Protein 2LVV (pdb70)

Solvent-accessible surface area: 14854 Å² total; per-residue (Å²): 240,71,128,120,60,112,184,117,128,125,119,87,209,105,58,123,93,114,181,67,57,201,118,58,116,72,52,63,78,24,117,101,19,14,93,192,23,122,85,40,17,27,136,99,41,90,79,101,10,91,72,61,25,87,111,38,22,147,72,17,27,116,80,56,83,22,111,13,18,36,175,91,4,26,86,11,9,91,41,82,49,133,3,62,154,19,32,100,120,0,26,88,21,2,67,114,0,15,74,49,3,16,65,27,1,12,139,122,101,60,86,41,144,94,102,74,5,52,76,73,3,10,57,19,4,20,19,7,9,8,11,7,2,47,0,36,35,39,2,22,94,46,27,149,128,87,38,99,102,3,90,88,105,31,2,87,93,0,46,65,59,3,134,147,30,42,3,78,9,97,89,18,82,88,20,20,94,134,18,23,113,116,70,87,43,47,7,62,6,78,58,2,2,22,39,0,0,22,70,38,8,94,74,51,30,89,112,81,60,136,155,141,73,102,113,174,40,131,150,196

Structure (mmCIF, N/CA/C/O backbone):
data_2LVV
#
_entry.id   2LVV
#
loop_
_atom_site.group_PDB
_atom_site.id
_atom_site.type_symbol
_atom_site.label_atom_id
_atom_site.label_alt_id
_atom_site.label_comp_id
_atom_site.label_asym_id
_atom_site.label_entity_id
_atom_site.label_seq_id
_atom_site.pdbx_PDB_ins_code
_atom_site.Cartn_x
_atom_site.Cartn_y
_atom_site.Cartn_z
_atom_site.occupancy
_atom_site.B_iso_or_equiv
_atom_site.auth_seq_id
_atom_site.auth_comp_id
_atom_site.auth_asym_id
_atom_site.auth_atom_id
_atom_site.pdbx_PDB_model_num
ATOM 1 N N . MET A 1 1 ? 0.151 94.806 48.258 1.00 0.00 1 MET A N 1
ATOM 2 C CA . MET A 1 1 ? 1.607 94.922 48.518 1.00 0.00 1 MET A CA 1
ATOM 3 C C . MET A 1 1 ? 2.351 95.176 47.215 1.00 0.00 1 MET A C 1
ATOM 4 O O . MET A 1 1 ? 2.953 94.280 46.656 1.00 0.00 1 MET A O 1
ATOM 17 N N . GLY A 1 2 ? 2.299 96.394 46.753 1.00 0.00 2 GLY A N 1
ATOM 18 C CA . GLY A 1 2 ? 3.003 96.723 45.483 1.00 0.00 2 GLY A CA 1
ATOM 19 C C . GLY A 1 2 ? 2.054 96.586 44.292 1.00 0.00 2 GLY A C 1
ATOM 20 O O . GLY A 1 2 ? 1.236 95.688 44.246 1.00 0.00 2 GLY A O 1
ATOM 24 N N . CYS A 1 3 ? 2.185 97.480 43.353 1.00 0.00 3 CYS A N 1
ATOM 25 C CA . CYS A 1 3 ? 1.305 97.421 42.164 1.00 0.00 3 CYS A CA 1
ATOM 26 C C . CYS A 1 3 ? 1.949 98.131 40.982 1.00 0.00 3 CYS A C 1
ATOM 27 O O . CYS A 1 3 ? 1.938 99.344 40.901 1.00 0.00 3 CYS A O 1
ATOM 35 N N . SER A 1 4 ? 2.502 97.362 40.086 1.00 0.00 4 SER A N 1
ATOM 36 C CA . SER A 1 4 ? 3.152 97.972 38.903 1.00 0.00 4 SER A CA 1
ATOM 37 C C . SER A 1 4 ? 3.613 96.897 37.929 1.00 0.00 4 SER A C 1
ATOM 38 O O . SER A 1 4 ? 4.485 97.125 37.114 1.00 0.00 4 SER A O 1
ATOM 46 N N . GLY A 1 5 ? 3.014 95.739 38.033 1.00 0.00 5 GLY A N 1
ATOM 47 C CA . GLY A 1 5 ? 3.398 94.624 37.120 1.00 0.00 5 GLY A CA 1
ATOM 48 C C . GLY A 1 5 ? 2.395 94.503 35.971 1.00 0.00 5 GLY A C 1
ATOM 49 O O . GLY A 1 5 ? 2.606 93.758 35.035 1.00 0.00 5 GLY A O 1
ATOM 53 N N . SER A 1 6 ? 1.319 95.239 36.069 1.00 0.00 6 SER A N 1
ATOM 54 C CA . SER A 1 6 ? 0.295 95.181 34.995 1.00 0.00 6 SER A CA 1
ATOM 55 C C . SER A 1 6 ? -0.229 93.760 34.826 1.00 0.00 6 SER A C 1
ATOM 56 O O . SER A 1 6 ? -0.680 93.147 35.774 1.00 0.00 6 SER A O 1
ATOM 64 N N . LYS A 1 7 ? -0.160 93.261 33.619 1.00 0.00 7 LYS A N 1
ATOM 65 C CA . LYS A 1 7 ? -0.649 91.881 33.369 1.00 0.00 7 LYS A CA 1
ATOM 66 C C . LYS A 1 7 ? 0.215 91.181 32.328 1.00 0.00 7 LYS A C 1
ATOM 67 O O . LYS A 1 7 ? 0.925 91.818 31.576 1.00 0.00 7 LYS A O 1
ATOM 86 N N . ASP A 1 8 ? 0.136 89.880 32.303 1.00 0.00 8 ASP A N 1
ATOM 87 C CA . ASP A 1 8 ? 0.944 89.120 31.320 1.00 0.00 8 ASP A CA 1
ATOM 88 C C . ASP A 1 8 ? 0.319 87.756 31.047 1.00 0.00 8 ASP A C 1
ATOM 89 O O . ASP A 1 8 ? -0.826 87.519 31.374 1.00 0.00 8 ASP A O 1
ATOM 98 N N . THR A 1 9 ? 1.086 86.881 30.454 1.00 0.00 9 THR A N 1
ATOM 99 C CA . THR A 1 9 ? 0.551 85.530 30.154 1.00 0.00 9 THR A CA 1
ATOM 100 C C . THR A 1 9 ? 0.428 84.702 31.427 1.00 0.00 9 THR A C 1
ATOM 101 O O . THR A 1 9 ? 0.991 85.044 32.449 1.00 0.00 9 THR A O 1
ATOM 112 N N . THR A 1 10 ? -0.310 83.625 31.342 1.00 0.00 10 THR A N 1
ATOM 113 C CA . THR A 1 10 ? -0.486 82.757 32.535 1.00 0.00 10 THR A CA 1
ATOM 114 C C . THR A 1 10 ? -0.505 81.286 32.134 1.00 0.00 10 THR A C 1
ATOM 115 O O . THR A 1 10 ? -0.530 80.960 30.964 1.00 0.00 10 THR A O 1
ATOM 126 N N . ASN A 1 11 ? -0.495 80.423 33.115 1.00 0.00 11 ASN A N 1
ATOM 127 C CA . ASN A 1 11 ? -0.512 78.970 32.807 1.00 0.00 11 ASN A CA 1
ATOM 128 C C . ASN A 1 11 ? -1.074 78.174 33.980 1.00 0.00 11 ASN A C 1
ATOM 129 O O . ASN A 1 11 ? -1.486 78.737 34.974 1.00 0.00 11 ASN A O 1
ATOM 140 N N . SER A 1 12 ? -1.080 76.874 33.841 1.00 0.00 12 SER A N 1
ATOM 141 C CA . SER A 1 12 ? -1.610 76.027 34.938 1.00 0.00 12 SER A CA 1
ATOM 142 C C . SER A 1 12 ? -0.493 75.610 35.889 1.00 0.00 12 SER A C 1
ATOM 143 O O . SER A 1 12 ? 0.553 76.227 35.930 1.00 0.00 12 SER A O 1
ATOM 151 N N . LYS A 1 13 ? -0.733 74.568 36.637 1.00 0.00 13 LYS A N 1
ATOM 152 C CA . LYS A 1 13 ? 0.306 74.101 37.589 1.00 0.00 13 LYS A CA 1
ATOM 153 C C . LYS A 1 13 ? 1.396 73.321 36.865 1.00 0.00 13 LYS A C 1
ATOM 154 O O . LYS A 1 13 ? 2.197 72.649 37.485 1.00 0.00 13 LYS A O 1
ATOM 173 N N . ASP A 1 14 ? 1.410 73.422 35.565 1.00 0.00 14 ASP A N 1
ATOM 174 C CA . ASP A 1 14 ? 2.442 72.692 34.790 1.00 0.00 14 ASP A CA 1
ATOM 175 C C . ASP A 1 14 ? 2.723 73.393 33.466 1.00 0.00 14 ASP A C 1
ATOM 176 O O . ASP A 1 14 ? 1.871 74.069 32.925 1.00 0.00 14 ASP A O 1
ATOM 185 N N . GLY A 1 15 ? 3.916 73.218 32.970 1.00 0.00 15 GLY A N 1
ATOM 186 C CA . GLY A 1 15 ? 4.276 73.868 31.678 1.00 0.00 15 GLY A CA 1
ATOM 187 C C . GLY A 1 15 ? 5.537 73.228 31.095 1.00 0.00 15 GLY A C 1
ATOM 188 O O . GLY A 1 15 ? 6.587 73.836 31.059 1.00 0.00 15 GLY A O 1
ATOM 192 N N . ALA A 1 16 ? 5.404 72.008 30.648 1.00 0.00 16 ALA A N 1
ATOM 193 C CA . ALA A 1 16 ? 6.577 71.313 30.067 1.00 0.00 16 ALA A CA 1
ATOM 194 C C . ALA A 1 16 ? 6.870 71.824 28.662 1.00 0.00 16 ALA A C 1
ATOM 195 O O . ALA A 1 16 ? 7.131 71.049 27.762 1.00 0.00 16 ALA A O 1
ATOM 202 N N . ALA A 1 17 ? 6.819 73.127 28.505 1.00 0.00 17 ALA A N 1
ATOM 203 C CA . ALA A 1 17 ? 7.090 73.728 27.167 1.00 0.00 17 ALA A CA 1
ATOM 204 C C . ALA A 1 17 ? 8.232 74.732 27.248 1.00 0.00 17 ALA A C 1
ATOM 205 O O . ALA A 1 17 ? 8.751 75.003 28.313 1.00 0.00 17 ALA A O 1
ATOM 212 N N . SER A 1 18 ? 8.605 75.266 26.116 1.00 0.00 18 SER A N 1
ATOM 213 C CA . SER A 1 18 ? 9.713 76.254 26.105 1.00 0.00 18 SER A CA 1
ATOM 214 C C . SER A 1 18 ? 9.486 77.310 25.031 1.00 0.00 18 SER A C 1
ATOM 215 O O . SER A 1 18 ? 8.641 77.154 24.171 1.00 0.00 18 SER A O 1
ATOM 223 N N . LYS A 1 19 ? 10.249 78.368 25.101 1.00 0.00 19 LYS A N 1
ATOM 224 C CA . LYS A 1 19 ? 10.099 79.448 24.095 1.00 0.00 19 LYS A CA 1
ATOM 225 C C . LYS A 1 19 ? 11.450 80.071 23.769 1.00 0.00 19 LYS A C 1
ATOM 226 O O . LYS A 1 19 ? 11.983 80.843 24.540 1.00 0.00 19 LYS A O 1
ATOM 245 N N . GLY A 1 20 ? 11.981 79.726 22.628 1.00 0.00 20 GLY A N 1
ATOM 246 C CA . GLY A 1 20 ? 13.303 80.292 22.234 1.00 0.00 20 GLY A CA 1
ATOM 247 C C . GLY A 1 20 ? 13.120 81.553 21.384 1.00 0.00 20 GLY A C 1
ATOM 248 O O . GLY A 1 20 ? 14.080 82.119 20.900 1.00 0.00 20 GLY A O 1
ATOM 252 N N . GLY A 1 21 ? 11.891 81.965 21.221 1.00 0.00 21 GLY A N 1
ATOM 253 C CA . GLY A 1 21 ? 11.629 83.187 20.406 1.00 0.00 21 GLY A CA 1
ATOM 254 C C . GLY A 1 21 ? 11.247 82.804 18.974 1.00 0.00 21 GLY A C 1
ATOM 255 O O . GLY A 1 21 ? 11.843 83.271 18.024 1.00 0.00 21 GLY A O 1
ATOM 259 N N . LYS A 1 22 ? 10.260 81.959 18.851 1.00 0.00 22 LYS A N 1
ATOM 260 C CA . LYS A 1 22 ? 9.828 81.537 17.495 1.00 0.00 22 LYS A CA 1
ATOM 261 C C . LYS A 1 22 ? 10.980 80.896 16.728 1.00 0.00 22 LYS A C 1
ATOM 262 O O . LYS A 1 22 ? 11.182 81.175 15.563 1.00 0.00 22 LYS A O 1
ATOM 281 N N . ASP A 1 23 ? 11.711 80.046 17.394 1.00 0.00 23 ASP A N 1
ATOM 282 C CA . ASP A 1 23 ? 12.852 79.380 16.718 1.00 0.00 23 ASP A CA 1
ATOM 283 C C . ASP A 1 23 ? 12.428 78.038 16.125 1.00 0.00 23 ASP A C 1
ATOM 284 O O . ASP A 1 23 ? 12.256 77.913 14.928 1.00 0.00 23 ASP A O 1
ATOM 293 N N . GLY A 1 24 ? 12.269 77.059 16.973 1.00 0.00 24 GLY A N 1
ATOM 294 C CA . GLY A 1 24 ? 11.854 75.716 16.474 1.00 0.00 24 GLY A CA 1
ATOM 295 C C . GLY A 1 24 ? 13.085 74.853 16.185 1.00 0.00 24 GLY A C 1
ATOM 296 O O . GLY A 1 24 ? 14.113 75.352 15.773 1.00 0.00 24 GLY A O 1
ATOM 300 N N . LYS A 1 25 ? 12.956 73.574 16.407 1.00 0.00 25 LYS A N 1
ATOM 301 C CA . LYS A 1 25 ? 14.107 72.674 16.151 1.00 0.00 25 LYS A CA 1
ATOM 302 C C . LYS A 1 25 ? 13.719 71.216 16.375 1.00 0.00 25 LYS A C 1
ATOM 303 O O . LYS A 1 25 ? 12.925 70.908 17.242 1.00 0.00 25 LYS A O 1
ATOM 322 N N . THR A 1 26 ? 14.292 70.344 15.589 1.00 0.00 26 THR A N 1
ATOM 323 C CA . THR A 1 26 ? 13.971 68.904 15.740 1.00 0.00 26 THR A CA 1
ATOM 324 C C . THR A 1 26 ? 15.101 68.040 15.189 1.00 0.00 26 THR A C 1
ATOM 325 O O . THR A 1 26 ? 16.177 68.528 14.910 1.00 0.00 26 THR A O 1
ATOM 336 N N . THR A 1 27 ? 14.835 66.769 15.047 1.00 0.00 27 THR A N 1
ATOM 337 C CA . THR A 1 27 ? 15.880 65.857 14.516 1.00 0.00 27 THR A CA 1
ATOM 338 C C . THR A 1 27 ? 16.617 66.493 13.343 1.00 0.00 27 THR A C 1
ATOM 339 O O . THR A 1 27 ? 17.830 66.459 13.273 1.00 0.00 27 THR A O 1
ATOM 350 N N . ALA A 1 28 ? 15.869 67.064 12.443 1.00 0.00 28 ALA A N 1
ATOM 351 C CA . ALA A 1 28 ? 16.503 67.709 11.265 1.00 0.00 28 ALA A CA 1
ATOM 352 C C . ALA A 1 28 ? 17.648 68.622 11.685 1.00 0.00 28 ALA A C 1
ATOM 353 O O . ALA A 1 28 ? 18.792 68.379 11.357 1.00 0.00 28 ALA A O 1
ATOM 360 N N . ASP A 1 29 ? 17.319 69.657 12.402 1.00 0.00 29 ASP A N 1
ATOM 361 C CA . ASP A 1 29 ? 18.373 70.600 12.854 1.00 0.00 29 ASP A CA 1
ATOM 362 C C . ASP A 1 29 ? 19.362 69.909 13.781 1.00 0.00 29 ASP A C 1
ATOM 363 O O . ASP A 1 29 ? 20.542 70.188 13.756 1.00 0.00 29 ASP A O 1
ATOM 372 N N . ARG A 1 30 ? 18.861 69.021 14.583 1.00 0.00 30 ARG A N 1
ATOM 373 C CA . ARG A 1 30 ? 19.754 68.301 15.519 1.00 0.00 30 ARG A CA 1
ATOM 374 C C . ARG A 1 30 ? 20.653 67.325 14.761 1.00 0.00 30 ARG A C 1
ATOM 375 O O . ARG A 1 30 ? 21.732 66.996 15.208 1.00 0.00 30 ARG A O 1
ATOM 396 N N . LYS A 1 31 ? 20.199 66.898 13.615 1.00 0.00 31 LYS A N 1
ATOM 397 C CA . LYS A 1 31 ? 21.013 65.944 12.817 1.00 0.00 31 LYS A CA 1
ATOM 398 C C . LYS A 1 31 ? 22.176 66.646 12.112 1.00 0.00 31 LYS A C 1
ATOM 399 O O . LYS A 1 31 ? 23.304 66.199 12.178 1.00 0.00 31 LYS A O 1
ATOM 418 N N . VAL A 1 32 ? 21.882 67.731 11.449 1.00 0.00 32 VAL A N 1
ATOM 419 C CA . VAL A 1 32 ? 22.962 68.466 10.736 1.00 0.00 32 VAL A CA 1
ATOM 420 C C . VAL A 1 32 ? 24.029 68.981 11.705 1.00 0.00 32 VAL A C 1
ATOM 421 O O . VAL A 1 32 ? 25.214 68.846 11.454 1.00 0.00 32 VAL A O 1
ATOM 434 N N . ALA A 1 33 ? 23.600 69.556 12.798 1.00 0.00 33 ALA A N 1
ATOM 435 C CA . ALA A 1 33 ? 24.587 70.077 13.774 1.00 0.00 33 ALA A CA 1
ATOM 436 C C . ALA A 1 33 ? 25.416 68.949 14.366 1.00 0.00 33 ALA A C 1
ATOM 437 O O . ALA A 1 33 ? 26.627 69.014 14.384 1.00 0.00 33 ALA A O 1
ATOM 444 N N . TRP A 1 34 ? 24.753 67.927 14.837 1.00 0.00 34 TRP A N 1
ATOM 445 C CA . TRP A 1 34 ? 25.504 66.796 15.429 1.00 0.00 34 TRP A CA 1
ATOM 446 C C . TRP A 1 34 ? 26.374 66.117 14.387 1.00 0.00 34 TRP A C 1
ATOM 447 O O . TRP A 1 34 ? 27.292 65.395 14.719 1.00 0.00 34 TRP A O 1
ATOM 468 N N . GLU A 1 35 ? 26.070 66.353 13.141 1.00 0.00 35 GLU A N 1
ATOM 469 C CA . GLU A 1 35 ? 26.880 65.726 12.076 1.00 0.00 35 GLU A CA 1
ATOM 470 C C . GLU A 1 35 ? 28.212 66.450 11.967 1.00 0.00 35 GLU A C 1
ATOM 471 O O . GLU A 1 35 ? 29.247 65.839 11.765 1.00 0.00 35 GLU A O 1
ATOM 483 N N . ARG A 1 36 ? 28.163 67.751 12.126 1.00 0.00 36 ARG A N 1
ATOM 484 C CA . ARG A 1 36 ? 29.406 68.545 12.039 1.00 0.00 36 ARG A CA 1
ATOM 485 C C . ARG A 1 36 ? 30.177 68.396 13.329 1.00 0.00 36 ARG A C 1
ATOM 486 O O . ARG A 1 36 ? 31.391 68.367 13.339 1.00 0.00 36 ARG A O 1
ATOM 507 N N . ILE A 1 37 ? 29.446 68.304 14.404 1.00 0.00 37 ILE A N 1
ATOM 508 C CA . ILE A 1 37 ? 30.097 68.150 15.713 1.00 0.00 37 ILE A CA 1
ATOM 509 C C . ILE A 1 37 ? 30.725 66.773 15.795 1.00 0.00 37 ILE A C 1
ATOM 510 O O . ILE A 1 37 ? 31.922 66.640 15.959 1.00 0.00 37 ILE A O 1
ATOM 526 N N . ARG A 1 38 ? 29.891 65.764 15.688 1.00 0.00 38 ARG A N 1
ATOM 527 C CA . ARG A 1 38 ? 30.406 64.378 15.750 1.00 0.00 38 ARG A CA 1
ATOM 528 C C . ARG A 1 38 ? 31.683 64.270 14.938 1.00 0.00 38 ARG A C 1
ATOM 529 O O . ARG A 1 38 ? 32.643 63.657 15.359 1.00 0.00 38 ARG A O 1
ATOM 550 N N . CYS A 1 39 ? 31.670 64.874 13.779 1.00 0.00 39 CYS A N 1
ATOM 551 C CA . CYS A 1 39 ? 32.874 64.822 12.923 1.00 0.00 39 CYS A CA 1
ATOM 552 C C . CYS A 1 39 ? 34.034 65.539 13.601 1.00 0.00 39 CYS A C 1
ATOM 553 O O . CYS A 1 39 ? 35.175 65.144 13.469 1.00 0.00 39 CYS A O 1
ATOM 561 N N . ALA A 1 40 ? 33.719 66.587 14.323 1.00 0.00 40 ALA A N 1
ATOM 562 C CA . ALA A 1 40 ? 34.795 67.341 15.017 1.00 0.00 40 ALA A CA 1
ATOM 563 C C . ALA A 1 40 ? 35.255 66.587 16.258 1.00 0.00 40 ALA A C 1
ATOM 564 O O . ALA A 1 40 ? 36.437 66.421 16.486 1.00 0.00 40 ALA A O 1
ATOM 571 N N . ILE A 1 41 ? 34.310 66.140 17.040 1.00 0.00 41 ILE A N 1
ATOM 572 C CA . ILE A 1 41 ? 34.673 65.396 18.267 1.00 0.00 41 ILE A CA 1
ATOM 573 C C . ILE A 1 41 ? 35.134 63.965 17.904 1.00 0.00 41 ILE A C 1
ATOM 574 O O . ILE A 1 41 ? 34.388 63.214 17.308 1.00 0.00 41 ILE A O 1
ATOM 590 N N . PRO A 1 42 ? 36.366 63.607 18.274 1.00 0.00 42 PRO A N 1
ATOM 591 C CA . PRO A 1 42 ? 36.887 62.272 17.973 1.00 0.00 42 PRO A CA 1
ATOM 592 C C . PRO A 1 42 ? 36.049 61.185 18.637 1.00 0.00 42 PRO A C 1
ATOM 593 O O . PRO A 1 42 ? 35.034 61.465 19.241 1.00 0.00 42 PRO A O 1
ATOM 604 N N . ARG A 1 43 ? 36.490 59.959 18.512 1.00 0.00 43 ARG A N 1
ATOM 605 C CA . ARG A 1 43 ? 35.729 58.849 19.129 1.00 0.00 43 ARG A CA 1
ATOM 606 C C . ARG A 1 43 ? 36.514 57.544 19.088 1.00 0.00 43 ARG A C 1
ATOM 607 O O . ARG A 1 43 ? 36.037 56.521 19.542 1.00 0.00 43 ARG A O 1
ATOM 628 N N . ASP A 1 44 ? 37.702 57.591 18.544 1.00 0.00 44 ASP A N 1
ATOM 629 C CA . ASP A 1 44 ? 38.513 56.348 18.476 1.00 0.00 44 ASP A CA 1
ATOM 630 C C . ASP A 1 44 ? 40.001 56.651 18.571 1.00 0.00 44 ASP A C 1
ATOM 631 O O . ASP A 1 44 ? 40.822 55.887 18.100 1.00 0.00 44 ASP A O 1
ATOM 640 N N . LYS A 1 45 ? 40.322 57.759 19.187 1.00 0.00 45 LYS A N 1
ATOM 641 C CA . LYS A 1 45 ? 41.754 58.143 19.330 1.00 0.00 45 LYS A CA 1
ATOM 642 C C . LYS A 1 45 ? 42.552 57.795 18.074 1.00 0.00 45 LYS A C 1
ATOM 643 O O . LYS A 1 45 ? 43.558 57.116 18.143 1.00 0.00 45 LYS A O 1
ATOM 662 N N . ASP A 1 46 ? 42.088 58.263 16.945 1.00 0.00 46 ASP A N 1
ATOM 663 C CA . ASP A 1 46 ? 42.812 57.965 15.681 1.00 0.00 46 ASP A CA 1
ATOM 664 C C . ASP A 1 46 ? 43.815 59.062 15.356 1.00 0.00 46 ASP A C 1
ATOM 665 O O . ASP A 1 46 ? 43.961 60.013 16.096 1.00 0.00 46 ASP A O 1
ATOM 674 N N . ALA A 1 47 ? 44.492 58.909 14.249 1.00 0.00 47 ALA A N 1
ATOM 675 C CA . ALA A 1 47 ? 45.488 59.936 13.862 1.00 0.00 47 ALA A CA 1
ATOM 676 C C . ALA A 1 47 ? 44.869 61.320 13.920 1.00 0.00 47 ALA A C 1
ATOM 677 O O . ALA A 1 47 ? 45.409 62.220 14.532 1.00 0.00 47 ALA A O 1
ATOM 684 N N . GLU A 1 48 ? 43.741 61.471 13.281 1.00 0.00 48 GLU A N 1
ATOM 685 C CA . GLU A 1 48 ? 43.075 62.790 13.293 1.00 0.00 48 GLU A CA 1
ATOM 686 C C . GLU A 1 48 ? 42.687 63.174 14.711 1.00 0.00 48 GLU A C 1
ATOM 687 O O . GLU A 1 48 ? 42.671 64.338 15.061 1.00 0.00 48 GLU A O 1
ATOM 699 N N . SER A 1 49 ? 42.379 62.185 15.509 1.00 0.00 49 SER A N 1
ATOM 700 C CA . SER A 1 49 ? 41.991 62.475 16.907 1.00 0.00 49 SER A CA 1
ATOM 701 C C . SER A 1 49 ? 43.197 62.943 17.710 1.00 0.00 49 SER A C 1
ATOM 702 O O . SER A 1 49 ? 43.175 63.998 18.310 1.00 0.00 49 SER A O 1
ATOM 710 N N . LYS A 1 50 ? 44.233 62.149 17.705 1.00 0.00 50 LYS A N 1
ATOM 711 C CA . LYS A 1 50 ? 45.449 62.532 18.463 1.00 0.00 50 LYS A CA 1
ATOM 712 C C . LYS A 1 50 ? 45.807 63.996 18.217 1.00 0.00 50 LYS A C 1
ATOM 713 O O . LYS A 1 50 ? 45.967 64.762 19.145 1.00 0.00 50 LYS A O 1
ATOM 732 N N . SER A 1 51 ? 45.927 64.356 16.969 1.00 0.00 51 SER A N 1
ATOM 733 C CA . SER A 1 51 ? 46.273 65.764 16.651 1.00 0.00 51 SER A CA 1
ATOM 734 C C . SER A 1 51 ? 45.278 66.720 17.294 1.00 0.00 51 SER A C 1
ATOM 735 O O . SER A 1 51 ? 45.638 67.534 18.120 1.00 0.00 51 SER A O 1
ATOM 743 N N . ARG A 1 52 ? 44.040 66.604 16.900 1.00 0.00 52 ARG A N 1
ATOM 744 C CA . ARG A 1 52 ? 43.008 67.496 17.477 1.00 0.00 52 ARG A CA 1
ATOM 745 C C . ARG A 1 52 ? 43.117 67.520 18.995 1.00 0.00 52 ARG A C 1
ATOM 746 O O . ARG A 1 52 ? 43.092 68.567 19.609 1.00 0.00 52 ARG A O 1
ATOM 767 N N . ARG A 1 53 ? 43.234 66.358 19.571 1.00 0.00 53 ARG A N 1
ATOM 768 C CA . ARG A 1 53 ? 43.347 66.279 21.047 1.00 0.00 53 ARG A CA 1
ATOM 769 C C . ARG A 1 53 ? 44.323 67.329 21.563 1.00 0.00 53 ARG A C 1
ATOM 770 O O . ARG A 1 53 ? 44.022 68.065 22.483 1.00 0.00 53 ARG A O 1
ATOM 791 N N . ILE A 1 54 ? 45.478 67.379 20.956 1.00 0.00 54 ILE A N 1
ATOM 792 C CA . ILE A 1 54 ? 46.488 68.370 21.392 1.00 0.00 54 ILE A CA 1
ATOM 793 C C . ILE A 1 54 ? 46.055 69.782 21.019 1.00 0.00 54 ILE A C 1
ATOM 794 O O . ILE A 1 54 ? 46.289 70.721 21.753 1.00 0.00 54 ILE A O 1
ATOM 810 N N . GLU A 1 55 ? 45.428 69.907 19.881 1.00 0.00 55 GLU A N 1
ATOM 811 C CA . GLU A 1 55 ? 44.972 71.248 19.444 1.00 0.00 55 GLU A CA 1
ATOM 812 C C . GLU A 1 55 ? 44.001 71.843 20.457 1.00 0.00 55 GLU A C 1
ATOM 813 O O . GLU A 1 55 ? 44.310 72.810 21.127 1.00 0.00 55 GLU A O 1
ATOM 825 N N . LEU A 1 56 ? 42.841 71.252 20.553 1.00 0.00 56 LEU A N 1
ATOM 826 C CA . LEU A 1 56 ? 41.837 71.770 21.516 1.00 0.00 56 LEU A CA 1
ATOM 827 C C . LEU A 1 56 ? 42.457 71.957 22.895 1.00 0.00 56 LEU A C 1
ATOM 828 O O . LEU A 1 56 ? 42.136 72.892 23.599 1.00 0.00 56 LEU A O 1
ATOM 844 N N . PHE A 1 57 ? 43.325 71.059 23.268 1.00 0.00 57 PHE A N 1
ATOM 845 C CA . PHE A 1 57 ? 43.959 71.192 24.598 1.00 0.00 57 PHE A CA 1
ATOM 846 C C . PHE A 1 57 ? 44.690 72.520 24.697 1.00 0.00 57 PHE A C 1
ATOM 847 O O . PHE A 1 57 ? 44.401 73.328 25.557 1.00 0.00 57 PHE A O 1
ATOM 864 N N . LYS A 1 58 ? 45.628 72.725 23.815 1.00 0.00 58 LYS A N 1
ATOM 865 C CA . LYS A 1 58 ? 46.380 73.996 23.850 1.00 0.00 58 LYS A CA 1
ATOM 866 C C . LYS A 1 58 ? 45.412 75.167 23.915 1.00 0.00 58 LYS A C 1
ATOM 867 O O . LYS A 1 58 ? 45.751 76.234 24.388 1.00 0.00 58 LYS A O 1
ATOM 886 N N . GLN A 1 59 ? 44.216 74.941 23.434 1.00 0.00 59 GLN A N 1
ATOM 887 C CA . GLN A 1 59 ? 43.202 76.022 23.455 1.00 0.00 59 GLN A CA 1
ATOM 888 C C . GLN A 1 59 ? 42.898 76.438 24.890 1.00 0.00 59 GLN A C 1
ATOM 889 O O . GLN A 1 59 ? 43.351 77.469 25.347 1.00 0.00 59 GLN A O 1
ATOM 903 N N . PHE A 1 60 ? 42.135 75.629 25.578 1.00 0.00 60 PHE A N 1
ATOM 904 C CA . PHE A 1 60 ? 41.798 75.971 26.983 1.00 0.00 60 PHE A CA 1
ATOM 905 C C . PHE A 1 60 ? 43.067 76.183 27.800 1.00 0.00 60 PHE A C 1
ATOM 906 O O . PHE A 1 60 ? 43.081 76.949 28.743 1.00 0.00 60 PHE A O 1
ATOM 923 N N . ASP A 1 61 ? 44.114 75.500 27.424 1.00 0.00 61 ASP A N 1
ATOM 924 C CA . ASP A 1 61 ? 45.388 75.650 28.168 1.00 0.00 61 ASP A CA 1
ATOM 925 C C . ASP A 1 61 ? 46.163 76.864 27.673 1.00 0.00 61 ASP A C 1
ATOM 926 O O . ASP A 1 61 ? 47.378 76.861 27.652 1.00 0.00 61 ASP A O 1
ATOM 935 N N . THR A 1 62 ? 45.447 77.880 27.279 1.00 0.00 62 THR A N 1
ATOM 936 C CA . THR A 1 62 ? 46.128 79.100 26.784 1.00 0.00 62 THR A CA 1
ATOM 937 C C . THR A 1 62 ? 46.763 79.862 27.936 1.00 0.00 62 THR A C 1
ATOM 938 O O . THR A 1 62 ? 47.533 80.780 27.729 1.00 0.00 62 THR A O 1
ATOM 949 N N . ASN A 1 63 ? 46.429 79.467 29.135 1.00 0.00 63 ASN A N 1
ATOM 950 C CA . ASN A 1 63 ? 47.003 80.156 30.316 1.00 0.00 63 ASN A CA 1
ATOM 951 C C . ASN A 1 63 ? 48.346 79.545 30.699 1.00 0.00 63 ASN A C 1
ATOM 952 O O . ASN A 1 63 ? 49.119 80.141 31.421 1.00 0.00 63 ASN A O 1
ATOM 963 N N . GLY A 1 64 ? 48.600 78.362 30.208 1.00 0.00 64 GLY A N 1
ATOM 964 C CA . GLY A 1 64 ? 49.892 77.696 30.536 1.00 0.00 64 GLY A CA 1
ATOM 965 C C . GLY A 1 64 ? 49.845 77.100 31.945 1.00 0.00 64 GLY A C 1
ATOM 966 O O . GLY A 1 64 ? 50.252 77.728 32.902 1.00 0.00 64 GLY A O 1
ATOM 970 N N . THR A 1 65 ? 49.346 75.899 32.042 1.00 0.00 65 THR A N 1
ATOM 971 C CA . THR A 1 65 ? 49.265 75.247 33.373 1.00 0.00 65 THR A CA 1
ATOM 972 C C . THR A 1 65 ? 49.315 73.732 33.234 1.00 0.00 65 THR A C 1
ATOM 973 O O . THR A 1 65 ? 50.067 73.067 33.918 1.00 0.00 65 THR A O 1
ATOM 984 N N . GLY A 1 66 ? 48.513 73.211 32.345 1.00 0.00 66 GLY A N 1
ATOM 985 C CA . GLY A 1 66 ? 48.500 71.737 32.147 1.00 0.00 66 GLY A CA 1
ATOM 986 C C . GLY A 1 66 ? 47.519 71.091 33.122 1.00 0.00 66 GLY A C 1
ATOM 987 O O . GLY A 1 66 ? 47.229 69.914 33.026 1.00 0.00 66 GLY A O 1
ATOM 991 N N . LYS A 1 67 ? 47.030 71.889 34.042 1.00 0.00 67 LYS A N 1
ATOM 992 C CA . LYS A 1 67 ? 46.064 71.370 35.048 1.00 0.00 67 LYS A CA 1
ATOM 993 C C . LYS A 1 67 ? 44.773 72.191 35.012 1.00 0.00 67 LYS A C 1
ATOM 994 O O . LYS A 1 67 ? 44.606 73.132 35.763 1.00 0.00 67 LYS A O 1
ATOM 1013 N N . LEU A 1 68 ? 43.885 71.817 34.136 1.00 0.00 68 LEU A N 1
ATOM 1014 C CA . LEU A 1 68 ? 42.602 72.559 34.032 1.00 0.00 68 LEU A CA 1
ATOM 1015 C C . LEU A 1 68 ? 41.551 71.997 34.980 1.00 0.00 68 LEU A C 1
ATOM 1016 O O . LEU A 1 68 ? 41.663 70.880 35.448 1.00 0.00 68 LEU A O 1
ATOM 1032 N N . GLY A 1 69 ? 40.548 72.799 35.242 1.00 0.00 69 GLY A N 1
ATOM 1033 C CA . GLY A 1 69 ? 39.454 72.362 36.156 1.00 0.00 69 GLY A CA 1
ATOM 1034 C C . GLY A 1 69 ? 38.134 72.305 35.381 1.00 0.00 69 GLY A C 1
ATOM 1035 O O . GLY A 1 69 ? 38.130 72.116 34.181 1.00 0.00 69 GLY A O 1
ATOM 1039 N N . PHE A 1 70 ? 37.041 72.473 36.075 1.00 0.00 70 PHE A N 1
ATOM 1040 C CA . PHE A 1 70 ? 35.732 72.430 35.375 1.00 0.00 70 PHE A CA 1
ATOM 1041 C C . PHE A 1 70 ? 35.311 73.821 34.921 1.00 0.00 70 PHE A C 1
ATOM 1042 O O . PHE A 1 70 ? 35.160 74.072 33.743 1.00 0.00 70 PHE A O 1
ATOM 1059 N N . ARG A 1 71 ? 35.120 74.699 35.871 1.00 0.00 71 ARG A N 1
ATOM 1060 C CA . ARG A 1 71 ? 34.707 76.082 35.519 1.00 0.00 71 ARG A CA 1
ATOM 1061 C C . ARG A 1 71 ? 35.483 76.586 34.304 1.00 0.00 71 ARG A C 1
ATOM 1062 O O . ARG A 1 71 ? 34.900 77.058 33.344 1.00 0.00 71 ARG A O 1
ATOM 1083 N N . GLU A 1 72 ? 36.783 76.473 34.364 1.00 0.00 72 GLU A N 1
ATOM 1084 C CA . GLU A 1 72 ? 37.607 76.940 33.221 1.00 0.00 72 GLU A CA 1
ATOM 1085 C C . GLU A 1 72 ? 37.242 76.176 31.954 1.00 0.00 72 GLU A C 1
ATOM 1086 O O . GLU A 1 72 ? 37.163 76.745 30.882 1.00 0.00 72 GLU A O 1
ATOM 1098 N N . VAL A 1 73 ? 37.023 74.898 32.100 1.00 0.00 73 VAL A N 1
ATOM 1099 C CA . VAL A 1 73 ? 36.661 74.081 30.919 1.00 0.00 73 VAL A CA 1
ATOM 1100 C C . VAL A 1 73 ? 35.280 74.466 30.403 1.00 0.00 73 VAL A C 1
ATOM 1101 O O . VAL A 1 73 ? 35.099 74.710 29.228 1.00 0.00 73 VAL A O 1
ATOM 1114 N N . LEU A 1 74 ? 34.329 74.513 31.296 1.00 0.00 74 LEU A N 1
ATOM 1115 C CA . LEU A 1 74 ? 32.954 74.881 30.879 1.00 0.00 74 LEU A CA 1
ATOM 1116 C C . LEU A 1 74 ? 32.987 76.089 29.948 1.00 0.00 74 LEU A C 1
ATOM 1117 O O . LEU A 1 74 ? 32.731 75.974 28.766 1.00 0.00 74 LEU A O 1
ATOM 1133 N N . ASP A 1 75 ? 33.304 77.226 30.501 1.00 0.00 75 ASP A N 1
ATOM 1134 C CA . ASP A 1 75 ? 33.365 78.454 29.674 1.00 0.00 75 ASP A CA 1
ATOM 1135 C C . ASP A 1 75 ? 34.140 78.199 28.388 1.00 0.00 75 ASP A C 1
ATOM 1136 O O . ASP A 1 75 ? 33.777 78.681 27.332 1.00 0.00 75 ASP A O 1
ATOM 1145 N N . GLY A 1 76 ? 35.197 77.441 28.501 1.00 0.00 76 GLY A N 1
ATOM 1146 C CA . GLY A 1 76 ? 36.017 77.139 27.293 1.00 0.00 76 GLY A CA 1
ATOM 1147 C C . GLY A 1 76 ? 35.114 76.766 26.116 1.00 0.00 76 GLY A C 1
ATOM 1148 O O . GLY A 1 76 ? 35.034 77.486 25.142 1.00 0.00 76 GLY A O 1
ATOM 1152 N N . CYS A 1 77 ? 34.449 75.646 26.231 1.00 0.00 77 CYS A N 1
ATOM 1153 C CA . CYS A 1 77 ? 33.553 75.222 25.127 1.00 0.00 77 CYS A CA 1
ATOM 1154 C C . CYS A 1 77 ? 32.342 76.133 25.048 1.00 0.00 77 CYS A C 1
ATOM 1155 O O . CYS A 1 77 ? 32.018 76.657 24.002 1.00 0.00 77 CYS A O 1
ATOM 1163 N N . TYR A 1 78 ? 31.695 76.302 26.159 1.00 0.00 78 TYR A N 1
ATOM 1164 C CA . TYR A 1 78 ? 30.504 77.173 26.180 1.00 0.00 78 TYR A CA 1
ATOM 1165 C C . TYR A 1 78 ? 30.753 78.463 25.409 1.00 0.00 78 TYR A C 1
ATOM 1166 O O . TYR A 1 78 ? 29.835 79.052 24.872 1.00 0.00 78 TYR A O 1
ATOM 1184 N N . GLY A 1 79 ? 31.994 78.876 25.366 1.00 0.00 79 GLY A N 1
ATOM 1185 C CA . GLY A 1 79 ? 32.331 80.135 24.633 1.00 0.00 79 GLY A CA 1
ATOM 1186 C C . GLY A 1 79 ? 32.993 79.828 23.287 1.00 0.00 79 GLY A C 1
ATOM 1187 O O . GLY A 1 79 ? 32.756 80.509 22.311 1.00 0.00 79 GLY A O 1
ATOM 1191 N N . ILE A 1 80 ? 33.809 78.807 23.262 1.00 0.00 80 ILE A N 1
ATOM 1192 C CA . ILE A 1 80 ? 34.490 78.448 21.991 1.00 0.00 80 ILE A CA 1
ATOM 1193 C C . ILE A 1 80 ? 33.715 77.384 21.214 1.00 0.00 80 ILE A C 1
ATOM 1194 O O . ILE A 1 80 ? 33.051 77.682 20.241 1.00 0.00 80 ILE A O 1
ATOM 1210 N N . LEU A 1 81 ? 33.810 76.162 21.660 1.00 0.00 81 LEU A N 1
ATOM 1211 C CA . LEU A 1 81 ? 33.087 75.073 20.958 1.00 0.00 81 LEU A CA 1
ATOM 1212 C C . LEU A 1 81 ? 31.628 75.449 20.748 1.00 0.00 81 LEU A C 1
ATOM 1213 O O . LEU A 1 81 ? 31.011 75.045 19.782 1.00 0.00 81 LEU A O 1
ATOM 1229 N N . LYS A 1 82 ? 31.103 76.222 21.655 1.00 0.00 82 LYS A N 1
ATOM 1230 C CA . LYS A 1 82 ? 29.689 76.636 21.529 1.00 0.00 82 LYS A CA 1
ATOM 1231 C C . LYS A 1 82 ? 28.804 75.435 21.217 1.00 0.00 82 LYS A C 1
ATOM 1232 O O . LYS A 1 82 ? 28.327 75.280 20.109 1.00 0.00 82 LYS A O 1
ATOM 1251 N N . LEU A 1 83 ? 28.604 74.603 22.201 1.00 0.00 83 LEU A N 1
ATOM 1252 C CA . LEU A 1 83 ? 27.754 73.406 21.983 1.00 0.00 83 LEU A CA 1
ATOM 1253 C C . LEU A 1 83 ? 26.284 73.728 22.234 1.00 0.00 83 LEU A C 1
ATOM 1254 O O . LEU A 1 83 ? 25.432 72.871 22.117 1.00 0.00 83 LEU A O 1
ATOM 1270 N N . ASP A 1 84 ? 26.012 74.957 22.576 1.00 0.00 84 ASP A N 1
ATOM 1271 C CA . ASP A 1 84 ? 24.602 75.345 22.837 1.00 0.00 84 ASP A CA 1
ATOM 1272 C C . ASP A 1 84 ? 23.754 75.267 21.565 1.00 0.00 84 ASP A C 1
ATOM 1273 O O . ASP A 1 84 ? 22.656 74.749 21.586 1.00 0.00 84 ASP A O 1
ATOM 1282 N N . GLU A 1 85 ? 24.284 75.787 20.484 1.00 0.00 85 GLU A N 1
ATOM 1283 C CA . GLU A 1 85 ? 23.526 75.756 19.195 1.00 0.00 85 GLU A CA 1
ATOM 1284 C C . GLU A 1 85 ? 22.766 74.447 19.018 1.00 0.00 85 GLU A C 1
ATOM 1285 O O . GLU A 1 85 ? 21.575 74.445 18.772 1.00 0.00 85 GLU A O 1
ATOM 1297 N N . PHE A 1 86 ? 23.465 73.356 19.149 1.00 0.00 86 PHE A N 1
ATOM 1298 C CA . PHE A 1 86 ? 22.799 72.039 18.991 1.00 0.00 86 PHE A CA 1
ATOM 1299 C C . PHE A 1 86 ? 22.006 71.666 20.237 1.00 0.00 86 PHE A C 1
ATOM 1300 O O . PHE A 1 86 ? 20.792 71.603 20.209 1.00 0.00 86 PHE A O 1
ATOM 1317 N N . THR A 1 87 ? 22.703 71.426 21.310 1.00 0.00 87 THR A N 1
ATOM 1318 C CA . THR A 1 87 ? 22.004 71.054 22.567 1.00 0.00 87 THR A CA 1
ATOM 1319 C C . THR A 1 87 ? 21.579 72.290 23.353 1.00 0.00 87 THR A C 1
ATOM 1320 O O . THR A 1 87 ? 22.375 73.167 23.613 1.00 0.00 87 THR A O 1
ATOM 1331 N N . THR A 1 88 ? 20.325 72.332 23.716 1.00 0.00 88 THR A N 1
ATOM 1332 C CA . THR A 1 88 ? 19.830 73.497 24.485 1.00 0.00 88 THR A CA 1
ATOM 1333 C C . THR A 1 88 ? 20.249 73.379 25.944 1.00 0.00 88 THR A C 1
ATOM 1334 O O . THR A 1 88 ? 19.764 72.527 26.663 1.00 0.00 88 THR A O 1
ATOM 1345 N N . HIS A 1 89 ? 21.145 74.232 26.361 1.00 0.00 89 HIS A N 1
ATOM 1346 C CA . HIS A 1 89 ? 21.597 74.169 27.771 1.00 0.00 89 HIS A CA 1
ATOM 1347 C C . HIS A 1 89 ? 22.444 72.929 27.987 1.00 0.00 89 HIS A C 1
ATOM 1348 O O . HIS A 1 89 ? 21.940 71.867 28.301 1.00 0.00 89 HIS A O 1
ATOM 1362 N N . LEU A 1 90 ? 23.734 73.095 27.793 1.00 0.00 90 LEU A N 1
ATOM 1363 C CA . LEU A 1 90 ? 24.661 71.964 27.972 1.00 0.00 90 LEU A CA 1
ATOM 1364 C C . LEU A 1 90 ? 25.766 72.243 29.013 1.00 0.00 90 LEU A C 1
ATOM 1365 O O . LEU A 1 90 ? 26.741 71.534 29.064 1.00 0.00 90 LEU A O 1
ATOM 1381 N N . PRO A 1 91 ? 25.614 73.271 29.844 1.00 0.00 91 PRO A N 1
ATOM 1382 C CA . PRO A 1 91 ? 26.635 73.547 30.830 1.00 0.00 91 PRO A CA 1
ATOM 1383 C C . PRO A 1 91 ? 26.735 72.354 31.767 1.00 0.00 91 PRO A C 1
ATOM 1384 O O . PRO A 1 91 ? 27.766 72.092 32.367 1.00 0.00 91 PRO A O 1
ATOM 1395 N N . ASP A 1 92 ? 25.649 71.629 31.844 1.00 0.00 92 ASP A N 1
ATOM 1396 C CA . ASP A 1 92 ? 25.622 70.437 32.727 1.00 0.00 92 ASP A CA 1
ATOM 1397 C C . ASP A 1 92 ? 26.240 69.241 32.026 1.00 0.00 92 ASP A C 1
ATOM 1398 O O . ASP A 1 92 ? 26.773 68.352 32.659 1.00 0.00 92 ASP A O 1
ATOM 1407 N N . ILE A 1 93 ? 26.151 69.231 30.729 1.00 0.00 93 ILE A N 1
ATOM 1408 C CA . ILE A 1 93 ? 26.732 68.098 29.981 1.00 0.00 93 ILE A CA 1
ATOM 1409 C C . ILE A 1 93 ? 28.211 67.985 30.282 1.00 0.00 93 ILE A C 1
ATOM 1410 O O . ILE A 1 93 ? 28.690 66.941 30.678 1.00 0.00 93 ILE A O 1
ATOM 1426 N N . VAL A 1 94 ? 28.913 69.065 30.089 1.00 0.00 94 VAL A N 1
ATOM 1427 C CA . VAL A 1 94 ? 30.357 69.039 30.358 1.00 0.00 94 VAL A CA 1
ATOM 1428 C C . VAL A 1 94 ? 30.608 68.895 31.859 1.00 0.00 94 VAL A C 1
ATOM 1429 O O . VAL A 1 94 ? 31.599 68.326 32.270 1.00 0.00 94 VAL A O 1
ATOM 1442 N N . GLN A 1 95 ? 29.698 69.416 32.658 1.00 0.00 95 GLN A N 1
ATOM 1443 C CA . GLN A 1 95 ? 29.883 69.307 34.131 1.00 0.00 95 GLN A CA 1
ATOM 1444 C C . GLN A 1 95 ? 29.997 67.843 34.532 1.00 0.00 95 GLN A C 1
ATOM 1445 O O . GLN A 1 95 ? 30.941 67.443 35.183 1.00 0.00 95 GLN A O 1
ATOM 1459 N N . ARG A 1 96 ? 29.028 67.074 34.131 1.00 0.00 96 ARG A N 1
ATOM 1460 C CA . ARG A 1 96 ? 29.044 65.632 34.470 1.00 0.00 96 ARG A CA 1
ATOM 1461 C C . ARG A 1 96 ? 30.236 64.937 33.821 1.00 0.00 96 ARG A C 1
ATOM 1462 O O . ARG A 1 96 ? 30.821 64.038 34.392 1.00 0.00 96 ARG A O 1
ATOM 1483 N N . ALA A 1 97 ? 30.581 65.376 32.646 1.00 0.00 97 ALA A N 1
ATOM 1484 C CA . ALA A 1 97 ? 31.727 64.754 31.942 1.00 0.00 97 ALA A CA 1
ATOM 1485 C C . ALA A 1 97 ? 33.044 65.068 32.646 1.00 0.00 97 ALA A C 1
ATOM 1486 O O . ALA A 1 97 ? 33.883 64.203 32.807 1.00 0.00 97 ALA A O 1
ATOM 1493 N N . PHE A 1 98 ? 33.206 66.299 33.055 1.00 0.00 98 PHE A N 1
ATOM 1494 C CA . PHE A 1 98 ? 34.466 66.672 33.748 1.00 0.00 98 PHE A CA 1
ATOM 1495 C C . PHE A 1 98 ? 34.576 65.969 35.094 1.00 0.00 98 PHE A C 1
ATOM 1496 O O . PHE A 1 98 ? 35.615 65.445 35.441 1.00 0.00 98 PHE A O 1
ATOM 1513 N N . ASP A 1 99 ? 33.499 65.970 35.829 1.00 0.00 99 ASP A N 1
ATOM 1514 C CA . ASP A 1 99 ? 33.522 65.307 37.156 1.00 0.00 99 ASP A CA 1
ATOM 1515 C C . ASP A 1 99 ? 33.851 63.822 37.027 1.00 0.00 99 ASP A C 1
ATOM 1516 O O . ASP A 1 99 ? 34.916 63.384 37.408 1.00 0.00 99 ASP A O 1
ATOM 1525 N N . LYS A 1 100 ? 32.927 63.074 36.488 1.00 0.00 100 LYS A N 1
ATOM 1526 C CA . LYS A 1 100 ? 33.166 61.617 36.327 1.00 0.00 100 LYS A CA 1
ATOM 1527 C C . LYS A 1 100 ? 34.558 61.339 35.756 1.00 0.00 100 LYS A C 1
ATOM 1528 O O . LYS A 1 100 ? 35.322 60.585 36.323 1.00 0.00 100 LYS A O 1
ATOM 1547 N N . ALA A 1 101 ? 34.860 61.953 34.643 1.00 0.00 101 ALA A N 1
ATOM 1548 C CA . ALA A 1 101 ? 36.196 61.735 34.022 1.00 0.00 101 ALA A CA 1
ATOM 1549 C C . ALA A 1 101 ? 37.302 61.736 35.072 1.00 0.00 101 ALA A C 1
ATOM 1550 O O . ALA A 1 101 ? 37.998 60.755 35.245 1.00 0.00 101 ALA A O 1
ATOM 1557 N N . LYS A 1 102 ? 37.445 62.837 35.754 1.00 0.00 102 LYS A N 1
ATOM 1558 C CA . LYS A 1 102 ? 38.499 62.919 36.794 1.00 0.00 102 LYS A CA 1
ATOM 1559 C C . LYS A 1 102 ? 38.444 61.714 37.724 1.00 0.00 102 LYS A C 1
ATOM 1560 O O . LYS A 1 102 ? 39.389 60.957 37.823 1.00 0.00 102 LYS A O 1
ATOM 1579 N N . ASP A 1 103 ? 37.335 61.555 38.389 1.00 0.00 103 ASP A N 1
ATOM 1580 C CA . ASP A 1 103 ? 37.197 60.406 39.317 1.00 0.00 103 ASP A CA 1
ATOM 1581 C C . ASP A 1 103 ? 37.478 59.085 38.608 1.00 0.00 103 ASP A C 1
ATOM 1582 O O . ASP A 1 103 ? 38.464 58.429 38.878 1.00 0.00 103 ASP A O 1
ATOM 1591 N N . LEU A 1 104 ? 36.606 58.722 37.712 1.00 0.00 104 LEU A N 1
ATOM 1592 C CA . LEU A 1 104 ? 36.801 57.447 36.974 1.00 0.00 104 LEU A CA 1
ATOM 1593 C C . LEU A 1 104 ? 38.255 57.273 36.534 1.00 0.00 104 LEU A C 1
ATOM 1594 O O . LEU A 1 104 ? 38.717 56.166 36.345 1.00 0.00 104 LEU A O 1
ATOM 1610 N N . GLY A 1 105 ? 38.949 58.366 36.380 1.00 0.00 105 GLY A N 1
ATOM 1611 C CA . GLY A 1 105 ? 40.374 58.268 35.952 1.00 0.00 105 GLY A CA 1
ATOM 1612 C C . GLY A 1 105 ? 41.191 57.438 36.953 1.00 0.00 105 GLY A C 1
ATOM 1613 O O . GLY A 1 105 ? 41.639 56.352 36.641 1.00 0.00 105 GLY A O 1
ATOM 1617 N N . ASN A 1 106 ? 41.359 57.964 38.138 1.00 0.00 106 ASN A N 1
ATOM 1618 C CA . ASN A 1 106 ? 42.140 57.224 39.165 1.00 0.00 106 ASN A CA 1
ATOM 1619 C C . ASN A 1 106 ? 41.600 55.814 39.362 1.00 0.00 106 ASN A C 1
ATOM 1620 O O . ASN A 1 106 ? 42.236 54.857 38.973 1.00 0.00 106 ASN A O 1
ATOM 1631 N N . LYS A 1 107 ? 40.430 55.736 39.980 1.00 0.00 107 LYS A N 1
ATOM 1632 C CA . LYS A 1 107 ? 39.766 54.406 40.249 1.00 0.00 107 LYS A CA 1
ATOM 1633 C C . LYS A 1 107 ? 40.447 53.244 39.530 1.00 0.00 107 LYS A C 1
ATOM 1634 O O . LYS A 1 107 ? 41.138 52.452 40.141 1.00 0.00 107 LYS A O 1
ATOM 1653 N N . VAL A 1 108 ? 40.240 53.167 38.247 1.00 0.00 108 VAL A N 1
ATOM 1654 C CA . VAL A 1 108 ? 40.866 52.066 37.472 1.00 0.00 108 VAL A CA 1
ATOM 1655 C C . VAL A 1 108 ? 42.324 51.878 37.869 1.00 0.00 108 VAL A C 1
ATOM 1656 O O . VAL A 1 108 ? 42.678 50.900 38.498 1.00 0.00 108 VAL A O 1
ATOM 1669 N N . LYS A 1 109 ? 43.146 52.817 37.492 1.00 0.00 109 LYS A N 1
ATOM 1670 C CA . LYS A 1 109 ? 44.586 52.709 37.839 1.00 0.00 109 LYS A CA 1
ATOM 1671 C C . LYS A 1 109 ? 44.860 53.293 39.220 1.00 0.00 109 LYS A C 1
ATOM 1672 O O . LYS A 1 109 ? 44.517 52.703 40.226 1.00 0.00 109 LYS A O 1
ATOM 1691 N N . GLY A 1 110 ? 45.476 54.445 39.244 1.00 0.00 110 GLY A N 1
ATOM 1692 C CA . GLY A 1 110 ? 45.783 55.085 40.555 1.00 0.00 110 GLY A CA 1
ATOM 1693 C C . GLY A 1 110 ? 46.830 56.187 40.374 1.00 0.00 110 GLY A C 1
ATOM 1694 O O . GLY A 1 110 ? 47.990 55.908 40.138 1.00 0.00 110 GLY A O 1
ATOM 1698 N N . VAL A 1 111 ? 46.390 57.418 40.484 1.00 0.00 111 VAL A N 1
ATOM 1699 C CA . VAL A 1 111 ? 47.331 58.563 40.326 1.00 0.00 111 VAL A CA 1
ATOM 1700 C C . VAL A 1 111 ? 47.149 59.572 41.454 1.00 0.00 111 VAL A C 1
ATOM 1701 O O . VAL A 1 111 ? 47.731 60.638 41.439 1.00 0.00 111 VAL A O 1
ATOM 1714 N N . GLY A 1 112 ? 46.342 59.213 42.418 1.00 0.00 112 GLY A N 1
ATOM 1715 C CA . GLY A 1 112 ? 46.107 60.140 43.563 1.00 0.00 112 GLY A CA 1
ATOM 1716 C C . GLY A 1 112 ? 44.860 60.990 43.310 1.00 0.00 112 GLY A C 1
ATOM 1717 O O . GLY A 1 112 ? 44.572 61.351 42.187 1.00 0.00 112 GLY A O 1
ATOM 1721 N N . GLU A 1 113 ? 44.145 61.290 44.360 1.00 0.00 113 GLU A N 1
ATOM 1722 C CA . GLU A 1 113 ? 42.920 62.113 44.194 1.00 0.00 113 GLU A CA 1
ATOM 1723 C C . GLU A 1 113 ? 43.263 63.593 44.127 1.00 0.00 113 GLU A C 1
ATOM 1724 O O . GLU A 1 113 ? 44.103 64.074 44.862 1.00 0.00 113 GLU A O 1
ATOM 1736 N N . GLU A 1 114 ? 42.602 64.290 43.245 1.00 0.00 114 GLU A N 1
ATOM 1737 C CA . GLU A 1 114 ? 42.871 65.740 43.110 1.00 0.00 114 GLU A CA 1
ATOM 1738 C C . GLU A 1 114 ? 41.596 66.487 42.748 1.00 0.00 114 GLU A C 1
ATOM 1739 O O . GLU A 1 114 ? 40.634 66.474 43.488 1.00 0.00 114 GLU A O 1
ATOM 1751 N N . ASP A 1 115 ? 41.612 67.122 41.611 1.00 0.00 115 ASP A N 1
ATOM 1752 C CA . ASP A 1 115 ? 40.412 67.876 41.181 1.00 0.00 115 ASP A CA 1
ATOM 1753 C C . ASP A 1 115 ? 40.621 68.464 39.794 1.00 0.00 115 ASP A C 1
ATOM 1754 O O . ASP A 1 115 ? 39.700 68.974 39.186 1.00 0.00 115 ASP A O 1
ATOM 1763 N N . LEU A 1 116 ? 41.834 68.376 39.319 1.00 0.00 116 LEU A N 1
ATOM 1764 C CA . LEU A 1 116 ? 42.143 68.919 37.973 1.00 0.00 116 LEU A CA 1
ATOM 1765 C C . LEU A 1 116 ? 42.145 67.805 36.927 1.00 0.00 116 LEU A C 1
ATOM 1766 O O . LEU A 1 116 ? 42.120 66.637 37.267 1.00 0.00 116 LEU A O 1
ATOM 1782 N N . VAL A 1 117 ? 42.180 68.193 35.672 1.00 0.00 117 VAL A N 1
ATOM 1783 C CA . VAL A 1 117 ? 42.183 67.176 34.575 1.00 0.00 117 VAL A CA 1
ATOM 1784 C C . VAL A 1 117 ? 43.521 67.157 33.838 1.00 0.00 117 VAL A C 1
ATOM 1785 O O . VAL A 1 117 ? 44.132 68.186 33.629 1.00 0.00 117 VAL A O 1
ATOM 1798 N N . GLU A 1 118 ? 43.944 65.970 33.455 1.00 0.00 118 GLU A N 1
ATOM 1799 C CA . GLU A 1 118 ? 45.239 65.836 32.724 1.00 0.00 118 GLU A CA 1
ATOM 1800 C C . GLU A 1 118 ? 44.990 65.388 31.290 1.00 0.00 118 GLU A C 1
ATOM 1801 O O . GLU A 1 118 ? 43.876 65.070 30.924 1.00 0.00 118 GLU A O 1
ATOM 1813 N N . PHE A 1 119 ? 46.027 65.365 30.498 1.00 0.00 119 PHE A N 1
ATOM 1814 C CA . PHE A 1 119 ? 45.844 64.938 29.092 1.00 0.00 119 PHE A CA 1
ATOM 1815 C C . PHE A 1 119 ? 45.065 63.628 29.032 1.00 0.00 119 PHE A C 1
ATOM 1816 O O . PHE A 1 119 ? 44.255 63.421 28.148 1.00 0.00 119 PHE A O 1
ATOM 1833 N N . LEU A 1 120 ? 45.322 62.767 29.980 1.00 0.00 120 LEU A N 1
ATOM 1834 C CA . LEU A 1 120 ? 44.609 61.466 29.999 1.00 0.00 120 LEU A CA 1
ATOM 1835 C C . LEU A 1 120 ? 43.141 61.654 30.367 1.00 0.00 120 LEU A C 1
ATOM 1836 O O . LEU A 1 120 ? 42.258 61.376 29.573 1.00 0.00 120 LEU A O 1
ATOM 1852 N N . GLU A 1 121 ? 42.897 62.120 31.565 1.00 0.00 121 GLU A N 1
ATOM 1853 C CA . GLU A 1 121 ? 41.492 62.324 31.980 1.00 0.00 121 GLU A CA 1
ATOM 1854 C C . GLU A 1 121 ? 40.765 63.182 30.957 1.00 0.00 121 GLU A C 1
ATOM 1855 O O . GLU A 1 121 ? 39.564 63.078 30.795 1.00 0.00 121 GLU A O 1
ATOM 1867 N N . PHE A 1 122 ? 41.507 64.019 30.278 1.00 0.00 122 PHE A N 1
ATOM 1868 C CA . PHE A 1 122 ? 40.873 64.888 29.261 1.00 0.00 122 PHE A CA 1
ATOM 1869 C C . PHE A 1 122 ? 40.306 64.035 28.141 1.00 0.00 122 PHE A C 1
ATOM 1870 O O . PHE A 1 122 ? 39.205 64.260 27.679 1.00 0.00 122 PHE A O 1
ATOM 1887 N N . ARG A 1 123 ? 41.076 63.067 27.721 1.00 0.00 123 ARG A N 1
ATOM 1888 C CA . ARG A 1 123 ? 40.603 62.184 26.631 1.00 0.00 123 ARG A CA 1
ATOM 1889 C C . ARG A 1 123 ? 39.295 61.517 27.030 1.00 0.00 123 ARG A C 1
ATOM 1890 O O . ARG A 1 123 ? 38.376 61.414 26.237 1.00 0.00 123 ARG A O 1
ATOM 1911 N N . LEU A 1 124 ? 39.233 61.079 28.259 1.00 0.00 124 LEU A N 1
ATOM 1912 C CA . LEU A 1 124 ? 37.995 60.415 28.737 1.00 0.00 124 LEU A CA 1
ATOM 1913 C C . LEU A 1 124 ? 36.828 61.397 28.754 1.00 0.00 124 LEU A C 1
ATOM 1914 O O . LEU A 1 124 ? 35.704 61.034 28.471 1.00 0.00 124 LEU A O 1
ATOM 1930 N N . MET A 1 125 ? 37.116 62.626 29.088 1.00 0.00 125 MET A N 1
ATOM 1931 C CA . MET A 1 125 ? 36.034 63.644 29.129 1.00 0.00 125 MET A CA 1
ATOM 1932 C C . MET A 1 125 ? 35.385 63.789 27.760 1.00 0.00 125 MET A C 1
ATOM 1933 O O . MET A 1 125 ? 34.179 63.662 27.617 1.00 0.00 125 MET A O 1
ATOM 1947 N N . LEU A 1 126 ? 36.196 64.052 26.775 1.00 0.00 126 LEU A N 1
ATOM 1948 C CA . LEU A 1 126 ? 35.653 64.210 25.411 1.00 0.00 126 LEU A CA 1
ATOM 1949 C C . LEU A 1 126 ? 34.772 63.022 25.051 1.00 0.00 126 LEU A C 1
ATOM 1950 O O . LEU A 1 126 ? 33.718 63.180 24.467 1.00 0.00 126 LEU A O 1
ATOM 1966 N N . CYS A 1 127 ? 35.223 61.848 25.408 1.00 0.00 127 CYS A N 1
ATOM 1967 C CA . CYS A 1 127 ? 34.426 60.636 25.096 1.00 0.00 127 CYS A CA 1
ATOM 1968 C C . CYS A 1 127 ? 33.021 60.757 25.673 1.00 0.00 127 CYS A C 1
ATOM 1969 O O . CYS A 1 127 ? 32.049 60.448 25.011 1.00 0.00 127 CYS A O 1
ATOM 1977 N N . TYR A 1 128 ? 32.937 61.205 26.899 1.00 0.00 128 TYR A N 1
ATOM 1978 C CA . TYR A 1 128 ? 31.604 61.352 27.528 1.00 0.00 128 TYR A CA 1
ATOM 1979 C C . TYR A 1 128 ? 30.693 62.188 26.643 1.00 0.00 128 TYR A C 1
ATOM 1980 O O . TYR A 1 128 ? 29.574 61.808 26.369 1.00 0.00 128 TYR A O 1
ATOM 1998 N N . ILE A 1 129 ? 31.189 63.314 26.208 1.00 0.00 129 ILE A N 1
ATOM 1999 C CA . ILE A 1 129 ? 30.356 64.181 25.339 1.00 0.00 129 ILE A CA 1
ATOM 2000 C C . ILE A 1 129 ? 29.984 63.449 24.050 1.00 0.00 129 ILE A C 1
ATOM 2001 O O . ILE A 1 129 ? 28.827 63.226 23.778 1.00 0.00 129 ILE A O 1
ATOM 2017 N N . TYR A 1 130 ? 30.975 63.085 23.286 1.00 0.00 130 TYR A N 1
ATOM 2018 C CA . TYR A 1 130 ? 30.699 62.369 22.013 1.00 0.00 130 TYR A CA 1
ATOM 2019 C C . TYR A 1 130 ? 29.599 61.321 22.187 1.00 0.00 130 TYR A C 1
ATOM 2020 O O . TYR A 1 130 ? 28.632 61.307 21.451 1.00 0.00 130 TYR A O 1
ATOM 2038 N N . ASP A 1 131 ? 29.764 60.464 23.157 1.00 0.00 131 ASP A N 1
ATOM 2039 C CA . ASP A 1 131 ? 28.736 59.416 23.386 1.00 0.00 131 ASP A CA 1
ATOM 2040 C C . ASP A 1 131 ? 27.385 60.037 23.733 1.00 0.00 131 ASP A C 1
ATOM 2041 O O . ASP A 1 131 ? 26.405 59.823 23.049 1.00 0.00 131 ASP A O 1
ATOM 2050 N N . ILE A 1 132 ? 27.362 60.793 24.793 1.00 0.00 132 ILE A N 1
ATOM 2051 C CA . ILE A 1 132 ? 26.092 61.439 25.211 1.00 0.00 132 ILE A CA 1
ATOM 2052 C C . ILE A 1 132 ? 25.333 62.003 24.013 1.00 0.00 132 ILE A C 1
ATOM 2053 O O . ILE A 1 132 ? 24.112 62.030 24.005 1.00 0.00 132 ILE A O 1
ATOM 2069 N N . PHE A 1 133 ? 26.059 62.430 23.017 1.00 0.00 133 PHE A N 1
ATOM 2070 C CA . PHE A 1 133 ? 25.391 62.990 21.828 1.00 0.00 133 PHE A CA 1
ATOM 2071 C C . PHE A 1 133 ? 24.809 61.877 20.964 1.00 0.00 133 PHE A C 1
ATOM 2072 O O . PHE A 1 133 ? 23.673 61.954 20.540 1.00 0.00 133 PHE A O 1
ATOM 2089 N N . GLU A 1 134 ? 25.591 60.854 20.712 1.00 0.00 134 GLU A N 1
ATOM 2090 C CA . GLU A 1 134 ? 25.071 59.750 19.880 1.00 0.00 134 GLU A CA 1
ATOM 2091 C C . GLU A 1 134 ? 23.745 59.249 20.444 1.00 0.00 134 GLU A C 1
ATOM 2092 O O . GLU A 1 134 ? 22.797 59.035 19.715 1.00 0.00 134 GLU A O 1
ATOM 2104 N N . LEU A 1 135 ? 23.703 59.071 21.741 1.00 0.00 135 LEU A N 1
ATOM 2105 C CA . LEU A 1 135 ? 22.449 58.585 22.375 1.00 0.00 135 LEU A CA 1
ATOM 2106 C C . LEU A 1 135 ? 21.281 59.526 22.097 1.00 0.00 135 LEU A C 1
ATOM 2107 O O . LEU A 1 135 ? 20.319 59.152 21.457 1.00 0.00 135 LEU A O 1
ATOM 2123 N N . THR A 1 136 ? 21.385 60.735 22.590 1.00 0.00 136 THR A N 1
ATOM 2124 C CA . THR A 1 136 ? 20.286 61.712 22.365 1.00 0.00 136 THR A CA 1
ATOM 2125 C C . THR A 1 136 ? 19.771 61.651 20.935 1.00 0.00 136 THR A C 1
ATOM 2126 O O . THR A 1 136 ? 18.584 61.527 20.705 1.00 0.00 136 THR A O 1
ATOM 2137 N N . VAL A 1 137 ? 20.667 61.737 19.996 1.00 0.00 137 VAL A N 1
ATOM 2138 C CA . VAL A 1 137 ? 20.240 61.685 18.578 1.00 0.00 137 VAL A CA 1
ATOM 2139 C C . VAL A 1 137 ? 19.744 60.290 18.209 1.00 0.00 137 VAL A C 1
ATOM 2140 O O . VAL A 1 137 ? 19.006 60.124 17.258 1.00 0.00 137 VAL A O 1
ATOM 2153 N N . MET A 1 138 ? 20.160 59.311 18.966 1.00 0.00 138 MET A N 1
ATOM 2154 C CA . MET A 1 138 ? 19.724 57.924 18.668 1.00 0.00 138 MET A CA 1
ATOM 2155 C C . MET A 1 138 ? 18.439 57.573 19.414 1.00 0.00 138 MET A C 1
ATOM 2156 O O . MET A 1 138 ? 17.752 56.638 19.057 1.00 0.00 138 MET A O 1
ATOM 2170 N N . PHE A 1 139 ? 18.147 58.316 20.444 1.00 0.00 139 PHE A N 1
ATOM 2171 C CA . PHE A 1 139 ? 16.911 58.031 21.219 1.00 0.00 139 PHE A CA 1
ATOM 2172 C C . PHE A 1 139 ? 15.720 58.832 20.689 1.00 0.00 139 PHE A C 1
ATOM 2173 O O . PHE A 1 139 ? 14.681 58.280 20.391 1.00 0.00 139 PHE A O 1
ATOM 2190 N N . ASP A 1 140 ? 15.897 60.121 20.587 1.00 0.00 140 ASP A N 1
ATOM 2191 C CA . ASP A 1 140 ? 14.790 60.984 20.081 1.00 0.00 140 ASP A CA 1
ATOM 2192 C C . ASP A 1 140 ? 14.039 60.329 18.923 1.00 0.00 140 ASP A C 1
ATOM 2193 O O . ASP A 1 140 ? 12.854 60.537 18.758 1.00 0.00 140 ASP A O 1
ATOM 2202 N N . THR A 1 141 ? 14.736 59.555 18.140 1.00 0.00 141 THR A N 1
ATOM 2203 C CA . THR A 1 141 ? 14.060 58.891 16.996 1.00 0.00 141 THR A CA 1
ATOM 2204 C C . THR A 1 141 ? 13.343 57.617 17.434 1.00 0.00 141 THR A C 1
ATOM 2205 O O . THR A 1 141 ? 12.175 57.437 17.156 1.00 0.00 141 THR A O 1
ATOM 2216 N N . MET A 1 142 ? 14.054 56.754 18.110 1.00 0.00 142 MET A N 1
ATOM 2217 C CA . MET A 1 142 ? 13.416 55.493 18.566 1.00 0.00 142 MET A CA 1
ATOM 2218 C C . MET A 1 142 ? 12.447 55.751 19.721 1.00 0.00 142 MET A C 1
ATOM 2219 O O . MET A 1 142 ? 11.864 54.830 20.260 1.00 0.00 142 MET A O 1
ATOM 2233 N N . ASP A 1 143 ? 12.298 57.012 20.074 1.00 0.00 143 ASP A N 1
ATOM 2234 C CA . ASP A 1 143 ? 11.373 57.374 21.192 1.00 0.00 143 ASP A CA 1
ATOM 2235 C C . ASP A 1 143 ? 10.234 58.252 20.678 1.00 0.00 143 ASP A C 1
ATOM 2236 O O . ASP A 1 143 ? 9.715 58.029 19.601 1.00 0.00 143 ASP A O 1
ATOM 2245 N N . LYS A 1 144 ? 9.866 59.240 21.456 1.00 0.00 144 LYS A N 1
ATOM 2246 C CA . LYS A 1 144 ? 8.764 60.141 21.026 1.00 0.00 144 LYS A CA 1
ATOM 2247 C C . LYS A 1 144 ? 9.322 61.389 20.346 1.00 0.00 144 LYS A C 1
ATOM 2248 O O . LYS A 1 144 ? 10.488 61.443 20.008 1.00 0.00 144 LYS A O 1
ATOM 2267 N N . ASP A 1 145 ? 8.478 62.370 20.159 1.00 0.00 145 ASP A N 1
ATOM 2268 C CA . ASP A 1 145 ? 8.944 63.620 19.503 1.00 0.00 145 ASP A CA 1
ATOM 2269 C C . ASP A 1 145 ? 9.377 64.645 20.543 1.00 0.00 145 ASP A C 1
ATOM 2270 O O . ASP A 1 145 ? 10.516 64.662 20.968 1.00 0.00 145 ASP A O 1
ATOM 2279 N N . GLY A 1 146 ? 8.458 65.487 20.935 1.00 0.00 146 GLY A N 1
ATOM 2280 C CA . GLY A 1 146 ? 8.798 66.522 21.952 1.00 0.00 146 GLY A CA 1
ATOM 2281 C C . GLY A 1 146 ? 8.855 65.893 23.344 1.00 0.00 146 GLY A C 1
ATOM 2282 O O . GLY A 1 146 ? 8.190 66.340 24.259 1.00 0.00 146 GLY A O 1
ATOM 2286 N N . SER A 1 147 ? 9.652 64.864 23.473 1.00 0.00 147 SER A N 1
ATOM 2287 C CA . SER A 1 147 ? 9.770 64.188 24.788 1.00 0.00 147 SER A CA 1
ATOM 2288 C C . SER A 1 147 ? 11.198 63.720 25.029 1.00 0.00 147 SER A C 1
ATOM 2289 O O . SER A 1 147 ? 11.960 63.548 24.100 1.00 0.00 147 SER A O 1
ATOM 2297 N N . LEU A 1 148 ? 11.529 63.517 26.279 1.00 0.00 148 LEU A N 1
ATOM 2298 C CA . LEU A 1 148 ? 12.904 63.058 26.613 1.00 0.00 148 LEU A CA 1
ATOM 2299 C C . LEU A 1 148 ? 12.871 62.029 27.736 1.00 0.00 148 LEU A C 1
ATOM 2300 O O . LEU A 1 148 ? 13.836 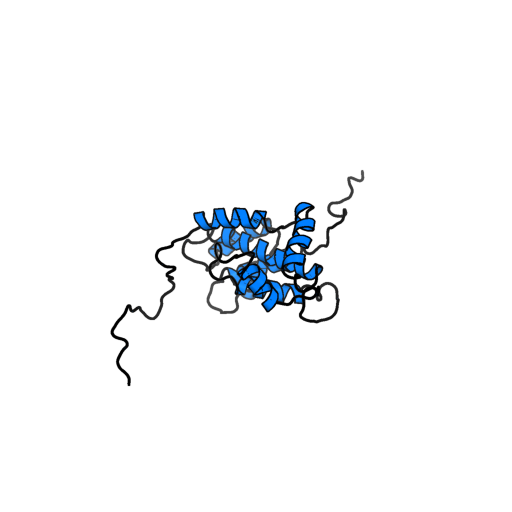61.867 28.459 1.00 0.00 148 LEU A O 1
ATOM 2316 N N . LEU A 1 149 ? 11.758 61.355 27.858 1.00 0.00 149 LEU A N 1
ATOM 2317 C CA . LEU A 1 149 ? 11.622 60.325 28.922 1.00 0.00 149 LEU A CA 1
ATOM 2318 C C . LEU A 1 149 ? 11.693 58.929 28.323 1.00 0.00 149 LEU A C 1
ATOM 2319 O O . LEU A 1 149 ? 11.365 58.734 27.169 1.00 0.00 149 LEU A O 1
ATOM 2335 N N . LEU A 1 150 ? 12.123 57.982 29.123 1.00 0.00 150 LEU A N 1
ATOM 2336 C CA . LEU A 1 150 ? 12.227 56.580 28.627 1.00 0.00 150 LEU A CA 1
ATOM 2337 C C . LEU A 1 150 ? 11.226 55.681 29.339 1.00 0.00 150 LEU A C 1
ATOM 2338 O O . LEU A 1 150 ? 10.762 55.998 30.409 1.00 0.00 150 LEU A O 1
ATOM 2354 N N . GLU A 1 151 ? 10.911 54.569 28.729 1.00 0.00 151 GLU A N 1
ATOM 2355 C CA . GLU A 1 151 ? 9.940 53.647 29.369 1.00 0.00 151 GLU A CA 1
ATOM 2356 C C . GLU A 1 151 ? 10.238 52.197 29.016 1.00 0.00 151 GLU A C 1
ATOM 2357 O O . GLU A 1 151 ? 10.944 51.918 28.068 1.00 0.00 151 GLU A O 1
ATOM 2369 N N . LEU A 1 152 ? 9.696 51.299 29.799 1.00 0.00 152 LEU A N 1
ATOM 2370 C CA . LEU A 1 152 ? 9.927 49.858 29.534 1.00 0.00 152 LEU A CA 1
ATOM 2371 C C . LEU A 1 152 ? 9.833 49.559 28.040 1.00 0.00 152 LEU A C 1
ATOM 2372 O O . LEU A 1 152 ? 10.338 48.558 27.571 1.00 0.00 152 LEU A O 1
ATOM 2388 N N . GLN A 1 153 ? 9.188 50.439 27.317 1.00 0.00 153 GLN A N 1
ATOM 2389 C CA . GLN A 1 153 ? 9.051 50.222 25.855 1.00 0.00 153 GLN A CA 1
ATOM 2390 C C . GLN A 1 153 ? 10.378 50.434 25.145 1.00 0.00 153 GLN A C 1
ATOM 2391 O O . GLN A 1 153 ? 10.973 49.500 24.638 1.00 0.00 153 GLN A O 1
ATOM 2405 N N . GLU A 1 154 ? 10.823 51.657 25.118 1.00 0.00 154 GLU A N 1
ATOM 2406 C CA . GLU A 1 154 ? 12.111 51.936 24.440 1.00 0.00 154 GLU A CA 1
ATOM 2407 C C . GLU A 1 154 ? 13.237 51.198 25.136 1.00 0.00 154 GLU A C 1
ATOM 2408 O O . GLU A 1 154 ? 14.326 51.080 24.614 1.00 0.00 154 GLU A O 1
ATOM 2420 N N . PHE A 1 155 ? 12.950 50.714 26.310 1.00 0.00 155 PHE A N 1
ATOM 2421 C CA . PHE A 1 155 ? 13.983 49.979 27.064 1.00 0.00 155 PHE A CA 1
ATOM 2422 C C . PHE A 1 155 ? 14.232 48.619 26.430 1.00 0.00 155 PHE A C 1
ATOM 2423 O O . PHE A 1 155 ? 15.362 48.229 26.223 1.00 0.00 155 PHE A O 1
ATOM 2440 N N . LYS A 1 156 ? 13.168 47.921 26.130 1.00 0.00 156 LYS A N 1
ATOM 2441 C CA . LYS A 1 156 ? 13.326 46.584 25.508 1.00 0.00 156 LYS A CA 1
ATOM 2442 C C . LYS A 1 156 ? 13.816 46.721 24.073 1.00 0.00 156 LYS A C 1
ATOM 2443 O O . LYS A 1 156 ? 14.420 45.817 23.532 1.00 0.00 156 LYS A O 1
ATOM 2462 N N . GLU A 1 157 ? 13.535 47.848 23.476 1.00 0.00 157 GLU A N 1
ATOM 2463 C CA . GLU A 1 157 ? 13.981 48.059 22.077 1.00 0.00 157 GLU A CA 1
ATOM 2464 C C . GLU A 1 157 ? 15.402 48.597 22.074 1.00 0.00 157 GLU A C 1
ATOM 2465 O O . GLU A 1 157 ? 16.218 48.237 21.237 1.00 0.00 157 GLU A O 1
ATOM 2477 N N . ALA A 1 158 ? 15.679 49.444 23.026 1.00 0.00 158 ALA A N 1
ATOM 2478 C CA . ALA A 1 158 ? 17.032 50.022 23.113 1.00 0.00 158 ALA A CA 1
ATOM 2479 C C . ALA A 1 158 ? 17.991 49.029 23.760 1.00 0.00 158 ALA A C 1
ATOM 2480 O O . ALA A 1 158 ? 19.172 49.040 23.487 1.00 0.00 158 ALA A O 1
ATOM 2487 N N . LEU A 1 159 ? 17.464 48.182 24.619 1.00 0.00 159 LEU A N 1
ATOM 2488 C CA . LEU A 1 159 ? 18.346 47.191 25.279 1.00 0.00 159 LEU A CA 1
ATOM 2489 C C . LEU A 1 159 ? 19.204 46.477 24.214 1.00 0.00 159 LEU A C 1
ATOM 2490 O O . LEU A 1 159 ? 20.414 46.459 24.311 1.00 0.00 159 LEU A O 1
ATOM 2506 N N . PRO A 1 160 ? 18.558 45.888 23.208 1.00 0.00 160 PRO A N 1
ATOM 2507 C CA . PRO A 1 160 ? 19.282 45.195 22.147 1.00 0.00 160 PRO A CA 1
ATOM 2508 C C . PRO A 1 160 ? 20.081 46.202 21.318 1.00 0.00 160 PRO A C 1
ATOM 2509 O O . PRO A 1 160 ? 21.286 46.070 21.146 1.00 0.00 160 PRO A O 1
ATOM 2520 N N . LYS A 1 161 ? 19.385 47.201 20.814 1.00 0.00 161 LYS A N 1
ATOM 2521 C CA . LYS A 1 161 ? 20.077 48.224 19.998 1.00 0.00 161 LYS A CA 1
ATOM 2522 C C . LYS A 1 161 ? 21.283 48.753 20.747 1.00 0.00 161 LYS A C 1
ATOM 2523 O O . LYS A 1 161 ? 22.316 49.012 20.166 1.00 0.00 161 LYS A O 1
ATOM 2542 N N . LEU A 1 162 ? 21.129 48.907 22.031 1.00 0.00 162 LEU A N 1
ATOM 2543 C CA . LEU A 1 162 ? 22.253 49.415 22.838 1.00 0.00 162 LEU A CA 1
ATOM 2544 C C . LEU A 1 162 ? 23.416 48.442 22.750 1.00 0.00 162 LEU A C 1
ATOM 2545 O O . LEU A 1 162 ? 24.550 48.837 22.562 1.00 0.00 162 LEU A O 1
ATOM 2561 N N . LYS A 1 163 ? 23.110 47.179 22.890 1.00 0.00 163 LYS A N 1
ATOM 2562 C CA . LYS A 1 163 ? 24.178 46.163 22.815 1.00 0.00 163 LYS A CA 1
ATOM 2563 C C . LYS A 1 163 ? 25.080 46.453 21.628 1.00 0.00 163 LYS A C 1
ATOM 2564 O O . LYS A 1 163 ? 26.286 46.332 21.714 1.00 0.00 163 LYS A O 1
ATOM 2583 N N . GLU A 1 164 ? 24.474 46.834 20.532 1.00 0.00 164 GLU A N 1
ATOM 2584 C CA . GLU A 1 164 ? 25.282 47.141 19.323 1.00 0.00 164 GLU A CA 1
ATOM 2585 C C . GLU A 1 164 ? 26.127 48.391 19.544 1.00 0.00 164 GLU A C 1
ATOM 2586 O O . GLU A 1 164 ? 27.262 48.459 19.116 1.00 0.00 164 GLU A O 1
ATOM 2598 N N . TRP A 1 165 ? 25.549 49.363 20.206 1.00 0.00 165 TRP A N 1
ATOM 2599 C CA . TRP A 1 165 ? 26.297 50.625 20.472 1.00 0.00 165 TRP A CA 1
ATOM 2600 C C . TRP A 1 165 ? 27.733 50.313 20.876 1.00 0.00 165 TRP A C 1
ATOM 2601 O O . TRP A 1 165 ? 28.666 50.925 20.393 1.00 0.00 165 TRP A O 1
ATOM 2622 N N . GLY A 1 166 ? 27.883 49.359 21.758 1.00 0.00 166 GLY A N 1
ATOM 2623 C CA . GLY A 1 166 ? 29.255 48.988 22.209 1.00 0.00 166 GLY A CA 1
ATOM 2624 C C . GLY A 1 166 ? 29.226 48.439 23.637 1.00 0.00 166 GLY A C 1
ATOM 2625 O O . GLY A 1 166 ? 30.125 47.731 24.050 1.00 0.00 166 GLY A O 1
ATOM 2629 N N . VAL A 1 167 ? 28.197 48.777 24.364 1.00 0.00 167 VAL A N 1
ATOM 2630 C CA . VAL A 1 167 ? 28.098 48.284 25.759 1.00 0.00 167 VAL A CA 1
ATOM 2631 C C . VAL A 1 167 ? 27.300 46.987 25.825 1.00 0.00 167 VAL A C 1
ATOM 2632 O O . VAL A 1 167 ? 26.889 46.452 24.816 1.00 0.00 167 VAL A O 1
ATOM 2645 N N . ASP A 1 168 ? 27.098 46.508 27.021 1.00 0.00 168 ASP A N 1
ATOM 2646 C CA . ASP A 1 168 ? 26.332 45.252 27.190 1.00 0.00 168 ASP A CA 1
ATOM 2647 C C . ASP A 1 168 ? 25.652 45.240 28.552 1.00 0.00 168 ASP A C 1
ATOM 2648 O O . ASP A 1 168 ? 26.136 44.639 29.489 1.00 0.00 168 ASP A O 1
ATOM 2657 N N . ILE A 1 169 ? 24.545 45.909 28.630 1.00 0.00 169 ILE A N 1
ATOM 2658 C CA . ILE A 1 169 ? 23.803 45.966 29.912 1.00 0.00 169 ILE A CA 1
ATOM 2659 C C . ILE A 1 169 ? 23.433 44.574 30.430 1.00 0.00 169 ILE A C 1
ATOM 2660 O O . ILE A 1 169 ? 22.987 44.439 31.553 1.00 0.00 169 ILE A O 1
ATOM 2676 N N . THR A 1 170 ? 23.626 43.563 29.618 1.00 0.00 170 THR A N 1
ATOM 2677 C CA . THR A 1 170 ? 23.278 42.186 30.080 1.00 0.00 170 THR A CA 1
ATOM 2678 C C . THR A 1 170 ? 21.933 42.204 30.799 1.00 0.00 170 THR A C 1
ATOM 2679 O O . THR A 1 170 ? 20.894 42.247 30.170 1.00 0.00 170 THR A O 1
ATOM 2690 N N . ASP A 1 171 ? 21.972 42.171 32.108 1.00 0.00 171 ASP A N 1
ATOM 2691 C CA . ASP A 1 171 ? 20.698 42.192 32.865 1.00 0.00 171 ASP A CA 1
ATOM 2692 C C . ASP A 1 171 ? 20.000 43.523 32.629 1.00 0.00 171 ASP A C 1
ATOM 2693 O O . ASP A 1 171 ? 20.562 44.570 32.874 1.00 0.00 171 ASP A O 1
ATOM 2702 N N . ALA A 1 172 ? 18.785 43.462 32.159 1.00 0.00 172 ALA A N 1
ATOM 2703 C CA . ALA A 1 172 ? 18.044 44.722 31.899 1.00 0.00 172 ALA A CA 1
ATOM 2704 C C . ALA A 1 172 ? 17.185 45.166 33.085 1.00 0.00 172 ALA A C 1
ATOM 2705 O O . ALA A 1 172 ? 17.602 45.989 33.872 1.00 0.00 172 ALA A O 1
ATOM 2712 N N . THR A 1 173 ? 15.998 44.614 33.167 1.00 0.00 173 THR A N 1
ATOM 2713 C CA . THR A 1 173 ? 15.064 44.973 34.285 1.00 0.00 173 THR A CA 1
ATOM 2714 C C . THR A 1 173 ? 15.800 45.371 35.562 1.00 0.00 173 THR A C 1
ATOM 2715 O O . THR A 1 173 ? 15.494 46.384 36.172 1.00 0.00 173 THR A O 1
ATOM 2726 N N . THR A 1 174 ? 16.758 44.585 35.941 1.00 0.00 174 THR A N 1
ATOM 2727 C CA . THR A 1 174 ? 17.513 44.912 37.175 1.00 0.00 174 THR A CA 1
ATOM 2728 C C . THR A 1 174 ? 18.157 46.285 37.068 1.00 0.00 174 THR A C 1
ATOM 2729 O O . THR A 1 174 ? 18.125 47.063 38.002 1.00 0.00 174 THR A O 1
ATOM 2740 N N . VAL A 1 175 ? 18.730 46.564 35.932 1.00 0.00 175 VAL A N 1
ATOM 2741 C CA . VAL A 1 175 ? 19.378 47.882 35.752 1.00 0.00 175 VAL A CA 1
ATOM 2742 C C . VAL A 1 175 ? 18.341 48.999 35.728 1.00 0.00 175 VAL A C 1
ATOM 2743 O O . VAL A 1 175 ? 18.516 50.017 36.367 1.00 0.00 175 VAL A O 1
ATOM 2756 N N . PHE A 1 176 ? 17.275 48.794 34.991 1.00 0.00 176 PHE A N 1
ATOM 2757 C CA . PHE A 1 176 ? 16.231 49.848 34.931 1.00 0.00 176 PHE A CA 1
ATOM 2758 C C . PHE A 1 176 ? 15.932 50.362 36.328 1.00 0.00 176 PHE A C 1
ATOM 2759 O O . PHE A 1 176 ? 15.669 51.533 36.522 1.00 0.00 176 PHE A O 1
ATOM 2776 N N . ASN A 1 177 ? 15.977 49.470 37.284 1.00 0.00 177 ASN A N 1
ATOM 2777 C CA . ASN A 1 177 ? 15.699 49.888 38.679 1.00 0.00 177 ASN A CA 1
ATOM 2778 C C . ASN A 1 177 ? 16.909 50.591 39.282 1.00 0.00 177 ASN A C 1
ATOM 2779 O O . ASN A 1 177 ? 16.772 51.542 40.024 1.00 0.00 177 ASN A O 1
ATOM 2790 N N . GLU A 1 178 ? 18.077 50.111 38.948 1.00 0.00 178 GLU A N 1
ATOM 2791 C CA . GLU A 1 178 ? 19.304 50.738 39.493 1.00 0.00 178 GLU A CA 1
ATOM 2792 C C . GLU A 1 178 ? 19.424 52.185 39.041 1.00 0.00 178 GLU A C 1
ATOM 2793 O O . GLU A 1 178 ? 19.389 53.095 39.848 1.00 0.00 178 GLU A O 1
ATOM 2805 N N . ILE A 1 179 ? 19.564 52.375 37.762 1.00 0.00 179 ILE A N 1
ATOM 2806 C CA . ILE A 1 179 ? 19.687 53.759 37.245 1.00 0.00 179 ILE A CA 1
ATOM 2807 C C . ILE A 1 179 ? 18.578 54.631 37.806 1.00 0.00 179 ILE A C 1
ATOM 2808 O O . ILE A 1 179 ? 18.790 55.783 38.128 1.00 0.00 179 ILE A O 1
ATOM 2824 N N . ASP A 1 180 ? 17.410 54.062 37.915 1.00 0.00 180 ASP A N 1
ATOM 2825 C CA . ASP A 1 180 ? 16.271 54.835 38.452 1.00 0.00 180 ASP A CA 1
ATOM 2826 C C . ASP A 1 180 ? 16.557 55.276 39.884 1.00 0.00 180 ASP A C 1
ATOM 2827 O O . ASP A 1 180 ? 17.225 54.583 40.624 1.00 0.00 180 ASP A O 1
ATOM 2836 N N . THR A 1 181 ? 16.052 56.424 40.249 1.00 0.00 181 THR A N 1
ATOM 2837 C CA . THR A 1 181 ? 16.291 56.914 41.629 1.00 0.00 181 THR A CA 1
ATOM 2838 C C . THR A 1 181 ? 15.109 57.733 42.132 1.00 0.00 181 THR A C 1
ATOM 2839 O O . THR A 1 181 ? 15.036 58.068 43.298 1.00 0.00 181 THR A O 1
ATOM 2850 N N . ASN A 1 182 ? 14.205 58.043 41.245 1.00 0.00 182 ASN A N 1
ATOM 2851 C CA . ASN A 1 182 ? 13.025 58.839 41.659 1.00 0.00 182 ASN A CA 1
ATOM 2852 C C . ASN A 1 182 ? 11.874 57.927 42.066 1.00 0.00 182 ASN A C 1
ATOM 2853 O O . ASN A 1 182 ? 10.966 58.341 42.760 1.00 0.00 182 ASN A O 1
ATOM 2864 N N . GLY A 1 183 ? 11.931 56.701 41.625 1.00 0.00 183 GLY A N 1
ATOM 2865 C CA . GLY A 1 183 ? 10.845 55.744 41.979 1.00 0.00 183 GLY A CA 1
ATOM 2866 C C . GLY A 1 183 ? 9.517 56.179 41.351 1.00 0.00 183 GLY A C 1
ATOM 2867 O O . GLY A 1 183 ? 8.493 56.178 42.004 1.00 0.00 183 GLY A O 1
ATOM 2871 N N . SER A 1 184 ? 9.569 56.541 40.092 1.00 0.00 184 SER A N 1
ATOM 2872 C CA . SER A 1 184 ? 8.328 56.980 39.396 1.00 0.00 184 SER A CA 1
ATOM 2873 C C . SER A 1 184 ? 7.811 55.890 38.464 1.00 0.00 184 SER A C 1
ATOM 2874 O O . SER A 1 184 ? 6.665 55.495 38.543 1.00 0.00 184 SER A O 1
ATOM 2882 N N . GLY A 1 185 ? 8.669 55.422 37.597 1.00 0.00 185 GLY A N 1
ATOM 2883 C CA . GLY A 1 185 ? 8.243 54.353 36.648 1.00 0.00 185 GLY A CA 1
ATOM 2884 C C . GLY A 1 185 ? 8.938 54.531 35.295 1.00 0.00 185 GLY A C 1
ATOM 2885 O O . GLY A 1 185 ? 8.675 53.802 34.359 1.00 0.00 185 GLY A O 1
ATOM 2889 N N . VAL A 1 186 ? 9.813 55.496 35.223 1.00 0.00 186 VAL A N 1
ATOM 2890 C CA . VAL A 1 186 ? 10.531 55.738 33.949 1.00 0.00 186 VAL A CA 1
ATOM 2891 C C . VAL A 1 186 ? 11.892 56.369 34.205 1.00 0.00 186 VAL A C 1
ATOM 2892 O O . VAL A 1 186 ? 12.262 56.614 35.337 1.00 0.00 186 VAL A O 1
ATOM 2905 N N . VAL A 1 187 ? 12.614 56.617 33.142 1.00 0.00 187 VAL A N 1
ATOM 2906 C CA . VAL A 1 187 ? 13.959 57.233 33.287 1.00 0.00 187 VAL A CA 1
ATOM 2907 C C . VAL A 1 187 ? 14.168 58.304 32.225 1.00 0.00 187 VAL A C 1
ATOM 2908 O O . VAL A 1 187 ? 13.706 58.173 31.109 1.00 0.00 187 VAL A O 1
ATOM 2921 N N . THR A 1 188 ? 14.863 59.347 32.588 1.00 0.00 188 THR A N 1
ATOM 2922 C CA . THR A 1 188 ? 15.110 60.435 31.609 1.00 0.00 188 THR A CA 1
ATOM 2923 C C . THR A 1 188 ? 16.358 60.157 30.778 1.00 0.00 188 THR A C 1
ATOM 2924 O O . THR A 1 188 ? 17.241 59.440 31.200 1.00 0.00 188 THR A O 1
ATOM 2935 N N . PHE A 1 189 ? 16.404 60.727 29.608 1.00 0.00 189 PHE A N 1
ATOM 2936 C CA . PHE A 1 189 ? 17.588 60.508 28.735 1.00 0.00 189 PHE A CA 1
ATOM 2937 C C . PHE A 1 189 ? 18.890 60.616 29.526 1.00 0.00 189 PHE A C 1
ATOM 2938 O O . PHE A 1 189 ? 19.582 59.639 29.737 1.00 0.00 189 PHE A O 1
ATOM 2955 N N . ASP A 1 190 ? 19.191 61.813 29.945 1.00 0.00 190 ASP A N 1
ATOM 2956 C CA . ASP A 1 190 ? 20.436 62.043 30.725 1.00 0.00 190 ASP A CA 1
ATOM 2957 C C . ASP A 1 190 ? 20.719 60.919 31.715 1.00 0.00 190 ASP A C 1
ATOM 2958 O O . ASP A 1 190 ? 21.858 60.590 31.959 1.00 0.00 190 ASP A O 1
ATOM 2967 N N . GLU A 1 191 ? 19.688 60.348 32.270 1.00 0.00 191 GLU A N 1
ATOM 2968 C CA . GLU A 1 191 ? 19.919 59.247 33.246 1.00 0.00 191 GLU A CA 1
ATOM 2969 C C . GLU A 1 191 ? 20.242 57.938 32.531 1.00 0.00 191 GLU A C 1
ATOM 2970 O O . GLU A 1 191 ? 21.316 57.391 32.686 1.00 0.00 191 GLU A O 1
ATOM 2982 N N . PHE A 1 192 ? 19.312 57.453 31.766 1.00 0.00 192 PHE A N 1
ATOM 2983 C CA . PHE A 1 192 ? 19.562 56.184 31.043 1.00 0.00 192 PHE A CA 1
ATOM 2984 C C . PHE A 1 192 ? 20.886 56.256 30.290 1.00 0.00 192 PHE A C 1
ATOM 2985 O O . PHE A 1 192 ? 21.701 55.345 30.345 1.00 0.00 192 PHE A O 1
ATOM 3002 N N . SER A 1 193 ? 21.081 57.345 29.606 1.00 0.00 193 SER A N 1
ATOM 3003 C CA . SER A 1 193 ? 22.331 57.517 28.839 1.00 0.00 193 SER A CA 1
ATOM 3004 C C . SER A 1 193 ? 23.553 57.504 29.757 1.00 0.00 193 SER A C 1
ATOM 3005 O O . SER A 1 193 ? 24.551 56.882 29.451 1.00 0.00 193 SER A O 1
ATOM 3013 N N . CYS A 1 194 ? 23.456 58.188 30.872 1.00 0.00 194 CYS A N 1
ATOM 3014 C CA . CYS A 1 194 ? 24.616 58.209 31.803 1.00 0.00 194 CYS A CA 1
ATOM 3015 C C . CYS A 1 194 ? 25.142 56.801 32.024 1.00 0.00 194 CYS A C 1
ATOM 3016 O O . CYS A 1 194 ? 26.326 56.554 31.904 1.00 0.00 194 CYS A O 1
ATOM 3024 N N . TRP A 1 195 ? 24.255 55.897 32.342 1.00 0.00 195 TRP A N 1
ATOM 3025 C CA . TRP A 1 195 ? 24.701 54.502 32.571 1.00 0.00 195 TRP A CA 1
ATOM 3026 C C . TRP A 1 195 ? 25.393 53.956 31.331 1.00 0.00 195 TRP A C 1
ATOM 3027 O O . TRP A 1 195 ? 26.379 53.251 31.426 1.00 0.00 195 TRP A O 1
ATOM 3048 N N . ALA A 1 196 ? 24.864 54.292 30.183 1.00 0.00 196 ALA A N 1
ATOM 3049 C CA . ALA A 1 196 ? 25.482 53.797 28.924 1.00 0.00 196 ALA A CA 1
ATOM 3050 C C . ALA A 1 196 ? 26.856 54.428 28.705 1.00 0.00 196 ALA A C 1
ATOM 3051 O O . ALA A 1 196 ? 27.867 53.762 28.817 1.00 0.00 196 ALA A O 1
ATOM 3058 N N . VAL A 1 197 ? 26.861 55.704 28.384 1.00 0.00 197 VAL A N 1
ATOM 3059 C CA . VAL A 1 197 ? 28.153 56.410 28.152 1.00 0.00 197 VAL A CA 1
ATOM 3060 C C . VAL A 1 197 ? 29.229 55.925 29.120 1.00 0.00 197 VAL A C 1
ATOM 3061 O O . VAL A 1 197 ? 30.264 55.438 28.710 1.00 0.00 197 VAL A O 1
ATOM 3074 N N . THR A 1 198 ? 28.963 56.066 30.388 1.00 0.00 198 THR A N 1
ATOM 3075 C CA . THR A 1 198 ? 29.956 55.620 31.394 1.00 0.00 198 THR A CA 1
ATOM 3076 C C . THR A 1 198 ? 30.491 54.236 31.048 1.00 0.00 198 THR A C 1
ATOM 3077 O O . THR A 1 198 ? 31.669 54.066 30.810 1.00 0.00 198 THR A O 1
ATOM 3088 N N . LYS A 1 199 ? 29.615 53.269 31.028 1.00 0.00 199 LYS A N 1
ATOM 3089 C CA . LYS A 1 199 ? 30.060 51.894 30.699 1.00 0.00 199 LYS A CA 1
ATOM 3090 C C . LYS A 1 199 ? 30.921 51.896 29.443 1.00 0.00 199 LYS A C 1
ATOM 3091 O O . LYS A 1 199 ? 32.085 51.546 29.485 1.00 0.00 199 LYS A O 1
ATOM 3110 N N . LYS A 1 200 ? 30.335 52.289 28.345 1.00 0.00 200 LYS A N 1
ATOM 3111 C CA . LYS A 1 200 ? 31.105 52.322 27.074 1.00 0.00 200 LYS A CA 1
ATOM 3112 C C . LYS A 1 200 ? 32.469 52.969 27.290 1.00 0.00 200 LYS A C 1
ATOM 3113 O O . LYS A 1 200 ? 33.395 52.743 26.536 1.00 0.00 200 LYS A O 1
ATOM 3132 N N . LEU A 1 201 ? 32.566 53.761 28.322 1.00 0.00 201 LEU A N 1
ATOM 3133 C CA . LEU A 1 201 ? 33.855 54.437 28.613 1.00 0.00 201 LEU A CA 1
ATOM 3134 C C . LEU A 1 201 ? 34.787 53.534 29.417 1.00 0.00 201 LEU A C 1
ATOM 3135 O O . LEU A 1 201 ? 35.969 53.466 29.150 1.00 0.00 201 LEU A O 1
ATOM 3151 N N . GLN A 1 202 ? 34.237 52.856 30.386 1.00 0.00 202 GLN A N 1
ATOM 3152 C CA . GLN A 1 202 ? 35.080 51.957 31.214 1.00 0.00 202 GLN A CA 1
ATOM 3153 C C . GLN A 1 202 ? 35.537 50.737 30.415 1.00 0.00 202 GLN A C 1
ATOM 3154 O O . GLN A 1 202 ? 36.522 50.109 30.750 1.00 0.00 202 GLN A O 1
ATOM 3168 N N . VAL A 1 203 ? 34.813 50.421 29.377 1.00 0.00 203 VAL A N 1
ATOM 3169 C CA . VAL A 1 203 ? 35.199 49.248 28.557 1.00 0.00 203 VAL A CA 1
ATOM 3170 C C . VAL A 1 203 ? 36.139 49.661 27.433 1.00 0.00 203 VAL A C 1
ATOM 3171 O O . VAL A 1 203 ? 37.095 48.973 27.133 1.00 0.00 203 VAL A O 1
ATOM 3184 N N . CYS A 1 204 ? 35.850 50.781 26.829 1.00 0.00 204 CYS A N 1
ATOM 3185 C CA . CYS A 1 204 ? 36.716 51.254 25.724 1.00 0.00 204 CYS A CA 1
ATOM 3186 C C . CYS A 1 204 ? 37.826 52.155 26.252 1.00 0.00 204 CYS A C 1
ATOM 3187 O O . CYS A 1 204 ? 38.583 52.722 25.490 1.00 0.00 204 CYS A O 1
ATOM 3195 N N . GLY A 1 205 ? 37.901 52.272 27.549 1.00 0.00 205 GLY A N 1
ATOM 3196 C CA . GLY A 1 205 ? 38.960 53.136 28.145 1.00 0.00 205 GLY A CA 1
ATOM 3197 C C . GLY A 1 205 ? 40.343 52.523 27.909 1.00 0.00 205 GLY A C 1
ATOM 3198 O O . GLY A 1 205 ? 41.341 53.042 28.369 1.00 0.00 205 GLY A O 1
ATOM 3202 N N . ASP A 1 206 ? 40.375 51.431 27.190 1.00 0.00 206 ASP A N 1
ATOM 3203 C CA . ASP A 1 206 ? 41.678 50.774 26.915 1.00 0.00 206 ASP A CA 1
ATOM 3204 C C . ASP A 1 206 ? 42.618 51.723 26.136 1.00 0.00 206 ASP A C 1
ATOM 3205 O O . ASP A 1 206 ? 42.321 52.101 25.021 1.00 0.00 206 ASP A O 1
ATOM 3214 N N . PRO A 1 207 ? 43.749 52.094 26.742 1.00 0.00 207 PRO A N 1
ATOM 3215 C CA . PRO A 1 207 ? 44.701 52.989 26.084 1.00 0.00 207 PRO A CA 1
ATOM 3216 C C . PRO A 1 207 ? 45.286 52.350 24.830 1.00 0.00 207 PRO A C 1
ATOM 3217 O O . PRO A 1 207 ? 46.199 51.551 24.899 1.00 0.00 207 PRO A O 1
ATOM 3228 N N . ASP A 1 208 ? 44.743 52.712 23.703 1.00 0.00 208 ASP A N 1
ATOM 3229 C CA . ASP A 1 208 ? 45.250 52.142 22.438 1.00 0.00 208 ASP A CA 1
ATOM 3230 C C . ASP A 1 208 ? 46.627 52.700 22.118 1.00 0.00 208 ASP A C 1
ATOM 3231 O O . ASP A 1 208 ? 47.629 52.212 22.601 1.00 0.00 208 ASP A O 1
ATOM 3240 N N . GLY A 1 209 ? 46.644 53.725 21.315 1.00 0.00 209 GLY A N 1
ATOM 3241 C CA . GLY A 1 209 ? 47.945 54.349 20.937 1.00 0.00 209 GLY A CA 1
ATOM 3242 C C . GLY A 1 209 ? 48.991 53.279 20.594 1.00 0.00 209 GLY A C 1
ATOM 3243 O O . GLY A 1 209 ? 50.169 53.567 20.524 1.00 0.00 209 GLY A O 1
ATOM 3247 N N . GLU A 1 210 ? 48.541 52.070 20.380 1.00 0.00 210 GLU A N 1
ATOM 3248 C CA . GLU A 1 210 ? 49.502 50.985 20.043 1.00 0.00 210 GLU A CA 1
ATOM 3249 C C . GLU A 1 210 ? 48.845 49.922 19.170 1.00 0.00 210 GLU A C 1
ATOM 3250 O O . GLU A 1 210 ? 47.760 50.120 18.657 1.00 0.00 210 GLU A O 1
ATOM 3262 N N . GLU A 1 211 ? 49.525 48.807 19.022 1.00 0.00 211 GLU A N 1
ATOM 3263 C CA . GLU A 1 211 ? 48.977 47.698 18.189 1.00 0.00 211 GLU A CA 1
ATOM 3264 C C . GLU A 1 211 ? 48.877 46.414 19.005 1.00 0.00 211 GLU A C 1
ATOM 3265 O O . GLU A 1 211 ? 49.818 45.650 19.078 1.00 0.00 211 GLU A O 1
ATOM 3277 N N . ASN A 1 212 ? 47.737 46.200 19.603 1.00 0.00 212 ASN A N 1
ATOM 3278 C CA . ASN A 1 212 ? 47.561 44.972 20.415 1.00 0.00 212 ASN A CA 1
ATOM 3279 C C . ASN A 1 212 ? 46.079 44.695 20.653 1.00 0.00 212 ASN A C 1
ATOM 3280 O O . ASN A 1 212 ? 45.670 44.343 21.742 1.00 0.00 212 ASN A O 1
ATOM 3291 N N . GLY A 1 213 ? 45.299 44.861 19.622 1.00 0.00 213 GLY A N 1
ATOM 3292 C CA . GLY A 1 213 ? 43.838 44.615 19.761 1.00 0.00 213 GLY A CA 1
ATOM 3293 C C . GLY A 1 213 ? 43.510 43.163 19.412 1.00 0.00 213 GLY A C 1
ATOM 3294 O O . GLY A 1 213 ? 43.776 42.263 20.182 1.00 0.00 213 GLY A O 1
ATOM 3298 N N . ALA A 1 214 ? 42.936 42.967 18.257 1.00 0.00 214 ALA A N 1
ATOM 3299 C CA . ALA A 1 214 ? 42.587 41.586 17.846 1.00 0.00 214 ALA A CA 1
ATOM 3300 C C . ALA A 1 214 ? 43.783 40.657 18.005 1.00 0.00 214 ALA A C 1
ATOM 3301 O O . ALA A 1 214 ? 44.893 41.102 18.222 1.00 0.00 214 ALA A O 1
ATOM 3308 N N . ASN A 1 215 ? 43.537 39.381 17.898 1.00 0.00 215 ASN A N 1
ATOM 3309 C CA . ASN A 1 215 ? 44.649 38.412 18.040 1.00 0.00 215 ASN A CA 1
ATOM 3310 C C . ASN A 1 215 ? 45.734 38.687 17.008 1.00 0.00 215 ASN A C 1
ATOM 3311 O O . ASN A 1 215 ? 45.586 39.548 16.164 1.00 0.00 215 ASN A O 1
ATOM 3322 N N . GLU A 1 216 ? 46.805 37.951 17.089 1.00 0.00 216 GLU A N 1
ATOM 3323 C CA . GLU A 1 216 ? 47.904 38.162 16.117 1.00 0.00 216 GLU A CA 1
ATOM 3324 C C . GLU A 1 216 ? 47.565 37.526 14.776 1.00 0.00 216 GLU A C 1
ATOM 3325 O O . GLU A 1 216 ? 47.730 38.135 13.737 1.00 0.00 216 GLU A O 1
ATOM 3337 N N . GLY A 1 217 ? 47.094 36.310 14.820 1.00 0.00 217 GLY A N 1
ATOM 3338 C CA . GLY A 1 217 ? 46.739 35.618 13.550 1.00 0.00 217 GLY A CA 1
ATOM 3339 C C . GLY A 1 217 ? 46.262 34.193 13.835 1.00 0.00 217 GLY A C 1
ATOM 3340 O O . GLY A 1 217 ? 45.917 33.863 14.952 1.00 0.00 217 GLY A O 1
ATOM 3344 N N . ASN A 1 218 ? 46.253 33.378 12.817 1.00 0.00 218 ASN A N 1
ATOM 3345 C CA . ASN A 1 218 ? 45.805 31.977 13.008 1.00 0.00 218 ASN A CA 1
ATOM 3346 C C . ASN A 1 218 ? 46.964 31.094 13.452 1.00 0.00 218 ASN A C 1
ATOM 3347 O O . ASN A 1 218 ? 48.109 31.378 13.164 1.00 0.00 218 ASN A O 1
ATOM 3358 N N . LEU A 1 219 ? 46.645 30.036 14.147 1.00 0.00 219 LEU A N 1
ATOM 3359 C CA . LEU A 1 219 ? 47.718 29.122 14.618 1.00 0.00 219 LEU A CA 1
ATOM 3360 C C . LEU A 1 219 ? 47.934 27.985 13.627 1.00 0.00 219 LEU A C 1
ATOM 3361 O O . LEU A 1 219 ? 48.874 27.998 12.859 1.00 0.00 219 LEU A O 1
ATOM 3377 N N . GLU A 1 220 ? 47.055 27.019 13.661 1.00 0.00 220 GLU A N 1
ATOM 3378 C CA . GLU A 1 220 ? 47.196 25.874 12.727 1.00 0.00 220 GLU A CA 1
ATOM 3379 C C . GLU A 1 220 ? 46.522 26.174 11.393 1.00 0.00 220 GLU A C 1
ATOM 3380 O O . GLU A 1 220 ? 46.491 25.260 10.585 1.00 0.00 220 GLU A O 1
ATOM 3392 N N . MET A 1 1 ? 22.622 71.887 2.352 1.00 0.00 1 MET A N 2
ATOM 3393 C CA . MET A 1 1 ? 22.358 71.605 3.782 1.00 0.00 1 MET A CA 2
ATOM 3394 C C . MET A 1 1 ? 21.239 70.581 3.915 1.00 0.00 1 MET A C 2
ATOM 3395 O O . MET A 1 1 ? 20.815 69.990 2.943 1.00 0.00 1 MET A O 2
ATOM 3408 N N . GLY A 1 2 ? 20.779 70.391 5.122 1.00 0.00 2 GLY A N 2
ATOM 3409 C CA . GLY A 1 2 ? 19.682 69.407 5.341 1.00 0.00 2 GLY A CA 2
ATOM 3410 C C . GLY A 1 2 ? 18.598 69.565 4.275 1.00 0.00 2 GLY A C 2
ATOM 3411 O O . GLY A 1 2 ? 17.773 70.454 4.351 1.00 0.00 2 GLY A O 2
ATOM 3415 N N . CYS A 1 3 ? 18.619 68.696 3.302 1.00 0.00 3 CYS A N 2
ATOM 3416 C CA . CYS A 1 3 ? 17.601 68.781 2.227 1.00 0.00 3 CYS A CA 2
ATOM 3417 C C . CYS A 1 3 ? 16.391 67.916 2.557 1.00 0.00 3 CYS A C 2
ATOM 3418 O O . CYS A 1 3 ? 16.517 66.885 3.189 1.00 0.00 3 CYS A O 2
ATOM 3426 N N . SER A 1 4 ? 15.240 68.350 2.125 1.00 0.00 4 SER A N 2
ATOM 3427 C CA . SER A 1 4 ? 14.014 67.564 2.405 1.00 0.00 4 SER A CA 2
ATOM 3428 C C . SER A 1 4 ? 14.051 66.228 1.671 1.00 0.00 4 SER A C 2
ATOM 3429 O O . SER A 1 4 ? 13.370 66.044 0.680 1.00 0.00 4 SER A O 2
ATOM 3437 N N . GLY A 1 5 ? 14.850 65.319 2.172 1.00 0.00 5 GLY A N 2
ATOM 3438 C CA . GLY A 1 5 ? 14.951 63.980 1.519 1.00 0.00 5 GLY A CA 2
ATOM 3439 C C . GLY A 1 5 ? 14.116 62.947 2.281 1.00 0.00 5 GLY A C 2
ATOM 3440 O O . GLY A 1 5 ? 14.366 62.676 3.439 1.00 0.00 5 GLY A O 2
ATOM 3444 N N . SER A 1 6 ? 13.140 62.392 1.615 1.00 0.00 6 SER A N 2
ATOM 3445 C CA . SER A 1 6 ? 12.283 61.381 2.284 1.00 0.00 6 SER A CA 2
ATOM 3446 C C . SER A 1 6 ? 11.484 60.586 1.259 1.00 0.00 6 SER A C 2
ATOM 3447 O O . SER A 1 6 ? 11.428 60.944 0.100 1.00 0.00 6 SER A O 2
ATOM 3455 N N . LYS A 1 7 ? 10.880 59.517 1.704 1.00 0.00 7 LYS A N 2
ATOM 3456 C CA . LYS A 1 7 ? 10.082 58.688 0.767 1.00 0.00 7 LYS A CA 2
ATOM 3457 C C . LYS A 1 7 ? 8.703 59.301 0.543 1.00 0.00 7 LYS A C 2
ATOM 3458 O O . LYS A 1 7 ? 7.725 58.597 0.385 1.00 0.00 7 LYS A O 2
ATOM 3477 N N . ASP A 1 8 ? 8.652 60.604 0.533 1.00 0.00 8 ASP A N 2
ATOM 3478 C CA . ASP A 1 8 ? 7.349 61.280 0.321 1.00 0.00 8 ASP A CA 2
ATOM 3479 C C . ASP A 1 8 ? 7.554 62.704 -0.182 1.00 0.00 8 ASP A C 2
ATOM 3480 O O . ASP A 1 8 ? 7.775 63.613 0.593 1.00 0.00 8 ASP A O 2
ATOM 3489 N N . THR A 1 9 ? 7.478 62.875 -1.475 1.00 0.00 9 THR A N 2
ATOM 3490 C CA . THR A 1 9 ? 7.667 64.233 -2.038 1.00 0.00 9 THR A CA 2
ATOM 3491 C C . THR A 1 9 ? 6.529 65.148 -1.619 1.00 0.00 9 THR A C 2
ATOM 3492 O O . THR A 1 9 ? 6.664 66.355 -1.627 1.00 0.00 9 THR A O 2
ATOM 3503 N N . THR A 1 10 ? 5.424 64.557 -1.258 1.00 0.00 10 THR A N 2
ATOM 3504 C CA . THR A 1 10 ? 4.268 65.380 -0.837 1.00 0.00 10 THR A CA 2
ATOM 3505 C C . THR A 1 10 ? 3.859 66.347 -1.940 1.00 0.00 10 THR A C 2
ATOM 3506 O O . THR A 1 10 ? 4.406 67.425 -2.057 1.00 0.00 10 THR A O 2
ATOM 3517 N N . ASN A 1 11 ? 2.904 65.944 -2.732 1.00 0.00 11 ASN A N 2
ATOM 3518 C CA . ASN A 1 11 ? 2.448 66.830 -3.831 1.00 0.00 11 ASN A CA 2
ATOM 3519 C C . ASN A 1 11 ? 3.638 67.438 -4.566 1.00 0.00 11 ASN A C 2
ATOM 3520 O O . ASN A 1 11 ? 4.704 66.856 -4.616 1.00 0.00 11 ASN A O 2
ATOM 3531 N N . SER A 1 12 ? 3.434 68.600 -5.125 1.00 0.00 12 SER A N 2
ATOM 3532 C CA . SER A 1 12 ? 4.542 69.260 -5.861 1.00 0.00 12 SER A CA 2
ATOM 3533 C C . SER A 1 12 ? 5.340 70.168 -4.933 1.00 0.00 12 SER A C 2
ATOM 3534 O O . SER A 1 12 ? 5.759 69.756 -3.870 1.00 0.00 12 SER A O 2
ATOM 3542 N N . LYS A 1 13 ? 5.536 71.389 -5.351 1.00 0.00 13 LYS A N 2
ATOM 3543 C CA . LYS A 1 13 ? 6.306 72.334 -4.503 1.00 0.00 13 LYS A CA 2
ATOM 3544 C C . LYS A 1 13 ? 5.981 73.779 -4.870 1.00 0.00 13 LYS A C 2
ATOM 3545 O O . LYS A 1 13 ? 5.004 74.047 -5.541 1.00 0.00 13 LYS A O 2
ATOM 3564 N N . ASP A 1 14 ? 6.809 74.686 -4.423 1.00 0.00 14 ASP A N 2
ATOM 3565 C CA . ASP A 1 14 ? 6.564 76.116 -4.739 1.00 0.00 14 ASP A CA 2
ATOM 3566 C C . ASP A 1 14 ? 7.790 76.961 -4.416 1.00 0.00 14 ASP A C 2
ATOM 3567 O O . ASP A 1 14 ? 7.842 78.130 -4.742 1.00 0.00 14 ASP A O 2
ATOM 3576 N N . GLY A 1 15 ? 8.756 76.355 -3.783 1.00 0.00 15 GLY A N 2
ATOM 3577 C CA . GLY A 1 15 ? 9.989 77.115 -3.431 1.00 0.00 15 GLY A CA 2
ATOM 3578 C C . GLY A 1 15 ? 10.569 76.606 -2.112 1.00 0.00 15 GLY A C 2
ATOM 3579 O O . GLY A 1 15 ? 11.748 76.325 -2.017 1.00 0.00 15 GLY A O 2
ATOM 3583 N N . ALA A 1 16 ? 9.729 76.496 -1.119 1.00 0.00 16 ALA A N 2
ATOM 3584 C CA . ALA A 1 16 ? 10.214 76.010 0.194 1.00 0.00 16 ALA A CA 2
ATOM 3585 C C . ALA A 1 16 ? 9.164 76.231 1.276 1.00 0.00 16 ALA A C 2
ATOM 3586 O O . ALA A 1 16 ? 8.658 77.323 1.440 1.00 0.00 16 ALA A O 2
ATOM 3593 N N . ALA A 1 17 ? 8.854 75.187 1.997 1.00 0.00 17 ALA A N 2
ATOM 3594 C CA . ALA A 1 17 ? 7.840 75.318 3.072 1.00 0.00 17 ALA A CA 2
ATOM 3595 C C . ALA A 1 17 ? 8.068 76.591 3.880 1.00 0.00 17 ALA A C 2
ATOM 3596 O O . ALA A 1 17 ? 7.218 77.459 3.929 1.00 0.00 17 ALA A O 2
ATOM 3603 N N . SER A 1 18 ? 9.212 76.679 4.502 1.00 0.00 18 SER A N 2
ATOM 3604 C CA . SER A 1 18 ? 9.513 77.886 5.311 1.00 0.00 18 SER A CA 2
ATOM 3605 C C . SER A 1 18 ? 11.008 78.006 5.573 1.00 0.00 18 SER A C 2
ATOM 3606 O O . SER A 1 18 ? 11.425 78.605 6.544 1.00 0.00 18 SER A O 2
ATOM 3614 N N . LYS A 1 19 ? 11.793 77.433 4.701 1.00 0.00 19 LYS A N 2
ATOM 3615 C CA . LYS A 1 19 ? 13.259 77.506 4.890 1.00 0.00 19 LYS A CA 2
ATOM 3616 C C . LYS A 1 19 ? 13.630 77.194 6.334 1.00 0.00 19 LYS A C 2
ATOM 3617 O O . LYS A 1 19 ? 14.721 77.489 6.777 1.00 0.00 19 LYS A O 2
ATOM 3636 N N . GLY A 1 20 ? 12.707 76.602 7.044 1.00 0.00 20 GLY A N 2
ATOM 3637 C CA . GLY A 1 20 ? 12.984 76.262 8.468 1.00 0.00 20 GLY A CA 2
ATOM 3638 C C . GLY A 1 20 ? 11.705 75.783 9.158 1.00 0.00 20 GLY A C 2
ATOM 3639 O O . GLY A 1 20 ? 10.844 75.192 8.536 1.00 0.00 20 GLY A O 2
ATOM 3643 N N . GLY A 1 21 ? 11.607 76.047 10.432 1.00 0.00 21 GLY A N 2
ATOM 3644 C CA . GLY A 1 21 ? 10.391 75.613 11.175 1.00 0.00 21 GLY A CA 2
ATOM 3645 C C . GLY A 1 21 ? 10.398 76.187 12.593 1.00 0.00 21 GLY A C 2
ATOM 3646 O O . GLY A 1 21 ? 11.131 75.730 13.447 1.00 0.00 21 GLY A O 2
ATOM 3650 N N . LYS A 1 22 ? 9.578 77.178 12.814 1.00 0.00 22 LYS A N 2
ATOM 3651 C CA . LYS A 1 22 ? 9.525 77.790 14.162 1.00 0.00 22 LYS A CA 2
ATOM 3652 C C . LYS A 1 22 ? 8.720 76.915 15.119 1.00 0.00 22 LYS A C 2
ATOM 3653 O O . LYS A 1 22 ? 7.551 77.158 15.347 1.00 0.00 22 LYS A O 2
ATOM 3672 N N . ASP A 1 23 ? 9.367 75.907 15.657 1.00 0.00 23 ASP A N 2
ATOM 3673 C CA . ASP A 1 23 ? 8.664 74.998 16.602 1.00 0.00 23 ASP A CA 2
ATOM 3674 C C . ASP A 1 23 ? 9.525 74.712 17.828 1.00 0.00 23 ASP A C 2
ATOM 3675 O O . ASP A 1 23 ? 10.116 75.611 18.393 1.00 0.00 23 ASP A O 2
ATOM 3684 N N . GLY A 1 24 ? 9.580 73.458 18.210 1.00 0.00 24 GLY A N 2
ATOM 3685 C CA . GLY A 1 24 ? 10.400 73.080 19.404 1.00 0.00 24 GLY A CA 2
ATOM 3686 C C . GLY A 1 24 ? 11.666 72.334 18.979 1.00 0.00 24 GLY A C 2
ATOM 3687 O O . GLY A 1 24 ? 11.937 71.249 19.455 1.00 0.00 24 GLY A O 2
ATOM 3691 N N . LYS A 1 25 ? 12.415 72.928 18.094 1.00 0.00 25 LYS A N 2
ATOM 3692 C CA . LYS A 1 25 ? 13.661 72.266 17.631 1.00 0.00 25 LYS A CA 2
ATOM 3693 C C . LYS A 1 25 ? 13.393 70.828 17.199 1.00 0.00 25 LYS A C 2
ATOM 3694 O O . LYS A 1 25 ? 13.503 69.912 17.990 1.00 0.00 25 LYS A O 2
ATOM 3713 N N . THR A 1 26 ? 13.048 70.652 15.951 1.00 0.00 26 THR A N 2
ATOM 3714 C CA . THR A 1 26 ? 12.772 69.276 15.462 1.00 0.00 26 THR A CA 2
ATOM 3715 C C . THR A 1 26 ? 14.018 68.409 15.573 1.00 0.00 26 THR A C 2
ATOM 3716 O O . THR A 1 26 ? 15.098 68.821 15.196 1.00 0.00 26 THR A O 2
ATOM 3727 N N . THR A 1 27 ? 13.852 67.222 16.089 1.00 0.00 27 THR A N 2
ATOM 3728 C CA . THR A 1 27 ? 15.023 66.327 16.224 1.00 0.00 27 THR A CA 2
ATOM 3729 C C . THR A 1 27 ? 15.759 66.204 14.891 1.00 0.00 27 THR A C 2
ATOM 3730 O O . THR A 1 27 ? 16.833 65.641 14.821 1.00 0.00 27 THR A O 2
ATOM 3741 N N . ALA A 1 28 ? 15.164 66.740 13.854 1.00 0.00 28 ALA A N 2
ATOM 3742 C CA . ALA A 1 28 ? 15.815 66.667 12.521 1.00 0.00 28 ALA A CA 2
ATOM 3743 C C . ALA A 1 28 ? 17.012 67.605 12.476 1.00 0.00 28 ALA A C 2
ATOM 3744 O O . ALA A 1 28 ? 18.140 67.181 12.264 1.00 0.00 28 ALA A O 2
ATOM 3751 N N . ASP A 1 29 ? 16.748 68.871 12.672 1.00 0.00 29 ASP A N 2
ATOM 3752 C CA . ASP A 1 29 ? 17.859 69.848 12.648 1.00 0.00 29 ASP A CA 2
ATOM 3753 C C . ASP A 1 29 ? 18.886 69.452 13.686 1.00 0.00 29 ASP A C 2
ATOM 3754 O O . ASP A 1 29 ? 20.021 69.880 13.648 1.00 0.00 29 ASP A O 2
ATOM 3763 N N . ARG A 1 30 ? 18.454 68.631 14.601 1.00 0.00 30 ARG A N 2
ATOM 3764 C CA . ARG A 1 30 ? 19.360 68.169 15.667 1.00 0.00 30 ARG A CA 2
ATOM 3765 C C . ARG A 1 30 ? 20.337 67.149 15.109 1.00 0.00 30 ARG A C 2
ATOM 3766 O O . ARG A 1 30 ? 21.505 67.151 15.442 1.00 0.00 30 ARG A O 2
ATOM 3787 N N . LYS A 1 31 ? 19.832 66.291 14.266 1.00 0.00 31 LYS A N 2
ATOM 3788 C CA . LYS A 1 31 ? 20.700 65.256 13.664 1.00 0.00 31 LYS A CA 2
ATOM 3789 C C . LYS A 1 31 ? 21.824 65.904 12.872 1.00 0.00 31 LYS A C 2
ATOM 3790 O O . LYS A 1 31 ? 22.983 65.597 13.067 1.00 0.00 31 LYS A O 2
ATOM 3809 N N . VAL A 1 32 ? 21.463 66.799 11.994 1.00 0.00 32 VAL A N 2
ATOM 3810 C CA . VAL A 1 32 ? 22.505 67.476 11.181 1.00 0.00 32 VAL A CA 2
ATOM 3811 C C . VAL A 1 32 ? 23.475 68.245 12.070 1.00 0.00 32 VAL A C 2
ATOM 3812 O O . VAL A 1 32 ? 24.673 68.229 11.848 1.00 0.00 32 VAL A O 2
ATOM 3825 N N . ALA A 1 33 ? 22.945 68.900 13.065 1.00 0.00 33 ALA A N 2
ATOM 3826 C CA . ALA A 1 33 ? 23.820 69.670 13.972 1.00 0.00 33 ALA A CA 2
ATOM 3827 C C . ALA A 1 33 ? 24.720 68.740 14.783 1.00 0.00 33 ALA A C 2
ATOM 3828 O O . ALA A 1 33 ? 25.899 68.993 14.932 1.00 0.00 33 ALA A O 2
ATOM 3835 N N . TRP A 1 34 ? 24.152 67.675 15.290 1.00 0.00 34 TRP A N 2
ATOM 3836 C CA . TRP A 1 34 ? 24.972 66.730 16.090 1.00 0.00 34 TRP A CA 2
ATOM 3837 C C . TRP A 1 34 ? 25.858 65.903 15.177 1.00 0.00 34 TRP A C 2
ATOM 3838 O O . TRP A 1 34 ? 26.754 65.221 15.626 1.00 0.00 34 TRP A O 2
ATOM 3859 N N . GLU A 1 35 ? 25.588 65.985 13.901 1.00 0.00 35 GLU A N 2
ATOM 3860 C CA . GLU A 1 35 ? 26.401 65.216 12.934 1.00 0.00 35 GLU A CA 2
ATOM 3861 C C . GLU A 1 35 ? 27.689 65.966 12.637 1.00 0.00 35 GLU A C 2
ATOM 3862 O O . GLU A 1 35 ? 28.729 65.371 12.424 1.00 0.00 35 GLU A O 2
ATOM 3874 N N . ARG A 1 36 ? 27.601 67.274 12.643 1.00 0.00 36 ARG A N 2
ATOM 3875 C CA . ARG A 1 36 ? 28.805 68.080 12.366 1.00 0.00 36 ARG A CA 2
ATOM 3876 C C . ARG A 1 36 ? 29.676 68.093 13.597 1.00 0.00 36 ARG A C 2
ATOM 3877 O O . ARG A 1 36 ? 30.889 68.076 13.514 1.00 0.00 36 ARG A O 2
ATOM 3898 N N . ILE A 1 37 ? 29.034 68.122 14.732 1.00 0.00 37 ILE A N 2
ATOM 3899 C CA . ILE A 1 37 ? 29.792 68.133 15.986 1.00 0.00 37 ILE A CA 2
ATOM 3900 C C . ILE A 1 37 ? 30.391 66.755 16.212 1.00 0.00 37 ILE A C 2
ATOM 3901 O O . ILE A 1 37 ? 31.578 66.614 16.429 1.00 0.00 37 ILE A O 2
ATOM 3917 N N . ARG A 1 38 ? 29.548 65.756 16.153 1.00 0.00 38 ARG A N 2
ATOM 3918 C CA . ARG A 1 38 ? 30.035 64.376 16.355 1.00 0.00 38 ARG A CA 2
ATOM 3919 C C . ARG A 1 38 ? 31.303 64.153 15.550 1.00 0.00 38 ARG A C 2
ATOM 3920 O O . ARG A 1 38 ? 32.256 63.576 16.032 1.00 0.00 38 ARG A O 2
ATOM 3941 N N . CYS A 1 39 ? 31.287 64.614 14.327 1.00 0.00 39 CYS A N 2
ATOM 3942 C CA . CYS A 1 39 ? 32.481 64.442 13.467 1.00 0.00 39 CYS A CA 2
ATOM 3943 C C . CYS A 1 39 ? 33.657 65.227 14.029 1.00 0.00 39 CYS A C 2
ATOM 3944 O O . CYS A 1 39 ? 34.786 64.779 13.985 1.00 0.00 39 CYS A O 2
ATOM 3952 N N . ALA A 1 40 ? 33.373 66.392 14.545 1.00 0.00 40 ALA A N 2
ATOM 3953 C CA . ALA A 1 40 ? 34.463 67.216 15.114 1.00 0.00 40 ALA A CA 2
ATOM 3954 C C . ALA A 1 40 ? 35.011 66.567 16.375 1.00 0.00 40 ALA A C 2
ATOM 3955 O O . ALA A 1 40 ? 36.188 66.279 16.468 1.00 0.00 40 ALA A O 2
ATOM 3962 N N . ILE A 1 41 ? 34.146 66.346 17.330 1.00 0.00 41 ILE A N 2
ATOM 3963 C CA . ILE A 1 41 ? 34.606 65.717 18.587 1.00 0.00 41 ILE A CA 2
ATOM 3964 C C . ILE A 1 41 ? 35.009 64.250 18.328 1.00 0.00 41 ILE A C 2
ATOM 3965 O O . ILE A 1 41 ? 34.245 63.495 17.760 1.00 0.00 41 ILE A O 2
ATOM 3981 N N . PRO A 1 42 ? 36.211 63.867 18.745 1.00 0.00 42 PRO A N 2
ATOM 3982 C CA . PRO A 1 42 ? 36.679 62.500 18.545 1.00 0.00 42 PRO A CA 2
ATOM 3983 C C . PRO A 1 42 ? 35.785 61.483 19.246 1.00 0.00 42 PRO A C 2
ATOM 3984 O O . PRO A 1 42 ? 34.730 61.815 19.751 1.00 0.00 42 PRO A O 2
ATOM 3995 N N . ARG A 1 43 ? 36.233 60.261 19.259 1.00 0.00 43 ARG A N 2
ATOM 3996 C CA . ARG A 1 43 ? 35.449 59.188 19.913 1.00 0.00 43 ARG A CA 2
ATOM 3997 C C . ARG A 1 43 ? 36.275 57.911 19.975 1.00 0.00 43 ARG A C 2
ATOM 3998 O O . ARG A 1 43 ? 36.568 57.404 21.040 1.00 0.00 43 ARG A O 2
ATOM 4019 N N . ASP A 1 44 ? 36.646 57.419 18.827 1.00 0.00 44 ASP A N 2
ATOM 4020 C CA . ASP A 1 44 ? 37.455 56.177 18.792 1.00 0.00 44 ASP A CA 2
ATOM 4021 C C . ASP A 1 44 ? 38.889 56.463 19.228 1.00 0.00 44 ASP A C 2
ATOM 4022 O O . ASP A 1 44 ? 39.205 57.570 19.620 1.00 0.00 44 ASP A O 2
ATOM 4031 N N . LYS A 1 45 ? 39.729 55.459 19.148 1.00 0.00 45 LYS A N 2
ATOM 4032 C CA . LYS A 1 45 ? 41.151 55.646 19.552 1.00 0.00 45 LYS A CA 2
ATOM 4033 C C . LYS A 1 45 ? 42.071 55.609 18.337 1.00 0.00 45 LYS A C 2
ATOM 4034 O O . LYS A 1 45 ? 43.124 55.001 18.369 1.00 0.00 45 LYS A O 2
ATOM 4053 N N . ASP A 1 46 ? 41.658 56.262 17.284 1.00 0.00 46 ASP A N 2
ATOM 4054 C CA . ASP A 1 46 ? 42.497 56.276 16.058 1.00 0.00 46 ASP A CA 2
ATOM 4055 C C . ASP A 1 46 ? 43.559 57.365 16.139 1.00 0.00 46 ASP A C 2
ATOM 4056 O O . ASP A 1 46 ? 43.460 58.273 16.940 1.00 0.00 46 ASP A O 2
ATOM 4065 N N . ALA A 1 47 ? 44.559 57.256 15.308 1.00 0.00 47 ALA A N 2
ATOM 4066 C CA . ALA A 1 47 ? 45.635 58.277 15.325 1.00 0.00 47 ALA A CA 2
ATOM 4067 C C . ALA A 1 47 ? 45.068 59.666 15.049 1.00 0.00 47 ALA A C 2
ATOM 4068 O O . ALA A 1 47 ? 45.551 60.651 15.570 1.00 0.00 47 ALA A O 2
ATOM 4075 N N . GLU A 1 48 ? 44.052 59.719 14.232 1.00 0.00 48 GLU A N 2
ATOM 4076 C CA . GLU A 1 48 ? 43.444 61.032 13.913 1.00 0.00 48 GLU A CA 2
ATOM 4077 C C . GLU A 1 48 ? 42.686 61.580 15.115 1.00 0.00 48 GLU A C 2
ATOM 4078 O O . GLU A 1 48 ? 42.571 62.778 15.287 1.00 0.00 48 GLU A O 2
ATOM 4090 N N . SER A 1 49 ? 42.185 60.691 15.929 1.00 0.00 49 SER A N 2
ATOM 4091 C CA . SER A 1 49 ? 41.432 61.141 17.124 1.00 0.00 49 SER A CA 2
ATOM 4092 C C . SER A 1 49 ? 42.380 61.695 18.180 1.00 0.00 49 SER A C 2
ATOM 4093 O O . SER A 1 49 ? 42.227 62.814 18.628 1.00 0.00 49 SER A O 2
ATOM 4101 N N . LYS A 1 50 ? 43.341 60.902 18.558 1.00 0.00 50 LYS A N 2
ATOM 4102 C CA . LYS A 1 50 ? 44.306 61.365 19.583 1.00 0.00 50 LYS A CA 2
ATOM 4103 C C . LYS A 1 50 ? 44.902 62.711 19.195 1.00 0.00 50 LYS A C 2
ATOM 4104 O O . LYS A 1 50 ? 44.993 63.611 20.007 1.00 0.00 50 LYS A O 2
ATOM 4123 N N . SER A 1 51 ? 45.298 62.828 17.957 1.00 0.00 51 SER A N 2
ATOM 4124 C CA . SER A 1 51 ? 45.890 64.108 17.501 1.00 0.00 51 SER A CA 2
ATOM 4125 C C . SER A 1 51 ? 44.915 65.261 17.710 1.00 0.00 51 SER A C 2
ATOM 4126 O O . SER A 1 51 ? 45.275 66.292 18.243 1.00 0.00 51 SER A O 2
ATOM 4134 N N . ARG A 1 52 ? 43.697 65.066 17.286 1.00 0.00 52 ARG A N 2
ATOM 4135 C CA . ARG A 1 52 ? 42.686 66.141 17.452 1.00 0.00 52 ARG A CA 2
ATOM 4136 C C . ARG A 1 52 ? 42.691 66.680 18.880 1.00 0.00 52 ARG A C 2
ATOM 4137 O O . ARG A 1 52 ? 42.649 67.875 19.093 1.00 0.00 52 ARG A O 2
ATOM 4158 N N . ARG A 1 53 ? 42.744 65.788 19.832 1.00 0.00 53 ARG A N 2
ATOM 4159 C CA . ARG A 1 53 ? 42.751 66.231 21.251 1.00 0.00 53 ARG A CA 2
ATOM 4160 C C . ARG A 1 53 ? 43.969 67.099 21.553 1.00 0.00 53 ARG A C 2
ATOM 4161 O O . ARG A 1 53 ? 43.838 68.227 21.984 1.00 0.00 53 ARG A O 2
ATOM 4182 N N . ILE A 1 54 ? 45.132 66.557 21.323 1.00 0.00 54 ILE A N 2
ATOM 4183 C CA . ILE A 1 54 ? 46.367 67.339 21.592 1.00 0.00 54 ILE A CA 2
ATOM 4184 C C . ILE A 1 54 ? 46.232 68.772 21.086 1.00 0.00 54 ILE A C 2
ATOM 4185 O O . ILE A 1 54 ? 46.654 69.704 21.740 1.00 0.00 54 ILE A O 2
ATOM 4201 N N . GLU A 1 55 ? 45.643 68.922 19.932 1.00 0.00 55 GLU A N 2
ATOM 4202 C CA . GLU A 1 55 ? 45.475 70.288 19.370 1.00 0.00 55 GLU A CA 2
ATOM 4203 C C . GLU A 1 55 ? 44.442 71.091 20.158 1.00 0.00 55 GLU A C 2
ATOM 4204 O O . GLU A 1 55 ? 44.749 72.135 20.700 1.00 0.00 55 GLU A O 2
ATOM 4216 N N . LEU A 1 56 ? 43.237 70.593 20.207 1.00 0.00 56 LEU A N 2
ATOM 4217 C CA . LEU A 1 56 ? 42.176 71.319 20.954 1.00 0.00 56 LEU A CA 2
ATOM 4218 C C . LEU A 1 56 ? 42.629 71.659 22.367 1.00 0.00 56 LEU A C 2
ATOM 4219 O O . LEU A 1 56 ? 42.224 72.660 22.924 1.00 0.00 56 LEU A O 2
ATOM 4235 N N . PHE A 1 57 ? 43.453 70.823 22.932 1.00 0.00 57 PHE A N 2
ATOM 4236 C CA . PHE A 1 57 ? 43.926 71.107 24.306 1.00 0.00 57 PHE A CA 2
ATOM 4237 C C . PHE A 1 57 ? 44.858 72.308 24.315 1.00 0.00 57 PHE A C 2
ATOM 4238 O O . PHE A 1 57 ? 44.595 73.294 24.974 1.00 0.00 57 PHE A O 2
ATOM 4255 N N . LYS A 1 58 ? 45.937 72.207 23.583 1.00 0.00 58 LYS A N 2
ATOM 4256 C CA . LYS A 1 58 ? 46.893 73.340 23.543 1.00 0.00 58 LYS A CA 2
ATOM 4257 C C . LYS A 1 58 ? 46.144 74.654 23.379 1.00 0.00 58 LYS A C 2
ATOM 4258 O O . LYS A 1 58 ? 46.575 75.685 23.854 1.00 0.00 58 LYS A O 2
ATOM 4277 N N . GLN A 1 59 ? 45.028 74.591 22.704 1.00 0.00 59 GLN A N 2
ATOM 4278 C CA . GLN A 1 59 ? 44.232 75.820 22.495 1.00 0.00 59 GLN A CA 2
ATOM 4279 C C . GLN A 1 59 ? 43.610 76.281 23.808 1.00 0.00 59 GLN A C 2
ATOM 4280 O O . GLN A 1 59 ? 43.859 77.379 24.265 1.00 0.00 59 GLN A O 2
ATOM 4294 N N . PHE A 1 60 ? 42.812 75.428 24.397 1.00 0.00 60 PHE A N 2
ATOM 4295 C CA . PHE A 1 60 ? 42.168 75.800 25.680 1.00 0.00 60 PHE A CA 2
ATOM 4296 C C . PHE A 1 60 ? 43.177 76.451 26.617 1.00 0.00 60 PHE A C 2
ATOM 4297 O O . PHE A 1 60 ? 42.890 77.448 27.252 1.00 0.00 60 PHE A O 2
ATOM 4314 N N . ASP A 1 61 ? 44.344 75.870 26.688 1.00 0.00 61 ASP A N 2
ATOM 4315 C CA . ASP A 1 61 ? 45.390 76.432 27.573 1.00 0.00 61 ASP A CA 2
ATOM 4316 C C . ASP A 1 61 ? 45.767 77.843 27.146 1.00 0.00 61 ASP A C 2
ATOM 4317 O O . ASP A 1 61 ? 46.808 78.058 26.558 1.00 0.00 61 ASP A O 2
ATOM 4326 N N . THR A 1 62 ? 44.915 78.781 27.447 1.00 0.00 62 THR A N 2
ATOM 4327 C CA . THR A 1 62 ? 45.215 80.178 27.064 1.00 0.00 62 THR A CA 2
ATOM 4328 C C . THR A 1 62 ? 46.328 80.737 27.933 1.00 0.00 62 THR A C 2
ATOM 4329 O O . THR A 1 62 ? 46.554 81.931 27.968 1.00 0.00 62 THR A O 2
ATOM 4340 N N . ASN A 1 63 ? 47.007 79.853 28.623 1.00 0.00 63 ASN A N 2
ATOM 4341 C CA . ASN A 1 63 ? 48.119 80.294 29.508 1.00 0.00 63 ASN A CA 2
ATOM 4342 C C . ASN A 1 63 ? 49.333 79.389 29.341 1.00 0.00 63 ASN A C 2
ATOM 4343 O O . ASN A 1 63 ? 50.316 79.772 28.738 1.00 0.00 63 ASN A O 2
ATOM 4354 N N . GLY A 1 64 ? 49.239 78.201 29.878 1.00 0.00 64 GLY A N 2
ATOM 4355 C CA . GLY A 1 64 ? 50.382 77.244 29.764 1.00 0.00 64 GLY A CA 2
ATOM 4356 C C . GLY A 1 64 ? 50.573 76.476 31.077 1.00 0.00 64 GLY A C 2
ATOM 4357 O O . GLY A 1 64 ? 51.653 76.002 31.369 1.00 0.00 64 GLY A O 2
ATOM 4361 N N . THR A 1 65 ? 49.519 76.366 31.838 1.00 0.00 65 THR A N 2
ATOM 4362 C CA . THR A 1 65 ? 49.625 75.636 33.127 1.00 0.00 65 THR A CA 2
ATOM 4363 C C . THR A 1 65 ? 49.373 74.144 32.936 1.00 0.00 65 THR A C 2
ATOM 4364 O O . THR A 1 65 ? 49.765 73.337 33.754 1.00 0.00 65 THR A O 2
ATOM 4375 N N . GLY A 1 66 ? 48.722 73.804 31.857 1.00 0.00 66 GLY A N 2
ATOM 4376 C CA . GLY A 1 66 ? 48.437 72.361 31.599 1.00 0.00 66 GLY A CA 2
ATOM 4377 C C . GLY A 1 66 ? 47.265 71.888 32.463 1.00 0.00 66 GLY A C 2
ATOM 4378 O O . GLY A 1 66 ? 46.721 70.823 32.245 1.00 0.00 66 GLY A O 2
ATOM 4382 N N . LYS A 1 67 ? 46.910 72.696 33.432 1.00 0.00 67 LYS A N 2
ATOM 4383 C CA . LYS A 1 67 ? 45.780 72.331 34.332 1.00 0.00 67 LYS A CA 2
ATOM 4384 C C . LYS A 1 67 ? 44.829 73.505 34.479 1.00 0.00 67 LYS A C 2
ATOM 4385 O O . LYS A 1 67 ? 44.883 74.232 35.450 1.00 0.00 67 LYS A O 2
ATOM 4404 N N . LEU A 1 68 ? 43.974 73.669 33.514 1.00 0.00 68 LEU A N 2
ATOM 4405 C CA . LEU A 1 68 ? 43.011 74.790 33.578 1.00 0.00 68 LEU A CA 2
ATOM 4406 C C . LEU A 1 68 ? 41.938 74.529 34.630 1.00 0.00 68 LEU A C 2
ATOM 4407 O O . LEU A 1 68 ? 42.174 74.685 35.813 1.00 0.00 68 LEU A O 2
ATOM 4423 N N . GLY A 1 69 ? 40.778 74.142 34.181 1.00 0.00 69 GLY A N 2
ATOM 4424 C CA . GLY A 1 69 ? 39.673 73.865 35.136 1.00 0.00 69 GLY A CA 2
ATOM 4425 C C . GLY A 1 69 ? 38.356 73.766 34.380 1.00 0.00 69 GLY A C 2
ATOM 4426 O O . GLY A 1 69 ? 38.339 73.759 33.167 1.00 0.00 69 GLY A O 2
ATOM 4430 N N . PHE A 1 70 ? 37.277 73.692 35.101 1.00 0.00 70 PHE A N 2
ATOM 4431 C CA . PHE A 1 70 ? 35.973 73.594 34.419 1.00 0.00 70 PHE A CA 2
ATOM 4432 C C . PHE A 1 70 ? 35.591 74.923 33.778 1.00 0.00 70 PHE A C 2
ATOM 4433 O O . PHE A 1 70 ? 35.443 75.011 32.575 1.00 0.00 70 PHE A O 2
ATOM 4450 N N . ARG A 1 71 ? 35.438 75.938 34.591 1.00 0.00 71 ARG A N 2
ATOM 4451 C CA . ARG A 1 71 ? 35.065 77.266 34.033 1.00 0.00 71 ARG A CA 2
ATOM 4452 C C . ARG A 1 71 ? 35.878 77.578 32.781 1.00 0.00 71 ARG A C 2
ATOM 4453 O O . ARG A 1 71 ? 35.333 77.720 31.704 1.00 0.00 71 ARG A O 2
ATOM 4474 N N . GLU A 1 72 ? 37.168 77.676 32.941 1.00 0.00 72 GLU A N 2
ATOM 4475 C CA . GLU A 1 72 ? 38.024 77.976 31.767 1.00 0.00 72 GLU A CA 2
ATOM 4476 C C . GLU A 1 72 ? 37.728 77.018 30.617 1.00 0.00 72 GLU A C 2
ATOM 4477 O O . GLU A 1 72 ? 37.585 77.433 29.485 1.00 0.00 72 GLU A O 2
ATOM 4489 N N . VAL A 1 73 ? 37.644 75.749 30.927 1.00 0.00 73 VAL A N 2
ATOM 4490 C CA . VAL A 1 73 ? 37.359 74.759 29.859 1.00 0.00 73 VAL A CA 2
ATOM 4491 C C . VAL A 1 73 ? 36.011 75.044 29.216 1.00 0.00 73 VAL A C 2
ATOM 4492 O O . VAL A 1 73 ? 35.891 75.073 28.007 1.00 0.00 73 VAL A O 2
ATOM 4505 N N . LEU A 1 74 ? 35.015 75.244 30.038 1.00 0.00 74 LEU A N 2
ATOM 4506 C CA . LEU A 1 74 ? 33.671 75.528 29.488 1.00 0.00 74 LEU A CA 2
ATOM 4507 C C . LEU A 1 74 ? 33.775 76.561 28.371 1.00 0.00 74 LEU A C 2
ATOM 4508 O O . LEU A 1 74 ? 33.591 76.247 27.210 1.00 0.00 74 LEU A O 2
ATOM 4524 N N . ASP A 1 75 ? 34.069 77.780 28.747 1.00 0.00 75 ASP A N 2
ATOM 4525 C CA . ASP A 1 75 ? 34.196 78.856 27.735 1.00 0.00 75 ASP A CA 2
ATOM 4526 C C . ASP A 1 75 ? 34.940 78.355 26.501 1.00 0.00 75 ASP A C 2
ATOM 4527 O O . ASP A 1 75 ? 34.574 78.663 25.384 1.00 0.00 75 ASP A O 2
ATOM 4536 N N . GLY A 1 76 ? 35.980 77.592 26.727 1.00 0.00 76 GLY A N 2
ATOM 4537 C CA . GLY A 1 76 ? 36.765 77.058 25.576 1.00 0.00 76 GLY A CA 2
ATOM 4538 C C . GLY A 1 76 ? 35.827 76.434 24.543 1.00 0.00 76 GLY A C 2
ATOM 4539 O O . GLY A 1 76 ? 35.702 76.922 23.437 1.00 0.00 76 GLY A O 2
ATOM 4543 N N . CYS A 1 77 ? 35.185 75.364 24.929 1.00 0.00 77 CYS A N 2
ATOM 4544 C CA . CYS A 1 77 ? 34.253 74.695 23.990 1.00 0.00 77 CYS A CA 2
ATOM 4545 C C . CYS A 1 77 ? 33.125 75.639 23.598 1.00 0.00 77 CYS A C 2
ATOM 4546 O O . CYS A 1 77 ? 32.880 75.872 22.430 1.00 0.00 77 CYS A O 2
ATOM 4554 N N . TYR A 1 78 ? 32.456 76.155 24.589 1.00 0.00 78 TYR A N 2
ATOM 4555 C CA . TYR A 1 78 ? 31.338 77.089 24.324 1.00 0.00 78 TYR A CA 2
ATOM 4556 C C . TYR A 1 78 ? 31.678 78.049 23.186 1.00 0.00 78 TYR A C 2
ATOM 4557 O O . TYR A 1 78 ? 30.797 78.593 22.551 1.00 0.00 78 TYR A O 2
ATOM 4575 N N . GLY A 1 79 ? 32.957 78.233 22.952 1.00 0.00 79 GLY A N 2
ATOM 4576 C CA . GLY A 1 79 ? 33.389 79.158 21.856 1.00 0.00 79 GLY A CA 2
ATOM 4577 C C . GLY A 1 79 ? 33.980 78.375 20.676 1.00 0.00 79 GLY A C 2
ATOM 4578 O O . GLY A 1 79 ? 33.605 78.586 19.540 1.00 0.00 79 GLY A O 2
ATOM 4582 N N . ILE A 1 80 ? 34.897 77.489 20.968 1.00 0.00 80 ILE A N 2
ATOM 4583 C CA . ILE A 1 80 ? 35.513 76.694 19.876 1.00 0.00 80 ILE A CA 2
ATOM 4584 C C . ILE A 1 80 ? 34.568 75.604 19.389 1.00 0.00 80 ILE A C 2
ATOM 4585 O O . ILE A 1 80 ? 34.237 75.544 18.221 1.00 0.00 80 ILE A O 2
ATOM 4601 N N . LEU A 1 81 ? 34.152 74.762 20.286 1.00 0.00 81 LEU A N 2
ATOM 4602 C CA . LEU A 1 81 ? 33.228 73.675 19.885 1.00 0.00 81 LEU A CA 2
ATOM 4603 C C . LEU A 1 81 ? 31.826 74.228 19.677 1.00 0.00 81 LEU A C 2
ATOM 4604 O O . LEU A 1 81 ? 31.021 73.631 18.994 1.00 0.00 81 LEU A O 2
ATOM 4620 N N . LYS A 1 82 ? 31.576 75.373 20.283 1.00 0.00 82 LYS A N 2
ATOM 4621 C CA . LYS A 1 82 ? 30.237 76.025 20.159 1.00 0.00 82 LYS A CA 2
ATOM 4622 C C . LYS A 1 82 ? 29.121 74.993 20.017 1.00 0.00 82 LYS A C 2
ATOM 4623 O O . LYS A 1 82 ? 28.481 74.907 18.989 1.00 0.00 82 LYS A O 2
ATOM 4642 N N . LEU A 1 83 ? 28.910 74.225 21.059 1.00 0.00 83 LEU A N 2
ATOM 4643 C CA . LEU A 1 83 ? 27.838 73.195 20.997 1.00 0.00 83 LEU A CA 2
ATOM 4644 C C . LEU A 1 83 ? 26.464 73.832 21.181 1.00 0.00 83 LEU A C 2
ATOM 4645 O O . LEU A 1 83 ? 25.455 73.154 21.164 1.00 0.00 83 LEU A O 2
ATOM 4661 N N . ASP A 1 84 ? 26.449 75.127 21.353 1.00 0.00 84 ASP A N 2
ATOM 4662 C CA . ASP A 1 84 ? 25.150 75.827 21.540 1.00 0.00 84 ASP A CA 2
ATOM 4663 C C . ASP A 1 84 ? 24.261 75.678 20.314 1.00 0.00 84 ASP A C 2
ATOM 4664 O O . ASP A 1 84 ? 23.055 75.595 20.424 1.00 0.00 84 ASP A O 2
ATOM 4673 N N . GLU A 1 85 ? 24.872 75.646 19.165 1.00 0.00 85 GLU A N 2
ATOM 4674 C CA . GLU A 1 85 ? 24.078 75.503 17.921 1.00 0.00 85 GLU A CA 2
ATOM 4675 C C . GLU A 1 85 ? 23.148 74.294 17.996 1.00 0.00 85 GLU A C 2
ATOM 4676 O O . GLU A 1 85 ? 22.081 74.297 17.413 1.00 0.00 85 GLU A O 2
ATOM 4688 N N . PHE A 1 86 ? 23.577 73.284 18.711 1.00 0.00 86 PHE A N 2
ATOM 4689 C CA . PHE A 1 86 ? 22.743 72.056 18.847 1.00 0.00 86 PHE A CA 2
ATOM 4690 C C . PHE A 1 86 ? 22.257 71.877 20.277 1.00 0.00 86 PHE A C 2
ATOM 4691 O O . PHE A 1 86 ? 21.098 72.083 20.574 1.00 0.00 86 PHE A O 2
ATOM 4708 N N . THR A 1 87 ? 23.150 71.495 21.135 1.00 0.00 87 THR A N 2
ATOM 4709 C CA . THR A 1 87 ? 22.761 71.293 22.550 1.00 0.00 87 THR A CA 2
ATOM 4710 C C . THR A 1 87 ? 22.518 72.609 23.267 1.00 0.00 87 THR A C 2
ATOM 4711 O O . THR A 1 87 ? 23.191 73.593 23.020 1.00 0.00 87 THR A O 2
ATOM 4722 N N . THR A 1 88 ? 21.552 72.594 24.147 1.00 0.00 88 THR A N 2
ATOM 4723 C CA . THR A 1 88 ? 21.230 73.819 24.909 1.00 0.00 88 THR A CA 2
ATOM 4724 C C . THR A 1 88 ? 21.840 73.728 26.297 1.00 0.00 88 THR A C 2
ATOM 4725 O O . THR A 1 88 ? 21.628 72.764 27.003 1.00 0.00 88 THR A O 2
ATOM 4736 N N . HIS A 1 89 ? 22.598 74.725 26.653 1.00 0.00 89 HIS A N 2
ATOM 4737 C CA . HIS A 1 89 ? 23.244 74.732 27.996 1.00 0.00 89 HIS A CA 2
ATOM 4738 C C . HIS A 1 89 ? 24.453 73.796 28.014 1.00 0.00 89 HIS A C 2
ATOM 4739 O O . HIS A 1 89 ? 24.323 72.602 28.205 1.00 0.00 89 HIS A O 2
ATOM 4753 N N . LEU A 1 90 ? 25.607 74.361 27.806 1.00 0.00 90 LEU A N 2
ATOM 4754 C CA . LEU A 1 90 ? 26.837 73.541 27.803 1.00 0.00 90 LEU A CA 2
ATOM 4755 C C . LEU A 1 90 ? 27.461 73.382 29.203 1.00 0.00 90 LEU A C 2
ATOM 4756 O O . LEU A 1 90 ? 28.125 72.405 29.469 1.00 0.00 90 LEU A O 2
ATOM 4772 N N . PRO A 1 91 ? 27.241 74.347 30.080 1.00 0.00 91 PRO A N 2
ATOM 4773 C CA . PRO A 1 91 ? 27.800 74.277 31.426 1.00 0.00 91 PRO A CA 2
ATOM 4774 C C . PRO A 1 91 ? 27.259 73.094 32.231 1.00 0.00 91 PRO A C 2
ATOM 4775 O O . PRO A 1 91 ? 27.918 72.604 33.126 1.00 0.00 91 PRO A O 2
ATOM 4786 N N . ASP A 1 92 ? 26.082 72.652 31.897 1.00 0.00 92 ASP A N 2
ATOM 4787 C CA . ASP A 1 92 ? 25.498 71.506 32.642 1.00 0.00 92 ASP A CA 2
ATOM 4788 C C . ASP A 1 92 ? 26.077 70.166 32.187 1.00 0.00 92 ASP A C 2
ATOM 4789 O O . ASP A 1 92 ? 26.406 69.330 33.004 1.00 0.00 92 ASP A O 2
ATOM 4798 N N . ILE A 1 93 ? 26.187 69.970 30.903 1.00 0.00 93 ILE A N 2
ATOM 4799 C CA . ILE A 1 93 ? 26.744 68.679 30.432 1.00 0.00 93 ILE A CA 2
ATOM 4800 C C . ILE A 1 93 ? 28.229 68.590 30.733 1.00 0.00 93 ILE A C 2
ATOM 4801 O O . ILE A 1 93 ? 28.693 67.602 31.267 1.00 0.00 93 ILE A O 2
ATOM 4817 N N . VAL A 1 94 ? 28.960 69.615 30.390 1.00 0.00 94 VAL A N 2
ATOM 4818 C CA . VAL A 1 94 ? 30.408 69.569 30.668 1.00 0.00 94 VAL A CA 2
ATOM 4819 C C . VAL A 1 94 ? 30.613 69.381 32.166 1.00 0.00 94 VAL A C 2
ATOM 4820 O O . VAL A 1 94 ? 31.476 68.641 32.593 1.00 0.00 94 VAL A O 2
ATOM 4833 N N . GLN A 1 95 ? 29.799 70.057 32.938 1.00 0.00 95 GLN A N 2
ATOM 4834 C CA . GLN A 1 95 ? 29.913 69.941 34.413 1.00 0.00 95 GLN A CA 2
ATOM 4835 C C . GLN A 1 95 ? 29.916 68.470 34.820 1.00 0.00 95 GLN A C 2
ATOM 4836 O O . GLN A 1 95 ? 30.810 68.010 35.502 1.00 0.00 95 GLN A O 2
ATOM 4850 N N . ARG A 1 96 ? 28.910 67.758 34.384 1.00 0.00 96 ARG A N 2
ATOM 4851 C CA . ARG A 1 96 ? 28.824 66.315 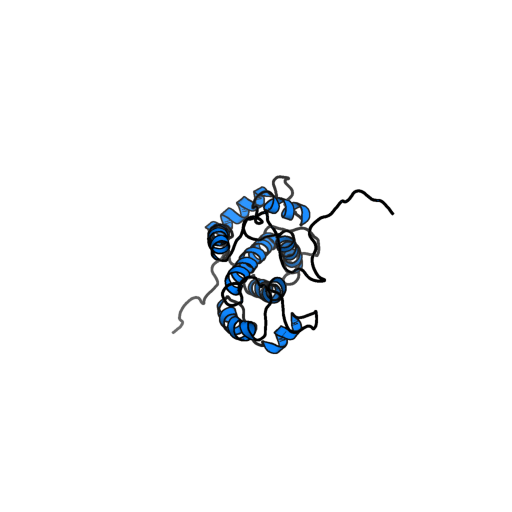34.728 1.00 0.00 96 ARG A CA 2
ATOM 4852 C C . ARG A 1 96 ? 29.999 65.537 34.143 1.00 0.00 96 ARG A C 2
ATOM 4853 O O . ARG A 1 96 ? 30.386 64.507 34.662 1.00 0.00 96 ARG A O 2
ATOM 4874 N N . ALA A 1 97 ? 30.555 66.049 33.080 1.00 0.00 97 ALA A N 2
ATOM 4875 C CA . ALA A 1 97 ? 31.702 65.346 32.454 1.00 0.00 97 ALA A CA 2
ATOM 4876 C C . ALA A 1 97 ? 32.998 65.686 33.172 1.00 0.00 97 ALA A C 2
ATOM 4877 O O . ALA A 1 97 ? 33.789 64.815 33.478 1.00 0.00 97 ALA A O 2
ATOM 4884 N N . PHE A 1 98 ? 33.190 66.946 33.428 1.00 0.00 98 PHE A N 2
ATOM 4885 C CA . PHE A 1 98 ? 34.426 67.366 34.126 1.00 0.00 98 PHE A CA 2
ATOM 4886 C C . PHE A 1 98 ? 34.586 66.622 35.454 1.00 0.00 98 PHE A C 2
ATOM 4887 O O . PHE A 1 98 ? 35.603 65.998 35.707 1.00 0.00 98 PHE A O 2
ATOM 4904 N N . ASP A 1 99 ? 33.573 66.695 36.274 1.00 0.00 99 ASP A N 2
ATOM 4905 C CA . ASP A 1 99 ? 33.639 66.004 37.585 1.00 0.00 99 ASP A CA 2
ATOM 4906 C C . ASP A 1 99 ? 33.807 64.493 37.415 1.00 0.00 99 ASP A C 2
ATOM 4907 O O . ASP A 1 99 ? 34.748 63.913 37.918 1.00 0.00 99 ASP A O 2
ATOM 4916 N N . LYS A 1 100 ? 32.891 63.883 36.709 1.00 0.00 100 LYS A N 2
ATOM 4917 C CA . LYS A 1 100 ? 32.990 62.413 36.504 1.00 0.00 100 LYS A CA 2
ATOM 4918 C C . LYS A 1 100 ? 34.417 61.992 36.178 1.00 0.00 100 LYS A C 2
ATOM 4919 O O . LYS A 1 100 ? 35.075 61.353 36.975 1.00 0.00 100 LYS A O 2
ATOM 4938 N N . ALA A 1 101 ? 34.867 62.355 35.007 1.00 0.00 101 ALA A N 2
ATOM 4939 C CA . ALA A 1 101 ? 36.248 61.989 34.599 1.00 0.00 101 ALA A CA 2
ATOM 4940 C C . ALA A 1 101 ? 37.231 62.143 35.757 1.00 0.00 101 ALA A C 2
ATOM 4941 O O . ALA A 1 101 ? 38.118 61.331 35.932 1.00 0.00 101 ALA A O 2
ATOM 4948 N N . LYS A 1 102 ? 37.057 63.181 36.528 1.00 0.00 102 LYS A N 2
ATOM 4949 C CA . LYS A 1 102 ? 37.976 63.396 37.675 1.00 0.00 102 LYS A CA 2
ATOM 4950 C C . LYS A 1 102 ? 37.940 62.219 38.653 1.00 0.00 102 LYS A C 2
ATOM 4951 O O . LYS A 1 102 ? 38.960 61.819 39.179 1.00 0.00 102 LYS A O 2
ATOM 4970 N N . ASP A 1 103 ? 36.769 61.686 38.877 1.00 0.00 103 ASP A N 2
ATOM 4971 C CA . ASP A 1 103 ? 36.658 60.539 39.818 1.00 0.00 103 ASP A CA 2
ATOM 4972 C C . ASP A 1 103 ? 37.170 59.251 39.184 1.00 0.00 103 ASP A C 2
ATOM 4973 O O . ASP A 1 103 ? 37.594 58.344 39.870 1.00 0.00 103 ASP A O 2
ATOM 4982 N N . LEU A 1 104 ? 37.120 59.194 37.886 1.00 0.00 104 LEU A N 2
ATOM 4983 C CA . LEU A 1 104 ? 37.599 57.975 37.190 1.00 0.00 104 LEU A CA 2
ATOM 4984 C C . LEU A 1 104 ? 39.082 58.083 36.840 1.00 0.00 104 LEU A C 2
ATOM 4985 O O . LEU A 1 104 ? 39.808 57.110 36.890 1.00 0.00 104 LEU A O 2
ATOM 5001 N N . GLY A 1 105 ? 39.502 59.268 36.496 1.00 0.00 105 GLY A N 2
ATOM 5002 C CA . GLY A 1 105 ? 40.936 59.466 36.135 1.00 0.00 105 GLY A CA 2
ATOM 5003 C C . GLY A 1 105 ? 41.863 58.916 37.223 1.00 0.00 105 GLY A C 2
ATOM 5004 O O . GLY A 1 105 ? 42.814 58.218 36.933 1.00 0.00 105 GLY A O 2
ATOM 5008 N N . ASN A 1 106 ? 41.571 59.239 38.449 1.00 0.00 106 ASN A N 2
ATOM 5009 C CA . ASN A 1 106 ? 42.431 58.739 39.549 1.00 0.00 106 ASN A CA 2
ATOM 5010 C C . ASN A 1 106 ? 42.115 57.283 39.886 1.00 0.00 106 ASN A C 2
ATOM 5011 O O . ASN A 1 106 ? 41.838 56.954 41.023 1.00 0.00 106 ASN A O 2
ATOM 5022 N N . LYS A 1 107 ? 42.159 56.437 38.892 1.00 0.00 107 LYS A N 2
ATOM 5023 C CA . LYS A 1 107 ? 41.864 55.001 39.142 1.00 0.00 107 LYS A CA 2
ATOM 5024 C C . LYS A 1 107 ? 42.382 54.135 38.005 1.00 0.00 107 LYS A C 2
ATOM 5025 O O . LYS A 1 107 ? 43.291 53.349 38.185 1.00 0.00 107 LYS A O 2
ATOM 5044 N N . VAL A 1 108 ? 41.792 54.290 36.854 1.00 0.00 108 VAL A N 2
ATOM 5045 C CA . VAL A 1 108 ? 42.238 53.482 35.691 1.00 0.00 108 VAL A CA 2
ATOM 5046 C C . VAL A 1 108 ? 43.759 53.419 35.622 1.00 0.00 108 VAL A C 2
ATOM 5047 O O . VAL A 1 108 ? 44.336 52.349 35.590 1.00 0.00 108 VAL A O 2
ATOM 5060 N N . LYS A 1 109 ? 44.380 54.569 35.602 1.00 0.00 109 LYS A N 2
ATOM 5061 C CA . LYS A 1 109 ? 45.868 54.606 35.536 1.00 0.00 109 LYS A CA 2
ATOM 5062 C C . LYS A 1 109 ? 46.462 54.869 36.915 1.00 0.00 109 LYS A C 2
ATOM 5063 O O . LYS A 1 109 ? 46.651 53.959 37.697 1.00 0.00 109 LYS A O 2
ATOM 5082 N N . GLY A 1 110 ? 46.747 56.115 37.188 1.00 0.00 110 GLY A N 2
ATOM 5083 C CA . GLY A 1 110 ? 47.331 56.461 38.516 1.00 0.00 110 GLY A CA 2
ATOM 5084 C C . GLY A 1 110 ? 47.859 57.896 38.506 1.00 0.00 110 GLY A C 2
ATOM 5085 O O . GLY A 1 110 ? 48.877 58.191 39.101 1.00 0.00 110 GLY A O 2
ATOM 5089 N N . VAL A 1 111 ? 47.156 58.760 37.827 1.00 0.00 111 VAL A N 2
ATOM 5090 C CA . VAL A 1 111 ? 47.600 60.175 37.767 1.00 0.00 111 VAL A CA 2
ATOM 5091 C C . VAL A 1 111 ? 46.986 60.984 38.902 1.00 0.00 111 VAL A C 2
ATOM 5092 O O . VAL A 1 111 ? 45.835 60.802 39.246 1.00 0.00 111 VAL A O 2
ATOM 5105 N N . GLY A 1 112 ? 47.766 61.864 39.465 1.00 0.00 112 GLY A N 2
ATOM 5106 C CA . GLY A 1 112 ? 47.241 62.698 40.582 1.00 0.00 112 GLY A CA 2
ATOM 5107 C C . GLY A 1 112 ? 46.288 63.768 40.046 1.00 0.00 112 GLY A C 2
ATOM 5108 O O . GLY A 1 112 ? 46.363 64.148 38.894 1.00 0.00 112 GLY A O 2
ATOM 5112 N N . GLU A 1 113 ? 45.409 64.231 40.893 1.00 0.00 113 GLU A N 2
ATOM 5113 C CA . GLU A 1 113 ? 44.447 65.270 40.448 1.00 0.00 113 GLU A CA 2
ATOM 5114 C C . GLU A 1 113 ? 43.696 65.855 41.637 1.00 0.00 113 GLU A C 2
ATOM 5115 O O . GLU A 1 113 ? 43.090 65.136 42.406 1.00 0.00 113 GLU A O 2
ATOM 5127 N N . GLU A 1 114 ? 43.749 67.156 41.761 1.00 0.00 114 GLU A N 2
ATOM 5128 C CA . GLU A 1 114 ? 43.046 67.814 42.890 1.00 0.00 114 GLU A CA 2
ATOM 5129 C C . GLU A 1 114 ? 41.690 68.352 42.449 1.00 0.00 114 GLU A C 2
ATOM 5130 O O . GLU A 1 114 ? 40.660 67.812 42.799 1.00 0.00 114 GLU A O 2
ATOM 5142 N N . ASP A 1 115 ? 41.716 69.407 41.686 1.00 0.00 115 ASP A N 2
ATOM 5143 C CA . ASP A 1 115 ? 40.439 69.996 41.211 1.00 0.00 115 ASP A CA 2
ATOM 5144 C C . ASP A 1 115 ? 40.631 70.674 39.860 1.00 0.00 115 ASP A C 2
ATOM 5145 O O . ASP A 1 115 ? 40.116 71.750 39.624 1.00 0.00 115 ASP A O 2
ATOM 5154 N N . LEU A 1 116 ? 41.376 70.027 38.998 1.00 0.00 116 LEU A N 2
ATOM 5155 C CA . LEU A 1 116 ? 41.624 70.604 37.651 1.00 0.00 116 LEU A CA 2
ATOM 5156 C C . LEU A 1 116 ? 41.436 69.548 36.575 1.00 0.00 116 LEU A C 2
ATOM 5157 O O . LEU A 1 116 ? 40.648 68.637 36.729 1.00 0.00 116 LEU A O 2
ATOM 5173 N N . VAL A 1 117 ? 42.167 69.693 35.503 1.00 0.00 117 VAL A N 2
ATOM 5174 C CA . VAL A 1 117 ? 42.054 68.712 34.395 1.00 0.00 117 VAL A CA 2
ATOM 5175 C C . VAL A 1 117 ? 43.427 68.371 33.841 1.00 0.00 117 VAL A C 2
ATOM 5176 O O . VAL A 1 117 ? 44.331 69.184 33.876 1.00 0.00 117 VAL A O 2
ATOM 5189 N N . GLU A 1 118 ? 43.557 67.172 33.341 1.00 0.00 118 GLU A N 2
ATOM 5190 C CA . GLU A 1 118 ? 44.860 66.742 32.774 1.00 0.00 118 GLU A CA 2
ATOM 5191 C C . GLU A 1 118 ? 44.649 65.990 31.468 1.00 0.00 118 GLU A C 2
ATOM 5192 O O . GLU A 1 118 ? 43.531 65.816 31.025 1.00 0.00 118 GLU A O 2
ATOM 5204 N N . PHE A 1 119 ? 45.723 65.557 30.874 1.00 0.00 119 PHE A N 2
ATOM 5205 C CA . PHE A 1 119 ? 45.596 64.815 29.600 1.00 0.00 119 PHE A CA 2
ATOM 5206 C C . PHE A 1 119 ? 44.691 63.601 29.777 1.00 0.00 119 PHE A C 2
ATOM 5207 O O . PHE A 1 119 ? 43.979 63.214 28.871 1.00 0.00 119 PHE A O 2
ATOM 5224 N N . LEU A 1 120 ? 44.734 63.023 30.945 1.00 0.00 120 LEU A N 2
ATOM 5225 C CA . LEU A 1 120 ? 43.886 61.834 31.203 1.00 0.00 120 LEU A CA 2
ATOM 5226 C C . LEU A 1 120 ? 42.429 62.239 31.394 1.00 0.00 120 LEU A C 2
ATOM 5227 O O . LEU A 1 120 ? 41.558 61.790 30.675 1.00 0.00 120 LEU A O 2
ATOM 5243 N N . GLU A 1 121 ? 42.191 63.082 32.360 1.00 0.00 121 GLU A N 2
ATOM 5244 C CA . GLU A 1 121 ? 40.799 63.525 32.610 1.00 0.00 121 GLU A CA 2
ATOM 5245 C C . GLU A 1 121 ? 40.197 64.148 31.359 1.00 0.00 121 GLU A C 2
ATOM 5246 O O . GLU A 1 121 ? 39.013 64.035 31.116 1.00 0.00 121 GLU A O 2
ATOM 5258 N N . PHE A 1 122 ? 41.025 64.799 30.589 1.00 0.00 122 PHE A N 2
ATOM 5259 C CA . PHE A 1 122 ? 40.515 65.433 29.351 1.00 0.00 122 PHE A CA 2
ATOM 5260 C C . PHE A 1 122 ? 39.983 64.383 28.382 1.00 0.00 122 PHE A C 2
ATOM 5261 O O . PHE A 1 122 ? 38.840 64.426 27.986 1.00 0.00 122 PHE A O 2
ATOM 5278 N N . ARG A 1 123 ? 40.820 63.456 28.021 1.00 0.00 123 ARG A N 2
ATOM 5279 C CA . ARG A 1 123 ? 40.376 62.397 27.080 1.00 0.00 123 ARG A CA 2
ATOM 5280 C C . ARG A 1 123 ? 39.046 61.796 27.531 1.00 0.00 123 ARG A C 2
ATOM 5281 O O . ARG A 1 123 ? 38.159 61.567 26.732 1.00 0.00 123 ARG A O 2
ATOM 5302 N N . LEU A 1 124 ? 38.933 61.564 28.808 1.00 0.00 124 LEU A N 2
ATOM 5303 C CA . LEU A 1 124 ? 37.677 60.979 29.335 1.00 0.00 124 LEU A CA 2
ATOM 5304 C C . LEU A 1 124 ? 36.513 61.955 29.240 1.00 0.00 124 LEU A C 2
ATOM 5305 O O . LEU A 1 124 ? 35.574 61.726 28.505 1.00 0.00 124 LEU A O 2
ATOM 5321 N N . MET A 1 125 ? 36.589 63.024 29.985 1.00 0.00 125 MET A N 2
ATOM 5322 C CA . MET A 1 125 ? 35.484 64.016 29.940 1.00 0.00 125 MET A CA 2
ATOM 5323 C C . MET A 1 125 ? 35.037 64.270 28.500 1.00 0.00 125 MET A C 2
ATOM 5324 O O . MET A 1 125 ? 33.861 64.408 28.233 1.00 0.00 125 MET A O 2
ATOM 5338 N N . LEU A 1 126 ? 35.979 64.312 27.593 1.00 0.00 126 LEU A N 2
ATOM 5339 C CA . LEU A 1 126 ? 35.604 64.553 26.176 1.00 0.00 126 LEU A CA 2
ATOM 5340 C C . LEU A 1 126 ? 34.677 63.451 25.693 1.00 0.00 126 LEU A C 2
ATOM 5341 O O . LEU A 1 126 ? 33.648 63.712 25.100 1.00 0.00 126 LEU A O 2
ATOM 5357 N N . CYS A 1 127 ? 35.060 62.234 25.955 1.00 0.00 127 CYS A N 2
ATOM 5358 C CA . CYS A 1 127 ? 34.215 61.100 25.521 1.00 0.00 127 CYS A CA 2
ATOM 5359 C C . CYS A 1 127 ? 32.843 61.172 26.184 1.00 0.00 127 CYS A C 2
ATOM 5360 O O . CYS A 1 127 ? 31.836 60.939 25.549 1.00 0.00 127 CYS A O 2
ATOM 5368 N N . TYR A 1 128 ? 32.827 61.497 27.454 1.00 0.00 128 TYR A N 2
ATOM 5369 C CA . TYR A 1 128 ? 31.525 61.587 28.162 1.00 0.00 128 TYR A CA 2
ATOM 5370 C C . TYR A 1 128 ? 30.556 62.439 27.354 1.00 0.00 128 TYR A C 2
ATOM 5371 O O . TYR A 1 128 ? 29.390 62.123 27.245 1.00 0.00 128 TYR A O 2
ATOM 5389 N N . ILE A 1 129 ? 31.063 63.511 26.799 1.00 0.00 129 ILE A N 2
ATOM 5390 C CA . ILE A 1 129 ? 30.184 64.395 25.992 1.00 0.00 129 ILE A CA 2
ATOM 5391 C C . ILE A 1 129 ? 29.770 63.693 24.698 1.00 0.00 129 ILE A C 2
ATOM 5392 O O . ILE A 1 129 ? 28.625 63.322 24.527 1.00 0.00 129 ILE A O 2
ATOM 5408 N N . TYR A 1 130 ? 30.718 63.527 23.812 1.00 0.00 130 TYR A N 2
ATOM 5409 C CA . TYR A 1 130 ? 30.419 62.856 22.522 1.00 0.00 130 TYR A CA 2
ATOM 5410 C C . TYR A 1 130 ? 29.495 61.657 22.723 1.00 0.00 130 TYR A C 2
ATOM 5411 O O . TYR A 1 130 ? 28.631 61.391 21.909 1.00 0.00 130 TYR A O 2
ATOM 5429 N N . ASP A 1 131 ? 29.691 60.956 23.806 1.00 0.00 131 ASP A N 2
ATOM 5430 C CA . ASP A 1 131 ? 28.834 59.774 24.070 1.00 0.00 131 ASP A CA 2
ATOM 5431 C C . ASP A 1 131 ? 27.413 60.182 24.443 1.00 0.00 131 ASP A C 2
ATOM 5432 O O . ASP A 1 131 ? 26.460 59.674 23.890 1.00 0.00 131 ASP A O 2
ATOM 5441 N N . ILE A 1 132 ? 27.291 61.100 25.364 1.00 0.00 132 ILE A N 2
ATOM 5442 C CA . ILE A 1 132 ? 25.931 61.532 25.770 1.00 0.00 132 ILE A CA 2
ATOM 5443 C C . ILE A 1 132 ? 25.207 62.221 24.624 1.00 0.00 132 ILE A C 2
ATOM 5444 O O . ILE A 1 132 ? 23.994 62.171 24.542 1.00 0.00 132 ILE A O 2
ATOM 5460 N N . PHE A 1 133 ? 25.948 62.852 23.754 1.00 0.00 133 PHE A N 2
ATOM 5461 C CA . PHE A 1 133 ? 25.285 63.532 22.624 1.00 0.00 133 PHE A CA 2
ATOM 5462 C C . PHE A 1 133 ? 24.660 62.485 21.719 1.00 0.00 133 PHE A C 2
ATOM 5463 O O . PHE A 1 133 ? 23.549 62.637 21.251 1.00 0.00 133 PHE A O 2
ATOM 5480 N N . GLU A 1 134 ? 25.398 61.428 21.491 1.00 0.00 134 GLU A N 2
ATOM 5481 C CA . GLU A 1 134 ? 24.886 60.342 20.623 1.00 0.00 134 GLU A CA 2
ATOM 5482 C C . GLU A 1 134 ? 23.647 59.685 21.247 1.00 0.00 134 GLU A C 2
ATOM 5483 O O . GLU A 1 134 ? 22.624 59.559 20.606 1.00 0.00 134 GLU A O 2
ATOM 5495 N N . LEU A 1 135 ? 23.764 59.274 22.486 1.00 0.00 135 LEU A N 2
ATOM 5496 C CA . LEU A 1 135 ? 22.599 58.626 23.155 1.00 0.00 135 LEU A CA 2
ATOM 5497 C C . LEU A 1 135 ? 21.362 59.531 23.137 1.00 0.00 135 LEU A C 2
ATOM 5498 O O . LEU A 1 135 ? 20.281 59.108 22.776 1.00 0.00 135 LEU A O 2
ATOM 5514 N N . THR A 1 136 ? 21.544 60.759 23.537 1.00 0.00 136 THR A N 2
ATOM 5515 C CA . THR A 1 136 ? 20.394 61.706 23.554 1.00 0.00 136 THR A CA 2
ATOM 5516 C C . THR A 1 136 ? 19.648 61.727 22.224 1.00 0.00 136 THR A C 2
ATOM 5517 O O . THR A 1 136 ? 18.438 61.626 22.193 1.00 0.00 136 THR A O 2
ATOM 5528 N N . VAL A 1 137 ? 20.373 61.860 21.146 1.00 0.00 137 VAL A N 2
ATOM 5529 C CA . VAL A 1 137 ? 19.698 61.890 19.823 1.00 0.00 137 VAL A CA 2
ATOM 5530 C C . VAL A 1 137 ? 19.194 60.508 19.409 1.00 0.00 137 VAL A C 2
ATOM 5531 O O . VAL A 1 137 ? 18.345 60.394 18.548 1.00 0.00 137 VAL A O 2
ATOM 5544 N N . MET A 1 138 ? 19.718 59.481 20.024 1.00 0.00 138 MET A N 2
ATOM 5545 C CA . MET A 1 138 ? 19.261 58.114 19.657 1.00 0.00 138 MET A CA 2
ATOM 5546 C C . MET A 1 138 ? 17.876 57.838 20.236 1.00 0.00 138 MET A C 2
ATOM 5547 O O . MET A 1 138 ? 17.127 57.043 19.705 1.00 0.00 138 MET A O 2
ATOM 5561 N N . PHE A 1 139 ? 17.561 58.500 21.320 1.00 0.00 139 PHE A N 2
ATOM 5562 C CA . PHE A 1 139 ? 16.231 58.282 21.942 1.00 0.00 139 PHE A CA 2
ATOM 5563 C C . PHE A 1 139 ? 15.197 59.239 21.353 1.00 0.00 139 PHE A C 2
ATOM 5564 O O . PHE A 1 139 ? 14.120 58.830 20.968 1.00 0.00 139 PHE A O 2
ATOM 5581 N N . ASP A 1 140 ? 15.549 60.496 21.296 1.00 0.00 140 ASP A N 2
ATOM 5582 C CA . ASP A 1 140 ? 14.606 61.505 20.736 1.00 0.00 140 ASP A CA 2
ATOM 5583 C C . ASP A 1 140 ? 13.891 60.968 19.499 1.00 0.00 140 ASP A C 2
ATOM 5584 O O . ASP A 1 140 ? 12.825 61.437 19.144 1.00 0.00 140 ASP A O 2
ATOM 5593 N N . THR A 1 141 ? 14.485 59.992 18.868 1.00 0.00 141 THR A N 2
ATOM 5594 C CA . THR A 1 141 ? 13.852 59.415 17.654 1.00 0.00 141 THR A CA 2
ATOM 5595 C C . THR A 1 141 ? 12.986 58.202 17.993 1.00 0.00 141 THR A C 2
ATOM 5596 O O . THR A 1 141 ? 11.839 58.130 17.598 1.00 0.00 141 THR A O 2
ATOM 5607 N N . MET A 1 142 ? 13.544 57.271 18.719 1.00 0.00 142 MET A N 2
ATOM 5608 C CA . MET A 1 142 ? 12.757 56.061 19.084 1.00 0.00 142 MET A CA 2
ATOM 5609 C C . MET A 1 142 ? 11.762 56.361 20.196 1.00 0.00 142 MET A C 2
ATOM 5610 O O . MET A 1 142 ? 11.198 55.457 20.782 1.00 0.00 142 MET A O 2
ATOM 5624 N N . ASP A 1 143 ? 11.566 57.631 20.465 1.00 0.00 143 ASP A N 2
ATOM 5625 C CA . ASP A 1 143 ? 10.610 58.028 21.537 1.00 0.00 143 ASP A CA 2
ATOM 5626 C C . ASP A 1 143 ? 9.506 58.907 20.964 1.00 0.00 143 ASP A C 2
ATOM 5627 O O . ASP A 1 143 ? 8.945 58.605 19.929 1.00 0.00 143 ASP A O 2
ATOM 5636 N N . LYS A 1 144 ? 9.213 59.979 21.644 1.00 0.00 144 LYS A N 2
ATOM 5637 C CA . LYS A 1 144 ? 8.147 60.883 21.145 1.00 0.00 144 LYS A CA 2
ATOM 5638 C C . LYS A 1 144 ? 8.341 62.295 21.679 1.00 0.00 144 LYS A C 2
ATOM 5639 O O . LYS A 1 144 ? 8.388 62.509 22.874 1.00 0.00 144 LYS A O 2
ATOM 5658 N N . ASP A 1 145 ? 8.450 63.235 20.782 1.00 0.00 145 ASP A N 2
ATOM 5659 C CA . ASP A 1 145 ? 8.640 64.637 21.219 1.00 0.00 145 ASP A CA 2
ATOM 5660 C C . ASP A 1 145 ? 9.827 64.748 22.163 1.00 0.00 145 ASP A C 2
ATOM 5661 O O . ASP A 1 145 ? 10.080 65.794 22.728 1.00 0.00 145 ASP A O 2
ATOM 5670 N N . GLY A 1 146 ? 10.535 63.665 22.321 1.00 0.00 146 GLY A N 2
ATOM 5671 C CA . GLY A 1 146 ? 11.714 63.689 23.228 1.00 0.00 146 GLY A CA 2
ATOM 5672 C C . GLY A 1 146 ? 11.289 64.097 24.640 1.00 0.00 146 GLY A C 2
ATOM 5673 O O . GLY A 1 146 ? 11.881 64.972 25.239 1.00 0.00 146 GLY A O 2
ATOM 5677 N N . SER A 1 147 ? 10.270 63.455 25.141 1.00 0.00 147 SER A N 2
ATOM 5678 C CA . SER A 1 147 ? 9.798 63.795 26.504 1.00 0.00 147 SER A CA 2
ATOM 5679 C C . SER A 1 147 ? 10.916 63.608 27.520 1.00 0.00 147 SER A C 2
ATOM 5680 O O . SER A 1 147 ? 10.754 63.904 28.687 1.00 0.00 147 SER A O 2
ATOM 5688 N N . LEU A 1 148 ? 12.034 63.117 27.058 1.00 0.00 148 LEU A N 2
ATOM 5689 C CA . LEU A 1 148 ? 13.171 62.904 27.982 1.00 0.00 148 LEU A CA 2
ATOM 5690 C C . LEU A 1 148 ? 12.845 61.799 28.985 1.00 0.00 148 LEU A C 2
ATOM 5691 O O . LEU A 1 148 ? 13.115 61.922 30.162 1.00 0.00 148 LEU A O 2
ATOM 5707 N N . LEU A 1 149 ? 12.265 60.734 28.494 1.00 0.00 149 LEU A N 2
ATOM 5708 C CA . LEU A 1 149 ? 11.909 59.606 29.397 1.00 0.00 149 LEU A CA 2
ATOM 5709 C C . LEU A 1 149 ? 12.176 58.266 28.719 1.00 0.00 149 LEU A C 2
ATOM 5710 O O . LEU A 1 149 ? 12.432 58.207 27.533 1.00 0.00 149 LEU A O 2
ATOM 5726 N N . LEU A 1 150 ? 12.108 57.209 29.485 1.00 0.00 150 LEU A N 2
ATOM 5727 C CA . LEU A 1 150 ? 12.357 55.868 28.900 1.00 0.00 150 LEU A CA 2
ATOM 5728 C C . LEU A 1 150 ? 11.550 54.796 29.629 1.00 0.00 150 LEU A C 2
ATOM 5729 O O . LEU A 1 150 ? 11.863 54.430 30.747 1.00 0.00 150 LEU A O 2
ATOM 5745 N N . GLU A 1 151 ? 10.521 54.313 28.978 1.00 0.00 151 GLU A N 2
ATOM 5746 C CA . GLU A 1 151 ? 9.674 53.263 29.608 1.00 0.00 151 GLU A CA 2
ATOM 5747 C C . GLU A 1 151 ? 10.028 51.883 29.062 1.00 0.00 151 GLU A C 2
ATOM 5748 O O . GLU A 1 151 ? 10.724 51.766 28.074 1.00 0.00 151 GLU A O 2
ATOM 5760 N N . LEU A 1 152 ? 9.544 50.858 29.725 1.00 0.00 152 LEU A N 2
ATOM 5761 C CA . LEU A 1 152 ? 9.843 49.477 29.258 1.00 0.00 152 LEU A CA 2
ATOM 5762 C C . LEU A 1 152 ? 9.749 49.385 27.739 1.00 0.00 152 LEU A C 2
ATOM 5763 O O . LEU A 1 152 ? 10.395 48.560 27.121 1.00 0.00 152 LEU A O 2
ATOM 5779 N N . GLN A 1 153 ? 8.941 50.235 27.162 1.00 0.00 153 GLN A N 2
ATOM 5780 C CA . GLN A 1 153 ? 8.794 50.209 25.687 1.00 0.00 153 GLN A CA 2
ATOM 5781 C C . GLN A 1 153 ? 10.094 50.638 25.027 1.00 0.00 153 GLN A C 2
ATOM 5782 O O . GLN A 1 153 ? 10.757 49.853 24.372 1.00 0.00 153 GLN A O 2
ATOM 5796 N N . GLU A 1 154 ? 10.438 51.881 25.210 1.00 0.00 154 GLU A N 2
ATOM 5797 C CA . GLU A 1 154 ? 11.691 52.383 24.605 1.00 0.00 154 GLU A CA 2
ATOM 5798 C C . GLU A 1 154 ? 12.862 51.523 25.052 1.00 0.00 154 GLU A C 2
ATOM 5799 O O . GLU A 1 154 ? 13.803 51.312 24.312 1.00 0.00 154 GLU A O 2
ATOM 5811 N N . PHE A 1 155 ? 12.780 51.042 26.264 1.00 0.00 155 PHE A N 2
ATOM 5812 C CA . PHE A 1 155 ? 13.872 50.191 26.788 1.00 0.00 155 PHE A CA 2
ATOM 5813 C C . PHE A 1 155 ? 14.127 49.032 25.840 1.00 0.00 155 PHE A C 2
ATOM 5814 O O . PHE A 1 155 ? 15.259 48.692 25.560 1.00 0.00 155 PHE A O 2
ATOM 5831 N N . LYS A 1 156 ? 13.064 48.442 25.360 1.00 0.00 156 LYS A N 2
ATOM 5832 C CA . LYS A 1 156 ? 13.225 47.304 24.427 1.00 0.00 156 LYS A CA 2
ATOM 5833 C C . LYS A 1 156 ? 13.841 47.787 23.121 1.00 0.00 156 LYS A C 2
ATOM 5834 O O . LYS A 1 156 ? 14.662 47.116 22.531 1.00 0.00 156 LYS A O 2
ATOM 5853 N N . GLU A 1 157 ? 13.426 48.951 22.691 1.00 0.00 157 GLU A N 2
ATOM 5854 C CA . GLU A 1 157 ? 13.975 49.500 21.428 1.00 0.00 157 GLU A CA 2
ATOM 5855 C C . GLU A 1 157 ? 15.394 50.011 21.646 1.00 0.00 157 GLU A C 2
ATOM 5856 O O . GLU A 1 157 ? 16.181 50.105 20.720 1.00 0.00 157 GLU A O 2
ATOM 5868 N N . ALA A 1 158 ? 15.702 50.320 22.875 1.00 0.00 158 ALA A N 2
ATOM 5869 C CA . ALA A 1 158 ? 17.057 50.825 23.180 1.00 0.00 158 ALA A CA 2
ATOM 5870 C C . ALA A 1 158 ? 18.085 49.703 23.114 1.00 0.00 158 ALA A C 2
ATOM 5871 O O . ALA A 1 158 ? 19.169 49.891 22.613 1.00 0.00 158 ALA A O 2
ATOM 5878 N N . LEU A 1 159 ? 17.731 48.552 23.626 1.00 0.00 159 LEU A N 2
ATOM 5879 C CA . LEU A 1 159 ? 18.695 47.423 23.588 1.00 0.00 159 LEU A CA 2
ATOM 5880 C C . LEU A 1 159 ? 19.361 47.319 22.210 1.00 0.00 159 LEU A C 2
ATOM 5881 O O . LEU A 1 159 ? 20.571 47.361 22.105 1.00 0.00 159 LEU A O 2
ATOM 5897 N N . PRO A 1 160 ? 18.555 47.182 21.164 1.00 0.00 160 PRO A N 2
ATOM 5898 C CA . PRO A 1 160 ? 19.091 47.078 19.814 1.00 0.00 160 PRO A CA 2
ATOM 5899 C C . PRO A 1 160 ? 19.905 48.318 19.468 1.00 0.00 160 PRO A C 2
ATOM 5900 O O . PRO A 1 160 ? 21.041 48.220 19.037 1.00 0.00 160 PRO A O 2
ATOM 5911 N N . LYS A 1 161 ? 19.311 49.469 19.666 1.00 0.00 161 LYS A N 2
ATOM 5912 C CA . LYS A 1 161 ? 20.041 50.719 19.352 1.00 0.00 161 LYS A CA 2
ATOM 5913 C C . LYS A 1 161 ? 21.253 50.861 20.260 1.00 0.00 161 LYS A C 2
ATOM 5914 O O . LYS A 1 161 ? 22.200 51.550 19.935 1.00 0.00 161 LYS A O 2
ATOM 5933 N N . LEU A 1 162 ? 21.202 50.205 21.387 1.00 0.00 162 LEU A N 2
ATOM 5934 C CA . LEU A 1 162 ? 22.341 50.288 22.327 1.00 0.00 162 LEU A CA 2
ATOM 5935 C C . LEU A 1 162 ? 23.456 49.343 21.886 1.00 0.00 162 LEU A C 2
ATOM 5936 O O . LEU A 1 162 ? 24.590 49.744 21.735 1.00 0.00 162 LEU A O 2
ATOM 5952 N N . LYS A 1 163 ? 23.110 48.102 21.684 1.00 0.00 163 LYS A N 2
ATOM 5953 C CA . LYS A 1 163 ? 24.137 47.125 21.253 1.00 0.00 163 LYS A CA 2
ATOM 5954 C C . LYS A 1 163 ? 24.984 47.706 20.126 1.00 0.00 163 LYS A C 2
ATOM 5955 O O . LYS A 1 163 ? 26.188 47.547 20.104 1.00 0.00 163 LYS A O 2
ATOM 5974 N N . GLU A 1 164 ? 24.337 48.369 19.208 1.00 0.00 164 GLU A N 2
ATOM 5975 C CA . GLU A 1 164 ? 25.088 48.966 18.079 1.00 0.00 164 GLU A CA 2
ATOM 5976 C C . GLU A 1 164 ? 26.172 49.898 18.600 1.00 0.00 164 GLU A C 2
ATOM 5977 O O . GLU A 1 164 ? 27.301 49.864 18.149 1.00 0.00 164 GLU A O 2
ATOM 5989 N N . TRP A 1 165 ? 25.803 50.716 19.546 1.00 0.00 165 TRP A N 2
ATOM 5990 C CA . TRP A 1 165 ? 26.781 51.667 20.126 1.00 0.00 165 TRP A CA 2
ATOM 5991 C C . TRP A 1 165 ? 28.125 50.990 20.357 1.00 0.00 165 TRP A C 2
ATOM 5992 O O . TRP A 1 165 ? 29.103 51.321 19.718 1.00 0.00 165 TRP A O 2
ATOM 6013 N N . GLY A 1 166 ? 28.156 50.055 21.264 1.00 0.00 166 GLY A N 2
ATOM 6014 C CA . GLY A 1 166 ? 29.442 49.355 21.535 1.00 0.00 166 GLY A CA 2
ATOM 6015 C C . GLY A 1 166 ? 29.321 48.469 22.771 1.00 0.00 166 GLY A C 2
ATOM 6016 O O . GLY A 1 166 ? 29.978 47.453 22.875 1.00 0.00 166 GLY A O 2
ATOM 6020 N N . VAL A 1 167 ? 28.480 48.866 23.683 1.00 0.00 167 VAL A N 2
ATOM 6021 C CA . VAL A 1 167 ? 28.310 48.056 24.913 1.00 0.00 167 VAL A CA 2
ATOM 6022 C C . VAL A 1 167 ? 27.568 46.753 24.607 1.00 0.00 167 VAL A C 2
ATOM 6023 O O . VAL A 1 167 ? 27.619 46.253 23.500 1.00 0.00 167 VAL A O 2
ATOM 6036 N N . ASP A 1 168 ? 26.896 46.228 25.598 1.00 0.00 168 ASP A N 2
ATOM 6037 C CA . ASP A 1 168 ? 26.146 44.957 25.384 1.00 0.00 168 ASP A CA 2
ATOM 6038 C C . ASP A 1 168 ? 25.455 44.532 26.670 1.00 0.00 168 ASP A C 2
ATOM 6039 O O . ASP A 1 168 ? 25.777 43.513 27.249 1.00 0.00 168 ASP A O 2
ATOM 6048 N N . ILE A 1 169 ? 24.512 45.323 27.090 1.00 0.00 169 ILE A N 2
ATOM 6049 C CA . ILE A 1 169 ? 23.780 44.995 28.332 1.00 0.00 169 ILE A CA 2
ATOM 6050 C C . ILE A 1 169 ? 23.284 43.547 28.318 1.00 0.00 169 ILE A C 2
ATOM 6051 O O . ILE A 1 169 ? 22.654 43.108 27.377 1.00 0.00 169 ILE A O 2
ATOM 6067 N N . THR A 1 170 ? 23.602 42.823 29.360 1.00 0.00 170 THR A N 2
ATOM 6068 C CA . THR A 1 170 ? 23.157 41.408 29.425 1.00 0.00 170 THR A CA 2
ATOM 6069 C C . THR A 1 170 ? 21.650 41.360 29.598 1.00 0.00 170 THR A C 2
ATOM 6070 O O . THR A 1 170 ? 20.919 41.895 28.789 1.00 0.00 170 THR A O 2
ATOM 6081 N N . ASP A 1 171 ? 21.200 40.717 30.643 1.00 0.00 171 ASP A N 2
ATOM 6082 C CA . ASP A 1 171 ? 19.737 40.648 30.855 1.00 0.00 171 ASP A CA 2
ATOM 6083 C C . ASP A 1 171 ? 19.154 42.043 30.700 1.00 0.00 171 ASP A C 2
ATOM 6084 O O . ASP A 1 171 ? 19.836 43.022 30.931 1.00 0.00 171 ASP A O 2
ATOM 6093 N N . ALA A 1 172 ? 17.912 42.116 30.323 1.00 0.00 172 ALA A N 2
ATOM 6094 C CA . ALA A 1 172 ? 17.285 43.453 30.149 1.00 0.00 172 ALA A CA 2
ATOM 6095 C C . ALA A 1 172 ? 16.488 43.881 31.377 1.00 0.00 172 ALA A C 2
ATOM 6096 O O . ALA A 1 172 ? 16.955 44.667 32.178 1.00 0.00 172 ALA A O 2
ATOM 6103 N N . THR A 1 173 ? 15.296 43.361 31.490 1.00 0.00 173 THR A N 2
ATOM 6104 C CA . THR A 1 173 ? 14.433 43.716 32.656 1.00 0.00 173 THR A CA 2
ATOM 6105 C C . THR A 1 173 ? 15.253 43.837 33.937 1.00 0.00 173 THR A C 2
ATOM 6106 O O . THR A 1 173 ? 14.999 44.692 34.766 1.00 0.00 173 THR A O 2
ATOM 6117 N N . THR A 1 174 ? 16.220 42.986 34.073 1.00 0.00 174 THR A N 2
ATOM 6118 C CA . THR A 1 174 ? 17.064 43.032 35.286 1.00 0.00 174 THR A CA 2
ATOM 6119 C C . THR A 1 174 ? 17.781 44.370 35.395 1.00 0.00 174 THR A C 2
ATOM 6120 O O . THR A 1 174 ? 17.531 45.141 36.303 1.00 0.00 174 THR A O 2
ATOM 6131 N N . VAL A 1 175 ? 18.660 44.627 34.468 1.00 0.00 175 VAL A N 2
ATOM 6132 C CA . VAL A 1 175 ? 19.396 45.907 34.509 1.00 0.00 175 VAL A CA 2
ATOM 6133 C C . VAL A 1 175 ? 18.431 47.077 34.558 1.00 0.00 175 VAL A C 2
ATOM 6134 O O . VAL A 1 175 ? 18.645 48.026 35.286 1.00 0.00 175 VAL A O 2
ATOM 6147 N N . PHE A 1 176 ? 17.383 46.998 33.778 1.00 0.00 176 PHE A N 2
ATOM 6148 C CA . PHE A 1 176 ? 16.404 48.106 33.782 1.00 0.00 176 PHE A CA 2
ATOM 6149 C C . PHE A 1 176 ? 16.096 48.515 35.208 1.00 0.00 176 PHE A C 2
ATOM 6150 O O . PHE A 1 176 ? 16.061 49.685 35.529 1.00 0.00 176 PHE A O 2
ATOM 6167 N N . ASN A 1 177 ? 15.877 47.536 36.044 1.00 0.00 177 ASN A N 2
ATOM 6168 C CA . ASN A 1 177 ? 15.570 47.847 37.455 1.00 0.00 177 ASN A CA 2
ATOM 6169 C C . ASN A 1 177 ? 16.796 48.440 38.130 1.00 0.00 177 ASN A C 2
ATOM 6170 O O . ASN A 1 177 ? 16.685 49.245 39.034 1.00 0.00 177 ASN A O 2
ATOM 6181 N N . GLU A 1 178 ? 17.952 48.029 37.676 1.00 0.00 178 GLU A N 2
ATOM 6182 C CA . GLU A 1 178 ? 19.201 48.557 38.276 1.00 0.00 178 GLU A CA 2
ATOM 6183 C C . GLU A 1 178 ? 19.307 50.058 38.055 1.00 0.00 178 GLU A C 2
ATOM 6184 O O . GLU A 1 178 ? 19.323 50.829 38.993 1.00 0.00 178 GLU A O 2
ATOM 6196 N N . ILE A 1 179 ? 19.374 50.446 36.813 1.00 0.00 179 ILE A N 2
ATOM 6197 C CA . ILE A 1 179 ? 19.479 51.892 36.504 1.00 0.00 179 ILE A CA 2
ATOM 6198 C C . ILE A 1 179 ? 18.292 52.657 37.078 1.00 0.00 179 ILE A C 2
ATOM 6199 O O . ILE A 1 179 ? 18.377 53.843 37.327 1.00 0.00 179 ILE A O 2
ATOM 6215 N N . ASP A 1 180 ? 17.202 51.964 37.279 1.00 0.00 180 ASP A N 2
ATOM 6216 C CA . ASP A 1 180 ? 16.005 52.641 37.835 1.00 0.00 180 ASP A CA 2
ATOM 6217 C C . ASP A 1 180 ? 16.288 53.182 39.229 1.00 0.00 180 ASP A C 2
ATOM 6218 O O . ASP A 1 180 ? 17.052 52.606 39.979 1.00 0.00 180 ASP A O 2
ATOM 6227 N N . THR A 1 181 ? 15.665 54.285 39.554 1.00 0.00 181 THR A N 2
ATOM 6228 C CA . THR A 1 181 ? 15.883 54.880 40.894 1.00 0.00 181 THR A CA 2
ATOM 6229 C C . THR A 1 181 ? 14.603 55.525 41.410 1.00 0.00 181 THR A C 2
ATOM 6230 O O . THR A 1 181 ? 14.491 55.838 42.581 1.00 0.00 181 THR A O 2
ATOM 6241 N N . ASN A 1 182 ? 13.660 55.713 40.524 1.00 0.00 182 ASN A N 2
ATOM 6242 C CA . ASN A 1 182 ? 12.376 56.336 40.938 1.00 0.00 182 ASN A CA 2
ATOM 6243 C C . ASN A 1 182 ? 11.331 55.266 41.228 1.00 0.00 182 ASN A C 2
ATOM 6244 O O . ASN A 1 182 ? 10.296 55.543 41.800 1.00 0.00 182 ASN A O 2
ATOM 6255 N N . GLY A 1 183 ? 11.622 54.057 40.823 1.00 0.00 183 GLY A N 2
ATOM 6256 C CA . GLY A 1 183 ? 10.656 52.949 41.066 1.00 0.00 183 GLY A CA 2
ATOM 6257 C C . GLY A 1 183 ? 9.317 53.243 40.386 1.00 0.00 183 GLY A C 2
ATOM 6258 O O . GLY A 1 183 ? 8.284 52.773 40.819 1.00 0.00 183 GLY A O 2
ATOM 6262 N N . SER A 1 184 ? 9.368 54.017 39.332 1.00 0.00 184 SER A N 2
ATOM 6263 C CA . SER A 1 184 ? 8.115 54.358 38.607 1.00 0.00 184 SER A CA 2
ATOM 6264 C C . SER A 1 184 ? 7.957 53.494 37.362 1.00 0.00 184 SER A C 2
ATOM 6265 O O . SER A 1 184 ? 7.001 53.632 36.624 1.00 0.00 184 SER A O 2
ATOM 6273 N N . GLY A 1 185 ? 8.899 52.616 37.151 1.00 0.00 185 GLY A N 2
ATOM 6274 C CA . GLY A 1 185 ? 8.820 51.731 35.954 1.00 0.00 185 GLY A CA 2
ATOM 6275 C C . GLY A 1 185 ? 9.373 52.450 34.723 1.00 0.00 185 GLY A C 2
ATOM 6276 O O . GLY A 1 185 ? 9.193 52.005 33.607 1.00 0.00 185 GLY A O 2
ATOM 6280 N N . VAL A 1 186 ? 10.029 53.556 34.956 1.00 0.00 186 VAL A N 2
ATOM 6281 C CA . VAL A 1 186 ? 10.602 54.325 33.825 1.00 0.00 186 VAL A CA 2
ATOM 6282 C C . VAL A 1 186 ? 11.854 55.070 34.268 1.00 0.00 186 VAL A C 2
ATOM 6283 O O . VAL A 1 186 ? 11.984 55.428 35.423 1.00 0.00 186 VAL A O 2
ATOM 6296 N N . VAL A 1 187 ? 12.756 55.286 33.339 1.00 0.00 187 VAL A N 2
ATOM 6297 C CA . VAL A 1 187 ? 14.015 56.009 33.678 1.00 0.00 187 VAL A CA 2
ATOM 6298 C C . VAL A 1 187 ? 14.235 57.170 32.718 1.00 0.00 187 VAL A C 2
ATOM 6299 O O . VAL A 1 187 ? 13.867 57.100 31.562 1.00 0.00 187 VAL A O 2
ATOM 6312 N N . THR A 1 188 ? 14.831 58.220 33.213 1.00 0.00 188 THR A N 2
ATOM 6313 C CA . THR A 1 188 ? 15.081 59.394 32.344 1.00 0.00 188 THR A CA 2
ATOM 6314 C C . THR A 1 188 ? 16.389 59.251 31.570 1.00 0.00 188 THR A C 2
ATOM 6315 O O . THR A 1 188 ? 17.225 58.435 31.899 1.00 0.00 188 THR A O 2
ATOM 6326 N N . PHE A 1 189 ? 16.537 60.052 30.551 1.00 0.00 189 PHE A N 2
ATOM 6327 C CA . PHE A 1 189 ? 17.780 59.987 29.735 1.00 0.00 189 PHE A CA 2
ATOM 6328 C C . PHE A 1 189 ? 19.021 59.948 30.623 1.00 0.00 189 PHE A C 2
ATOM 6329 O O . PHE A 1 189 ? 19.746 58.975 30.642 1.00 0.00 189 PHE A O 2
ATOM 6346 N N . ASP A 1 190 ? 19.238 61.021 31.340 1.00 0.00 190 ASP A N 2
ATOM 6347 C CA . ASP A 1 190 ? 20.423 61.089 32.240 1.00 0.00 190 ASP A CA 2
ATOM 6348 C C . ASP A 1 190 ? 20.680 59.758 32.941 1.00 0.00 190 ASP A C 2
ATOM 6349 O O . ASP A 1 190 ? 21.809 59.419 33.232 1.00 0.00 190 ASP A O 2
ATOM 6358 N N . GLU A 1 191 ? 19.633 59.026 33.204 1.00 0.00 191 GLU A N 2
ATOM 6359 C CA . GLU A 1 191 ? 19.816 57.719 33.886 1.00 0.00 191 GLU A CA 2
ATOM 6360 C C . GLU A 1 191 ? 20.355 56.675 32.914 1.00 0.00 191 GLU A C 2
ATOM 6361 O O . GLU A 1 191 ? 21.421 56.125 33.114 1.00 0.00 191 GLU A O 2
ATOM 6373 N N . PHE A 1 192 ? 19.606 56.424 31.878 1.00 0.00 192 PHE A N 2
ATOM 6374 C CA . PHE A 1 192 ? 20.047 55.424 30.875 1.00 0.00 192 PHE A CA 2
ATOM 6375 C C . PHE A 1 192 ? 21.361 55.854 30.223 1.00 0.00 192 PHE A C 2
ATOM 6376 O O . PHE A 1 192 ? 22.274 55.061 30.073 1.00 0.00 192 PHE A O 2
ATOM 6393 N N . SER A 1 193 ? 21.432 57.105 29.846 1.00 0.00 193 SER A N 2
ATOM 6394 C CA . SER A 1 193 ? 22.674 57.609 29.202 1.00 0.00 193 SER A CA 2
ATOM 6395 C C . SER A 1 193 ? 23.872 57.403 30.109 1.00 0.00 193 SER A C 2
ATOM 6396 O O . SER A 1 193 ? 24.840 56.771 29.732 1.00 0.00 193 SER A O 2
ATOM 6404 N N . CYS A 1 194 ? 23.789 57.945 31.290 1.00 0.00 194 CYS A N 2
ATOM 6405 C CA . CYS A 1 194 ? 24.909 57.796 32.243 1.00 0.00 194 CYS A CA 2
ATOM 6406 C C . CYS A 1 194 ? 25.449 56.370 32.234 1.00 0.00 194 CYS A C 2
ATOM 6407 O O . CYS A 1 194 ? 26.590 56.142 31.895 1.00 0.00 194 CYS A O 2
ATOM 6415 N N . TRP A 1 195 ? 24.612 55.433 32.596 1.00 0.00 195 TRP A N 2
ATOM 6416 C CA . TRP A 1 195 ? 25.063 54.013 32.616 1.00 0.00 195 TRP A CA 2
ATOM 6417 C C . TRP A 1 195 ? 25.900 53.676 31.384 1.00 0.00 195 TRP A C 2
ATOM 6418 O O . TRP A 1 195 ? 27.082 53.425 31.486 1.00 0.00 195 TRP A O 2
ATOM 6439 N N . ALA A 1 196 ? 25.274 53.691 30.240 1.00 0.00 196 ALA A N 2
ATOM 6440 C CA . ALA A 1 196 ? 26.021 53.372 28.994 1.00 0.00 196 ALA A CA 2
ATOM 6441 C C . ALA A 1 196 ? 27.374 54.082 28.946 1.00 0.00 196 ALA A C 2
ATOM 6442 O O . ALA A 1 196 ? 28.403 53.447 29.055 1.00 0.00 196 ALA A O 2
ATOM 6449 N N . VAL A 1 197 ? 27.341 55.387 28.765 1.00 0.00 197 VAL A N 2
ATOM 6450 C CA . VAL A 1 197 ? 28.615 56.173 28.704 1.00 0.00 197 VAL A CA 2
ATOM 6451 C C . VAL A 1 197 ? 29.702 55.570 29.595 1.00 0.00 197 VAL A C 2
ATOM 6452 O O . VAL A 1 197 ? 30.696 55.071 29.105 1.00 0.00 197 VAL A O 2
ATOM 6465 N N . THR A 1 198 ? 29.492 55.633 30.884 1.00 0.00 198 THR A N 2
ATOM 6466 C CA . THR A 1 198 ? 30.500 55.070 31.831 1.00 0.00 198 THR A CA 2
ATOM 6467 C C . THR A 1 198 ? 31.109 53.770 31.302 1.00 0.00 198 THR A C 2
ATOM 6468 O O . THR A 1 198 ? 32.282 53.714 30.997 1.00 0.00 198 THR A O 2
ATOM 6479 N N . LYS A 1 199 ? 30.298 52.748 31.201 1.00 0.00 199 LYS A N 2
ATOM 6480 C CA . LYS A 1 199 ? 30.827 51.452 30.693 1.00 0.00 199 LYS A CA 2
ATOM 6481 C C . LYS A 1 199 ? 31.671 51.664 29.440 1.00 0.00 199 LYS A C 2
ATOM 6482 O O . LYS A 1 199 ? 32.803 51.229 29.372 1.00 0.00 199 LYS A O 2
ATOM 6501 N N . LYS A 1 200 ? 31.101 52.329 28.472 1.00 0.00 200 LYS A N 2
ATOM 6502 C CA . LYS A 1 200 ? 31.852 52.580 27.215 1.00 0.00 200 LYS A CA 2
ATOM 6503 C C . LYS A 1 200 ? 33.064 53.471 27.465 1.00 0.00 200 LYS A C 2
ATOM 6504 O O . LYS A 1 200 ? 34.015 53.454 26.710 1.00 0.00 200 LYS A O 2
ATOM 6523 N N . LEU A 1 201 ? 33.012 54.229 28.524 1.00 0.00 201 LEU A N 2
ATOM 6524 C CA . LEU A 1 201 ? 34.155 55.125 28.835 1.00 0.00 201 LEU A CA 2
ATOM 6525 C C . LEU A 1 201 ? 35.268 54.379 29.558 1.00 0.00 201 LEU A C 2
ATOM 6526 O O . LEU A 1 201 ? 36.424 54.488 29.200 1.00 0.00 201 LEU A O 2
ATOM 6542 N N . GLN A 1 202 ? 34.903 53.639 30.565 1.00 0.00 202 GLN A N 2
ATOM 6543 C CA . GLN A 1 202 ? 35.930 52.883 31.322 1.00 0.00 202 GLN A CA 2
ATOM 6544 C C . GLN A 1 202 ? 36.529 51.767 30.476 1.00 0.00 202 GLN A C 2
ATOM 6545 O O . GLN A 1 202 ? 37.624 51.308 30.737 1.00 0.00 202 GLN A O 2
ATOM 6559 N N . VAL A 1 203 ? 35.806 51.348 29.475 1.00 0.00 203 VAL A N 2
ATOM 6560 C CA . VAL A 1 203 ? 36.324 50.263 28.607 1.00 0.00 203 VAL A CA 2
ATOM 6561 C C . VAL A 1 203 ? 37.132 50.837 27.454 1.00 0.00 203 VAL A C 2
ATOM 6562 O O . VAL A 1 203 ? 38.075 50.228 26.988 1.00 0.00 203 VAL A O 2
ATOM 6575 N N . CYS A 1 204 ? 36.746 52.004 27.013 1.00 0.00 204 CYS A N 2
ATOM 6576 C CA . CYS A 1 204 ? 37.474 52.639 25.890 1.00 0.00 204 CYS A CA 2
ATOM 6577 C C . CYS A 1 204 ? 38.529 53.607 26.405 1.00 0.00 204 CYS A C 2
ATOM 6578 O O . CYS A 1 204 ? 39.108 54.360 25.647 1.00 0.00 204 CYS A O 2
ATOM 6586 N N . GLY A 1 205 ? 38.764 53.571 27.687 1.00 0.00 205 GLY A N 2
ATOM 6587 C CA . GLY A 1 205 ? 39.783 54.488 28.270 1.00 0.00 205 GLY A CA 2
ATOM 6588 C C . GLY A 1 205 ? 41.183 53.883 28.151 1.00 0.00 205 GLY A C 2
ATOM 6589 O O . GLY A 1 205 ? 42.142 54.430 28.658 1.00 0.00 205 GLY A O 2
ATOM 6593 N N . ASP A 1 206 ? 41.273 52.765 27.482 1.00 0.00 206 ASP A N 2
ATOM 6594 C CA . ASP A 1 206 ? 42.601 52.121 27.325 1.00 0.00 206 ASP A CA 2
ATOM 6595 C C . ASP A 1 206 ? 43.518 52.975 26.420 1.00 0.00 206 ASP A C 2
ATOM 6596 O O . ASP A 1 206 ? 43.125 53.365 25.338 1.00 0.00 206 ASP A O 2
ATOM 6605 N N . PRO A 1 207 ? 44.737 53.258 26.886 1.00 0.00 207 PRO A N 2
ATOM 6606 C CA . PRO A 1 207 ? 45.678 54.059 26.103 1.00 0.00 207 PRO A CA 2
ATOM 6607 C C . PRO A 1 207 ? 45.996 53.393 24.767 1.00 0.00 207 PRO A C 2
ATOM 6608 O O . PRO A 1 207 ? 45.711 52.229 24.568 1.00 0.00 207 PRO A O 2
ATOM 6619 N N . ASP A 1 208 ? 46.584 54.145 23.874 1.00 0.00 208 ASP A N 2
ATOM 6620 C CA . ASP A 1 208 ? 46.925 53.570 22.550 1.00 0.00 208 ASP A CA 2
ATOM 6621 C C . ASP A 1 208 ? 47.774 54.541 21.739 1.00 0.00 208 ASP A C 2
ATOM 6622 O O . ASP A 1 208 ? 48.987 54.489 21.775 1.00 0.00 208 ASP A O 2
ATOM 6631 N N . GLY A 1 209 ? 47.120 55.409 21.020 1.00 0.00 209 GLY A N 2
ATOM 6632 C CA . GLY A 1 209 ? 47.877 56.393 20.198 1.00 0.00 209 GLY A CA 2
ATOM 6633 C C . GLY A 1 209 ? 48.919 55.679 19.338 1.00 0.00 209 GLY A C 2
ATOM 6634 O O . GLY A 1 209 ? 48.801 54.500 19.071 1.00 0.00 209 GLY A O 2
ATOM 6638 N N . GLU A 1 210 ? 49.916 56.410 18.922 1.00 0.00 210 GLU A N 2
ATOM 6639 C CA . GLU A 1 210 ? 50.974 55.796 18.080 1.00 0.00 210 GLU A CA 2
ATOM 6640 C C . GLU A 1 210 ? 50.369 55.081 16.872 1.00 0.00 210 GLU A C 2
ATOM 6641 O O . GLU A 1 210 ? 50.260 55.650 15.804 1.00 0.00 210 GLU A O 2
ATOM 6653 N N . GLU A 1 211 ? 49.985 53.847 17.064 1.00 0.00 211 GLU A N 2
ATOM 6654 C CA . GLU A 1 211 ? 49.387 53.087 15.939 1.00 0.00 211 GLU A CA 2
ATOM 6655 C C . GLU A 1 211 ? 48.358 52.089 16.453 1.00 0.00 211 GLU A C 2
ATOM 6656 O O . GLU A 1 211 ? 48.116 52.001 17.640 1.00 0.00 211 GLU A O 2
ATOM 6668 N N . ASN A 1 212 ? 47.769 51.353 15.551 1.00 0.00 212 ASN A N 2
ATOM 6669 C CA . ASN A 1 212 ? 46.754 50.359 15.975 1.00 0.00 212 ASN A CA 2
ATOM 6670 C C . ASN A 1 212 ? 47.419 49.040 16.349 1.00 0.00 212 ASN A C 2
ATOM 6671 O O . ASN A 1 212 ? 46.851 48.236 17.061 1.00 0.00 212 ASN A O 2
ATOM 6682 N N . GLY A 1 213 ? 48.614 48.841 15.861 1.00 0.00 213 GLY A N 2
ATOM 6683 C CA . GLY A 1 213 ? 49.336 47.575 16.178 1.00 0.00 213 GLY A CA 2
ATOM 6684 C C . GLY A 1 213 ? 50.263 47.779 17.380 1.00 0.00 213 GLY A C 2
ATOM 6685 O O . GLY A 1 213 ? 50.760 48.864 17.604 1.00 0.00 213 GLY A O 2
ATOM 6689 N N . ALA A 1 214 ? 50.475 46.726 18.128 1.00 0.00 214 ALA A N 2
ATOM 6690 C CA . ALA A 1 214 ? 51.364 46.837 19.315 1.00 0.00 214 ALA A CA 2
ATOM 6691 C C . ALA A 1 214 ? 52.776 46.363 18.988 1.00 0.00 214 ALA A C 2
ATOM 6692 O O . ALA A 1 214 ? 53.581 46.151 19.874 1.00 0.00 214 ALA A O 2
ATOM 6699 N N . ASN A 1 215 ? 53.053 46.208 17.724 1.00 0.00 215 ASN A N 2
ATOM 6700 C CA . ASN A 1 215 ? 54.409 45.750 17.327 1.00 0.00 215 ASN A CA 2
ATOM 6701 C C . ASN A 1 215 ? 54.628 44.292 17.713 1.00 0.00 215 ASN A C 2
ATOM 6702 O O . ASN A 1 215 ? 54.911 43.462 16.872 1.00 0.00 215 ASN A O 2
ATOM 6713 N N . GLU A 1 216 ? 54.498 44.008 18.984 1.00 0.00 216 GLU A N 2
ATOM 6714 C CA . GLU A 1 216 ? 54.694 42.610 19.449 1.00 0.00 216 GLU A CA 2
ATOM 6715 C C . GLU A 1 216 ? 53.703 42.262 20.554 1.00 0.00 216 GLU A C 2
ATOM 6716 O O . GLU A 1 216 ? 53.151 41.180 20.577 1.00 0.00 216 GLU A O 2
ATOM 6728 N N . GLY A 1 217 ? 53.497 43.186 21.451 1.00 0.00 217 GLY A N 2
ATOM 6729 C CA . GLY A 1 217 ? 52.543 42.922 22.564 1.00 0.00 217 GLY A CA 2
ATOM 6730 C C . GLY A 1 217 ? 53.236 42.146 23.684 1.00 0.00 217 GLY A C 2
ATOM 6731 O O . GLY A 1 217 ? 54.220 41.469 23.456 1.00 0.00 217 GLY A O 2
ATOM 6735 N N . ASN A 1 218 ? 52.710 42.257 24.869 1.00 0.00 218 ASN A N 2
ATOM 6736 C CA . ASN A 1 218 ? 53.327 41.535 26.006 1.00 0.00 218 ASN A CA 2
ATOM 6737 C C . ASN A 1 218 ? 52.273 41.146 27.033 1.00 0.00 218 ASN A C 2
ATOM 6738 O O . ASN A 1 218 ? 52.551 40.423 27.971 1.00 0.00 218 ASN A O 2
ATOM 6749 N N . LEU A 1 219 ? 51.080 41.634 26.841 1.00 0.00 219 LEU A N 2
ATOM 6750 C CA . LEU A 1 219 ? 49.998 41.304 27.796 1.00 0.00 219 LEU A CA 2
ATOM 6751 C C . LEU A 1 219 ? 49.876 39.796 27.975 1.00 0.00 219 LEU A C 2
ATOM 6752 O O . LEU A 1 219 ? 50.011 39.044 27.029 1.00 0.00 219 LEU A O 2
ATOM 6768 N N . GLU A 1 220 ? 49.620 39.382 29.186 1.00 0.00 220 GLU A N 2
ATOM 6769 C CA . GLU A 1 220 ? 49.485 37.928 29.446 1.00 0.00 220 GLU A CA 2
ATOM 6770 C C . GLU A 1 220 ? 48.025 37.500 29.374 1.00 0.00 220 GLU A C 2
ATOM 6771 O O . GLU A 1 220 ? 47.745 36.670 28.524 1.00 0.00 220 GLU A O 2
ATOM 6783 N N . MET A 1 1 ? 18.564 108.916 8.892 1.00 0.00 1 MET A N 3
ATOM 6784 C CA . MET A 1 1 ? 18.602 108.869 10.373 1.00 0.00 1 MET A CA 3
ATOM 6785 C C . MET A 1 1 ? 19.433 110.025 10.911 1.00 0.00 1 MET A C 3
ATOM 6786 O O . MET A 1 1 ? 20.279 110.561 10.221 1.00 0.00 1 MET A O 3
ATOM 6799 N N . GLY A 1 2 ? 19.178 110.393 12.138 1.00 0.00 2 GLY A N 3
ATOM 6800 C CA . GLY A 1 2 ? 19.949 111.517 12.742 1.00 0.00 2 GLY A CA 3
ATOM 6801 C C . GLY A 1 2 ? 19.188 112.837 12.584 1.00 0.00 2 GLY A C 3
ATOM 6802 O O . GLY A 1 2 ? 19.727 113.898 12.825 1.00 0.00 2 GLY A O 3
ATOM 6806 N N . CYS A 1 3 ? 17.951 112.742 12.183 1.00 0.00 3 CYS A N 3
ATOM 6807 C CA . CYS A 1 3 ? 17.147 113.976 12.006 1.00 0.00 3 CYS A CA 3
ATOM 6808 C C . CYS A 1 3 ? 17.948 115.051 11.282 1.00 0.00 3 CYS A C 3
ATOM 6809 O O . CYS A 1 3 ? 18.144 116.135 11.796 1.00 0.00 3 CYS A O 3
ATOM 6817 N N . SER A 1 4 ? 18.398 114.732 10.099 1.00 0.00 4 SER A N 3
ATOM 6818 C CA . SER A 1 4 ? 19.188 115.723 9.326 1.00 0.00 4 SER A CA 3
ATOM 6819 C C . SER A 1 4 ? 18.929 115.573 7.833 1.00 0.00 4 SER A C 3
ATOM 6820 O O . SER A 1 4 ? 19.037 116.523 7.084 1.00 0.00 4 SER A O 3
ATOM 6828 N N . GLY A 1 5 ? 18.589 114.375 7.429 1.00 0.00 5 GLY A N 3
ATOM 6829 C CA . GLY A 1 5 ? 18.315 114.135 5.982 1.00 0.00 5 GLY A CA 3
ATOM 6830 C C . GLY A 1 5 ? 16.807 114.132 5.715 1.00 0.00 5 GLY A C 3
ATOM 6831 O O . GLY A 1 5 ? 16.230 115.151 5.390 1.00 0.00 5 GLY A O 3
ATOM 6835 N N . SER A 1 6 ? 16.202 112.981 5.860 1.00 0.00 6 SER A N 3
ATOM 6836 C CA . SER A 1 6 ? 14.738 112.884 5.622 1.00 0.00 6 SER A CA 3
ATOM 6837 C C . SER A 1 6 ? 13.964 112.976 6.932 1.00 0.00 6 SER A C 3
ATOM 6838 O O . SER A 1 6 ? 14.398 113.613 7.871 1.00 0.00 6 SER A O 3
ATOM 6846 N N . LYS A 1 7 ? 12.827 112.335 6.968 1.00 0.00 7 LYS A N 3
ATOM 6847 C CA . LYS A 1 7 ? 12.007 112.368 8.203 1.00 0.00 7 LYS A CA 3
ATOM 6848 C C . LYS A 1 7 ? 11.240 111.064 8.375 1.00 0.00 7 LYS A C 3
ATOM 6849 O O . LYS A 1 7 ? 10.333 110.770 7.621 1.00 0.00 7 LYS A O 3
ATOM 6868 N N . ASP A 1 8 ? 11.616 110.302 9.364 1.00 0.00 8 ASP A N 3
ATOM 6869 C CA . ASP A 1 8 ? 10.918 109.017 9.594 1.00 0.00 8 ASP A CA 3
ATOM 6870 C C . ASP A 1 8 ? 10.932 108.642 11.070 1.00 0.00 8 ASP A C 3
ATOM 6871 O O . ASP A 1 8 ? 11.778 107.892 11.516 1.00 0.00 8 ASP A O 3
ATOM 6880 N N . THR A 1 9 ? 9.993 109.172 11.805 1.00 0.00 9 THR A N 3
ATOM 6881 C CA . THR A 1 9 ? 9.938 108.856 13.252 1.00 0.00 9 THR A CA 3
ATOM 6882 C C . THR A 1 9 ? 9.399 107.450 13.464 1.00 0.00 9 THR A C 3
ATOM 6883 O O . THR A 1 9 ? 10.066 106.603 14.027 1.00 0.00 9 THR A O 3
ATOM 6894 N N . THR A 1 10 ? 8.195 107.228 13.008 1.00 0.00 10 THR A N 3
ATOM 6895 C CA . THR A 1 10 ? 7.583 105.888 13.168 1.00 0.00 10 THR A CA 3
ATOM 6896 C C . THR A 1 10 ? 7.742 105.075 11.889 1.00 0.00 10 THR A C 3
ATOM 6897 O O . THR A 1 10 ? 7.933 105.628 10.823 1.00 0.00 10 THR A O 3
ATOM 6908 N N . ASN A 1 11 ? 7.663 103.779 12.014 1.00 0.00 11 ASN A N 3
ATOM 6909 C CA . ASN A 1 11 ? 7.809 102.921 10.812 1.00 0.00 11 ASN A CA 3
ATOM 6910 C C . ASN A 1 11 ? 6.921 101.688 10.908 1.00 0.00 11 ASN A C 3
ATOM 6911 O O . ASN A 1 11 ? 6.565 101.257 11.987 1.00 0.00 11 ASN A O 3
ATOM 6922 N N . SER A 1 12 ? 6.577 101.143 9.773 1.00 0.00 12 SER A N 3
ATOM 6923 C CA . SER A 1 12 ? 5.713 99.938 9.774 1.00 0.00 12 SER A CA 3
ATOM 6924 C C . SER A 1 12 ? 5.733 99.260 8.410 1.00 0.00 12 SER A C 3
ATOM 6925 O O . SER A 1 12 ? 5.346 98.116 8.275 1.00 0.00 12 SER A O 3
ATOM 6933 N N . LYS A 1 13 ? 6.184 99.980 7.419 1.00 0.00 13 LYS A N 3
ATOM 6934 C CA . LYS A 1 13 ? 6.238 99.394 6.059 1.00 0.00 13 LYS A CA 3
ATOM 6935 C C . LYS A 1 13 ? 7.427 98.452 5.921 1.00 0.00 13 LYS A C 3
ATOM 6936 O O . LYS A 1 13 ? 7.265 97.256 5.788 1.00 0.00 13 LYS A O 3
ATOM 6955 N N . ASP A 1 14 ? 8.604 99.011 5.956 1.00 0.00 14 ASP A N 3
ATOM 6956 C CA . ASP A 1 14 ? 9.818 98.167 5.829 1.00 0.00 14 ASP A CA 3
ATOM 6957 C C . ASP A 1 14 ? 9.724 96.940 6.732 1.00 0.00 14 ASP A C 3
ATOM 6958 O O . ASP A 1 14 ? 8.965 96.924 7.680 1.00 0.00 14 ASP A O 3
ATOM 6967 N N . GLY A 1 15 ? 10.499 95.933 6.420 1.00 0.00 15 GLY A N 3
ATOM 6968 C CA . GLY A 1 15 ? 10.463 94.696 7.254 1.00 0.00 15 GLY A CA 3
ATOM 6969 C C . GLY A 1 15 ? 11.855 94.062 7.333 1.00 0.00 15 GLY A C 3
ATOM 6970 O O . GLY A 1 15 ? 12.525 93.899 6.333 1.00 0.00 15 GLY A O 3
ATOM 6974 N N . ALA A 1 16 ? 12.259 93.715 8.526 1.00 0.00 16 ALA A N 3
ATOM 6975 C CA . ALA A 1 16 ? 13.596 93.093 8.691 1.00 0.00 16 ALA A CA 3
ATOM 6976 C C . ALA A 1 16 ? 13.552 91.609 8.345 1.00 0.00 16 ALA A C 3
ATOM 6977 O O . ALA A 1 16 ? 13.946 91.209 7.268 1.00 0.00 16 ALA A O 3
ATOM 6984 N N . ALA A 1 17 ? 13.071 90.820 9.266 1.00 0.00 17 ALA A N 3
ATOM 6985 C CA . ALA A 1 17 ? 12.994 89.361 9.007 1.00 0.00 17 ALA A CA 3
ATOM 6986 C C . ALA A 1 17 ? 12.037 88.689 9.982 1.00 0.00 17 ALA A C 3
ATOM 6987 O O . ALA A 1 17 ? 11.748 89.221 11.036 1.00 0.00 17 ALA A O 3
ATOM 6994 N N . SER A 1 18 ? 11.563 87.530 9.615 1.00 0.00 18 SER A N 3
ATOM 6995 C CA . SER A 1 18 ? 10.626 86.812 10.509 1.00 0.00 18 SER A CA 3
ATOM 6996 C C . SER A 1 18 ? 10.421 85.378 10.038 1.00 0.00 18 SER A C 3
ATOM 6997 O O . SER A 1 18 ? 10.950 84.975 9.022 1.00 0.00 18 SER A O 3
ATOM 7005 N N . LYS A 1 19 ? 9.655 84.634 10.786 1.00 0.00 19 LYS A N 3
ATOM 7006 C CA . LYS A 1 19 ? 9.405 83.224 10.398 1.00 0.00 19 LYS A CA 3
ATOM 7007 C C . LYS A 1 19 ? 8.024 82.773 10.854 1.00 0.00 19 LYS A C 3
ATOM 7008 O O . LYS A 1 19 ? 7.438 81.881 10.273 1.00 0.00 19 LYS A O 3
ATOM 7027 N N . GLY A 1 20 ? 7.531 83.404 11.893 1.00 0.00 20 GLY A N 3
ATOM 7028 C CA . GLY A 1 20 ? 6.180 83.032 12.417 1.00 0.00 20 GLY A CA 3
ATOM 7029 C C . GLY A 1 20 ? 6.309 82.332 13.771 1.00 0.00 20 GLY A C 3
ATOM 7030 O O . GLY A 1 20 ? 7.397 82.005 14.202 1.00 0.00 20 GLY A O 3
ATOM 7034 N N . GLY A 1 21 ? 5.193 82.116 14.414 1.00 0.00 21 GLY A N 3
ATOM 7035 C CA . GLY A 1 21 ? 5.231 81.437 15.740 1.00 0.00 21 GLY A CA 3
ATOM 7036 C C . GLY A 1 21 ? 4.990 79.936 15.581 1.00 0.00 21 GLY A C 3
ATOM 7037 O O . GLY A 1 21 ? 3.879 79.505 15.343 1.00 0.00 21 GLY A O 3
ATOM 7041 N N . LYS A 1 22 ? 6.037 79.171 15.713 1.00 0.00 22 LYS A N 3
ATOM 7042 C CA . LYS A 1 22 ? 5.887 77.704 15.573 1.00 0.00 22 LYS A CA 3
ATOM 7043 C C . LYS A 1 22 ? 7.106 76.979 16.131 1.00 0.00 22 LYS A C 3
ATOM 7044 O O . LYS A 1 22 ? 8.221 77.446 16.005 1.00 0.00 22 LYS A O 3
ATOM 7063 N N . ASP A 1 23 ? 6.871 75.849 16.738 1.00 0.00 23 ASP A N 3
ATOM 7064 C CA . ASP A 1 23 ? 8.001 75.079 17.311 1.00 0.00 23 ASP A CA 3
ATOM 7065 C C . ASP A 1 23 ? 8.553 74.088 16.294 1.00 0.00 23 ASP A C 3
ATOM 7066 O O . ASP A 1 23 ? 7.807 73.431 15.596 1.00 0.00 23 ASP A O 3
ATOM 7075 N N . GLY A 1 24 ? 9.855 73.994 16.230 1.00 0.00 24 GLY A N 3
ATOM 7076 C CA . GLY A 1 24 ? 10.474 73.045 15.260 1.00 0.00 24 GLY A CA 3
ATOM 7077 C C . GLY A 1 24 ? 11.819 72.536 15.788 1.00 0.00 24 GLY A C 3
ATOM 7078 O O . GLY A 1 24 ? 12.779 73.276 15.864 1.00 0.00 24 GLY A O 3
ATOM 7082 N N . LYS A 1 25 ? 11.857 71.279 16.141 1.00 0.00 25 LYS A N 3
ATOM 7083 C CA . LYS A 1 25 ? 13.122 70.703 16.664 1.00 0.00 25 LYS A CA 3
ATOM 7084 C C . LYS A 1 25 ? 13.221 69.220 16.323 1.00 0.00 25 LYS A C 3
ATOM 7085 O O . LYS A 1 25 ? 13.442 68.393 17.186 1.00 0.00 25 LYS A O 3
ATOM 7104 N N . THR A 1 26 ? 13.058 68.908 15.065 1.00 0.00 26 THR A N 3
ATOM 7105 C CA . THR A 1 26 ? 13.139 67.487 14.650 1.00 0.00 26 THR A CA 3
ATOM 7106 C C . THR A 1 26 ? 14.591 67.036 14.533 1.00 0.00 26 THR A C 3
ATOM 7107 O O . THR A 1 26 ? 15.472 67.831 14.276 1.00 0.00 26 THR A O 3
ATOM 7118 N N . THR A 1 27 ? 14.812 65.760 14.728 1.00 0.00 27 THR A N 3
ATOM 7119 C CA . THR A 1 27 ? 16.197 65.233 14.634 1.00 0.00 27 THR A CA 3
ATOM 7120 C C . THR A 1 27 ? 16.941 65.844 13.454 1.00 0.00 27 THR A C 3
ATOM 7121 O O . THR A 1 27 ? 18.100 66.175 13.559 1.00 0.00 27 THR A O 3
ATOM 7132 N N . ALA A 1 28 ? 16.255 65.988 12.355 1.00 0.00 28 ALA A N 3
ATOM 7133 C CA . ALA A 1 28 ? 16.903 66.575 11.149 1.00 0.00 28 ALA A CA 3
ATOM 7134 C C . ALA A 1 28 ? 17.817 67.740 11.513 1.00 0.00 28 ALA A C 3
ATOM 7135 O O . ALA A 1 28 ? 18.976 67.763 11.144 1.00 0.00 28 ALA A O 3
ATOM 7142 N N . ASP A 1 29 ? 17.284 68.684 12.231 1.00 0.00 29 ASP A N 3
ATOM 7143 C CA . ASP A 1 29 ? 18.107 69.854 12.627 1.00 0.00 29 ASP A CA 3
ATOM 7144 C C . ASP A 1 29 ? 19.332 69.427 13.436 1.00 0.00 29 ASP A C 3
ATOM 7145 O O . ASP A 1 29 ? 20.449 69.518 12.969 1.00 0.00 29 ASP A O 3
ATOM 7154 N N . ARG A 1 30 ? 19.098 68.970 14.636 1.00 0.00 30 ARG A N 3
ATOM 7155 C CA . ARG A 1 30 ? 20.237 68.536 15.486 1.00 0.00 30 ARG A CA 3
ATOM 7156 C C . ARG A 1 30 ? 21.103 67.493 14.783 1.00 0.00 30 ARG A C 3
ATOM 7157 O O . ARG A 1 30 ? 22.303 67.486 14.939 1.00 0.00 30 ARG A O 3
ATOM 7178 N N . LYS A 1 31 ? 20.485 66.629 14.027 1.00 0.00 31 LYS A N 3
ATOM 7179 C CA . LYS A 1 31 ? 21.283 65.592 13.321 1.00 0.00 31 LYS A CA 3
ATOM 7180 C C . LYS A 1 31 ? 22.428 66.235 12.551 1.00 0.00 31 LYS A C 3
ATOM 7181 O O . LYS A 1 31 ? 23.550 65.771 12.598 1.00 0.00 31 LYS A O 3
ATOM 7200 N N . VAL A 1 32 ? 22.124 67.295 11.853 1.00 0.00 32 VAL A N 3
ATOM 7201 C CA . VAL A 1 32 ? 23.181 67.982 11.075 1.00 0.00 32 VAL A CA 3
ATOM 7202 C C . VAL A 1 32 ? 24.174 68.670 12.006 1.00 0.00 32 VAL A C 3
ATOM 7203 O O . VAL A 1 32 ? 25.367 68.643 11.776 1.00 0.00 32 VAL A O 3
ATOM 7216 N N . ALA A 1 33 ? 23.661 69.279 13.043 1.00 0.00 33 ALA A N 3
ATOM 7217 C CA . ALA A 1 33 ? 24.562 69.971 13.998 1.00 0.00 33 ALA A CA 3
ATOM 7218 C C . ALA A 1 33 ? 25.392 68.964 14.782 1.00 0.00 33 ALA A C 3
ATOM 7219 O O . ALA A 1 33 ? 26.565 69.173 15.017 1.00 0.00 33 ALA A O 3
ATOM 7226 N N . TRP A 1 34 ? 24.767 67.885 15.175 1.00 0.00 34 TRP A N 3
ATOM 7227 C CA . TRP A 1 34 ? 25.509 66.860 15.941 1.00 0.00 34 TRP A CA 3
ATOM 7228 C C . TRP A 1 34 ? 26.484 66.130 15.034 1.00 0.00 34 TRP A C 3
ATOM 7229 O O . TRP A 1 34 ? 27.411 65.496 15.494 1.00 0.00 34 TRP A O 3
ATOM 7250 N N . GLU A 1 35 ? 26.252 66.231 13.751 1.00 0.00 35 GLU A N 3
ATOM 7251 C CA . GLU A 1 35 ? 27.157 65.554 12.798 1.00 0.00 35 GLU A CA 3
ATOM 7252 C C . GLU A 1 35 ? 28.422 66.380 12.655 1.00 0.00 35 GLU A C 3
ATOM 7253 O O . GLU A 1 35 ? 29.513 65.852 12.533 1.00 0.00 35 GLU A O 3
ATOM 7265 N N . ARG A 1 36 ? 28.247 67.679 12.685 1.00 0.00 36 ARG A N 3
ATOM 7266 C CA . ARG A 1 36 ? 29.408 68.577 12.557 1.00 0.00 36 ARG A CA 3
ATOM 7267 C C . ARG A 1 36 ? 30.171 68.575 13.864 1.00 0.00 36 ARG A C 3
ATOM 7268 O O . ARG A 1 36 ? 31.385 68.608 13.884 1.00 0.00 36 ARG A O 3
ATOM 7289 N N . ILE A 1 37 ? 29.432 68.533 14.941 1.00 0.00 37 ILE A N 3
ATOM 7290 C CA . ILE A 1 37 ? 30.077 68.525 16.263 1.00 0.00 37 ILE A CA 3
ATOM 7291 C C . ILE A 1 37 ? 30.818 67.211 16.441 1.00 0.00 37 ILE A C 3
ATOM 7292 O O . ILE A 1 37 ? 31.995 67.190 16.733 1.00 0.00 37 ILE A O 3
ATOM 7308 N N . ARG A 1 38 ? 30.098 66.131 16.269 1.00 0.00 38 ARG A N 3
ATOM 7309 C CA . ARG A 1 38 ? 30.730 64.804 16.416 1.00 0.00 38 ARG A CA 3
ATOM 7310 C C . ARG A 1 38 ? 32.084 64.800 15.728 1.00 0.00 38 ARG A C 3
ATOM 7311 O O . ARG A 1 38 ? 33.075 64.386 16.298 1.00 0.00 38 ARG A O 3
ATOM 7332 N N . CYS A 1 39 ? 32.101 65.266 14.509 1.00 0.00 39 CYS A N 3
ATOM 7333 C CA . CYS A 1 39 ? 33.378 65.302 13.765 1.00 0.00 39 CYS A CA 3
ATOM 7334 C C . CYS A 1 39 ? 34.377 66.196 14.486 1.00 0.00 39 CYS A C 3
ATOM 7335 O O . CYS A 1 39 ? 35.566 65.950 14.465 1.00 0.00 39 CYS A O 3
ATOM 7343 N N . ALA A 1 40 ? 33.867 67.222 15.116 1.00 0.00 40 ALA A N 3
ATOM 7344 C CA . ALA A 1 40 ? 34.763 68.149 15.846 1.00 0.00 40 ALA A CA 3
ATOM 7345 C C . ALA A 1 40 ? 35.404 67.449 17.036 1.00 0.00 40 ALA A C 3
ATOM 7346 O O . ALA A 1 40 ? 36.600 67.251 17.067 1.00 0.00 40 ALA A O 3
ATOM 7353 N N . ILE A 1 41 ? 34.593 67.084 17.999 1.00 0.00 41 ILE A N 3
ATOM 7354 C CA . ILE A 1 41 ? 35.147 66.396 19.191 1.00 0.00 41 ILE A CA 3
ATOM 7355 C C . ILE A 1 41 ? 35.780 65.047 18.783 1.00 0.00 41 ILE A C 3
ATOM 7356 O O . ILE A 1 41 ? 35.092 64.164 18.307 1.00 0.00 41 ILE A O 3
ATOM 7372 N N . PRO A 1 42 ? 37.094 64.906 18.979 1.00 0.00 42 PRO A N 3
ATOM 7373 C CA . PRO A 1 42 ? 37.786 63.665 18.622 1.00 0.00 42 PRO A CA 3
ATOM 7374 C C . PRO A 1 42 ? 37.291 62.471 19.437 1.00 0.00 42 PRO A C 3
ATOM 7375 O O . PRO A 1 42 ? 37.088 62.568 20.631 1.00 0.00 42 PRO A O 3
ATOM 7386 N N . ARG A 1 43 ? 37.106 61.365 18.765 1.00 0.00 43 ARG A N 3
ATOM 7387 C CA . ARG A 1 43 ? 36.630 60.147 19.464 1.00 0.00 43 ARG A CA 3
ATOM 7388 C C . ARG A 1 43 ? 37.181 58.896 18.782 1.00 0.00 43 ARG A C 3
ATOM 7389 O O . ARG A 1 43 ? 37.283 57.848 19.387 1.00 0.00 43 ARG A O 3
ATOM 7410 N N . ASP A 1 44 ? 37.531 59.032 17.531 1.00 0.00 44 ASP A N 3
ATOM 7411 C CA . ASP A 1 44 ? 38.078 57.862 16.798 1.00 0.00 44 ASP A CA 3
ATOM 7412 C C . ASP A 1 44 ? 39.311 57.310 17.498 1.00 0.00 44 ASP A C 3
ATOM 7413 O O . ASP A 1 44 ? 39.702 57.797 18.541 1.00 0.00 44 ASP A O 3
ATOM 7422 N N . LYS A 1 45 ? 39.903 56.299 16.904 1.00 0.00 45 LYS A N 3
ATOM 7423 C CA . LYS A 1 45 ? 41.121 55.685 17.508 1.00 0.00 45 LYS A CA 3
ATOM 7424 C C . LYS A 1 45 ? 42.332 55.874 16.605 1.00 0.00 45 LYS A C 3
ATOM 7425 O O . LYS A 1 45 ? 43.311 55.165 16.722 1.00 0.00 45 LYS A O 3
ATOM 7444 N N . ASP A 1 46 ? 42.247 56.827 15.720 1.00 0.00 46 ASP A N 3
ATOM 7445 C CA . ASP A 1 46 ? 43.388 57.071 14.805 1.00 0.00 46 ASP A CA 3
ATOM 7446 C C . ASP A 1 46 ? 44.366 58.071 15.408 1.00 0.00 46 ASP A C 3
ATOM 7447 O O . ASP A 1 46 ? 44.165 58.558 16.503 1.00 0.00 46 ASP A O 3
ATOM 7456 N N . ALA A 1 47 ? 45.412 58.358 14.683 1.00 0.00 47 ALA A N 3
ATOM 7457 C CA . ALA A 1 47 ? 46.413 59.323 15.196 1.00 0.00 47 ALA A CA 3
ATOM 7458 C C . ALA A 1 47 ? 45.944 60.756 14.979 1.00 0.00 47 ALA A C 3
ATOM 7459 O O . ALA A 1 47 ? 46.308 61.653 15.716 1.00 0.00 47 ALA A O 3
ATOM 7466 N N . GLU A 1 48 ? 45.140 60.947 13.968 1.00 0.00 48 GLU A N 3
ATOM 7467 C CA . GLU A 1 48 ? 44.636 62.313 13.687 1.00 0.00 48 GLU A CA 3
ATOM 7468 C C . GLU A 1 48 ? 43.926 62.890 14.906 1.00 0.00 48 GLU A C 3
ATOM 7469 O O . GLU A 1 48 ? 43.882 64.090 15.092 1.00 0.00 48 GLU A O 3
ATOM 7481 N N . SER A 1 49 ? 43.382 62.024 15.717 1.00 0.00 49 SER A N 3
ATOM 7482 C CA . SER A 1 49 ? 42.673 62.507 16.925 1.00 0.00 49 SER A CA 3
ATOM 7483 C C . SER A 1 49 ? 43.667 62.966 17.984 1.00 0.00 49 SER A C 3
ATOM 7484 O O . SER A 1 49 ? 43.592 64.078 18.467 1.00 0.00 49 SER A O 3
ATOM 7492 N N . LYS A 1 50 ? 44.583 62.099 18.328 1.00 0.00 50 LYS A N 3
ATOM 7493 C CA . LYS A 1 50 ? 45.586 62.473 19.353 1.00 0.00 50 LYS A CA 3
ATOM 7494 C C . LYS A 1 50 ? 46.123 63.871 19.085 1.00 0.00 50 LYS A C 3
ATOM 7495 O O . LYS A 1 50 ? 46.327 64.647 19.997 1.00 0.00 50 LYS A O 3
ATOM 7514 N N . SER A 1 51 ? 46.343 64.168 17.832 1.00 0.00 51 SER A N 3
ATOM 7515 C CA . SER A 1 51 ? 46.866 65.512 17.487 1.00 0.00 51 SER A CA 3
ATOM 7516 C C . SER A 1 51 ? 45.832 66.583 17.807 1.00 0.00 51 SER A C 3
ATOM 7517 O O . SER A 1 51 ? 46.106 67.522 18.531 1.00 0.00 51 SER A O 3
ATOM 7525 N N . ARG A 1 52 ? 44.656 66.423 17.263 1.00 0.00 52 ARG A N 3
ATOM 7526 C CA . ARG A 1 52 ? 43.591 67.419 17.524 1.00 0.00 52 ARG A CA 3
ATOM 7527 C C . ARG A 1 52 ? 43.383 67.604 19.022 1.00 0.00 52 ARG A C 3
ATOM 7528 O O . ARG A 1 52 ? 43.105 68.691 19.483 1.00 0.00 52 ARG A O 3
ATOM 7549 N N . ARG A 1 53 ? 43.520 66.533 19.755 1.00 0.00 53 ARG A N 3
ATOM 7550 C CA . ARG A 1 53 ? 43.335 66.629 21.222 1.00 0.00 53 ARG A CA 3
ATOM 7551 C C . ARG A 1 53 ? 44.310 67.635 21.813 1.00 0.00 53 ARG A C 3
ATOM 7552 O O . ARG A 1 53 ? 43.913 68.592 22.448 1.00 0.00 53 ARG A O 3
ATOM 7573 N N . ILE A 1 54 ? 45.575 67.402 21.590 1.00 0.00 54 ILE A N 3
ATOM 7574 C CA . ILE A 1 54 ? 46.591 68.332 22.129 1.00 0.00 54 ILE A CA 3
ATOM 7575 C C . ILE A 1 54 ? 46.204 69.773 21.835 1.00 0.00 54 ILE A C 3
ATOM 7576 O O . ILE A 1 54 ? 46.353 70.643 22.671 1.00 0.00 54 ILE A O 3
ATOM 7592 N N . GLU A 1 55 ? 45.714 70.002 20.647 1.00 0.00 55 GLU A N 3
ATOM 7593 C CA . GLU A 1 55 ? 45.311 71.380 20.279 1.00 0.00 55 GLU A CA 3
ATOM 7594 C C . GLU A 1 55 ? 44.139 71.840 21.136 1.00 0.00 55 GLU A C 3
ATOM 7595 O O . GLU A 1 55 ? 44.252 72.788 21.891 1.00 0.00 55 GLU A O 3
ATOM 7607 N N . LEU A 1 56 ? 43.031 71.160 21.008 1.00 0.00 56 LEU A N 3
ATOM 7608 C CA . LEU A 1 56 ? 41.844 71.545 21.808 1.00 0.00 56 LEU A CA 3
ATOM 7609 C C . LEU A 1 56 ? 42.235 71.791 23.260 1.00 0.00 56 LEU A C 3
ATOM 7610 O O . LEU A 1 56 ? 41.622 72.586 23.945 1.00 0.00 56 LEU A O 3
ATOM 7626 N N . PHE A 1 57 ? 43.250 71.101 23.706 1.00 0.00 57 PHE A N 3
ATOM 7627 C CA . PHE A 1 57 ? 43.694 71.282 25.109 1.00 0.00 57 PHE A CA 3
ATOM 7628 C C . PHE A 1 57 ? 44.503 72.565 25.249 1.00 0.00 57 PHE A C 3
ATOM 7629 O O . PHE A 1 57 ? 44.211 73.399 26.085 1.00 0.00 57 PHE A O 3
ATOM 7646 N N . LYS A 1 58 ? 45.506 72.703 24.425 1.00 0.00 58 LYS A N 3
ATOM 7647 C CA . LYS A 1 58 ? 46.342 73.924 24.496 1.00 0.00 58 LYS A CA 3
ATOM 7648 C C . LYS A 1 58 ? 45.468 75.170 24.606 1.00 0.00 58 LYS A C 3
ATOM 7649 O O . LYS A 1 58 ? 45.889 76.181 25.133 1.00 0.00 58 LYS A O 3
ATOM 7668 N N . GLN A 1 59 ? 44.265 75.076 24.105 1.00 0.00 59 GLN A N 3
ATOM 7669 C CA . GLN A 1 59 ? 43.354 76.247 24.174 1.00 0.00 59 GLN A CA 3
ATOM 7670 C C . GLN A 1 59 ? 42.927 76.518 25.610 1.00 0.00 59 GLN A C 3
ATOM 7671 O O . GLN A 1 59 ? 43.207 77.566 26.156 1.00 0.00 59 GLN A O 3
ATOM 7685 N N . PHE A 1 60 ? 42.257 75.565 26.197 1.00 0.00 60 PHE A N 3
ATOM 7686 C CA . PHE A 1 60 ? 41.805 75.752 27.598 1.00 0.00 60 PHE A CA 3
ATOM 7687 C C . PHE A 1 60 ? 42.992 75.938 28.542 1.00 0.00 60 PHE A C 3
ATOM 7688 O O . PHE A 1 60 ? 42.879 76.586 29.563 1.00 0.00 60 PHE A O 3
ATOM 7705 N N . ASP A 1 61 ? 44.109 75.366 28.185 1.00 0.00 61 ASP A N 3
ATOM 7706 C CA . ASP A 1 61 ? 45.305 75.500 29.051 1.00 0.00 61 ASP A CA 3
ATOM 7707 C C . ASP A 1 61 ? 46.075 76.769 28.733 1.00 0.00 61 ASP A C 3
ATOM 7708 O O . ASP A 1 61 ? 46.246 77.124 27.583 1.00 0.00 61 ASP A O 3
ATOM 7717 N N . THR A 1 62 ? 46.534 77.426 29.765 1.00 0.00 62 THR A N 3
ATOM 7718 C CA . THR A 1 62 ? 47.300 78.677 29.558 1.00 0.00 62 THR A CA 3
ATOM 7719 C C . THR A 1 62 ? 48.795 78.412 29.656 1.00 0.00 62 THR A C 3
ATOM 7720 O O . THR A 1 62 ? 49.579 79.324 29.828 1.00 0.00 62 THR A O 3
ATOM 7731 N N . ASN A 1 63 ? 49.166 77.165 29.545 1.00 0.00 63 ASN A N 3
ATOM 7732 C CA . ASN A 1 63 ? 50.610 76.828 29.631 1.00 0.00 63 ASN A CA 3
ATOM 7733 C C . ASN A 1 63 ? 50.906 75.506 28.926 1.00 0.00 63 ASN A C 3
ATOM 7734 O O . ASN A 1 63 ? 51.158 75.479 27.737 1.00 0.00 63 ASN A O 3
ATOM 7745 N N . GLY A 1 64 ? 50.876 74.433 29.672 1.00 0.00 64 GLY A N 3
ATOM 7746 C CA . GLY A 1 64 ? 51.156 73.106 29.050 1.00 0.00 64 GLY A CA 3
ATOM 7747 C C . GLY A 1 64 ? 51.526 72.071 30.119 1.00 0.00 64 GLY A C 3
ATOM 7748 O O . GLY A 1 64 ? 51.718 70.910 29.821 1.00 0.00 64 GLY A O 3
ATOM 7752 N N . THR A 1 65 ? 51.617 72.515 31.343 1.00 0.00 65 THR A N 3
ATOM 7753 C CA . THR A 1 65 ? 51.970 71.573 32.434 1.00 0.00 65 THR A CA 3
ATOM 7754 C C . THR A 1 65 ? 50.999 70.400 32.476 1.00 0.00 65 THR A C 3
ATOM 7755 O O . THR A 1 65 ? 51.393 69.257 32.354 1.00 0.00 65 THR A O 3
ATOM 7766 N N . GLY A 1 66 ? 49.744 70.708 32.647 1.00 0.00 66 GLY A N 3
ATOM 7767 C CA . GLY A 1 66 ? 48.721 69.628 32.700 1.00 0.00 66 GLY A CA 3
ATOM 7768 C C . GLY A 1 66 ? 47.625 69.997 33.700 1.00 0.00 66 GLY A C 3
ATOM 7769 O O . GLY A 1 66 ? 46.677 69.260 33.888 1.00 0.00 66 GLY A O 3
ATOM 7773 N N . LYS A 1 67 ? 47.782 71.133 34.320 1.00 0.00 67 LYS A N 3
ATOM 7774 C CA . LYS A 1 67 ? 46.769 71.572 35.306 1.00 0.00 67 LYS A CA 3
ATOM 7775 C C . LYS A 1 67 ? 45.689 72.410 34.629 1.00 0.00 67 LYS A C 3
ATOM 7776 O O . LYS A 1 67 ? 45.733 73.624 34.655 1.00 0.00 67 LYS A O 3
ATOM 7795 N N . LEU A 1 68 ? 44.739 71.741 34.034 1.00 0.00 68 LEU A N 3
ATOM 7796 C CA . LEU A 1 68 ? 43.646 72.473 33.348 1.00 0.00 68 LEU A CA 3
ATOM 7797 C C . LEU A 1 68 ? 42.653 73.049 34.359 1.00 0.00 68 LEU A C 3
ATOM 7798 O O . LEU A 1 68 ? 43.045 73.594 35.371 1.00 0.00 68 LEU A O 3
ATOM 7814 N N . GLY A 1 69 ? 41.387 72.919 34.065 1.00 0.00 69 GLY A N 3
ATOM 7815 C CA . GLY A 1 69 ? 40.359 73.455 35.002 1.00 0.00 69 GLY A CA 3
ATOM 7816 C C . GLY A 1 69 ? 38.967 73.380 34.369 1.00 0.00 69 GLY A C 3
ATOM 7817 O O . GLY A 1 69 ? 38.804 73.620 33.188 1.00 0.00 69 GLY A O 3
ATOM 7821 N N . PHE A 1 70 ? 37.988 73.048 35.170 1.00 0.00 70 PHE A N 3
ATOM 7822 C CA . PHE A 1 70 ? 36.608 72.954 34.635 1.00 0.00 70 PHE A CA 3
ATOM 7823 C C . PHE A 1 70 ? 36.121 74.305 34.125 1.00 0.00 70 PHE A C 3
ATOM 7824 O O . PHE A 1 70 ? 35.891 74.480 32.945 1.00 0.00 70 PHE A O 3
ATOM 7841 N N . ARG A 1 71 ? 35.969 75.243 35.026 1.00 0.00 71 ARG A N 3
ATOM 7842 C CA . ARG A 1 71 ? 35.497 76.585 34.604 1.00 0.00 71 ARG A CA 3
ATOM 7843 C C . ARG A 1 71 ? 36.224 77.043 33.346 1.00 0.00 71 ARG A C 3
ATOM 7844 O O . ARG A 1 71 ? 35.629 77.631 32.458 1.00 0.00 71 ARG A O 3
ATOM 7865 N N . GLU A 1 72 ? 37.498 76.762 33.286 1.00 0.00 72 GLU A N 3
ATOM 7866 C CA . GLU A 1 72 ? 38.275 77.173 32.095 1.00 0.00 72 GLU A CA 3
ATOM 7867 C C . GLU A 1 72 ? 37.693 76.540 30.844 1.00 0.00 72 GLU A C 3
ATOM 7868 O O . GLU A 1 72 ? 37.547 77.187 29.826 1.00 0.00 72 GLU A O 3
ATOM 7880 N N . VAL A 1 73 ? 37.371 75.279 30.941 1.00 0.00 73 VAL A N 3
ATOM 7881 C CA . VAL A 1 73 ? 36.798 74.585 29.771 1.00 0.00 73 VAL A CA 3
ATOM 7882 C C . VAL A 1 73 ? 35.388 75.090 29.501 1.00 0.00 73 VAL A C 3
ATOM 7883 O O . VAL A 1 73 ? 34.968 75.198 28.366 1.00 0.00 73 VAL A O 3
ATOM 7896 N N . LEU A 1 74 ? 34.679 75.391 30.558 1.00 0.00 74 LEU A N 3
ATOM 7897 C CA . LEU A 1 74 ? 33.296 75.892 30.390 1.00 0.00 74 LEU A CA 3
ATOM 7898 C C . LEU A 1 74 ? 33.254 77.007 29.356 1.00 0.00 74 LEU A C 3
ATOM 7899 O O . LEU A 1 74 ? 32.672 76.859 28.298 1.00 0.00 74 LEU A O 3
ATOM 7915 N N . ASP A 1 75 ? 33.879 78.108 29.680 1.00 0.00 75 ASP A N 3
ATOM 7916 C CA . ASP A 1 75 ? 33.889 79.244 28.728 1.00 0.00 75 ASP A CA 3
ATOM 7917 C C . ASP A 1 75 ? 34.519 78.832 27.402 1.00 0.00 75 ASP A C 3
ATOM 7918 O O . ASP A 1 75 ? 34.084 79.251 26.348 1.00 0.00 75 ASP A O 3
ATOM 7927 N N . GLY A 1 76 ? 35.536 78.018 27.481 1.00 0.00 76 GLY A N 3
ATOM 7928 C CA . GLY A 1 76 ? 36.212 77.563 26.233 1.00 0.00 76 GLY A CA 3
ATOM 7929 C C . GLY A 1 76 ? 35.199 76.951 25.262 1.00 0.00 76 GLY A C 3
ATOM 7930 O O . GLY A 1 76 ? 34.962 77.480 24.195 1.00 0.00 76 GLY A O 3
ATOM 7934 N N . CYS A 1 77 ? 34.623 75.847 25.653 1.00 0.00 77 CYS A N 3
ATOM 7935 C CA . CYS A 1 77 ? 33.631 75.195 24.767 1.00 0.00 77 CYS A CA 3
ATOM 7936 C C . CYS A 1 77 ? 32.665 76.222 24.198 1.00 0.00 77 CYS A C 3
ATOM 7937 O O . CYS A 1 77 ? 32.542 76.368 22.999 1.00 0.00 77 CYS A O 3
ATOM 7945 N N . TYR A 1 78 ? 31.996 76.917 25.073 1.00 0.00 78 TYR A N 3
ATOM 7946 C CA . TYR A 1 78 ? 31.031 77.941 24.608 1.00 0.00 78 TYR A CA 3
ATOM 7947 C C . TYR A 1 78 ? 31.679 78.868 23.586 1.00 0.00 78 TYR A C 3
ATOM 7948 O O . TYR A 1 78 ? 31.036 79.324 22.661 1.00 0.00 78 TYR A O 3
ATOM 7966 N N . GLY A 1 79 ? 32.947 79.127 23.770 1.00 0.00 79 GLY A N 3
ATOM 7967 C CA . GLY A 1 79 ? 33.660 80.025 22.816 1.00 0.00 79 GLY A CA 3
ATOM 7968 C C . GLY A 1 79 ? 34.384 79.204 21.744 1.00 0.00 79 GLY A C 3
ATOM 7969 O O . GLY A 1 79 ? 35.141 79.738 20.958 1.00 0.00 79 GLY A O 3
ATOM 7973 N N . ILE A 1 80 ? 34.138 77.921 21.740 1.00 0.00 80 ILE A N 3
ATOM 7974 C CA . ILE A 1 80 ? 34.798 77.050 20.733 1.00 0.00 80 ILE A CA 3
ATOM 7975 C C . ILE A 1 80 ? 33.853 75.944 20.287 1.00 0.00 80 ILE A C 3
ATOM 7976 O O . ILE A 1 80 ? 33.339 75.970 19.187 1.00 0.00 80 ILE A O 3
ATOM 7992 N N . LEU A 1 81 ? 33.642 74.989 21.148 1.00 0.00 81 LEU A N 3
ATOM 7993 C CA . LEU A 1 81 ? 32.733 73.876 20.785 1.00 0.00 81 LEU A CA 3
ATOM 7994 C C . LEU A 1 81 ? 31.331 74.400 20.514 1.00 0.00 81 LEU A C 3
ATOM 7995 O O . LEU A 1 81 ? 30.636 73.907 19.648 1.00 0.00 81 LEU A O 3
ATOM 8011 N N . LYS A 1 82 ? 30.940 75.399 21.260 1.00 0.00 82 LYS A N 3
ATOM 8012 C CA . LYS A 1 82 ? 29.588 75.970 21.062 1.00 0.00 82 LYS A CA 3
ATOM 8013 C C . LYS A 1 82 ? 28.538 74.872 21.037 1.00 0.00 82 LYS A C 3
ATOM 8014 O O . LYS A 1 82 ? 27.976 74.569 20.005 1.00 0.00 82 LYS A O 3
ATOM 8033 N N . LEU A 1 83 ? 28.290 74.290 22.178 1.00 0.00 83 LEU A N 3
ATOM 8034 C CA . LEU A 1 83 ? 27.278 73.211 22.234 1.00 0.00 83 LEU A CA 3
ATOM 8035 C C . LEU A 1 83 ? 25.875 73.796 22.399 1.00 0.00 83 LEU A C 3
ATOM 8036 O O . LEU A 1 83 ? 24.889 73.119 22.185 1.00 0.00 83 LEU A O 3
ATOM 8052 N N . ASP A 1 84 ? 25.811 75.049 22.778 1.00 0.00 84 ASP A N 3
ATOM 8053 C CA . ASP A 1 84 ? 24.481 75.696 22.960 1.00 0.00 84 ASP A CA 3
ATOM 8054 C C . ASP A 1 84 ? 23.666 75.653 21.667 1.00 0.00 84 ASP A C 3
ATOM 8055 O O . ASP A 1 84 ? 22.451 75.626 21.696 1.00 0.00 84 ASP A O 3
ATOM 8064 N N . GLU A 1 85 ? 24.353 75.651 20.560 1.00 0.00 85 GLU A N 3
ATOM 8065 C CA . GLU A 1 85 ? 23.645 75.613 19.254 1.00 0.00 85 GLU A CA 3
ATOM 8066 C C . GLU A 1 85 ? 22.822 74.339 19.088 1.00 0.00 85 GLU A C 3
ATOM 8067 O O . GLU A 1 85 ? 21.648 74.393 18.783 1.00 0.00 85 GLU A O 3
ATOM 8079 N N . PHE A 1 86 ? 23.451 73.217 19.290 1.00 0.00 86 PHE A N 3
ATOM 8080 C CA . PHE A 1 86 ? 22.715 71.937 19.143 1.00 0.00 86 PHE A CA 3
ATOM 8081 C C . PHE A 1 86 ? 22.054 71.514 20.450 1.00 0.00 86 PHE A C 3
ATOM 8082 O O . PHE A 1 86 ? 20.845 71.527 20.571 1.00 0.00 86 PHE A O 3
ATOM 8099 N N . THR A 1 87 ? 22.857 71.146 21.401 1.00 0.00 87 THR A N 3
ATOM 8100 C CA . THR A 1 87 ? 22.298 70.716 22.705 1.00 0.00 87 THR A CA 3
ATOM 8101 C C . THR A 1 87 ? 21.728 71.883 23.501 1.00 0.00 87 THR A C 3
ATOM 8102 O O . THR A 1 87 ? 22.112 73.021 23.311 1.00 0.00 87 THR A O 3
ATOM 8113 N N . THR A 1 88 ? 20.814 71.564 24.385 1.00 0.00 88 THR A N 3
ATOM 8114 C CA . THR A 1 88 ? 20.185 72.613 25.225 1.00 0.00 88 THR A CA 3
ATOM 8115 C C . THR A 1 88 ? 20.755 72.532 26.635 1.00 0.00 88 THR A C 3
ATOM 8116 O O . THR A 1 88 ? 20.621 71.521 27.297 1.00 0.00 88 THR A O 3
ATOM 8127 N N . HIS A 1 89 ? 21.387 73.593 27.065 1.00 0.00 89 HIS A N 3
ATOM 8128 C CA . HIS A 1 89 ? 21.979 73.600 28.431 1.00 0.00 89 HIS A CA 3
ATOM 8129 C C . HIS A 1 89 ? 23.293 72.825 28.416 1.00 0.00 89 HIS A C 3
ATOM 8130 O O . HIS A 1 89 ? 23.310 71.612 28.460 1.00 0.00 89 HIS A O 3
ATOM 8144 N N . LEU A 1 90 ? 24.372 73.553 28.349 1.00 0.00 90 LEU A N 3
ATOM 8145 C CA . LEU A 1 90 ? 25.701 72.908 28.323 1.00 0.00 90 LEU A CA 3
ATOM 8146 C C . LEU A 1 90 ? 26.396 72.839 29.705 1.00 0.00 90 LEU A C 3
ATOM 8147 O O . LEU A 1 90 ? 27.273 72.023 29.904 1.00 0.00 90 LEU A O 3
ATOM 8163 N N . PRO A 1 91 ? 25.998 73.689 30.643 1.00 0.00 91 PRO A N 3
ATOM 8164 C CA . PRO A 1 91 ? 26.613 73.685 31.969 1.00 0.00 91 PRO A CA 3
ATOM 8165 C C . PRO A 1 91 ? 26.472 72.335 32.671 1.00 0.00 91 PRO A C 3
ATOM 8166 O O . PRO A 1 91 ? 27.320 71.953 33.450 1.00 0.00 91 PRO A O 3
ATOM 8177 N N . ASP A 1 92 ? 25.421 71.628 32.376 1.00 0.00 92 ASP A N 3
ATOM 8178 C CA . ASP A 1 92 ? 25.235 70.308 33.031 1.00 0.00 92 ASP A CA 3
ATOM 8179 C C . ASP A 1 92 ? 26.014 69.220 32.302 1.00 0.00 92 ASP A C 3
ATOM 8180 O O . ASP A 1 92 ? 26.448 68.255 32.899 1.00 0.00 92 ASP A O 3
ATOM 8189 N N . ILE A 1 93 ? 26.180 69.395 31.025 1.00 0.00 93 ILE A N 3
ATOM 8190 C CA . ILE A 1 93 ? 26.926 68.383 30.241 1.00 0.00 93 ILE A CA 3
ATOM 8191 C C . ILE A 1 93 ? 28.420 68.422 30.566 1.00 0.00 93 ILE A C 3
ATOM 8192 O O . ILE A 1 93 ? 29.024 67.404 30.841 1.00 0.00 93 ILE A O 3
ATOM 8208 N N . VAL A 1 94 ? 28.985 69.593 30.527 1.00 0.00 94 VAL A N 3
ATOM 8209 C CA . VAL A 1 94 ? 30.438 69.715 30.830 1.00 0.00 94 VAL A CA 3
ATOM 8210 C C . VAL A 1 94 ? 30.744 69.466 32.309 1.00 0.00 94 VAL A C 3
ATOM 8211 O O . VAL A 1 94 ? 31.645 68.717 32.633 1.00 0.00 94 VAL A O 3
ATOM 8224 N N . GLN A 1 95 ? 29.997 70.091 33.183 1.00 0.00 95 GLN A N 3
ATOM 8225 C CA . GLN A 1 95 ? 30.262 69.881 34.634 1.00 0.00 95 GLN A CA 3
ATOM 8226 C C . GLN A 1 95 ? 30.205 68.402 35.006 1.00 0.00 95 GLN A C 3
ATOM 8227 O O . GLN A 1 95 ? 31.010 67.929 35.783 1.00 0.00 95 GLN A O 3
ATOM 8241 N N . ARG A 1 96 ? 29.263 67.693 34.448 1.00 0.00 96 ARG A N 3
ATOM 8242 C CA . ARG A 1 96 ? 29.159 66.248 34.774 1.00 0.00 96 ARG A CA 3
ATOM 8243 C C . ARG A 1 96 ? 30.347 65.471 34.225 1.00 0.00 96 ARG A C 3
ATOM 8244 O O . ARG A 1 96 ? 30.944 64.674 34.919 1.00 0.00 96 ARG A O 3
ATOM 8265 N N . ALA A 1 97 ? 30.673 65.718 32.990 1.00 0.00 97 ALA A N 3
ATOM 8266 C CA . ALA A 1 97 ? 31.821 64.999 32.381 1.00 0.00 97 ALA A CA 3
ATOM 8267 C C . ALA A 1 97 ? 33.126 65.308 33.114 1.00 0.00 97 ALA A C 3
ATOM 8268 O O . ALA A 1 97 ? 33.890 64.415 33.423 1.00 0.00 97 ALA A O 3
ATOM 8275 N N . PHE A 1 98 ? 33.357 66.563 33.379 1.00 0.00 98 PHE A N 3
ATOM 8276 C CA . PHE A 1 98 ? 34.608 66.938 34.089 1.00 0.00 98 PHE A CA 3
ATOM 8277 C C . PHE A 1 98 ? 34.760 66.163 35.399 1.00 0.00 98 PHE A C 3
ATOM 8278 O O . PHE A 1 98 ? 35.721 65.444 35.588 1.00 0.00 98 PHE A O 3
ATOM 8295 N N . ASP A 1 99 ? 33.808 66.321 36.277 1.00 0.00 99 ASP A N 3
ATOM 8296 C CA . ASP A 1 99 ? 33.882 65.601 37.578 1.00 0.00 99 ASP A CA 3
ATOM 8297 C C . ASP A 1 99 ? 33.775 64.086 37.398 1.00 0.00 99 ASP A C 3
ATOM 8298 O O . ASP A 1 99 ? 34.621 63.345 37.855 1.00 0.00 99 ASP A O 3
ATOM 8307 N N . LYS A 1 100 ? 32.738 63.653 36.740 1.00 0.00 100 LYS A N 3
ATOM 8308 C CA . LYS A 1 100 ? 32.565 62.192 36.526 1.00 0.00 100 LYS A CA 3
ATOM 8309 C C . LYS A 1 100 ? 33.793 61.569 35.861 1.00 0.00 100 LYS A C 3
ATOM 8310 O O . LYS A 1 100 ? 34.484 60.772 36.462 1.00 0.00 100 LYS A O 3
ATOM 8329 N N . ALA A 1 101 ? 34.040 61.939 34.633 1.00 0.00 101 ALA A N 3
ATOM 8330 C CA . ALA A 1 101 ? 35.220 61.373 33.921 1.00 0.00 101 ALA A CA 3
ATOM 8331 C C . ALA A 1 101 ? 36.441 61.314 34.835 1.00 0.00 101 ALA A C 3
ATOM 8332 O O . ALA A 1 101 ? 37.125 60.312 34.895 1.00 0.00 101 ALA A O 3
ATOM 8339 N N . LYS A 1 102 ? 36.694 62.389 35.531 1.00 0.00 102 LYS A N 3
ATOM 8340 C CA . LYS A 1 102 ? 37.868 62.409 36.442 1.00 0.00 102 LYS A CA 3
ATOM 8341 C C . LYS A 1 102 ? 37.818 61.242 37.429 1.00 0.00 102 LYS A C 3
ATOM 8342 O O . LYS A 1 102 ? 38.809 60.571 37.646 1.00 0.00 102 LYS A O 3
ATOM 8361 N N . ASP A 1 103 ? 36.669 61.021 38.013 1.00 0.00 103 ASP A N 3
ATOM 8362 C CA . ASP A 1 103 ? 36.550 59.901 38.985 1.00 0.00 103 ASP A CA 3
ATOM 8363 C C . ASP A 1 103 ? 36.899 58.568 38.327 1.00 0.00 103 ASP A C 3
ATOM 8364 O O . ASP A 1 103 ? 37.539 57.725 38.925 1.00 0.00 103 ASP A O 3
ATOM 8373 N N . LEU A 1 104 ? 36.469 58.402 37.101 1.00 0.00 104 LEU A N 3
ATOM 8374 C CA . LEU A 1 104 ? 36.766 57.132 36.388 1.00 0.00 104 LEU A CA 3
ATOM 8375 C C . LEU A 1 104 ? 38.210 57.112 35.885 1.00 0.00 104 LEU A C 3
ATOM 8376 O O . LEU A 1 104 ? 38.712 56.086 35.476 1.00 0.00 104 LEU A O 3
ATOM 8392 N N . GLY A 1 105 ? 38.852 58.248 35.929 1.00 0.00 105 GLY A N 3
ATOM 8393 C CA . GLY A 1 105 ? 40.263 58.310 35.457 1.00 0.00 105 GLY A CA 3
ATOM 8394 C C . GLY A 1 105 ? 41.241 57.989 36.594 1.00 0.00 105 GLY A C 3
ATOM 8395 O O . GLY A 1 105 ? 42.431 58.196 36.456 1.00 0.00 105 GLY A O 3
ATOM 8399 N N . ASN A 1 106 ? 40.718 57.494 37.700 1.00 0.00 106 ASN A N 3
ATOM 8400 C CA . ASN A 1 106 ? 41.615 57.160 38.851 1.00 0.00 106 ASN A CA 3
ATOM 8401 C C . ASN A 1 106 ? 41.307 55.781 39.442 1.00 0.00 106 ASN A C 3
ATOM 8402 O O . ASN A 1 106 ? 42.194 55.105 39.920 1.00 0.00 106 ASN A O 3
ATOM 8413 N N . LYS A 1 107 ? 40.064 55.388 39.402 1.00 0.00 107 LYS A N 3
ATOM 8414 C CA . LYS A 1 107 ? 39.711 54.057 39.966 1.00 0.00 107 LYS A CA 3
ATOM 8415 C C . LYS A 1 107 ? 39.833 52.947 38.928 1.00 0.00 107 LYS A C 3
ATOM 8416 O O . LYS A 1 107 ? 40.174 51.827 39.259 1.00 0.00 107 LYS A O 3
ATOM 8435 N N . VAL A 1 108 ? 39.553 53.266 37.696 1.00 0.00 108 VAL A N 3
ATOM 8436 C CA . VAL A 1 108 ? 39.655 52.227 36.637 1.00 0.00 108 VAL A CA 3
ATOM 8437 C C . VAL A 1 108 ? 40.932 51.411 36.806 1.00 0.00 108 VAL A C 3
ATOM 8438 O O . VAL A 1 108 ? 40.984 50.254 36.438 1.00 0.00 108 VAL A O 3
ATOM 8451 N N . LYS A 1 109 ? 41.940 52.036 37.364 1.00 0.00 109 LYS A N 3
ATOM 8452 C CA . LYS A 1 109 ? 43.232 51.326 37.573 1.00 0.00 109 LYS A CA 3
ATOM 8453 C C . LYS A 1 109 ? 43.791 51.632 38.955 1.00 0.00 109 LYS A C 3
ATOM 8454 O O . LYS A 1 109 ? 44.072 50.735 39.727 1.00 0.00 109 LYS A O 3
ATOM 8473 N N . GLY A 1 110 ? 43.942 52.901 39.237 1.00 0.00 110 GLY A N 3
ATOM 8474 C CA . GLY A 1 110 ? 44.485 53.311 40.568 1.00 0.00 110 GLY A CA 3
ATOM 8475 C C . GLY A 1 110 ? 45.591 54.353 40.395 1.00 0.00 110 GLY A C 3
ATOM 8476 O O . GLY A 1 110 ? 46.233 54.744 41.350 1.00 0.00 110 GLY A O 3
ATOM 8480 N N . VAL A 1 111 ? 45.792 54.780 39.179 1.00 0.00 111 VAL A N 3
ATOM 8481 C CA . VAL A 1 111 ? 46.847 55.791 38.931 1.00 0.00 111 VAL A CA 3
ATOM 8482 C C . VAL A 1 111 ? 46.553 57.072 39.699 1.00 0.00 111 VAL A C 3
ATOM 8483 O O . VAL A 1 111 ? 45.418 57.488 39.806 1.00 0.00 111 VAL A O 3
ATOM 8496 N N . GLY A 1 112 ? 47.585 57.675 40.222 1.00 0.00 112 GLY A N 3
ATOM 8497 C CA . GLY A 1 112 ? 47.383 58.935 40.990 1.00 0.00 112 GLY A CA 3
ATOM 8498 C C . GLY A 1 112 ? 46.978 60.074 40.054 1.00 0.00 112 GLY A C 3
ATOM 8499 O O . GLY A 1 112 ? 47.095 59.964 38.849 1.00 0.00 112 GLY A O 3
ATOM 8503 N N . GLU A 1 113 ? 46.511 61.144 40.631 1.00 0.00 113 GLU A N 3
ATOM 8504 C CA . GLU A 1 113 ? 46.093 62.295 39.799 1.00 0.00 113 GLU A CA 3
ATOM 8505 C C . GLU A 1 113 ? 45.854 63.525 40.663 1.00 0.00 113 GLU A C 3
ATOM 8506 O O . GLU A 1 113 ? 46.291 63.582 41.796 1.00 0.00 113 GLU A O 3
ATOM 8518 N N . GLU A 1 114 ? 45.164 64.488 40.106 1.00 0.00 114 GLU A N 3
ATOM 8519 C CA . GLU A 1 114 ? 44.876 65.733 40.868 1.00 0.00 114 GLU A CA 3
ATOM 8520 C C . GLU A 1 114 ? 43.416 66.134 40.702 1.00 0.00 114 GLU A C 3
ATOM 8521 O O . GLU A 1 114 ? 42.615 65.372 40.202 1.00 0.00 114 GLU A O 3
ATOM 8533 N N . ASP A 1 115 ? 43.097 67.324 41.125 1.00 0.00 115 ASP A N 3
ATOM 8534 C CA . ASP A 1 115 ? 41.693 67.787 40.998 1.00 0.00 115 ASP A CA 3
ATOM 8535 C C . ASP A 1 115 ? 41.452 68.420 39.634 1.00 0.00 115 ASP A C 3
ATOM 8536 O O . ASP A 1 115 ? 40.329 68.706 39.274 1.00 0.00 115 ASP A O 3
ATOM 8545 N N . LEU A 1 116 ? 42.516 68.627 38.903 1.00 0.00 116 LEU A N 3
ATOM 8546 C CA . LEU A 1 116 ? 42.376 69.241 37.555 1.00 0.00 116 LEU A CA 3
ATOM 8547 C C . LEU A 1 116 ? 42.459 68.182 36.463 1.00 0.00 116 LEU A C 3
ATOM 8548 O O . LEU A 1 116 ? 43.373 67.380 36.438 1.00 0.00 116 LEU A O 3
ATOM 8564 N N . VAL A 1 117 ? 41.499 68.198 35.582 1.00 0.00 117 VAL A N 3
ATOM 8565 C CA . VAL A 1 117 ? 41.498 67.203 34.481 1.00 0.00 117 VAL A CA 3
ATOM 8566 C C . VAL A 1 117 ? 42.859 67.133 33.800 1.00 0.00 117 VAL A C 3
ATOM 8567 O O . VAL A 1 117 ? 43.393 68.137 33.370 1.00 0.00 117 VAL A O 3
ATOM 8580 N N . GLU A 1 118 ? 43.396 65.943 33.718 1.00 0.00 118 GLU A N 3
ATOM 8581 C CA . GLU A 1 118 ? 44.721 65.779 33.069 1.00 0.00 118 GLU A CA 3
ATOM 8582 C C . GLU A 1 118 ? 44.541 65.366 31.612 1.00 0.00 118 GLU A C 3
ATOM 8583 O O . GLU A 1 118 ? 43.434 65.327 31.113 1.00 0.00 118 GLU A O 3
ATOM 8595 N N . PHE A 1 119 ? 45.625 65.065 30.952 1.00 0.00 119 PHE A N 3
ATOM 8596 C CA . PHE A 1 119 ? 45.510 64.655 29.529 1.00 0.00 119 PHE A CA 3
ATOM 8597 C C . PHE A 1 119 ? 44.685 63.377 29.399 1.00 0.00 119 PHE A C 3
ATOM 8598 O O . PHE A 1 119 ? 43.841 63.264 28.531 1.00 0.00 119 PHE A O 3
ATOM 8615 N N . LEU A 1 120 ? 44.940 62.436 30.267 1.00 0.00 120 LEU A N 3
ATOM 8616 C CA . LEU A 1 120 ? 44.179 61.166 30.204 1.00 0.00 120 LEU A CA 3
ATOM 8617 C C . LEU A 1 120 ? 42.694 61.417 30.437 1.00 0.00 120 LEU A C 3
ATOM 8618 O O . LEU A 1 120 ? 41.857 60.992 29.658 1.00 0.00 120 LEU A O 3
ATOM 8634 N N . GLU A 1 121 ? 42.387 62.104 31.505 1.00 0.00 121 GLU A N 3
ATOM 8635 C CA . GLU A 1 121 ? 40.965 62.384 31.793 1.00 0.00 121 GLU A CA 3
ATOM 8636 C C . GLU A 1 121 ? 40.371 63.256 30.699 1.00 0.00 121 GLU A C 3
ATOM 8637 O O . GLU A 1 121 ? 39.211 63.128 30.364 1.00 0.00 121 GLU A O 3
ATOM 8649 N N . PHE A 1 122 ? 41.179 64.130 30.156 1.00 0.00 122 PHE A N 3
ATOM 8650 C CA . PHE A 1 122 ? 40.666 65.009 29.083 1.00 0.00 122 PHE A CA 3
ATOM 8651 C C . PHE A 1 122 ? 40.083 64.158 27.972 1.00 0.00 122 PHE A C 3
ATOM 8652 O O . PHE A 1 122 ? 39.065 64.487 27.397 1.00 0.00 122 PHE A O 3
ATOM 8669 N N . ARG A 1 123 ? 40.744 63.065 27.691 1.00 0.00 123 ARG A N 3
ATOM 8670 C CA . ARG A 1 123 ? 40.249 62.168 26.624 1.00 0.00 123 ARG A CA 3
ATOM 8671 C C . ARG A 1 123 ? 38.910 61.572 27.032 1.00 0.00 123 ARG A C 3
ATOM 8672 O O . ARG A 1 123 ? 37.957 61.596 26.280 1.00 0.00 123 ARG A O 3
ATOM 8693 N N . LEU A 1 124 ? 38.864 61.053 28.231 1.00 0.00 124 LEU A N 3
ATOM 8694 C CA . LEU A 1 124 ? 37.599 60.450 28.715 1.00 0.00 124 LEU A CA 3
ATOM 8695 C C . LEU A 1 124 ? 36.499 61.503 28.809 1.00 0.00 124 LEU A C 3
ATOM 8696 O O . LEU A 1 124 ? 35.336 61.205 28.624 1.00 0.00 124 LEU A O 3
ATOM 8712 N N . MET A 1 125 ? 36.886 62.717 29.096 1.00 0.00 125 MET A N 3
ATOM 8713 C CA . MET A 1 125 ? 35.875 63.798 29.204 1.00 0.00 125 MET A CA 3
ATOM 8714 C C . MET A 1 125 ? 35.172 64.012 27.871 1.00 0.00 125 MET A C 3
ATOM 8715 O O . MET A 1 125 ? 33.989 63.749 27.735 1.00 0.00 125 MET A O 3
ATOM 8729 N N . LEU A 1 126 ? 35.910 64.489 26.910 1.00 0.00 126 LEU A N 3
ATOM 8730 C CA . LEU A 1 126 ? 35.304 64.726 25.583 1.00 0.00 126 LEU A CA 3
ATOM 8731 C C . LEU A 1 126 ? 34.450 63.535 25.171 1.00 0.00 126 LEU A C 3
ATOM 8732 O O . LEU A 1 126 ? 33.397 63.696 24.586 1.00 0.00 126 LEU A O 3
ATOM 8748 N N . CYS A 1 127 ? 34.919 62.356 25.485 1.00 0.00 127 CYS A N 3
ATOM 8749 C CA . CYS A 1 127 ? 34.146 61.149 25.120 1.00 0.00 127 CYS A CA 3
ATOM 8750 C C . CYS A 1 127 ? 32.809 61.142 25.849 1.00 0.00 127 CYS A C 3
ATOM 8751 O O . CYS A 1 127 ? 31.780 60.870 25.263 1.00 0.00 127 CYS A O 3
ATOM 8759 N N . TYR A 1 128 ? 32.849 61.444 27.121 1.00 0.00 128 TYR A N 3
ATOM 8760 C CA . TYR A 1 128 ? 31.587 61.462 27.900 1.00 0.00 128 TYR A CA 3
ATOM 8761 C C . TYR A 1 128 ? 30.522 62.230 27.135 1.00 0.00 128 TYR A C 3
ATOM 8762 O O . TYR A 1 128 ? 29.385 61.820 27.062 1.00 0.00 128 TYR A O 3
ATOM 8780 N N . ILE A 1 129 ? 30.921 63.337 26.569 1.00 0.00 129 ILE A N 3
ATOM 8781 C CA . ILE A 1 129 ? 29.954 64.159 25.796 1.00 0.00 129 ILE A CA 3
ATOM 8782 C C . ILE A 1 129 ? 29.655 63.508 24.444 1.00 0.00 129 ILE A C 3
ATOM 8783 O O . ILE A 1 129 ? 28.530 63.166 24.150 1.00 0.00 129 ILE A O 3
ATOM 8799 N N . TYR A 1 130 ? 30.675 63.358 23.649 1.00 0.00 130 TYR A N 3
ATOM 8800 C CA . TYR A 1 130 ? 30.496 62.736 22.312 1.00 0.00 130 TYR A CA 3
ATOM 8801 C C . TYR A 1 130 ? 29.525 61.557 22.375 1.00 0.00 130 TYR A C 3
ATOM 8802 O O . TYR A 1 130 ? 28.599 61.458 21.588 1.00 0.00 130 TYR A O 3
ATOM 8820 N N . ASP A 1 131 ? 29.749 60.695 23.322 1.00 0.00 131 ASP A N 3
ATOM 8821 C CA . ASP A 1 131 ? 28.867 59.513 23.468 1.00 0.00 131 ASP A CA 3
ATOM 8822 C C . ASP A 1 131 ? 27.444 59.895 23.887 1.00 0.00 131 ASP A C 3
ATOM 8823 O O . ASP A 1 131 ? 26.494 59.594 23.191 1.00 0.00 131 ASP A O 3
ATOM 8832 N N . ILE A 1 132 ? 27.314 60.549 25.011 1.00 0.00 132 ILE A N 3
ATOM 8833 C CA . ILE A 1 132 ? 25.950 60.941 25.465 1.00 0.00 132 ILE A CA 3
ATOM 8834 C C . ILE A 1 132 ? 25.166 61.651 24.351 1.00 0.00 132 ILE A C 3
ATOM 8835 O O . ILE A 1 132 ? 23.950 61.690 24.381 1.00 0.00 132 ILE A O 3
ATOM 8851 N N . PHE A 1 133 ? 25.866 62.189 23.386 1.00 0.00 133 PHE A N 3
ATOM 8852 C CA . PHE A 1 133 ? 25.156 62.888 22.282 1.00 0.00 133 PHE A CA 3
ATOM 8853 C C . PHE A 1 133 ? 24.573 61.864 21.312 1.00 0.00 133 PHE A C 3
ATOM 8854 O O . PHE A 1 133 ? 23.414 61.939 20.949 1.00 0.00 133 PHE A O 3
ATOM 8871 N N . GLU A 1 134 ? 25.387 60.913 20.916 1.00 0.00 134 GLU A N 3
ATOM 8872 C CA . GLU A 1 134 ? 24.893 59.879 19.974 1.00 0.00 134 GLU A CA 3
ATOM 8873 C C . GLU A 1 134 ? 23.677 59.145 20.548 1.00 0.00 134 GLU A C 3
ATOM 8874 O O . GLU A 1 134 ? 22.754 58.811 19.833 1.00 0.00 134 GLU A O 3
ATOM 8886 N N . LEU A 1 135 ? 23.702 58.898 21.827 1.00 0.00 135 LEU A N 3
ATOM 8887 C CA . LEU A 1 135 ? 22.559 58.190 22.454 1.00 0.00 135 LEU A CA 3
ATOM 8888 C C . LEU A 1 135 ? 21.279 59.032 22.433 1.00 0.00 135 LEU A C 3
ATOM 8889 O O . LEU A 1 135 ? 20.280 58.634 21.873 1.00 0.00 135 LEU A O 3
ATOM 8905 N N . THR A 1 136 ? 21.331 60.178 23.052 1.00 0.00 136 THR A N 3
ATOM 8906 C CA . THR A 1 136 ? 20.125 61.048 23.076 1.00 0.00 136 THR A CA 3
ATOM 8907 C C . THR A 1 136 ? 19.431 61.094 21.715 1.00 0.00 136 THR A C 3
ATOM 8908 O O . THR A 1 136 ? 18.219 61.051 21.640 1.00 0.00 136 THR A O 3
ATOM 8919 N N . VAL A 1 137 ? 20.201 61.178 20.659 1.00 0.00 137 VAL A N 3
ATOM 8920 C CA . VAL A 1 137 ? 19.564 61.226 19.315 1.00 0.00 137 VAL A CA 3
ATOM 8921 C C . VAL A 1 137 ? 19.111 59.841 18.863 1.00 0.00 137 VAL A C 3
ATOM 8922 O O . VAL A 1 137 ? 18.235 59.718 18.029 1.00 0.00 137 VAL A O 3
ATOM 8935 N N . MET A 1 138 ? 19.710 58.820 19.416 1.00 0.00 138 MET A N 3
ATOM 8936 C CA . MET A 1 138 ? 19.310 57.445 19.016 1.00 0.00 138 MET A CA 3
ATOM 8937 C C . MET A 1 138 ? 17.941 57.085 19.597 1.00 0.00 138 MET A C 3
ATOM 8938 O O . MET A 1 138 ? 17.210 56.295 19.030 1.00 0.00 138 MET A O 3
ATOM 8952 N N . PHE A 1 139 ? 17.623 57.674 20.719 1.00 0.00 139 PHE A N 3
ATOM 8953 C CA . PHE A 1 139 ? 16.311 57.384 21.361 1.00 0.00 139 PHE A CA 3
ATOM 8954 C C . PHE A 1 139 ? 15.218 58.348 20.888 1.00 0.00 139 PHE A C 3
ATOM 8955 O O . PHE A 1 139 ? 14.087 57.951 20.693 1.00 0.00 139 PHE A O 3
ATOM 8972 N N . ASP A 1 140 ? 15.571 59.591 20.720 1.00 0.00 140 ASP A N 3
ATOM 8973 C CA . ASP A 1 140 ? 14.556 60.585 20.263 1.00 0.00 140 ASP A CA 3
ATOM 8974 C C . ASP A 1 140 ? 13.697 60.029 19.132 1.00 0.00 140 ASP A C 3
ATOM 8975 O O . ASP A 1 140 ? 12.638 60.552 18.842 1.00 0.00 140 ASP A O 3
ATOM 8984 N N . THR A 1 141 ? 14.161 58.984 18.510 1.00 0.00 141 THR A N 3
ATOM 8985 C CA . THR A 1 141 ? 13.375 58.396 17.400 1.00 0.00 141 THR A CA 3
ATOM 8986 C C . THR A 1 141 ? 12.228 57.548 17.933 1.00 0.00 141 THR A C 3
ATOM 8987 O O . THR A 1 141 ? 11.208 57.405 17.289 1.00 0.00 141 THR A O 3
ATOM 8998 N N . MET A 1 142 ? 12.412 57.001 19.103 1.00 0.00 142 MET A N 3
ATOM 8999 C CA . MET A 1 142 ? 11.339 56.162 19.687 1.00 0.00 142 MET A CA 3
ATOM 9000 C C . MET A 1 142 ? 10.035 56.941 19.774 1.00 0.00 142 MET A C 3
ATOM 9001 O O . MET A 1 142 ? 9.122 56.722 19.001 1.00 0.00 142 MET A O 3
ATOM 9015 N N . ASP A 1 143 ? 9.974 57.838 20.717 1.00 0.00 143 ASP A N 3
ATOM 9016 C CA . ASP A 1 143 ? 8.742 58.647 20.880 1.00 0.00 143 ASP A CA 3
ATOM 9017 C C . ASP A 1 143 ? 8.743 59.842 19.932 1.00 0.00 143 ASP A C 3
ATOM 9018 O O . ASP A 1 143 ? 9.760 60.477 19.732 1.00 0.00 143 ASP A O 3
ATOM 9027 N N . LYS A 1 144 ? 7.601 60.127 19.366 1.00 0.00 144 LYS A N 3
ATOM 9028 C CA . LYS A 1 144 ? 7.517 61.276 18.430 1.00 0.00 144 LYS A CA 3
ATOM 9029 C C . LYS A 1 144 ? 7.301 62.574 19.198 1.00 0.00 144 LYS A C 3
ATOM 9030 O O . LYS A 1 144 ? 7.473 63.653 18.664 1.00 0.00 144 LYS A O 3
ATOM 9049 N N . ASP A 1 145 ? 6.925 62.445 20.441 1.00 0.00 145 ASP A N 3
ATOM 9050 C CA . ASP A 1 145 ? 6.692 63.655 21.265 1.00 0.00 145 ASP A CA 3
ATOM 9051 C C . ASP A 1 145 ? 8.013 64.253 21.729 1.00 0.00 145 ASP A C 3
ATOM 9052 O O . ASP A 1 145 ? 8.982 63.546 21.923 1.00 0.00 145 ASP A O 3
ATOM 9061 N N . GLY A 1 146 ? 8.031 65.546 21.900 1.00 0.00 146 GLY A N 3
ATOM 9062 C CA . GLY A 1 146 ? 9.287 66.205 22.353 1.00 0.00 146 GLY A CA 3
ATOM 9063 C C . GLY A 1 146 ? 9.582 65.856 23.814 1.00 0.00 146 GLY A C 3
ATOM 9064 O O . GLY A 1 146 ? 9.879 66.723 24.613 1.00 0.00 146 GLY A O 3
ATOM 9068 N N . SER A 1 147 ? 9.493 64.589 24.132 1.00 0.00 147 SER A N 3
ATOM 9069 C CA . SER A 1 147 ? 9.762 64.160 25.530 1.00 0.00 147 SER A CA 3
ATOM 9070 C C . SER A 1 147 ? 11.183 63.616 25.672 1.00 0.00 147 SER A C 3
ATOM 9071 O O . SER A 1 147 ? 11.863 63.391 24.691 1.00 0.00 147 SER A O 3
ATOM 9079 N N . LEU A 1 148 ? 11.598 63.415 26.903 1.00 0.00 148 LEU A N 3
ATOM 9080 C CA . LEU A 1 148 ? 12.973 62.885 27.152 1.00 0.00 148 LEU A CA 3
ATOM 9081 C C . LEU A 1 148 ? 12.926 61.726 28.140 1.00 0.00 148 LEU A C 3
ATOM 9082 O O . LEU A 1 148 ? 13.941 61.156 28.481 1.00 0.00 148 LEU A O 3
ATOM 9098 N N . LEU A 1 149 ? 11.746 61.403 28.583 1.00 0.00 149 LEU A N 3
ATOM 9099 C CA . LEU A 1 149 ? 11.607 60.287 29.547 1.00 0.00 149 LEU A CA 3
ATOM 9100 C C . LEU A 1 149 ? 11.335 58.970 28.829 1.00 0.00 149 LEU A C 3
ATOM 9101 O O . LEU A 1 149 ? 10.736 58.950 27.771 1.00 0.00 149 LEU A O 3
ATOM 9117 N N . LEU A 1 150 ? 11.787 57.889 29.426 1.00 0.00 150 LEU A N 3
ATOM 9118 C CA . LEU A 1 150 ? 11.575 56.547 28.810 1.00 0.00 150 LEU A CA 3
ATOM 9119 C C . LEU A 1 150 ? 10.881 55.598 29.783 1.00 0.00 150 LEU A C 3
ATOM 9120 O O . LEU A 1 150 ? 11.185 55.584 30.961 1.00 0.00 150 LEU A O 3
ATOM 9136 N N . GLU A 1 151 ? 9.962 54.817 29.263 1.00 0.00 151 GLU A N 3
ATOM 9137 C CA . GLU A 1 151 ? 9.227 53.855 30.128 1.00 0.00 151 GLU A CA 3
ATOM 9138 C C . GLU A 1 151 ? 9.704 52.429 29.873 1.00 0.00 151 GLU A C 3
ATOM 9139 O O . GLU A 1 151 ? 10.409 52.170 28.918 1.00 0.00 151 GLU A O 3
ATOM 9151 N N . LEU A 1 152 ? 9.311 51.528 30.733 1.00 0.00 152 LEU A N 3
ATOM 9152 C CA . LEU A 1 152 ? 9.733 50.114 30.556 1.00 0.00 152 LEU A CA 3
ATOM 9153 C C . LEU A 1 152 ? 9.595 49.690 29.096 1.00 0.00 152 LEU A C 3
ATOM 9154 O O . LEU A 1 152 ? 10.383 48.915 28.594 1.00 0.00 152 LEU A O 3
ATOM 9170 N N . GLN A 1 153 ? 8.592 50.210 28.439 1.00 0.00 153 GLN A N 3
ATOM 9171 C CA . GLN A 1 153 ? 8.388 49.847 27.013 1.00 0.00 153 GLN A CA 3
ATOM 9172 C C . GLN A 1 153 ? 9.661 50.066 26.206 1.00 0.00 153 GLN A C 3
ATOM 9173 O O . GLN A 1 153 ? 10.229 49.133 25.667 1.00 0.00 153 GLN A O 3
ATOM 9187 N N . GLU A 1 154 ? 10.086 51.295 26.137 1.00 0.00 154 GLU A N 3
ATOM 9188 C CA . GLU A 1 154 ? 11.320 51.594 25.370 1.00 0.00 154 GLU A CA 3
ATOM 9189 C C . GLU A 1 154 ? 12.483 50.735 25.859 1.00 0.00 154 GLU A C 3
ATOM 9190 O O . GLU A 1 154 ? 13.143 50.082 25.081 1.00 0.00 154 GLU A O 3
ATOM 9202 N N . PHE A 1 155 ? 12.711 50.755 27.144 1.00 0.00 155 PHE A N 3
ATOM 9203 C CA . PHE A 1 155 ? 13.825 49.945 27.706 1.00 0.00 155 PHE A CA 3
ATOM 9204 C C . PHE A 1 155 ? 13.851 48.548 27.090 1.00 0.00 155 PHE A C 3
ATOM 9205 O O . PHE A 1 155 ? 14.891 48.064 26.686 1.00 0.00 155 PHE A O 3
ATOM 9222 N N . LYS A 1 156 ? 12.703 47.928 27.028 1.00 0.00 156 LYS A N 3
ATOM 9223 C CA . LYS A 1 156 ? 12.642 46.564 26.445 1.00 0.00 156 LYS A CA 3
ATOM 9224 C C . LYS A 1 156 ? 13.163 46.549 25.008 1.00 0.00 156 LYS A C 3
ATOM 9225 O O . LYS A 1 156 ? 14.029 45.766 24.671 1.00 0.00 156 LYS A O 3
ATOM 9244 N N . GLU A 1 157 ? 12.628 47.412 24.184 1.00 0.00 157 GLU A N 3
ATOM 9245 C CA . GLU A 1 157 ? 13.095 47.446 22.770 1.00 0.00 157 GLU A CA 3
ATOM 9246 C C . GLU A 1 157 ? 14.427 48.180 22.658 1.00 0.00 157 GLU A C 3
ATOM 9247 O O . GLU A 1 157 ? 15.155 48.023 21.686 1.00 0.00 157 GLU A O 3
ATOM 9259 N N . ALA A 1 158 ? 14.739 48.953 23.662 1.00 0.00 158 ALA A N 3
ATOM 9260 C CA . ALA A 1 158 ? 16.016 49.702 23.632 1.00 0.00 158 ALA A CA 3
ATOM 9261 C C . ALA A 1 158 ? 17.183 48.799 24.020 1.00 0.00 158 ALA A C 3
ATOM 9262 O O . ALA A 1 158 ? 18.276 48.949 23.514 1.00 0.00 158 ALA A O 3
ATOM 9269 N N . LEU A 1 159 ? 16.934 47.872 24.915 1.00 0.00 159 LEU A N 3
ATOM 9270 C CA . LEU A 1 159 ? 18.031 46.966 25.330 1.00 0.00 159 LEU A CA 3
ATOM 9271 C C . LEU A 1 159 ? 18.764 46.412 24.090 1.00 0.00 159 LEU A C 3
ATOM 9272 O O . LEU A 1 159 ? 19.970 46.519 23.992 1.00 0.00 159 LEU A O 3
ATOM 9288 N N . PRO A 1 160 ? 18.018 45.822 23.154 1.00 0.00 160 PRO A N 3
ATOM 9289 C CA . PRO A 1 160 ? 18.622 45.272 21.942 1.00 0.00 160 PRO A CA 3
ATOM 9290 C C . PRO A 1 160 ? 19.158 46.398 21.057 1.00 0.00 160 PRO A C 3
ATOM 9291 O O . PRO A 1 160 ? 20.338 46.441 20.733 1.00 0.00 160 PRO A O 3
ATOM 9302 N N . LYS A 1 161 ? 18.276 47.299 20.681 1.00 0.00 161 LYS A N 3
ATOM 9303 C CA . LYS A 1 161 ? 18.712 48.424 19.822 1.00 0.00 161 LYS A CA 3
ATOM 9304 C C . LYS A 1 161 ? 19.962 49.071 20.398 1.00 0.00 161 LYS A C 3
ATOM 9305 O O . LYS A 1 161 ? 20.803 49.567 19.673 1.00 0.00 161 LYS A O 3
ATOM 9324 N N . LEU A 1 162 ? 20.063 49.053 21.699 1.00 0.00 162 LEU A N 3
ATOM 9325 C CA . LEU A 1 162 ? 21.245 49.659 22.348 1.00 0.00 162 LEU A CA 3
ATOM 9326 C C . LEU A 1 162 ? 22.483 48.793 22.139 1.00 0.00 162 LEU A C 3
ATOM 9327 O O . LEU A 1 162 ? 23.533 49.288 21.783 1.00 0.00 162 LEU A O 3
ATOM 9343 N N . LYS A 1 163 ? 22.341 47.513 22.369 1.00 0.00 163 LYS A N 3
ATOM 9344 C CA . LYS A 1 163 ? 23.506 46.612 22.184 1.00 0.00 163 LYS A CA 3
ATOM 9345 C C . LYS A 1 163 ? 24.233 46.944 20.890 1.00 0.00 163 LYS A C 3
ATOM 9346 O O . LYS A 1 163 ? 25.448 46.941 20.840 1.00 0.00 163 LYS A O 3
ATOM 9365 N N . GLU A 1 164 ? 23.478 47.223 19.859 1.00 0.00 164 GLU A N 3
ATOM 9366 C CA . GLU A 1 164 ? 24.123 47.559 18.561 1.00 0.00 164 GLU A CA 3
ATOM 9367 C C . GLU A 1 164 ? 25.101 48.724 18.730 1.00 0.00 164 GLU A C 3
ATOM 9368 O O . GLU A 1 164 ? 26.159 48.744 18.133 1.00 0.00 164 GLU A O 3
ATOM 9380 N N . TRP A 1 165 ? 24.718 49.674 19.545 1.00 0.00 165 TRP A N 3
ATOM 9381 C CA . TRP A 1 165 ? 25.601 50.855 19.778 1.00 0.00 165 TRP A CA 3
ATOM 9382 C C . TRP A 1 165 ? 27.062 50.431 19.911 1.00 0.00 165 TRP A C 3
ATOM 9383 O O . TRP A 1 165 ? 27.913 50.898 19.182 1.00 0.00 165 TRP A O 3
ATOM 9404 N N . GLY A 1 166 ? 27.329 49.554 20.845 1.00 0.00 166 GLY A N 3
ATOM 9405 C CA . GLY A 1 166 ? 28.736 49.094 21.032 1.00 0.00 166 GLY A CA 3
ATOM 9406 C C . GLY A 1 166 ? 28.920 48.460 22.415 1.00 0.00 166 GLY A C 3
ATOM 9407 O O . GLY A 1 166 ? 29.861 47.726 22.642 1.00 0.00 166 GLY A O 3
ATOM 9411 N N . VAL A 1 167 ? 28.015 48.758 23.311 1.00 0.00 167 VAL A N 3
ATOM 9412 C CA . VAL A 1 167 ? 28.118 48.186 24.681 1.00 0.00 167 VAL A CA 3
ATOM 9413 C C . VAL A 1 167 ? 27.236 46.950 24.824 1.00 0.00 167 VAL A C 3
ATOM 9414 O O . VAL A 1 167 ? 26.881 46.321 23.845 1.00 0.00 167 VAL A O 3
ATOM 9427 N N . ASP A 1 168 ? 26.899 46.620 26.045 1.00 0.00 168 ASP A N 3
ATOM 9428 C CA . ASP A 1 168 ? 26.041 45.429 26.269 1.00 0.00 168 ASP A CA 3
ATOM 9429 C C . ASP A 1 168 ? 25.553 45.370 27.714 1.00 0.00 168 ASP A C 3
ATOM 9430 O O . ASP A 1 168 ? 26.313 45.091 28.620 1.00 0.00 168 ASP A O 3
ATOM 9439 N N . ILE A 1 169 ? 24.291 45.635 27.898 1.00 0.00 169 ILE A N 3
ATOM 9440 C CA . ILE A 1 169 ? 23.723 45.603 29.268 1.00 0.00 169 ILE A CA 3
ATOM 9441 C C . ILE A 1 169 ? 23.554 44.166 29.768 1.00 0.00 169 ILE A C 3
ATOM 9442 O O . ILE A 1 169 ? 22.827 43.388 29.184 1.00 0.00 169 ILE A O 3
ATOM 9458 N N . THR A 1 170 ? 24.229 43.839 30.841 1.00 0.00 170 THR A N 3
ATOM 9459 C CA . THR A 1 170 ? 24.106 42.459 31.380 1.00 0.00 170 THR A CA 3
ATOM 9460 C C . THR A 1 170 ? 22.645 42.167 31.689 1.00 0.00 170 THR A C 3
ATOM 9461 O O . THR A 1 170 ? 21.909 41.704 30.841 1.00 0.00 170 THR A O 3
ATOM 9472 N N . ASP A 1 171 ? 22.246 42.444 32.901 1.00 0.00 171 ASP A N 3
ATOM 9473 C CA . ASP A 1 171 ? 20.836 42.191 33.273 1.00 0.00 171 ASP A CA 3
ATOM 9474 C C . ASP A 1 171 ? 19.975 43.290 32.705 1.00 0.00 171 ASP A C 3
ATOM 9475 O O . ASP A 1 171 ? 20.359 44.439 32.701 1.00 0.00 171 ASP A O 3
ATOM 9484 N N . ALA A 1 172 ? 18.833 42.932 32.225 1.00 0.00 172 ALA A N 3
ATOM 9485 C CA . ALA A 1 172 ? 17.950 43.960 31.653 1.00 0.00 172 ALA A CA 3
ATOM 9486 C C . ALA A 1 172 ? 17.057 44.594 32.707 1.00 0.00 172 ALA A C 3
ATOM 9487 O O . ALA A 1 172 ? 17.431 45.547 33.360 1.00 0.00 172 ALA A O 3
ATOM 9494 N N . THR A 1 173 ? 15.903 44.029 32.862 1.00 0.00 173 THR A N 3
ATOM 9495 C CA . THR A 1 173 ? 14.938 44.563 33.864 1.00 0.00 173 THR A CA 3
ATOM 9496 C C . THR A 1 173 ? 15.639 45.022 35.138 1.00 0.00 173 THR A C 3
ATOM 9497 O O . THR A 1 173 ? 15.416 46.121 35.620 1.00 0.00 173 THR A O 3
ATOM 9508 N N . THR A 1 174 ? 16.477 44.180 35.648 1.00 0.00 174 THR A N 3
ATOM 9509 C CA . THR A 1 174 ? 17.208 44.535 36.889 1.00 0.00 174 THR A CA 3
ATOM 9510 C C . THR A 1 174 ? 18.002 45.825 36.713 1.00 0.00 174 THR A C 3
ATOM 9511 O O . THR A 1 174 ? 18.066 46.642 37.610 1.00 0.00 174 THR A O 3
ATOM 9522 N N . VAL A 1 175 ? 18.592 45.991 35.558 1.00 0.00 175 VAL A N 3
ATOM 9523 C CA . VAL A 1 175 ? 19.381 47.226 35.322 1.00 0.00 175 VAL A CA 3
ATOM 9524 C C . VAL A 1 175 ? 18.469 48.436 35.215 1.00 0.00 175 VAL A C 3
ATOM 9525 O O . VAL A 1 175 ? 18.702 49.439 35.856 1.00 0.00 175 VAL A O 3
ATOM 9538 N N . PHE A 1 176 ? 17.442 48.325 34.397 1.00 0.00 176 PHE A N 3
ATOM 9539 C CA . PHE A 1 176 ? 16.506 49.472 34.242 1.00 0.00 176 PHE A CA 3
ATOM 9540 C C . PHE A 1 176 ? 16.235 50.099 35.595 1.00 0.00 176 PHE A C 3
ATOM 9541 O O . PHE A 1 176 ? 16.277 51.304 35.749 1.00 0.00 176 PHE A O 3
ATOM 9558 N N . ASN A 1 177 ? 15.966 49.264 36.556 1.00 0.00 177 ASN A N 3
ATOM 9559 C CA . ASN A 1 177 ? 15.691 49.784 37.915 1.00 0.00 177 ASN A CA 3
ATOM 9560 C C . ASN A 1 177 ? 16.976 50.305 38.543 1.00 0.00 177 ASN A C 3
ATOM 9561 O O . ASN A 1 177 ? 16.973 51.289 39.254 1.00 0.00 177 ASN A O 3
ATOM 9572 N N . GLU A 1 178 ? 18.058 49.628 38.261 1.00 0.00 178 GLU A N 3
ATOM 9573 C CA . GLU A 1 178 ? 19.361 50.057 38.824 1.00 0.00 178 GLU A CA 3
ATOM 9574 C C . GLU A 1 178 ? 19.695 51.475 38.387 1.00 0.00 178 GLU A C 3
ATOM 9575 O O . GLU A 1 178 ? 19.935 52.341 39.205 1.00 0.00 178 GLU A O 3
ATOM 9587 N N . ILE A 1 179 ? 19.703 51.687 37.102 1.00 0.00 179 ILE A N 3
ATOM 9588 C CA . ILE A 1 179 ? 20.019 53.039 36.586 1.00 0.00 179 ILE A CA 3
ATOM 9589 C C . ILE A 1 179 ? 19.239 54.102 37.352 1.00 0.00 179 ILE A C 3
ATOM 9590 O O . ILE A 1 179 ? 19.694 55.217 37.509 1.00 0.00 179 ILE A O 3
ATOM 9606 N N . ASP A 1 180 ? 18.072 53.735 37.816 1.00 0.00 180 ASP A N 3
ATOM 9607 C CA . ASP A 1 180 ? 17.248 54.712 38.575 1.00 0.00 180 ASP A CA 3
ATOM 9608 C C . ASP A 1 180 ? 17.500 54.581 40.073 1.00 0.00 180 ASP A C 3
ATOM 9609 O O . ASP A 1 180 ? 16.889 53.768 40.739 1.00 0.00 180 ASP A O 3
ATOM 9618 N N . THR A 1 181 ? 18.397 55.383 40.577 1.00 0.00 181 THR A N 3
ATOM 9619 C CA . THR A 1 181 ? 18.698 55.315 42.029 1.00 0.00 181 THR A CA 3
ATOM 9620 C C . THR A 1 181 ? 17.575 55.940 42.847 1.00 0.00 181 THR A C 3
ATOM 9621 O O . THR A 1 181 ? 17.354 55.572 43.984 1.00 0.00 181 THR A O 3
ATOM 9632 N N . ASN A 1 182 ? 16.886 56.876 42.255 1.00 0.00 182 ASN A N 3
ATOM 9633 C CA . ASN A 1 182 ? 15.777 57.535 42.986 1.00 0.00 182 ASN A CA 3
ATOM 9634 C C . ASN A 1 182 ? 14.570 56.612 43.081 1.00 0.00 182 ASN A C 3
ATOM 9635 O O . ASN A 1 182 ? 13.924 56.532 44.108 1.00 0.00 182 ASN A O 3
ATOM 9646 N N . GLY A 1 183 ? 14.286 55.932 42.009 1.00 0.00 183 GLY A N 3
ATOM 9647 C CA . GLY A 1 183 ? 13.121 55.006 42.017 1.00 0.00 183 GLY A CA 3
ATOM 9648 C C . GLY A 1 183 ? 11.828 55.777 41.748 1.00 0.00 183 GLY A C 3
ATOM 9649 O O . GLY A 1 183 ? 11.454 56.651 42.505 1.00 0.00 183 GLY A O 3
ATOM 9653 N N . SER A 1 184 ? 11.171 55.437 40.674 1.00 0.00 184 SER A N 3
ATOM 9654 C CA . SER A 1 184 ? 9.908 56.134 40.339 1.00 0.00 184 SER A CA 3
ATOM 9655 C C . SER A 1 184 ? 9.053 55.277 39.416 1.00 0.00 184 SER A C 3
ATOM 9656 O O . SER A 1 184 ? 7.879 55.078 39.660 1.00 0.00 184 SER A O 3
ATOM 9664 N N . GLY A 1 185 ? 9.661 54.780 38.369 1.00 0.00 185 GLY A N 3
ATOM 9665 C CA . GLY A 1 185 ? 8.896 53.930 37.412 1.00 0.00 185 GLY A CA 3
ATOM 9666 C C . GLY A 1 185 ? 9.358 54.185 35.974 1.00 0.00 185 GLY A C 3
ATOM 9667 O O . GLY A 1 185 ? 8.799 53.649 35.039 1.00 0.00 185 GLY A O 3
ATOM 9671 N N . VAL A 1 186 ? 10.371 54.998 35.826 1.00 0.00 186 VAL A N 3
ATOM 9672 C CA . VAL A 1 186 ? 10.872 55.293 34.458 1.00 0.00 186 VAL A CA 3
ATOM 9673 C C . VAL A 1 186 ? 12.339 55.713 34.485 1.00 0.00 186 VAL A C 3
ATOM 9674 O O . VAL A 1 186 ? 12.936 55.832 35.537 1.00 0.00 186 VAL A O 3
ATOM 9687 N N . VAL A 1 187 ? 12.887 55.929 33.314 1.00 0.00 187 VAL A N 3
ATOM 9688 C CA . VAL A 1 187 ? 14.314 56.344 33.224 1.00 0.00 187 VAL A CA 3
ATOM 9689 C C . VAL A 1 187 ? 14.472 57.456 32.184 1.00 0.00 187 VAL A C 3
ATOM 9690 O O . VAL A 1 187 ? 14.027 57.325 31.062 1.00 0.00 187 VAL A O 3
ATOM 9703 N N . THR A 1 188 ? 15.108 58.531 32.579 1.00 0.00 188 THR A N 3
ATOM 9704 C CA . THR A 1 188 ? 15.300 59.662 31.627 1.00 0.00 188 THR A CA 3
ATOM 9705 C C . THR A 1 188 ? 16.547 59.490 30.768 1.00 0.00 188 THR A C 3
ATOM 9706 O O . THR A 1 188 ? 17.417 58.698 31.070 1.00 0.00 188 THR A O 3
ATOM 9717 N N . PHE A 1 189 ? 16.601 60.242 29.693 1.00 0.00 189 PHE A N 3
ATOM 9718 C CA . PHE A 1 189 ? 17.785 60.150 28.784 1.00 0.00 189 PHE A CA 3
ATOM 9719 C C . PHE A 1 189 ? 19.088 60.148 29.575 1.00 0.00 189 PHE A C 3
ATOM 9720 O O . PHE A 1 189 ? 19.702 59.117 29.765 1.00 0.00 189 PHE A O 3
ATOM 9737 N N . ASP A 1 190 ? 19.487 61.321 30.014 1.00 0.00 190 ASP A N 3
ATOM 9738 C CA . ASP A 1 190 ? 20.750 61.440 30.797 1.00 0.00 190 ASP A CA 3
ATOM 9739 C C . ASP A 1 190 ? 20.953 60.251 31.723 1.00 0.00 190 ASP A C 3
ATOM 9740 O O . ASP A 1 190 ? 22.059 59.787 31.898 1.00 0.00 190 ASP A O 3
ATOM 9749 N N . GLU A 1 191 ? 19.887 59.775 32.300 1.00 0.00 191 GLU A N 3
ATOM 9750 C CA . GLU A 1 191 ? 20.023 58.615 33.216 1.00 0.00 191 GLU A CA 3
ATOM 9751 C C . GLU A 1 191 ? 20.394 57.362 32.431 1.00 0.00 191 GLU A C 3
ATOM 9752 O O . GLU A 1 191 ? 21.421 56.750 32.673 1.00 0.00 191 GLU A O 3
ATOM 9764 N N . PHE A 1 192 ? 19.557 57.003 31.501 1.00 0.00 192 PHE A N 3
ATOM 9765 C CA . PHE A 1 192 ? 19.847 55.799 30.694 1.00 0.00 192 PHE A CA 3
ATOM 9766 C C . PHE A 1 192 ? 21.144 56.009 29.914 1.00 0.00 192 PHE A C 3
ATOM 9767 O O . PHE A 1 192 ? 22.042 55.190 29.948 1.00 0.00 192 PHE A O 3
ATOM 9784 N N . SER A 1 193 ? 21.228 57.125 29.244 1.00 0.00 193 SER A N 3
ATOM 9785 C CA . SER A 1 193 ? 22.451 57.414 28.459 1.00 0.00 193 SER A CA 3
ATOM 9786 C C . SER A 1 193 ? 23.690 57.335 29.343 1.00 0.00 193 SER A C 3
ATOM 9787 O O . SER A 1 193 ? 24.673 56.715 28.986 1.00 0.00 193 SER A O 3
ATOM 9795 N N . CYS A 1 194 ? 23.621 57.967 30.484 1.00 0.00 194 CYS A N 3
ATOM 9796 C CA . CYS A 1 194 ? 24.784 57.940 31.404 1.00 0.00 194 CYS A CA 3
ATOM 9797 C C . CYS A 1 194 ? 25.321 56.520 31.553 1.00 0.00 194 CYS A C 3
ATOM 9798 O O . CYS A 1 194 ? 26.498 56.281 31.377 1.00 0.00 194 CYS A O 3
ATOM 9806 N N . TRP A 1 195 ? 24.448 55.599 31.876 1.00 0.00 195 TRP A N 3
ATOM 9807 C CA . TRP A 1 195 ? 24.909 54.192 32.036 1.00 0.00 195 TRP A CA 3
ATOM 9808 C C . TRP A 1 195 ? 25.660 53.734 30.792 1.00 0.00 195 TRP A C 3
ATOM 9809 O O . TRP A 1 195 ? 26.726 53.152 30.880 1.00 0.00 195 TRP A O 3
ATOM 9830 N N . ALA A 1 196 ? 25.088 54.011 29.651 1.00 0.00 196 ALA A N 3
ATOM 9831 C CA . ALA A 1 196 ? 25.741 53.604 28.387 1.00 0.00 196 ALA A CA 3
ATOM 9832 C C . ALA A 1 196 ? 27.076 54.328 28.220 1.00 0.00 196 ALA A C 3
ATOM 9833 O O . ALA A 1 196 ? 28.124 53.718 28.313 1.00 0.00 196 ALA A O 3
ATOM 9840 N N . VAL A 1 197 ? 27.007 55.615 27.959 1.00 0.00 197 VAL A N 3
ATOM 9841 C CA . VAL A 1 197 ? 28.255 56.415 27.781 1.00 0.00 197 VAL A CA 3
ATOM 9842 C C . VAL A 1 197 ? 29.373 55.919 28.693 1.00 0.00 197 VAL A C 3
ATOM 9843 O O . VAL A 1 197 ? 30.413 55.495 28.229 1.00 0.00 197 VAL A O 3
ATOM 9856 N N . THR A 1 198 ? 29.139 55.984 29.973 1.00 0.00 198 THR A N 3
ATOM 9857 C CA . THR A 1 198 ? 30.175 55.521 30.929 1.00 0.00 198 THR A CA 3
ATOM 9858 C C . THR A 1 198 ? 30.787 54.202 30.469 1.00 0.00 198 THR A C 3
ATOM 9859 O O . THR A 1 198 ? 31.992 54.070 30.386 1.00 0.00 198 THR A O 3
ATOM 9870 N N . LYS A 1 199 ? 29.945 53.247 30.175 1.00 0.00 199 LYS A N 3
ATOM 9871 C CA . LYS A 1 199 ? 30.465 51.933 29.720 1.00 0.00 199 LYS A CA 3
ATOM 9872 C C . LYS A 1 199 ? 31.280 52.079 28.438 1.00 0.00 199 LYS A C 3
ATOM 9873 O O . LYS A 1 199 ? 32.479 51.878 28.440 1.00 0.00 199 LYS A O 3
ATOM 9892 N N . LYS A 1 200 ? 30.616 52.424 27.360 1.00 0.00 200 LYS A N 3
ATOM 9893 C CA . LYS A 1 200 ? 31.350 52.586 26.074 1.00 0.00 200 LYS A CA 3
ATOM 9894 C C . LYS A 1 200 ? 32.648 53.350 26.299 1.00 0.00 200 LYS A C 3
ATOM 9895 O O . LYS A 1 200 ? 33.620 53.150 25.600 1.00 0.00 200 LYS A O 3
ATOM 9914 N N . LEU A 1 201 ? 32.634 54.211 27.280 1.00 0.00 201 LEU A N 3
ATOM 9915 C CA . LEU A 1 201 ? 33.849 55.004 27.580 1.00 0.00 201 LEU A CA 3
ATOM 9916 C C . LEU A 1 201 ? 34.825 54.192 28.426 1.00 0.00 201 LEU A C 3
ATOM 9917 O O . LEU A 1 201 ? 36.024 54.260 28.236 1.00 0.00 201 LEU A O 3
ATOM 9933 N N . GLN A 1 202 ? 34.292 53.434 29.344 1.00 0.00 202 GLN A N 3
ATOM 9934 C CA . GLN A 1 202 ? 35.170 52.611 30.213 1.00 0.00 202 GLN A CA 3
ATOM 9935 C C . GLN A 1 202 ? 35.987 51.618 29.387 1.00 0.00 202 GLN A C 3
ATOM 9936 O O . GLN A 1 202 ? 37.121 51.328 29.711 1.00 0.00 202 GLN A O 3
ATOM 9950 N N . VAL A 1 203 ? 35.397 51.116 28.334 1.00 0.00 203 VAL A N 3
ATOM 9951 C CA . VAL A 1 203 ? 36.129 50.142 27.484 1.00 0.00 203 VAL A CA 3
ATOM 9952 C C . VAL A 1 203 ? 36.995 50.863 26.464 1.00 0.00 203 VAL A C 3
ATOM 9953 O O . VAL A 1 203 ? 38.063 50.403 26.115 1.00 0.00 203 VAL A O 3
ATOM 9966 N N . CYS A 1 204 ? 36.516 51.982 26.001 1.00 0.00 204 CYS A N 3
ATOM 9967 C CA . CYS A 1 204 ? 37.296 52.746 25.005 1.00 0.00 204 CYS A CA 3
ATOM 9968 C C . CYS A 1 204 ? 38.325 53.638 25.690 1.00 0.00 204 CYS A C 3
ATOM 9969 O O . CYS A 1 204 ? 38.934 54.483 25.064 1.00 0.00 204 CYS A O 3
ATOM 9977 N N . GLY A 1 205 ? 38.503 53.433 26.969 1.00 0.00 205 GLY A N 3
ATOM 9978 C CA . GLY A 1 205 ? 39.491 54.264 27.714 1.00 0.00 205 GLY A CA 3
ATOM 9979 C C . GLY A 1 205 ? 40.862 53.581 27.755 1.00 0.00 205 GLY A C 3
ATOM 9980 O O . GLY A 1 205 ? 41.473 53.485 28.802 1.00 0.00 205 GLY A O 3
ATOM 9984 N N . ASP A 1 206 ? 41.315 53.116 26.615 1.00 0.00 206 ASP A N 3
ATOM 9985 C CA . ASP A 1 206 ? 42.636 52.442 26.575 1.00 0.00 206 ASP A CA 3
ATOM 9986 C C . ASP A 1 206 ? 43.443 52.781 25.297 1.00 0.00 206 ASP A C 3
ATOM 9987 O O . ASP A 1 206 ? 44.228 51.975 24.839 1.00 0.00 206 ASP A O 3
ATOM 9996 N N . PRO A 1 207 ? 43.242 53.976 24.744 1.00 0.00 207 PRO A N 3
ATOM 9997 C CA . PRO A 1 207 ? 43.965 54.379 23.536 1.00 0.00 207 PRO A CA 3
ATOM 9998 C C . PRO A 1 207 ? 45.469 54.501 23.820 1.00 0.00 207 PRO A C 3
ATOM 9999 O O . PRO A 1 207 ? 46.190 53.526 23.757 1.00 0.00 207 PRO A O 3
ATOM 10010 N N . ASP A 1 208 ? 45.901 55.703 24.145 1.00 0.00 208 ASP A N 3
ATOM 10011 C CA . ASP A 1 208 ? 47.348 55.929 24.441 1.00 0.00 208 ASP A CA 3
ATOM 10012 C C . ASP A 1 208 ? 48.247 55.056 23.569 1.00 0.00 208 ASP A C 3
ATOM 10013 O O . ASP A 1 208 ? 49.335 54.694 23.968 1.00 0.00 208 ASP A O 3
ATOM 10022 N N . GLY A 1 209 ? 47.780 54.736 22.393 1.00 0.00 209 GLY A N 3
ATOM 10023 C CA . GLY A 1 209 ? 48.605 53.886 21.490 1.00 0.00 209 GLY A CA 3
ATOM 10024 C C . GLY A 1 209 ? 48.874 52.528 22.142 1.00 0.00 209 GLY A C 3
ATOM 10025 O O . GLY A 1 209 ? 48.633 52.347 23.320 1.00 0.00 209 GLY A O 3
ATOM 10029 N N . GLU A 1 210 ? 49.371 51.602 21.363 1.00 0.00 210 GLU A N 3
ATOM 10030 C CA . GLU A 1 210 ? 49.662 50.254 21.919 1.00 0.00 210 GLU A CA 3
ATOM 10031 C C . GLU A 1 210 ? 51.135 50.115 22.282 1.00 0.00 210 GLU A C 3
ATOM 10032 O O . GLU A 1 210 ? 52.000 50.573 21.563 1.00 0.00 210 GLU A O 3
ATOM 10044 N N . GLU A 1 211 ? 51.393 49.482 23.393 1.00 0.00 211 GLU A N 3
ATOM 10045 C CA . GLU A 1 211 ? 52.802 49.303 23.820 1.00 0.00 211 GLU A CA 3
ATOM 10046 C C . GLU A 1 211 ? 53.431 50.630 24.213 1.00 0.00 211 GLU A C 3
ATOM 10047 O O . GLU A 1 211 ? 52.772 51.653 24.232 1.00 0.00 211 GLU A O 3
ATOM 10059 N N . ASN A 1 212 ? 54.704 50.585 24.521 1.00 0.00 212 ASN A N 3
ATOM 10060 C CA . ASN A 1 212 ? 55.419 51.826 24.919 1.00 0.00 212 ASN A CA 3
ATOM 10061 C C . ASN A 1 212 ? 56.334 52.308 23.798 1.00 0.00 212 ASN A C 3
ATOM 10062 O O . ASN A 1 212 ? 57.442 52.740 24.043 1.00 0.00 212 ASN A O 3
ATOM 10073 N N . GLY A 1 213 ? 55.853 52.223 22.586 1.00 0.00 213 GLY A N 3
ATOM 10074 C CA . GLY A 1 213 ? 56.687 52.674 21.436 1.00 0.00 213 GLY A CA 3
ATOM 10075 C C . GLY A 1 213 ? 57.461 51.495 20.837 1.00 0.00 213 GLY A C 3
ATOM 10076 O O . GLY A 1 213 ? 57.919 51.557 19.714 1.00 0.00 213 GLY A O 3
ATOM 10080 N N . ALA A 1 214 ? 57.590 50.443 21.601 1.00 0.00 214 ALA A N 3
ATOM 10081 C CA . ALA A 1 214 ? 58.329 49.260 21.090 1.00 0.00 214 ALA A CA 3
ATOM 10082 C C . ALA A 1 214 ? 57.590 48.624 19.919 1.00 0.00 214 ALA A C 3
ATOM 10083 O O . ALA A 1 214 ? 56.791 49.264 19.264 1.00 0.00 214 ALA A O 3
ATOM 10090 N N . ASN A 1 215 ? 57.871 47.374 19.674 1.00 0.00 215 ASN A N 3
ATOM 10091 C CA . ASN A 1 215 ? 57.195 46.684 18.550 1.00 0.00 215 ASN A CA 3
ATOM 10092 C C . ASN A 1 215 ? 57.067 45.193 18.828 1.00 0.00 215 ASN A C 3
ATOM 10093 O O . ASN A 1 215 ? 57.725 44.662 19.702 1.00 0.00 215 ASN A O 3
ATOM 10104 N N . GLU A 1 216 ? 56.220 44.542 18.080 1.00 0.00 216 GLU A N 3
ATOM 10105 C CA . GLU A 1 216 ? 56.036 43.086 18.288 1.00 0.00 216 GLU A CA 3
ATOM 10106 C C . GLU A 1 216 ? 55.566 42.412 17.004 1.00 0.00 216 GLU A C 3
ATOM 10107 O O . GLU A 1 216 ? 56.106 41.404 16.597 1.00 0.00 216 GLU A O 3
ATOM 10119 N N . GLY A 1 217 ? 54.567 42.984 16.390 1.00 0.00 217 GLY A N 3
ATOM 10120 C CA . GLY A 1 217 ? 54.049 42.388 15.127 1.00 0.00 217 GLY A CA 3
ATOM 10121 C C . GLY A 1 217 ? 55.088 42.510 14.012 1.00 0.00 217 GLY A C 3
ATOM 10122 O O . GLY A 1 217 ? 55.525 41.522 13.455 1.00 0.00 217 GLY A O 3
ATOM 10126 N N . ASN A 1 218 ? 55.463 43.723 13.708 1.00 0.00 218 ASN A N 3
ATOM 10127 C CA . ASN A 1 218 ? 56.468 43.930 12.636 1.00 0.00 218 ASN A CA 3
ATOM 10128 C C . ASN A 1 218 ? 57.885 43.792 13.186 1.00 0.00 218 ASN A C 3
ATOM 10129 O O . ASN A 1 218 ? 58.136 44.081 14.339 1.00 0.00 218 ASN A O 3
ATOM 10140 N N . LEU A 1 219 ? 58.785 43.353 12.349 1.00 0.00 219 LEU A N 3
ATOM 10141 C CA . LEU A 1 219 ? 60.189 43.189 12.806 1.00 0.00 219 LEU A CA 3
ATOM 10142 C C . LEU A 1 219 ? 60.778 44.521 13.260 1.00 0.00 219 LEU A C 3
ATOM 10143 O O . LEU A 1 219 ? 60.981 44.743 14.436 1.00 0.00 219 LEU A O 3
ATOM 10159 N N . GLU A 1 220 ? 61.040 45.387 12.318 1.00 0.00 220 GLU A N 3
ATOM 10160 C CA . GLU A 1 220 ? 61.614 46.706 12.684 1.00 0.00 220 GLU A CA 3
ATOM 10161 C C . GLU A 1 220 ? 60.741 47.411 13.713 1.00 0.00 220 GLU A C 3
ATOM 10162 O O . GLU A 1 220 ? 61.273 47.691 14.774 1.00 0.00 220 GLU A O 3
ATOM 10174 N N . MET A 1 1 ? 2.809 87.514 2.249 1.00 0.00 1 MET A N 4
ATOM 10175 C CA . MET A 1 1 ? 4.078 87.323 2.991 1.00 0.00 1 MET A CA 4
ATOM 10176 C C . MET A 1 1 ? 4.080 88.177 4.251 1.00 0.00 1 MET A C 4
ATOM 10177 O O . MET A 1 1 ? 3.066 88.324 4.905 1.00 0.00 1 MET A O 4
ATOM 10190 N N . GLY A 1 2 ? 5.219 88.724 4.572 1.00 0.00 2 GLY A N 4
ATOM 10191 C CA . GLY A 1 2 ? 5.303 89.575 5.792 1.00 0.00 2 GLY A CA 4
ATOM 10192 C C . GLY A 1 2 ? 6.747 89.656 6.286 1.00 0.00 2 GLY A C 4
ATOM 10193 O O . GLY A 1 2 ? 7.674 89.375 5.552 1.00 0.00 2 GLY A O 4
ATOM 10197 N N . CYS A 1 3 ? 6.911 90.040 7.523 1.00 0.00 3 CYS A N 4
ATOM 10198 C CA . CYS A 1 3 ? 8.282 90.143 8.076 1.00 0.00 3 CYS A CA 4
ATOM 10199 C C . CYS A 1 3 ? 8.743 88.803 8.634 1.00 0.00 3 CYS A C 4
ATOM 10200 O O . CYS A 1 3 ? 8.756 87.810 7.932 1.00 0.00 3 CYS A O 4
ATOM 10208 N N . SER A 1 4 ? 9.114 88.804 9.890 1.00 0.00 4 SER A N 4
ATOM 10209 C CA . SER A 1 4 ? 9.581 87.544 10.526 1.00 0.00 4 SER A CA 4
ATOM 10210 C C . SER A 1 4 ? 8.499 86.962 11.426 1.00 0.00 4 SER A C 4
ATOM 10211 O O . SER A 1 4 ? 8.583 85.827 11.848 1.00 0.00 4 SER A O 4
ATOM 10219 N N . GLY A 1 5 ? 7.501 87.754 11.705 1.00 0.00 5 GLY A N 4
ATOM 10220 C CA . GLY A 1 5 ? 6.399 87.264 12.579 1.00 0.00 5 GLY A CA 4
ATOM 10221 C C . GLY A 1 5 ? 5.799 88.421 13.379 1.00 0.00 5 GLY A C 4
ATOM 10222 O O . GLY A 1 5 ? 6.515 89.234 13.932 1.00 0.00 5 GLY A O 4
ATOM 10226 N N . SER A 1 6 ? 4.494 88.472 13.421 1.00 0.00 6 SER A N 4
ATOM 10227 C CA . SER A 1 6 ? 3.825 89.561 14.175 1.00 0.00 6 SER A CA 4
ATOM 10228 C C . SER A 1 6 ? 2.574 89.046 14.874 1.00 0.00 6 SER A C 4
ATOM 10229 O O . SER A 1 6 ? 1.849 89.798 15.492 1.00 0.00 6 SER A O 4
ATOM 10237 N N . LYS A 1 7 ? 2.344 87.766 14.763 1.00 0.00 7 LYS A N 4
ATOM 10238 C CA . LYS A 1 7 ? 1.148 87.182 15.414 1.00 0.00 7 LYS A CA 4
ATOM 10239 C C . LYS A 1 7 ? 1.271 87.243 16.931 1.00 0.00 7 LYS A C 4
ATOM 10240 O O . LYS A 1 7 ? 2.356 87.351 17.466 1.00 0.00 7 LYS A O 4
ATOM 10259 N N . ASP A 1 8 ? 0.153 87.172 17.597 1.00 0.00 8 ASP A N 4
ATOM 10260 C CA . ASP A 1 8 ? 0.183 87.223 19.078 1.00 0.00 8 ASP A CA 4
ATOM 10261 C C . ASP A 1 8 ? -1.083 86.611 19.660 1.00 0.00 8 ASP A C 4
ATOM 10262 O O . ASP A 1 8 ? -1.641 87.117 20.614 1.00 0.00 8 ASP A O 4
ATOM 10271 N N . THR A 1 9 ? -1.514 85.530 19.071 1.00 0.00 9 THR A N 4
ATOM 10272 C CA . THR A 1 9 ? -2.741 84.865 19.570 1.00 0.00 9 THR A CA 4
ATOM 10273 C C . THR A 1 9 ? -2.659 83.356 19.360 1.00 0.00 9 THR A C 4
ATOM 10274 O O . THR A 1 9 ? -2.284 82.894 18.301 1.00 0.00 9 THR A O 4
ATOM 10285 N N . THR A 1 10 ? -3.011 82.613 20.375 1.00 0.00 10 THR A N 4
ATOM 10286 C CA . THR A 1 10 ? -2.959 81.134 20.249 1.00 0.00 10 THR A CA 4
ATOM 10287 C C . THR A 1 10 ? -4.135 80.609 19.432 1.00 0.00 10 THR A C 4
ATOM 10288 O O . THR A 1 10 ? -4.158 79.458 19.043 1.00 0.00 10 THR A O 4
ATOM 10299 N N . ASN A 1 11 ? -5.090 81.462 19.186 1.00 0.00 11 ASN A N 4
ATOM 10300 C CA . ASN A 1 11 ? -6.270 81.028 18.397 1.00 0.00 11 ASN A CA 4
ATOM 10301 C C . ASN A 1 11 ? -5.853 80.502 17.026 1.00 0.00 11 ASN A C 4
ATOM 10302 O O . ASN A 1 11 ? -5.503 81.265 16.148 1.00 0.00 11 ASN A O 4
ATOM 10313 N N . SER A 1 12 ? -5.901 79.203 16.872 1.00 0.00 12 SER A N 4
ATOM 10314 C CA . SER A 1 12 ? -5.512 78.602 15.568 1.00 0.00 12 SER A CA 4
ATOM 10315 C C . SER A 1 12 ? -6.745 78.317 14.718 1.00 0.00 12 SER A C 4
ATOM 10316 O O . SER A 1 12 ? -7.847 78.681 15.077 1.00 0.00 12 SER A O 4
ATOM 10324 N N . LYS A 1 13 ? -6.540 77.668 13.603 1.00 0.00 13 LYS A N 4
ATOM 10325 C CA . LYS A 1 13 ? -7.692 77.353 12.724 1.00 0.00 13 LYS A CA 4
ATOM 10326 C C . LYS A 1 13 ? -7.293 76.367 11.632 1.00 0.00 13 LYS A C 4
ATOM 10327 O O . LYS A 1 13 ? -6.165 75.920 11.578 1.00 0.00 13 LYS A O 4
ATOM 10346 N N . ASP A 1 14 ? -8.228 76.046 10.780 1.00 0.00 14 ASP A N 4
ATOM 10347 C CA . ASP A 1 14 ? -7.923 75.092 9.687 1.00 0.00 14 ASP A CA 4
ATOM 10348 C C . ASP A 1 14 ? -6.739 75.572 8.858 1.00 0.00 14 ASP A C 4
ATOM 10349 O O . ASP A 1 14 ? -5.648 75.046 8.966 1.00 0.00 14 ASP A O 4
ATOM 10358 N N . GLY A 1 15 ? -6.973 76.564 8.042 1.00 0.00 15 GLY A N 4
ATOM 10359 C CA . GLY A 1 15 ? -5.865 77.091 7.196 1.00 0.00 15 GLY A CA 4
ATOM 10360 C C . GLY A 1 15 ? -5.359 76.004 6.246 1.00 0.00 15 GLY A C 4
ATOM 10361 O O . GLY A 1 15 ? -5.675 74.842 6.406 1.00 0.00 15 GLY A O 4
ATOM 10365 N N . ALA A 1 16 ? -4.583 76.406 5.277 1.00 0.00 16 ALA A N 4
ATOM 10366 C CA . ALA A 1 16 ? -4.049 75.416 4.310 1.00 0.00 16 ALA A CA 4
ATOM 10367 C C . ALA A 1 16 ? -2.659 74.942 4.727 1.00 0.00 16 ALA A C 4
ATOM 10368 O O . ALA A 1 16 ? -1.808 74.709 3.892 1.00 0.00 16 ALA A O 4
ATOM 10375 N N . ALA A 1 17 ? -2.461 74.813 6.021 1.00 0.00 17 ALA A N 4
ATOM 10376 C CA . ALA A 1 17 ? -1.135 74.355 6.532 1.00 0.00 17 ALA A CA 4
ATOM 10377 C C . ALA A 1 17 ? -1.302 73.154 7.457 1.00 0.00 17 ALA A C 4
ATOM 10378 O O . ALA A 1 17 ? -2.276 72.433 7.370 1.00 0.00 17 ALA A O 4
ATOM 10385 N N . SER A 1 18 ? -0.349 72.959 8.327 1.00 0.00 18 SER A N 4
ATOM 10386 C CA . SER A 1 18 ? -0.443 71.809 9.261 1.00 0.00 18 SER A CA 4
ATOM 10387 C C . SER A 1 18 ? 0.276 72.110 10.571 1.00 0.00 18 SER A C 4
ATOM 10388 O O . SER A 1 18 ? 0.338 71.276 11.453 1.00 0.00 18 SER A O 4
ATOM 10396 N N . LYS A 1 19 ? 0.805 73.299 10.677 1.00 0.00 19 LYS A N 4
ATOM 10397 C CA . LYS A 1 19 ? 1.523 73.671 11.921 1.00 0.00 19 LYS A CA 4
ATOM 10398 C C . LYS A 1 19 ? 1.355 75.156 12.221 1.00 0.00 19 LYS A C 4
ATOM 10399 O O . LYS A 1 19 ? 0.576 75.836 11.582 1.00 0.00 19 LYS A O 4
ATOM 10418 N N . GLY A 1 20 ? 2.090 75.634 13.189 1.00 0.00 20 GLY A N 4
ATOM 10419 C CA . GLY A 1 20 ? 1.984 77.078 13.545 1.00 0.00 20 GLY A CA 4
ATOM 10420 C C . GLY A 1 20 ? 3.305 77.579 14.133 1.00 0.00 20 GLY A C 4
ATOM 10421 O O . GLY A 1 20 ? 3.350 78.046 15.254 1.00 0.00 20 GLY A O 4
ATOM 10425 N N . GLY A 1 21 ? 4.354 77.469 13.365 1.00 0.00 21 GLY A N 4
ATOM 10426 C CA . GLY A 1 21 ? 5.680 77.934 13.866 1.00 0.00 21 GLY A CA 4
ATOM 10427 C C . GLY A 1 21 ? 6.802 77.416 12.965 1.00 0.00 21 GLY A C 4
ATOM 10428 O O . GLY A 1 21 ? 6.545 76.841 11.925 1.00 0.00 21 GLY A O 4
ATOM 10432 N N . LYS A 1 22 ? 8.026 77.634 13.389 1.00 0.00 22 LYS A N 4
ATOM 10433 C CA . LYS A 1 22 ? 9.190 77.166 12.582 1.00 0.00 22 LYS A CA 4
ATOM 10434 C C . LYS A 1 22 ? 10.130 76.324 13.433 1.00 0.00 22 LYS A C 4
ATOM 10435 O O . LYS A 1 22 ? 10.747 75.397 12.942 1.00 0.00 22 LYS A O 4
ATOM 10454 N N . ASP A 1 23 ? 10.221 76.668 14.697 1.00 0.00 23 ASP A N 4
ATOM 10455 C CA . ASP A 1 23 ? 11.115 75.907 15.617 1.00 0.00 23 ASP A CA 4
ATOM 10456 C C . ASP A 1 23 ? 10.320 75.335 16.785 1.00 0.00 23 ASP A C 4
ATOM 10457 O O . ASP A 1 23 ? 9.544 76.031 17.409 1.00 0.00 23 ASP A O 4
ATOM 10466 N N . GLY A 1 24 ? 10.528 74.077 17.062 1.00 0.00 24 GLY A N 4
ATOM 10467 C CA . GLY A 1 24 ? 9.787 73.448 18.190 1.00 0.00 24 GLY A CA 4
ATOM 10468 C C . GLY A 1 24 ? 10.307 72.033 18.453 1.00 0.00 24 GLY A C 4
ATOM 10469 O O . GLY A 1 24 ? 9.563 71.079 18.390 1.00 0.00 24 GLY A O 4
ATOM 10473 N N . LYS A 1 25 ? 11.583 71.935 18.740 1.00 0.00 25 LYS A N 4
ATOM 10474 C CA . LYS A 1 25 ? 12.185 70.598 19.012 1.00 0.00 25 LYS A CA 4
ATOM 10475 C C . LYS A 1 25 ? 11.883 69.604 17.889 1.00 0.00 25 LYS A C 4
ATOM 10476 O O . LYS A 1 25 ? 10.836 68.987 17.866 1.00 0.00 25 LYS A O 4
ATOM 10495 N N . THR A 1 26 ? 12.822 69.464 16.981 1.00 0.00 26 THR A N 4
ATOM 10496 C CA . THR A 1 26 ? 12.624 68.519 15.846 1.00 0.00 26 THR A CA 4
ATOM 10497 C C . THR A 1 26 ? 13.888 67.703 15.601 1.00 0.00 26 THR A C 4
ATOM 10498 O O . THR A 1 26 ? 14.960 68.251 15.444 1.00 0.00 26 THR A O 4
ATOM 10509 N N . THR A 1 27 ? 13.738 66.404 15.574 1.00 0.00 27 THR A N 4
ATOM 10510 C CA . THR A 1 27 ? 14.923 65.536 15.340 1.00 0.00 27 THR A CA 4
ATOM 10511 C C . THR A 1 27 ? 15.804 66.104 14.234 1.00 0.00 27 THR A C 4
ATOM 10512 O O . THR A 1 27 ? 17.012 65.975 14.271 1.00 0.00 27 THR A O 4
ATOM 10523 N N . ALA A 1 28 ? 15.184 66.723 13.268 1.00 0.00 28 ALA A N 4
ATOM 10524 C CA . ALA A 1 28 ? 15.969 67.306 12.151 1.00 0.00 28 ALA A CA 4
ATOM 10525 C C . ALA A 1 28 ? 17.035 68.258 12.675 1.00 0.00 28 ALA A C 4
ATOM 10526 O O . ALA A 1 28 ? 18.215 67.988 12.576 1.00 0.00 28 ALA A O 4
ATOM 10533 N N . ASP A 1 29 ? 16.597 69.354 13.224 1.00 0.00 29 ASP A N 4
ATOM 10534 C CA . ASP A 1 29 ? 17.571 70.337 13.760 1.00 0.00 29 ASP A CA 4
ATOM 10535 C C . ASP A 1 29 ? 18.632 69.640 14.604 1.00 0.00 29 ASP A C 4
ATOM 10536 O O . ASP A 1 29 ? 19.807 69.930 14.495 1.00 0.00 29 ASP A O 4
ATOM 10545 N N . ARG A 1 30 ? 18.194 68.731 15.430 1.00 0.00 30 ARG A N 4
ATOM 10546 C CA . ARG A 1 30 ? 19.153 67.999 16.291 1.00 0.00 30 ARG A CA 4
ATOM 10547 C C . ARG A 1 30 ? 20.103 67.157 15.452 1.00 0.00 30 ARG A C 4
ATOM 10548 O O . ARG A 1 30 ? 21.195 66.849 15.873 1.00 0.00 30 ARG A O 4
ATOM 10569 N N . LYS A 1 31 ? 19.671 66.803 14.278 1.00 0.00 31 LYS A N 4
ATOM 10570 C CA . LYS A 1 31 ? 20.536 65.978 13.395 1.00 0.00 31 LYS A CA 4
ATOM 10571 C C . LYS A 1 31 ? 21.667 66.802 12.787 1.00 0.00 31 LYS A C 4
ATOM 10572 O O . LYS A 1 31 ? 22.779 66.331 12.653 1.00 0.00 31 LYS A O 4
ATOM 10591 N N . VAL A 1 32 ? 21.366 68.018 12.434 1.00 0.00 32 VAL A N 4
ATOM 10592 C CA . VAL A 1 32 ? 22.410 68.882 11.832 1.00 0.00 32 VAL A CA 4
ATOM 10593 C C . VAL A 1 32 ? 23.427 69.353 12.869 1.00 0.00 32 VAL A C 4
ATOM 10594 O O . VAL A 1 32 ? 24.613 69.386 12.603 1.00 0.00 32 VAL A O 4
ATOM 10607 N N . ALA A 1 33 ? 22.953 69.703 14.030 1.00 0.00 33 ALA A N 4
ATOM 10608 C CA . ALA A 1 33 ? 23.889 70.173 15.082 1.00 0.00 33 ALA A CA 4
ATOM 10609 C C . ALA A 1 33 ? 24.756 69.040 15.621 1.00 0.00 33 ALA A C 4
ATOM 10610 O O . ALA A 1 33 ? 25.963 69.150 15.648 1.00 0.00 33 ALA A O 4
ATOM 10617 N N . TRP A 1 34 ? 24.132 67.966 16.035 1.00 0.00 34 TRP A N 4
ATOM 10618 C CA . TRP A 1 34 ? 24.931 66.834 16.574 1.00 0.00 34 TRP A CA 4
ATOM 10619 C C . TRP A 1 34 ? 25.796 66.189 15.498 1.00 0.00 34 TRP A C 4
ATOM 10620 O O . TRP A 1 34 ? 26.820 65.615 15.794 1.00 0.00 34 TRP A O 4
ATOM 10641 N N . GLU A 1 35 ? 25.381 66.296 14.269 1.00 0.00 35 GLU A N 4
ATOM 10642 C CA . GLU A 1 35 ? 26.190 65.686 13.185 1.00 0.00 35 GLU A CA 4
ATOM 10643 C C . GLU A 1 35 ? 27.488 66.455 12.997 1.00 0.00 35 GLU A C 4
ATOM 10644 O O . GLU A 1 35 ? 28.545 65.873 12.837 1.00 0.00 35 GLU A O 4
ATOM 10656 N N . ARG A 1 36 ? 27.390 67.752 13.030 1.00 0.00 36 ARG A N 4
ATOM 10657 C CA . ARG A 1 36 ? 28.602 68.574 12.857 1.00 0.00 36 ARG A CA 4
ATOM 10658 C C . ARG A 1 36 ? 29.387 68.613 14.152 1.00 0.00 36 ARG A C 4
ATOM 10659 O O . ARG A 1 36 ? 30.604 68.611 14.150 1.00 0.00 36 ARG A O 4
ATOM 10680 N N . ILE A 1 37 ? 28.676 68.647 15.242 1.00 0.00 37 ILE A N 4
ATOM 10681 C CA . ILE A 1 37 ? 29.358 68.685 16.547 1.00 0.00 37 ILE A CA 4
ATOM 10682 C C . ILE A 1 37 ? 30.097 67.373 16.791 1.00 0.00 37 ILE A C 4
ATOM 10683 O O . ILE A 1 37 ? 31.301 67.363 16.962 1.00 0.00 37 ILE A O 4
ATOM 10699 N N . ARG A 1 38 ? 29.367 66.283 16.802 1.00 0.00 38 ARG A N 4
ATOM 10700 C CA . ARG A 1 38 ? 30.031 64.978 17.033 1.00 0.00 38 ARG A CA 4
ATOM 10701 C C . ARG A 1 38 ? 31.211 64.819 16.093 1.00 0.00 38 ARG A C 4
ATOM 10702 O O . ARG A 1 38 ? 32.264 64.358 16.486 1.00 0.00 38 ARG A O 4
ATOM 10723 N N . CYS A 1 39 ? 31.019 65.206 14.860 1.00 0.00 39 CYS A N 4
ATOM 10724 C CA . CYS A 1 39 ? 32.126 65.083 13.885 1.00 0.00 39 CYS A CA 4
ATOM 10725 C C . CYS A 1 39 ? 33.366 65.800 14.401 1.00 0.00 39 CYS A C 4
ATOM 10726 O O . CYS A 1 39 ? 34.475 65.337 14.224 1.00 0.00 39 CYS A O 4
ATOM 10734 N N . ALA A 1 40 ? 33.151 66.922 15.034 1.00 0.00 40 ALA A N 4
ATOM 10735 C CA . ALA A 1 40 ? 34.300 67.688 15.572 1.00 0.00 40 ALA A CA 4
ATOM 10736 C C . ALA A 1 40 ? 34.903 66.985 16.782 1.00 0.00 40 ALA A C 4
ATOM 10737 O O . ALA A 1 40 ? 36.097 66.796 16.860 1.00 0.00 40 ALA A O 4
ATOM 10744 N N . ILE A 1 41 ? 34.057 66.606 17.704 1.00 0.00 41 ILE A N 4
ATOM 10745 C CA . ILE A 1 41 ? 34.552 65.911 18.923 1.00 0.00 41 ILE A CA 4
ATOM 10746 C C . ILE A 1 41 ? 35.166 64.538 18.569 1.00 0.00 41 ILE A C 4
ATOM 10747 O O . ILE A 1 41 ? 34.475 63.665 18.084 1.00 0.00 41 ILE A O 4
ATOM 10763 N N . PRO A 1 42 ? 36.466 64.365 18.820 1.00 0.00 42 PRO A N 4
ATOM 10764 C CA . PRO A 1 42 ? 37.132 63.096 18.516 1.00 0.00 42 PRO A CA 4
ATOM 10765 C C . PRO A 1 42 ? 36.643 61.973 19.433 1.00 0.00 42 PRO A C 4
ATOM 10766 O O . PRO A 1 42 ? 36.243 62.215 20.555 1.00 0.00 42 PRO A O 4
ATOM 10777 N N . ARG A 1 43 ? 36.687 60.764 18.935 1.00 0.00 43 ARG A N 4
ATOM 10778 C CA . ARG A 1 43 ? 36.233 59.616 19.762 1.00 0.00 43 ARG A CA 4
ATOM 10779 C C . ARG A 1 43 ? 37.412 58.981 20.488 1.00 0.00 43 ARG A C 4
ATOM 10780 O O . ARG A 1 43 ? 37.266 57.976 21.155 1.00 0.00 43 ARG A O 4
ATOM 10801 N N . ASP A 1 44 ? 38.566 59.581 20.338 1.00 0.00 44 ASP A N 4
ATOM 10802 C CA . ASP A 1 44 ? 39.779 59.037 21.008 1.00 0.00 44 ASP A CA 4
ATOM 10803 C C . ASP A 1 44 ? 40.260 57.758 20.332 1.00 0.00 44 ASP A C 4
ATOM 10804 O O . ASP A 1 44 ? 39.656 57.281 19.392 1.00 0.00 44 ASP A O 4
ATOM 10813 N N . LYS A 1 45 ? 41.346 57.227 20.829 1.00 0.00 45 LYS A N 4
ATOM 10814 C CA . LYS A 1 45 ? 41.891 55.979 20.238 1.00 0.00 45 LYS A CA 4
ATOM 10815 C C . LYS A 1 45 ? 42.042 56.111 18.727 1.00 0.00 45 LYS A C 4
ATOM 10816 O O . LYS A 1 45 ? 41.233 55.610 17.974 1.00 0.00 45 LYS A O 4
ATOM 10835 N N . ASP A 1 46 ? 43.085 56.785 18.314 1.00 0.00 46 ASP A N 4
ATOM 10836 C CA . ASP A 1 46 ? 43.313 56.966 16.860 1.00 0.00 46 ASP A CA 4
ATOM 10837 C C . ASP A 1 46 ? 44.418 57.989 16.624 1.00 0.00 46 ASP A C 4
ATOM 10838 O O . ASP A 1 46 ? 44.301 59.130 17.025 1.00 0.00 46 ASP A O 4
ATOM 10847 N N . ALA A 1 47 ? 45.478 57.563 15.981 1.00 0.00 47 ALA A N 4
ATOM 10848 C CA . ALA A 1 47 ? 46.594 58.507 15.715 1.00 0.00 47 ALA A CA 4
ATOM 10849 C C . ALA A 1 47 ? 46.055 59.854 15.254 1.00 0.00 47 ALA A C 4
ATOM 10850 O O . ALA A 1 47 ? 46.604 60.892 15.576 1.00 0.00 47 ALA A O 4
ATOM 10857 N N . GLU A 1 48 ? 44.982 59.814 14.512 1.00 0.00 48 GLU A N 4
ATOM 10858 C CA . GLU A 1 48 ? 44.394 61.081 14.023 1.00 0.00 48 GLU A CA 4
ATOM 10859 C C . GLU A 1 48 ? 43.738 61.821 15.172 1.00 0.00 48 GLU A C 4
ATOM 10860 O O . GLU A 1 48 ? 43.843 63.026 15.282 1.00 0.00 48 GLU A O 4
ATOM 10872 N N . SER A 1 49 ? 43.069 61.082 16.013 1.00 0.00 49 SER A N 4
ATOM 10873 C CA . SER A 1 49 ? 42.399 61.720 17.165 1.00 0.00 49 SER A CA 4
ATOM 10874 C C . SER A 1 49 ? 43.439 62.266 18.128 1.00 0.00 49 SER A C 4
ATOM 10875 O O . SER A 1 49 ? 43.226 63.270 18.778 1.00 0.00 49 SER A O 4
ATOM 10883 N N . LYS A 1 50 ? 44.554 61.588 18.200 1.00 0.00 50 LYS A N 4
ATOM 10884 C CA . LYS A 1 50 ? 45.626 62.044 19.109 1.00 0.00 50 LYS A CA 4
ATOM 10885 C C . LYS A 1 50 ? 46.095 63.434 18.707 1.00 0.00 50 LYS A C 4
ATOM 10886 O O . LYS A 1 50 ? 46.248 64.307 19.538 1.00 0.00 50 LYS A O 4
ATOM 10905 N N . SER A 1 51 ? 46.317 63.614 17.431 1.00 0.00 51 SER A N 4
ATOM 10906 C CA . SER A 1 51 ? 46.775 64.939 16.953 1.00 0.00 51 SER A CA 4
ATOM 10907 C C . SER A 1 51 ? 45.706 65.997 17.206 1.00 0.00 51 SER A C 4
ATOM 10908 O O . SER A 1 51 ? 46.011 67.128 17.527 1.00 0.00 51 SER A O 4
ATOM 10916 N N . ARG A 1 52 ? 44.467 65.607 17.058 1.00 0.00 52 ARG A N 4
ATOM 10917 C CA . ARG A 1 52 ? 43.365 66.573 17.285 1.00 0.00 52 ARG A CA 4
ATOM 10918 C C . ARG A 1 52 ? 43.292 66.968 18.757 1.00 0.00 52 ARG A C 4
ATOM 10919 O O . ARG A 1 52 ? 43.172 68.132 19.084 1.00 0.00 52 ARG A O 4
ATOM 10940 N N . ARG A 1 53 ? 43.368 65.990 19.619 1.00 0.00 53 ARG A N 4
ATOM 10941 C CA . ARG A 1 53 ? 43.307 66.289 21.074 1.00 0.00 53 ARG A CA 4
ATOM 10942 C C . ARG A 1 53 ? 44.380 67.298 21.465 1.00 0.00 53 ARG A C 4
ATOM 10943 O O . ARG A 1 53 ? 44.105 68.271 22.137 1.00 0.00 53 ARG A O 4
ATOM 10964 N N . ILE A 1 54 ? 45.587 67.045 21.036 1.00 0.00 54 ILE A N 4
ATOM 10965 C CA . ILE A 1 54 ? 46.688 67.977 21.376 1.00 0.00 54 ILE A CA 4
ATOM 10966 C C . ILE A 1 54 ? 46.350 69.397 20.939 1.00 0.00 54 ILE A C 4
ATOM 10967 O O . ILE A 1 54 ? 46.519 70.338 21.692 1.00 0.00 54 ILE A O 4
ATOM 10983 N N . GLU A 1 55 ? 45.879 69.531 19.730 1.00 0.00 55 GLU A N 4
ATOM 10984 C CA . GLU A 1 55 ? 45.526 70.883 19.231 1.00 0.00 55 GLU A CA 4
ATOM 10985 C C . GLU A 1 55 ? 44.412 71.496 20.069 1.00 0.00 55 GLU A C 4
ATOM 10986 O O . GLU A 1 55 ? 44.591 72.530 20.687 1.00 0.00 55 GLU A O 4
ATOM 10998 N N . LEU A 1 56 ? 43.278 70.851 20.075 1.00 0.00 56 LEU A N 4
ATOM 10999 C CA . LEU A 1 56 ? 42.145 71.386 20.867 1.00 0.00 56 LEU A CA 4
ATOM 11000 C C . LEU A 1 56 ? 42.574 71.659 22.301 1.00 0.00 56 LEU A C 4
ATOM 11001 O O . LEU A 1 56 ? 42.081 72.568 22.938 1.00 0.00 56 LEU A O 4
ATOM 11017 N N . PHE A 1 57 ? 43.491 70.865 22.785 1.00 0.00 57 PHE A N 4
ATOM 11018 C CA . PHE A 1 57 ? 43.966 71.063 24.175 1.00 0.00 57 PHE A CA 4
ATOM 11019 C C . PHE A 1 57 ? 44.745 72.367 24.302 1.00 0.00 57 PHE A C 4
ATOM 11020 O O . PHE A 1 57 ? 44.529 73.136 25.218 1.00 0.00 57 PHE A O 4
ATOM 11037 N N . LYS A 1 58 ? 45.642 72.588 23.382 1.00 0.00 58 LYS A N 4
ATOM 11038 C CA . LYS A 1 58 ? 46.446 73.833 23.430 1.00 0.00 58 LYS A CA 4
ATOM 11039 C C . LYS A 1 58 ? 45.546 75.060 23.527 1.00 0.00 58 LYS A C 4
ATOM 11040 O O . LYS A 1 58 ? 45.825 75.978 24.272 1.00 0.00 58 LYS A O 4
ATOM 11059 N N . GLN A 1 59 ? 44.480 75.055 22.771 1.00 0.00 59 GLN A N 4
ATOM 11060 C CA . GLN A 1 59 ? 43.556 76.217 22.812 1.00 0.00 59 GLN A CA 4
ATOM 11061 C C . GLN A 1 59 ? 43.225 76.589 24.248 1.00 0.00 59 GLN A C 4
ATOM 11062 O O . GLN A 1 59 ? 43.761 77.540 24.784 1.00 0.00 59 GLN A O 4
ATOM 11076 N N . PHE A 1 60 ? 42.340 75.832 24.846 1.00 0.00 60 PHE A N 4
ATOM 11077 C CA . PHE A 1 60 ? 41.955 76.120 26.249 1.00 0.00 60 PHE A CA 4
ATOM 11078 C C . PHE A 1 60 ? 43.177 76.501 27.087 1.00 0.00 60 PHE A C 4
ATOM 11079 O O . PHE A 1 60 ? 43.249 77.587 27.627 1.00 0.00 60 PHE A O 4
ATOM 11096 N N . ASP A 1 61 ? 44.119 75.595 27.173 1.00 0.00 61 ASP A N 4
ATOM 11097 C CA . ASP A 1 61 ? 45.340 75.881 27.968 1.00 0.00 61 ASP A CA 4
ATOM 11098 C C . ASP A 1 61 ? 46.403 76.564 27.114 1.00 0.00 61 ASP A C 4
ATOM 11099 O O . ASP A 1 61 ? 47.458 76.012 26.874 1.00 0.00 61 ASP A O 4
ATOM 11108 N N . THR A 1 62 ? 46.108 77.752 26.670 1.00 0.00 62 THR A N 4
ATOM 11109 C CA . THR A 1 62 ? 47.092 78.475 25.836 1.00 0.00 62 THR A CA 4
ATOM 11110 C C . THR A 1 62 ? 48.228 79.011 26.696 1.00 0.00 62 THR A C 4
ATOM 11111 O O . THR A 1 62 ? 49.061 79.763 26.230 1.00 0.00 62 THR A O 4
ATOM 11122 N N . ASN A 1 63 ? 48.242 78.612 27.940 1.00 0.00 63 ASN A N 4
ATOM 11123 C CA . ASN A 1 63 ? 49.316 79.089 28.843 1.00 0.00 63 ASN A CA 4
ATOM 11124 C C . ASN A 1 63 ? 50.642 78.419 28.505 1.00 0.00 63 ASN A C 4
ATOM 11125 O O . ASN A 1 63 ? 51.656 79.078 28.381 1.00 0.00 63 ASN A O 4
ATOM 11136 N N . GLY A 1 64 ? 50.607 77.120 28.359 1.00 0.00 64 GLY A N 4
ATOM 11137 C CA . GLY A 1 64 ? 51.863 76.375 28.026 1.00 0.00 64 GLY A CA 4
ATOM 11138 C C . GLY A 1 64 ? 51.961 75.093 28.855 1.00 0.00 64 GLY A C 4
ATOM 11139 O O . GLY A 1 64 ? 52.640 74.158 28.477 1.00 0.00 64 GLY A O 4
ATOM 11143 N N . THR A 1 65 ? 51.284 75.076 29.970 1.00 0.00 65 THR A N 4
ATOM 11144 C CA . THR A 1 65 ? 51.329 73.869 30.828 1.00 0.00 65 THR A CA 4
ATOM 11145 C C . THR A 1 65 ? 50.230 72.887 30.440 1.00 0.00 65 THR A C 4
ATOM 11146 O O . THR A 1 65 ? 50.423 72.045 29.585 1.00 0.00 65 THR A O 4
ATOM 11157 N N . GLY A 1 66 ? 49.097 73.011 31.076 1.00 0.00 66 GLY A N 4
ATOM 11158 C CA . GLY A 1 66 ? 47.973 72.089 30.754 1.00 0.00 66 GLY A CA 4
ATOM 11159 C C . GLY A 1 66 ? 46.971 72.049 31.908 1.00 0.00 66 GLY A C 4
ATOM 11160 O O . GLY A 1 66 ? 46.109 71.196 31.954 1.00 0.00 66 GLY A O 4
ATOM 11164 N N . LYS A 1 67 ? 47.108 72.970 32.822 1.00 0.00 67 LYS A N 4
ATOM 11165 C CA . LYS A 1 67 ? 46.174 72.997 33.972 1.00 0.00 67 LYS A CA 4
ATOM 11166 C C . LYS A 1 67 ? 44.946 73.839 33.643 1.00 0.00 67 LYS A C 4
ATOM 11167 O O . LYS A 1 67 ? 44.826 74.970 34.071 1.00 0.00 67 LYS A O 4
ATOM 11186 N N . LEU A 1 68 ? 44.053 73.268 32.883 1.00 0.00 68 LEU A N 4
ATOM 11187 C CA . LEU A 1 68 ? 42.825 74.011 32.510 1.00 0.00 68 LEU A CA 4
ATOM 11188 C C . LEU A 1 68 ? 41.918 74.224 33.717 1.00 0.00 68 LEU A C 4
ATOM 11189 O O . LEU A 1 68 ? 42.316 74.809 34.705 1.00 0.00 68 LEU A O 4
ATOM 11205 N N . GLY A 1 69 ? 40.712 73.743 33.609 1.00 0.00 69 GLY A N 4
ATOM 11206 C CA . GLY A 1 69 ? 39.753 73.903 34.736 1.00 0.00 69 GLY A CA 4
ATOM 11207 C C . GLY A 1 69 ? 38.330 73.988 34.190 1.00 0.00 69 GLY A C 4
ATOM 11208 O O . GLY A 1 69 ? 38.089 74.624 33.183 1.00 0.00 69 GLY A O 4
ATOM 11212 N N . PHE A 1 70 ? 37.414 73.347 34.864 1.00 0.00 70 PHE A N 4
ATOM 11213 C CA . PHE A 1 70 ? 36.009 73.383 34.393 1.00 0.00 70 PHE A CA 4
ATOM 11214 C C . PHE A 1 70 ? 35.616 74.788 33.943 1.00 0.00 70 PHE A C 4
ATOM 11215 O O . PHE A 1 70 ? 35.200 74.986 32.820 1.00 0.00 70 PHE A O 4
ATOM 11232 N N . ARG A 1 71 ? 35.755 75.739 34.826 1.00 0.00 71 ARG A N 4
ATOM 11233 C CA . ARG A 1 71 ? 35.391 77.130 34.457 1.00 0.00 71 ARG A CA 4
ATOM 11234 C C . ARG A 1 71 ? 35.939 77.479 33.076 1.00 0.00 71 ARG A C 4
ATOM 11235 O O . ARG A 1 71 ? 35.208 77.915 32.202 1.00 0.00 71 ARG A O 4
ATOM 11256 N N . GLU A 1 72 ? 37.215 77.277 32.904 1.00 0.00 72 GLU A N 4
ATOM 11257 C CA . GLU A 1 72 ? 37.835 77.588 31.592 1.00 0.00 72 GLU A CA 4
ATOM 11258 C C . GLU A 1 72 ? 37.254 76.705 30.499 1.00 0.00 72 GLU A C 4
ATOM 11259 O O . GLU A 1 72 ? 36.958 77.167 29.414 1.00 0.00 72 GLU A O 4
ATOM 11271 N N . VAL A 1 73 ? 37.102 75.448 30.803 1.00 0.00 73 VAL A N 4
ATOM 11272 C CA . VAL A 1 73 ? 36.543 74.515 29.796 1.00 0.00 73 VAL A CA 4
ATOM 11273 C C . VAL A 1 73 ? 35.113 74.902 29.440 1.00 0.00 73 VAL A C 4
ATOM 11274 O O . VAL A 1 73 ? 34.725 74.867 28.288 1.00 0.00 73 VAL A O 4
ATOM 11287 N N . LEU A 1 74 ? 34.353 75.265 30.434 1.00 0.00 74 LEU A N 4
ATOM 11288 C CA . LEU A 1 74 ? 32.948 75.657 30.172 1.00 0.00 74 LEU A CA 4
ATOM 11289 C C . LEU A 1 74 ? 32.887 76.737 29.096 1.00 0.00 74 LEU A C 4
ATOM 11290 O O . LEU A 1 74 ? 32.348 76.524 28.028 1.00 0.00 74 LEU A O 4
ATOM 11306 N N . ASP A 1 75 ? 33.450 77.876 29.397 1.00 0.00 75 ASP A N 4
ATOM 11307 C CA . ASP A 1 75 ? 33.438 78.984 28.409 1.00 0.00 75 ASP A CA 4
ATOM 11308 C C . ASP A 1 75 ? 34.153 78.577 27.123 1.00 0.00 75 ASP A C 4
ATOM 11309 O O . ASP A 1 75 ? 33.731 78.925 26.038 1.00 0.00 75 ASP A O 4
ATOM 11318 N N . GLY A 1 76 ? 35.226 77.848 27.268 1.00 0.00 76 GLY A N 4
ATOM 11319 C CA . GLY A 1 76 ? 35.984 77.407 26.063 1.00 0.00 76 GLY A CA 4
ATOM 11320 C C . GLY A 1 76 ? 35.042 76.761 25.039 1.00 0.00 76 GLY A C 4
ATOM 11321 O O . GLY A 1 76 ? 35.057 77.107 23.873 1.00 0.00 76 GLY A O 4
ATOM 11325 N N . CYS A 1 77 ? 34.246 75.834 25.497 1.00 0.00 77 CYS A N 4
ATOM 11326 C CA . CYS A 1 77 ? 33.300 75.157 24.572 1.00 0.00 77 CYS A CA 4
ATOM 11327 C C . CYS A 1 77 ? 32.290 76.152 24.004 1.00 0.00 77 CYS A C 4
ATOM 11328 O O . CYS A 1 77 ? 32.011 76.158 22.823 1.00 0.00 77 CYS A O 4
ATOM 11336 N N . TYR A 1 78 ? 31.765 76.972 24.866 1.00 0.00 78 TYR A N 4
ATOM 11337 C CA . TYR A 1 78 ? 30.771 77.982 24.423 1.00 0.00 78 TYR A CA 4
ATOM 11338 C C . TYR A 1 78 ? 31.311 78.848 23.283 1.00 0.00 78 TYR A C 4
ATOM 11339 O O . TYR A 1 78 ? 30.702 78.959 22.238 1.00 0.00 78 TYR A O 4
ATOM 11357 N N . GLY A 1 79 ? 32.448 79.445 23.512 1.00 0.00 79 GLY A N 4
ATOM 11358 C CA . GLY A 1 79 ? 33.056 80.317 22.461 1.00 0.00 79 GLY A CA 4
ATOM 11359 C C . GLY A 1 79 ? 33.718 79.492 21.352 1.00 0.00 79 GLY A C 4
ATOM 11360 O O . GLY A 1 79 ? 34.441 80.032 20.537 1.00 0.00 79 GLY A O 4
ATOM 11364 N N . ILE A 1 80 ? 33.469 78.208 21.340 1.00 0.00 80 ILE A N 4
ATOM 11365 C CA . ILE A 1 80 ? 34.090 77.361 20.283 1.00 0.00 80 ILE A CA 4
ATOM 11366 C C . ILE A 1 80 ? 33.155 76.246 19.828 1.00 0.00 80 ILE A C 4
ATOM 11367 O O . ILE A 1 80 ? 32.578 76.315 18.760 1.00 0.00 80 ILE A O 4
ATOM 11383 N N . LEU A 1 81 ? 33.020 75.242 20.640 1.00 0.00 81 LEU A N 4
ATOM 11384 C CA . LEU A 1 81 ? 32.127 74.115 20.261 1.00 0.00 81 LEU A CA 4
ATOM 11385 C C . LEU A 1 81 ? 30.657 74.529 20.257 1.00 0.00 81 LEU A C 4
ATOM 11386 O O . LEU A 1 81 ? 29.863 73.981 19.518 1.00 0.00 81 LEU A O 4
ATOM 11402 N N . LYS A 1 82 ? 30.313 75.483 21.080 1.00 0.00 82 LYS A N 4
ATOM 11403 C CA . LYS A 1 82 ? 28.898 75.926 21.117 1.00 0.00 82 LYS A CA 4
ATOM 11404 C C . LYS A 1 82 ? 27.969 74.731 21.228 1.00 0.00 82 LYS A C 4
ATOM 11405 O O . LYS A 1 82 ? 27.268 74.401 20.290 1.00 0.00 82 LYS A O 4
ATOM 11424 N N . LEU A 1 83 ? 27.972 74.101 22.366 1.00 0.00 83 LEU A N 4
ATOM 11425 C CA . LEU A 1 83 ? 27.085 72.922 22.535 1.00 0.00 83 LEU A CA 4
ATOM 11426 C C . LEU A 1 83 ? 25.700 73.344 23.015 1.00 0.00 83 LEU A C 4
ATOM 11427 O O . LEU A 1 83 ? 24.752 72.592 22.917 1.00 0.00 83 LEU A O 4
ATOM 11443 N N . ASP A 1 84 ? 25.605 74.541 23.526 1.00 0.00 84 ASP A N 4
ATOM 11444 C CA . ASP A 1 84 ? 24.285 75.019 24.015 1.00 0.00 84 ASP A CA 4
ATOM 11445 C C . ASP A 1 84 ? 23.355 75.348 22.851 1.00 0.00 84 ASP A C 4
ATOM 11446 O O . ASP A 1 84 ? 22.226 75.751 23.052 1.00 0.00 84 ASP A O 4
ATOM 11455 N N . GLU A 1 85 ? 23.843 75.170 21.655 1.00 0.00 85 GLU A N 4
ATOM 11456 C CA . GLU A 1 85 ? 23.000 75.467 20.467 1.00 0.00 85 GLU A CA 4
ATOM 11457 C C . GLU A 1 85 ? 22.122 74.279 20.115 1.00 0.00 85 GLU A C 4
ATOM 11458 O O . GLU A 1 85 ? 21.099 74.427 19.474 1.00 0.00 85 GLU A O 4
ATOM 11470 N N . PHE A 1 86 ? 22.539 73.125 20.547 1.00 0.00 86 PHE A N 4
ATOM 11471 C CA . PHE A 1 86 ? 21.763 71.899 20.258 1.00 0.00 86 PHE A CA 4
ATOM 11472 C C . PHE A 1 86 ? 20.936 71.448 21.464 1.00 0.00 86 PHE A C 4
ATOM 11473 O O . PHE A 1 86 ? 19.722 71.420 21.408 1.00 0.00 86 PHE A O 4
ATOM 11490 N N . THR A 1 87 ? 21.600 71.116 22.533 1.00 0.00 87 THR A N 4
ATOM 11491 C CA . THR A 1 87 ? 20.854 70.665 23.744 1.00 0.00 87 THR A CA 4
ATOM 11492 C C . THR A 1 87 ? 20.454 71.826 24.640 1.00 0.00 87 THR A C 4
ATOM 11493 O O . THR A 1 87 ? 21.106 72.851 24.671 1.00 0.00 87 THR A O 4
ATOM 11504 N N . THR A 1 88 ? 19.378 71.635 25.361 1.00 0.00 88 THR A N 4
ATOM 11505 C CA . THR A 1 88 ? 18.908 72.704 26.269 1.00 0.00 88 THR A CA 4
ATOM 11506 C C . THR A 1 88 ? 19.662 72.618 27.585 1.00 0.00 88 THR A C 4
ATOM 11507 O O . THR A 1 88 ? 19.658 71.590 28.233 1.00 0.00 88 THR A O 4
ATOM 11518 N N . HIS A 1 89 ? 20.304 73.691 27.954 1.00 0.00 89 HIS A N 4
ATOM 11519 C CA . HIS A 1 89 ? 21.068 73.684 29.224 1.00 0.00 89 HIS A CA 4
ATOM 11520 C C . HIS A 1 89 ? 22.357 72.900 29.003 1.00 0.00 89 HIS A C 4
ATOM 11521 O O . HIS A 1 89 ? 22.415 71.704 29.200 1.00 0.00 89 HIS A O 4
ATOM 11535 N N . LEU A 1 90 ? 23.366 73.599 28.577 1.00 0.00 90 LEU A N 4
ATOM 11536 C CA . LEU A 1 90 ? 24.661 72.942 28.323 1.00 0.00 90 LEU A CA 4
ATOM 11537 C C . LEU A 1 90 ? 25.500 72.683 29.592 1.00 0.00 90 LEU A C 4
ATOM 11538 O O . LEU A 1 90 ? 26.128 71.667 29.692 1.00 0.00 90 LEU A O 4
ATOM 11554 N N . PRO A 1 91 ? 25.463 73.580 30.558 1.00 0.00 91 PRO A N 4
ATOM 11555 C CA . PRO A 1 91 ? 26.248 73.391 31.782 1.00 0.00 91 PRO A CA 4
ATOM 11556 C C . PRO A 1 91 ? 25.955 72.053 32.480 1.00 0.00 91 PRO A C 4
ATOM 11557 O O . PRO A 1 91 ? 26.727 71.610 33.310 1.00 0.00 91 PRO A O 4
ATOM 11568 N N . ASP A 1 92 ? 24.876 71.421 32.114 1.00 0.00 92 ASP A N 4
ATOM 11569 C CA . ASP A 1 92 ? 24.540 70.117 32.762 1.00 0.00 92 ASP A CA 4
ATOM 11570 C C . ASP A 1 92 ? 25.436 68.960 32.286 1.00 0.00 92 ASP A C 4
ATOM 11571 O O . ASP A 1 92 ? 25.942 68.200 33.091 1.00 0.00 92 ASP A O 4
ATOM 11580 N N . ILE A 1 93 ? 25.627 68.847 30.998 1.00 0.00 93 ILE A N 4
ATOM 11581 C CA . ILE A 1 93 ? 26.486 67.737 30.492 1.00 0.00 93 ILE A CA 4
ATOM 11582 C C . ILE A 1 93 ? 27.979 68.014 30.678 1.00 0.00 93 ILE A C 4
ATOM 11583 O O . ILE A 1 93 ? 28.725 67.130 31.053 1.00 0.00 93 ILE A O 4
ATOM 11599 N N . VAL A 1 94 ? 28.400 69.222 30.417 1.00 0.00 94 VAL A N 4
ATOM 11600 C CA . VAL A 1 94 ? 29.845 69.526 30.586 1.00 0.00 94 VAL A CA 4
ATOM 11601 C C . VAL A 1 94 ? 30.283 69.326 32.033 1.00 0.00 94 VAL A C 4
ATOM 11602 O O . VAL A 1 94 ? 31.324 68.757 32.289 1.00 0.00 94 VAL A O 4
ATOM 11615 N N . GLN A 1 95 ? 29.485 69.794 32.961 1.00 0.00 95 GLN A N 4
ATOM 11616 C CA . GLN A 1 95 ? 29.870 69.619 34.387 1.00 0.00 95 GLN A CA 4
ATOM 11617 C C . GLN A 1 95 ? 29.879 68.144 34.768 1.00 0.00 95 GLN A C 4
ATOM 11618 O O . GLN A 1 95 ? 30.776 67.682 35.446 1.00 0.00 95 GLN A O 4
ATOM 11632 N N . ARG A 1 96 ? 28.881 67.428 34.325 1.00 0.00 96 ARG A N 4
ATOM 11633 C CA . ARG A 1 96 ? 28.820 65.983 34.656 1.00 0.00 96 ARG A CA 4
ATOM 11634 C C . ARG A 1 96 ? 30.018 65.232 34.072 1.00 0.00 96 ARG A C 4
ATOM 11635 O O . ARG A 1 96 ? 30.535 64.316 34.680 1.00 0.00 96 ARG A O 4
ATOM 11656 N N . ALA A 1 97 ? 30.438 65.638 32.907 1.00 0.00 97 ALA A N 4
ATOM 11657 C CA . ALA A 1 97 ? 31.597 64.961 32.268 1.00 0.00 97 ALA A CA 4
ATOM 11658 C C . ALA A 1 97 ? 32.912 65.373 32.925 1.00 0.00 97 ALA A C 4
ATOM 11659 O O . ALA A 1 97 ? 33.725 64.537 33.271 1.00 0.00 97 ALA A O 4
ATOM 11666 N N . PHE A 1 98 ? 33.100 66.650 33.080 1.00 0.00 98 PHE A N 4
ATOM 11667 C CA . PHE A 1 98 ? 34.354 67.132 33.709 1.00 0.00 98 PHE A CA 4
ATOM 11668 C C . PHE A 1 98 ? 34.663 66.369 34.995 1.00 0.00 98 PHE A C 4
ATOM 11669 O O . PHE A 1 98 ? 35.680 65.713 35.101 1.00 0.00 98 PHE A O 4
ATOM 11686 N N . ASP A 1 99 ? 33.774 66.463 35.948 1.00 0.00 99 ASP A N 4
ATOM 11687 C CA . ASP A 1 99 ? 34.000 65.751 37.234 1.00 0.00 99 ASP A CA 4
ATOM 11688 C C . ASP A 1 99 ? 34.121 64.241 37.031 1.00 0.00 99 ASP A C 4
ATOM 11689 O O . ASP A 1 99 ? 34.971 63.604 37.620 1.00 0.00 99 ASP A O 4
ATOM 11698 N N . LYS A 1 100 ? 33.273 63.693 36.205 1.00 0.00 100 LYS A N 4
ATOM 11699 C CA . LYS A 1 100 ? 33.342 62.228 35.967 1.00 0.00 100 LYS A CA 4
ATOM 11700 C C . LYS A 1 100 ? 34.782 61.792 35.691 1.00 0.00 100 LYS A C 4
ATOM 11701 O O . LYS A 1 100 ? 35.335 60.975 36.403 1.00 0.00 100 LYS A O 4
ATOM 11720 N N . ALA A 1 101 ? 35.366 62.350 34.665 1.00 0.00 101 ALA A N 4
ATOM 11721 C CA . ALA A 1 101 ? 36.765 61.979 34.332 1.00 0.00 101 ALA A CA 4
ATOM 11722 C C . ALA A 1 101 ? 37.694 62.234 35.511 1.00 0.00 101 ALA A C 4
ATOM 11723 O O . ALA A 1 101 ? 38.639 61.505 35.728 1.00 0.00 101 ALA A O 4
ATOM 11730 N N . LYS A 1 102 ? 37.405 63.267 36.254 1.00 0.00 102 LYS A N 4
ATOM 11731 C CA . LYS A 1 102 ? 38.260 63.587 37.423 1.00 0.00 102 LYS A CA 4
ATOM 11732 C C . LYS A 1 102 ? 38.361 62.396 38.378 1.00 0.00 102 LYS A C 4
ATOM 11733 O O . LYS A 1 102 ? 39.399 62.155 38.962 1.00 0.00 102 LYS A O 4
ATOM 11752 N N . ASP A 1 103 ? 37.283 61.670 38.516 1.00 0.00 103 ASP A N 4
ATOM 11753 C CA . ASP A 1 103 ? 37.303 60.495 39.430 1.00 0.00 103 ASP A CA 4
ATOM 11754 C C . ASP A 1 103 ? 37.775 59.234 38.704 1.00 0.00 103 ASP A C 4
ATOM 11755 O O . ASP A 1 103 ? 38.199 58.282 39.328 1.00 0.00 103 ASP A O 4
ATOM 11764 N N . LEU A 1 104 ? 37.693 59.246 37.400 1.00 0.00 104 LEU A N 4
ATOM 11765 C CA . LEU A 1 104 ? 38.134 58.048 36.632 1.00 0.00 104 LEU A CA 4
ATOM 11766 C C . LEU A 1 104 ? 39.637 58.087 36.376 1.00 0.00 104 LEU A C 4
ATOM 11767 O O . LEU A 1 104 ? 40.272 57.061 36.233 1.00 0.00 104 LEU A O 4
ATOM 11783 N N . GLY A 1 105 ? 40.184 59.270 36.319 1.00 0.00 105 GLY A N 4
ATOM 11784 C CA . GLY A 1 105 ? 41.649 59.383 36.071 1.00 0.00 105 GLY A CA 4
ATOM 11785 C C . GLY A 1 105 ? 42.429 58.589 37.122 1.00 0.00 105 GLY A C 4
ATOM 11786 O O . GLY A 1 105 ? 43.562 58.208 36.900 1.00 0.00 105 GLY A O 4
ATOM 11790 N N . ASN A 1 106 ? 41.803 58.357 38.245 1.00 0.00 106 ASN A N 4
ATOM 11791 C CA . ASN A 1 106 ? 42.484 57.593 39.322 1.00 0.00 106 ASN A CA 4
ATOM 11792 C C . ASN A 1 106 ? 42.085 56.121 39.277 1.00 0.00 106 ASN A C 4
ATOM 11793 O O . ASN A 1 106 ? 42.723 55.285 39.888 1.00 0.00 106 ASN A O 4
ATOM 11804 N N . LYS A 1 107 ? 41.037 55.832 38.547 1.00 0.00 107 LYS A N 4
ATOM 11805 C CA . LYS A 1 107 ? 40.574 54.420 38.444 1.00 0.00 107 LYS A CA 4
ATOM 11806 C C . LYS A 1 107 ? 41.065 53.778 37.152 1.00 0.00 107 LYS A C 4
ATOM 11807 O O . LYS A 1 107 ? 40.290 53.231 36.395 1.00 0.00 107 LYS A O 4
ATOM 11826 N N . VAL A 1 108 ? 42.348 53.855 36.925 1.00 0.00 108 VAL A N 4
ATOM 11827 C CA . VAL A 1 108 ? 42.908 53.255 35.687 1.00 0.00 108 VAL A CA 4
ATOM 11828 C C . VAL A 1 108 ? 44.427 53.205 35.756 1.00 0.00 108 VAL A C 4
ATOM 11829 O O . VAL A 1 108 ? 45.045 52.291 35.247 1.00 0.00 108 VAL A O 4
ATOM 11842 N N . LYS A 1 109 ? 44.997 54.194 36.388 1.00 0.00 109 LYS A N 4
ATOM 11843 C CA . LYS A 1 109 ? 46.475 54.240 36.514 1.00 0.00 109 LYS A CA 4
ATOM 11844 C C . LYS A 1 109 ? 46.871 54.706 37.907 1.00 0.00 109 LYS A C 4
ATOM 11845 O O . LYS A 1 109 ? 47.966 54.449 38.366 1.00 0.00 109 LYS A O 4
ATOM 11864 N N . GLY A 1 110 ? 45.964 55.381 38.558 1.00 0.00 110 GLY A N 4
ATOM 11865 C CA . GLY A 1 110 ? 46.263 55.878 39.928 1.00 0.00 110 GLY A CA 4
ATOM 11866 C C . GLY A 1 110 ? 47.247 57.046 39.873 1.00 0.00 110 GLY A C 4
ATOM 11867 O O . GLY A 1 110 ? 48.330 56.976 40.421 1.00 0.00 110 GLY A O 4
ATOM 11871 N N . VAL A 1 111 ? 46.850 58.099 39.211 1.00 0.00 111 VAL A N 4
ATOM 11872 C CA . VAL A 1 111 ? 47.744 59.275 39.110 1.00 0.00 111 VAL A CA 4
ATOM 11873 C C . VAL A 1 111 ? 47.447 60.269 40.221 1.00 0.00 111 VAL A C 4
ATOM 11874 O O . VAL A 1 111 ? 48.335 60.679 40.944 1.00 0.00 111 VAL A O 4
ATOM 11887 N N . GLY A 1 112 ? 46.199 60.639 40.340 1.00 0.00 112 GLY A N 4
ATOM 11888 C CA . GLY A 1 112 ? 45.818 61.612 41.405 1.00 0.00 112 GLY A CA 4
ATOM 11889 C C . GLY A 1 112 ? 44.762 62.589 40.889 1.00 0.00 112 GLY A C 4
ATOM 11890 O O . GLY A 1 112 ? 44.439 62.599 39.716 1.00 0.00 112 GLY A O 4
ATOM 11894 N N . GLU A 1 113 ? 44.244 63.391 41.778 1.00 0.00 113 GLU A N 4
ATOM 11895 C CA . GLU A 1 113 ? 43.212 64.373 41.369 1.00 0.00 113 GLU A CA 4
ATOM 11896 C C . GLU A 1 113 ? 43.351 65.660 42.171 1.00 0.00 113 GLU A C 4
ATOM 11897 O O . GLU A 1 113 ? 42.958 65.725 43.319 1.00 0.00 113 GLU A O 4
ATOM 11909 N N . GLU A 1 114 ? 43.910 66.663 41.552 1.00 0.00 114 GLU A N 4
ATOM 11910 C CA . GLU A 1 114 ? 44.085 67.953 42.262 1.00 0.00 114 GLU A CA 4
ATOM 11911 C C . GLU A 1 114 ? 42.798 68.772 42.234 1.00 0.00 114 GLU A C 4
ATOM 11912 O O . GLU A 1 114 ? 41.942 68.614 43.079 1.00 0.00 114 GLU A O 4
ATOM 11924 N N . ASP A 1 115 ? 42.688 69.637 41.261 1.00 0.00 115 ASP A N 4
ATOM 11925 C CA . ASP A 1 115 ? 41.464 70.471 41.168 1.00 0.00 115 ASP A CA 4
ATOM 11926 C C . ASP A 1 115 ? 41.235 70.946 39.737 1.00 0.00 115 ASP A C 4
ATOM 11927 O O . ASP A 1 115 ? 40.326 71.709 39.475 1.00 0.00 115 ASP A O 4
ATOM 11936 N N . LEU A 1 116 ? 42.070 70.483 38.837 1.00 0.00 116 LEU A N 4
ATOM 11937 C CA . LEU A 1 116 ? 41.923 70.893 37.413 1.00 0.00 116 LEU A CA 4
ATOM 11938 C C . LEU A 1 116 ? 42.115 69.694 36.489 1.00 0.00 116 LEU A C 4
ATOM 11939 O O . LEU A 1 116 ? 42.768 68.732 36.844 1.00 0.00 116 LEU A O 4
ATOM 11955 N N . VAL A 1 117 ? 41.539 69.772 35.321 1.00 0.00 117 VAL A N 4
ATOM 11956 C CA . VAL A 1 117 ? 41.676 68.648 34.359 1.00 0.00 117 VAL A CA 4
ATOM 11957 C C . VAL A 1 117 ? 43.055 68.660 33.700 1.00 0.00 117 VAL A C 4
ATOM 11958 O O . VAL A 1 117 ? 43.718 69.679 33.663 1.00 0.00 117 VAL A O 4
ATOM 11971 N N . GLU A 1 118 ? 43.458 67.517 33.196 1.00 0.00 118 GLU A N 4
ATOM 11972 C CA . GLU A 1 118 ? 44.786 67.424 32.531 1.00 0.00 118 GLU A CA 4
ATOM 11973 C C . GLU A 1 118 ? 44.679 66.635 31.232 1.00 0.00 118 GLU A C 4
ATOM 11974 O O . GLU A 1 118 ? 43.630 66.125 30.902 1.00 0.00 118 GLU A O 4
ATOM 11986 N N . PHE A 1 119 ? 45.766 66.551 30.520 1.00 0.00 119 PHE A N 4
ATOM 11987 C CA . PHE A 1 119 ? 45.745 65.798 29.239 1.00 0.00 119 PHE A CA 4
ATOM 11988 C C . PHE A 1 119 ? 44.987 64.481 29.393 1.00 0.00 119 PHE A C 4
ATOM 11989 O O . PHE A 1 119 ? 44.158 64.138 28.572 1.00 0.00 119 PHE A O 4
ATOM 12006 N N . LEU A 1 120 ? 45.284 63.768 30.446 1.00 0.00 120 LEU A N 4
ATOM 12007 C CA . LEU A 1 120 ? 44.594 62.473 30.671 1.00 0.00 120 LEU A CA 4
ATOM 12008 C C . LEU A 1 120 ? 43.096 62.684 30.876 1.00 0.00 120 LEU A C 4
ATOM 12009 O O . LEU A 1 120 ? 42.287 62.172 30.128 1.00 0.00 120 LEU A O 4
ATOM 12025 N N . GLU A 1 121 ? 42.756 63.434 31.889 1.00 0.00 121 GLU A N 4
ATOM 12026 C CA . GLU A 1 121 ? 41.319 63.688 32.158 1.00 0.00 121 GLU A CA 4
ATOM 12027 C C . GLU A 1 121 ? 40.649 64.343 30.956 1.00 0.00 121 GLU A C 4
ATOM 12028 O O . GLU A 1 121 ? 39.505 64.068 30.654 1.00 0.00 121 GLU A O 4
ATOM 12040 N N . PHE A 1 122 ? 41.374 65.200 30.291 1.00 0.00 122 PHE A N 4
ATOM 12041 C CA . PHE A 1 122 ? 40.795 65.882 29.106 1.00 0.00 122 PHE A CA 4
ATOM 12042 C C . PHE A 1 122 ? 40.330 64.858 28.082 1.00 0.00 122 PHE A C 4
ATOM 12043 O O . PHE A 1 122 ? 39.327 65.046 27.422 1.00 0.00 122 PHE A O 4
ATOM 12060 N N . ARG A 1 123 ? 41.069 63.790 27.966 1.00 0.00 123 ARG A N 4
ATOM 12061 C CA . ARG A 1 123 ? 40.686 62.742 26.992 1.00 0.00 123 ARG A CA 4
ATOM 12062 C C . ARG A 1 123 ? 39.416 62.025 27.441 1.00 0.00 123 ARG A C 4
ATOM 12063 O O . ARG A 1 123 ? 38.429 61.986 26.726 1.00 0.00 123 ARG A O 4
ATOM 12084 N N . LEU A 1 124 ? 39.462 61.471 28.622 1.00 0.00 124 LEU A N 4
ATOM 12085 C CA . LEU A 1 124 ? 38.272 60.751 29.139 1.00 0.00 124 LEU A CA 4
ATOM 12086 C C . LEU A 1 124 ? 37.047 61.663 29.169 1.00 0.00 124 LEU A C 4
ATOM 12087 O O . LEU A 1 124 ? 35.929 61.206 29.043 1.00 0.00 124 LEU A O 4
ATOM 12103 N N . MET A 1 125 ? 37.280 62.937 29.333 1.00 0.00 125 MET A N 4
ATOM 12104 C CA . MET A 1 125 ? 36.139 63.891 29.373 1.00 0.00 125 MET A CA 4
ATOM 12105 C C . MET A 1 125 ? 35.449 63.973 28.016 1.00 0.00 125 MET A C 4
ATOM 12106 O O . MET A 1 125 ? 34.292 63.610 27.878 1.00 0.00 125 MET A O 4
ATOM 12120 N N . LEU A 1 126 ? 36.168 64.453 27.039 1.00 0.00 126 LEU A N 4
ATOM 12121 C CA . LEU A 1 126 ? 35.578 64.570 25.684 1.00 0.00 126 LEU A CA 4
ATOM 12122 C C . LEU A 1 126 ? 34.777 63.323 25.333 1.00 0.00 126 LEU A C 4
ATOM 12123 O O . LEU A 1 126 ? 33.736 63.407 24.713 1.00 0.00 126 LEU A O 4
ATOM 12139 N N . CYS A 1 127 ? 35.275 62.187 25.738 1.00 0.00 127 CYS A N 4
ATOM 12140 C CA . CYS A 1 127 ? 34.552 60.927 25.433 1.00 0.00 127 CYS A CA 4
ATOM 12141 C C . CYS A 1 127 ? 33.167 60.922 26.076 1.00 0.00 127 CYS A C 4
ATOM 12142 O O . CYS A 1 127 ? 32.169 60.742 25.406 1.00 0.00 127 CYS A O 4
ATOM 12150 N N . TYR A 1 128 ? 33.131 61.120 27.365 1.00 0.00 128 TYR A N 4
ATOM 12151 C CA . TYR A 1 128 ? 31.824 61.130 28.070 1.00 0.00 128 TYR A CA 4
ATOM 12152 C C . TYR A 1 128 ? 30.792 61.943 27.298 1.00 0.00 128 TYR A C 4
ATOM 12153 O O . TYR A 1 128 ? 29.650 61.545 27.178 1.00 0.00 128 TYR A O 4
ATOM 12171 N N . ILE A 1 129 ? 31.209 63.068 26.790 1.00 0.00 129 ILE A N 4
ATOM 12172 C CA . ILE A 1 129 ? 30.259 63.918 26.024 1.00 0.00 129 ILE A CA 4
ATOM 12173 C C . ILE A 1 129 ? 29.879 63.275 24.683 1.00 0.00 129 ILE A C 4
ATOM 12174 O O . ILE A 1 129 ? 28.716 63.085 24.395 1.00 0.00 129 ILE A O 4
ATOM 12190 N N . TYR A 1 130 ? 30.864 62.960 23.887 1.00 0.00 130 TYR A N 4
ATOM 12191 C CA . TYR A 1 130 ? 30.567 62.334 22.571 1.00 0.00 130 TYR A CA 4
ATOM 12192 C C . TYR A 1 130 ? 29.522 61.229 22.700 1.00 0.00 130 TYR A C 4
ATOM 12193 O O . TYR A 1 130 ? 28.488 61.275 22.061 1.00 0.00 130 TYR A O 4
ATOM 12211 N N . ASP A 1 131 ? 29.806 60.252 23.519 1.00 0.00 131 ASP A N 4
ATOM 12212 C CA . ASP A 1 131 ? 28.832 59.145 23.692 1.00 0.00 131 ASP A CA 4
ATOM 12213 C C . ASP A 1 131 ? 27.481 59.672 24.164 1.00 0.00 131 ASP A C 4
ATOM 12214 O O . ASP A 1 131 ? 26.461 59.398 23.563 1.00 0.00 131 ASP A O 4
ATOM 12223 N N . ILE A 1 132 ? 27.500 60.421 25.228 1.00 0.00 132 ILE A N 4
ATOM 12224 C CA . ILE A 1 132 ? 26.228 60.975 25.753 1.00 0.00 132 ILE A CA 4
ATOM 12225 C C . ILE A 1 132 ? 25.357 61.516 24.617 1.00 0.00 132 ILE A C 4
ATOM 12226 O O . ILE A 1 132 ? 24.148 61.322 24.606 1.00 0.00 132 ILE A O 4
ATOM 12242 N N . PHE A 1 133 ? 25.980 62.169 23.668 1.00 0.00 133 PHE A N 4
ATOM 12243 C CA . PHE A 1 133 ? 25.198 62.719 22.541 1.00 0.00 133 PHE A CA 4
ATOM 12244 C C . PHE A 1 133 ? 24.757 61.605 21.580 1.00 0.00 133 PHE A C 4
ATOM 12245 O O . PHE A 1 133 ? 23.682 61.658 21.022 1.00 0.00 133 PHE A O 4
ATOM 12262 N N . GLU A 1 134 ? 25.603 60.625 21.379 1.00 0.00 134 GLU A N 4
ATOM 12263 C CA . GLU A 1 134 ? 25.217 59.526 20.459 1.00 0.00 134 GLU A CA 4
ATOM 12264 C C . GLU A 1 134 ? 23.887 58.906 20.896 1.00 0.00 134 GLU A C 4
ATOM 12265 O O . GLU A 1 134 ? 23.009 58.669 20.086 1.00 0.00 134 GLU A O 4
ATOM 12277 N N . LEU A 1 135 ? 23.761 58.651 22.174 1.00 0.00 135 LEU A N 4
ATOM 12278 C CA . LEU A 1 135 ? 22.498 58.048 22.671 1.00 0.00 135 LEU A CA 4
ATOM 12279 C C . LEU A 1 135 ? 21.308 58.991 22.493 1.00 0.00 135 LEU A C 4
ATOM 12280 O O . LEU A 1 135 ? 20.260 58.583 22.032 1.00 0.00 135 LEU A O 4
ATOM 12296 N N . THR A 1 136 ? 21.482 60.238 22.862 1.00 0.00 136 THR A N 4
ATOM 12297 C CA . THR A 1 136 ? 20.355 61.201 22.712 1.00 0.00 136 THR A CA 4
ATOM 12298 C C . THR A 1 136 ? 19.777 61.175 21.295 1.00 0.00 136 THR A C 4
ATOM 12299 O O . THR A 1 136 ? 18.574 61.148 21.121 1.00 0.00 136 THR A O 4
ATOM 12310 N N . VAL A 1 137 ? 20.632 61.186 20.302 1.00 0.00 137 VAL A N 4
ATOM 12311 C CA . VAL A 1 137 ? 20.111 61.161 18.908 1.00 0.00 137 VAL A CA 4
ATOM 12312 C C . VAL A 1 137 ? 19.567 59.779 18.550 1.00 0.00 137 VAL A C 4
ATOM 12313 O O . VAL A 1 137 ? 18.809 59.633 17.613 1.00 0.00 137 VAL A O 4
ATOM 12326 N N . MET A 1 138 ? 19.972 58.781 19.297 1.00 0.00 138 MET A N 4
ATOM 12327 C CA . MET A 1 138 ? 19.477 57.408 19.004 1.00 0.00 138 MET A CA 4
ATOM 12328 C C . MET A 1 138 ? 18.086 57.198 19.605 1.00 0.00 138 MET A C 4
ATOM 12329 O O . MET A 1 138 ? 17.298 56.427 19.095 1.00 0.00 138 MET A O 4
ATOM 12343 N N . PHE A 1 139 ? 17.814 57.889 20.681 1.00 0.00 139 PHE A N 4
ATOM 12344 C CA . PHE A 1 139 ? 16.481 57.742 21.330 1.00 0.00 139 PHE A CA 4
ATOM 12345 C C . PHE A 1 139 ? 15.471 58.753 20.782 1.00 0.00 139 PHE A C 4
ATOM 12346 O O . PHE A 1 139 ? 14.348 58.402 20.480 1.00 0.00 139 PHE A O 4
ATOM 12363 N N . ASP A 1 140 ? 15.891 59.993 20.681 1.00 0.00 140 ASP A N 4
ATOM 12364 C CA . ASP A 1 140 ? 14.978 61.055 20.156 1.00 0.00 140 ASP A CA 4
ATOM 12365 C C . ASP A 1 140 ? 14.042 60.526 19.071 1.00 0.00 140 ASP A C 4
ATOM 12366 O O . ASP A 1 140 ? 12.938 61.009 18.918 1.00 0.00 140 ASP A O 4
ATOM 12375 N N . THR A 1 141 ? 14.490 59.543 18.339 1.00 0.00 141 THR A N 4
ATOM 12376 C CA . THR A 1 141 ? 13.625 58.987 17.269 1.00 0.00 141 THR A CA 4
ATOM 12377 C C . THR A 1 141 ? 12.512 58.124 17.857 1.00 0.00 141 THR A C 4
ATOM 12378 O O . THR A 1 141 ? 11.354 58.310 17.545 1.00 0.00 141 THR A O 4
ATOM 12389 N N . MET A 1 142 ? 12.878 57.193 18.696 1.00 0.00 142 MET A N 4
ATOM 12390 C CA . MET A 1 142 ? 11.841 56.320 19.302 1.00 0.00 142 MET A CA 4
ATOM 12391 C C . MET A 1 142 ? 11.257 56.971 20.547 1.00 0.00 142 MET A C 4
ATOM 12392 O O . MET A 1 142 ? 10.985 56.304 21.527 1.00 0.00 142 MET A O 4
ATOM 12406 N N . ASP A 1 143 ? 11.075 58.272 20.478 1.00 0.00 143 ASP A N 4
ATOM 12407 C CA . ASP A 1 143 ? 10.507 59.011 21.641 1.00 0.00 143 ASP A CA 4
ATOM 12408 C C . ASP A 1 143 ? 9.166 59.642 21.286 1.00 0.00 143 ASP A C 4
ATOM 12409 O O . ASP A 1 143 ? 8.756 59.637 20.142 1.00 0.00 143 ASP A O 4
ATOM 12418 N N . LYS A 1 144 ? 8.508 60.180 22.281 1.00 0.00 144 LYS A N 4
ATOM 12419 C CA . LYS A 1 144 ? 7.190 60.819 22.035 1.00 0.00 144 LYS A CA 4
ATOM 12420 C C . LYS A 1 144 ? 7.340 62.329 21.894 1.00 0.00 144 LYS A C 4
ATOM 12421 O O . LYS A 1 144 ? 7.447 63.039 22.875 1.00 0.00 144 LYS A O 4
ATOM 12440 N N . ASP A 1 145 ? 7.343 62.795 20.675 1.00 0.00 145 ASP A N 4
ATOM 12441 C CA . ASP A 1 145 ? 7.485 64.254 20.450 1.00 0.00 145 ASP A CA 4
ATOM 12442 C C . ASP A 1 145 ? 8.674 64.812 21.229 1.00 0.00 145 ASP A C 4
ATOM 12443 O O . ASP A 1 145 ? 9.472 64.068 21.763 1.00 0.00 145 ASP A O 4
ATOM 12452 N N . GLY A 1 146 ? 8.772 66.114 21.277 1.00 0.00 146 GLY A N 4
ATOM 12453 C CA . GLY A 1 146 ? 9.906 66.736 22.021 1.00 0.00 146 GLY A CA 4
ATOM 12454 C C . GLY A 1 146 ? 9.862 66.340 23.497 1.00 0.00 146 GLY A C 4
ATOM 12455 O O . GLY A 1 146 ? 9.089 66.879 24.264 1.00 0.00 146 GLY A O 4
ATOM 12459 N N . SER A 1 147 ? 10.695 65.404 23.867 1.00 0.00 147 SER A N 4
ATOM 12460 C CA . SER A 1 147 ? 10.713 64.965 25.285 1.00 0.00 147 SER A CA 4
ATOM 12461 C C . SER A 1 147 ? 11.995 64.203 25.600 1.00 0.00 147 SER A C 4
ATOM 12462 O O . SER A 1 147 ? 12.393 63.322 24.864 1.00 0.00 147 SER A O 4
ATOM 12470 N N . LEU A 1 148 ? 12.615 64.556 26.698 1.00 0.00 148 LEU A N 4
ATOM 12471 C CA . LEU A 1 148 ? 13.875 63.866 27.085 1.00 0.00 148 LEU A CA 4
ATOM 12472 C C . LEU A 1 148 ? 13.610 62.795 28.136 1.00 0.00 148 LEU A C 4
ATOM 12473 O O . LEU A 1 148 ? 14.024 62.921 29.272 1.00 0.00 148 LEU A O 4
ATOM 12489 N N . LEU A 1 149 ? 12.925 61.756 27.741 1.00 0.00 149 LEU A N 4
ATOM 12490 C CA . LEU A 1 149 ? 12.627 60.670 28.708 1.00 0.00 149 LEU A CA 4
ATOM 12491 C C . LEU A 1 149 ? 12.493 59.333 27.991 1.00 0.00 149 LEU A C 4
ATOM 12492 O O . LEU A 1 149 ? 12.050 59.276 26.860 1.00 0.00 149 LEU A O 4
ATOM 12508 N N . LEU A 1 150 ? 12.878 58.279 28.671 1.00 0.00 150 LEU A N 4
ATOM 12509 C CA . LEU A 1 150 ? 12.790 56.922 28.062 1.00 0.00 150 LEU A CA 4
ATOM 12510 C C . LEU A 1 150 ? 11.720 56.079 28.747 1.00 0.00 150 LEU A C 4
ATOM 12511 O O . LEU A 1 150 ? 11.739 55.904 29.948 1.00 0.00 150 LEU A O 4
ATOM 12527 N N . GLU A 1 151 ? 10.805 55.572 27.961 1.00 0.00 151 GLU A N 4
ATOM 12528 C CA . GLU A 1 151 ? 9.721 54.733 28.535 1.00 0.00 151 GLU A CA 4
ATOM 12529 C C . GLU A 1 151 ? 10.038 53.254 28.352 1.00 0.00 151 GLU A C 4
ATOM 12530 O O . GLU A 1 151 ? 10.727 52.881 27.422 1.00 0.00 151 GLU A O 4
ATOM 12542 N N . LEU A 1 152 ? 9.537 52.436 29.248 1.00 0.00 152 LEU A N 4
ATOM 12543 C CA . LEU A 1 152 ? 9.804 50.977 29.131 1.00 0.00 152 LEU A CA 4
ATOM 12544 C C . LEU A 1 152 ? 9.690 50.527 27.680 1.00 0.00 152 LEU A C 4
ATOM 12545 O O . LEU A 1 152 ? 10.265 49.530 27.287 1.00 0.00 152 LEU A O 4
ATOM 12561 N N . GLN A 1 153 ? 8.946 51.274 26.906 1.00 0.00 153 GLN A N 4
ATOM 12562 C CA . GLN A 1 153 ? 8.784 50.907 25.481 1.00 0.00 153 GLN A CA 4
ATOM 12563 C C . GLN A 1 153 ? 10.101 51.081 24.744 1.00 0.00 153 GLN A C 4
ATOM 12564 O O . GLN A 1 153 ? 10.662 50.130 24.235 1.00 0.00 153 GLN A O 4
ATOM 12578 N N . GLU A 1 154 ? 10.576 52.294 24.700 1.00 0.00 154 GLU A N 4
ATOM 12579 C CA . GLU A 1 154 ? 11.854 52.539 24.002 1.00 0.00 154 GLU A CA 4
ATOM 12580 C C . GLU A 1 154 ? 12.942 51.670 24.606 1.00 0.00 154 GLU A C 4
ATOM 12581 O O . GLU A 1 154 ? 13.807 51.174 23.912 1.00 0.00 154 GLU A O 4
ATOM 12593 N N . PHE A 1 155 ? 12.872 51.493 25.898 1.00 0.00 155 PHE A N 4
ATOM 12594 C CA . PHE A 1 155 ? 13.886 50.661 26.583 1.00 0.00 155 PHE A CA 4
ATOM 12595 C C . PHE A 1 155 ? 13.994 49.301 25.912 1.00 0.00 155 PHE A C 4
ATOM 12596 O O . PHE A 1 155 ? 15.078 48.805 25.684 1.00 0.00 155 PHE A O 4
ATOM 12613 N N . LYS A 1 156 ? 12.866 48.718 25.604 1.00 0.00 156 LYS A N 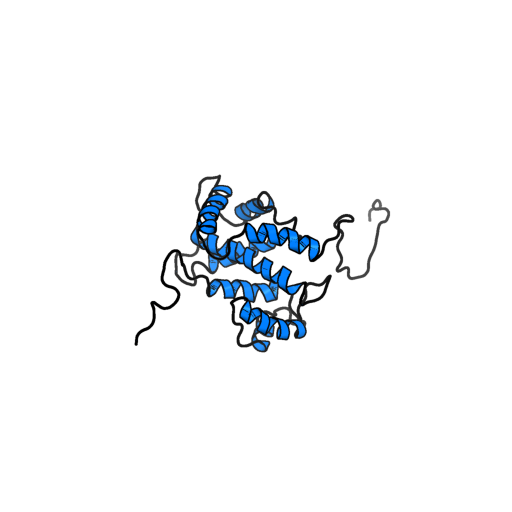4
ATOM 12614 C CA . LYS A 1 156 ? 12.898 47.393 24.947 1.00 0.00 156 LYS A CA 4
ATOM 12615 C C . LYS A 1 156 ? 13.546 47.511 23.572 1.00 0.00 156 LYS A C 4
ATOM 12616 O O . LYS A 1 156 ? 14.341 46.678 23.182 1.00 0.00 156 LYS A O 4
ATOM 12635 N N . GLU A 1 157 ? 13.193 48.554 22.857 1.00 0.00 157 GLU A N 4
ATOM 12636 C CA . GLU A 1 157 ? 13.780 48.748 21.502 1.00 0.00 157 GLU A CA 4
ATOM 12637 C C . GLU A 1 157 ? 15.212 49.244 21.617 1.00 0.00 157 GLU A C 4
ATOM 12638 O O . GLU A 1 157 ? 16.025 49.054 20.722 1.00 0.00 157 GLU A O 4
ATOM 12650 N N . ALA A 1 158 ? 15.500 49.881 22.718 1.00 0.00 158 ALA A N 4
ATOM 12651 C CA . ALA A 1 158 ? 16.866 50.398 22.917 1.00 0.00 158 ALA A CA 4
ATOM 12652 C C . ALA A 1 158 ? 17.842 49.252 23.119 1.00 0.00 158 ALA A C 4
ATOM 12653 O O . ALA A 1 158 ? 19.000 49.353 22.768 1.00 0.00 158 ALA A O 4
ATOM 12660 N N . LEU A 1 159 ? 17.358 48.173 23.682 1.00 0.00 159 LEU A N 4
ATOM 12661 C CA . LEU A 1 159 ? 18.253 47.015 23.909 1.00 0.00 159 LEU A CA 4
ATOM 12662 C C . LEU A 1 159 ? 18.998 46.660 22.620 1.00 0.00 159 LEU A C 4
ATOM 12663 O O . LEU A 1 159 ? 20.211 46.712 22.574 1.00 0.00 159 LEU A O 4
ATOM 12679 N N . PRO A 1 160 ? 18.258 46.297 21.579 1.00 0.00 160 PRO A N 4
ATOM 12680 C CA . PRO A 1 160 ? 18.875 45.947 20.310 1.00 0.00 160 PRO A CA 4
ATOM 12681 C C . PRO A 1 160 ? 19.748 47.092 19.822 1.00 0.00 160 PRO A C 4
ATOM 12682 O O . PRO A 1 160 ? 20.913 46.909 19.512 1.00 0.00 160 PRO A O 4
ATOM 12693 N N . LYS A 1 161 ? 19.170 48.267 19.773 1.00 0.00 161 LYS A N 4
ATOM 12694 C CA . LYS A 1 161 ? 19.950 49.436 19.312 1.00 0.00 161 LYS A CA 4
ATOM 12695 C C . LYS A 1 161 ? 21.174 49.638 20.196 1.00 0.00 161 LYS A C 4
ATOM 12696 O O . LYS A 1 161 ? 22.199 50.111 19.745 1.00 0.00 161 LYS A O 4
ATOM 12715 N N . LEU A 1 162 ? 21.045 49.273 21.446 1.00 0.00 162 LEU A N 4
ATOM 12716 C CA . LEU A 1 162 ? 22.189 49.436 22.374 1.00 0.00 162 LEU A CA 4
ATOM 12717 C C . LEU A 1 162 ? 23.223 48.345 22.145 1.00 0.00 162 LEU A C 4
ATOM 12718 O O . LEU A 1 162 ? 24.391 48.625 21.956 1.00 0.00 162 LEU A O 4
ATOM 12734 N N . LYS A 1 163 ? 22.775 47.115 22.170 1.00 0.00 163 LYS A N 4
ATOM 12735 C CA . LYS A 1 163 ? 23.718 45.991 21.955 1.00 0.00 163 LYS A CA 4
ATOM 12736 C C . LYS A 1 163 ? 24.671 46.310 20.815 1.00 0.00 163 LYS A C 4
ATOM 12737 O O . LYS A 1 163 ? 25.821 45.918 20.833 1.00 0.00 163 LYS A O 4
ATOM 12756 N N . GLU A 1 164 ? 24.174 47.019 19.836 1.00 0.00 164 GLU A N 4
ATOM 12757 C CA . GLU A 1 164 ? 25.040 47.375 18.687 1.00 0.00 164 GLU A CA 4
ATOM 12758 C C . GLU A 1 164 ? 25.939 48.549 19.059 1.00 0.00 164 GLU A C 4
ATOM 12759 O O . GLU A 1 164 ? 27.060 48.650 18.603 1.00 0.00 164 GLU A O 4
ATOM 12771 N N . TRP A 1 165 ? 25.420 49.417 19.888 1.00 0.00 165 TRP A N 4
ATOM 12772 C CA . TRP A 1 165 ? 26.212 50.601 20.317 1.00 0.00 165 TRP A CA 4
ATOM 12773 C C . TRP A 1 165 ?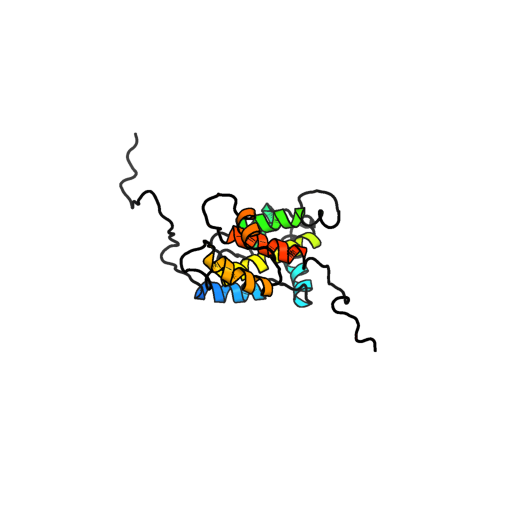 27.570 50.169 20.859 1.00 0.00 165 TRP A C 4
ATOM 12774 O O . TRP A 1 165 ? 28.588 50.736 20.518 1.00 0.00 165 TRP A O 4
ATOM 12795 N N . GLY A 1 166 ? 27.555 49.169 21.701 1.00 0.00 166 GLY A N 4
ATOM 12796 C CA . GLY A 1 166 ? 28.835 48.680 22.282 1.00 0.00 166 GLY A CA 4
ATOM 12797 C C . GLY A 1 166 ? 28.571 47.916 23.584 1.00 0.00 166 GLY A C 4
ATOM 12798 O O . GLY A 1 166 ? 29.365 47.097 23.999 1.00 0.00 166 GLY A O 4
ATOM 12802 N N . VAL A 1 167 ? 27.453 48.204 24.201 1.00 0.00 167 VAL A N 4
ATOM 12803 C CA . VAL A 1 167 ? 27.121 47.509 25.472 1.00 0.00 167 VAL A CA 4
ATOM 12804 C C . VAL A 1 167 ? 26.424 46.183 25.202 1.00 0.00 167 VAL A C 4
ATOM 12805 O O . VAL A 1 167 ? 26.444 45.683 24.094 1.00 0.00 167 VAL A O 4
ATOM 12818 N N . ASP A 1 168 ? 25.817 45.635 26.226 1.00 0.00 168 ASP A N 4
ATOM 12819 C CA . ASP A 1 168 ? 25.110 44.338 26.052 1.00 0.00 168 ASP A CA 4
ATOM 12820 C C . ASP A 1 168 ? 23.842 44.298 26.889 1.00 0.00 168 ASP A C 4
ATOM 12821 O O . ASP A 1 168 ? 22.799 43.890 26.421 1.00 0.00 168 ASP A O 4
ATOM 12830 N N . ILE A 1 169 ? 23.956 44.718 28.115 1.00 0.00 169 ILE A N 4
ATOM 12831 C CA . ILE A 1 169 ? 22.766 44.714 29.001 1.00 0.00 169 ILE A CA 4
ATOM 12832 C C . ILE A 1 169 ? 22.079 43.352 28.978 1.00 0.00 169 ILE A C 4
ATOM 12833 O O . ILE A 1 169 ? 21.174 43.124 28.200 1.00 0.00 169 ILE A O 4
ATOM 12849 N N . THR A 1 170 ? 22.525 42.466 29.833 1.00 0.00 170 THR A N 4
ATOM 12850 C CA . THR A 1 170 ? 21.906 41.118 29.872 1.00 0.00 170 THR A CA 4
ATOM 12851 C C . THR A 1 170 ? 20.456 41.220 30.329 1.00 0.00 170 THR A C 4
ATOM 12852 O O . THR A 1 170 ? 19.542 41.161 29.528 1.00 0.00 170 THR A O 4
ATOM 12863 N N . ASP A 1 171 ? 20.271 41.371 31.613 1.00 0.00 171 ASP A N 4
ATOM 12864 C CA . ASP A 1 171 ? 18.890 41.480 32.141 1.00 0.00 171 ASP A CA 4
ATOM 12865 C C . ASP A 1 171 ? 18.340 42.876 31.873 1.00 0.00 171 ASP A C 4
ATOM 12866 O O . ASP A 1 171 ? 18.849 43.857 32.379 1.00 0.00 171 ASP A O 4
ATOM 12875 N N . ALA A 1 172 ? 17.308 42.937 31.083 1.00 0.00 172 ALA A N 4
ATOM 12876 C CA . ALA A 1 172 ? 16.704 44.252 30.761 1.00 0.00 172 ALA A CA 4
ATOM 12877 C C . ALA A 1 172 ? 15.954 44.848 31.952 1.00 0.00 172 ALA A C 4
ATOM 12878 O O . ALA A 1 172 ? 16.508 45.617 32.712 1.00 0.00 172 ALA A O 4
ATOM 12885 N N . THR A 1 173 ? 14.700 44.485 32.070 1.00 0.00 173 THR A N 4
ATOM 12886 C CA . THR A 1 173 ? 13.860 45.002 33.193 1.00 0.00 173 THR A CA 4
ATOM 12887 C C . THR A 1 173 ? 14.677 45.253 34.459 1.00 0.00 173 THR A C 4
ATOM 12888 O O . THR A 1 173 ? 14.553 46.291 35.082 1.00 0.00 173 THR A O 4
ATOM 12899 N N . THR A 1 174 ? 15.498 44.307 34.820 1.00 0.00 174 THR A N 4
ATOM 12900 C CA . THR A 1 174 ? 16.317 44.497 36.042 1.00 0.00 174 THR A CA 4
ATOM 12901 C C . THR A 1 174 ? 17.096 45.802 35.961 1.00 0.00 174 THR A C 4
ATOM 12902 O O . THR A 1 174 ? 16.966 46.659 36.813 1.00 0.00 174 THR A O 4
ATOM 12913 N N . VAL A 1 175 ? 17.892 45.933 34.935 1.00 0.00 175 VAL A N 4
ATOM 12914 C CA . VAL A 1 175 ? 18.684 47.174 34.787 1.00 0.00 175 VAL A CA 4
ATOM 12915 C C . VAL A 1 175 ? 17.784 48.399 34.876 1.00 0.00 175 VAL A C 4
ATOM 12916 O O . VAL A 1 175 ? 18.069 49.326 35.609 1.00 0.00 175 VAL A O 4
ATOM 12929 N N . PHE A 1 176 ? 16.711 48.387 34.129 1.00 0.00 176 PHE A N 4
ATOM 12930 C CA . PHE A 1 176 ? 15.792 49.548 34.170 1.00 0.00 176 PHE A CA 4
ATOM 12931 C C . PHE A 1 176 ? 15.508 49.934 35.613 1.00 0.00 176 PHE A C 4
ATOM 12932 O O . PHE A 1 176 ? 15.295 51.089 35.922 1.00 0.00 176 PHE A O 4
ATOM 12949 N N . ASN A 1 177 ? 15.511 48.950 36.474 1.00 0.00 177 ASN A N 4
ATOM 12950 C CA . ASN A 1 177 ? 15.246 49.233 37.902 1.00 0.00 177 ASN A CA 4
ATOM 12951 C C . ASN A 1 177 ? 16.537 49.610 38.621 1.00 0.00 177 ASN A C 4
ATOM 12952 O O . ASN A 1 177 ? 16.510 50.155 39.706 1.00 0.00 177 ASN A O 4
ATOM 12963 N N . GLU A 1 178 ? 17.650 49.308 38.001 1.00 0.00 178 GLU A N 4
ATOM 12964 C CA . GLU A 1 178 ? 18.952 49.643 38.632 1.00 0.00 178 GLU A CA 4
ATOM 12965 C C . GLU A 1 178 ? 19.322 51.093 38.355 1.00 0.00 178 GLU A C 4
ATOM 12966 O O . GLU A 1 178 ? 19.884 51.767 39.196 1.00 0.00 178 GLU A O 4
ATOM 12978 N N . ILE A 1 179 ? 19.000 51.547 37.177 1.00 0.00 179 ILE A N 4
ATOM 12979 C CA . ILE A 1 179 ? 19.322 52.949 36.819 1.00 0.00 179 ILE A CA 4
ATOM 12980 C C . ILE A 1 179 ? 18.210 53.889 37.266 1.00 0.00 179 ILE A C 4
ATOM 12981 O O . ILE A 1 179 ? 18.321 55.092 37.138 1.00 0.00 179 ILE A O 4
ATOM 12997 N N . ASP A 1 180 ? 17.151 53.323 37.785 1.00 0.00 180 ASP A N 4
ATOM 12998 C CA . ASP A 1 180 ? 16.022 54.170 38.244 1.00 0.00 180 ASP A CA 4
ATOM 12999 C C . ASP A 1 180 ? 16.401 54.955 39.497 1.00 0.00 180 ASP A C 4
ATOM 13000 O O . ASP A 1 180 ? 16.992 54.419 40.412 1.00 0.00 180 ASP A O 4
ATOM 13009 N N . THR A 1 181 ? 16.053 56.214 39.507 1.00 0.00 181 THR A N 4
ATOM 13010 C CA . THR A 1 181 ? 16.377 57.059 40.684 1.00 0.00 181 THR A CA 4
ATOM 13011 C C . THR A 1 181 ? 15.224 57.992 40.996 1.00 0.00 181 THR A C 4
ATOM 13012 O O . THR A 1 181 ? 15.123 58.518 42.088 1.00 0.00 181 THR A O 4
ATOM 13023 N N . ASN A 1 182 ? 14.374 58.178 40.021 1.00 0.00 182 ASN A N 4
ATOM 13024 C CA . ASN A 1 182 ? 13.204 59.070 40.208 1.00 0.00 182 ASN A CA 4
ATOM 13025 C C . ASN A 1 182 ? 11.925 58.317 39.887 1.00 0.00 182 ASN A C 4
ATOM 13026 O O . ASN A 1 182 ? 11.054 58.840 39.224 1.00 0.00 182 ASN A O 4
ATOM 13037 N N . GLY A 1 183 ? 11.864 57.084 40.370 1.00 0.00 183 GLY A N 4
ATOM 13038 C CA . GLY A 1 183 ? 10.657 56.194 40.141 1.00 0.00 183 GLY A CA 4
ATOM 13039 C C . GLY A 1 183 ? 9.472 56.955 39.543 1.00 0.00 183 GLY A C 4
ATOM 13040 O O . GLY A 1 183 ? 8.912 57.834 40.168 1.00 0.00 183 GLY A O 4
ATOM 13044 N N . SER A 1 184 ? 9.116 56.594 38.342 1.00 0.00 184 SER A N 4
ATOM 13045 C CA . SER A 1 184 ? 7.978 57.271 37.679 1.00 0.00 184 SER A CA 4
ATOM 13046 C C . SER A 1 184 ? 7.488 56.450 36.495 1.00 0.00 184 SER A C 4
ATOM 13047 O O . SER A 1 184 ? 6.528 56.808 35.843 1.00 0.00 184 SER A O 4
ATOM 13055 N N . GLY A 1 185 ? 8.162 55.360 36.240 1.00 0.00 185 GLY A N 4
ATOM 13056 C CA . GLY A 1 185 ? 7.755 54.493 35.100 1.00 0.00 185 GLY A CA 4
ATOM 13057 C C . GLY A 1 185 ? 8.609 54.802 33.869 1.00 0.00 185 GLY A C 4
ATOM 13058 O O . GLY A 1 185 ? 8.467 54.173 32.840 1.00 0.00 185 GLY A O 4
ATOM 13062 N N . VAL A 1 186 ? 9.485 55.764 34.004 1.00 0.00 186 VAL A N 4
ATOM 13063 C CA . VAL A 1 186 ? 10.353 56.129 32.859 1.00 0.00 186 VAL A CA 4
ATOM 13064 C C . VAL A 1 186 ? 11.701 56.647 33.342 1.00 0.00 186 VAL A C 4
ATOM 13065 O O . VAL A 1 186 ? 11.797 57.219 34.410 1.00 0.00 186 VAL A O 4
ATOM 13078 N N . VAL A 1 187 ? 12.721 56.434 32.542 1.00 0.00 187 VAL A N 4
ATOM 13079 C CA . VAL A 1 187 ? 14.082 56.906 32.928 1.00 0.00 187 VAL A CA 4
ATOM 13080 C C . VAL A 1 187 ? 14.510 58.075 32.054 1.00 0.00 187 VAL A C 4
ATOM 13081 O O . VAL A 1 187 ? 14.173 58.134 30.888 1.00 0.00 187 VAL A O 4
ATOM 13094 N N . THR A 1 188 ? 15.249 58.985 32.627 1.00 0.00 188 THR A N 4
ATOM 13095 C CA . THR A 1 188 ? 15.703 60.155 31.835 1.00 0.00 188 THR A CA 4
ATOM 13096 C C . THR A 1 188 ? 16.986 59.836 31.079 1.00 0.00 188 THR A C 4
ATOM 13097 O O . THR A 1 188 ? 17.709 58.926 31.428 1.00 0.00 188 THR A O 4
ATOM 13108 N N . PHE A 1 189 ? 17.241 60.601 30.054 1.00 0.00 189 PHE A N 4
ATOM 13109 C CA . PHE A 1 189 ? 18.467 60.375 29.249 1.00 0.00 189 PHE A CA 4
ATOM 13110 C C . PHE A 1 189 ? 19.713 60.329 30.131 1.00 0.00 189 PHE A C 4
ATOM 13111 O O . PHE A 1 189 ? 20.351 59.303 30.260 1.00 0.00 189 PHE A O 4
ATOM 13128 N N . ASP A 1 190 ? 20.034 61.449 30.718 1.00 0.00 190 ASP A N 4
ATOM 13129 C CA . ASP A 1 190 ? 21.233 61.512 31.597 1.00 0.00 190 ASP A CA 4
ATOM 13130 C C . ASP A 1 190 ? 21.381 60.253 32.456 1.00 0.00 190 ASP A C 4
ATOM 13131 O O . ASP A 1 190 ? 22.481 59.848 32.773 1.00 0.00 190 ASP A O 4
ATOM 13140 N N . GLU A 1 191 ? 20.278 59.655 32.815 1.00 0.00 191 GLU A N 4
ATOM 13141 C CA . GLU A 1 191 ? 20.362 58.426 33.652 1.00 0.00 191 GLU A CA 4
ATOM 13142 C C . GLU A 1 191 ? 20.684 57.204 32.797 1.00 0.00 191 GLU A C 4
ATOM 13143 O O . GLU A 1 191 ? 21.721 56.583 32.954 1.00 0.00 191 GLU A O 4
ATOM 13155 N N . PHE A 1 192 ? 19.794 56.884 31.910 1.00 0.00 192 PHE A N 4
ATOM 13156 C CA . PHE A 1 192 ? 20.019 55.712 31.033 1.00 0.00 192 PHE A CA 4
ATOM 13157 C C . PHE A 1 192 ? 21.381 55.803 30.339 1.00 0.00 192 PHE A C 4
ATOM 13158 O O . PHE A 1 192 ? 22.155 54.854 30.334 1.00 0.00 192 PHE A O 4
ATOM 13175 N N . SER A 1 193 ? 21.651 56.944 29.775 1.00 0.00 193 SER A N 4
ATOM 13176 C CA . SER A 1 193 ? 22.943 57.126 29.078 1.00 0.00 193 SER A CA 4
ATOM 13177 C C . SER A 1 193 ? 24.117 56.969 30.035 1.00 0.00 193 SER A C 4
ATOM 13178 O O . SER A 1 193 ? 25.057 56.253 29.747 1.00 0.00 193 SER A O 4
ATOM 13186 N N . CYS A 1 194 ? 24.048 57.645 31.157 1.00 0.00 194 CYS A N 4
ATOM 13187 C CA . CYS A 1 194 ? 25.158 57.539 32.140 1.00 0.00 194 CYS A CA 4
ATOM 13188 C C . CYS A 1 194 ? 25.632 56.096 32.264 1.00 0.00 194 CYS A C 4
ATOM 13189 O O . CYS A 1 194 ? 26.812 55.820 32.170 1.00 0.00 194 CYS A O 4
ATOM 13197 N N . TRP A 1 195 ? 24.702 55.197 32.465 1.00 0.00 195 TRP A N 4
ATOM 13198 C CA . TRP A 1 195 ? 25.097 53.773 32.593 1.00 0.00 195 TRP A CA 4
ATOM 13199 C C . TRP A 1 195 ? 25.848 53.312 31.355 1.00 0.00 195 TRP A C 4
ATOM 13200 O O . TRP A 1 195 ? 26.910 52.727 31.449 1.00 0.00 195 TRP A O 4
ATOM 13221 N N . ALA A 1 196 ? 25.283 53.587 30.212 1.00 0.00 196 ALA A N 4
ATOM 13222 C CA . ALA A 1 196 ? 25.950 53.172 28.953 1.00 0.00 196 ALA A CA 4
ATOM 13223 C C . ALA A 1 196 ? 27.303 53.869 28.777 1.00 0.00 196 ALA A C 4
ATOM 13224 O O . ALA A 1 196 ? 28.336 53.238 28.862 1.00 0.00 196 ALA A O 4
ATOM 13231 N N . VAL A 1 197 ? 27.260 55.159 28.519 1.00 0.00 197 VAL A N 4
ATOM 13232 C CA . VAL A 1 197 ? 28.527 55.938 28.329 1.00 0.00 197 VAL A CA 4
ATOM 13233 C C . VAL A 1 197 ? 29.688 55.377 29.155 1.00 0.00 197 VAL A C 4
ATOM 13234 O O . VAL A 1 197 ? 30.662 54.894 28.612 1.00 0.00 197 VAL A O 4
ATOM 13247 N N . THR A 1 198 ? 29.566 55.455 30.452 1.00 0.00 198 THR A N 4
ATOM 13248 C CA . THR A 1 198 ? 30.653 54.933 31.325 1.00 0.00 198 THR A CA 4
ATOM 13249 C C . THR A 1 198 ? 31.073 53.517 30.921 1.00 0.00 198 THR A C 4
ATOM 13250 O O . THR A 1 198 ? 32.219 53.281 30.593 1.00 0.00 198 THR A O 4
ATOM 13261 N N . LYS A 1 199 ? 30.141 52.600 30.952 1.00 0.00 199 LYS A N 4
ATOM 13262 C CA . LYS A 1 199 ? 30.483 51.200 30.573 1.00 0.00 199 LYS A CA 4
ATOM 13263 C C . LYS A 1 199 ? 31.374 51.157 29.333 1.00 0.00 199 LYS A C 4
ATOM 13264 O O . LYS A 1 199 ? 32.424 50.550 29.344 1.00 0.00 199 LYS A O 4
ATOM 13283 N N . LYS A 1 200 ? 30.942 51.802 28.286 1.00 0.00 200 LYS A N 4
ATOM 13284 C CA . LYS A 1 200 ? 31.757 51.802 27.042 1.00 0.00 200 LYS A CA 4
ATOM 13285 C C . LYS A 1 200 ? 33.138 52.408 27.278 1.00 0.00 200 LYS A C 4
ATOM 13286 O O . LYS A 1 200 ? 34.125 51.928 26.761 1.00 0.00 200 LYS A O 4
ATOM 13305 N N . LEU A 1 201 ? 33.180 53.446 28.059 1.00 0.00 201 LEU A N 4
ATOM 13306 C CA . LEU A 1 201 ? 34.483 54.100 28.343 1.00 0.00 201 LEU A CA 4
ATOM 13307 C C . LEU A 1 201 ? 35.350 53.257 29.276 1.00 0.00 201 LEU A C 4
ATOM 13308 O O . LEU A 1 201 ? 36.447 52.869 28.925 1.00 0.00 201 LEU A O 4
ATOM 13324 N N . GLN A 1 202 ? 34.842 52.992 30.444 1.00 0.00 202 GLN A N 4
ATOM 13325 C CA . GLN A 1 202 ? 35.620 52.180 31.415 1.00 0.00 202 GLN A CA 4
ATOM 13326 C C . GLN A 1 202 ? 36.124 50.874 30.794 1.00 0.00 202 GLN A C 4
ATOM 13327 O O . GLN A 1 202 ? 37.167 50.377 31.167 1.00 0.00 202 GLN A O 4
ATOM 13341 N N . VAL A 1 203 ? 35.380 50.340 29.862 1.00 0.00 203 VAL A N 4
ATOM 13342 C CA . VAL A 1 203 ? 35.821 49.072 29.226 1.00 0.00 203 VAL A CA 4
ATOM 13343 C C . VAL A 1 203 ? 36.689 49.351 28.000 1.00 0.00 203 VAL A C 4
ATOM 13344 O O . VAL A 1 203 ? 37.485 48.524 27.600 1.00 0.00 203 VAL A O 4
ATOM 13357 N N . CYS A 1 204 ? 36.523 50.512 27.428 1.00 0.00 204 CYS A N 4
ATOM 13358 C CA . CYS A 1 204 ? 37.332 50.851 26.233 1.00 0.00 204 CYS A CA 4
ATOM 13359 C C . CYS A 1 204 ? 38.653 51.495 26.641 1.00 0.00 204 CYS A C 4
ATOM 13360 O O . CYS A 1 204 ? 39.441 51.881 25.802 1.00 0.00 204 CYS A O 4
ATOM 13368 N N . GLY A 1 205 ? 38.871 51.602 27.925 1.00 0.00 205 GLY A N 4
ATOM 13369 C CA . GLY A 1 205 ? 40.142 52.221 28.402 1.00 0.00 205 GLY A CA 4
ATOM 13370 C C . GLY A 1 205 ? 41.344 51.429 27.877 1.00 0.00 205 GLY A C 4
ATOM 13371 O O . GLY A 1 205 ? 41.712 50.414 28.433 1.00 0.00 205 GLY A O 4
ATOM 13375 N N . ASP A 1 206 ? 41.932 51.913 26.815 1.00 0.00 206 ASP A N 4
ATOM 13376 C CA . ASP A 1 206 ? 43.103 51.204 26.245 1.00 0.00 206 ASP A CA 4
ATOM 13377 C C . ASP A 1 206 ? 43.851 52.094 25.240 1.00 0.00 206 ASP A C 4
ATOM 13378 O O . ASP A 1 206 ? 43.498 52.146 24.078 1.00 0.00 206 ASP A O 4
ATOM 13387 N N . PRO A 1 207 ? 44.880 52.787 25.710 1.00 0.00 207 PRO A N 4
ATOM 13388 C CA . PRO A 1 207 ? 45.662 53.665 24.842 1.00 0.00 207 PRO A CA 4
ATOM 13389 C C . PRO A 1 207 ? 46.340 52.874 23.727 1.00 0.00 207 PRO A C 4
ATOM 13390 O O . PRO A 1 207 ? 47.179 52.032 23.978 1.00 0.00 207 PRO A O 4
ATOM 13401 N N . ASP A 1 208 ? 45.961 53.160 22.512 1.00 0.00 208 ASP A N 4
ATOM 13402 C CA . ASP A 1 208 ? 46.568 52.440 21.365 1.00 0.00 208 ASP A CA 4
ATOM 13403 C C . ASP A 1 208 ? 48.047 52.782 21.216 1.00 0.00 208 ASP A C 4
ATOM 13404 O O . ASP A 1 208 ? 48.881 51.906 21.115 1.00 0.00 208 ASP A O 4
ATOM 13413 N N . GLY A 1 209 ? 48.346 54.053 21.206 1.00 0.00 209 GLY A N 4
ATOM 13414 C CA . GLY A 1 209 ? 49.771 54.466 21.064 1.00 0.00 209 GLY A CA 4
ATOM 13415 C C . GLY A 1 209 ? 50.491 54.380 22.411 1.00 0.00 209 GLY A C 4
ATOM 13416 O O . GLY A 1 209 ? 49.872 54.181 23.436 1.00 0.00 209 GLY A O 4
ATOM 13420 N N . GLU A 1 210 ? 51.787 54.529 22.377 1.00 0.00 210 GLU A N 4
ATOM 13421 C CA . GLU A 1 210 ? 52.563 54.459 23.639 1.00 0.00 210 GLU A CA 4
ATOM 13422 C C . GLU A 1 210 ? 52.157 55.583 24.586 1.00 0.00 210 GLU A C 4
ATOM 13423 O O . GLU A 1 210 ? 51.084 56.144 24.466 1.00 0.00 210 GLU A O 4
ATOM 13435 N N . GLU A 1 211 ? 53.021 55.893 25.512 1.00 0.00 211 GLU A N 4
ATOM 13436 C CA . GLU A 1 211 ? 52.700 56.977 26.472 1.00 0.00 211 GLU A CA 4
ATOM 13437 C C . GLU A 1 211 ? 52.876 58.345 25.823 1.00 0.00 211 GLU A C 4
ATOM 13438 O O . GLU A 1 211 ? 53.217 58.445 24.661 1.00 0.00 211 GLU A O 4
ATOM 13450 N N . ASN A 1 212 ? 52.640 59.376 26.587 1.00 0.00 212 ASN A N 4
ATOM 13451 C CA . ASN A 1 212 ? 52.787 60.744 26.032 1.00 0.00 212 ASN A CA 4
ATOM 13452 C C . ASN A 1 212 ? 54.190 60.954 25.474 1.00 0.00 212 ASN A C 4
ATOM 13453 O O . ASN A 1 212 ? 54.358 61.251 24.306 1.00 0.00 212 ASN A O 4
ATOM 13464 N N . GLY A 1 213 ? 55.173 60.795 26.319 1.00 0.00 213 GLY A N 4
ATOM 13465 C CA . GLY A 1 213 ? 56.580 60.981 25.857 1.00 0.00 213 GLY A CA 4
ATOM 13466 C C . GLY A 1 213 ? 57.072 62.389 26.199 1.00 0.00 213 GLY A C 4
ATOM 13467 O O . GLY A 1 213 ? 56.882 62.863 27.301 1.00 0.00 213 GLY A O 4
ATOM 13471 N N . ALA A 1 214 ? 57.693 63.027 25.245 1.00 0.00 214 ALA A N 4
ATOM 13472 C CA . ALA A 1 214 ? 58.201 64.397 25.499 1.00 0.00 214 ALA A CA 4
ATOM 13473 C C . ALA A 1 214 ? 58.651 65.057 24.199 1.00 0.00 214 ALA A C 4
ATOM 13474 O O . ALA A 1 214 ? 58.319 64.603 23.123 1.00 0.00 214 ALA A O 4
ATOM 13481 N N . ASN A 1 215 ? 59.402 66.120 24.323 1.00 0.00 215 ASN A N 4
ATOM 13482 C CA . ASN A 1 215 ? 59.880 66.819 23.103 1.00 0.00 215 ASN A CA 4
ATOM 13483 C C . ASN A 1 215 ? 60.951 67.850 23.444 1.00 0.00 215 ASN A C 4
ATOM 13484 O O . ASN A 1 215 ? 61.648 67.723 24.431 1.00 0.00 215 ASN A O 4
ATOM 13495 N N . GLU A 1 216 ? 61.060 68.856 22.617 1.00 0.00 216 GLU A N 4
ATOM 13496 C CA . GLU A 1 216 ? 62.077 69.906 22.873 1.00 0.00 216 GLU A CA 4
ATOM 13497 C C . GLU A 1 216 ? 61.697 70.750 24.088 1.00 0.00 216 GLU A C 4
ATOM 13498 O O . GLU A 1 216 ? 61.440 71.933 23.974 1.00 0.00 216 GLU A O 4
ATOM 13510 N N . GLY A 1 217 ? 61.669 70.122 25.234 1.00 0.00 217 GLY A N 4
ATOM 13511 C CA . GLY A 1 217 ? 61.305 70.870 26.473 1.00 0.00 217 GLY A CA 4
ATOM 13512 C C . GLY A 1 217 ? 62.561 71.422 27.153 1.00 0.00 217 GLY A C 4
ATOM 13513 O O . GLY A 1 217 ? 63.534 71.745 26.499 1.00 0.00 217 GLY A O 4
ATOM 13517 N N . ASN A 1 218 ? 62.515 71.519 28.455 1.00 0.00 218 ASN A N 4
ATOM 13518 C CA . ASN A 1 218 ? 63.693 72.044 29.186 1.00 0.00 218 ASN A CA 4
ATOM 13519 C C . ASN A 1 218 ? 64.758 70.967 29.339 1.00 0.00 218 ASN A C 4
ATOM 13520 O O . ASN A 1 218 ? 65.714 70.927 28.590 1.00 0.00 218 ASN A O 4
ATOM 13531 N N . LEU A 1 219 ? 64.574 70.110 30.305 1.00 0.00 219 LEU A N 4
ATOM 13532 C CA . LEU A 1 219 ? 65.568 69.030 30.518 1.00 0.00 219 LEU A CA 4
ATOM 13533 C C . LEU A 1 219 ? 65.634 68.110 29.305 1.00 0.00 219 LEU A C 4
ATOM 13534 O O . LEU A 1 219 ? 64.662 67.940 28.598 1.00 0.00 219 LEU A O 4
ATOM 13550 N N . GLU A 1 220 ? 66.784 67.534 29.084 1.00 0.00 220 GLU A N 4
ATOM 13551 C CA . GLU A 1 220 ? 66.930 66.623 27.922 1.00 0.00 220 GLU A CA 4
ATOM 13552 C C . GLU A 1 220 ? 66.325 67.246 26.669 1.00 0.00 220 GLU A C 4
ATOM 13553 O O . GLU A 1 220 ? 65.750 66.484 25.911 1.00 0.00 220 GLU A O 4
ATOM 13565 N N . MET A 1 1 ? -13.508 106.288 47.489 1.00 0.00 1 MET A N 5
ATOM 13566 C CA . MET A 1 1 ? -13.918 104.874 47.308 1.00 0.00 1 MET A CA 5
ATOM 13567 C C . MET A 1 1 ? -14.567 104.690 45.944 1.00 0.00 1 MET A C 5
ATOM 13568 O O . MET A 1 1 ? -15.673 105.140 45.714 1.00 0.00 1 MET A O 5
ATOM 13581 N N . GLY A 1 2 ? -13.869 104.030 45.061 1.00 0.00 2 GLY A N 5
ATOM 13582 C CA . GLY A 1 2 ? -14.435 103.807 43.702 1.00 0.00 2 GLY A CA 5
ATOM 13583 C C . GLY A 1 2 ? -15.278 102.531 43.680 1.00 0.00 2 GLY A C 5
ATOM 13584 O O . GLY A 1 2 ? -16.309 102.455 44.320 1.00 0.00 2 GLY A O 5
ATOM 13588 N N . CYS A 1 3 ? -14.822 101.554 42.945 1.00 0.00 3 CYS A N 5
ATOM 13589 C CA . CYS A 1 3 ? -15.582 100.283 42.871 1.00 0.00 3 CYS A CA 5
ATOM 13590 C C . CYS A 1 3 ? -14.662 99.123 42.512 1.00 0.00 3 CYS A C 5
ATOM 13591 O O . CYS A 1 3 ? -13.892 98.662 43.332 1.00 0.00 3 CYS A O 5
ATOM 13599 N N . SER A 1 4 ? -14.757 98.671 41.292 1.00 0.00 4 SER A N 5
ATOM 13600 C CA . SER A 1 4 ? -13.895 97.541 40.865 1.00 0.00 4 SER A CA 5
ATOM 13601 C C . SER A 1 4 ? -13.746 97.514 39.349 1.00 0.00 4 SER A C 5
ATOM 13602 O O . SER A 1 4 ? -13.461 96.485 38.769 1.00 0.00 4 SER A O 5
ATOM 13610 N N . GLY A 1 5 ? -13.940 98.648 38.732 1.00 0.00 5 GLY A N 5
ATOM 13611 C CA . GLY A 1 5 ? -13.812 98.702 37.250 1.00 0.00 5 GLY A CA 5
ATOM 13612 C C . GLY A 1 5 ? -14.847 97.787 36.593 1.00 0.00 5 GLY A C 5
ATOM 13613 O O . GLY A 1 5 ? -15.865 97.476 37.177 1.00 0.00 5 GLY A O 5
ATOM 13617 N N . SER A 1 6 ? -14.564 97.372 35.389 1.00 0.00 6 SER A N 5
ATOM 13618 C CA . SER A 1 6 ? -15.518 96.482 34.684 1.00 0.00 6 SER A CA 5
ATOM 13619 C C . SER A 1 6 ? -14.876 95.876 33.443 1.00 0.00 6 SER A C 5
ATOM 13620 O O . SER A 1 6 ? -14.329 96.581 32.618 1.00 0.00 6 SER A O 5
ATOM 13628 N N . LYS A 1 7 ? -14.954 94.578 33.332 1.00 0.00 7 LYS A N 5
ATOM 13629 C CA . LYS A 1 7 ? -14.354 93.911 32.149 1.00 0.00 7 LYS A CA 5
ATOM 13630 C C . LYS A 1 7 ? -12.883 94.284 32.007 1.00 0.00 7 LYS A C 5
ATOM 13631 O O . LYS A 1 7 ? -12.307 94.890 32.890 1.00 0.00 7 LYS A O 5
ATOM 13650 N N . ASP A 1 8 ? -12.299 93.913 30.898 1.00 0.00 8 ASP A N 5
ATOM 13651 C CA . ASP A 1 8 ? -10.866 94.237 30.681 1.00 0.00 8 ASP A CA 5
ATOM 13652 C C . ASP A 1 8 ? -10.603 94.572 29.219 1.00 0.00 8 ASP A C 5
ATOM 13653 O O . ASP A 1 8 ? -11.347 95.309 28.605 1.00 0.00 8 ASP A O 5
ATOM 13662 N N . THR A 1 9 ? -9.545 94.024 28.688 1.00 0.00 9 THR A N 5
ATOM 13663 C CA . THR A 1 9 ? -9.219 94.302 27.268 1.00 0.00 9 THR A CA 5
ATOM 13664 C C . THR A 1 9 ? -8.163 93.334 26.754 1.00 0.00 9 THR A C 5
ATOM 13665 O O . THR A 1 9 ? -7.412 92.767 27.525 1.00 0.00 9 THR A O 5
ATOM 13676 N N . THR A 1 10 ? -8.128 93.164 25.456 1.00 0.00 10 THR A N 5
ATOM 13677 C CA . THR A 1 10 ? -7.130 92.238 24.857 1.00 0.00 10 THR A CA 5
ATOM 13678 C C . THR A 1 10 ? -6.007 93.016 24.181 1.00 0.00 10 THR A C 5
ATOM 13679 O O . THR A 1 10 ? -6.222 94.091 23.658 1.00 0.00 10 THR A O 5
ATOM 13690 N N . ASN A 1 11 ? -4.830 92.458 24.204 1.00 0.00 11 ASN A N 5
ATOM 13691 C CA . ASN A 1 11 ? -3.683 93.148 23.569 1.00 0.00 11 ASN A CA 5
ATOM 13692 C C . ASN A 1 11 ? -2.597 92.150 23.196 1.00 0.00 11 ASN A C 5
ATOM 13693 O O . ASN A 1 11 ? -2.503 91.086 23.778 1.00 0.00 11 ASN A O 5
ATOM 13704 N N . SER A 1 12 ? -1.795 92.505 22.232 1.00 0.00 12 SER A N 5
ATOM 13705 C CA . SER A 1 12 ? -0.712 91.582 21.814 1.00 0.00 12 SER A CA 5
ATOM 13706 C C . SER A 1 12 ? 0.255 92.275 20.863 1.00 0.00 12 SER A C 5
ATOM 13707 O O . SER A 1 12 ? 0.294 91.972 19.687 1.00 0.00 12 SER A O 5
ATOM 13715 N N . LYS A 1 13 ? 1.026 93.191 21.387 1.00 0.00 13 LYS A N 5
ATOM 13716 C CA . LYS A 1 13 ? 1.992 93.905 20.520 1.00 0.00 13 LYS A CA 5
ATOM 13717 C C . LYS A 1 13 ? 3.087 94.570 21.347 1.00 0.00 13 LYS A C 5
ATOM 13718 O O . LYS A 1 13 ? 4.213 94.683 20.904 1.00 0.00 13 LYS A O 5
ATOM 13737 N N . ASP A 1 14 ? 2.733 94.999 22.535 1.00 0.00 14 ASP A N 5
ATOM 13738 C CA . ASP A 1 14 ? 3.736 95.663 23.419 1.00 0.00 14 ASP A CA 5
ATOM 13739 C C . ASP A 1 14 ? 4.670 96.570 22.617 1.00 0.00 14 ASP A C 5
ATOM 13740 O O . ASP A 1 14 ? 4.287 97.107 21.595 1.00 0.00 14 ASP A O 5
ATOM 13749 N N . GLY A 1 15 ? 5.881 96.725 23.104 1.00 0.00 15 GLY A N 5
ATOM 13750 C CA . GLY A 1 15 ? 6.871 97.594 22.390 1.00 0.00 15 GLY A CA 5
ATOM 13751 C C . GLY A 1 15 ? 8.101 96.779 21.987 1.00 0.00 15 GLY A C 5
ATOM 13752 O O . GLY A 1 15 ? 9.209 97.092 22.373 1.00 0.00 15 GLY A O 5
ATOM 13756 N N . ALA A 1 16 ? 7.880 95.750 21.214 1.00 0.00 16 ALA A N 5
ATOM 13757 C CA . ALA A 1 16 ? 9.021 94.909 20.779 1.00 0.00 16 ALA A CA 5
ATOM 13758 C C . ALA A 1 16 ? 8.657 94.099 19.541 1.00 0.00 16 ALA A C 5
ATOM 13759 O O . ALA A 1 16 ? 7.595 93.514 19.468 1.00 0.00 16 ALA A O 5
ATOM 13766 N N . ALA A 1 17 ? 9.549 94.077 18.588 1.00 0.00 17 ALA A N 5
ATOM 13767 C CA . ALA A 1 17 ? 9.272 93.311 17.350 1.00 0.00 17 ALA A CA 5
ATOM 13768 C C . ALA A 1 17 ? 9.243 91.815 17.638 1.00 0.00 17 ALA A C 5
ATOM 13769 O O . ALA A 1 17 ? 9.055 91.402 18.764 1.00 0.00 17 ALA A O 5
ATOM 13776 N N . SER A 1 18 ? 9.430 91.029 16.614 1.00 0.00 18 SER A N 5
ATOM 13777 C CA . SER A 1 18 ? 9.418 89.560 16.814 1.00 0.00 18 SER A CA 5
ATOM 13778 C C . SER A 1 18 ? 10.353 88.874 15.827 1.00 0.00 18 SER A C 5
ATOM 13779 O O . SER A 1 18 ? 10.212 89.022 14.630 1.00 0.00 18 SER A O 5
ATOM 13787 N N . LYS A 1 19 ? 11.295 88.134 16.347 1.00 0.00 19 LYS A N 5
ATOM 13788 C CA . LYS A 1 19 ? 12.245 87.434 15.449 1.00 0.00 19 LYS A CA 5
ATOM 13789 C C . LYS A 1 19 ? 11.520 86.390 14.608 1.00 0.00 19 LYS A C 5
ATOM 13790 O O . LYS A 1 19 ? 11.913 86.103 13.496 1.00 0.00 19 LYS A O 5
ATOM 13809 N N . GLY A 1 20 ? 10.474 85.840 15.159 1.00 0.00 20 GLY A N 5
ATOM 13810 C CA . GLY A 1 20 ? 9.706 84.809 14.406 1.00 0.00 20 GLY A CA 5
ATOM 13811 C C . GLY A 1 20 ? 10.442 83.469 14.420 1.00 0.00 20 GLY A C 5
ATOM 13812 O O . GLY A 1 20 ? 9.986 82.514 15.017 1.00 0.00 20 GLY A O 5
ATOM 13816 N N . GLY A 1 21 ? 11.567 83.424 13.764 1.00 0.00 21 GLY A N 5
ATOM 13817 C CA . GLY A 1 21 ? 12.343 82.154 13.729 1.00 0.00 21 GLY A CA 5
ATOM 13818 C C . GLY A 1 21 ? 11.971 81.346 12.485 1.00 0.00 21 GLY A C 5
ATOM 13819 O O . GLY A 1 21 ? 10.892 81.501 11.947 1.00 0.00 21 GLY A O 5
ATOM 13823 N N . LYS A 1 22 ? 12.880 80.498 12.056 1.00 0.00 22 LYS A N 5
ATOM 13824 C CA . LYS A 1 22 ? 12.610 79.667 10.847 1.00 0.00 22 LYS A CA 5
ATOM 13825 C C . LYS A 1 22 ? 12.727 78.182 11.171 1.00 0.00 22 LYS A C 5
ATOM 13826 O O . LYS A 1 22 ? 13.538 77.781 11.981 1.00 0.00 22 LYS A O 5
ATOM 13845 N N . ASP A 1 23 ? 11.910 77.392 10.528 1.00 0.00 23 ASP A N 5
ATOM 13846 C CA . ASP A 1 23 ? 11.955 75.931 10.780 1.00 0.00 23 ASP A CA 5
ATOM 13847 C C . ASP A 1 23 ? 11.630 75.618 12.235 1.00 0.00 23 ASP A C 5
ATOM 13848 O O . ASP A 1 23 ? 10.537 75.190 12.546 1.00 0.00 23 ASP A O 5
ATOM 13857 N N . GLY A 1 24 ? 12.592 75.839 13.101 1.00 0.00 24 GLY A N 5
ATOM 13858 C CA . GLY A 1 24 ? 12.363 75.560 14.556 1.00 0.00 24 GLY A CA 5
ATOM 13859 C C . GLY A 1 24 ? 13.188 74.349 15.008 1.00 0.00 24 GLY A C 5
ATOM 13860 O O . GLY A 1 24 ? 14.151 73.976 14.366 1.00 0.00 24 GLY A O 5
ATOM 13864 N N . LYS A 1 25 ? 12.789 73.761 16.109 1.00 0.00 25 LYS A N 5
ATOM 13865 C CA . LYS A 1 25 ? 13.531 72.577 16.622 1.00 0.00 25 LYS A CA 5
ATOM 13866 C C . LYS A 1 25 ? 12.855 71.283 16.184 1.00 0.00 25 LYS A C 5
ATOM 13867 O O . LYS A 1 25 ? 11.647 71.219 16.068 1.00 0.00 25 LYS A O 5
ATOM 13886 N N . THR A 1 26 ? 13.647 70.270 15.954 1.00 0.00 26 THR A N 5
ATOM 13887 C CA . THR A 1 26 ? 13.066 68.972 15.522 1.00 0.00 26 THR A CA 5
ATOM 13888 C C . THR A 1 26 ? 14.158 67.919 15.345 1.00 0.00 26 THR A C 5
ATOM 13889 O O . THR A 1 26 ? 15.256 68.225 14.926 1.00 0.00 26 THR A O 5
ATOM 13900 N N . THR A 1 27 ? 13.827 66.691 15.673 1.00 0.00 27 THR A N 5
ATOM 13901 C CA . THR A 1 27 ? 14.819 65.586 15.538 1.00 0.00 27 THR A CA 5
ATOM 13902 C C . THR A 1 27 ? 15.680 65.749 14.290 1.00 0.00 27 THR A C 5
ATOM 13903 O O . THR A 1 27 ? 16.838 65.388 14.285 1.00 0.00 27 THR A O 5
ATOM 13914 N N . ALA A 1 28 ? 15.101 66.287 13.257 1.00 0.00 28 ALA A N 5
ATOM 13915 C CA . ALA A 1 28 ? 15.879 66.476 12.006 1.00 0.00 28 ALA A CA 5
ATOM 13916 C C . ALA A 1 28 ? 16.933 67.566 12.171 1.00 0.00 28 ALA A C 5
ATOM 13917 O O . ALA A 1 28 ? 18.093 67.366 11.865 1.00 0.00 28 ALA A O 5
ATOM 13924 N N . ASP A 1 29 ? 16.512 68.697 12.656 1.00 0.00 29 ASP A N 5
ATOM 13925 C CA . ASP A 1 29 ? 17.473 69.810 12.848 1.00 0.00 29 ASP A CA 5
ATOM 13926 C C . ASP A 1 29 ? 18.685 69.358 13.652 1.00 0.00 29 ASP A C 5
ATOM 13927 O O . ASP A 1 29 ? 19.785 69.301 13.140 1.00 0.00 29 ASP A O 5
ATOM 13936 N N . ARG A 1 30 ? 18.464 69.041 14.902 1.00 0.00 30 ARG A N 5
ATOM 13937 C CA . ARG A 1 30 ? 19.600 68.592 15.744 1.00 0.00 30 ARG A CA 5
ATOM 13938 C C . ARG A 1 30 ? 20.464 67.579 15.005 1.00 0.00 30 ARG A C 5
ATOM 13939 O O . ARG A 1 30 ? 21.670 67.681 15.008 1.00 0.00 30 ARG A O 5
ATOM 13960 N N . LYS A 1 31 ? 19.841 66.616 14.381 1.00 0.00 31 LYS A N 5
ATOM 13961 C CA . LYS A 1 31 ? 20.642 65.606 13.647 1.00 0.00 31 LYS A CA 5
ATOM 13962 C C . LYS A 1 31 ? 21.707 66.287 12.798 1.00 0.00 31 LYS A C 5
ATOM 13963 O O . LYS A 1 31 ? 22.842 65.855 12.758 1.00 0.00 31 LYS A O 5
ATOM 13982 N N . VAL A 1 32 ? 21.324 67.344 12.132 1.00 0.00 32 VAL A N 5
ATOM 13983 C CA . VAL A 1 32 ? 22.305 68.064 11.281 1.00 0.00 32 VAL A CA 5
ATOM 13984 C C . VAL A 1 32 ? 23.356 68.770 12.134 1.00 0.00 32 VAL A C 5
ATOM 13985 O O . VAL A 1 32 ? 24.538 68.674 11.869 1.00 0.00 32 VAL A O 5
ATOM 13998 N N . ALA A 1 33 ? 22.906 69.470 13.144 1.00 0.00 33 ALA A N 5
ATOM 13999 C CA . ALA A 1 33 ? 23.869 70.187 14.019 1.00 0.00 33 ALA A CA 5
ATOM 14000 C C . ALA A 1 33 ? 24.715 69.206 14.825 1.00 0.00 33 ALA A C 5
ATOM 14001 O O . ALA A 1 33 ? 25.899 69.410 15.002 1.00 0.00 33 ALA A O 5
ATOM 14008 N N . TRP A 1 34 ? 24.095 68.157 15.300 1.00 0.00 34 TRP A N 5
ATOM 14009 C CA . TRP A 1 34 ? 24.862 67.167 16.093 1.00 0.00 34 TRP A CA 5
ATOM 14010 C C . TRP A 1 34 ? 25.752 66.337 15.191 1.00 0.00 34 TRP A C 5
ATOM 14011 O O . TRP A 1 34 ? 26.668 65.690 15.650 1.00 0.00 34 TRP A O 5
ATOM 14032 N N . GLU A 1 35 ? 25.469 66.367 13.917 1.00 0.00 35 GLU A N 5
ATOM 14033 C CA . GLU A 1 35 ? 26.297 65.584 12.978 1.00 0.00 35 GLU A CA 5
ATOM 14034 C C . GLU A 1 35 ? 27.592 66.333 12.707 1.00 0.00 35 GLU A C 5
ATOM 14035 O O . GLU A 1 35 ? 28.658 65.745 12.628 1.00 0.00 35 GLU A O 5
ATOM 14047 N N . ARG A 1 36 ? 27.479 67.631 12.587 1.00 0.00 36 ARG A N 5
ATOM 14048 C CA . ARG A 1 36 ? 28.679 68.448 12.327 1.00 0.00 36 ARG A CA 5
ATOM 14049 C C . ARG A 1 36 ? 29.476 68.555 13.604 1.00 0.00 36 ARG A C 5
ATOM 14050 O O . ARG A 1 36 ? 30.688 68.462 13.605 1.00 0.00 36 ARG A O 5
ATOM 14071 N N . ILE A 1 37 ? 28.768 68.745 14.680 1.00 0.00 37 ILE A N 5
ATOM 14072 C CA . ILE A 1 37 ? 29.441 68.859 15.978 1.00 0.00 37 ILE A CA 5
ATOM 14073 C C . ILE A 1 37 ? 30.106 67.532 16.310 1.00 0.00 37 ILE A C 5
ATOM 14074 O O . ILE A 1 37 ? 31.295 67.471 16.558 1.00 0.00 37 ILE A O 5
ATOM 14090 N N . ARG A 1 38 ? 29.314 66.487 16.305 1.00 0.00 38 ARG A N 5
ATOM 14091 C CA . ARG A 1 38 ? 29.861 65.145 16.611 1.00 0.00 38 ARG A CA 5
ATOM 14092 C C . ARG A 1 38 ? 31.200 64.949 15.919 1.00 0.00 38 ARG A C 5
ATOM 14093 O O . ARG A 1 38 ? 32.161 64.523 16.527 1.00 0.00 38 ARG A O 5
ATOM 14114 N N . CYS A 1 39 ? 31.238 65.259 14.651 1.00 0.00 39 CYS A N 5
ATOM 14115 C CA . CYS A 1 39 ? 32.508 65.098 13.903 1.00 0.00 39 CYS A CA 5
ATOM 14116 C C . CYS A 1 39 ? 33.594 65.947 14.540 1.00 0.00 39 CYS A C 5
ATOM 14117 O O . CYS A 1 39 ? 34.743 65.555 14.601 1.00 0.00 39 CYS A O 5
ATOM 14125 N N . ALA A 1 40 ? 33.206 67.104 15.005 1.00 0.00 40 ALA A N 5
ATOM 14126 C CA . ALA A 1 40 ? 34.190 68.003 15.643 1.00 0.00 40 ALA A CA 5
ATOM 14127 C C . ALA A 1 40 ? 34.885 67.300 16.801 1.00 0.00 40 ALA A C 5
ATOM 14128 O O . ALA A 1 40 ? 36.093 67.316 16.900 1.00 0.00 40 ALA A O 5
ATOM 14135 N N . ILE A 1 41 ? 34.104 66.692 17.659 1.00 0.00 41 ILE A N 5
ATOM 14136 C CA . ILE A 1 41 ? 34.703 65.982 18.817 1.00 0.00 41 ILE A CA 5
ATOM 14137 C C . ILE A 1 41 ? 35.387 64.672 18.363 1.00 0.00 41 ILE A C 5
ATOM 14138 O O . ILE A 1 41 ? 34.737 63.793 17.830 1.00 0.00 41 ILE A O 5
ATOM 14154 N N . PRO A 1 42 ? 36.700 64.560 18.578 1.00 0.00 42 PRO A N 5
ATOM 14155 C CA . PRO A 1 42 ? 37.435 63.357 18.183 1.00 0.00 42 PRO A CA 5
ATOM 14156 C C . PRO A 1 42 ? 36.995 62.134 18.988 1.00 0.00 42 PRO A C 5
ATOM 14157 O O . PRO A 1 42 ? 37.081 62.120 20.201 1.00 0.00 42 PRO A O 5
ATOM 14168 N N . ARG A 1 43 ? 36.532 61.130 18.295 1.00 0.00 43 ARG A N 5
ATOM 14169 C CA . ARG A 1 43 ? 36.085 59.902 18.997 1.00 0.00 43 ARG A CA 5
ATOM 14170 C C . ARG A 1 43 ? 36.268 58.680 18.107 1.00 0.00 43 ARG A C 5
ATOM 14171 O O . ARG A 1 43 ? 35.726 57.625 18.378 1.00 0.00 43 ARG A O 5
ATOM 14192 N N . ASP A 1 44 ? 37.033 58.844 17.060 1.00 0.00 44 ASP A N 5
ATOM 14193 C CA . ASP A 1 44 ? 37.269 57.707 16.136 1.00 0.00 44 ASP A CA 5
ATOM 14194 C C . ASP A 1 44 ? 38.587 57.014 16.449 1.00 0.00 44 ASP A C 5
ATOM 14195 O O . ASP A 1 44 ? 39.251 57.345 17.413 1.00 0.00 44 ASP A O 5
ATOM 14204 N N . LYS A 1 45 ? 38.941 56.062 15.624 1.00 0.00 45 LYS A N 5
ATOM 14205 C CA . LYS A 1 45 ? 40.214 55.326 15.847 1.00 0.00 45 LYS A CA 5
ATOM 14206 C C . LYS A 1 45 ? 41.310 55.838 14.920 1.00 0.00 45 LYS A C 5
ATOM 14207 O O . LYS A 1 45 ? 42.345 55.218 14.779 1.00 0.00 45 LYS A O 5
ATOM 14226 N N . ASP A 1 46 ? 41.065 56.962 14.304 1.00 0.00 46 ASP A N 5
ATOM 14227 C CA . ASP A 1 46 ? 42.085 57.523 13.385 1.00 0.00 46 ASP A CA 5
ATOM 14228 C C . ASP A 1 46 ? 43.165 58.271 14.160 1.00 0.00 46 ASP A C 5
ATOM 14229 O O . ASP A 1 46 ? 42.907 58.820 15.213 1.00 0.00 46 ASP A O 5
ATOM 14238 N N . ALA A 1 47 ? 44.357 58.279 13.625 1.00 0.00 47 ALA A N 5
ATOM 14239 C CA . ALA A 1 47 ? 45.460 58.986 14.319 1.00 0.00 47 ALA A CA 5
ATOM 14240 C C . ALA A 1 47 ? 45.088 60.443 14.565 1.00 0.00 47 ALA A C 5
ATOM 14241 O O . ALA A 1 47 ? 45.558 61.060 15.504 1.00 0.00 47 ALA A O 5
ATOM 14248 N N . GLU A 1 48 ? 44.247 60.969 13.714 1.00 0.00 48 GLU A N 5
ATOM 14249 C CA . GLU A 1 48 ? 43.834 62.380 13.882 1.00 0.00 48 GLU A CA 5
ATOM 14250 C C . GLU A 1 48 ? 43.482 62.657 15.336 1.00 0.00 48 GLU A C 5
ATOM 14251 O O . GLU A 1 48 ? 43.726 63.734 15.843 1.00 0.00 48 GLU A O 5
ATOM 14263 N N . SER A 1 49 ? 42.915 61.675 15.982 1.00 0.00 49 SER A N 5
ATOM 14264 C CA . SER A 1 49 ? 42.540 61.860 17.403 1.00 0.00 49 SER A CA 5
ATOM 14265 C C . SER A 1 49 ? 43.749 62.280 18.225 1.00 0.00 49 SER A C 5
ATOM 14266 O O . SER A 1 49 ? 43.733 63.305 18.878 1.00 0.00 49 SER A O 5
ATOM 14274 N N . LYS A 1 50 ? 44.782 61.480 18.181 1.00 0.00 50 LYS A N 5
ATOM 14275 C CA . LYS A 1 50 ? 45.999 61.821 18.957 1.00 0.00 50 LYS A CA 5
ATOM 14276 C C . LYS A 1 50 ? 46.430 63.252 18.664 1.00 0.00 50 LYS A C 5
ATOM 14277 O O . LYS A 1 50 ? 46.603 64.049 19.566 1.00 0.00 50 LYS A O 5
ATOM 14296 N N . SER A 1 51 ? 46.595 63.553 17.406 1.00 0.00 51 SER A N 5
ATOM 14297 C CA . SER A 1 51 ? 47.014 64.927 17.037 1.00 0.00 51 SER A CA 5
ATOM 14298 C C . SER A 1 51 ? 45.977 65.945 17.493 1.00 0.00 51 SER A C 5
ATOM 14299 O O . SER A 1 51 ? 46.299 66.906 18.162 1.00 0.00 51 SER A O 5
ATOM 14307 N N . ARG A 1 52 ? 44.745 65.717 17.121 1.00 0.00 52 ARG A N 5
ATOM 14308 C CA . ARG A 1 52 ? 43.679 66.663 17.527 1.00 0.00 52 ARG A CA 5
ATOM 14309 C C . ARG A 1 52 ? 43.712 66.888 19.031 1.00 0.00 52 ARG A C 5
ATOM 14310 O O . ARG A 1 52 ? 43.737 68.013 19.492 1.00 0.00 52 ARG A O 5
ATOM 14331 N N . ARG A 1 53 ? 43.712 65.813 19.771 1.00 0.00 53 ARG A N 5
ATOM 14332 C CA . ARG A 1 53 ? 43.745 65.947 21.247 1.00 0.00 53 ARG A CA 5
ATOM 14333 C C . ARG A 1 53 ? 44.799 66.960 21.665 1.00 0.00 53 ARG A C 5
ATOM 14334 O O . ARG A 1 53 ? 44.556 67.808 22.500 1.00 0.00 53 ARG A O 5
ATOM 14355 N N . ILE A 1 54 ? 45.955 66.852 21.071 1.00 0.00 54 ILE A N 5
ATOM 14356 C CA . ILE A 1 54 ? 47.045 67.796 21.414 1.00 0.00 54 ILE A CA 5
ATOM 14357 C C . ILE A 1 54 ? 46.717 69.203 20.927 1.00 0.00 54 ILE A C 5
ATOM 14358 O O . ILE A 1 54 ? 47.049 70.178 21.571 1.00 0.00 54 ILE A O 5
ATOM 14374 N N . GLU A 1 55 ? 46.071 69.283 19.795 1.00 0.00 55 GLU A N 5
ATOM 14375 C CA . GLU A 1 55 ? 45.716 70.618 19.254 1.00 0.00 55 GLU A CA 5
ATOM 14376 C C . GLU A 1 55 ? 44.553 71.219 20.034 1.00 0.00 55 GLU A C 5
ATOM 14377 O O . GLU A 1 55 ? 44.700 72.229 20.693 1.00 0.00 55 GLU A O 5
ATOM 14389 N N . LEU A 1 56 ? 43.413 70.584 19.947 1.00 0.00 56 LEU A N 5
ATOM 14390 C CA . LEU A 1 56 ? 42.230 71.104 20.677 1.00 0.00 56 LEU A CA 5
ATOM 14391 C C . LEU A 1 56 ? 42.587 71.436 22.119 1.00 0.00 56 LEU A C 5
ATOM 14392 O O . LEU A 1 56 ? 42.072 72.379 22.684 1.00 0.00 56 LEU A O 5
ATOM 14408 N N . PHE A 1 57 ? 43.461 70.653 22.691 1.00 0.00 57 PHE A N 5
ATOM 14409 C CA . PHE A 1 57 ? 43.856 70.916 24.095 1.00 0.00 57 PHE A CA 5
ATOM 14410 C C . PHE A 1 57 ? 44.720 72.167 24.187 1.00 0.00 57 PHE A C 5
ATOM 14411 O O . PHE A 1 57 ? 44.489 73.025 25.015 1.00 0.00 57 PHE A O 5
ATOM 14428 N N . LYS A 1 58 ? 45.705 72.250 23.335 1.00 0.00 58 LYS A N 5
ATOM 14429 C CA . LYS A 1 58 ? 46.588 73.438 23.362 1.00 0.00 58 LYS A CA 5
ATOM 14430 C C . LYS A 1 58 ? 45.795 74.690 23.023 1.00 0.00 58 LYS A C 5
ATOM 14431 O O . LYS A 1 58 ? 46.212 75.792 23.315 1.00 0.00 58 LYS A O 5
ATOM 14450 N N . GLN A 1 59 ? 44.661 74.493 22.409 1.00 0.00 59 GLN A N 5
ATOM 14451 C CA . GLN A 1 59 ? 43.818 75.653 22.038 1.00 0.00 59 GLN A CA 5
ATOM 14452 C C . GLN A 1 59 ? 43.183 76.266 23.273 1.00 0.00 59 GLN A C 5
ATOM 14453 O O . GLN A 1 59 ? 43.442 77.405 23.606 1.00 0.00 59 GLN A O 5
ATOM 14467 N N . PHE A 1 60 ? 42.356 75.498 23.931 1.00 0.00 60 PHE A N 5
ATOM 14468 C CA . PHE A 1 60 ? 41.693 76.016 25.150 1.00 0.00 60 PHE A CA 5
ATOM 14469 C C . PHE A 1 60 ? 42.685 76.767 26.016 1.00 0.00 60 PHE A C 5
ATOM 14470 O O . PHE A 1 60 ? 42.465 77.909 26.367 1.00 0.00 60 PHE A O 5
ATOM 14487 N N . ASP A 1 61 ? 43.766 76.111 26.343 1.00 0.00 61 ASP A N 5
ATOM 14488 C CA . ASP A 1 61 ? 44.789 76.764 27.183 1.00 0.00 61 ASP A CA 5
ATOM 14489 C C . ASP A 1 61 ? 45.916 77.297 26.326 1.00 0.00 61 ASP A C 5
ATOM 14490 O O . ASP A 1 61 ? 45.761 77.489 25.137 1.00 0.00 61 ASP A O 5
ATOM 14499 N N . THR A 1 62 ? 47.031 77.524 26.942 1.00 0.00 62 THR A N 5
ATOM 14500 C CA . THR A 1 62 ? 48.187 78.043 26.190 1.00 0.00 62 THR A CA 5
ATOM 14501 C C . THR A 1 62 ? 49.479 77.592 26.850 1.00 0.00 62 THR A C 5
ATOM 14502 O O . THR A 1 62 ? 50.326 78.397 27.184 1.00 0.00 62 THR A O 5
ATOM 14513 N N . ASN A 1 63 ? 49.596 76.300 27.028 1.00 0.00 63 ASN A N 5
ATOM 14514 C CA . ASN A 1 63 ? 50.818 75.743 27.664 1.00 0.00 63 ASN A CA 5
ATOM 14515 C C . ASN A 1 63 ? 50.782 75.958 29.176 1.00 0.00 63 ASN A C 5
ATOM 14516 O O . ASN A 1 63 ? 51.779 76.294 29.783 1.00 0.00 63 ASN A O 5
ATOM 14527 N N . GLY A 1 64 ? 49.626 75.756 29.756 1.00 0.00 64 GLY A N 5
ATOM 14528 C CA . GLY A 1 64 ? 49.499 75.943 31.232 1.00 0.00 64 GLY A CA 5
ATOM 14529 C C . GLY A 1 64 ? 49.989 74.699 31.978 1.00 0.00 64 GLY A C 5
ATOM 14530 O O . GLY A 1 64 ? 49.371 74.260 32.923 1.00 0.00 64 GLY A O 5
ATOM 14534 N N . THR A 1 65 ? 51.088 74.161 31.526 1.00 0.00 65 THR A N 5
ATOM 14535 C CA . THR A 1 65 ? 51.649 72.946 32.183 1.00 0.00 65 THR A CA 5
ATOM 14536 C C . THR A 1 65 ? 50.562 71.920 32.494 1.00 0.00 65 THR A C 5
ATOM 14537 O O . THR A 1 65 ? 50.773 71.012 33.273 1.00 0.00 65 THR A O 5
ATOM 14548 N N . GLY A 1 66 ? 49.417 72.080 31.886 1.00 0.00 66 GLY A N 5
ATOM 14549 C CA . GLY A 1 66 ? 48.314 71.111 32.144 1.00 0.00 66 GLY A CA 5
ATOM 14550 C C . GLY A 1 66 ? 47.731 71.309 33.546 1.00 0.00 66 GLY A C 5
ATOM 14551 O O . GLY A 1 66 ? 47.719 70.396 34.349 1.00 0.00 66 GLY A O 5
ATOM 14555 N N . LYS A 1 67 ? 47.266 72.504 33.809 1.00 0.00 67 LYS A N 5
ATOM 14556 C CA . LYS A 1 67 ? 46.679 72.791 35.148 1.00 0.00 67 LYS A CA 5
ATOM 14557 C C . LYS A 1 67 ? 45.425 73.641 35.002 1.00 0.00 67 LYS A C 5
ATOM 14558 O O . LYS A 1 67 ? 45.255 74.626 35.691 1.00 0.00 67 LYS A O 5
ATOM 14577 N N . LEU A 1 68 ? 44.571 73.243 34.103 1.00 0.00 68 LEU A N 5
ATOM 14578 C CA . LEU A 1 68 ? 43.319 74.009 33.891 1.00 0.00 68 LEU A CA 5
ATOM 14579 C C . LEU A 1 68 ? 42.288 73.686 34.967 1.00 0.00 68 LEU A C 5
ATOM 14580 O O . LEU A 1 68 ? 42.606 73.613 36.138 1.00 0.00 68 LEU A O 5
ATOM 14596 N N . GLY A 1 69 ? 41.069 73.500 34.545 1.00 0.00 69 GLY A N 5
ATOM 14597 C CA . GLY A 1 69 ? 39.988 73.179 35.519 1.00 0.00 69 GLY A CA 5
ATOM 14598 C C . GLY A 1 69 ? 38.638 73.129 34.794 1.00 0.00 69 GLY A C 5
ATOM 14599 O O . GLY A 1 69 ? 38.589 73.131 33.581 1.00 0.00 69 GLY A O 5
ATOM 14603 N N . PHE A 1 70 ? 37.568 73.084 35.544 1.00 0.00 70 PHE A N 5
ATOM 14604 C CA . PHE A 1 70 ? 36.236 73.034 34.889 1.00 0.00 70 PHE A CA 5
ATOM 14605 C C . PHE A 1 70 ? 35.838 74.402 34.340 1.00 0.00 70 PHE A C 5
ATOM 14606 O O . PHE A 1 70 ? 35.536 74.538 33.171 1.00 0.00 70 PHE A O 5
ATOM 14623 N N . ARG A 1 71 ? 35.842 75.394 35.193 1.00 0.00 71 ARG A N 5
ATOM 14624 C CA . ARG A 1 71 ? 35.465 76.756 34.728 1.00 0.00 71 ARG A CA 5
ATOM 14625 C C . ARG A 1 71 ? 36.139 77.069 33.399 1.00 0.00 71 ARG A C 5
ATOM 14626 O O . ARG A 1 71 ? 35.481 77.318 32.404 1.00 0.00 71 ARG A O 5
ATOM 14647 N N . GLU A 1 72 ? 37.443 77.053 33.406 1.00 0.00 72 GLU A N 5
ATOM 14648 C CA . GLU A 1 72 ? 38.177 77.347 32.154 1.00 0.00 72 GLU A CA 5
ATOM 14649 C C . GLU A 1 72 ? 37.674 76.464 31.024 1.00 0.00 72 GLU A C 5
ATOM 14650 O O . GLU A 1 72 ? 37.396 76.937 29.941 1.00 0.00 72 GLU A O 5
ATOM 14662 N N . VAL A 1 73 ? 37.567 75.192 31.297 1.00 0.00 73 VAL A N 5
ATOM 14663 C CA . VAL A 1 73 ? 37.084 74.264 30.249 1.00 0.00 73 VAL A CA 5
ATOM 14664 C C . VAL A 1 73 ? 35.700 74.682 29.760 1.00 0.00 73 VAL A C 5
ATOM 14665 O O . VAL A 1 73 ? 35.439 74.703 28.573 1.00 0.00 73 VAL A O 5
ATOM 14678 N N . LEU A 1 74 ? 34.838 75.007 30.687 1.00 0.00 74 LEU A N 5
ATOM 14679 C CA . LEU A 1 74 ? 33.471 75.425 30.292 1.00 0.00 74 LEU A CA 5
ATOM 14680 C C . LEU A 1 74 ? 33.535 76.454 29.171 1.00 0.00 74 LEU A C 5
ATOM 14681 O O . LEU A 1 74 ? 33.173 76.174 28.045 1.00 0.00 74 LEU A O 5
ATOM 14697 N N . ASP A 1 75 ? 33.998 77.629 29.501 1.00 0.00 75 ASP A N 5
ATOM 14698 C CA . ASP A 1 75 ? 34.096 78.691 28.469 1.00 0.00 75 ASP A CA 5
ATOM 14699 C C . ASP A 1 75 ? 34.894 78.205 27.263 1.00 0.00 75 ASP A C 5
ATOM 14700 O O . ASP A 1 75 ? 34.664 78.635 26.151 1.00 0.00 75 ASP A O 5
ATOM 14709 N N . GLY A 1 76 ? 35.821 77.313 27.507 1.00 0.00 76 GLY A N 5
ATOM 14710 C CA . GLY A 1 76 ? 36.644 76.788 26.377 1.00 0.00 76 GLY A CA 5
ATOM 14711 C C . GLY A 1 76 ? 35.735 76.172 25.313 1.00 0.00 76 GLY A C 5
ATOM 14712 O O . GLY A 1 76 ? 35.793 76.536 24.156 1.00 0.00 76 GLY A O 5
ATOM 14716 N N . CYS A 1 77 ? 34.911 75.249 25.732 1.00 0.00 77 CYS A N 5
ATOM 14717 C CA . CYS A 1 77 ? 33.992 74.598 24.767 1.00 0.00 77 CYS A CA 5
ATOM 14718 C C . CYS A 1 77 ? 32.808 75.503 24.474 1.00 0.00 77 CYS A C 5
ATOM 14719 O O . CYS A 1 77 ? 32.406 75.664 23.339 1.00 0.00 77 CYS A O 5
ATOM 14727 N N . TYR A 1 78 ? 32.270 76.077 25.511 1.00 0.00 78 TYR A N 5
ATOM 14728 C CA . TYR A 1 78 ? 31.111 76.978 25.333 1.00 0.00 78 TYR A CA 5
ATOM 14729 C C . TYR A 1 78 ? 31.506 78.237 24.569 1.00 0.00 78 TYR A C 5
ATOM 14730 O O . TYR A 1 78 ? 30.678 78.877 23.952 1.00 0.00 78 TYR A O 5
ATOM 14748 N N . GLY A 1 79 ? 32.768 78.571 24.622 1.00 0.00 79 GLY A N 5
ATOM 14749 C CA . GLY A 1 79 ? 33.232 79.792 23.900 1.00 0.00 79 GLY A CA 5
ATOM 14750 C C . GLY A 1 79 ? 33.673 79.455 22.473 1.00 0.00 79 GLY A C 5
ATOM 14751 O O . GLY A 1 79 ? 33.285 80.117 21.532 1.00 0.00 79 GLY A O 5
ATOM 14755 N N . ILE A 1 80 ? 34.474 78.436 22.341 1.00 0.00 80 ILE A N 5
ATOM 14756 C CA . ILE A 1 80 ? 34.944 78.052 20.986 1.00 0.00 80 ILE A CA 5
ATOM 14757 C C . ILE A 1 80 ? 33.980 77.081 20.311 1.00 0.00 80 ILE A C 5
ATOM 14758 O O . ILE A 1 80 ? 33.444 77.371 19.260 1.00 0.00 80 ILE A O 5
ATOM 14774 N N . LEU A 1 81 ? 33.775 75.946 20.920 1.00 0.00 81 LEU A N 5
ATOM 14775 C CA . LEU A 1 81 ? 32.846 74.959 20.310 1.00 0.00 81 LEU A CA 5
ATOM 14776 C C . LEU A 1 81 ? 31.453 75.559 20.168 1.00 0.00 81 LEU A C 5
ATOM 14777 O O . LEU A 1 81 ? 30.819 75.421 19.141 1.00 0.00 81 LEU A O 5
ATOM 14793 N N . LYS A 1 82 ? 30.999 76.214 21.203 1.00 0.00 82 LYS A N 5
ATOM 14794 C CA . LYS A 1 82 ? 29.652 76.828 21.135 1.00 0.00 82 LYS A CA 5
ATOM 14795 C C . LYS A 1 82 ? 28.560 75.752 21.108 1.00 0.00 82 LYS A C 5
ATOM 14796 O O . LYS A 1 82 ? 27.645 75.809 20.311 1.00 0.00 82 LYS A O 5
ATOM 14815 N N . LEU A 1 83 ? 28.670 74.794 21.993 1.00 0.00 83 LEU A N 5
ATOM 14816 C CA . LEU A 1 83 ? 27.645 73.713 22.024 1.00 0.00 83 LEU A CA 5
ATOM 14817 C C . LEU A 1 83 ? 26.287 74.253 22.484 1.00 0.00 83 LEU A C 5
ATOM 14818 O O . LEU A 1 83 ? 25.359 73.497 22.698 1.00 0.00 83 LEU A O 5
ATOM 14834 N N . ASP A 1 84 ? 26.193 75.550 22.629 1.00 0.00 84 ASP A N 5
ATOM 14835 C CA . ASP A 1 84 ? 24.901 76.143 23.075 1.00 0.00 84 ASP A CA 5
ATOM 14836 C C . ASP A 1 84 ? 23.920 76.285 21.911 1.00 0.00 84 ASP A C 5
ATOM 14837 O O . ASP A 1 84 ? 22.860 76.860 22.059 1.00 0.00 84 ASP A O 5
ATOM 14846 N N . GLU A 1 85 ? 24.286 75.756 20.775 1.00 0.00 85 GLU A N 5
ATOM 14847 C CA . GLU A 1 85 ? 23.380 75.857 19.597 1.00 0.00 85 GLU A CA 5
ATOM 14848 C C . GLU A 1 85 ? 22.498 74.623 19.460 1.00 0.00 85 GLU A C 5
ATOM 14849 O O . GLU A 1 85 ? 21.285 74.712 19.482 1.00 0.00 85 GLU A O 5
ATOM 14861 N N . PHE A 1 86 ? 23.128 73.496 19.324 1.00 0.00 86 PHE A N 5
ATOM 14862 C CA . PHE A 1 86 ? 22.362 72.234 19.179 1.00 0.00 86 PHE A CA 5
ATOM 14863 C C . PHE A 1 86 ? 21.680 71.805 20.480 1.00 0.00 86 PHE A C 5
ATOM 14864 O O . PHE A 1 86 ? 20.471 71.847 20.594 1.00 0.00 86 PHE A O 5
ATOM 14881 N N . THR A 1 87 ? 22.470 71.402 21.427 1.00 0.00 87 THR A N 5
ATOM 14882 C CA . THR A 1 87 ? 21.898 70.959 22.724 1.00 0.00 87 THR A CA 5
ATOM 14883 C C . THR A 1 87 ? 21.300 72.086 23.530 1.00 0.00 87 THR A C 5
ATOM 14884 O O . THR A 1 87 ? 21.533 73.250 23.270 1.00 0.00 87 THR A O 5
ATOM 14895 N N . THR A 1 88 ? 20.532 71.690 24.508 1.00 0.00 88 THR A N 5
ATOM 14896 C CA . THR A 1 88 ? 19.876 72.663 25.390 1.00 0.00 88 THR A CA 5
ATOM 14897 C C . THR A 1 88 ? 20.550 72.594 26.753 1.00 0.00 88 THR A C 5
ATOM 14898 O O . THR A 1 88 ? 20.849 71.520 27.238 1.00 0.00 88 THR A O 5
ATOM 14909 N N . HIS A 1 89 ? 20.801 73.727 27.334 1.00 0.00 89 HIS A N 5
ATOM 14910 C CA . HIS A 1 89 ? 21.462 73.731 28.668 1.00 0.00 89 HIS A CA 5
ATOM 14911 C C . HIS A 1 89 ? 22.819 73.057 28.533 1.00 0.00 89 HIS A C 5
ATOM 14912 O O . HIS A 1 89 ? 22.983 71.889 28.828 1.00 0.00 89 HIS A O 5
ATOM 14926 N N . LEU A 1 90 ? 23.764 73.825 28.084 1.00 0.00 90 LEU A N 5
ATOM 14927 C CA . LEU A 1 90 ? 25.133 73.302 27.898 1.00 0.00 90 LEU A CA 5
ATOM 14928 C C . LEU A 1 90 ? 25.955 73.188 29.210 1.00 0.00 90 LEU A C 5
ATOM 14929 O O . LEU A 1 90 ? 26.698 72.248 29.382 1.00 0.00 90 LEU A O 5
ATOM 14945 N N . PRO A 1 91 ? 25.769 74.111 30.139 1.00 0.00 91 PRO A N 5
ATOM 14946 C CA . PRO A 1 91 ? 26.521 74.067 31.397 1.00 0.00 91 PRO A CA 5
ATOM 14947 C C . PRO A 1 91 ? 26.330 72.753 32.160 1.00 0.00 91 PRO A C 5
ATOM 14948 O O . PRO A 1 91 ? 27.168 72.376 32.950 1.00 0.00 91 PRO A O 5
ATOM 14959 N N . ASP A 1 92 ? 25.252 72.072 31.902 1.00 0.00 92 ASP A N 5
ATOM 14960 C CA . ASP A 1 92 ? 25.019 70.787 32.620 1.00 0.00 92 ASP A CA 5
ATOM 14961 C C . ASP A 1 92 ? 25.897 69.654 32.072 1.00 0.00 92 ASP A C 5
ATOM 14962 O O . ASP A 1 92 ? 26.790 69.178 32.743 1.00 0.00 92 ASP A O 5
ATOM 14971 N N . ILE A 1 93 ? 25.624 69.251 30.865 1.00 0.00 93 ILE A N 5
ATOM 14972 C CA . ILE A 1 93 ? 26.421 68.153 30.247 1.00 0.00 93 ILE A CA 5
ATOM 14973 C C . ILE A 1 93 ? 27.934 68.329 30.459 1.00 0.00 93 ILE A C 5
ATOM 14974 O O . ILE A 1 93 ? 28.620 67.382 30.790 1.00 0.00 93 ILE A O 5
ATOM 14990 N N . VAL A 1 94 ? 28.435 69.524 30.266 1.00 0.00 94 VAL A N 5
ATOM 14991 C CA . VAL A 1 94 ? 29.899 69.729 30.459 1.00 0.00 94 VAL A CA 5
ATOM 14992 C C . VAL A 1 94 ? 30.309 69.539 31.919 1.00 0.00 94 VAL A C 5
ATOM 14993 O O . VAL A 1 94 ? 31.307 68.907 32.201 1.00 0.00 94 VAL A O 5
ATOM 15006 N N . GLN A 1 95 ? 29.540 70.083 32.825 1.00 0.00 95 GLN A N 5
ATOM 15007 C CA . GLN A 1 95 ? 29.898 69.925 34.261 1.00 0.00 95 GLN A CA 5
ATOM 15008 C C . GLN A 1 95 ? 30.023 68.452 34.643 1.00 0.00 95 GLN A C 5
ATOM 15009 O O . GLN A 1 95 ? 30.903 68.077 35.394 1.00 0.00 95 GLN A O 5
ATOM 15023 N N . ARG A 1 96 ? 29.144 67.645 34.117 1.00 0.00 96 ARG A N 5
ATOM 15024 C CA . ARG A 1 96 ? 29.198 66.195 34.440 1.00 0.00 96 ARG A CA 5
ATOM 15025 C C . ARG A 1 96 ? 30.471 65.547 33.907 1.00 0.00 96 ARG A C 5
ATOM 15026 O O . ARG A 1 96 ? 31.228 64.957 34.651 1.00 0.00 96 ARG A O 5
ATOM 15047 N N . ALA A 1 97 ? 30.684 65.674 32.633 1.00 0.00 97 ALA A N 5
ATOM 15048 C CA . ALA A 1 97 ? 31.900 65.072 32.029 1.00 0.00 97 ALA A CA 5
ATOM 15049 C C . ALA A 1 97 ? 33.172 65.456 32.784 1.00 0.00 97 ALA A C 5
ATOM 15050 O O . ALA A 1 97 ? 33.903 64.601 33.239 1.00 0.00 97 ALA A O 5
ATOM 15057 N N . PHE A 1 98 ? 33.415 66.731 32.912 1.00 0.00 98 PHE A N 5
ATOM 15058 C CA . PHE A 1 98 ? 34.641 67.170 33.634 1.00 0.00 98 PHE A CA 5
ATOM 15059 C C . PHE A 1 98 ? 34.784 66.505 35.009 1.00 0.00 98 PHE A C 5
ATOM 15060 O O . PHE A 1 98 ? 35.719 65.767 35.244 1.00 0.00 98 PHE A O 5
ATOM 15077 N N . ASP A 1 99 ? 33.858 66.778 35.891 1.00 0.00 99 ASP A N 5
ATOM 15078 C CA . ASP A 1 99 ? 33.940 66.166 37.251 1.00 0.00 99 ASP A CA 5
ATOM 15079 C C . ASP A 1 99 ? 33.920 64.634 37.210 1.00 0.00 99 ASP A C 5
ATOM 15080 O O . ASP A 1 99 ? 34.826 63.992 37.704 1.00 0.00 99 ASP A O 5
ATOM 15089 N N . LYS A 1 100 ? 32.900 64.075 36.624 1.00 0.00 100 LYS A N 5
ATOM 15090 C CA . LYS A 1 100 ? 32.825 62.593 36.555 1.00 0.00 100 LYS A CA 5
ATOM 15091 C C . LYS A 1 100 ? 34.057 61.992 35.882 1.00 0.00 100 LYS A C 5
ATOM 15092 O O . LYS A 1 100 ? 34.785 61.234 36.490 1.00 0.00 100 LYS A O 5
ATOM 15111 N N . ALA A 1 101 ? 34.270 62.339 34.641 1.00 0.00 101 ALA A N 5
ATOM 15112 C CA . ALA A 1 101 ? 35.452 61.789 33.922 1.00 0.00 101 ALA A CA 5
ATOM 15113 C C . ALA A 1 101 ? 36.692 61.787 34.813 1.00 0.00 101 ALA A C 5
ATOM 15114 O O . ALA A 1 101 ? 37.458 60.843 34.808 1.00 0.00 101 ALA A O 5
ATOM 15121 N N . LYS A 1 102 ? 36.870 62.840 35.562 1.00 0.00 102 LYS A N 5
ATOM 15122 C CA . LYS A 1 102 ? 38.057 62.905 36.454 1.00 0.00 102 LYS A CA 5
ATOM 15123 C C . LYS A 1 102 ? 38.079 61.734 37.431 1.00 0.00 102 LYS A C 5
ATOM 15124 O O . LYS A 1 102 ? 39.041 60.996 37.501 1.00 0.00 102 LYS A O 5
ATOM 15143 N N . ASP A 1 103 ? 37.014 61.585 38.168 1.00 0.00 103 ASP A N 5
ATOM 15144 C CA . ASP A 1 103 ? 36.948 60.470 39.150 1.00 0.00 103 ASP A CA 5
ATOM 15145 C C . ASP A 1 103 ? 37.284 59.130 38.497 1.00 0.00 103 ASP A C 5
ATOM 15146 O O . ASP A 1 103 ? 38.226 58.466 38.882 1.00 0.00 103 ASP A O 5
ATOM 15155 N N . LEU A 1 104 ? 36.503 58.760 37.527 1.00 0.00 104 LEU A N 5
ATOM 15156 C CA . LEU A 1 104 ? 36.747 57.469 36.828 1.00 0.00 104 LEU A CA 5
ATOM 15157 C C . LEU A 1 104 ? 38.069 57.486 36.070 1.00 0.00 104 LEU A C 5
ATOM 15158 O O . LEU A 1 104 ? 38.509 56.471 35.568 1.00 0.00 104 LEU A O 5
ATOM 15174 N N . GLY A 1 105 ? 38.677 58.632 35.994 1.00 0.00 105 GLY A N 5
ATOM 15175 C CA . GLY A 1 105 ? 39.973 58.723 35.263 1.00 0.00 105 GLY A CA 5
ATOM 15176 C C . GLY A 1 105 ? 41.160 58.249 36.116 1.00 0.00 105 GLY A C 5
ATOM 15177 O O . GLY A 1 105 ? 42.076 57.638 35.601 1.00 0.00 105 GLY A O 5
ATOM 15181 N N . ASN A 1 106 ? 41.123 58.535 37.400 1.00 0.00 106 ASN A N 5
ATOM 15182 C CA . ASN A 1 106 ? 42.253 58.103 38.284 1.00 0.00 106 ASN A CA 5
ATOM 15183 C C . ASN A 1 106 ? 41.871 56.933 39.188 1.00 0.00 106 ASN A C 5
ATOM 15184 O O . ASN A 1 106 ? 42.732 56.263 39.719 1.00 0.00 106 ASN A O 5
ATOM 15195 N N . LYS A 1 107 ? 40.600 56.699 39.352 1.00 0.00 107 LYS A N 5
ATOM 15196 C CA . LYS A 1 107 ? 40.188 55.569 40.227 1.00 0.00 107 LYS A CA 5
ATOM 15197 C C . LYS A 1 107 ? 40.420 54.229 39.542 1.00 0.00 107 LYS A C 5
ATOM 15198 O O . LYS A 1 107 ? 40.071 53.193 40.076 1.00 0.00 107 LYS A O 5
ATOM 15217 N N . VAL A 1 108 ? 41.009 54.274 38.371 1.00 0.00 108 VAL A N 5
ATOM 15218 C CA . VAL A 1 108 ? 41.278 53.012 37.626 1.00 0.00 108 VAL A CA 5
ATOM 15219 C C . VAL A 1 108 ? 42.765 52.687 37.652 1.00 0.00 108 VAL A C 5
ATOM 15220 O O . VAL A 1 108 ? 43.151 51.554 37.869 1.00 0.00 108 VAL A O 5
ATOM 15233 N N . LYS A 1 109 ? 43.572 53.696 37.434 1.00 0.00 109 LYS A N 5
ATOM 15234 C CA . LYS A 1 109 ? 45.047 53.489 37.438 1.00 0.00 109 LYS A CA 5
ATOM 15235 C C . LYS A 1 109 ? 45.670 54.124 38.672 1.00 0.00 109 LYS A C 5
ATOM 15236 O O . LYS A 1 109 ? 46.862 54.027 38.891 1.00 0.00 109 LYS A O 5
ATOM 15255 N N . GLY A 1 110 ? 44.851 54.765 39.459 1.00 0.00 110 GLY A N 5
ATOM 15256 C CA . GLY A 1 110 ? 45.376 55.416 40.689 1.00 0.00 110 GLY A CA 5
ATOM 15257 C C . GLY A 1 110 ? 46.565 56.317 40.352 1.00 0.00 110 GLY A C 5
ATOM 15258 O O . GLY A 1 110 ? 47.604 56.238 40.979 1.00 0.00 110 GLY A O 5
ATOM 15262 N N . VAL A 1 111 ? 46.389 57.156 39.366 1.00 0.00 111 VAL A N 5
ATOM 15263 C CA . VAL A 1 111 ? 47.494 58.064 38.980 1.00 0.00 111 VAL A CA 5
ATOM 15264 C C . VAL A 1 111 ? 47.617 59.211 39.977 1.00 0.00 111 VAL A C 5
ATOM 15265 O O . VAL A 1 111 ? 48.616 59.903 40.013 1.00 0.00 111 VAL A O 5
ATOM 15278 N N . GLY A 1 112 ? 46.596 59.390 40.771 1.00 0.00 112 GLY A N 5
ATOM 15279 C CA . GLY A 1 112 ? 46.633 60.488 41.778 1.00 0.00 112 GLY A CA 5
ATOM 15280 C C . GLY A 1 112 ? 45.964 61.744 41.219 1.00 0.00 112 GLY A C 5
ATOM 15281 O O . GLY A 1 112 ? 45.377 61.712 40.157 1.00 0.00 112 GLY A O 5
ATOM 15285 N N . GLU A 1 113 ? 46.071 62.825 41.950 1.00 0.00 113 GLU A N 5
ATOM 15286 C CA . GLU A 1 113 ? 45.450 64.101 41.487 1.00 0.00 113 GLU A CA 5
ATOM 15287 C C . GLU A 1 113 ? 43.933 63.970 41.394 1.00 0.00 113 GLU A C 5
ATOM 15288 O O . GLU A 1 113 ? 43.409 62.899 41.177 1.00 0.00 113 GLU A O 5
ATOM 15300 N N . GLU A 1 114 ? 43.257 65.072 41.564 1.00 0.00 114 GLU A N 5
ATOM 15301 C CA . GLU A 1 114 ? 41.777 65.040 41.490 1.00 0.00 114 GLU A CA 5
ATOM 15302 C C . GLU A 1 114 ? 41.212 66.450 41.543 1.00 0.00 114 GLU A C 5
ATOM 15303 O O . GLU A 1 114 ? 40.244 66.710 42.231 1.00 0.00 114 GLU A O 5
ATOM 15315 N N . ASP A 1 115 ? 41.830 67.341 40.816 1.00 0.00 115 ASP A N 5
ATOM 15316 C CA . ASP A 1 115 ? 41.346 68.740 40.809 1.00 0.00 115 ASP A CA 5
ATOM 15317 C C . ASP A 1 115 ? 41.547 69.371 39.439 1.00 0.00 115 ASP A C 5
ATOM 15318 O O . ASP A 1 115 ? 40.651 69.995 38.907 1.00 0.00 115 ASP A O 5
ATOM 15327 N N . LEU A 1 116 ? 42.722 69.190 38.894 1.00 0.00 116 LEU A N 5
ATOM 15328 C CA . LEU A 1 116 ? 43.012 69.770 37.553 1.00 0.00 116 LEU A CA 5
ATOM 15329 C C . LEU A 1 116 ? 42.959 68.697 36.477 1.00 0.00 116 LEU A C 5
ATOM 15330 O O . LEU A 1 116 ? 43.459 67.605 36.659 1.00 0.00 116 LEU A O 5
ATOM 15346 N N . VAL A 1 117 ? 42.352 69.026 35.371 1.00 0.00 117 VAL A N 5
ATOM 15347 C CA . VAL A 1 117 ? 42.258 68.038 34.273 1.00 0.00 117 VAL A CA 5
ATOM 15348 C C . VAL A 1 117 ? 43.638 67.730 33.705 1.00 0.00 117 VAL A C 5
ATOM 15349 O O . VAL A 1 117 ? 44.558 68.512 33.846 1.00 0.00 117 VAL A O 5
ATOM 15362 N N . GLU A 1 118 ? 43.756 66.595 33.075 1.00 0.00 118 GLU A N 5
ATOM 15363 C CA . GLU A 1 118 ? 45.065 66.215 32.490 1.00 0.00 118 GLU A CA 5
ATOM 15364 C C . GLU A 1 118 ? 44.864 65.463 31.183 1.00 0.00 118 GLU A C 5
ATOM 15365 O O . GLU A 1 118 ? 43.770 65.037 30.876 1.00 0.00 118 GLU A O 5
ATOM 15377 N N . PHE A 1 119 ? 45.921 65.313 30.434 1.00 0.00 119 PHE A N 5
ATOM 15378 C CA . PHE A 1 119 ? 45.799 64.590 29.145 1.00 0.00 119 PHE A CA 5
ATOM 15379 C C . PHE A 1 119 ? 44.969 63.325 29.319 1.00 0.00 119 PHE A C 5
ATOM 15380 O O . PHE A 1 119 ? 44.238 62.929 28.432 1.00 0.00 119 PHE A O 5
ATOM 15397 N N . LEU A 1 120 ? 45.093 62.715 30.466 1.00 0.00 120 LEU A N 5
ATOM 15398 C CA . LEU A 1 120 ? 44.322 61.475 30.721 1.00 0.00 120 LEU A CA 5
ATOM 15399 C C . LEU A 1 120 ? 42.831 61.778 30.846 1.00 0.00 120 LEU A C 5
ATOM 15400 O O . LEU A 1 120 ? 42.045 61.403 29.997 1.00 0.00 120 LEU A O 5
ATOM 15416 N N . GLU A 1 121 ? 42.470 62.454 31.904 1.00 0.00 121 GLU A N 5
ATOM 15417 C CA . GLU A 1 121 ? 41.038 62.787 32.100 1.00 0.00 121 GLU A CA 5
ATOM 15418 C C . GLU A 1 121 ? 40.519 63.645 30.955 1.00 0.00 121 GLU A C 5
ATOM 15419 O O . GLU A 1 121 ? 39.371 63.550 30.575 1.00 0.00 121 GLU A O 5
ATOM 15431 N N . PHE A 1 122 ? 41.377 64.469 30.424 1.00 0.00 122 PHE A N 5
ATOM 15432 C CA . PHE A 1 122 ? 40.951 65.339 29.303 1.00 0.00 122 PHE A CA 5
ATOM 15433 C C . PHE A 1 122 ? 40.347 64.509 28.179 1.00 0.00 122 PHE A C 5
ATOM 15434 O O . PHE A 1 122 ? 39.261 64.789 27.712 1.00 0.00 122 PHE A O 5
ATOM 15451 N N . ARG A 1 123 ? 41.063 63.501 27.763 1.00 0.00 123 ARG A N 5
ATOM 15452 C CA . ARG A 1 123 ? 40.546 62.643 26.671 1.00 0.00 123 ARG A CA 5
ATOM 15453 C C . ARG A 1 123 ? 39.243 61.964 27.084 1.00 0.00 123 ARG A C 5
ATOM 15454 O O . ARG A 1 123 ? 38.254 62.029 26.377 1.00 0.00 123 ARG A O 5
ATOM 15475 N N . LEU A 1 124 ? 39.263 61.327 28.223 1.00 0.00 124 LEU A N 5
ATOM 15476 C CA . LEU A 1 124 ? 38.035 60.641 28.695 1.00 0.00 124 LEU A CA 5
ATOM 15477 C C . LEU A 1 124 ? 36.863 61.613 28.780 1.00 0.00 124 LEU A C 5
ATOM 15478 O O . LEU A 1 124 ? 35.720 61.222 28.645 1.00 0.00 124 LEU A O 5
ATOM 15494 N N . MET A 1 125 ? 37.165 62.863 29.004 1.00 0.00 125 MET A N 5
ATOM 15495 C CA . MET A 1 125 ? 36.078 63.868 29.100 1.00 0.00 125 MET A CA 5
ATOM 15496 C C . MET A 1 125 ? 35.400 64.062 27.750 1.00 0.00 125 MET A C 5
ATOM 15497 O O . MET A 1 125 ? 34.218 63.817 27.602 1.00 0.00 125 MET A O 5
ATOM 15511 N N . LEU A 1 126 ? 36.162 64.501 26.785 1.00 0.00 126 LEU A N 5
ATOM 15512 C CA . LEU A 1 126 ? 35.578 64.715 25.442 1.00 0.00 126 LEU A CA 5
ATOM 15513 C C . LEU A 1 126 ? 34.724 63.523 25.032 1.00 0.00 126 LEU A C 5
ATOM 15514 O O . LEU A 1 126 ? 33.721 63.675 24.363 1.00 0.00 126 LEU A O 5
ATOM 15530 N N . CYS A 1 127 ? 35.140 62.354 25.440 1.00 0.00 127 CYS A N 5
ATOM 15531 C CA . CYS A 1 127 ? 34.363 61.142 25.083 1.00 0.00 127 CYS A CA 5
ATOM 15532 C C . CYS A 1 127 ? 33.001 61.153 25.769 1.00 0.00 127 CYS A C 5
ATOM 15533 O O . CYS A 1 127 ? 31.985 60.943 25.139 1.00 0.00 127 CYS A O 5
ATOM 15541 N N . TYR A 1 128 ? 33.004 61.399 27.053 1.00 0.00 128 TYR A N 5
ATOM 15542 C CA . TYR A 1 128 ? 31.715 61.427 27.791 1.00 0.00 128 TYR A CA 5
ATOM 15543 C C . TYR A 1 128 ? 30.692 62.272 27.046 1.00 0.00 128 TYR A C 5
ATOM 15544 O O . TYR A 1 128 ? 29.565 61.863 26.859 1.00 0.00 128 TYR A O 5
ATOM 15562 N N . ILE A 1 129 ? 31.104 63.438 26.628 1.00 0.00 129 ILE A N 5
ATOM 15563 C CA . ILE A 1 129 ? 30.163 64.319 25.893 1.00 0.00 129 ILE A CA 5
ATOM 15564 C C . ILE A 1 129 ? 29.737 63.674 24.574 1.00 0.00 129 ILE A C 5
ATOM 15565 O O . ILE A 1 129 ? 28.583 63.345 24.387 1.00 0.00 129 ILE A O 5
ATOM 15581 N N . TYR A 1 130 ? 30.683 63.508 23.685 1.00 0.00 130 TYR A N 5
ATOM 15582 C CA . TYR A 1 130 ? 30.370 62.887 22.370 1.00 0.00 130 TYR A CA 5
ATOM 15583 C C . TYR A 1 130 ? 29.409 61.717 22.533 1.00 0.00 130 TYR A C 5
ATOM 15584 O O . TYR A 1 130 ? 28.533 61.506 21.716 1.00 0.00 130 TYR A O 5
ATOM 15602 N N . ASP A 1 131 ? 29.592 60.978 23.587 1.00 0.00 131 ASP A N 5
ATOM 15603 C CA . ASP A 1 131 ? 28.706 59.818 23.829 1.00 0.00 131 ASP A CA 5
ATOM 15604 C C . ASP A 1 131 ? 27.302 60.272 24.215 1.00 0.00 131 ASP A C 5
ATOM 15605 O O . ASP A 1 131 ? 26.330 59.898 23.589 1.00 0.00 131 ASP A O 5
ATOM 15614 N N . ILE A 1 132 ? 27.223 61.069 25.240 1.00 0.00 132 ILE A N 5
ATOM 15615 C CA . ILE A 1 132 ? 25.900 61.560 25.690 1.00 0.00 132 ILE A CA 5
ATOM 15616 C C . ILE A 1 132 ? 25.098 62.135 24.521 1.00 0.00 132 ILE A C 5
ATOM 15617 O O . ILE A 1 132 ? 23.907 61.909 24.416 1.00 0.00 132 ILE A O 5
ATOM 15633 N N . PHE A 1 133 ? 25.763 62.857 23.656 1.00 0.00 133 PHE A N 5
ATOM 15634 C CA . PHE A 1 133 ? 25.046 63.444 22.499 1.00 0.00 133 PHE A CA 5
ATOM 15635 C C . PHE A 1 133 ? 24.622 62.343 21.528 1.00 0.00 133 PHE A C 5
ATOM 15636 O O . PHE A 1 133 ? 23.566 62.403 20.927 1.00 0.00 133 PHE A O 5
ATOM 15653 N N . GLU A 1 134 ? 25.466 61.353 21.406 1.00 0.00 134 GLU A N 5
ATOM 15654 C CA . GLU A 1 134 ? 25.170 60.225 20.492 1.00 0.00 134 GLU A CA 5
ATOM 15655 C C . GLU A 1 134 ? 23.867 59.489 20.826 1.00 0.00 134 GLU A C 5
ATOM 15656 O O . GLU A 1 134 ? 22.935 59.504 20.041 1.00 0.00 134 GLU A O 5
ATOM 15668 N N . LEU A 1 135 ? 23.804 58.855 21.976 1.00 0.00 135 LEU A N 5
ATOM 15669 C CA . LEU A 1 135 ? 22.546 58.133 22.303 1.00 0.00 135 LEU A CA 5
ATOM 15670 C C . LEU A 1 135 ? 21.392 59.073 22.685 1.00 0.00 135 LEU A C 5
ATOM 15671 O O . LEU A 1 135 ? 20.252 58.647 22.757 1.00 0.00 135 LEU A O 5
ATOM 15687 N N . THR A 1 136 ? 21.673 60.323 22.931 1.00 0.00 136 THR A N 5
ATOM 15688 C CA . THR A 1 136 ? 20.547 61.219 23.294 1.00 0.00 136 THR A CA 5
ATOM 15689 C C . THR A 1 136 ? 19.685 61.432 22.065 1.00 0.00 136 THR A C 5
ATOM 15690 O O . THR A 1 136 ? 18.475 61.320 22.118 1.00 0.00 136 THR A O 5
ATOM 15701 N N . VAL A 1 137 ? 20.328 61.732 20.964 1.00 0.00 137 VAL A N 5
ATOM 15702 C CA . VAL A 1 137 ? 19.562 61.949 19.721 1.00 0.00 137 VAL A CA 5
ATOM 15703 C C . VAL A 1 137 ? 18.978 60.621 19.271 1.00 0.00 137 VAL A C 5
ATOM 15704 O O . VAL A 1 137 ? 17.911 60.560 18.694 1.00 0.00 137 VAL A O 5
ATOM 15717 N N . MET A 1 138 ? 19.707 59.575 19.557 1.00 0.00 138 MET A N 5
ATOM 15718 C CA . MET A 1 138 ? 19.253 58.217 19.177 1.00 0.00 138 MET A CA 5
ATOM 15719 C C . MET A 1 138 ? 17.857 57.946 19.720 1.00 0.00 138 MET A C 5
ATOM 15720 O O . MET A 1 138 ? 17.045 57.315 19.072 1.00 0.00 138 MET A O 5
ATOM 15734 N N . PHE A 1 139 ? 17.604 58.432 20.906 1.00 0.00 139 PHE A N 5
ATOM 15735 C CA . PHE A 1 139 ? 16.268 58.213 21.513 1.00 0.00 139 PHE A CA 5
ATOM 15736 C C . PHE A 1 139 ? 15.261 59.261 21.047 1.00 0.00 139 PHE A C 5
ATOM 15737 O O . PHE A 1 139 ? 14.074 58.997 20.998 1.00 0.00 139 PHE A O 5
ATOM 15754 N N . ASP A 1 140 ? 15.736 60.425 20.708 1.00 0.00 140 ASP A N 5
ATOM 15755 C CA . ASP A 1 140 ? 14.791 61.474 20.248 1.00 0.00 140 ASP A CA 5
ATOM 15756 C C . ASP A 1 140 ? 13.883 60.933 19.152 1.00 0.00 140 ASP A C 5
ATOM 15757 O O . ASP A 1 140 ? 12.834 61.482 18.884 1.00 0.00 140 ASP A O 5
ATOM 15766 N N . THR A 1 141 ? 14.305 59.862 18.535 1.00 0.00 141 THR A N 5
ATOM 15767 C CA . THR A 1 141 ? 13.476 59.274 17.454 1.00 0.00 141 THR A CA 5
ATOM 15768 C C . THR A 1 141 ? 12.462 58.296 18.031 1.00 0.00 141 THR A C 5
ATOM 15769 O O . THR A 1 141 ? 11.396 58.107 17.479 1.00 0.00 141 THR A O 5
ATOM 15780 N N . MET A 1 142 ? 12.812 57.688 19.132 1.00 0.00 142 MET A N 5
ATOM 15781 C CA . MET A 1 142 ? 11.877 56.721 19.757 1.00 0.00 142 MET A CA 5
ATOM 15782 C C . MET A 1 142 ? 10.630 57.439 20.259 1.00 0.00 142 MET A C 5
ATOM 15783 O O . MET A 1 142 ? 9.653 56.816 20.623 1.00 0.00 142 MET A O 5
ATOM 15797 N N . ASP A 1 143 ? 10.689 58.743 20.269 1.00 0.00 143 ASP A N 5
ATOM 15798 C CA . ASP A 1 143 ? 9.524 59.528 20.741 1.00 0.00 143 ASP A CA 5
ATOM 15799 C C . ASP A 1 143 ? 9.412 60.835 19.963 1.00 0.00 143 ASP A C 5
ATOM 15800 O O . ASP A 1 143 ? 10.406 61.407 19.565 1.00 0.00 143 ASP A O 5
ATOM 15809 N N . LYS A 1 144 ? 8.206 61.286 19.761 1.00 0.00 144 LYS A N 5
ATOM 15810 C CA . LYS A 1 144 ? 8.026 62.551 19.011 1.00 0.00 144 LYS A CA 5
ATOM 15811 C C . LYS A 1 144 ? 8.767 63.695 19.691 1.00 0.00 144 LYS A C 5
ATOM 15812 O O . LYS A 1 144 ? 9.914 63.958 19.390 1.00 0.00 144 LYS A O 5
ATOM 15831 N N . ASP A 1 145 ? 8.103 64.356 20.597 1.00 0.00 145 ASP A N 5
ATOM 15832 C CA . ASP A 1 145 ? 8.763 65.482 21.301 1.00 0.00 145 ASP A CA 5
ATOM 15833 C C . ASP A 1 145 ? 8.072 65.776 22.625 1.00 0.00 145 ASP A C 5
ATOM 15834 O O . ASP A 1 145 ? 6.922 65.432 22.818 1.00 0.00 145 ASP A O 5
ATOM 15843 N N . GLY A 1 146 ? 8.785 66.409 23.517 1.00 0.00 146 GLY A N 5
ATOM 15844 C CA . GLY A 1 146 ? 8.181 66.733 24.839 1.00 0.00 146 GLY A CA 5
ATOM 15845 C C . GLY A 1 146 ? 8.160 65.490 25.728 1.00 0.00 146 GLY A C 5
ATOM 15846 O O . GLY A 1 146 ? 7.384 65.401 26.660 1.00 0.00 146 GLY A O 5
ATOM 15850 N N . SER A 1 147 ? 9.014 64.553 25.420 1.00 0.00 147 SER A N 5
ATOM 15851 C CA . SER A 1 147 ? 9.060 63.315 26.232 1.00 0.00 147 SER A CA 5
ATOM 15852 C C . SER A 1 147 ? 10.450 62.687 26.193 1.00 0.00 147 SER A C 5
ATOM 15853 O O . SER A 1 147 ? 10.669 61.702 25.519 1.00 0.00 147 SER A O 5
ATOM 15861 N N . LEU A 1 148 ? 11.367 63.273 26.918 1.00 0.00 148 LEU A N 5
ATOM 15862 C CA . LEU A 1 148 ? 12.742 62.723 26.933 1.00 0.00 148 LEU A CA 5
ATOM 15863 C C . LEU A 1 148 ? 12.857 61.589 27.942 1.00 0.00 148 LEU A C 5
ATOM 15864 O O . LEU A 1 148 ? 13.346 61.778 29.039 1.00 0.00 148 LEU A O 5
ATOM 15880 N N . LEU A 1 149 ? 12.401 60.427 27.556 1.00 0.00 149 LEU A N 5
ATOM 15881 C CA . LEU A 1 149 ? 12.477 59.274 28.483 1.00 0.00 149 LEU A CA 5
ATOM 15882 C C . LEU A 1 149 ? 12.213 57.961 27.753 1.00 0.00 149 LEU A C 5
ATOM 15883 O O . LEU A 1 149 ? 11.743 57.956 26.631 1.00 0.00 149 LEU A O 5
ATOM 15899 N N . LEU A 1 150 ? 12.523 56.868 28.415 1.00 0.00 150 LEU A N 5
ATOM 15900 C CA . LEU A 1 150 ? 12.307 55.528 27.796 1.00 0.00 150 LEU A CA 5
ATOM 15901 C C . LEU A 1 150 ? 11.336 54.690 28.618 1.00 0.00 150 LEU A C 5
ATOM 15902 O O . LEU A 1 150 ? 11.107 54.958 29.781 1.00 0.00 150 LEU A O 5
ATOM 15918 N N . GLU A 1 151 ? 10.781 53.686 27.986 1.00 0.00 151 GLU A N 5
ATOM 15919 C CA . GLU A 1 151 ? 9.818 52.803 28.695 1.00 0.00 151 GLU A CA 5
ATOM 15920 C C . GLU A 1 151 ? 10.067 51.339 28.336 1.00 0.00 151 GLU A C 5
ATOM 15921 O O . GLU A 1 151 ? 10.764 51.044 27.385 1.00 0.00 151 GLU A O 5
ATOM 15933 N N . LEU A 1 152 ? 9.496 50.451 29.115 1.00 0.00 152 LEU A N 5
ATOM 15934 C CA . LEU A 1 152 ? 9.681 49.000 28.844 1.00 0.00 152 LEU A CA 5
ATOM 15935 C C . LEU A 1 152 ? 9.663 48.707 27.344 1.00 0.00 152 LEU A C 5
ATOM 15936 O O . LEU A 1 152 ? 10.319 47.794 26.879 1.00 0.00 152 LEU A O 5
ATOM 15952 N N . GLN A 1 153 ? 8.911 49.486 26.613 1.00 0.00 153 GLN A N 5
ATOM 15953 C CA . GLN A 1 153 ? 8.844 49.260 25.148 1.00 0.00 153 GLN A CA 5
ATOM 15954 C C . GLN A 1 153 ? 10.151 49.665 24.485 1.00 0.00 153 GLN A C 5
ATOM 15955 O O . GLN A 1 153 ? 10.888 48.830 23.996 1.00 0.00 153 GLN A O 5
ATOM 15969 N N . GLU A 1 154 ? 10.419 50.940 24.479 1.00 0.00 154 GLU A N 5
ATOM 15970 C CA . GLU A 1 154 ? 11.678 51.406 23.852 1.00 0.00 154 GLU A CA 5
ATOM 15971 C C . GLU A 1 154 ? 12.864 50.773 24.553 1.00 0.00 154 GLU A C 5
ATOM 15972 O O . GLU A 1 154 ? 13.951 50.707 24.016 1.00 0.00 154 GLU A O 5
ATOM 15984 N N . PHE A 1 155 ? 12.625 50.318 25.751 1.00 0.00 155 PHE A N 5
ATOM 15985 C CA . PHE A 1 155 ? 13.709 49.680 26.526 1.00 0.00 155 PHE A CA 5
ATOM 15986 C C . PHE A 1 155 ? 14.163 48.398 25.840 1.00 0.00 155 PHE A C 5
ATOM 15987 O O . PHE A 1 155 ? 15.345 48.164 25.672 1.00 0.00 155 PHE A O 5
ATOM 16004 N N . LYS A 1 156 ? 13.211 47.591 25.446 1.00 0.00 156 LYS A N 5
ATOM 16005 C CA . LYS A 1 156 ? 13.571 46.322 24.768 1.00 0.00 156 LYS A CA 5
ATOM 16006 C C . LYS A 1 156 ? 14.181 46.605 23.400 1.00 0.00 156 LYS A C 5
ATOM 16007 O O . LYS A 1 156 ? 15.108 45.941 22.984 1.00 0.00 156 LYS A O 5
ATOM 16026 N N . GLU A 1 157 ? 13.645 47.589 22.723 1.00 0.00 157 GLU A N 5
ATOM 16027 C CA . GLU A 1 157 ? 14.183 47.929 21.381 1.00 0.00 157 GLU A CA 5
ATOM 16028 C C . GLU A 1 157 ? 15.522 48.645 21.521 1.00 0.00 157 GLU A C 5
ATOM 16029 O O . GLU A 1 157 ? 16.348 48.628 20.618 1.00 0.00 157 GLU A O 5
ATOM 16041 N N . ALA A 1 158 ? 15.718 49.261 22.656 1.00 0.00 158 ALA A N 5
ATOM 16042 C CA . ALA A 1 158 ? 16.988 49.981 22.884 1.00 0.00 158 ALA A CA 5
ATOM 16043 C C . ALA A 1 158 ? 18.127 48.987 23.081 1.00 0.00 158 ALA A C 5
ATOM 16044 O O . ALA A 1 158 ? 19.246 49.240 22.691 1.00 0.00 158 ALA A O 5
ATOM 16051 N N . LEU A 1 159 ? 17.815 47.863 23.685 1.00 0.00 159 LEU A N 5
ATOM 16052 C CA . LEU A 1 159 ? 18.873 46.845 23.912 1.00 0.00 159 LEU A CA 5
ATOM 16053 C C . LEU A 1 159 ? 19.675 46.593 22.625 1.00 0.00 159 LEU A C 5
ATOM 16054 O O . LEU A 1 159 ? 20.876 46.772 22.600 1.00 0.00 159 LEU A O 5
ATOM 16070 N N . PRO A 1 160 ? 18.994 46.167 21.567 1.00 0.00 160 PRO A N 5
ATOM 16071 C CA . PRO A 1 160 ? 19.664 45.904 20.302 1.00 0.00 160 PRO A CA 5
ATOM 16072 C C . PRO A 1 160 ? 20.334 47.167 19.792 1.00 0.00 160 PRO A C 5
ATOM 16073 O O . PRO A 1 160 ? 21.510 47.170 19.477 1.00 0.00 160 PRO A O 5
ATOM 16084 N N . LYS A 1 161 ? 19.572 48.229 19.725 1.00 0.00 161 LYS A N 5
ATOM 16085 C CA . LYS A 1 161 ? 20.145 49.503 19.240 1.00 0.00 161 LYS A CA 5
ATOM 16086 C C . LYS A 1 161 ? 21.299 49.945 20.133 1.00 0.00 161 LYS A C 5
ATOM 16087 O O . LYS A 1 161 ? 22.206 50.624 19.694 1.00 0.00 161 LYS A O 5
ATOM 16106 N N . LEU A 1 162 ? 21.246 49.546 21.378 1.00 0.00 162 LEU A N 5
ATOM 16107 C CA . LEU A 1 162 ? 22.328 49.931 22.314 1.00 0.00 162 LEU A CA 5
ATOM 16108 C C . LEU A 1 162 ? 23.584 49.114 22.045 1.00 0.00 162 LEU A C 5
ATOM 16109 O O . LEU A 1 162 ? 24.645 49.659 21.843 1.00 0.00 162 LEU A O 5
ATOM 16125 N N . LYS A 1 163 ? 23.443 47.820 22.055 1.00 0.00 163 LYS A N 5
ATOM 16126 C CA . LYS A 1 163 ? 24.624 46.964 21.800 1.00 0.00 163 LYS A CA 5
ATOM 16127 C C . LYS A 1 163 ? 25.422 47.487 20.611 1.00 0.00 163 LYS A C 5
ATOM 16128 O O . LYS A 1 163 ? 26.636 47.503 20.635 1.00 0.00 163 LYS A O 5
ATOM 16147 N N . GLU A 1 164 ? 24.722 47.907 19.587 1.00 0.00 164 GLU A N 5
ATOM 16148 C CA . GLU A 1 164 ? 25.429 48.433 18.388 1.00 0.00 164 GLU A CA 5
ATOM 16149 C C . GLU A 1 164 ? 26.093 49.769 18.695 1.00 0.00 164 GLU A C 5
ATOM 16150 O O . GLU A 1 164 ? 26.622 50.421 17.817 1.00 0.00 164 GLU A O 5
ATOM 16162 N N . TRP A 1 165 ? 26.052 50.146 19.940 1.00 0.00 165 TRP A N 5
ATOM 16163 C CA . TRP A 1 165 ? 26.670 51.434 20.343 1.00 0.00 165 TRP A CA 5
ATOM 16164 C C . TRP A 1 165 ? 28.084 51.210 20.871 1.00 0.00 165 TRP A C 5
ATOM 16165 O O . TRP A 1 165 ? 29.004 51.914 20.504 1.00 0.00 165 TRP A O 5
ATOM 16186 N N . GLY A 1 166 ? 28.234 50.231 21.730 1.00 0.00 166 GLY A N 5
ATOM 16187 C CA . GLY A 1 166 ? 29.591 49.954 22.289 1.00 0.00 166 GLY A CA 5
ATOM 16188 C C . GLY A 1 166 ? 29.496 49.227 23.636 1.00 0.00 166 GLY A C 5
ATOM 16189 O O . GLY A 1 166 ? 30.445 48.610 24.074 1.00 0.00 166 GLY A O 5
ATOM 16193 N N . VAL A 1 167 ? 28.350 49.312 24.262 1.00 0.00 167 VAL A N 5
ATOM 16194 C CA . VAL A 1 167 ? 28.182 48.632 25.578 1.00 0.00 167 VAL A CA 5
ATOM 16195 C C . VAL A 1 167 ? 27.539 47.258 25.417 1.00 0.00 167 VAL A C 5
ATOM 16196 O O . VAL A 1 167 ? 27.517 46.701 24.338 1.00 0.00 167 VAL A O 5
ATOM 16209 N N . ASP A 1 168 ? 27.026 46.737 26.504 1.00 0.00 168 ASP A N 5
ATOM 16210 C CA . ASP A 1 168 ? 26.379 45.401 26.445 1.00 0.00 168 ASP A CA 5
ATOM 16211 C C . ASP A 1 168 ? 25.540 45.156 27.695 1.00 0.00 168 ASP A C 5
ATOM 16212 O O . ASP A 1 168 ? 25.712 44.167 28.379 1.00 0.00 168 ASP A O 5
ATOM 16221 N N . ILE A 1 169 ? 24.646 46.066 27.963 1.00 0.00 169 ILE A N 5
ATOM 16222 C CA . ILE A 1 169 ? 23.775 45.926 29.160 1.00 0.00 169 ILE A CA 5
ATOM 16223 C C . ILE A 1 169 ? 23.325 44.484 29.375 1.00 0.00 169 ILE A C 5
ATOM 16224 O O . ILE A 1 169 ? 22.817 43.846 28.474 1.00 0.00 169 ILE A O 5
ATOM 16240 N N . THR A 1 170 ? 23.529 44.003 30.579 1.00 0.00 170 THR A N 5
ATOM 16241 C CA . THR A 1 170 ? 23.127 42.608 30.907 1.00 0.00 170 THR A CA 5
ATOM 16242 C C . THR A 1 170 ? 21.898 42.626 31.810 1.00 0.00 170 THR A C 5
ATOM 16243 O O . THR A 1 170 ? 21.691 43.567 32.548 1.00 0.00 170 THR A O 5
ATOM 16254 N N . ASP A 1 171 ? 21.102 41.591 31.742 1.00 0.00 171 ASP A N 5
ATOM 16255 C CA . ASP A 1 171 ? 19.891 41.562 32.599 1.00 0.00 171 ASP A CA 5
ATOM 16256 C C . ASP A 1 171 ? 19.091 42.853 32.407 1.00 0.00 171 ASP A C 5
ATOM 16257 O O . ASP A 1 171 ? 19.253 43.807 33.140 1.00 0.00 171 ASP A O 5
ATOM 16266 N N . ALA A 1 172 ? 18.246 42.853 31.415 1.00 0.00 172 ALA A N 5
ATOM 16267 C CA . ALA A 1 172 ? 17.421 44.063 31.140 1.00 0.00 172 ALA A CA 5
ATOM 16268 C C . ALA A 1 172 ? 16.674 44.555 32.382 1.00 0.00 172 ALA A C 5
ATOM 16269 O O . ALA A 1 172 ? 17.176 45.372 33.129 1.00 0.00 172 ALA A O 5
ATOM 16276 N N . THR A 1 173 ? 15.479 44.046 32.560 1.00 0.00 173 THR A N 5
ATOM 16277 C CA . THR A 1 173 ? 14.639 44.445 33.737 1.00 0.00 173 THR A CA 5
ATOM 16278 C C . THR A 1 173 ? 15.466 44.821 34.969 1.00 0.00 173 THR A C 5
ATOM 16279 O O . THR A 1 173 ? 15.199 45.819 35.613 1.00 0.00 173 THR A O 5
ATOM 16290 N N . THR A 1 174 ? 16.447 44.030 35.278 1.00 0.00 174 THR A N 5
ATOM 16291 C CA . THR A 1 174 ? 17.279 44.347 36.467 1.00 0.00 174 THR A CA 5
ATOM 16292 C C . THR A 1 174 ? 17.962 45.703 36.323 1.00 0.00 174 THR A C 5
ATOM 16293 O O . THR A 1 174 ? 17.990 46.481 37.256 1.00 0.00 174 THR A O 5
ATOM 16304 N N . VAL A 1 175 ? 18.501 45.968 35.166 1.00 0.00 175 VAL A N 5
ATOM 16305 C CA . VAL A 1 175 ? 19.181 47.277 34.972 1.00 0.00 175 VAL A CA 5
ATOM 16306 C C . VAL A 1 175 ? 18.172 48.420 34.992 1.00 0.00 175 VAL A C 5
ATOM 16307 O O . VAL A 1 175 ? 18.443 49.479 35.521 1.00 0.00 175 VAL A O 5
ATOM 16320 N N . PHE A 1 176 ? 17.023 48.185 34.415 1.00 0.00 176 PHE A N 5
ATOM 16321 C CA . PHE A 1 176 ? 15.988 49.249 34.393 1.00 0.00 176 PHE A CA 5
ATOM 16322 C C . PHE A 1 176 ? 15.661 49.713 35.806 1.00 0.00 176 PHE A C 5
ATOM 16323 O O . PHE A 1 176 ? 15.394 50.877 36.035 1.00 0.00 176 PHE A O 5
ATOM 16340 N N . ASN A 1 177 ? 15.688 48.794 36.732 1.00 0.00 177 ASN A N 5
ATOM 16341 C CA . ASN A 1 177 ? 15.381 49.162 38.136 1.00 0.00 177 ASN A CA 5
ATOM 16342 C C . ASN A 1 177 ? 16.621 49.696 38.845 1.00 0.00 177 ASN A C 5
ATOM 16343 O O . ASN A 1 177 ? 16.519 50.419 39.815 1.00 0.00 177 ASN A O 5
ATOM 16354 N N . GLU A 1 178 ? 17.771 49.332 38.347 1.00 0.00 178 GLU A N 5
ATOM 16355 C CA . GLU A 1 178 ? 19.023 49.811 38.984 1.00 0.00 178 GLU A CA 5
ATOM 16356 C C . GLU A 1 178 ? 19.274 51.278 38.660 1.00 0.00 178 GLU A C 5
ATOM 16357 O O . GLU A 1 178 ? 19.633 52.056 39.523 1.00 0.00 178 GLU A O 5
ATOM 16369 N N . ILE A 1 179 ? 19.078 51.628 37.422 1.00 0.00 179 ILE A N 5
ATOM 16370 C CA . ILE A 1 179 ? 19.300 53.039 37.016 1.00 0.00 179 ILE A CA 5
ATOM 16371 C C . ILE A 1 179 ? 18.241 53.958 37.615 1.00 0.00 179 ILE A C 5
ATOM 16372 O O . ILE A 1 179 ? 18.509 55.107 37.905 1.00 0.00 179 ILE A O 5
ATOM 16388 N N . ASP A 1 180 ? 17.057 53.439 37.788 1.00 0.00 180 ASP A N 5
ATOM 16389 C CA . ASP A 1 180 ? 15.975 54.275 38.365 1.00 0.00 180 ASP A CA 5
ATOM 16390 C C . ASP A 1 180 ? 16.389 54.837 39.720 1.00 0.00 180 ASP A C 5
ATOM 16391 O O . ASP A 1 180 ? 17.257 54.299 40.379 1.00 0.00 180 ASP A O 5
ATOM 16400 N N . THR A 1 181 ? 15.761 55.911 40.111 1.00 0.00 181 THR A N 5
ATOM 16401 C CA . THR A 1 181 ? 16.105 56.521 41.417 1.00 0.00 181 THR A CA 5
ATOM 16402 C C . THR A 1 181 ? 14.900 57.224 42.025 1.00 0.00 181 THR A C 5
ATOM 16403 O O . THR A 1 181 ? 14.445 56.867 43.094 1.00 0.00 181 THR A O 5
ATOM 16414 N N . ASN A 1 182 ? 14.410 58.215 41.323 1.00 0.00 182 ASN A N 5
ATOM 16415 C CA . ASN A 1 182 ? 13.229 58.975 41.824 1.00 0.00 182 ASN A CA 5
ATOM 16416 C C . ASN A 1 182 ? 12.071 58.878 40.841 1.00 0.00 182 ASN A C 5
ATOM 16417 O O . ASN A 1 182 ? 11.411 59.858 40.555 1.00 0.00 182 ASN A O 5
ATOM 16428 N N . GLY A 1 183 ? 11.845 57.695 40.340 1.00 0.00 183 GLY A N 5
ATOM 16429 C CA . GLY A 1 183 ? 10.729 57.512 39.370 1.00 0.00 183 GLY A CA 5
ATOM 16430 C C . GLY A 1 183 ? 10.094 56.134 39.552 1.00 0.00 183 GLY A C 5
ATOM 16431 O O . GLY A 1 183 ? 10.372 55.440 40.508 1.00 0.00 183 GLY A O 5
ATOM 16435 N N . SER A 1 184 ? 9.251 55.765 38.628 1.00 0.00 184 SER A N 5
ATOM 16436 C CA . SER A 1 184 ? 8.593 54.442 38.733 1.00 0.00 184 SER A CA 5
ATOM 16437 C C . SER A 1 184 ? 7.727 54.168 37.510 1.00 0.00 184 SER A C 5
ATOM 16438 O O . SER A 1 184 ? 6.527 54.349 37.541 1.00 0.00 184 SER A O 5
ATOM 16446 N N . GLY A 1 185 ? 8.355 53.736 36.449 1.00 0.00 185 GLY A N 5
ATOM 16447 C CA . GLY A 1 185 ? 7.579 53.444 35.209 1.00 0.00 185 GLY A CA 5
ATOM 16448 C C . GLY A 1 185 ? 8.413 53.762 33.964 1.00 0.00 185 GLY A C 5
ATOM 16449 O O . GLY A 1 185 ? 8.298 53.099 32.954 1.00 0.00 185 GLY A O 5
ATOM 16453 N N . VAL A 1 186 ? 9.237 54.771 34.064 1.00 0.00 186 VAL A N 5
ATOM 16454 C CA . VAL A 1 186 ? 10.077 55.137 32.897 1.00 0.00 186 VAL A CA 5
ATOM 16455 C C . VAL A 1 186 ? 11.397 55.757 33.346 1.00 0.00 186 VAL A C 5
ATOM 16456 O O . VAL A 1 186 ? 11.561 56.095 34.503 1.00 0.00 186 VAL A O 5
ATOM 16469 N N . VAL A 1 187 ? 12.313 55.893 32.411 1.00 0.00 187 VAL A N 5
ATOM 16470 C CA . VAL A 1 187 ? 13.641 56.490 32.744 1.00 0.00 187 VAL A CA 5
ATOM 16471 C C . VAL A 1 187 ? 13.924 57.702 31.863 1.00 0.00 187 VAL A C 5
ATOM 16472 O O . VAL A 1 187 ? 13.343 57.848 30.807 1.00 0.00 187 VAL A O 5
ATOM 16485 N N . THR A 1 188 ? 14.822 58.546 32.314 1.00 0.00 188 THR A N 5
ATOM 16486 C CA . THR A 1 188 ? 15.165 59.765 31.520 1.00 0.00 188 THR A CA 5
ATOM 16487 C C . THR A 1 188 ? 16.525 59.633 30.834 1.00 0.00 188 THR A C 5
ATOM 16488 O O . THR A 1 188 ? 17.341 58.816 31.213 1.00 0.00 188 THR A O 5
ATOM 16499 N N . PHE A 1 189 ? 16.739 60.452 29.829 1.00 0.00 189 PHE A N 5
ATOM 16500 C CA . PHE A 1 189 ? 18.037 60.404 29.093 1.00 0.00 189 PHE A CA 5
ATOM 16501 C C . PHE A 1 189 ? 19.202 60.489 30.059 1.00 0.00 189 PHE A C 5
ATOM 16502 O O . PHE A 1 189 ? 19.957 59.549 30.216 1.00 0.00 189 PHE A O 5
ATOM 16519 N N . ASP A 1 190 ? 19.323 61.634 30.683 1.00 0.00 190 ASP A N 5
ATOM 16520 C CA . ASP A 1 190 ? 20.423 61.846 31.653 1.00 0.00 190 ASP A CA 5
ATOM 16521 C C . ASP A 1 190 ? 20.722 60.585 32.447 1.00 0.00 190 ASP A C 5
ATOM 16522 O O . ASP A 1 190 ? 21.860 60.297 32.740 1.00 0.00 190 ASP A O 5
ATOM 16531 N N . GLU A 1 191 ? 19.700 59.848 32.773 1.00 0.00 191 GLU A N 5
ATOM 16532 C CA . GLU A 1 191 ? 19.926 58.602 33.550 1.00 0.00 191 GLU A CA 5
ATOM 16533 C C . GLU A 1 191 ? 20.413 57.479 32.637 1.00 0.00 191 GLU A C 5
ATOM 16534 O O . GLU A 1 191 ? 21.525 56.998 32.769 1.00 0.00 191 GLU A O 5
ATOM 16546 N N . PHE A 1 192 ? 19.569 57.081 31.729 1.00 0.00 192 PHE A N 5
ATOM 16547 C CA . PHE A 1 192 ? 19.950 55.995 30.793 1.00 0.00 192 PHE A CA 5
ATOM 16548 C C . PHE A 1 192 ? 21.385 56.176 30.304 1.00 0.00 192 PHE A C 5
ATOM 16549 O O . PHE A 1 192 ? 22.192 55.271 30.387 1.00 0.00 192 PHE A O 5
ATOM 16566 N N . SER A 1 193 ? 21.670 57.348 29.806 1.00 0.00 193 SER A N 5
ATOM 16567 C CA . SER A 1 193 ? 23.040 57.628 29.302 1.00 0.00 193 SER A CA 5
ATOM 16568 C C . SER A 1 193 ? 24.111 57.441 30.386 1.00 0.00 193 SER A C 5
ATOM 16569 O O . SER A 1 193 ? 25.025 56.662 30.214 1.00 0.00 193 SER A O 5
ATOM 16577 N N . CYS A 1 194 ? 23.980 58.170 31.482 1.00 0.00 194 CYS A N 5
ATOM 16578 C CA . CYS A 1 194 ? 24.991 58.042 32.589 1.00 0.00 194 CYS A CA 5
ATOM 16579 C C . CYS A 1 194 ? 25.491 56.607 32.735 1.00 0.00 194 CYS A C 5
ATOM 16580 O O . CYS A 1 194 ? 26.679 56.356 32.674 1.00 0.00 194 CYS A O 5
ATOM 16588 N N . TRP A 1 195 ? 24.583 55.687 32.925 1.00 0.00 195 TRP A N 5
ATOM 16589 C CA . TRP A 1 195 ? 25.016 54.272 33.073 1.00 0.00 195 TRP A CA 5
ATOM 16590 C C . TRP A 1 195 ? 25.619 53.758 31.772 1.00 0.00 195 TRP A C 5
ATOM 16591 O O . TRP A 1 195 ? 26.487 52.906 31.778 1.00 0.00 195 TRP A O 5
ATOM 16612 N N . ALA A 1 196 ? 25.150 54.292 30.678 1.00 0.00 196 ALA A N 5
ATOM 16613 C CA . ALA A 1 196 ? 25.676 53.852 29.365 1.00 0.00 196 ALA A CA 5
ATOM 16614 C C . ALA A 1 196 ? 27.047 54.469 29.082 1.00 0.00 196 ALA A C 5
ATOM 16615 O O . ALA A 1 196 ? 28.052 53.785 29.112 1.00 0.00 196 ALA A O 5
ATOM 16622 N N . VAL A 1 197 ? 27.062 55.751 28.810 1.00 0.00 197 VAL A N 5
ATOM 16623 C CA . VAL A 1 197 ? 28.353 56.429 28.524 1.00 0.00 197 VAL A CA 5
ATOM 16624 C C . VAL A 1 197 ? 29.456 55.940 29.457 1.00 0.00 197 VAL A C 5
ATOM 16625 O O . VAL A 1 197 ? 30.520 55.555 29.016 1.00 0.00 197 VAL A O 5
ATOM 16638 N N . THR A 1 198 ? 29.182 55.963 30.729 1.00 0.00 198 THR A N 5
ATOM 16639 C CA . THR A 1 198 ? 30.204 55.503 31.704 1.00 0.00 198 THR A CA 5
ATOM 16640 C C . THR A 1 198 ? 30.616 54.062 31.425 1.00 0.00 198 THR A C 5
ATOM 16641 O O . THR A 1 198 ? 31.762 53.788 31.129 1.00 0.00 198 THR A O 5
ATOM 16652 N N . LYS A 1 199 ? 29.673 53.164 31.524 1.00 0.00 199 LYS A N 5
ATOM 16653 C CA . LYS A 1 199 ? 29.999 51.740 31.267 1.00 0.00 199 LYS A CA 5
ATOM 16654 C C . LYS A 1 199 ? 30.837 51.606 29.999 1.00 0.00 199 LYS A C 5
ATOM 16655 O O . LYS A 1 199 ? 31.829 50.901 29.976 1.00 0.00 199 LYS A O 5
ATOM 16674 N N . LYS A 1 200 ? 30.423 52.289 28.969 1.00 0.00 200 LYS A N 5
ATOM 16675 C CA . LYS A 1 200 ? 31.174 52.220 27.691 1.00 0.00 200 LYS A CA 5
ATOM 16676 C C . LYS A 1 200 ? 32.587 52.772 27.854 1.00 0.00 200 LYS A C 5
ATOM 16677 O O . LYS A 1 200 ? 33.530 52.248 27.296 1.00 0.00 200 LYS A O 5
ATOM 16696 N N . LEU A 1 201 ? 32.705 53.820 28.621 1.00 0.00 201 LEU A N 5
ATOM 16697 C CA . LEU A 1 201 ? 34.047 54.425 28.835 1.00 0.00 201 LEU A CA 5
ATOM 16698 C C . LEU A 1 201 ? 34.943 53.530 29.692 1.00 0.00 201 LEU A C 5
ATOM 16699 O O . LEU A 1 201 ? 35.923 52.993 29.217 1.00 0.00 201 LEU A O 5
ATOM 16715 N N . GLN A 1 202 ? 34.582 53.384 30.936 1.00 0.00 202 GLN A N 5
ATOM 16716 C CA . GLN A 1 202 ? 35.395 52.532 31.849 1.00 0.00 202 GLN A CA 5
ATOM 16717 C C . GLN A 1 202 ? 35.893 51.258 31.166 1.00 0.00 202 GLN A C 5
ATOM 16718 O O . GLN A 1 202 ? 37.028 50.865 31.349 1.00 0.00 202 GLN A O 5
ATOM 16732 N N . VAL A 1 203 ? 35.048 50.635 30.395 1.00 0.00 203 VAL A N 5
ATOM 16733 C CA . VAL A 1 203 ? 35.483 49.393 29.711 1.00 0.00 203 VAL A CA 5
ATOM 16734 C C . VAL A 1 203 ? 36.348 49.720 28.507 1.00 0.00 203 VAL A C 5
ATOM 16735 O O . VAL A 1 203 ? 37.181 48.931 28.106 1.00 0.00 203 VAL A O 5
ATOM 16748 N N . CYS A 1 204 ? 36.136 50.885 27.954 1.00 0.00 204 CYS A N 5
ATOM 16749 C CA . CYS A 1 204 ? 36.930 51.294 26.774 1.00 0.00 204 CYS A CA 5
ATOM 16750 C C . CYS A 1 204 ? 38.053 52.243 27.180 1.00 0.00 204 CYS A C 5
ATOM 16751 O O . CYS A 1 204 ? 38.709 52.825 26.341 1.00 0.00 204 CYS A O 5
ATOM 16759 N N . GLY A 1 205 ? 38.254 52.381 28.464 1.00 0.00 205 GLY A N 5
ATOM 16760 C CA . GLY A 1 205 ? 39.331 53.293 28.942 1.00 0.00 205 GLY A CA 5
ATOM 16761 C C . GLY A 1 205 ? 40.717 52.769 28.550 1.00 0.00 205 GLY A C 5
ATOM 16762 O O . GLY A 1 205 ? 41.534 52.481 29.401 1.00 0.00 205 GLY A O 5
ATOM 16766 N N . ASP A 1 206 ? 40.954 52.659 27.269 1.00 0.00 206 ASP A N 5
ATOM 16767 C CA . ASP A 1 206 ? 42.280 52.158 26.816 1.00 0.00 206 ASP A CA 5
ATOM 16768 C C . ASP A 1 206 ? 42.347 52.044 25.284 1.00 0.00 206 ASP A C 5
ATOM 16769 O O . ASP A 1 206 ? 42.455 50.965 24.736 1.00 0.00 206 ASP A O 5
ATOM 16778 N N . PRO A 1 207 ? 42.264 53.182 24.625 1.00 0.00 207 PRO A N 5
ATOM 16779 C CA . PRO A 1 207 ? 42.314 53.236 23.166 1.00 0.00 207 PRO A CA 5
ATOM 16780 C C . PRO A 1 207 ? 43.756 53.078 22.660 1.00 0.00 207 PRO A C 5
ATOM 16781 O O . PRO A 1 207 ? 44.226 51.973 22.474 1.00 0.00 207 PRO A O 5
ATOM 16792 N N . ASP A 1 208 ? 44.424 54.204 22.465 1.00 0.00 208 ASP A N 5
ATOM 16793 C CA . ASP A 1 208 ? 45.842 54.195 21.972 1.00 0.00 208 ASP A CA 5
ATOM 16794 C C . ASP A 1 208 ? 46.199 52.922 21.207 1.00 0.00 208 ASP A C 5
ATOM 16795 O O . ASP A 1 208 ? 46.772 52.005 21.760 1.00 0.00 208 ASP A O 5
ATOM 16804 N N . GLY A 1 209 ? 45.851 52.890 19.952 1.00 0.00 209 GLY A N 5
ATOM 16805 C CA . GLY A 1 209 ? 46.166 51.682 19.137 1.00 0.00 209 GLY A CA 5
ATOM 16806 C C . GLY A 1 209 ? 45.026 50.665 19.200 1.00 0.00 209 GLY A C 5
ATOM 16807 O O . GLY A 1 209 ? 44.591 50.277 20.265 1.00 0.00 209 GLY A O 5
ATOM 16811 N N . GLU A 1 210 ? 44.573 50.251 18.049 1.00 0.00 210 GLU A N 5
ATOM 16812 C CA . GLU A 1 210 ? 43.469 49.264 18.005 1.00 0.00 210 GLU A CA 5
ATOM 16813 C C . GLU A 1 210 ? 43.478 48.523 16.675 1.00 0.00 210 GLU A C 5
ATOM 16814 O O . GLU A 1 210 ? 42.452 48.081 16.198 1.00 0.00 210 GLU A O 5
ATOM 16826 N N . GLU A 1 211 ? 44.645 48.402 16.100 1.00 0.00 211 GLU A N 5
ATOM 16827 C CA . GLU A 1 211 ? 44.757 47.696 14.799 1.00 0.00 211 GLU A CA 5
ATOM 16828 C C . GLU A 1 211 ? 43.933 46.418 14.794 1.00 0.00 211 GLU A C 5
ATOM 16829 O O . GLU A 1 211 ? 43.866 45.711 15.779 1.00 0.00 211 GLU A O 5
ATOM 16841 N N . ASN A 1 212 ? 43.321 46.143 13.675 1.00 0.00 212 ASN A N 5
ATOM 16842 C CA . ASN A 1 212 ? 42.494 44.920 13.571 1.00 0.00 212 ASN A CA 5
ATOM 16843 C C . ASN A 1 212 ? 42.438 44.439 12.129 1.00 0.00 212 ASN A C 5
ATOM 16844 O O . ASN A 1 212 ? 41.562 43.686 11.755 1.00 0.00 212 ASN A O 5
ATOM 16855 N N . GLY A 1 213 ? 43.383 44.889 11.345 1.00 0.00 213 GLY A N 5
ATOM 16856 C CA . GLY A 1 213 ? 43.415 44.479 9.913 1.00 0.00 213 GLY A CA 5
ATOM 16857 C C . GLY A 1 213 ? 43.791 45.672 9.034 1.00 0.00 213 GLY A C 5
ATOM 16858 O O . GLY A 1 213 ? 44.950 46.022 8.924 1.00 0.00 213 GLY A O 5
ATOM 16862 N N . ALA A 1 214 ? 42.796 46.275 8.432 1.00 0.00 214 ALA A N 5
ATOM 16863 C CA . ALA A 1 214 ? 43.061 47.448 7.555 1.00 0.00 214 ALA A CA 5
ATOM 16864 C C . ALA A 1 214 ? 42.647 48.739 8.246 1.00 0.00 214 ALA A C 5
ATOM 16865 O O . ALA A 1 214 ? 42.567 48.802 9.456 1.00 0.00 214 ALA A O 5
ATOM 16872 N N . ASN A 1 215 ? 42.391 49.750 7.462 1.00 0.00 215 ASN A N 5
ATOM 16873 C CA . ASN A 1 215 ? 41.981 51.046 8.057 1.00 0.00 215 ASN A CA 5
ATOM 16874 C C . ASN A 1 215 ? 40.463 51.142 8.141 1.00 0.00 215 ASN A C 5
ATOM 16875 O O . ASN A 1 215 ? 39.767 50.834 7.195 1.00 0.00 215 ASN A O 5
ATOM 16886 N N . GLU A 1 216 ? 39.976 51.571 9.274 1.00 0.00 216 GLU A N 5
ATOM 16887 C CA . GLU A 1 216 ? 38.506 51.692 9.432 1.00 0.00 216 GLU A CA 5
ATOM 16888 C C . GLU A 1 216 ? 37.977 52.898 8.668 1.00 0.00 216 GLU A C 5
ATOM 16889 O O . GLU A 1 216 ? 38.648 53.903 8.545 1.00 0.00 216 GLU A O 5
ATOM 16901 N N . GLY A 1 217 ? 36.780 52.775 8.167 1.00 0.00 217 GLY A N 5
ATOM 16902 C CA . GLY A 1 217 ? 36.186 53.908 7.404 1.00 0.00 217 GLY A CA 5
ATOM 16903 C C . GLY A 1 217 ? 34.769 53.556 6.949 1.00 0.00 217 GLY A C 5
ATOM 16904 O O . GLY A 1 217 ? 33.800 53.950 7.566 1.00 0.00 217 GLY A O 5
ATOM 16908 N N . ASN A 1 218 ? 34.678 52.821 5.876 1.00 0.00 218 ASN A N 5
ATOM 16909 C CA . ASN A 1 218 ? 33.342 52.436 5.370 1.00 0.00 218 ASN A CA 5
ATOM 16910 C C . ASN A 1 218 ? 32.832 51.196 6.092 1.00 0.00 218 ASN A C 5
ATOM 16911 O O . ASN A 1 218 ? 31.693 50.807 5.933 1.00 0.00 218 ASN A O 5
ATOM 16922 N N . LEU A 1 219 ? 33.690 50.595 6.872 1.00 0.00 219 LEU A N 5
ATOM 16923 C CA . LEU A 1 219 ? 33.273 49.378 7.612 1.00 0.00 219 LEU A CA 5
ATOM 16924 C C . LEU A 1 219 ? 32.170 49.705 8.610 1.00 0.00 219 LEU A C 5
ATOM 16925 O O . LEU A 1 219 ? 31.705 48.845 9.331 1.00 0.00 219 LEU A O 5
ATOM 16941 N N . GLU A 1 220 ? 31.771 50.946 8.633 1.00 0.00 220 GLU A N 5
ATOM 16942 C CA . GLU A 1 220 ? 30.698 51.349 9.576 1.00 0.00 220 GLU A CA 5
ATOM 16943 C C . GLU A 1 220 ? 31.066 50.980 11.011 1.00 0.00 220 GLU A C 5
ATOM 16944 O O . GLU A 1 220 ? 31.615 51.849 11.669 1.00 0.00 220 GLU A O 5
ATOM 16956 N N . MET A 1 1 ? 56.811 80.333 23.549 1.00 0.00 1 MET A N 6
ATOM 16957 C CA . MET A 1 1 ? 58.107 79.673 23.836 1.00 0.00 1 MET A CA 6
ATOM 16958 C C . MET A 1 1 ? 57.899 78.175 24.027 1.00 0.00 1 MET A C 6
ATOM 16959 O O . MET A 1 1 ? 57.455 77.735 25.069 1.00 0.00 1 MET A O 6
ATOM 16972 N N . GLY A 1 2 ? 58.225 77.416 23.015 1.00 0.00 2 GLY A N 6
ATOM 16973 C CA . GLY A 1 2 ? 58.052 75.938 23.120 1.00 0.00 2 GLY A CA 6
ATOM 16974 C C . GLY A 1 2 ? 59.322 75.291 23.678 1.00 0.00 2 GLY A C 6
ATOM 16975 O O . GLY A 1 2 ? 60.251 75.971 24.063 1.00 0.00 2 GLY A O 6
ATOM 16979 N N . CYS A 1 3 ? 59.335 73.986 23.708 1.00 0.00 3 CYS A N 6
ATOM 16980 C CA . CYS A 1 3 ? 60.529 73.281 24.235 1.00 0.00 3 CYS A CA 6
ATOM 16981 C C . CYS A 1 3 ? 61.775 73.657 23.442 1.00 0.00 3 CYS A C 6
ATOM 16982 O O . CYS A 1 3 ? 62.566 74.474 23.874 1.00 0.00 3 CYS A O 6
ATOM 16990 N N . SER A 1 4 ? 61.929 73.053 22.294 1.00 0.00 4 SER A N 6
ATOM 16991 C CA . SER A 1 4 ? 63.115 73.362 21.458 1.00 0.00 4 SER A CA 6
ATOM 16992 C C . SER A 1 4 ? 62.759 73.309 19.978 1.00 0.00 4 SER A C 6
ATOM 16993 O O . SER A 1 4 ? 62.448 72.260 19.448 1.00 0.00 4 SER A O 6
ATOM 17001 N N . GLY A 1 5 ? 62.810 74.443 19.335 1.00 0.00 5 GLY A N 6
ATOM 17002 C CA . GLY A 1 5 ? 62.475 74.476 17.886 1.00 0.00 5 GLY A CA 6
ATOM 17003 C C . GLY A 1 5 ? 60.962 74.567 17.690 1.00 0.00 5 GLY A C 6
ATOM 17004 O O . GLY A 1 5 ? 60.280 73.562 17.648 1.00 0.00 5 GLY A O 6
ATOM 17008 N N . SER A 1 6 ? 60.472 75.779 17.577 1.00 0.00 6 SER A N 6
ATOM 17009 C CA . SER A 1 6 ? 59.008 75.978 17.383 1.00 0.00 6 SER A CA 6
ATOM 17010 C C . SER A 1 6 ? 58.743 76.863 16.172 1.00 0.00 6 SER A C 6
ATOM 17011 O O . SER A 1 6 ? 59.653 77.438 15.609 1.00 0.00 6 SER A O 6
ATOM 17019 N N . LYS A 1 7 ? 57.499 76.959 15.793 1.00 0.00 7 LYS A N 6
ATOM 17020 C CA . LYS A 1 7 ? 57.158 77.803 14.623 1.00 0.00 7 LYS A CA 6
ATOM 17021 C C . LYS A 1 7 ? 55.780 78.429 14.788 1.00 0.00 7 LYS A C 6
ATOM 17022 O O . LYS A 1 7 ? 54.804 77.943 14.251 1.00 0.00 7 LYS A O 6
ATOM 17041 N N . ASP A 1 8 ? 55.724 79.501 15.532 1.00 0.00 8 ASP A N 6
ATOM 17042 C CA . ASP A 1 8 ? 54.419 80.170 15.744 1.00 0.00 8 ASP A CA 6
ATOM 17043 C C . ASP A 1 8 ? 53.346 79.157 16.118 1.00 0.00 8 ASP A C 6
ATOM 17044 O O . ASP A 1 8 ? 53.497 78.410 17.063 1.00 0.00 8 ASP A O 6
ATOM 17053 N N . THR A 1 9 ? 52.277 79.149 15.369 1.00 0.00 9 THR A N 6
ATOM 17054 C CA . THR A 1 9 ? 51.186 78.191 15.669 1.00 0.00 9 THR A CA 6
ATOM 17055 C C . THR A 1 9 ? 50.400 77.857 14.408 1.00 0.00 9 THR A C 6
ATOM 17056 O O . THR A 1 9 ? 49.872 78.734 13.752 1.00 0.00 9 THR A O 6
ATOM 17067 N N . THR A 1 10 ? 50.337 76.594 14.090 1.00 0.00 10 THR A N 6
ATOM 17068 C CA . THR A 1 10 ? 49.590 76.188 12.876 1.00 0.00 10 THR A CA 6
ATOM 17069 C C . THR A 1 10 ? 48.199 76.809 12.865 1.00 0.00 10 THR A C 6
ATOM 17070 O O . THR A 1 10 ? 47.369 76.495 13.695 1.00 0.00 10 THR A O 6
ATOM 17081 N N . ASN A 1 11 ? 47.970 77.684 11.923 1.00 0.00 11 ASN A N 6
ATOM 17082 C CA . ASN A 1 11 ? 46.640 78.336 11.842 1.00 0.00 11 ASN A CA 6
ATOM 17083 C C . ASN A 1 11 ? 46.299 78.693 10.401 1.00 0.00 11 ASN A C 6
ATOM 17084 O O . ASN A 1 11 ? 47.129 79.205 9.676 1.00 0.00 11 ASN A O 6
ATOM 17095 N N . SER A 1 12 ? 45.075 78.411 10.014 1.00 0.00 12 SER A N 6
ATOM 17096 C CA . SER A 1 12 ? 44.639 78.722 8.622 1.00 0.00 12 SER A CA 6
ATOM 17097 C C . SER A 1 12 ? 43.412 79.622 8.630 1.00 0.00 12 SER A C 6
ATOM 17098 O O . SER A 1 12 ? 43.502 80.795 8.938 1.00 0.00 12 SER A O 6
ATOM 17106 N N . LYS A 1 13 ? 42.285 79.058 8.290 1.00 0.00 13 LYS A N 6
ATOM 17107 C CA . LYS A 1 13 ? 41.041 79.867 8.272 1.00 0.00 13 LYS A CA 6
ATOM 17108 C C . LYS A 1 13 ? 40.309 79.755 9.601 1.00 0.00 13 LYS A C 6
ATOM 17109 O O . LYS A 1 13 ? 40.587 78.879 10.395 1.00 0.00 13 LYS A O 6
ATOM 17128 N N . ASP A 1 14 ? 39.383 80.646 9.822 1.00 0.00 14 ASP A N 6
ATOM 17129 C CA . ASP A 1 14 ? 38.623 80.606 11.092 1.00 0.00 14 ASP A CA 6
ATOM 17130 C C . ASP A 1 14 ? 37.216 81.150 10.896 1.00 0.00 14 ASP A C 6
ATOM 17131 O O . ASP A 1 14 ? 36.899 81.701 9.862 1.00 0.00 14 ASP A O 6
ATOM 17140 N N . GLY A 1 15 ? 36.397 80.986 11.895 1.00 0.00 15 GLY A N 6
ATOM 17141 C CA . GLY A 1 15 ? 35.001 81.488 11.786 1.00 0.00 15 GLY A CA 6
ATOM 17142 C C . GLY A 1 15 ? 34.184 81.050 13.001 1.00 0.00 15 GLY A C 6
ATOM 17143 O O . GLY A 1 15 ? 34.642 80.268 13.810 1.00 0.00 15 GLY A O 6
ATOM 17147 N N . ALA A 1 16 ? 32.992 81.565 13.104 1.00 0.00 16 ALA A N 6
ATOM 17148 C CA . ALA A 1 16 ? 32.137 81.190 14.255 1.00 0.00 16 ALA A CA 6
ATOM 17149 C C . ALA A 1 16 ? 30.666 81.388 13.917 1.00 0.00 16 ALA A C 6
ATOM 17150 O O . ALA A 1 16 ? 29.845 81.577 14.792 1.00 0.00 16 ALA A O 6
ATOM 17157 N N . ALA A 1 17 ? 30.360 81.343 12.648 1.00 0.00 17 ALA A N 6
ATOM 17158 C CA . ALA A 1 17 ? 28.949 81.527 12.233 1.00 0.00 17 ALA A CA 6
ATOM 17159 C C . ALA A 1 17 ? 28.136 80.265 12.492 1.00 0.00 17 ALA A C 6
ATOM 17160 O O . ALA A 1 17 ? 28.683 79.214 12.760 1.00 0.00 17 ALA A O 6
ATOM 17167 N N . SER A 1 18 ? 26.840 80.393 12.405 1.00 0.00 18 SER A N 6
ATOM 17168 C CA . SER A 1 18 ? 25.974 79.214 12.642 1.00 0.00 18 SER A CA 6
ATOM 17169 C C . SER A 1 18 ? 24.542 79.505 12.210 1.00 0.00 18 SER A C 6
ATOM 17170 O O . SER A 1 18 ? 24.274 80.521 11.598 1.00 0.00 18 SER A O 6
ATOM 17178 N N . LYS A 1 19 ? 23.648 78.603 12.536 1.00 0.00 19 LYS A N 6
ATOM 17179 C CA . LYS A 1 19 ? 22.221 78.803 12.156 1.00 0.00 19 LYS A CA 6
ATOM 17180 C C . LYS A 1 19 ? 21.300 78.474 13.325 1.00 0.00 19 LYS A C 6
ATOM 17181 O O . LYS A 1 19 ? 21.702 78.537 14.470 1.00 0.00 19 LYS A O 6
ATOM 17200 N N . GLY A 1 20 ? 20.079 78.131 13.016 1.00 0.00 20 GLY A N 6
ATOM 17201 C CA . GLY A 1 20 ? 19.117 77.794 14.103 1.00 0.00 20 GLY A CA 6
ATOM 17202 C C . GLY A 1 20 ? 17.878 77.114 13.523 1.00 0.00 20 GLY A C 6
ATOM 17203 O O . GLY A 1 20 ? 17.408 77.474 12.462 1.00 0.00 20 GLY A O 6
ATOM 17207 N N . GLY A 1 21 ? 17.372 76.143 14.233 1.00 0.00 21 GLY A N 6
ATOM 17208 C CA . GLY A 1 21 ? 16.163 75.428 13.736 1.00 0.00 21 GLY A CA 6
ATOM 17209 C C . GLY A 1 21 ? 14.897 76.188 14.133 1.00 0.00 21 GLY A C 6
ATOM 17210 O O . GLY A 1 21 ? 14.827 76.772 15.195 1.00 0.00 21 GLY A O 6
ATOM 17214 N N . LYS A 1 22 ? 13.919 76.162 13.270 1.00 0.00 22 LYS A N 6
ATOM 17215 C CA . LYS A 1 22 ? 12.656 76.873 13.578 1.00 0.00 22 LYS A CA 6
ATOM 17216 C C . LYS A 1 22 ? 11.674 75.945 14.284 1.00 0.00 22 LYS A C 6
ATOM 17217 O O . LYS A 1 22 ? 12.056 75.172 15.141 1.00 0.00 22 LYS A O 6
ATOM 17236 N N . ASP A 1 23 ? 10.428 76.036 13.916 1.00 0.00 23 ASP A N 6
ATOM 17237 C CA . ASP A 1 23 ? 9.416 75.164 14.561 1.00 0.00 23 ASP A CA 6
ATOM 17238 C C . ASP A 1 23 ? 9.802 73.695 14.426 1.00 0.00 23 ASP A C 6
ATOM 17239 O O . ASP A 1 23 ? 9.189 72.833 15.026 1.00 0.00 23 ASP A O 6
ATOM 17248 N N . GLY A 1 24 ? 10.813 73.437 13.640 1.00 0.00 24 GLY A N 6
ATOM 17249 C CA . GLY A 1 24 ? 11.256 72.025 13.452 1.00 0.00 24 GLY A CA 6
ATOM 17250 C C . GLY A 1 24 ? 12.417 71.693 14.394 1.00 0.00 24 GLY A C 6
ATOM 17251 O O . GLY A 1 24 ? 13.541 72.094 14.158 1.00 0.00 24 GLY A O 6
ATOM 17255 N N . LYS A 1 25 ? 12.113 70.967 15.446 1.00 0.00 25 LYS A N 6
ATOM 17256 C CA . LYS A 1 25 ? 13.173 70.589 16.425 1.00 0.00 25 LYS A CA 6
ATOM 17257 C C . LYS A 1 25 ? 13.153 69.087 16.684 1.00 0.00 25 LYS A C 6
ATOM 17258 O O . LYS A 1 25 ? 13.292 68.646 17.808 1.00 0.00 25 LYS A O 6
ATOM 17277 N N . THR A 1 26 ? 12.983 68.327 15.632 1.00 0.00 26 THR A N 6
ATOM 17278 C CA . THR A 1 26 ? 12.949 66.851 15.790 1.00 0.00 26 THR A CA 6
ATOM 17279 C C . THR A 1 26 ? 14.312 66.241 15.480 1.00 0.00 26 THR A C 6
ATOM 17280 O O . THR A 1 26 ? 15.313 66.931 15.458 1.00 0.00 26 THR A O 6
ATOM 17291 N N . THR A 1 27 ? 14.327 64.957 15.247 1.00 0.00 27 THR A N 6
ATOM 17292 C CA . THR A 1 27 ? 15.616 64.287 14.938 1.00 0.00 27 THR A CA 6
ATOM 17293 C C . THR A 1 27 ? 16.296 64.937 13.740 1.00 0.00 27 THR A C 6
ATOM 17294 O O . THR A 1 27 ? 17.500 64.869 13.596 1.00 0.00 27 THR A O 6
ATOM 17305 N N . ALA A 1 28 ? 15.513 65.557 12.902 1.00 0.00 28 ALA A N 6
ATOM 17306 C CA . ALA A 1 28 ? 16.096 66.216 11.709 1.00 0.00 28 ALA A CA 6
ATOM 17307 C C . ALA A 1 28 ? 17.093 67.299 12.101 1.00 0.00 28 ALA A C 6
ATOM 17308 O O . ALA A 1 28 ? 18.246 67.252 11.722 1.00 0.00 28 ALA A O 6
ATOM 17315 N N . ASP A 1 29 ? 16.632 68.254 12.855 1.00 0.00 29 ASP A N 6
ATOM 17316 C CA . ASP A 1 29 ? 17.540 69.349 13.281 1.00 0.00 29 ASP A CA 6
ATOM 17317 C C . ASP A 1 29 ? 18.587 68.846 14.267 1.00 0.00 29 ASP A C 6
ATOM 17318 O O . ASP A 1 29 ? 19.725 69.271 14.238 1.00 0.00 29 ASP A O 6
ATOM 17327 N N . ARG A 1 30 ? 18.187 67.951 15.127 1.00 0.00 30 ARG A N 6
ATOM 17328 C CA . ARG A 1 30 ? 19.153 67.417 16.118 1.00 0.00 30 ARG A CA 6
ATOM 17329 C C . ARG A 1 30 ? 20.206 66.556 15.435 1.00 0.00 30 ARG A C 6
ATOM 17330 O O . ARG A 1 30 ? 21.379 66.876 15.450 1.00 0.00 30 ARG A O 6
ATOM 17351 N N . LYS A 1 31 ? 19.771 65.479 14.846 1.00 0.00 31 LYS A N 6
ATOM 17352 C CA . LYS A 1 31 ? 20.733 64.589 14.158 1.00 0.00 31 LYS A CA 6
ATOM 17353 C C . LYS A 1 31 ? 21.692 65.398 13.294 1.00 0.00 31 LYS A C 6
ATOM 17354 O O . LYS A 1 31 ? 22.894 65.250 13.391 1.00 0.00 31 LYS A O 6
ATOM 17373 N N . VAL A 1 32 ? 21.140 66.242 12.466 1.00 0.00 32 VAL A N 6
ATOM 17374 C CA . VAL A 1 32 ? 22.003 67.070 11.588 1.00 0.00 32 VAL A CA 6
ATOM 17375 C C . VAL A 1 32 ? 23.077 67.788 12.398 1.00 0.00 32 VAL A C 6
ATOM 17376 O O . VAL A 1 32 ? 24.251 67.684 12.104 1.00 0.00 32 VAL A O 6
ATOM 17389 N N . ALA A 1 33 ? 22.656 68.501 13.404 1.00 0.00 33 ALA A N 6
ATOM 17390 C CA . ALA A 1 33 ? 23.637 69.230 14.239 1.00 0.00 33 ALA A CA 6
ATOM 17391 C C . ALA A 1 33 ? 24.605 68.270 14.923 1.00 0.00 33 ALA A C 6
ATOM 17392 O O . ALA A 1 33 ? 25.791 68.527 14.985 1.00 0.00 33 ALA A O 6
ATOM 17399 N N . TRP A 1 34 ? 24.090 67.177 15.422 1.00 0.00 34 TRP A N 6
ATOM 17400 C CA . TRP A 1 34 ? 24.987 66.209 16.098 1.00 0.00 34 TRP A CA 6
ATOM 17401 C C . TRP A 1 34 ? 25.865 65.485 15.094 1.00 0.00 34 TRP A C 6
ATOM 17402 O O . TRP A 1 34 ? 26.891 64.941 15.445 1.00 0.00 34 TRP A O 6
ATOM 17423 N N . GLU A 1 35 ? 25.449 65.489 13.860 1.00 0.00 35 GLU A N 6
ATOM 17424 C CA . GLU A 1 35 ? 26.257 64.805 12.828 1.00 0.00 35 GLU A CA 6
ATOM 17425 C C . GLU A 1 35 ? 27.505 65.618 12.528 1.00 0.00 35 GLU A C 6
ATOM 17426 O O . GLU A 1 35 ? 28.577 65.075 12.345 1.00 0.00 35 GLU A O 6
ATOM 17438 N N . ARG A 1 36 ? 27.343 66.914 12.496 1.00 0.00 36 ARG A N 6
ATOM 17439 C CA . ARG A 1 36 ? 28.501 67.783 12.214 1.00 0.00 36 ARG A CA 6
ATOM 17440 C C . ARG A 1 36 ? 29.336 67.916 13.465 1.00 0.00 36 ARG A C 6
ATOM 17441 O O . ARG A 1 36 ? 30.550 67.825 13.428 1.00 0.00 36 ARG A O 6
ATOM 17462 N N . ILE A 1 37 ? 28.666 68.129 14.561 1.00 0.00 37 ILE A N 6
ATOM 17463 C CA . ILE A 1 37 ? 29.391 68.268 15.830 1.00 0.00 37 ILE A CA 6
ATOM 17464 C C . ILE A 1 37 ? 30.178 67.001 16.091 1.00 0.00 37 ILE A C 6
ATOM 17465 O O . ILE A 1 37 ? 31.390 67.022 16.183 1.00 0.00 37 ILE A O 6
ATOM 17481 N N . ARG A 1 38 ? 29.463 65.908 16.210 1.00 0.00 38 ARG A N 6
ATOM 17482 C CA . ARG A 1 38 ? 30.133 64.614 16.462 1.00 0.00 38 ARG A CA 6
ATOM 17483 C C . ARG A 1 38 ? 31.373 64.493 15.588 1.00 0.00 38 ARG A C 6
ATOM 17484 O O . ARG A 1 38 ? 32.456 64.238 16.075 1.00 0.00 38 ARG A O 6
ATOM 17505 N N . CYS A 1 39 ? 31.191 64.678 14.310 1.00 0.00 39 CYS A N 6
ATOM 17506 C CA . CYS A 1 39 ? 32.350 64.578 13.396 1.00 0.00 39 CYS A CA 6
ATOM 17507 C C . CYS A 1 39 ? 33.507 65.412 13.922 1.00 0.00 39 CYS A C 6
ATOM 17508 O O . CYS A 1 39 ? 34.658 65.066 13.747 1.00 0.00 39 CYS A O 6
ATOM 17516 N N . ALA A 1 40 ? 33.179 66.504 14.560 1.00 0.00 40 ALA A N 6
ATOM 17517 C CA . ALA A 1 40 ? 34.245 67.375 15.106 1.00 0.00 40 ALA A CA 6
ATOM 17518 C C . ALA A 1 40 ? 34.851 66.763 16.365 1.00 0.00 40 ALA A C 6
ATOM 17519 O O . ALA A 1 40 ? 36.032 66.481 16.413 1.00 0.00 40 ALA A O 6
ATOM 17526 N N . ILE A 1 41 ? 34.030 66.567 17.367 1.00 0.00 41 ILE A N 6
ATOM 17527 C CA . ILE A 1 41 ? 34.551 65.974 18.624 1.00 0.00 41 ILE A CA 6
ATOM 17528 C C . ILE A 1 41 ? 35.274 64.639 18.330 1.00 0.00 41 ILE A C 6
ATOM 17529 O O . ILE A 1 41 ? 34.694 63.740 17.756 1.00 0.00 41 ILE A O 6
ATOM 17545 N N . PRO A 1 42 ? 36.542 64.531 18.736 1.00 0.00 42 PRO A N 6
ATOM 17546 C CA . PRO A 1 42 ? 37.311 63.308 18.504 1.00 0.00 42 PRO A CA 6
ATOM 17547 C C . PRO A 1 42 ? 36.681 62.099 19.191 1.00 0.00 42 PRO A C 6
ATOM 17548 O O . PRO A 1 42 ? 35.957 62.232 20.158 1.00 0.00 42 PRO A O 6
ATOM 17559 N N . ARG A 1 43 ? 36.976 60.940 18.671 1.00 0.00 43 ARG A N 6
ATOM 17560 C CA . ARG A 1 43 ? 36.420 59.702 19.261 1.00 0.00 43 ARG A CA 6
ATOM 17561 C C . ARG A 1 43 ? 37.155 58.478 18.720 1.00 0.00 43 ARG A C 6
ATOM 17562 O O . ARG A 1 43 ? 36.933 57.369 19.165 1.00 0.00 43 ARG A O 6
ATOM 17583 N N . ASP A 1 44 ? 38.018 58.706 17.762 1.00 0.00 44 ASP A N 6
ATOM 17584 C CA . ASP A 1 44 ? 38.780 57.573 17.174 1.00 0.00 44 ASP A CA 6
ATOM 17585 C C . ASP A 1 44 ? 40.136 57.422 17.855 1.00 0.00 44 ASP A C 6
ATOM 17586 O O . ASP A 1 44 ? 40.295 57.766 19.008 1.00 0.00 44 ASP A O 6
ATOM 17595 N N . LYS A 1 45 ? 41.090 56.907 17.127 1.00 0.00 45 LYS A N 6
ATOM 17596 C CA . LYS A 1 45 ? 42.439 56.728 17.719 1.00 0.00 45 LYS A CA 6
ATOM 17597 C C . LYS A 1 45 ? 43.522 56.808 16.648 1.00 0.00 45 LYS A C 6
ATOM 17598 O O . LYS A 1 45 ? 44.640 56.378 16.859 1.00 0.00 45 LYS A O 6
ATOM 17617 N N . ASP A 1 46 ? 43.173 57.356 15.516 1.00 0.00 46 ASP A N 6
ATOM 17618 C CA . ASP A 1 46 ? 44.172 57.470 14.424 1.00 0.00 46 ASP A CA 6
ATOM 17619 C C . ASP A 1 46 ? 45.107 58.648 14.667 1.00 0.00 46 ASP A C 6
ATOM 17620 O O . ASP A 1 46 ? 45.326 59.048 15.794 1.00 0.00 46 ASP A O 6
ATOM 17629 N N . ALA A 1 47 ? 45.641 59.184 13.604 1.00 0.00 47 ALA A N 6
ATOM 17630 C CA . ALA A 1 47 ? 46.565 60.336 13.754 1.00 0.00 47 ALA A CA 6
ATOM 17631 C C . ALA A 1 47 ? 45.800 61.654 13.712 1.00 0.00 47 ALA A C 6
ATOM 17632 O O . ALA A 1 47 ? 46.133 62.590 14.413 1.00 0.00 47 ALA A O 6
ATOM 17639 N N . GLU A 1 48 ? 44.786 61.707 12.890 1.00 0.00 48 GLU A N 6
ATOM 17640 C CA . GLU A 1 48 ? 43.991 62.956 12.792 1.00 0.00 48 GLU A CA 6
ATOM 17641 C C . GLU A 1 48 ? 43.247 63.226 14.093 1.00 0.00 48 GLU A C 6
ATOM 17642 O O . GLU A 1 48 ? 43.108 64.360 14.508 1.00 0.00 48 GLU A O 6
ATOM 17654 N N . SER A 1 49 ? 42.778 62.178 14.715 1.00 0.00 49 SER A N 6
ATOM 17655 C CA . SER A 1 49 ? 42.041 62.356 15.989 1.00 0.00 49 SER A CA 6
ATOM 17656 C C . SER A 1 49 ? 42.971 62.849 17.091 1.00 0.00 49 SER A C 6
ATOM 17657 O O . SER A 1 49 ? 42.732 63.875 17.696 1.00 0.00 49 SER A O 6
ATOM 17665 N N . LYS A 1 50 ? 44.020 62.110 17.334 1.00 0.00 50 LYS A N 6
ATOM 17666 C CA . LYS A 1 50 ? 44.971 62.527 18.394 1.00 0.00 50 LYS A CA 6
ATOM 17667 C C . LYS A 1 50 ? 45.403 63.972 18.185 1.00 0.00 50 LYS A C 6
ATOM 17668 O O . LYS A 1 50 ? 45.393 64.765 19.105 1.00 0.00 50 LYS A O 6
ATOM 17687 N N . SER A 1 51 ? 45.776 64.290 16.976 1.00 0.00 51 SER A N 6
ATOM 17688 C CA . SER A 1 51 ? 46.209 65.679 16.696 1.00 0.00 51 SER A CA 6
ATOM 17689 C C . SER A 1 51 ? 45.139 66.661 17.143 1.00 0.00 51 SER A C 6
ATOM 17690 O O . SER A 1 51 ? 45.419 67.620 17.837 1.00 0.00 51 SER A O 6
ATOM 17698 N N . ARG A 1 52 ? 43.926 66.403 16.737 1.00 0.00 52 ARG A N 6
ATOM 17699 C CA . ARG A 1 52 ? 42.822 67.306 17.126 1.00 0.00 52 ARG A CA 6
ATOM 17700 C C . ARG A 1 52 ? 42.740 67.420 18.642 1.00 0.00 52 ARG A C 6
ATOM 17701 O O . ARG A 1 52 ? 42.514 68.487 19.177 1.00 0.00 52 ARG A O 6
ATOM 17722 N N . ARG A 1 53 ? 42.927 66.312 19.311 1.00 0.00 53 ARG A N 6
ATOM 17723 C CA . ARG A 1 53 ? 42.864 66.338 20.793 1.00 0.00 53 ARG A CA 6
ATOM 17724 C C . ARG A 1 53 ? 43.871 67.334 21.354 1.00 0.00 53 ARG A C 6
ATOM 17725 O O . ARG A 1 53 ? 43.566 68.082 22.263 1.00 0.00 53 ARG A O 6
ATOM 17746 N N . ILE A 1 54 ? 45.054 67.328 20.801 1.00 0.00 54 ILE A N 6
ATOM 17747 C CA . ILE A 1 54 ? 46.089 68.269 21.292 1.00 0.00 54 ILE A CA 6
ATOM 17748 C C . ILE A 1 54 ? 45.767 69.694 20.860 1.00 0.00 54 ILE A C 6
ATOM 17749 O O . ILE A 1 54 ? 45.818 70.612 21.652 1.00 0.00 54 ILE A O 6
ATOM 17765 N N . GLU A 1 55 ? 45.438 69.853 19.606 1.00 0.00 55 GLU A N 6
ATOM 17766 C CA . GLU A 1 55 ? 45.109 71.211 19.110 1.00 0.00 55 GLU A CA 6
ATOM 17767 C C . GLU A 1 55 ? 43.883 71.759 19.827 1.00 0.00 55 GLU A C 6
ATOM 17768 O O . GLU A 1 55 ? 43.895 72.868 20.326 1.00 0.00 55 GLU A O 6
ATOM 17780 N N . LEU A 1 56 ? 42.841 70.973 19.866 1.00 0.00 56 LEU A N 6
ATOM 17781 C CA . LEU A 1 56 ? 41.609 71.434 20.548 1.00 0.00 56 LEU A CA 6
ATOM 17782 C C . LEU A 1 56 ? 41.917 71.879 21.969 1.00 0.00 56 LEU A C 6
ATOM 17783 O O . LEU A 1 56 ? 41.454 72.910 22.413 1.00 0.00 56 LEU A O 6
ATOM 17799 N N . PHE A 1 57 ? 42.694 71.092 22.659 1.00 0.00 57 PHE A N 6
ATOM 17800 C CA . PHE A 1 57 ? 43.042 71.454 24.050 1.00 0.00 57 PHE A CA 6
ATOM 17801 C C . PHE A 1 57 ? 44.006 72.634 24.076 1.00 0.00 57 PHE A C 6
ATOM 17802 O O . PHE A 1 57 ? 44.161 73.292 25.086 1.00 0.00 57 PHE A O 6
ATOM 17819 N N . LYS A 1 58 ? 44.643 72.873 22.966 1.00 0.00 58 LYS A N 6
ATOM 17820 C CA . LYS A 1 58 ? 45.600 74.005 22.903 1.00 0.00 58 LYS A CA 6
ATOM 17821 C C . LYS A 1 58 ? 44.858 75.330 22.991 1.00 0.00 58 LYS A C 6
ATOM 17822 O O . LYS A 1 58 ? 45.009 76.068 23.945 1.00 0.00 58 LYS A O 6
ATOM 17841 N N . GLN A 1 59 ? 44.067 75.611 21.992 1.00 0.00 59 GLN A N 6
ATOM 17842 C CA . GLN A 1 59 ? 43.309 76.883 22.003 1.00 0.00 59 GLN A CA 6
ATOM 17843 C C . GLN A 1 59 ? 42.522 77.025 23.302 1.00 0.00 59 GLN A C 6
ATOM 17844 O O . GLN A 1 59 ? 42.219 78.120 23.731 1.00 0.00 59 GLN A O 6
ATOM 17858 N N . PHE A 1 60 ? 42.202 75.909 23.904 1.00 0.00 60 PHE A N 6
ATOM 17859 C CA . PHE A 1 60 ? 41.436 75.958 25.174 1.00 0.00 60 PHE A CA 6
ATOM 17860 C C . PHE A 1 60 ? 42.229 76.673 26.261 1.00 0.00 60 PHE A C 6
ATOM 17861 O O . PHE A 1 60 ? 41.661 77.199 27.197 1.00 0.00 60 PHE A O 6
ATOM 17878 N N . ASP A 1 61 ? 43.533 76.681 26.119 1.00 0.00 61 ASP A N 6
ATOM 17879 C CA . ASP A 1 61 ? 44.370 77.357 27.137 1.00 0.00 61 ASP A CA 6
ATOM 17880 C C . ASP A 1 61 ? 44.683 78.784 26.714 1.00 0.00 61 ASP A C 6
ATOM 17881 O O . ASP A 1 61 ? 44.095 79.303 25.785 1.00 0.00 61 ASP A O 6
ATOM 17890 N N . THR A 1 62 ? 45.602 79.395 27.406 1.00 0.00 62 THR A N 6
ATOM 17891 C CA . THR A 1 62 ? 45.973 80.788 27.064 1.00 0.00 62 THR A CA 6
ATOM 17892 C C . THR A 1 62 ? 47.463 80.999 27.259 1.00 0.00 62 THR A C 6
ATOM 17893 O O . THR A 1 62 ? 47.933 82.117 27.326 1.00 0.00 62 THR A O 6
ATOM 17904 N N . ASN A 1 63 ? 48.184 79.912 27.337 1.00 0.00 63 ASN A N 6
ATOM 17905 C CA . ASN A 1 63 ? 49.652 80.017 27.528 1.00 0.00 63 ASN A CA 6
ATOM 17906 C C . ASN A 1 63 ? 50.342 78.718 27.136 1.00 0.00 63 ASN A C 6
ATOM 17907 O O . ASN A 1 63 ? 50.836 78.581 26.034 1.00 0.00 63 ASN A O 6
ATOM 17918 N N . GLY A 1 64 ? 50.365 77.785 28.047 1.00 0.00 64 GLY A N 6
ATOM 17919 C CA . GLY A 1 64 ? 51.022 76.482 27.745 1.00 0.00 64 GLY A CA 6
ATOM 17920 C C . GLY A 1 64 ? 51.227 75.679 29.031 1.00 0.00 64 GLY A C 6
ATOM 17921 O O . GLY A 1 64 ? 52.234 75.019 29.197 1.00 0.00 64 GLY A O 6
ATOM 17925 N N . THR A 1 65 ? 50.270 75.752 29.912 1.00 0.00 65 THR A N 6
ATOM 17926 C CA . THR A 1 65 ? 50.395 75.001 31.185 1.00 0.00 65 THR A CA 6
ATOM 17927 C C . THR A 1 65 ? 50.270 73.504 30.942 1.00 0.00 65 THR A C 6
ATOM 17928 O O . THR A 1 65 ? 51.152 72.743 31.289 1.00 0.00 65 THR A O 6
ATOM 17939 N N . GLY A 1 66 ? 49.170 73.109 30.352 1.00 0.00 66 GLY A N 6
ATOM 17940 C CA . GLY A 1 66 ? 48.957 71.657 30.072 1.00 0.00 66 GLY A CA 6
ATOM 17941 C C . GLY A 1 66 ? 47.948 71.069 31.057 1.00 0.00 66 GLY A C 6
ATOM 17942 O O . GLY A 1 66 ? 47.664 69.888 31.028 1.00 0.00 66 GLY A O 6
ATOM 17946 N N . LYS A 1 67 ? 47.425 71.907 31.910 1.00 0.00 67 LYS A N 6
ATOM 17947 C CA . LYS A 1 67 ? 46.438 71.413 32.898 1.00 0.00 67 LYS A CA 6
ATOM 17948 C C . LYS A 1 67 ? 45.427 72.499 33.245 1.00 0.00 67 LYS A C 6
ATOM 17949 O O . LYS A 1 67 ? 45.655 73.304 34.126 1.00 0.00 67 LYS A O 6
ATOM 17968 N N . LEU A 1 68 ? 44.326 72.502 32.544 1.00 0.00 68 LEU A N 6
ATOM 17969 C CA . LEU A 1 68 ? 43.289 73.530 32.822 1.00 0.00 68 LEU A CA 6
ATOM 17970 C C . LEU A 1 68 ? 42.364 73.080 33.944 1.00 0.00 68 LEU A C 6
ATOM 17971 O O . LEU A 1 68 ? 42.715 72.243 34.752 1.00 0.00 68 LEU A O 6
ATOM 17987 N N . GLY A 1 69 ? 41.191 73.650 33.966 1.00 0.00 69 GLY A N 6
ATOM 17988 C CA . GLY A 1 69 ? 40.205 73.288 35.018 1.00 0.00 69 GLY A CA 6
ATOM 17989 C C . GLY A 1 69 ? 38.795 73.336 34.429 1.00 0.00 69 GLY A C 6
ATOM 17990 O O . GLY A 1 69 ? 38.630 73.503 33.239 1.00 0.00 69 GLY A O 6
ATOM 17994 N N . PHE A 1 70 ? 37.804 73.201 35.263 1.00 0.00 70 PHE A N 6
ATOM 17995 C CA . PHE A 1 70 ? 36.420 73.240 34.735 1.00 0.00 70 PHE A CA 6
ATOM 17996 C C . PHE A 1 70 ? 36.082 74.629 34.208 1.00 0.00 70 PHE A C 6
ATOM 17997 O O . PHE A 1 70 ? 35.791 74.794 33.042 1.00 0.00 70 PHE A O 6
ATOM 18014 N N . ARG A 1 71 ? 36.127 75.603 35.085 1.00 0.00 71 ARG A N 6
ATOM 18015 C CA . ARG A 1 71 ? 35.813 76.998 34.663 1.00 0.00 71 ARG A CA 6
ATOM 18016 C C . ARG A 1 71 ? 36.390 77.298 33.285 1.00 0.00 71 ARG A C 6
ATOM 18017 O O . ARG A 1 71 ? 35.673 77.665 32.370 1.00 0.00 71 ARG A O 6
ATOM 18038 N N . GLU A 1 72 ? 37.677 77.134 33.161 1.00 0.00 72 GLU A N 6
ATOM 18039 C CA . GLU A 1 72 ? 38.322 77.404 31.855 1.00 0.00 72 GLU A CA 6
ATOM 18040 C C . GLU A 1 72 ? 37.764 76.485 30.779 1.00 0.00 72 GLU A C 6
ATOM 18041 O O . GLU A 1 72 ? 37.214 76.938 29.794 1.00 0.00 72 GLU A O 6
ATOM 18053 N N . VAL A 1 73 ? 37.914 75.205 30.985 1.00 0.00 73 VAL A N 6
ATOM 18054 C CA . VAL A 1 73 ? 37.397 74.244 29.984 1.00 0.00 73 VAL A CA 6
ATOM 18055 C C . VAL A 1 73 ? 35.979 74.617 29.573 1.00 0.00 73 VAL A C 6
ATOM 18056 O O . VAL A 1 73 ? 35.633 74.570 28.407 1.00 0.00 73 VAL A O 6
ATOM 18069 N N . LEU A 1 74 ? 35.181 74.983 30.541 1.00 0.00 74 LEU A N 6
ATOM 18070 C CA . LEU A 1 74 ? 33.785 75.364 30.226 1.00 0.00 74 LEU A CA 6
ATOM 18071 C C . LEU A 1 74 ? 33.765 76.392 29.104 1.00 0.00 74 LEU A C 6
ATOM 18072 O O . LEU A 1 74 ? 33.354 76.105 27.997 1.00 0.00 74 LEU A O 6
ATOM 18088 N N . ASP A 1 75 ? 34.211 77.577 29.416 1.00 0.00 75 ASP A N 6
ATOM 18089 C CA . ASP A 1 75 ? 34.235 78.650 28.393 1.00 0.00 75 ASP A CA 6
ATOM 18090 C C . ASP A 1 75 ? 34.873 78.157 27.099 1.00 0.00 75 ASP A C 6
ATOM 18091 O O . ASP A 1 75 ? 34.422 78.487 26.019 1.00 0.00 75 ASP A O 6
ATOM 18100 N N . GLY A 1 76 ? 35.918 77.377 27.230 1.00 0.00 76 GLY A N 6
ATOM 18101 C CA . GLY A 1 76 ? 36.601 76.852 26.009 1.00 0.00 76 GLY A CA 6
ATOM 18102 C C . GLY A 1 76 ? 35.563 76.398 24.979 1.00 0.00 76 GLY A C 6
ATOM 18103 O O . GLY A 1 76 ? 35.474 76.950 23.902 1.00 0.00 76 GLY A O 6
ATOM 18107 N N . CYS A 1 77 ? 34.802 75.398 25.333 1.00 0.00 77 CYS A N 6
ATOM 18108 C CA . CYS A 1 77 ? 33.767 74.897 24.389 1.00 0.00 77 CYS A CA 6
ATOM 18109 C C . CYS A 1 77 ? 32.551 75.807 24.402 1.00 0.00 77 CYS A C 6
ATOM 18110 O O . CYS A 1 77 ? 32.117 76.288 23.374 1.00 0.00 77 CYS A O 6
ATOM 18118 N N . TYR A 1 78 ? 32.026 76.023 25.570 1.00 0.00 78 TYR A N 6
ATOM 18119 C CA . TYR A 1 78 ? 30.839 76.894 25.694 1.00 0.00 78 TYR A CA 6
ATOM 18120 C C . TYR A 1 78 ? 30.991 78.163 24.859 1.00 0.00 78 TYR A C 6
ATOM 18121 O O . TYR A 1 78 ? 30.010 78.761 24.459 1.00 0.00 78 TYR A O 6
ATOM 18139 N N . GLY A 1 79 ? 32.217 78.547 24.605 1.00 0.00 79 GLY A N 6
ATOM 18140 C CA . GLY A 1 79 ? 32.452 79.784 23.794 1.00 0.00 79 GLY A CA 6
ATOM 18141 C C . GLY A 1 79 ? 32.885 79.446 22.362 1.00 0.00 79 GLY A C 6
ATOM 18142 O O . GLY A 1 79 ? 32.525 80.136 21.429 1.00 0.00 79 GLY A O 6
ATOM 18146 N N . ILE A 1 80 ? 33.644 78.393 22.213 1.00 0.00 80 ILE A N 6
ATOM 18147 C CA . ILE A 1 80 ? 34.097 78.016 20.844 1.00 0.00 80 ILE A CA 6
ATOM 18148 C C . ILE A 1 80 ? 33.150 77.018 20.196 1.00 0.00 80 ILE A C 6
ATOM 18149 O O . ILE A 1 80 ? 32.575 77.287 19.160 1.00 0.00 80 ILE A O 6
ATOM 18165 N N . LEU A 1 81 ? 33.004 75.883 20.814 1.00 0.00 81 LEU A N 6
ATOM 18166 C CA . LEU A 1 81 ? 32.099 74.854 20.246 1.00 0.00 81 LEU A CA 6
ATOM 18167 C C . LEU A 1 81 ? 30.638 75.187 20.519 1.00 0.00 81 LEU A C 6
ATOM 18168 O O . LEU A 1 81 ? 29.763 74.770 19.784 1.00 0.00 81 LEU A O 6
ATOM 18184 N N . LYS A 1 82 ? 30.404 75.939 21.571 1.00 0.00 82 LYS A N 6
ATOM 18185 C CA . LYS A 1 82 ? 29.005 76.317 21.920 1.00 0.00 82 LYS A CA 6
ATOM 18186 C C . LYS A 1 82 ? 28.039 75.163 21.632 1.00 0.00 82 LYS A C 6
ATOM 18187 O O . LYS A 1 82 ? 27.287 75.185 20.677 1.00 0.00 82 LYS A O 6
ATOM 18206 N N . LEU A 1 83 ? 28.096 74.161 22.467 1.00 0.00 83 LEU A N 6
ATOM 18207 C CA . LEU A 1 83 ? 27.200 72.998 22.269 1.00 0.00 83 LEU A CA 6
ATOM 18208 C C . LEU A 1 83 ? 25.756 73.367 22.598 1.00 0.00 83 LEU A C 6
ATOM 18209 O O . LEU A 1 83 ? 24.888 72.517 22.638 1.00 0.00 83 LEU A O 6
ATOM 18225 N N . ASP A 1 84 ? 25.524 74.634 22.826 1.00 0.00 84 ASP A N 6
ATOM 18226 C CA . ASP A 1 84 ? 24.144 75.075 23.153 1.00 0.00 84 ASP A CA 6
ATOM 18227 C C . ASP A 1 84 ? 23.268 75.115 21.903 1.00 0.00 84 ASP A C 6
ATOM 18228 O O . ASP A 1 84 ? 22.086 75.388 21.981 1.00 0.00 84 ASP A O 6
ATOM 18237 N N . GLU A 1 85 ? 23.860 74.845 20.772 1.00 0.00 85 GLU A N 6
ATOM 18238 C CA . GLU A 1 85 ? 23.068 74.866 19.510 1.00 0.00 85 GLU A CA 6
ATOM 18239 C C . GLU A 1 85 ? 22.273 73.575 19.309 1.00 0.00 85 GLU A C 6
ATOM 18240 O O . GLU A 1 85 ? 21.102 73.612 18.988 1.00 0.00 85 GLU A O 6
ATOM 18252 N N . PHE A 1 86 ? 22.920 72.458 19.500 1.00 0.00 86 PHE A N 6
ATOM 18253 C CA . PHE A 1 86 ? 22.208 71.164 19.318 1.00 0.00 86 PHE A CA 6
ATOM 18254 C C . PHE A 1 86 ? 21.451 70.748 20.577 1.00 0.00 86 PHE A C 6
ATOM 18255 O O . PHE A 1 86 ? 20.347 70.247 20.491 1.00 0.00 86 PHE A O 6
ATOM 18272 N N . THR A 1 87 ? 22.054 70.967 21.717 1.00 0.00 87 THR A N 6
ATOM 18273 C CA . THR A 1 87 ? 21.381 70.585 22.992 1.00 0.00 87 THR A CA 6
ATOM 18274 C C . THR A 1 87 ? 20.899 71.799 23.777 1.00 0.00 87 THR A C 6
ATOM 18275 O O . THR A 1 87 ? 21.308 72.914 23.525 1.00 0.00 87 THR A O 6
ATOM 18286 N N . THR A 1 88 ? 20.028 71.539 24.725 1.00 0.00 88 THR A N 6
ATOM 18287 C CA . THR A 1 88 ? 19.480 72.634 25.565 1.00 0.00 88 THR A CA 6
ATOM 18288 C C . THR A 1 88 ? 20.058 72.541 26.975 1.00 0.00 88 THR A C 6
ATOM 18289 O O . THR A 1 88 ? 19.904 71.537 27.640 1.00 0.00 88 THR A O 6
ATOM 18300 N N . HIS A 1 89 ? 20.717 73.586 27.407 1.00 0.00 89 HIS A N 6
ATOM 18301 C CA . HIS A 1 89 ? 21.309 73.561 28.772 1.00 0.00 89 HIS A CA 6
ATOM 18302 C C . HIS A 1 89 ? 22.361 72.473 28.860 1.00 0.00 89 HIS A C 6
ATOM 18303 O O . HIS A 1 89 ? 22.056 71.328 29.135 1.00 0.00 89 HIS A O 6
ATOM 18317 N N . LEU A 1 90 ? 23.593 72.866 28.616 1.00 0.00 90 LEU A N 6
ATOM 18318 C CA . LEU A 1 90 ? 24.708 71.898 28.669 1.00 0.00 90 LEU A CA 6
ATOM 18319 C C . LEU A 1 90 ? 25.803 72.255 29.708 1.00 0.00 90 LEU A C 6
ATOM 18320 O O . LEU A 1 90 ? 26.820 71.591 29.762 1.00 0.00 90 LEU A O 6
ATOM 18336 N N . PRO A 1 91 ? 25.593 73.283 30.537 1.00 0.00 91 PRO A N 6
ATOM 18337 C CA . PRO A 1 91 ? 26.603 73.633 31.517 1.00 0.00 91 PRO A CA 6
ATOM 18338 C C . PRO A 1 91 ? 26.859 72.441 32.412 1.00 0.00 91 PRO A C 6
ATOM 18339 O O . PRO A 1 91 ? 27.939 72.269 32.948 1.00 0.00 91 PRO A O 6
ATOM 18350 N N . ASP A 1 92 ? 25.849 71.622 32.540 1.00 0.00 92 ASP A N 6
ATOM 18351 C CA . ASP A 1 92 ? 25.985 70.419 33.391 1.00 0.00 92 ASP A CA 6
ATOM 18352 C C . ASP A 1 92 ? 26.674 69.309 32.612 1.00 0.00 92 ASP A C 6
ATOM 18353 O O . ASP A 1 92 ? 27.495 68.590 33.145 1.00 0.00 92 ASP A O 6
ATOM 18362 N N . ILE A 1 93 ? 26.323 69.187 31.354 1.00 0.00 93 ILE A N 6
ATOM 18363 C CA . ILE A 1 93 ? 26.952 68.130 30.530 1.00 0.00 93 ILE A CA 6
ATOM 18364 C C . ILE A 1 93 ? 28.462 68.197 30.689 1.00 0.00 93 ILE A C 6
ATOM 18365 O O . ILE A 1 93 ? 29.096 67.221 31.039 1.00 0.00 93 ILE A O 6
ATOM 18381 N N . VAL A 1 94 ? 29.015 69.351 30.429 1.00 0.00 94 VAL A N 6
ATOM 18382 C CA . VAL A 1 94 ? 30.479 69.495 30.565 1.00 0.00 94 VAL A CA 6
ATOM 18383 C C . VAL A 1 94 ? 30.898 69.225 32.004 1.00 0.00 94 VAL A C 6
ATOM 18384 O O . VAL A 1 94 ? 31.850 68.513 32.253 1.00 0.00 94 VAL A O 6
ATOM 18397 N N . GLN A 1 95 ? 30.177 69.803 32.932 1.00 0.00 95 GLN A N 6
ATOM 18398 C CA . GLN A 1 95 ? 30.523 69.586 34.359 1.00 0.00 95 GLN A CA 6
ATOM 18399 C C . GLN A 1 95 ? 30.541 68.095 34.688 1.00 0.00 95 GLN A C 6
ATOM 18400 O O . GLN A 1 95 ? 31.490 67.593 35.257 1.00 0.00 95 GLN A O 6
ATOM 18414 N N . ARG A 1 96 ? 29.492 67.412 34.316 1.00 0.00 96 ARG A N 6
ATOM 18415 C CA . ARG A 1 96 ? 29.426 65.953 34.597 1.00 0.00 96 ARG A CA 6
ATOM 18416 C C . ARG A 1 96 ? 30.643 65.225 34.036 1.00 0.00 96 ARG A C 6
ATOM 18417 O O . ARG A 1 96 ? 31.136 64.288 34.632 1.00 0.00 96 ARG A O 6
ATOM 18438 N N . ALA A 1 97 ? 31.103 65.666 32.902 1.00 0.00 97 ALA A N 6
ATOM 18439 C CA . ALA A 1 97 ? 32.285 65.009 32.291 1.00 0.00 97 ALA A CA 6
ATOM 18440 C C . ALA A 1 97 ? 33.568 65.386 33.026 1.00 0.00 97 ALA A C 6
ATOM 18441 O O . ALA A 1 97 ? 34.359 64.531 33.377 1.00 0.00 97 ALA A O 6
ATOM 18448 N N . PHE A 1 98 ? 33.755 66.657 33.242 1.00 0.00 98 PHE A N 6
ATOM 18449 C CA . PHE A 1 98 ? 34.980 67.110 33.949 1.00 0.00 98 PHE A CA 6
ATOM 18450 C C . PHE A 1 98 ? 35.120 66.434 35.315 1.00 0.00 98 PHE A C 6
ATOM 18451 O O . PHE A 1 98 ? 36.146 65.859 35.623 1.00 0.00 98 PHE A O 6
ATOM 18468 N N . ASP A 1 99 ? 34.086 66.518 36.108 1.00 0.00 99 ASP A N 6
ATOM 18469 C CA . ASP A 1 99 ? 34.143 65.887 37.455 1.00 0.00 99 ASP A CA 6
ATOM 18470 C C . ASP A 1 99 ? 34.368 64.380 37.358 1.00 0.00 99 ASP A C 6
ATOM 18471 O O . ASP A 1 99 ? 35.355 63.866 37.847 1.00 0.00 99 ASP A O 6
ATOM 18480 N N . LYS A 1 100 ? 33.446 63.700 36.732 1.00 0.00 100 LYS A N 6
ATOM 18481 C CA . LYS A 1 100 ? 33.586 62.225 36.593 1.00 0.00 100 LYS A CA 6
ATOM 18482 C C . LYS A 1 100 ? 35.021 61.832 36.252 1.00 0.00 100 LYS A C 6
ATOM 18483 O O . LYS A 1 100 ? 35.629 61.038 36.941 1.00 0.00 100 LYS A O 6
ATOM 18502 N N . ALA A 1 101 ? 35.535 62.393 35.192 1.00 0.00 101 ALA A N 6
ATOM 18503 C CA . ALA A 1 101 ? 36.928 62.061 34.794 1.00 0.00 101 ALA A CA 6
ATOM 18504 C C . ALA A 1 101 ? 37.893 62.249 35.960 1.00 0.00 101 ALA A C 6
ATOM 18505 O O . ALA A 1 101 ? 38.642 61.355 36.300 1.00 0.00 101 ALA A O 6
ATOM 18512 N N . LYS A 1 102 ? 37.857 63.409 36.552 1.00 0.00 102 LYS A N 6
ATOM 18513 C CA . LYS A 1 102 ? 38.763 63.675 37.695 1.00 0.00 102 LYS A CA 6
ATOM 18514 C C . LYS A 1 102 ? 38.631 62.598 38.767 1.00 0.00 102 LYS A C 6
ATOM 18515 O O . LYS A 1 102 ? 39.528 62.399 39.563 1.00 0.00 102 LYS A O 6
ATOM 18534 N N . ASP A 1 103 ? 37.518 61.922 38.769 1.00 0.00 103 ASP A N 6
ATOM 18535 C CA . ASP A 1 103 ? 37.319 60.859 39.784 1.00 0.00 103 ASP A CA 6
ATOM 18536 C C . ASP A 1 103 ? 37.904 59.532 39.313 1.00 0.00 103 ASP A C 6
ATOM 18537 O O . ASP A 1 103 ? 38.642 58.888 40.032 1.00 0.00 103 ASP A O 6
ATOM 18546 N N . LEU A 1 104 ? 37.564 59.144 38.115 1.00 0.00 104 LEU A N 6
ATOM 18547 C CA . LEU A 1 104 ? 38.094 57.863 37.590 1.00 0.00 104 LEU A CA 6
ATOM 18548 C C . LEU A 1 104 ? 39.526 58.024 37.083 1.00 0.00 104 LEU A C 6
ATOM 18549 O O . LEU A 1 104 ? 40.273 57.069 37.017 1.00 0.00 104 LEU A O 6
ATOM 18565 N N . GLY A 1 105 ? 39.885 59.231 36.734 1.00 0.00 105 GLY A N 6
ATOM 18566 C CA . GLY A 1 105 ? 41.270 59.465 36.229 1.00 0.00 105 GLY A CA 6
ATOM 18567 C C . GLY A 1 105 ? 42.303 58.833 37.170 1.00 0.00 105 GLY A C 6
ATOM 18568 O O . GLY A 1 105 ? 43.094 58.006 36.762 1.00 0.00 105 GLY A O 6
ATOM 18572 N N . ASN A 1 106 ? 42.275 59.240 38.411 1.00 0.00 106 ASN A N 6
ATOM 18573 C CA . ASN A 1 106 ? 43.244 58.678 39.389 1.00 0.00 106 ASN A CA 6
ATOM 18574 C C . ASN A 1 106 ? 43.019 57.181 39.587 1.00 0.00 106 ASN A C 6
ATOM 18575 O O . ASN A 1 106 ? 43.950 56.440 39.837 1.00 0.00 106 ASN A O 6
ATOM 18586 N N . LYS A 1 107 ? 41.786 56.764 39.476 1.00 0.00 107 LYS A N 6
ATOM 18587 C CA . LYS A 1 107 ? 41.483 55.318 39.655 1.00 0.00 107 LYS A CA 6
ATOM 18588 C C . LYS A 1 107 ? 42.117 54.485 38.546 1.00 0.00 107 LYS A C 6
ATOM 18589 O O . LYS A 1 107 ? 41.574 53.477 38.135 1.00 0.00 107 LYS A O 6
ATOM 18608 N N . VAL A 1 108 ? 43.252 54.929 38.078 1.00 0.00 108 VAL A N 6
ATOM 18609 C CA . VAL A 1 108 ? 43.951 54.188 36.996 1.00 0.00 108 VAL A CA 6
ATOM 18610 C C . VAL A 1 108 ? 45.447 54.177 37.260 1.00 0.00 108 VAL A C 6
ATOM 18611 O O . VAL A 1 108 ? 46.174 53.360 36.732 1.00 0.00 108 VAL A O 6
ATOM 18624 N N . LYS A 1 109 ? 45.874 55.096 38.081 1.00 0.00 109 LYS A N 6
ATOM 18625 C CA . LYS A 1 109 ? 47.315 55.178 38.412 1.00 0.00 109 LYS A CA 6
ATOM 18626 C C . LYS A 1 109 ? 47.494 55.687 39.833 1.00 0.00 109 LYS A C 6
ATOM 18627 O O . LYS A 1 109 ? 48.469 55.379 40.490 1.00 0.00 109 LYS A O 6
ATOM 18646 N N . GLY A 1 110 ? 46.544 56.462 40.282 1.00 0.00 110 GLY A N 6
ATOM 18647 C CA . GLY A 1 110 ? 46.631 57.009 41.663 1.00 0.00 110 GLY A CA 6
ATOM 18648 C C . GLY A 1 110 ? 47.509 58.260 41.694 1.00 0.00 110 GLY A C 6
ATOM 18649 O O . GLY A 1 110 ? 48.592 58.247 42.245 1.00 0.00 110 GLY A O 6
ATOM 18653 N N . VAL A 1 111 ? 47.021 59.318 41.101 1.00 0.00 111 VAL A N 6
ATOM 18654 C CA . VAL A 1 111 ? 47.807 60.576 41.081 1.00 0.00 111 VAL A CA 6
ATOM 18655 C C . VAL A 1 111 ? 47.364 61.502 42.208 1.00 0.00 111 VAL A C 6
ATOM 18656 O O . VAL A 1 111 ? 46.301 61.330 42.773 1.00 0.00 111 VAL A O 6
ATOM 18669 N N . GLY A 1 112 ? 48.184 62.469 42.516 1.00 0.00 112 GLY A N 6
ATOM 18670 C CA . GLY A 1 112 ? 47.821 63.417 43.608 1.00 0.00 112 GLY A CA 6
ATOM 18671 C C . GLY A 1 112 ? 46.552 64.189 43.241 1.00 0.00 112 GLY A C 6
ATOM 18672 O O . GLY A 1 112 ? 46.489 64.831 42.212 1.00 0.00 112 GLY A O 6
ATOM 18676 N N . GLU A 1 113 ? 45.566 64.111 44.093 1.00 0.00 113 GLU A N 6
ATOM 18677 C CA . GLU A 1 113 ? 44.299 64.831 43.811 1.00 0.00 113 GLU A CA 6
ATOM 18678 C C . GLU A 1 113 ? 44.485 66.338 43.953 1.00 0.00 113 GLU A C 6
ATOM 18679 O O . GLU A 1 113 ? 45.230 66.797 44.795 1.00 0.00 113 GLU A O 6
ATOM 18691 N N . GLU A 1 114 ? 43.801 67.078 43.123 1.00 0.00 114 GLU A N 6
ATOM 18692 C CA . GLU A 1 114 ? 43.922 68.555 43.191 1.00 0.00 114 GLU A CA 6
ATOM 18693 C C . GLU A 1 114 ? 42.632 69.225 42.720 1.00 0.00 114 GLU A C 6
ATOM 18694 O O . GLU A 1 114 ? 41.633 69.207 43.412 1.00 0.00 114 GLU A O 6
ATOM 18706 N N . ASP A 1 115 ? 42.675 69.802 41.549 1.00 0.00 115 ASP A N 6
ATOM 18707 C CA . ASP A 1 115 ? 41.461 70.474 41.022 1.00 0.00 115 ASP A CA 6
ATOM 18708 C C . ASP A 1 115 ? 41.609 70.765 39.534 1.00 0.00 115 ASP A C 6
ATOM 18709 O O . ASP A 1 115 ? 40.689 71.238 38.897 1.00 0.00 115 ASP A O 6
ATOM 18718 N N . LEU A 1 116 ? 42.770 70.471 39.004 1.00 0.00 116 LEU A N 6
ATOM 18719 C CA . LEU A 1 116 ? 43.002 70.723 37.557 1.00 0.00 116 LEU A CA 6
ATOM 18720 C C . LEU A 1 116 ? 42.784 69.456 36.736 1.00 0.00 116 LEU A C 6
ATOM 18721 O O . LEU A 1 116 ? 42.691 68.372 37.276 1.00 0.00 116 LEU A O 6
ATOM 18737 N N . VAL A 1 117 ? 42.711 69.626 35.438 1.00 0.00 117 VAL A N 6
ATOM 18738 C CA . VAL A 1 117 ? 42.500 68.453 34.545 1.00 0.00 117 VAL A CA 6
ATOM 18739 C C . VAL A 1 117 ? 43.800 68.067 33.856 1.00 0.00 117 VAL A C 6
ATOM 18740 O O . VAL A 1 117 ? 44.560 68.920 33.450 1.00 0.00 117 VAL A O 6
ATOM 18753 N N . GLU A 1 118 ? 44.029 66.781 33.737 1.00 0.00 118 GLU A N 6
ATOM 18754 C CA . GLU A 1 118 ? 45.277 66.306 33.076 1.00 0.00 118 GLU A CA 6
ATOM 18755 C C . GLU A 1 118 ? 44.962 65.664 31.733 1.00 0.00 118 GLU A C 6
ATOM 18756 O O . GLU A 1 118 ? 43.858 65.207 31.508 1.00 0.00 118 GLU A O 6
ATOM 18768 N N . PHE A 1 119 ? 45.936 65.640 30.859 1.00 0.00 119 PHE A N 6
ATOM 18769 C CA . PHE A 1 119 ? 45.701 65.029 29.528 1.00 0.00 119 PHE A CA 6
ATOM 18770 C C . PHE A 1 119 ? 44.946 63.717 29.674 1.00 0.00 119 PHE A C 6
ATOM 18771 O O . PHE A 1 119 ? 44.234 63.302 28.779 1.00 0.00 119 PHE A O 6
ATOM 18788 N N . LEU A 1 120 ? 45.110 63.090 30.807 1.00 0.00 120 LEU A N 6
ATOM 18789 C CA . LEU A 1 120 ? 44.412 61.804 31.038 1.00 0.00 120 LEU A CA 6
ATOM 18790 C C . LEU A 1 120 ? 42.908 62.026 31.128 1.00 0.00 120 LEU A C 6
ATOM 18791 O O . LEU A 1 120 ? 42.140 61.441 30.381 1.00 0.00 120 LEU A O 6
ATOM 18807 N N . GLU A 1 121 ? 42.508 62.868 32.043 1.00 0.00 121 GLU A N 6
ATOM 18808 C CA . GLU A 1 121 ? 41.064 63.137 32.191 1.00 0.00 121 GLU A CA 6
ATOM 18809 C C . GLU A 1 121 ? 40.513 63.759 30.921 1.00 0.00 121 GLU A C 6
ATOM 18810 O O . GLU A 1 121 ? 39.374 63.540 30.562 1.00 0.00 121 GLU A O 6
ATOM 18822 N N . PHE A 1 122 ? 41.334 64.531 30.260 1.00 0.00 122 PHE A N 6
ATOM 18823 C CA . PHE A 1 122 ? 40.873 65.174 29.010 1.00 0.00 122 PHE A CA 6
ATOM 18824 C C . PHE A 1 122 ? 40.363 64.123 28.038 1.00 0.00 122 PHE A C 6
ATOM 18825 O O . PHE A 1 122 ? 39.310 64.273 27.450 1.00 0.00 122 PHE A O 6
ATOM 18842 N N . ARG A 1 123 ? 41.123 63.071 27.885 1.00 0.00 123 ARG A N 6
ATOM 18843 C CA . ARG A 1 123 ? 40.698 61.998 26.956 1.00 0.00 123 ARG A CA 6
ATOM 18844 C C . ARG A 1 123 ? 39.381 61.396 27.416 1.00 0.00 123 ARG A C 6
ATOM 18845 O O . ARG A 1 123 ? 38.485 61.174 26.627 1.00 0.00 123 ARG A O 6
ATOM 18866 N N . LEU A 1 124 ? 39.288 61.139 28.693 1.00 0.00 124 LEU A N 6
ATOM 18867 C CA . LEU A 1 124 ? 38.036 60.551 29.225 1.00 0.00 124 LEU A CA 6
ATOM 18868 C C . LEU A 1 124 ? 36.895 61.559 29.162 1.00 0.00 124 LEU A C 6
ATOM 18869 O O . LEU A 1 124 ? 35.790 61.228 28.785 1.00 0.00 124 LEU A O 6
ATOM 18885 N N . MET A 1 125 ? 37.185 62.774 29.532 1.00 0.00 125 MET A N 6
ATOM 18886 C CA . MET A 1 125 ? 36.130 63.817 29.498 1.00 0.00 125 MET A CA 6
ATOM 18887 C C . MET A 1 125 ? 35.524 63.932 28.107 1.00 0.00 125 MET A C 6
ATOM 18888 O O . MET A 1 125 ? 34.342 63.714 27.923 1.00 0.00 125 MET A O 6
ATOM 18902 N N . LEU A 1 126 ? 36.343 64.271 27.150 1.00 0.00 126 LEU A N 6
ATOM 18903 C CA . LEU A 1 126 ? 35.823 64.402 25.769 1.00 0.00 126 LEU A CA 6
ATOM 18904 C C . LEU A 1 126 ? 34.984 63.189 25.403 1.00 0.00 126 LEU A C 6
ATOM 18905 O O . LEU A 1 126 ? 33.891 63.319 24.886 1.00 0.00 126 LEU A O 6
ATOM 18921 N N . CYS A 1 127 ? 35.508 62.026 25.675 1.00 0.00 127 CYS A N 6
ATOM 18922 C CA . CYS A 1 127 ? 34.749 60.800 25.349 1.00 0.00 127 CYS A CA 6
ATOM 18923 C C . CYS A 1 127 ? 33.364 60.861 25.971 1.00 0.00 127 CYS A C 6
ATOM 18924 O O . CYS A 1 127 ? 32.373 60.615 25.314 1.00 0.00 127 CYS A O 6
ATOM 18932 N N . TYR A 1 128 ? 33.318 61.195 27.236 1.00 0.00 128 TYR A N 6
ATOM 18933 C CA . TYR A 1 128 ? 32.005 61.278 27.916 1.00 0.00 128 TYR A CA 6
ATOM 18934 C C . TYR A 1 128 ? 31.010 62.045 27.054 1.00 0.00 128 TYR A C 6
ATOM 18935 O O . TYR A 1 128 ? 29.976 61.527 26.687 1.00 0.00 128 TYR A O 6
ATOM 18953 N N . ILE A 1 129 ? 31.347 63.267 26.739 1.00 0.00 129 ILE A N 6
ATOM 18954 C CA . ILE A 1 129 ? 30.431 64.082 25.901 1.00 0.00 129 ILE A CA 6
ATOM 18955 C C . ILE A 1 129 ? 30.131 63.373 24.579 1.00 0.00 129 ILE A C 6
ATOM 18956 O O . ILE A 1 129 ? 29.007 63.009 24.307 1.00 0.00 129 ILE A O 6
ATOM 18972 N N . TYR A 1 130 ? 31.143 63.197 23.781 1.00 0.00 130 TYR A N 6
ATOM 18973 C CA . TYR A 1 130 ? 30.937 62.518 22.476 1.00 0.00 130 TYR A CA 6
ATOM 18974 C C . TYR A 1 130 ? 30.020 61.302 22.624 1.00 0.00 130 TYR A C 6
ATOM 18975 O O . TYR A 1 130 ? 29.131 61.083 21.818 1.00 0.00 130 TYR A O 6
ATOM 18993 N N . ASP A 1 131 ? 30.245 60.539 23.659 1.00 0.00 131 ASP A N 6
ATOM 18994 C CA . ASP A 1 131 ? 29.405 59.337 23.879 1.00 0.00 131 ASP A CA 6
ATOM 18995 C C . ASP A 1 131 ? 28.010 59.706 24.382 1.00 0.00 131 ASP A C 6
ATOM 18996 O O . ASP A 1 131 ? 27.018 59.250 23.849 1.00 0.00 131 ASP A O 6
ATOM 19005 N N . ILE A 1 132 ? 27.953 60.527 25.401 1.00 0.00 132 ILE A N 6
ATOM 19006 C CA . ILE A 1 132 ? 26.623 60.921 25.937 1.00 0.00 132 ILE A CA 6
ATOM 19007 C C . ILE A 1 132 ? 25.778 61.626 24.875 1.00 0.00 132 ILE A C 6
ATOM 19008 O O . ILE A 1 132 ? 24.564 61.611 24.946 1.00 0.00 132 ILE A O 6
ATOM 19024 N N . PHE A 1 133 ? 26.422 62.229 23.904 1.00 0.00 133 PHE A N 6
ATOM 19025 C CA . PHE A 1 133 ? 25.636 62.919 22.856 1.00 0.00 133 PHE A CA 6
ATOM 19026 C C . PHE A 1 133 ? 25.008 61.885 21.940 1.00 0.00 133 PHE A C 6
ATOM 19027 O O . PHE A 1 133 ? 23.823 61.927 21.673 1.00 0.00 133 PHE A O 6
ATOM 19044 N N . GLU A 1 134 ? 25.814 60.964 21.473 1.00 0.00 134 GLU A N 6
ATOM 19045 C CA . GLU A 1 134 ? 25.266 59.921 20.576 1.00 0.00 134 GLU A CA 6
ATOM 19046 C C . GLU A 1 134 ? 24.087 59.228 21.251 1.00 0.00 134 GLU A C 6
ATOM 19047 O O . GLU A 1 134 ? 23.063 59.003 20.643 1.00 0.00 134 GLU A O 6
ATOM 19059 N N . LEU A 1 135 ? 24.260 58.900 22.504 1.00 0.00 135 LEU A N 6
ATOM 19060 C CA . LEU A 1 135 ? 23.164 58.223 23.237 1.00 0.00 135 LEU A CA 6
ATOM 19061 C C . LEU A 1 135 ? 21.858 59.017 23.132 1.00 0.00 135 LEU A C 6
ATOM 19062 O O . LEU A 1 135 ? 20.875 58.529 22.613 1.00 0.00 135 LEU A O 6
ATOM 19078 N N . THR A 1 136 ? 21.875 60.227 23.627 1.00 0.00 136 THR A N 6
ATOM 19079 C CA . THR A 1 136 ? 20.645 61.062 23.564 1.00 0.00 136 THR A CA 6
ATOM 19080 C C . THR A 1 136 ? 20.072 61.094 22.150 1.00 0.00 136 THR A C 6
ATOM 19081 O O . THR A 1 136 ? 18.874 61.180 21.966 1.00 0.00 136 THR A O 6
ATOM 19092 N N . VAL A 1 137 ? 20.935 61.028 21.178 1.00 0.00 137 VAL A N 6
ATOM 19093 C CA . VAL A 1 137 ? 20.449 61.056 19.778 1.00 0.00 137 VAL A CA 6
ATOM 19094 C C . VAL A 1 137 ? 19.812 59.725 19.387 1.00 0.00 137 VAL A C 6
ATOM 19095 O O . VAL A 1 137 ? 19.022 59.663 18.467 1.00 0.00 137 VAL A O 6
ATOM 19108 N N . MET A 1 138 ? 20.165 58.684 20.091 1.00 0.00 138 MET A N 6
ATOM 19109 C CA . MET A 1 138 ? 19.583 57.357 19.765 1.00 0.00 138 MET A CA 6
ATOM 19110 C C . MET A 1 138 ? 18.191 57.220 20.366 1.00 0.00 138 MET A C 6
ATOM 19111 O O . MET A 1 138 ? 17.342 56.538 19.827 1.00 0.00 138 MET A O 6
ATOM 19125 N N . PHE A 1 139 ? 17.981 57.872 21.477 1.00 0.00 139 PHE A N 6
ATOM 19126 C CA . PHE A 1 139 ? 16.652 57.793 22.129 1.00 0.00 139 PHE A CA 6
ATOM 19127 C C . PHE A 1 139 ? 15.704 58.844 21.561 1.00 0.00 139 PHE A C 6
ATOM 19128 O O . PHE A 1 139 ? 14.518 58.614 21.445 1.00 0.00 139 PHE A O 6
ATOM 19145 N N . ASP A 1 140 ? 16.250 59.986 21.226 1.00 0.00 140 ASP A N 6
ATOM 19146 C CA . ASP A 1 140 ? 15.407 61.075 20.661 1.00 0.00 140 ASP A CA 6
ATOM 19147 C C . ASP A 1 140 ? 14.350 60.522 19.712 1.00 0.00 140 ASP A C 6
ATOM 19148 O O . ASP A 1 140 ? 13.241 61.014 19.662 1.00 0.00 140 ASP A O 6
ATOM 19157 N N . THR A 1 141 ? 14.711 59.512 18.972 1.00 0.00 141 THR A N 6
ATOM 19158 C CA . THR A 1 141 ? 13.734 58.922 18.026 1.00 0.00 141 THR A CA 6
ATOM 19159 C C . THR A 1 141 ? 12.968 57.793 18.699 1.00 0.00 141 THR A C 6
ATOM 19160 O O . THR A 1 141 ? 13.041 56.654 18.278 1.00 0.00 141 THR A O 6
ATOM 19171 N N . MET A 1 142 ? 12.246 58.135 19.739 1.00 0.00 142 MET A N 6
ATOM 19172 C CA . MET A 1 142 ? 11.460 57.106 20.469 1.00 0.00 142 MET A CA 6
ATOM 19173 C C . MET A 1 142 ? 10.026 57.573 20.693 1.00 0.00 142 MET A C 6
ATOM 19174 O O . MET A 1 142 ? 9.088 56.924 20.276 1.00 0.00 142 MET A O 6
ATOM 19188 N N . ASP A 1 143 ? 9.886 58.695 21.343 1.00 0.00 143 ASP A N 6
ATOM 19189 C CA . ASP A 1 143 ? 8.522 59.224 21.604 1.00 0.00 143 ASP A CA 6
ATOM 19190 C C . ASP A 1 143 ? 8.121 60.241 20.543 1.00 0.00 143 ASP A C 6
ATOM 19191 O O . ASP A 1 143 ? 8.867 60.512 19.623 1.00 0.00 143 ASP A O 6
ATOM 19200 N N . LYS A 1 144 ? 6.945 60.785 20.690 1.00 0.00 144 LYS A N 6
ATOM 19201 C CA . LYS A 1 144 ? 6.474 61.784 19.702 1.00 0.00 144 LYS A CA 6
ATOM 19202 C C . LYS A 1 144 ? 7.309 63.059 19.781 1.00 0.00 144 LYS A C 6
ATOM 19203 O O . LYS A 1 144 ? 6.881 64.109 19.350 1.00 0.00 144 LYS A O 6
ATOM 19222 N N . ASP A 1 145 ? 8.487 62.943 20.333 1.00 0.00 145 ASP A N 6
ATOM 19223 C CA . ASP A 1 145 ? 9.359 64.139 20.447 1.00 0.00 145 ASP A CA 6
ATOM 19224 C C . ASP A 1 145 ? 8.746 65.166 21.391 1.00 0.00 145 ASP A C 6
ATOM 19225 O O . ASP A 1 145 ? 7.542 65.235 21.536 1.00 0.00 145 ASP A O 6
ATOM 19234 N N . GLY A 1 146 ? 9.591 65.949 22.016 1.00 0.00 146 GLY A N 6
ATOM 19235 C CA . GLY A 1 146 ? 9.076 66.985 22.960 1.00 0.00 146 GLY A CA 6
ATOM 19236 C C . GLY A 1 146 ? 9.199 66.502 24.408 1.00 0.00 146 GLY A C 6
ATOM 19237 O O . GLY A 1 146 ? 8.715 67.142 25.320 1.00 0.00 146 GLY A O 6
ATOM 19241 N N . SER A 1 147 ? 9.844 65.383 24.591 1.00 0.00 147 SER A N 6
ATOM 19242 C CA . SER A 1 147 ? 10.002 64.855 25.968 1.00 0.00 147 SER A CA 6
ATOM 19243 C C . SER A 1 147 ? 11.120 63.822 26.029 1.00 0.00 147 SER A C 6
ATOM 19244 O O . SER A 1 147 ? 11.112 62.849 25.301 1.00 0.00 147 SER A O 6
ATOM 19252 N N . LEU A 1 148 ? 12.065 64.053 26.898 1.00 0.00 148 LEU A N 6
ATOM 19253 C CA . LEU A 1 148 ? 13.190 63.099 27.023 1.00 0.00 148 LEU A CA 6
ATOM 19254 C C . LEU A 1 148 ? 12.877 62.027 28.060 1.00 0.00 148 LEU A C 6
ATOM 19255 O O . LEU A 1 148 ? 13.190 62.175 29.224 1.00 0.00 148 LEU A O 6
ATOM 19271 N N . LEU A 1 149 ? 12.260 60.968 27.614 1.00 0.00 149 LEU A N 6
ATOM 19272 C CA . LEU A 1 149 ? 11.913 59.871 28.550 1.00 0.00 149 LEU A CA 6
ATOM 19273 C C . LEU A 1 149 ? 12.043 58.520 27.861 1.00 0.00 149 LEU A C 6
ATOM 19274 O O . LEU A 1 149 ? 12.216 58.448 26.661 1.00 0.00 149 LEU A O 6
ATOM 19290 N N . LEU A 1 150 ? 11.962 57.472 28.630 1.00 0.00 150 LEU A N 6
ATOM 19291 C CA . LEU A 1 150 ? 12.080 56.126 28.029 1.00 0.00 150 LEU A CA 6
ATOM 19292 C C . LEU A 1 150 ? 11.285 55.104 28.826 1.00 0.00 150 LEU A C 6
ATOM 19293 O O . LEU A 1 150 ? 11.619 54.806 29.955 1.00 0.00 150 LEU A O 6
ATOM 19309 N N . GLU A 1 151 ? 10.249 54.579 28.213 1.00 0.00 151 GLU A N 6
ATOM 19310 C CA . GLU A 1 151 ? 9.408 53.569 28.911 1.00 0.00 151 GLU A CA 6
ATOM 19311 C C . GLU A 1 151 ? 9.660 52.172 28.363 1.00 0.00 151 GLU A C 6
ATOM 19312 O O . GLU A 1 151 ? 10.413 51.994 27.427 1.00 0.00 151 GLU A O 6
ATOM 19324 N N . LEU A 1 152 ? 9.022 51.205 28.967 1.00 0.00 152 LEU A N 6
ATOM 19325 C CA . LEU A 1 152 ? 9.200 49.804 28.509 1.00 0.00 152 LEU A CA 6
ATOM 19326 C C . LEU A 1 152 ? 9.239 49.719 26.985 1.00 0.00 152 LEU A C 6
ATOM 19327 O O . LEU A 1 152 ? 10.092 49.062 26.420 1.00 0.00 152 LEU A O 6
ATOM 19343 N N . GLN A 1 153 ? 8.317 50.386 26.345 1.00 0.00 153 GLN A N 6
ATOM 19344 C CA . GLN A 1 153 ? 8.291 50.350 24.859 1.00 0.00 153 GLN A CA 6
ATOM 19345 C C . GLN A 1 153 ? 9.624 50.793 24.273 1.00 0.00 153 GLN A C 6
ATOM 19346 O O . GLN A 1 153 ? 10.320 50.018 23.642 1.00 0.00 153 GLN A O 6
ATOM 19360 N N . GLU A 1 154 ? 9.959 52.030 24.490 1.00 0.00 154 GLU A N 6
ATOM 19361 C CA . GLU A 1 154 ? 11.243 52.538 23.952 1.00 0.00 154 GLU A CA 6
ATOM 19362 C C . GLU A 1 154 ? 12.410 51.758 24.537 1.00 0.00 154 GLU A C 6
ATOM 19363 O O . GLU A 1 154 ? 13.366 51.454 23.850 1.00 0.00 154 GLU A O 6
ATOM 19375 N N . PHE A 1 155 ? 12.310 51.445 25.798 1.00 0.00 155 PHE A N 6
ATOM 19376 C CA . PHE A 1 155 ? 13.398 50.686 26.453 1.00 0.00 155 PHE A CA 6
ATOM 19377 C C . PHE A 1 155 ? 13.755 49.449 25.638 1.00 0.00 155 PHE A C 6
ATOM 19378 O O . PHE A 1 155 ? 14.916 49.141 25.444 1.00 0.00 155 PHE A O 6
ATOM 19395 N N . LYS A 1 156 ? 12.746 48.761 25.171 1.00 0.00 156 LYS A N 6
ATOM 19396 C CA . LYS A 1 156 ? 13.007 47.543 24.367 1.00 0.00 156 LYS A CA 6
ATOM 19397 C C . LYS A 1 156 ? 13.653 47.904 23.035 1.00 0.00 156 LYS A C 6
ATOM 19398 O O . LYS A 1 156 ? 14.514 47.196 22.554 1.00 0.00 156 LYS A O 6
ATOM 19417 N N . GLU A 1 157 ? 13.223 48.996 22.457 1.00 0.00 157 GLU A N 6
ATOM 19418 C CA . GLU A 1 157 ? 13.811 49.408 21.154 1.00 0.00 157 GLU A CA 6
ATOM 19419 C C . GLU A 1 157 ? 15.222 49.957 21.356 1.00 0.00 157 GLU A C 6
ATOM 19420 O O . GLU A 1 157 ? 16.057 49.909 20.462 1.00 0.00 157 GLU A O 6
ATOM 19432 N N . ALA A 1 158 ? 15.466 50.466 22.529 1.00 0.00 158 ALA A N 6
ATOM 19433 C CA . ALA A 1 158 ? 16.806 51.021 22.813 1.00 0.00 158 ALA A CA 6
ATOM 19434 C C . ALA A 1 158 ? 17.846 49.910 22.871 1.00 0.00 158 ALA A C 6
ATOM 19435 O O . ALA A 1 158 ? 18.940 50.059 22.368 1.00 0.00 158 ALA A O 6
ATOM 19442 N N . LEU A 1 159 ? 17.481 48.811 23.485 1.00 0.00 159 LEU A N 6
ATOM 19443 C CA . LEU A 1 159 ? 18.438 47.680 23.587 1.00 0.00 159 LEU A CA 6
ATOM 19444 C C . LEU A 1 159 ? 19.192 47.472 22.261 1.00 0.00 159 LEU A C 6
ATOM 19445 O O . LEU A 1 159 ? 20.402 47.568 22.221 1.00 0.00 159 LEU A O 6
ATOM 19461 N N . PRO A 1 160 ? 18.461 47.191 21.187 1.00 0.00 160 PRO A N 6
ATOM 19462 C CA . PRO A 1 160 ? 19.087 46.981 19.888 1.00 0.00 160 PRO A CA 6
ATOM 19463 C C . PRO A 1 160 ? 19.896 48.208 19.483 1.00 0.00 160 PRO A C 6
ATOM 19464 O O . PRO A 1 160 ? 21.068 48.107 19.156 1.00 0.00 160 PRO A O 6
ATOM 19475 N N . LYS A 1 161 ? 19.255 49.352 19.515 1.00 0.00 161 LYS A N 6
ATOM 19476 C CA . LYS A 1 161 ? 19.971 50.594 19.136 1.00 0.00 161 LYS A CA 6
ATOM 19477 C C . LYS A 1 161 ? 21.180 50.817 20.039 1.00 0.00 161 LYS A C 6
ATOM 19478 O O . LYS A 1 161 ? 22.141 51.446 19.647 1.00 0.00 161 LYS A O 6
ATOM 19497 N N . LEU A 1 162 ? 21.110 50.294 21.234 1.00 0.00 162 LEU A N 6
ATOM 19498 C CA . LEU A 1 162 ? 22.249 50.469 22.172 1.00 0.00 162 LEU A CA 6
ATOM 19499 C C . LEU A 1 162 ? 23.374 49.497 21.847 1.00 0.00 162 LEU A C 6
ATOM 19500 O O . LEU A 1 162 ? 24.532 49.862 21.853 1.00 0.00 162 LEU A O 6
ATOM 19516 N N . LYS A 1 163 ? 23.017 48.276 21.569 1.00 0.00 163 LYS A N 6
ATOM 19517 C CA . LYS A 1 163 ? 24.058 47.275 21.242 1.00 0.00 163 LYS A CA 6
ATOM 19518 C C . LYS A 1 163 ? 24.983 47.798 20.148 1.00 0.00 163 LYS A C 6
ATOM 19519 O O . LYS A 1 163 ? 26.191 47.744 20.273 1.00 0.00 163 LYS A O 6
ATOM 19538 N N . GLU A 1 164 ? 24.399 48.300 19.090 1.00 0.00 164 GLU A N 6
ATOM 19539 C CA . GLU A 1 164 ? 25.234 48.831 17.977 1.00 0.00 164 GLU A CA 6
ATOM 19540 C C . GLU A 1 164 ? 26.197 49.903 18.480 1.00 0.00 164 GLU A C 6
ATOM 19541 O O . GLU A 1 164 ? 27.126 50.279 17.793 1.00 0.00 164 GLU A O 6
ATOM 19553 N N . TRP A 1 165 ? 25.953 50.373 19.668 1.00 0.00 165 TRP A N 6
ATOM 19554 C CA . TRP A 1 165 ? 26.837 51.420 20.241 1.00 0.00 165 TRP A CA 6
ATOM 19555 C C . TRP A 1 165 ? 28.161 50.815 20.715 1.00 0.00 165 TRP A C 6
ATOM 19556 O O . TRP A 1 165 ? 29.163 50.900 20.033 1.00 0.00 165 TRP A O 6
ATOM 19577 N N . GLY A 1 166 ? 28.139 50.214 21.874 1.00 0.00 166 GLY A N 6
ATOM 19578 C CA . GLY A 1 166 ? 29.384 49.597 22.408 1.00 0.00 166 GLY A CA 6
ATOM 19579 C C . GLY A 1 166 ? 29.064 48.780 23.660 1.00 0.00 166 GLY A C 6
ATOM 19580 O O . GLY A 1 166 ? 29.855 47.965 24.096 1.00 0.00 166 GLY A O 6
ATOM 19584 N N . VAL A 1 167 ? 27.902 49.020 24.207 1.00 0.00 167 VAL A N 6
ATOM 19585 C CA . VAL A 1 167 ? 27.491 48.281 25.426 1.00 0.00 167 VAL A CA 6
ATOM 19586 C C . VAL A 1 167 ? 26.563 47.127 25.056 1.00 0.00 167 VAL A C 6
ATOM 19587 O O . VAL A 1 167 ? 26.422 46.791 23.897 1.00 0.00 167 VAL A O 6
ATOM 19600 N N . ASP A 1 168 ? 25.952 46.534 26.043 1.00 0.00 168 ASP A N 6
ATOM 19601 C CA . ASP A 1 168 ? 25.036 45.405 25.755 1.00 0.00 168 ASP A CA 6
ATOM 19602 C C . ASP A 1 168 ? 24.201 45.052 26.981 1.00 0.00 168 ASP A C 6
ATOM 19603 O O . ASP A 1 168 ? 24.328 43.975 27.532 1.00 0.00 168 ASP A O 6
ATOM 19612 N N . ILE A 1 169 ? 23.364 45.975 27.389 1.00 0.00 169 ILE A N 6
ATOM 19613 C CA . ILE A 1 169 ? 22.506 45.721 28.577 1.00 0.00 169 ILE A CA 6
ATOM 19614 C C . ILE A 1 169 ? 21.976 44.289 28.574 1.00 0.00 169 ILE A C 6
ATOM 19615 O O . ILE A 1 169 ? 21.162 43.926 27.748 1.00 0.00 169 ILE A O 6
ATOM 19631 N N . THR A 1 170 ? 22.455 43.498 29.497 1.00 0.00 170 THR A N 6
ATOM 19632 C CA . THR A 1 170 ? 21.990 42.090 29.562 1.00 0.00 170 THR A CA 6
ATOM 19633 C C . THR A 1 170 ? 20.526 42.029 29.967 1.00 0.00 170 THR A C 6
ATOM 19634 O O . THR A 1 170 ? 19.666 42.535 29.271 1.00 0.00 170 THR A O 6
ATOM 19645 N N . ASP A 1 171 ? 20.259 41.407 31.086 1.00 0.00 171 ASP A N 6
ATOM 19646 C CA . ASP A 1 171 ? 18.854 41.315 31.537 1.00 0.00 171 ASP A CA 6
ATOM 19647 C C . ASP A 1 171 ? 18.189 42.684 31.431 1.00 0.00 171 ASP A C 6
ATOM 19648 O O . ASP A 1 171 ? 18.313 43.513 32.311 1.00 0.00 171 ASP A O 6
ATOM 19657 N N . ALA A 1 172 ? 17.496 42.884 30.349 1.00 0.00 172 ALA A N 6
ATOM 19658 C CA . ALA A 1 172 ? 16.806 44.181 30.132 1.00 0.00 172 ALA A CA 6
ATOM 19659 C C . ALA A 1 172 ? 15.981 44.631 31.341 1.00 0.00 172 ALA A C 6
ATOM 19660 O O . ALA A 1 172 ? 16.462 45.357 32.189 1.00 0.00 172 ALA A O 6
ATOM 19667 N N . THR A 1 173 ? 14.748 44.195 31.371 1.00 0.00 173 THR A N 6
ATOM 19668 C CA . THR A 1 173 ? 13.825 44.559 32.493 1.00 0.00 173 THR A CA 6
ATOM 19669 C C . THR A 1 173 ? 14.549 44.806 33.821 1.00 0.00 173 THR A C 6
ATOM 19670 O O . THR A 1 173 ? 14.306 45.798 34.481 1.00 0.00 173 THR A O 6
ATOM 19681 N N . THR A 1 174 ? 15.419 43.918 34.189 1.00 0.00 174 THR A N 6
ATOM 19682 C CA . THR A 1 174 ? 16.146 44.111 35.473 1.00 0.00 174 THR A CA 6
ATOM 19683 C C . THR A 1 174 ? 16.958 45.402 35.462 1.00 0.00 174 THR A C 6
ATOM 19684 O O . THR A 1 174 ? 16.757 46.266 36.291 1.00 0.00 174 THR A O 6
ATOM 19695 N N . VAL A 1 175 ? 17.863 45.514 34.528 1.00 0.00 175 VAL A N 6
ATOM 19696 C CA . VAL A 1 175 ? 18.685 46.748 34.466 1.00 0.00 175 VAL A CA 6
ATOM 19697 C C . VAL A 1 175 ? 17.794 47.984 34.397 1.00 0.00 175 VAL A C 6
ATOM 19698 O O . VAL A 1 175 ? 18.026 48.956 35.086 1.00 0.00 175 VAL A O 6
ATOM 19711 N N . PHE A 1 176 ? 16.789 47.925 33.563 1.00 0.00 176 PHE A N 6
ATOM 19712 C CA . PHE A 1 176 ? 15.874 49.089 33.440 1.00 0.00 176 PHE A CA 6
ATOM 19713 C C . PHE A 1 176 ? 15.486 49.601 34.820 1.00 0.00 176 PHE A C 6
ATOM 19714 O O . PHE A 1 176 ? 15.489 50.788 35.072 1.00 0.00 176 PHE A O 6
ATOM 19731 N N . ASN A 1 177 ? 15.161 48.687 35.689 1.00 0.00 177 ASN A N 6
ATOM 19732 C CA . ASN A 1 177 ? 14.767 49.087 37.065 1.00 0.00 177 ASN A CA 6
ATOM 19733 C C . ASN A 1 177 ? 15.960 49.648 37.836 1.00 0.00 177 ASN A C 6
ATOM 19734 O O . ASN A 1 177 ? 15.867 50.688 38.456 1.00 0.00 177 ASN A O 6
ATOM 19745 N N . GLU A 1 178 ? 17.064 48.945 37.785 1.00 0.00 178 GLU A N 6
ATOM 19746 C CA . GLU A 1 178 ? 18.268 49.428 38.513 1.00 0.00 178 GLU A CA 6
ATOM 19747 C C . GLU A 1 178 ? 18.478 50.917 38.287 1.00 0.00 178 GLU A C 6
ATOM 19748 O O . GLU A 1 178 ? 18.915 51.627 39.172 1.00 0.00 178 GLU A O 6
ATOM 19760 N N . ILE A 1 179 ? 18.164 51.365 37.106 1.00 0.00 179 ILE A N 6
ATOM 19761 C CA . ILE A 1 179 ? 18.339 52.804 36.804 1.00 0.00 179 ILE A CA 6
ATOM 19762 C C . ILE A 1 179 ? 17.073 53.581 37.135 1.00 0.00 179 ILE A C 6
ATOM 19763 O O . ILE A 1 179 ? 17.130 54.746 37.478 1.00 0.00 179 ILE A O 6
ATOM 19779 N N . ASP A 1 180 ? 15.949 52.920 37.028 1.00 0.00 180 ASP A N 6
ATOM 19780 C CA . ASP A 1 180 ? 14.665 53.601 37.332 1.00 0.00 180 ASP A CA 6
ATOM 19781 C C . ASP A 1 180 ? 14.211 53.293 38.754 1.00 0.00 180 ASP A C 6
ATOM 19782 O O . ASP A 1 180 ? 13.877 52.169 39.071 1.00 0.00 180 ASP A O 6
ATOM 19791 N N . THR A 1 181 ? 14.212 54.304 39.586 1.00 0.00 181 THR A N 6
ATOM 19792 C CA . THR A 1 181 ? 13.784 54.100 40.995 1.00 0.00 181 THR A CA 6
ATOM 19793 C C . THR A 1 181 ? 12.929 55.267 41.469 1.00 0.00 181 THR A C 6
ATOM 19794 O O . THR A 1 181 ? 12.036 55.097 42.276 1.00 0.00 181 THR A O 6
ATOM 19805 N N . ASN A 1 182 ? 13.216 56.432 40.957 1.00 0.00 182 ASN A N 6
ATOM 19806 C CA . ASN A 1 182 ? 12.429 57.619 41.366 1.00 0.00 182 ASN A CA 6
ATOM 19807 C C . ASN A 1 182 ? 11.191 57.765 40.492 1.00 0.00 182 ASN A C 6
ATOM 19808 O O . ASN A 1 182 ? 10.216 58.373 40.887 1.00 0.00 182 ASN A O 6
ATOM 19819 N N . GLY A 1 183 ? 11.254 57.204 39.314 1.00 0.00 183 GLY A N 6
ATOM 19820 C CA . GLY A 1 183 ? 10.086 57.299 38.394 1.00 0.00 183 GLY A CA 6
ATOM 19821 C C . GLY A 1 183 ? 9.081 56.186 38.701 1.00 0.00 183 GLY A C 6
ATOM 19822 O O . GLY A 1 183 ? 9.011 55.701 39.813 1.00 0.00 183 GLY A O 6
ATOM 19826 N N . SER A 1 184 ? 8.323 55.802 37.706 1.00 0.00 184 SER A N 6
ATOM 19827 C CA . SER A 1 184 ? 7.326 54.727 37.932 1.00 0.00 184 SER A CA 6
ATOM 19828 C C . SER A 1 184 ? 6.915 54.071 36.619 1.00 0.00 184 SER A C 6
ATOM 19829 O O . SER A 1 184 ? 5.740 53.916 36.349 1.00 0.00 184 SER A O 6
ATOM 19837 N N . GLY A 1 185 ? 7.893 53.696 35.826 1.00 0.00 185 GLY A N 6
ATOM 19838 C CA . GLY A 1 185 ? 7.579 53.041 34.514 1.00 0.00 185 GLY A CA 6
ATOM 19839 C C . GLY A 1 185 ? 8.293 53.752 33.359 1.00 0.00 185 GLY A C 6
ATOM 19840 O O . GLY A 1 185 ? 8.002 53.506 32.205 1.00 0.00 185 GLY A O 6
ATOM 19844 N N . VAL A 1 186 ? 9.214 54.619 33.686 1.00 0.00 186 VAL A N 6
ATOM 19845 C CA . VAL A 1 186 ? 9.941 55.341 32.611 1.00 0.00 186 VAL A CA 6
ATOM 19846 C C . VAL A 1 186 ? 11.191 56.031 33.157 1.00 0.00 186 VAL A C 6
ATOM 19847 O O . VAL A 1 186 ? 11.137 56.710 34.164 1.00 0.00 186 VAL A O 6
ATOM 19860 N N . VAL A 1 187 ? 12.294 55.834 32.469 1.00 0.00 187 VAL A N 6
ATOM 19861 C CA . VAL A 1 187 ? 13.572 56.459 32.908 1.00 0.00 187 VAL A CA 6
ATOM 19862 C C . VAL A 1 187 ? 13.962 57.573 31.937 1.00 0.00 187 VAL A C 6
ATOM 19863 O O . VAL A 1 187 ? 13.658 57.507 30.763 1.00 0.00 187 VAL A O 6
ATOM 19876 N N . THR A 1 188 ? 14.629 58.580 32.442 1.00 0.00 188 THR A N 6
ATOM 19877 C CA . THR A 1 188 ? 15.038 59.705 31.552 1.00 0.00 188 THR A CA 6
ATOM 19878 C C . THR A 1 188 ? 16.427 59.496 30.952 1.00 0.00 188 THR A C 6
ATOM 19879 O O . THR A 1 188 ? 17.175 58.638 31.377 1.00 0.00 188 THR A O 6
ATOM 19890 N N . PHE A 1 189 ? 16.738 60.304 29.962 1.00 0.00 189 PHE A N 6
ATOM 19891 C CA . PHE A 1 189 ? 18.067 60.197 29.294 1.00 0.00 189 PHE A CA 6
ATOM 19892 C C . PHE A 1 189 ? 19.205 60.349 30.293 1.00 0.00 189 PHE A C 6
ATOM 19893 O O . PHE A 1 189 ? 19.939 59.415 30.542 1.00 0.00 189 PHE A O 6
ATOM 19910 N N . ASP A 1 190 ? 19.331 61.541 30.834 1.00 0.00 190 ASP A N 6
ATOM 19911 C CA . ASP A 1 190 ? 20.414 61.809 31.827 1.00 0.00 190 ASP A CA 6
ATOM 19912 C C . ASP A 1 190 ? 20.723 60.579 32.675 1.00 0.00 190 ASP A C 6
ATOM 19913 O O . ASP A 1 190 ? 21.864 60.324 33.008 1.00 0.00 190 ASP A O 6
ATOM 19922 N N . GLU A 1 191 ? 19.706 59.834 33.001 1.00 0.00 191 GLU A N 6
ATOM 19923 C CA . GLU A 1 191 ? 19.934 58.620 33.825 1.00 0.00 191 GLU A CA 6
ATOM 19924 C C . GLU A 1 191 ? 20.373 57.458 32.942 1.00 0.00 191 GLU A C 6
ATOM 19925 O O . GLU A 1 191 ? 21.421 56.878 33.142 1.00 0.00 191 GLU A O 6
ATOM 19937 N N . PHE A 1 192 ? 19.556 57.145 31.980 1.00 0.00 192 PHE A N 6
ATOM 19938 C CA . PHE A 1 192 ? 19.888 56.030 31.060 1.00 0.00 192 PHE A CA 6
ATOM 19939 C C . PHE A 1 192 ? 21.254 56.257 30.414 1.00 0.00 192 PHE A C 6
ATOM 19940 O O . PHE A 1 192 ? 22.046 55.342 30.276 1.00 0.00 192 PHE A O 6
ATOM 19957 N N . SER A 1 193 ? 21.504 57.480 30.037 1.00 0.00 193 SER A N 6
ATOM 19958 C CA . SER A 1 193 ? 22.803 57.804 29.398 1.00 0.00 193 SER A CA 6
ATOM 19959 C C . SER A 1 193 ? 23.968 57.594 30.365 1.00 0.00 193 SER A C 6
ATOM 19960 O O . SER A 1 193 ? 24.902 56.876 30.065 1.00 0.00 193 SER A O 6
ATOM 19968 N N . CYS A 1 194 ? 23.895 58.224 31.510 1.00 0.00 194 CYS A N 6
ATOM 19969 C CA . CYS A 1 194 ? 24.995 58.065 32.497 1.00 0.00 194 CYS A CA 6
ATOM 19970 C C . CYS A 1 194 ? 25.418 56.600 32.614 1.00 0.00 194 CYS A C 6
ATOM 19971 O O . CYS A 1 194 ? 26.582 56.282 32.501 1.00 0.00 194 CYS A O 6
ATOM 19979 N N . TRP A 1 195 ? 24.466 55.733 32.841 1.00 0.00 195 TRP A N 6
ATOM 19980 C CA . TRP A 1 195 ? 24.816 54.294 32.965 1.00 0.00 195 TRP A CA 6
ATOM 19981 C C . TRP A 1 195 ? 25.549 53.807 31.722 1.00 0.00 195 TRP A C 6
ATOM 19982 O O . TRP A 1 195 ? 26.477 53.027 31.809 1.00 0.00 195 TRP A O 6
ATOM 20003 N N . ALA A 1 196 ? 25.119 54.276 30.587 1.00 0.00 196 ALA A N 6
ATOM 20004 C CA . ALA A 1 196 ? 25.778 53.851 29.330 1.00 0.00 196 ALA A CA 6
ATOM 20005 C C . ALA A 1 196 ? 27.170 54.488 29.190 1.00 0.00 196 ALA A C 6
ATOM 20006 O O . ALA A 1 196 ? 28.173 53.816 29.322 1.00 0.00 196 ALA A O 6
ATOM 20013 N N . VAL A 1 197 ? 27.204 55.772 28.929 1.00 0.00 197 VAL A N 6
ATOM 20014 C CA . VAL A 1 197 ? 28.521 56.460 28.779 1.00 0.00 197 VAL A CA 6
ATOM 20015 C C . VAL A 1 197 ? 29.517 56.009 29.844 1.00 0.00 197 VAL A C 6
ATOM 20016 O O . VAL A 1 197 ? 30.642 55.669 29.536 1.00 0.00 197 VAL A O 6
ATOM 20029 N N . THR A 1 198 ? 29.094 56.011 31.074 1.00 0.00 198 THR A N 6
ATOM 20030 C CA . THR A 1 198 ? 30.014 55.585 32.157 1.00 0.00 198 THR A CA 6
ATOM 20031 C C . THR A 1 198 ? 30.494 54.152 31.944 1.00 0.00 198 THR A C 6
ATOM 20032 O O . THR A 1 198 ? 31.662 53.859 32.108 1.00 0.00 198 THR A O 6
ATOM 20043 N N . LYS A 1 199 ? 29.590 53.284 31.580 1.00 0.00 199 LYS A N 6
ATOM 20044 C CA . LYS A 1 199 ? 29.987 51.870 31.353 1.00 0.00 199 LYS A CA 6
ATOM 20045 C C . LYS A 1 199 ? 31.015 51.760 30.231 1.00 0.00 199 LYS A C 6
ATOM 20046 O O . LYS A 1 199 ? 32.168 51.462 30.470 1.00 0.00 199 LYS A O 6
ATOM 20065 N N . LYS A 1 200 ? 30.577 52.001 29.024 1.00 0.00 200 LYS A N 6
ATOM 20066 C CA . LYS A 1 200 ? 31.516 51.915 27.876 1.00 0.00 200 LYS A CA 6
ATOM 20067 C C . LYS A 1 200 ? 32.819 52.645 28.183 1.00 0.00 200 LYS A C 6
ATOM 20068 O O . LYS A 1 200 ? 33.862 52.311 27.652 1.00 0.00 200 LYS A O 6
ATOM 20087 N N . LEU A 1 201 ? 32.741 53.622 29.043 1.00 0.00 201 LEU A N 6
ATOM 20088 C CA . LEU A 1 201 ? 33.966 54.381 29.393 1.00 0.00 201 LEU A CA 6
ATOM 20089 C C . LEU A 1 201 ? 34.832 53.615 30.388 1.00 0.00 201 LEU A C 6
ATOM 20090 O O . LEU A 1 201 ? 36.033 53.523 30.225 1.00 0.00 201 LEU A O 6
ATOM 20106 N N . GLN A 1 202 ? 34.210 53.080 31.403 1.00 0.00 202 GLN A N 6
ATOM 20107 C CA . GLN A 1 202 ? 34.987 52.320 32.417 1.00 0.00 202 GLN A CA 6
ATOM 20108 C C . GLN A 1 202 ? 35.684 51.115 31.793 1.00 0.00 202 GLN A C 6
ATOM 20109 O O . GLN A 1 202 ? 36.772 50.749 32.196 1.00 0.00 202 GLN A O 6
ATOM 20123 N N . VAL A 1 203 ? 35.051 50.517 30.823 1.00 0.00 203 VAL A N 6
ATOM 20124 C CA . VAL A 1 203 ? 35.673 49.337 30.172 1.00 0.00 203 VAL A CA 6
ATOM 20125 C C . VAL A 1 203 ? 36.540 49.752 28.991 1.00 0.00 203 VAL A C 6
ATOM 20126 O O . VAL A 1 203 ? 37.355 48.984 28.521 1.00 0.00 203 VAL A O 6
ATOM 20139 N N . CYS A 1 204 ? 36.347 50.962 28.528 1.00 0.00 204 CYS A N 6
ATOM 20140 C CA . CYS A 1 204 ? 37.155 51.440 27.375 1.00 0.00 204 CYS A CA 6
ATOM 20141 C C . CYS A 1 204 ? 38.615 51.022 27.523 1.00 0.00 204 CYS A C 6
ATOM 20142 O O . CYS A 1 204 ? 39.343 50.949 26.553 1.00 0.00 204 CYS A O 6
ATOM 20150 N N . GLY A 1 205 ? 39.018 50.755 28.738 1.00 0.00 205 GLY A N 6
ATOM 20151 C CA . GLY A 1 205 ? 40.432 50.338 28.967 1.00 0.00 205 GLY A CA 6
ATOM 20152 C C . GLY A 1 205 ? 41.371 51.547 28.898 1.00 0.00 205 GLY A C 6
ATOM 20153 O O . GLY A 1 205 ? 40.952 52.673 29.077 1.00 0.00 205 GLY A O 6
ATOM 20157 N N . ASP A 1 206 ? 42.625 51.283 28.638 1.00 0.00 206 ASP A N 6
ATOM 20158 C CA . ASP A 1 206 ? 43.603 52.395 28.553 1.00 0.00 206 ASP A CA 6
ATOM 20159 C C . ASP A 1 206 ? 43.755 52.880 27.091 1.00 0.00 206 ASP A C 6
ATOM 20160 O O . ASP A 1 206 ? 44.185 52.131 26.238 1.00 0.00 206 ASP A O 6
ATOM 20169 N N . PRO A 1 207 ? 43.394 54.136 26.825 1.00 0.00 207 PRO A N 6
ATOM 20170 C CA . PRO A 1 207 ? 43.502 54.685 25.472 1.00 0.00 207 PRO A CA 6
ATOM 20171 C C . PRO A 1 207 ? 44.956 54.760 25.015 1.00 0.00 207 PRO A C 6
ATOM 20172 O O . PRO A 1 207 ? 45.805 54.048 25.515 1.00 0.00 207 PRO A O 6
ATOM 20183 N N . ASP A 1 208 ? 45.212 55.624 24.067 1.00 0.00 208 ASP A N 6
ATOM 20184 C CA . ASP A 1 208 ? 46.598 55.771 23.555 1.00 0.00 208 ASP A CA 6
ATOM 20185 C C . ASP A 1 208 ? 47.115 54.458 22.973 1.00 0.00 208 ASP A C 6
ATOM 20186 O O . ASP A 1 208 ? 47.739 53.673 23.659 1.00 0.00 208 ASP A O 6
ATOM 20195 N N . GLY A 1 209 ? 46.841 54.247 21.711 1.00 0.00 209 GLY A N 6
ATOM 20196 C CA . GLY A 1 209 ? 47.310 52.990 21.056 1.00 0.00 209 GLY A CA 6
ATOM 20197 C C . GLY A 1 209 ? 48.604 53.253 20.283 1.00 0.00 209 GLY A C 6
ATOM 20198 O O . GLY A 1 209 ? 49.487 53.936 20.763 1.00 0.00 209 GLY A O 6
ATOM 20202 N N . GLU A 1 210 ? 48.690 52.710 19.099 1.00 0.00 210 GLU A N 6
ATOM 20203 C CA . GLU A 1 210 ? 49.917 52.922 18.291 1.00 0.00 210 GLU A CA 6
ATOM 20204 C C . GLU A 1 210 ? 49.679 52.563 16.830 1.00 0.00 210 GLU A C 6
ATOM 20205 O O . GLU A 1 210 ? 48.777 51.815 16.509 1.00 0.00 210 GLU A O 6
ATOM 20217 N N . GLU A 1 211 ? 50.496 53.102 15.970 1.00 0.00 211 GLU A N 6
ATOM 20218 C CA . GLU A 1 211 ? 50.338 52.807 14.527 1.00 0.00 211 GLU A CA 6
ATOM 20219 C C . GLU A 1 211 ? 51.648 53.042 13.787 1.00 0.00 211 GLU A C 6
ATOM 20220 O O . GLU A 1 211 ? 52.325 54.024 14.020 1.00 0.00 211 GLU A O 6
ATOM 20232 N N . ASN A 1 212 ? 51.985 52.139 12.908 1.00 0.00 212 ASN A N 6
ATOM 20233 C CA . ASN A 1 212 ? 53.249 52.303 12.149 1.00 0.00 212 ASN A CA 6
ATOM 20234 C C . ASN A 1 212 ? 53.375 51.238 11.069 1.00 0.00 212 ASN A C 6
ATOM 20235 O O . ASN A 1 212 ? 54.041 51.438 10.072 1.00 0.00 212 ASN A O 6
ATOM 20246 N N . GLY A 1 213 ? 52.734 50.124 11.283 1.00 0.00 213 GLY A N 6
ATOM 20247 C CA . GLY A 1 213 ? 52.809 49.034 10.272 1.00 0.00 213 GLY A CA 6
ATOM 20248 C C . GLY A 1 213 ? 51.865 49.332 9.109 1.00 0.00 213 GLY A C 6
ATOM 20249 O O . GLY A 1 213 ? 52.139 48.988 7.977 1.00 0.00 213 GLY A O 6
ATOM 20253 N N . ALA A 1 214 ? 50.769 49.970 9.416 1.00 0.00 214 ALA A N 6
ATOM 20254 C CA . ALA A 1 214 ? 49.793 50.302 8.348 1.00 0.00 214 ALA A CA 6
ATOM 20255 C C . ALA A 1 214 ? 49.366 49.051 7.589 1.00 0.00 214 ALA A C 6
ATOM 20256 O O . ALA A 1 214 ? 49.172 48.003 8.172 1.00 0.00 214 ALA A O 6
ATOM 20263 N N . ASN A 1 215 ? 49.228 49.187 6.297 1.00 0.00 215 ASN A N 6
ATOM 20264 C CA . ASN A 1 215 ? 48.813 48.021 5.479 1.00 0.00 215 ASN A CA 6
ATOM 20265 C C . ASN A 1 215 ? 48.843 48.369 3.995 1.00 0.00 215 ASN A C 6
ATOM 20266 O O . ASN A 1 215 ? 48.671 49.513 3.621 1.00 0.00 215 ASN A O 6
ATOM 20277 N N . GLU A 1 216 ? 49.059 47.379 3.174 1.00 0.00 216 GLU A N 6
ATOM 20278 C CA . GLU A 1 216 ? 49.100 47.645 1.717 1.00 0.00 216 GLU A CA 6
ATOM 20279 C C . GLU A 1 216 ? 48.694 46.412 0.916 1.00 0.00 216 GLU A C 6
ATOM 20280 O O . GLU A 1 216 ? 48.728 46.420 -0.298 1.00 0.00 216 GLU A O 6
ATOM 20292 N N . GLY A 1 217 ? 48.319 45.371 1.608 1.00 0.00 217 GLY A N 6
ATOM 20293 C CA . GLY A 1 217 ? 47.907 44.128 0.892 1.00 0.00 217 GLY A CA 6
ATOM 20294 C C . GLY A 1 217 ? 49.120 43.451 0.245 1.00 0.00 217 GLY A C 6
ATOM 20295 O O . GLY A 1 217 ? 50.164 43.328 0.854 1.00 0.00 217 GLY A O 6
ATOM 20299 N N . ASN A 1 218 ? 48.953 43.026 -0.981 1.00 0.00 218 ASN A N 6
ATOM 20300 C CA . ASN A 1 218 ? 50.080 42.357 -1.680 1.00 0.00 218 ASN A CA 6
ATOM 20301 C C . ASN A 1 218 ? 50.037 42.637 -3.180 1.00 0.00 218 ASN A C 6
ATOM 20302 O O . ASN A 1 218 ? 50.820 42.092 -3.935 1.00 0.00 218 ASN A O 6
ATOM 20313 N N . LEU A 1 219 ? 49.123 43.484 -3.583 1.00 0.00 219 LEU A N 6
ATOM 20314 C CA . LEU A 1 219 ? 49.011 43.814 -5.030 1.00 0.00 219 LEU A CA 6
ATOM 20315 C C . LEU A 1 219 ? 49.723 45.136 -5.340 1.00 0.00 219 LEU A C 6
ATOM 20316 O O . LEU A 1 219 ? 49.186 46.005 -5.998 1.00 0.00 219 LEU A O 6
ATOM 20332 N N . GLU A 1 220 ? 50.930 45.255 -4.857 1.00 0.00 220 GLU A N 6
ATOM 20333 C CA . GLU A 1 220 ? 51.697 46.501 -5.107 1.00 0.00 220 GLU A CA 6
ATOM 20334 C C . GLU A 1 220 ? 50.862 47.729 -4.767 1.00 0.00 220 GLU A C 6
ATOM 20335 O O . GLU A 1 220 ? 50.739 48.561 -5.650 1.00 0.00 220 GLU A O 6
ATOM 20347 N N . MET A 1 1 ? 30.460 84.393 9.866 1.00 0.00 1 MET A N 7
ATOM 20348 C CA . MET A 1 1 ? 31.700 84.070 10.611 1.00 0.00 1 MET A CA 7
ATOM 20349 C C . MET A 1 1 ? 32.880 84.825 10.015 1.00 0.00 1 MET A C 7
ATOM 20350 O O . MET A 1 1 ? 33.449 85.692 10.648 1.00 0.00 1 MET A O 7
ATOM 20363 N N . GLY A 1 2 ? 33.230 84.482 8.804 1.00 0.00 2 GLY A N 7
ATOM 20364 C CA . GLY A 1 2 ? 34.377 85.174 8.151 1.00 0.00 2 GLY A CA 7
ATOM 20365 C C . GLY A 1 2 ? 34.764 84.465 6.850 1.00 0.00 2 GLY A C 7
ATOM 20366 O O . GLY A 1 2 ? 35.461 85.020 6.023 1.00 0.00 2 GLY A O 7
ATOM 20370 N N . CYS A 1 3 ? 34.304 83.254 6.696 1.00 0.00 3 CYS A N 7
ATOM 20371 C CA . CYS A 1 3 ? 34.636 82.501 5.460 1.00 0.00 3 CYS A CA 7
ATOM 20372 C C . CYS A 1 3 ? 33.892 83.070 4.259 1.00 0.00 3 CYS A C 7
ATOM 20373 O O . CYS A 1 3 ? 34.039 82.593 3.151 1.00 0.00 3 CYS A O 7
ATOM 20381 N N . SER A 1 4 ? 33.103 84.082 4.498 1.00 0.00 4 SER A N 7
ATOM 20382 C CA . SER A 1 4 ? 32.343 84.693 3.379 1.00 0.00 4 SER A CA 7
ATOM 20383 C C . SER A 1 4 ? 33.264 85.515 2.487 1.00 0.00 4 SER A C 7
ATOM 20384 O O . SER A 1 4 ? 32.938 85.804 1.352 1.00 0.00 4 SER A O 7
ATOM 20392 N N . GLY A 1 5 ? 34.402 85.878 3.016 1.00 0.00 5 GLY A N 7
ATOM 20393 C CA . GLY A 1 5 ? 35.358 86.685 2.209 1.00 0.00 5 GLY A CA 7
ATOM 20394 C C . GLY A 1 5 ? 36.245 87.535 3.120 1.00 0.00 5 GLY A C 7
ATOM 20395 O O . GLY A 1 5 ? 37.054 87.015 3.863 1.00 0.00 5 GLY A O 7
ATOM 20399 N N . SER A 1 6 ? 36.076 88.825 3.043 1.00 0.00 6 SER A N 7
ATOM 20400 C CA . SER A 1 6 ? 36.898 89.720 3.893 1.00 0.00 6 SER A CA 7
ATOM 20401 C C . SER A 1 6 ? 36.676 89.414 5.369 1.00 0.00 6 SER A C 7
ATOM 20402 O O . SER A 1 6 ? 35.568 89.151 5.792 1.00 0.00 6 SER A O 7
ATOM 20410 N N . LYS A 1 7 ? 37.737 89.456 6.127 1.00 0.00 7 LYS A N 7
ATOM 20411 C CA . LYS A 1 7 ? 37.608 89.171 7.577 1.00 0.00 7 LYS A CA 7
ATOM 20412 C C . LYS A 1 7 ? 37.234 90.433 8.345 1.00 0.00 7 LYS A C 7
ATOM 20413 O O . LYS A 1 7 ? 37.058 90.402 9.547 1.00 0.00 7 LYS A O 7
ATOM 20432 N N . ASP A 1 8 ? 37.121 91.523 7.636 1.00 0.00 8 ASP A N 7
ATOM 20433 C CA . ASP A 1 8 ? 36.759 92.795 8.308 1.00 0.00 8 ASP A CA 7
ATOM 20434 C C . ASP A 1 8 ? 37.778 93.150 9.384 1.00 0.00 8 ASP A C 7
ATOM 20435 O O . ASP A 1 8 ? 38.970 93.090 9.156 1.00 0.00 8 ASP A O 7
ATOM 20444 N N . THR A 1 9 ? 37.286 93.516 10.540 1.00 0.00 9 THR A N 7
ATOM 20445 C CA . THR A 1 9 ? 38.207 93.881 11.649 1.00 0.00 9 THR A CA 7
ATOM 20446 C C . THR A 1 9 ? 37.666 93.384 12.984 1.00 0.00 9 THR A C 7
ATOM 20447 O O . THR A 1 9 ? 37.231 92.254 13.099 1.00 0.00 9 THR A O 7
ATOM 20458 N N . THR A 1 10 ? 37.703 94.236 13.971 1.00 0.00 10 THR A N 7
ATOM 20459 C CA . THR A 1 10 ? 37.196 93.831 15.304 1.00 0.00 10 THR A CA 7
ATOM 20460 C C . THR A 1 10 ? 35.689 94.028 15.393 1.00 0.00 10 THR A C 7
ATOM 20461 O O . THR A 1 10 ? 35.117 94.799 14.646 1.00 0.00 10 THR A O 7
ATOM 20472 N N . ASN A 1 11 ? 35.070 93.329 16.305 1.00 0.00 11 ASN A N 7
ATOM 20473 C CA . ASN A 1 11 ? 33.601 93.469 16.452 1.00 0.00 11 ASN A CA 7
ATOM 20474 C C . ASN A 1 11 ? 33.218 94.932 16.637 1.00 0.00 11 ASN A C 7
ATOM 20475 O O . ASN A 1 11 ? 33.849 95.650 17.386 1.00 0.00 11 ASN A O 7
ATOM 20486 N N . SER A 1 12 ? 32.191 95.349 15.948 1.00 0.00 12 SER A N 7
ATOM 20487 C CA . SER A 1 12 ? 31.756 96.762 16.073 1.00 0.00 12 SER A CA 7
ATOM 20488 C C . SER A 1 12 ? 30.988 96.984 17.371 1.00 0.00 12 SER A C 7
ATOM 20489 O O . SER A 1 12 ? 31.568 97.042 18.437 1.00 0.00 12 SER A O 7
ATOM 20497 N N . LYS A 1 13 ? 29.694 97.104 17.256 1.00 0.00 13 LYS A N 7
ATOM 20498 C CA . LYS A 1 13 ? 28.871 97.322 18.470 1.00 0.00 13 LYS A CA 7
ATOM 20499 C C . LYS A 1 13 ? 27.494 96.692 18.311 1.00 0.00 13 LYS A C 7
ATOM 20500 O O . LYS A 1 13 ? 26.659 97.197 17.587 1.00 0.00 13 LYS A O 7
ATOM 20519 N N . ASP A 1 14 ? 27.279 95.596 18.988 1.00 0.00 14 ASP A N 7
ATOM 20520 C CA . ASP A 1 14 ? 25.960 94.926 18.881 1.00 0.00 14 ASP A CA 7
ATOM 20521 C C . ASP A 1 14 ? 25.770 93.918 20.007 1.00 0.00 14 ASP A C 7
ATOM 20522 O O . ASP A 1 14 ? 26.721 93.496 20.632 1.00 0.00 14 ASP A O 7
ATOM 20531 N N . GLY A 1 15 ? 24.540 93.547 20.244 1.00 0.00 15 GLY A N 7
ATOM 20532 C CA . GLY A 1 15 ? 24.272 92.564 21.330 1.00 0.00 15 GLY A CA 7
ATOM 20533 C C . GLY A 1 15 ? 22.768 92.305 21.457 1.00 0.00 15 GLY A C 7
ATOM 20534 O O . GLY A 1 15 ? 22.340 91.175 21.595 1.00 0.00 15 GLY A O 7
ATOM 20538 N N . ALA A 1 16 ? 21.998 93.358 21.411 1.00 0.00 16 ALA A N 7
ATOM 20539 C CA . ALA A 1 16 ? 20.528 93.191 21.527 1.00 0.00 16 ALA A CA 7
ATOM 20540 C C . ALA A 1 16 ? 19.909 92.887 20.168 1.00 0.00 16 ALA A C 7
ATOM 20541 O O . ALA A 1 16 ? 19.380 93.762 19.514 1.00 0.00 16 ALA A O 7
ATOM 20548 N N . ALA A 1 17 ? 19.987 91.647 19.769 1.00 0.00 17 ALA A N 7
ATOM 20549 C CA . ALA A 1 17 ? 19.410 91.266 18.456 1.00 0.00 17 ALA A CA 7
ATOM 20550 C C . ALA A 1 17 ? 19.408 89.751 18.287 1.00 0.00 17 ALA A C 7
ATOM 20551 O O . ALA A 1 17 ? 19.208 89.249 17.199 1.00 0.00 17 ALA A O 7
ATOM 20558 N N . SER A 1 18 ? 19.629 89.053 19.374 1.00 0.00 18 SER A N 7
ATOM 20559 C CA . SER A 1 18 ? 19.645 87.566 19.306 1.00 0.00 18 SER A CA 7
ATOM 20560 C C . SER A 1 18 ? 18.342 86.978 19.837 1.00 0.00 18 SER A C 7
ATOM 20561 O O . SER A 1 18 ? 17.292 87.579 19.718 1.00 0.00 18 SER A O 7
ATOM 20569 N N . LYS A 1 19 ? 18.437 85.808 20.415 1.00 0.00 19 LYS A N 7
ATOM 20570 C CA . LYS A 1 19 ? 17.221 85.153 20.965 1.00 0.00 19 LYS A CA 7
ATOM 20571 C C . LYS A 1 19 ? 16.221 84.842 19.857 1.00 0.00 19 LYS A C 7
ATOM 20572 O O . LYS A 1 19 ? 15.595 85.730 19.315 1.00 0.00 19 LYS A O 7
ATOM 20591 N N . GLY A 1 20 ? 16.089 83.582 19.544 1.00 0.00 20 GLY A N 7
ATOM 20592 C CA . GLY A 1 20 ? 15.132 83.189 18.470 1.00 0.00 20 GLY A CA 7
ATOM 20593 C C . GLY A 1 20 ? 15.136 81.668 18.281 1.00 0.00 20 GLY A C 7
ATOM 20594 O O . GLY A 1 20 ? 14.194 80.993 18.648 1.00 0.00 20 GLY A O 7
ATOM 20598 N N . GLY A 1 21 ? 16.196 81.162 17.708 1.00 0.00 21 GLY A N 7
ATOM 20599 C CA . GLY A 1 21 ? 16.279 79.688 17.487 1.00 0.00 21 GLY A CA 7
ATOM 20600 C C . GLY A 1 21 ? 15.065 79.200 16.693 1.00 0.00 21 GLY A C 7
ATOM 20601 O O . GLY A 1 21 ? 14.617 79.858 15.774 1.00 0.00 21 GLY A O 7
ATOM 20605 N N . LYS A 1 22 ? 14.562 78.053 17.063 1.00 0.00 22 LYS A N 7
ATOM 20606 C CA . LYS A 1 22 ? 13.383 77.508 16.346 1.00 0.00 22 LYS A CA 7
ATOM 20607 C C . LYS A 1 22 ? 12.474 76.752 17.306 1.00 0.00 22 LYS A C 7
ATOM 20608 O O . LYS A 1 22 ? 12.937 76.071 18.199 1.00 0.00 22 LYS A O 7
ATOM 20627 N N . ASP A 1 23 ? 11.193 76.886 17.105 1.00 0.00 23 ASP A N 7
ATOM 20628 C CA . ASP A 1 23 ? 10.240 76.184 17.993 1.00 0.00 23 ASP A CA 7
ATOM 20629 C C . ASP A 1 23 ? 9.894 74.809 17.438 1.00 0.00 23 ASP A C 7
ATOM 20630 O O . ASP A 1 23 ? 8.739 74.430 17.390 1.00 0.00 23 ASP A O 7
ATOM 20639 N N . GLY A 1 24 ? 10.909 74.088 17.028 1.00 0.00 24 GLY A N 7
ATOM 20640 C CA . GLY A 1 24 ? 10.674 72.724 16.467 1.00 0.00 24 GLY A CA 7
ATOM 20641 C C . GLY A 1 24 ? 11.649 71.721 17.089 1.00 0.00 24 GLY A C 7
ATOM 20642 O O . GLY A 1 24 ? 11.253 70.850 17.836 1.00 0.00 24 GLY A O 7
ATOM 20646 N N . LYS A 1 25 ? 12.907 71.868 16.765 1.00 0.00 25 LYS A N 7
ATOM 20647 C CA . LYS A 1 25 ? 13.921 70.937 17.324 1.00 0.00 25 LYS A CA 7
ATOM 20648 C C . LYS A 1 25 ? 13.475 69.486 17.177 1.00 0.00 25 LYS A C 7
ATOM 20649 O O . LYS A 1 25 ? 12.870 68.930 18.073 1.00 0.00 25 LYS A O 7
ATOM 20668 N N . THR A 1 26 ? 13.790 68.902 16.042 1.00 0.00 26 THR A N 7
ATOM 20669 C CA . THR A 1 26 ? 13.399 67.482 15.801 1.00 0.00 26 THR A CA 7
ATOM 20670 C C . THR A 1 26 ? 14.599 66.657 15.362 1.00 0.00 26 THR A C 7
ATOM 20671 O O . THR A 1 26 ? 15.690 67.172 15.213 1.00 0.00 26 THR A O 7
ATOM 20682 N N . THR A 1 27 ? 14.377 65.385 15.161 1.00 0.00 27 THR A N 7
ATOM 20683 C CA . THR A 1 27 ? 15.493 64.511 14.731 1.00 0.00 27 THR A CA 7
ATOM 20684 C C . THR A 1 27 ? 16.290 65.172 13.616 1.00 0.00 27 THR A C 7
ATOM 20685 O O . THR A 1 27 ? 17.441 64.855 13.400 1.00 0.00 27 THR A O 7
ATOM 20696 N N . ALA A 1 28 ? 15.661 66.085 12.929 1.00 0.00 28 ALA A N 7
ATOM 20697 C CA . ALA A 1 28 ? 16.364 66.778 11.826 1.00 0.00 28 ALA A CA 7
ATOM 20698 C C . ALA A 1 28 ? 17.298 67.850 12.367 1.00 0.00 28 ALA A C 7
ATOM 20699 O O . ALA A 1 28 ? 18.501 67.716 12.300 1.00 0.00 28 ALA A O 7
ATOM 20706 N N . ASP A 1 29 ? 16.724 68.893 12.900 1.00 0.00 29 ASP A N 7
ATOM 20707 C CA . ASP A 1 29 ? 17.563 69.990 13.455 1.00 0.00 29 ASP A CA 7
ATOM 20708 C C . ASP A 1 29 ? 18.552 69.451 14.479 1.00 0.00 29 ASP A C 7
ATOM 20709 O O . ASP A 1 29 ? 19.640 69.978 14.641 1.00 0.00 29 ASP A O 7
ATOM 20718 N N . ARG A 1 30 ? 18.158 68.416 15.159 1.00 0.00 30 ARG A N 7
ATOM 20719 C CA . ARG A 1 30 ? 19.058 67.829 16.174 1.00 0.00 30 ARG A CA 7
ATOM 20720 C C . ARG A 1 30 ? 20.165 67.030 15.507 1.00 0.00 30 ARG A C 7
ATOM 20721 O O . ARG A 1 30 ? 21.269 66.976 15.995 1.00 0.00 30 ARG A O 7
ATOM 20742 N N . LYS A 1 31 ? 19.843 66.430 14.393 1.00 0.00 31 LYS A N 7
ATOM 20743 C CA . LYS A 1 31 ? 20.860 65.625 13.669 1.00 0.00 31 LYS A CA 7
ATOM 20744 C C . LYS A 1 31 ? 21.903 66.509 12.984 1.00 0.00 31 LYS A C 7
ATOM 20745 O O . LYS A 1 31 ? 23.076 66.197 12.988 1.00 0.00 31 LYS A O 7
ATOM 20764 N N . VAL A 1 32 ? 21.462 67.598 12.411 1.00 0.00 32 VAL A N 7
ATOM 20765 C CA . VAL A 1 32 ? 22.428 68.499 11.725 1.00 0.00 32 VAL A CA 7
ATOM 20766 C C . VAL A 1 32 ? 23.377 69.166 12.719 1.00 0.00 32 VAL A C 7
ATOM 20767 O O . VAL A 1 32 ? 24.580 69.116 12.554 1.00 0.00 32 VAL A O 7
ATOM 20780 N N . ALA A 1 33 ? 22.828 69.775 13.735 1.00 0.00 33 ALA A N 7
ATOM 20781 C CA . ALA A 1 33 ? 23.702 70.444 14.735 1.00 0.00 33 ALA A CA 7
ATOM 20782 C C . ALA A 1 33 ? 24.637 69.446 15.413 1.00 0.00 33 ALA A C 7
ATOM 20783 O O . ALA A 1 33 ? 25.768 69.768 15.720 1.00 0.00 33 ALA A O 7
ATOM 20790 N N . TRP A 1 34 ? 24.157 68.250 15.635 1.00 0.00 34 TRP A N 7
ATOM 20791 C CA . TRP A 1 34 ? 25.025 67.240 16.293 1.00 0.00 34 TRP A CA 7
ATOM 20792 C C . TRP A 1 34 ? 26.020 66.668 15.306 1.00 0.00 34 TRP A C 7
ATOM 20793 O O . TRP A 1 34 ? 27.092 66.233 15.681 1.00 0.00 34 TRP A O 7
ATOM 20814 N N . GLU A 1 35 ? 25.655 66.674 14.059 1.00 0.00 35 GLU A N 7
ATOM 20815 C CA . GLU A 1 35 ? 26.574 66.135 13.039 1.00 0.00 35 GLU A CA 7
ATOM 20816 C C . GLU A 1 35 ? 27.770 67.061 12.890 1.00 0.00 35 GLU A C 7
ATOM 20817 O O . GLU A 1 35 ? 28.867 66.628 12.590 1.00 0.00 35 GLU A O 7
ATOM 20829 N N . ARG A 1 36 ? 27.535 68.325 13.124 1.00 0.00 36 ARG A N 7
ATOM 20830 C CA . ARG A 1 36 ? 28.628 69.305 13.008 1.00 0.00 36 ARG A CA 7
ATOM 20831 C C . ARG A 1 36 ? 29.493 69.225 14.243 1.00 0.00 36 ARG A C 7
ATOM 20832 O O . ARG A 1 36 ? 30.707 69.183 14.164 1.00 0.00 36 ARG A O 7
ATOM 20853 N N . ILE A 1 37 ? 28.847 69.197 15.370 1.00 0.00 37 ILE A N 7
ATOM 20854 C CA . ILE A 1 37 ? 29.594 69.116 16.631 1.00 0.00 37 ILE A CA 7
ATOM 20855 C C . ILE A 1 37 ? 30.341 67.795 16.693 1.00 0.00 37 ILE A C 7
ATOM 20856 O O . ILE A 1 37 ? 31.549 67.764 16.819 1.00 0.00 37 ILE A O 7
ATOM 20872 N N . ARG A 1 38 ? 29.595 66.723 16.609 1.00 0.00 38 ARG A N 7
ATOM 20873 C CA . ARG A 1 38 ? 30.225 65.384 16.657 1.00 0.00 38 ARG A CA 7
ATOM 20874 C C .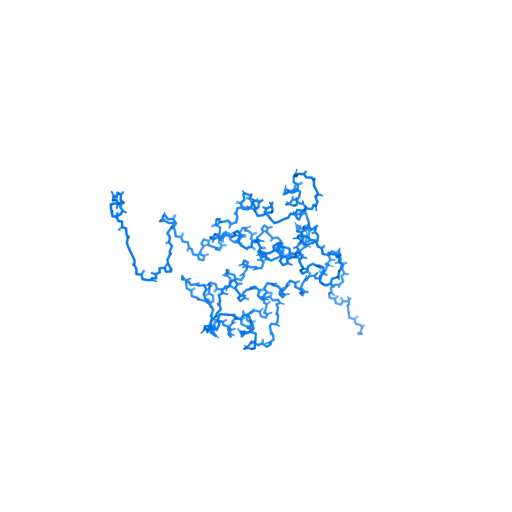 ARG A 1 38 ? 31.494 65.364 15.816 1.00 0.00 38 ARG A C 7
ATOM 20875 O O . ARG A 1 38 ? 32.543 64.958 16.279 1.00 0.00 38 ARG A O 7
ATOM 20896 N N . CYS A 1 39 ? 31.378 65.806 14.592 1.00 0.00 39 CYS A N 7
ATOM 20897 C CA . CYS A 1 39 ? 32.569 65.820 13.708 1.00 0.00 39 CYS A CA 7
ATOM 20898 C C . CYS A 1 39 ? 33.694 66.633 14.337 1.00 0.00 39 CYS A C 7
ATOM 20899 O O . CYS A 1 39 ? 34.857 66.329 14.161 1.00 0.00 39 CYS A O 7
ATOM 20907 N N . ALA A 1 40 ? 33.326 67.655 15.062 1.00 0.00 40 ALA A N 7
ATOM 20908 C CA . ALA A 1 40 ? 34.358 68.500 15.712 1.00 0.00 40 ALA A CA 7
ATOM 20909 C C . ALA A 1 40 ? 34.876 67.859 16.997 1.00 0.00 40 ALA A C 7
ATOM 20910 O O . ALA A 1 40 ? 35.953 68.182 17.456 1.00 0.00 40 ALA A O 7
ATOM 20917 N N . ILE A 1 41 ? 34.099 66.961 17.556 1.00 0.00 41 ILE A N 7
ATOM 20918 C CA . ILE A 1 41 ? 34.537 66.292 18.814 1.00 0.00 41 ILE A CA 7
ATOM 20919 C C . ILE A 1 41 ? 35.115 64.889 18.523 1.00 0.00 41 ILE A C 7
ATOM 20920 O O . ILE A 1 41 ? 34.395 64.003 18.108 1.00 0.00 41 ILE A O 7
ATOM 20936 N N . PRO A 1 42 ? 36.418 64.707 18.747 1.00 0.00 42 PRO A N 7
ATOM 20937 C CA . PRO A 1 42 ? 37.055 63.415 18.501 1.00 0.00 42 PRO A CA 7
ATOM 20938 C C . PRO A 1 42 ? 36.546 62.354 19.473 1.00 0.00 42 PRO A C 7
ATOM 20939 O O . PRO A 1 42 ? 35.808 62.653 20.390 1.00 0.00 42 PRO A O 7
ATOM 20950 N N . ARG A 1 43 ? 36.950 61.133 19.253 1.00 0.00 43 ARG A N 7
ATOM 20951 C CA . ARG A 1 43 ? 36.497 60.048 20.155 1.00 0.00 43 ARG A CA 7
ATOM 20952 C C . ARG A 1 43 ? 37.290 58.768 19.915 1.00 0.00 43 ARG A C 7
ATOM 20953 O O . ARG A 1 43 ? 37.688 58.099 20.847 1.00 0.00 43 ARG A O 7
ATOM 20974 N N . ASP A 1 44 ? 37.504 58.453 18.668 1.00 0.00 44 ASP A N 7
ATOM 20975 C CA . ASP A 1 44 ? 38.268 57.219 18.346 1.00 0.00 44 ASP A CA 7
ATOM 20976 C C . ASP A 1 44 ? 39.756 57.404 18.624 1.00 0.00 44 ASP A C 7
ATOM 20977 O O . ASP A 1 44 ? 40.203 58.496 18.921 1.00 0.00 44 ASP A O 7
ATOM 20986 N N . LYS A 1 45 ? 40.496 56.323 18.516 1.00 0.00 45 LYS A N 7
ATOM 20987 C CA . LYS A 1 45 ? 41.963 56.393 18.766 1.00 0.00 45 LYS A CA 7
ATOM 20988 C C . LYS A 1 45 ? 42.741 56.257 17.462 1.00 0.00 45 LYS A C 7
ATOM 20989 O O . LYS A 1 45 ? 43.430 55.278 17.250 1.00 0.00 45 LYS A O 7
ATOM 21008 N N . ASP A 1 46 ? 42.611 57.248 16.611 1.00 0.00 46 ASP A N 7
ATOM 21009 C CA . ASP A 1 46 ? 43.331 57.211 15.305 1.00 0.00 46 ASP A CA 7
ATOM 21010 C C . ASP A 1 46 ? 44.352 58.340 15.219 1.00 0.00 46 ASP A C 7
ATOM 21011 O O . ASP A 1 46 ? 44.176 59.387 15.810 1.00 0.00 46 ASP A O 7
ATOM 21020 N N . ALA A 1 47 ? 45.404 58.107 14.480 1.00 0.00 47 ALA A N 7
ATOM 21021 C CA . ALA A 1 47 ? 46.445 59.156 14.343 1.00 0.00 47 ALA A CA 7
ATOM 21022 C C . ALA A 1 47 ? 45.811 60.520 14.095 1.00 0.00 47 ALA A C 7
ATOM 21023 O O . ALA A 1 47 ? 46.252 61.517 14.631 1.00 0.00 47 ALA A O 7
ATOM 21030 N N . GLU A 1 48 ? 44.787 60.539 13.286 1.00 0.00 48 GLU A N 7
ATOM 21031 C CA . GLU A 1 48 ? 44.115 61.830 12.995 1.00 0.00 48 GLU A CA 7
ATOM 21032 C C . GLU A 1 48 ? 43.324 62.305 14.206 1.00 0.00 48 GLU A C 7
ATOM 21033 O O . GLU A 1 48 ? 43.319 63.476 14.528 1.00 0.00 48 GLU A O 7
ATOM 21045 N N . SER A 1 49 ? 42.668 61.384 14.855 1.00 0.00 49 SER A N 7
ATOM 21046 C CA . SER A 1 49 ? 41.872 61.760 16.046 1.00 0.00 49 SER A CA 7
ATOM 21047 C C . SER A 1 49 ? 42.776 62.300 17.145 1.00 0.00 49 SER A C 7
ATOM 21048 O O . SER A 1 49 ? 42.644 63.435 17.561 1.00 0.00 49 SER A O 7
ATOM 21056 N N . LYS A 1 50 ? 43.680 61.476 17.598 1.00 0.00 50 LYS A N 7
ATOM 21057 C CA . LYS A 1 50 ? 44.602 61.922 18.668 1.00 0.00 50 LYS A CA 7
ATOM 21058 C C . LYS A 1 50 ? 45.219 63.273 18.319 1.00 0.00 50 LYS A C 7
ATOM 21059 O O . LYS A 1 50 ? 45.251 64.175 19.135 1.00 0.00 50 LYS A O 7
ATOM 21078 N N . SER A 1 51 ? 45.696 63.391 17.109 1.00 0.00 51 SER A N 7
ATOM 21079 C CA . SER A 1 51 ? 46.312 64.674 16.690 1.00 0.00 51 SER A CA 7
ATOM 21080 C C . SER A 1 51 ? 45.361 65.836 16.946 1.00 0.00 51 SER A C 7
ATOM 21081 O O . SER A 1 51 ? 45.773 66.900 17.368 1.00 0.00 51 SER A O 7
ATOM 21089 N N . ARG A 1 52 ? 44.104 65.614 16.685 1.00 0.00 52 ARG A N 7
ATOM 21090 C CA . ARG A 1 52 ? 43.113 66.695 16.908 1.00 0.00 52 ARG A CA 7
ATOM 21091 C C . ARG A 1 52 ? 43.115 67.137 18.367 1.00 0.00 52 ARG A C 7
ATOM 21092 O O . ARG A 1 52 ? 43.266 68.306 18.664 1.00 0.00 52 ARG A O 7
ATOM 21113 N N . ARG A 1 53 ? 42.948 66.192 19.254 1.00 0.00 53 ARG A N 7
ATOM 21114 C CA . ARG A 1 53 ? 42.938 66.538 20.698 1.00 0.00 53 ARG A CA 7
ATOM 21115 C C . ARG A 1 53 ? 44.101 67.461 21.042 1.00 0.00 53 ARG A C 7
ATOM 21116 O O . ARG A 1 53 ? 43.934 68.435 21.748 1.00 0.00 53 ARG A O 7
ATOM 21137 N N . ILE A 1 54 ? 45.261 67.139 20.535 1.00 0.00 54 ILE A N 7
ATOM 21138 C CA . ILE A 1 54 ? 46.441 67.990 20.826 1.00 0.00 54 ILE A CA 7
ATOM 21139 C C . ILE A 1 54 ? 46.208 69.419 20.353 1.00 0.00 54 ILE A C 7
ATOM 21140 O O . ILE A 1 54 ? 46.571 70.365 21.025 1.00 0.00 54 ILE A O 7
ATOM 21156 N N . GLU A 1 55 ? 45.606 69.554 19.202 1.00 0.00 55 GLU A N 7
ATOM 21157 C CA . GLU A 1 55 ? 45.343 70.918 18.673 1.00 0.00 55 GLU A CA 7
ATOM 21158 C C . GLU A 1 55 ? 44.263 71.620 19.486 1.00 0.00 55 GLU A C 7
ATOM 21159 O O . GLU A 1 55 ? 44.470 72.707 19.989 1.00 0.00 55 GLU A O 7
ATOM 21171 N N . LEU A 1 56 ? 43.127 70.987 19.604 1.00 0.00 56 LEU A N 7
ATOM 21172 C CA . LEU A 1 56 ? 42.025 71.605 20.381 1.00 0.00 56 LEU A CA 7
ATOM 21173 C C . LEU A 1 56 ? 42.459 71.881 21.816 1.00 0.00 56 LEU A C 7
ATOM 21174 O O . LEU A 1 56 ? 42.013 72.829 22.429 1.00 0.00 56 LEU A O 7
ATOM 21190 N N . PHE A 1 57 ? 43.316 71.044 22.331 1.00 0.00 57 PHE A N 7
ATOM 21191 C CA . PHE A 1 57 ? 43.780 71.259 23.720 1.00 0.00 57 PHE A CA 7
ATOM 21192 C C . PHE A 1 57 ? 44.576 72.547 23.805 1.00 0.00 57 PHE A C 7
ATOM 21193 O O . PHE A 1 57 ? 44.309 73.394 24.634 1.00 0.00 57 PHE A O 7
ATOM 21210 N N . LYS A 1 58 ? 45.545 72.674 22.940 1.00 0.00 58 LYS A N 7
ATOM 21211 C CA . LYS A 1 58 ? 46.367 73.900 22.954 1.00 0.00 58 LYS A CA 7
ATOM 21212 C C . LYS A 1 58 ? 45.473 75.124 22.822 1.00 0.00 58 LYS A C 7
ATOM 21213 O O . LYS A 1 58 ? 45.787 76.186 23.322 1.00 0.00 58 LYS A O 7
ATOM 21232 N N . GLN A 1 59 ? 44.364 74.947 22.148 1.00 0.00 59 GLN A N 7
ATOM 21233 C CA . GLN A 1 59 ? 43.429 76.080 21.968 1.00 0.00 59 GLN A CA 7
ATOM 21234 C C . GLN A 1 59 ? 42.918 76.552 23.324 1.00 0.00 59 GLN A C 7
ATOM 21235 O O . GLN A 1 59 ? 43.222 77.645 23.757 1.00 0.00 59 GLN A O 7
ATOM 21249 N N . PHE A 1 60 ? 42.143 75.715 23.970 1.00 0.00 60 PHE A N 7
ATOM 21250 C CA . PHE A 1 60 ? 41.606 76.094 25.296 1.00 0.00 60 PHE A CA 7
ATOM 21251 C C . PHE A 1 60 ? 42.696 76.738 26.141 1.00 0.00 60 PHE A C 7
ATOM 21252 O O . PHE A 1 60 ? 42.487 77.764 26.757 1.00 0.00 60 PHE A O 7
ATOM 21269 N N . ASP A 1 61 ? 43.844 76.117 26.151 1.00 0.00 61 ASP A N 7
ATOM 21270 C CA . ASP A 1 61 ? 44.967 76.663 26.944 1.00 0.00 61 ASP A CA 7
ATOM 21271 C C . ASP A 1 61 ? 45.791 77.642 26.118 1.00 0.00 61 ASP A C 7
ATOM 21272 O O . ASP A 1 61 ? 46.972 77.445 25.915 1.00 0.00 61 ASP A O 7
ATOM 21281 N N . THR A 1 62 ? 45.154 78.683 25.656 1.00 0.00 62 THR A N 7
ATOM 21282 C CA . THR A 1 62 ? 45.891 79.680 24.844 1.00 0.00 62 THR A CA 7
ATOM 21283 C C . THR A 1 62 ? 46.922 80.406 25.697 1.00 0.00 62 THR A C 7
ATOM 21284 O O . THR A 1 62 ? 47.638 81.263 25.218 1.00 0.00 62 THR A O 7
ATOM 21295 N N . ASN A 1 63 ? 46.980 80.045 26.952 1.00 0.00 63 ASN A N 7
ATOM 21296 C CA . ASN A 1 63 ? 47.956 80.698 27.858 1.00 0.00 63 ASN A CA 7
ATOM 21297 C C . ASN A 1 63 ? 49.239 79.883 27.952 1.00 0.00 63 ASN A C 7
ATOM 21298 O O . ASN A 1 63 ? 50.246 80.359 28.436 1.00 0.00 63 ASN A O 7
ATOM 21309 N N . GLY A 1 64 ? 49.181 78.666 27.485 1.00 0.00 64 GLY A N 7
ATOM 21310 C CA . GLY A 1 64 ? 50.395 77.803 27.539 1.00 0.00 64 GLY A CA 7
ATOM 21311 C C . GLY A 1 64 ? 50.648 77.328 28.973 1.00 0.00 64 GLY A C 7
ATOM 21312 O O . GLY A 1 64 ? 51.450 77.895 29.686 1.00 0.00 64 GLY A O 7
ATOM 21316 N N . THR A 1 65 ? 49.957 76.290 29.364 1.00 0.00 65 THR A N 7
ATOM 21317 C CA . THR A 1 65 ? 50.142 75.765 30.740 1.00 0.00 65 THR A CA 7
ATOM 21318 C C . THR A 1 65 ? 49.840 74.272 30.799 1.00 0.00 65 THR A C 7
ATOM 21319 O O . THR A 1 65 ? 50.714 73.472 31.073 1.00 0.00 65 THR A O 7
ATOM 21330 N N . GLY A 1 66 ? 48.599 73.927 30.540 1.00 0.00 66 GLY A N 7
ATOM 21331 C CA . GLY A 1 66 ? 48.200 72.484 30.573 1.00 0.00 66 GLY A CA 7
ATOM 21332 C C . GLY A 1 66 ? 47.137 72.257 31.649 1.00 0.00 66 GLY A C 7
ATOM 21333 O O . GLY A 1 66 ? 46.296 71.389 31.523 1.00 0.00 66 GLY A O 7
ATOM 21337 N N . LYS A 1 67 ? 47.200 73.043 32.687 1.00 0.00 67 LYS A N 7
ATOM 21338 C CA . LYS A 1 67 ? 46.207 72.892 33.776 1.00 0.00 67 LYS A CA 7
ATOM 21339 C C . LYS A 1 67 ? 45.010 73.797 33.528 1.00 0.00 67 LYS A C 7
ATOM 21340 O O . LYS A 1 67 ? 44.999 74.944 33.929 1.00 0.00 67 LYS A O 7
ATOM 21359 N N . LEU A 1 68 ? 44.023 73.261 32.869 1.00 0.00 68 LEU A N 7
ATOM 21360 C CA . LEU A 1 68 ? 42.816 74.066 32.578 1.00 0.00 68 LEU A CA 7
ATOM 21361 C C . LEU A 1 68 ? 41.954 74.236 33.823 1.00 0.00 68 LEU A C 7
ATOM 21362 O O . LEU A 1 68 ? 42.325 74.922 34.754 1.00 0.00 68 LEU A O 7
ATOM 21378 N N . GLY A 1 69 ? 40.815 73.602 33.813 1.00 0.00 69 GLY A N 7
ATOM 21379 C CA . GLY A 1 69 ? 39.899 73.703 34.983 1.00 0.00 69 GLY A CA 7
ATOM 21380 C C . GLY A 1 69 ? 38.451 73.698 34.492 1.00 0.00 69 GLY A C 7
ATOM 21381 O O . GLY A 1 69 ? 38.173 74.104 33.381 1.00 0.00 69 GLY A O 7
ATOM 21385 N N . PHE A 1 70 ? 37.550 73.242 35.318 1.00 0.00 70 PHE A N 7
ATOM 21386 C CA . PHE A 1 70 ? 36.135 73.220 34.880 1.00 0.00 70 PHE A CA 7
ATOM 21387 C C . PHE A 1 70 ? 35.678 74.607 34.450 1.00 0.00 70 PHE A C 7
ATOM 21388 O O . PHE A 1 70 ? 35.362 74.826 33.297 1.00 0.00 70 PHE A O 7
ATOM 21405 N N . ARG A 1 71 ? 35.647 75.521 35.384 1.00 0.00 71 ARG A N 7
ATOM 21406 C CA . ARG A 1 71 ? 35.212 76.897 35.036 1.00 0.00 71 ARG A CA 7
ATOM 21407 C C . ARG A 1 71 ? 35.864 77.343 33.736 1.00 0.00 71 ARG A C 7
ATOM 21408 O O . ARG A 1 71 ? 35.188 77.736 32.797 1.00 0.00 71 ARG A O 7
ATOM 21429 N N . GLU A 1 72 ? 37.168 77.272 33.697 1.00 0.00 72 GLU A N 7
ATOM 21430 C CA . GLU A 1 72 ? 37.875 77.687 32.469 1.00 0.00 72 GLU A CA 7
ATOM 21431 C C . GLU A 1 72 ? 37.417 76.838 31.296 1.00 0.00 72 GLU A C 7
ATOM 21432 O O . GLU A 1 72 ? 37.181 77.342 30.215 1.00 0.00 72 GLU A O 7
ATOM 21444 N N . VAL A 1 73 ? 37.301 75.556 31.526 1.00 0.00 73 VAL A N 7
ATOM 21445 C CA . VAL A 1 73 ? 36.858 74.665 30.434 1.00 0.00 73 VAL A CA 7
ATOM 21446 C C . VAL A 1 73 ? 35.465 75.062 29.982 1.00 0.00 73 VAL A C 7
ATOM 21447 O O . VAL A 1 73 ? 35.171 75.076 28.803 1.00 0.00 73 VAL A O 7
ATOM 21460 N N . LEU A 1 74 ? 34.624 75.381 30.932 1.00 0.00 74 LEU A N 7
ATOM 21461 C CA . LEU A 1 74 ? 33.250 75.782 30.571 1.00 0.00 74 LEU A CA 7
ATOM 21462 C C . LEU A 1 74 ? 33.304 76.810 29.448 1.00 0.00 74 LEU A C 7
ATOM 21463 O O . LEU A 1 74 ? 32.855 76.563 28.346 1.00 0.00 74 LEU A O 7
ATOM 21479 N N . ASP A 1 75 ? 33.858 77.954 29.759 1.00 0.00 75 ASP A N 7
ATOM 21480 C CA . ASP A 1 75 ? 33.964 79.023 28.738 1.00 0.00 75 ASP A CA 7
ATOM 21481 C C . ASP A 1 75 ? 34.592 78.483 27.455 1.00 0.00 75 ASP A C 7
ATOM 21482 O O . ASP A 1 75 ? 34.081 78.700 26.375 1.00 0.00 75 ASP A O 7
ATOM 21491 N N . GLY A 1 76 ? 35.697 77.792 27.599 1.00 0.00 76 GLY A N 7
ATOM 21492 C CA . GLY A 1 76 ? 36.377 77.227 26.392 1.00 0.00 76 GLY A CA 7
ATOM 21493 C C . GLY A 1 76 ? 35.342 76.618 25.444 1.00 0.00 76 GLY A C 7
ATOM 21494 O O . GLY A 1 76 ? 35.114 77.123 24.363 1.00 0.00 76 GLY A O 7
ATOM 21498 N N . CYS A 1 77 ? 34.737 75.546 25.873 1.00 0.00 77 CYS A N 7
ATOM 21499 C CA . CYS A 1 77 ? 33.720 74.890 25.017 1.00 0.00 77 CYS A CA 7
ATOM 21500 C C . CYS A 1 77 ? 32.539 75.824 24.780 1.00 0.00 77 CYS A C 7
ATOM 21501 O O . CYS A 1 77 ? 32.148 76.067 23.655 1.00 0.00 77 CYS A O 7
ATOM 21509 N N . TYR A 1 78 ? 31.995 76.328 25.849 1.00 0.00 78 TYR A N 7
ATOM 21510 C CA . TYR A 1 78 ? 30.838 77.248 25.727 1.00 0.00 78 TYR A CA 7
ATOM 21511 C C . TYR A 1 78 ? 31.165 78.432 24.820 1.00 0.00 78 TYR A C 7
ATOM 21512 O O . TYR A 1 78 ? 30.279 79.154 24.405 1.00 0.00 78 TYR A O 7
ATOM 21530 N N . GLY A 1 79 ? 32.431 78.604 24.524 1.00 0.00 79 GLY A N 7
ATOM 21531 C CA . GLY A 1 79 ? 32.840 79.742 23.640 1.00 0.00 79 GLY A CA 7
ATOM 21532 C C . GLY A 1 79 ? 33.304 79.238 22.268 1.00 0.00 79 GLY A C 7
ATOM 21533 O O . GLY A 1 79 ? 32.910 79.768 21.248 1.00 0.00 79 GLY A O 7
ATOM 21537 N N . ILE A 1 80 ? 34.128 78.225 22.271 1.00 0.00 80 ILE A N 7
ATOM 21538 C CA . ILE A 1 80 ? 34.618 77.685 20.976 1.00 0.00 80 ILE A CA 7
ATOM 21539 C C . ILE A 1 80 ? 33.734 76.554 20.465 1.00 0.00 80 ILE A C 7
ATOM 21540 O O . ILE A 1 80 ? 33.474 76.455 19.282 1.00 0.00 80 ILE A O 7
ATOM 21556 N N . LEU A 1 81 ? 33.284 75.721 21.357 1.00 0.00 81 LEU A N 7
ATOM 21557 C CA . LEU A 1 81 ? 32.418 74.595 20.928 1.00 0.00 81 LEU A CA 7
ATOM 21558 C C . LEU A 1 81 ? 30.947 75.010 20.872 1.00 0.00 81 LEU A C 7
ATOM 21559 O O . LEU A 1 81 ? 30.188 74.497 20.074 1.00 0.00 81 LEU A O 7
ATOM 21575 N N . LYS A 1 82 ? 30.570 75.931 21.717 1.00 0.00 82 LYS A N 7
ATOM 21576 C CA . LYS A 1 82 ? 29.153 76.382 21.718 1.00 0.00 82 LYS A CA 7
ATOM 21577 C C . LYS A 1 82 ? 28.204 75.194 21.689 1.00 0.00 82 LYS A C 7
ATOM 21578 O O . LYS A 1 82 ? 27.489 74.988 20.729 1.00 0.00 82 LYS A O 7
ATOM 21597 N N . LEU A 1 83 ? 28.216 74.432 22.740 1.00 0.00 83 LEU A N 7
ATOM 21598 C CA . LEU A 1 83 ? 27.323 73.252 22.797 1.00 0.00 83 LEU A CA 7
ATOM 21599 C C . LEU A 1 83 ? 25.861 73.688 22.819 1.00 0.00 83 LEU A C 7
ATOM 21600 O O . LEU A 1 83 ? 24.977 72.934 22.460 1.00 0.00 83 LEU A O 7
ATOM 21616 N N . ASP A 1 84 ? 25.637 74.901 23.243 1.00 0.00 84 ASP A N 7
ATOM 21617 C CA . ASP A 1 84 ? 24.245 75.420 23.302 1.00 0.00 84 ASP A CA 7
ATOM 21618 C C . ASP A 1 84 ? 23.637 75.592 21.909 1.00 0.00 84 ASP A C 7
ATOM 21619 O O . ASP A 1 84 ? 22.487 75.962 21.780 1.00 0.00 84 ASP A O 7
ATOM 21628 N N . GLU A 1 85 ? 24.411 75.327 20.893 1.00 0.00 85 GLU A N 7
ATOM 21629 C CA . GLU A 1 85 ? 23.868 75.478 19.513 1.00 0.00 85 GLU A CA 7
ATOM 21630 C C . GLU A 1 85 ? 23.055 74.255 19.101 1.00 0.00 85 GLU A C 7
ATOM 21631 O O . GLU A 1 85 ? 22.189 74.345 18.252 1.00 0.00 85 GLU A O 7
ATOM 21643 N N . PHE A 1 86 ? 23.349 73.135 19.713 1.00 0.00 86 PHE A N 7
ATOM 21644 C CA . PHE A 1 86 ? 22.609 71.889 19.374 1.00 0.00 86 PHE A CA 7
ATOM 21645 C C . PHE A 1 86 ? 21.595 71.523 20.457 1.00 0.00 86 PHE A C 7
ATOM 21646 O O . PHE A 1 86 ? 20.402 71.601 20.242 1.00 0.00 86 PHE A O 7
ATOM 21663 N N . THR A 1 87 ? 22.083 71.136 21.597 1.00 0.00 87 THR A N 7
ATOM 21664 C CA . THR A 1 87 ? 21.154 70.762 22.696 1.00 0.00 87 THR A CA 7
ATOM 21665 C C . THR A 1 87 ? 20.833 71.950 23.592 1.00 0.00 87 THR A C 7
ATOM 21666 O O . THR A 1 87 ? 21.400 73.016 23.445 1.00 0.00 87 THR A O 7
ATOM 21677 N N . THR A 1 88 ? 19.919 71.732 24.511 1.00 0.00 88 THR A N 7
ATOM 21678 C CA . THR A 1 88 ? 19.522 72.816 25.449 1.00 0.00 88 THR A CA 7
ATOM 21679 C C . THR A 1 88 ? 19.942 72.458 26.866 1.00 0.00 88 THR A C 7
ATOM 21680 O O . THR A 1 88 ? 19.601 71.407 27.368 1.00 0.00 88 THR A O 7
ATOM 21691 N N . HIS A 1 89 ? 20.675 73.334 27.485 1.00 0.00 89 HIS A N 7
ATOM 21692 C CA . HIS A 1 89 ? 21.125 73.053 28.868 1.00 0.00 89 HIS A CA 7
ATOM 21693 C C . HIS A 1 89 ? 22.167 71.940 28.858 1.00 0.00 89 HIS A C 7
ATOM 21694 O O . HIS A 1 89 ? 21.867 70.774 28.686 1.00 0.00 89 HIS A O 7
ATOM 21708 N N . LEU A 1 90 ? 23.396 72.354 28.972 1.00 0.00 90 LEU A N 7
ATOM 21709 C CA . LEU A 1 90 ? 24.495 71.392 28.978 1.00 0.00 90 LEU A CA 7
ATOM 21710 C C . LEU A 1 90 ? 25.615 71.764 29.984 1.00 0.00 90 LEU A C 7
ATOM 21711 O O . LEU A 1 90 ? 26.695 71.214 29.914 1.00 0.00 90 LEU A O 7
ATOM 21727 N N . PRO A 1 91 ? 25.355 72.701 30.914 1.00 0.00 91 PRO A N 7
ATOM 21728 C CA . PRO A 1 91 ? 26.376 73.076 31.878 1.00 0.00 91 PRO A CA 7
ATOM 21729 C C . PRO A 1 91 ? 26.702 71.880 32.741 1.00 0.00 91 PRO A C 7
ATOM 21730 O O . PRO A 1 91 ? 27.789 71.756 33.270 1.00 0.00 91 PRO A O 7
ATOM 21741 N N . ASP A 1 92 ? 25.738 71.005 32.849 1.00 0.00 92 ASP A N 7
ATOM 21742 C CA . ASP A 1 92 ? 25.942 69.790 33.671 1.00 0.00 92 ASP A CA 7
ATOM 21743 C C . ASP A 1 92 ? 26.693 68.738 32.879 1.00 0.00 92 ASP A C 7
ATOM 21744 O O . ASP A 1 92 ? 27.566 68.072 33.395 1.00 0.00 92 ASP A O 7
ATOM 21753 N N . ILE A 1 93 ? 26.337 68.604 31.633 1.00 0.00 93 ILE A N 7
ATOM 21754 C CA . ILE A 1 93 ? 27.018 67.604 30.789 1.00 0.00 93 ILE A CA 7
ATOM 21755 C C . ILE A 1 93 ? 28.523 67.684 30.996 1.00 0.00 93 ILE A C 7
ATOM 21756 O O . ILE A 1 93 ? 29.173 66.690 31.249 1.00 0.00 93 ILE A O 7
ATOM 21772 N N . VAL A 1 94 ? 29.051 68.874 30.883 1.00 0.00 94 VAL A N 7
ATOM 21773 C CA . VAL A 1 94 ? 30.508 69.046 31.070 1.00 0.00 94 VAL A CA 7
ATOM 21774 C C . VAL A 1 94 ? 30.889 68.846 32.532 1.00 0.00 94 VAL A C 7
ATOM 21775 O O . VAL A 1 94 ? 31.854 68.174 32.838 1.00 0.00 94 VAL A O 7
ATOM 21788 N N . GLN A 1 95 ? 30.123 69.435 33.413 1.00 0.00 95 GLN A N 7
ATOM 21789 C CA . GLN A 1 95 ? 30.427 69.288 34.858 1.00 0.00 95 GLN A CA 7
ATOM 21790 C C . GLN A 1 95 ? 30.643 67.823 35.220 1.00 0.00 95 GLN A C 7
ATOM 21791 O O . GLN A 1 95 ? 31.640 67.469 35.818 1.00 0.00 95 GLN A O 7
ATOM 21805 N N . ARG A 1 96 ? 29.703 66.996 34.850 1.00 0.00 96 ARG A N 7
ATOM 21806 C CA . ARG A 1 96 ? 29.840 65.554 35.165 1.00 0.00 96 ARG A CA 7
ATOM 21807 C C . ARG A 1 96 ? 31.024 64.952 34.423 1.00 0.00 96 ARG A C 7
ATOM 21808 O O . ARG A 1 96 ? 31.753 64.145 34.960 1.00 0.00 96 ARG A O 7
ATOM 21829 N N . ALA A 1 97 ? 31.195 65.361 33.197 1.00 0.00 97 ALA A N 7
ATOM 21830 C CA . ALA A 1 97 ? 32.325 64.827 32.396 1.00 0.00 97 ALA A CA 7
ATOM 21831 C C . ALA A 1 97 ? 33.665 65.168 33.039 1.00 0.00 97 ALA A C 7
ATOM 21832 O O . ALA A 1 97 ? 34.483 64.299 33.272 1.00 0.00 97 ALA A O 7
ATOM 21839 N N . PHE A 1 98 ? 33.867 66.426 33.318 1.00 0.00 98 PHE A N 7
ATOM 21840 C CA . PHE A 1 98 ? 35.147 66.837 33.944 1.00 0.00 98 PHE A CA 7
ATOM 21841 C C . PHE A 1 98 ? 35.436 66.019 35.202 1.00 0.00 98 PHE A C 7
ATOM 21842 O O . PHE A 1 98 ? 36.498 65.442 35.340 1.00 0.00 98 PHE A O 7
ATOM 21859 N N . ASP A 1 99 ? 34.484 65.980 36.092 1.00 0.00 99 ASP A N 7
ATOM 21860 C CA . ASP A 1 99 ? 34.681 65.208 37.348 1.00 0.00 99 ASP A CA 7
ATOM 21861 C C . ASP A 1 99 ? 34.835 63.712 37.076 1.00 0.00 99 ASP A C 7
ATOM 21862 O O . ASP A 1 99 ? 35.904 63.161 37.244 1.00 0.00 99 ASP A O 7
ATOM 21871 N N . LYS A 1 100 ? 33.761 63.083 36.666 1.00 0.00 100 LYS A N 7
ATOM 21872 C CA . LYS A 1 100 ? 33.823 61.620 36.380 1.00 0.00 100 LYS A CA 7
ATOM 21873 C C . LYS A 1 100 ? 35.128 61.241 35.690 1.00 0.00 100 LYS A C 7
ATOM 21874 O O . LYS A 1 100 ? 35.924 60.498 36.229 1.00 0.00 100 LYS A O 7
ATOM 21893 N N . ALA A 1 101 ? 35.324 61.757 34.509 1.00 0.00 101 ALA A N 7
ATOM 21894 C CA . ALA A 1 101 ? 36.570 61.437 33.770 1.00 0.00 101 ALA A CA 7
ATOM 21895 C C . ALA A 1 101 ? 37.787 61.490 34.688 1.00 0.00 101 ALA A C 7
ATOM 21896 O O . ALA A 1 101 ? 38.618 60.603 34.670 1.00 0.00 101 ALA A O 7
ATOM 21903 N N . LYS A 1 102 ? 37.872 62.525 35.477 1.00 0.00 102 LYS A N 7
ATOM 21904 C CA . LYS A 1 102 ? 39.031 62.645 36.400 1.00 0.00 102 LYS A CA 7
ATOM 21905 C C . LYS A 1 102 ? 38.972 61.595 37.503 1.00 0.00 102 LYS A C 7
ATOM 21906 O O . LYS A 1 102 ? 39.914 60.855 37.709 1.00 0.00 102 LYS A O 7
ATOM 21925 N N . ASP A 1 103 ? 37.868 61.548 38.193 1.00 0.00 103 ASP A N 7
ATOM 21926 C CA . ASP A 1 103 ? 37.733 60.553 39.285 1.00 0.00 103 ASP A CA 7
ATOM 21927 C C . ASP A 1 103 ? 38.179 59.167 38.828 1.00 0.00 103 ASP A C 7
ATOM 21928 O O . ASP A 1 103 ? 38.893 58.480 39.532 1.00 0.00 103 ASP A O 7
ATOM 21937 N N . LEU A 1 104 ? 37.751 58.779 37.658 1.00 0.00 104 LEU A N 7
ATOM 21938 C CA . LEU A 1 104 ? 38.142 57.441 37.148 1.00 0.00 104 LEU A CA 7
ATOM 21939 C C . LEU A 1 104 ? 39.440 57.515 36.343 1.00 0.00 104 LEU A C 7
ATOM 21940 O O . LEU A 1 104 ? 40.048 56.504 36.051 1.00 0.00 104 LEU A O 7
ATOM 21956 N N . GLY A 1 105 ? 39.843 58.711 35.997 1.00 0.00 105 GLY A N 7
ATOM 21957 C CA . GLY A 1 105 ? 41.101 58.860 35.210 1.00 0.00 105 GLY A CA 7
ATOM 21958 C C . GLY A 1 105 ? 42.299 58.315 35.992 1.00 0.00 105 GLY A C 7
ATOM 21959 O O . GLY A 1 105 ? 43.434 58.500 35.597 1.00 0.00 105 GLY A O 7
ATOM 21963 N N . ASN A 1 106 ? 42.026 57.653 37.085 1.00 0.00 106 ASN A N 7
ATOM 21964 C CA . ASN A 1 106 ? 43.138 57.094 37.895 1.00 0.00 106 ASN A CA 7
ATOM 21965 C C . ASN A 1 106 ? 43.424 55.654 37.495 1.00 0.00 106 ASN A C 7
ATOM 21966 O O . ASN A 1 106 ? 44.556 55.288 37.245 1.00 0.00 106 ASN A O 7
ATOM 21977 N N . LYS A 1 107 ? 42.392 54.859 37.442 1.00 0.00 107 LYS A N 7
ATOM 21978 C CA . LYS A 1 107 ? 42.585 53.441 37.059 1.00 0.00 107 LYS A CA 7
ATOM 21979 C C . LYS A 1 107 ? 43.496 53.328 35.845 1.00 0.00 107 LYS A C 7
ATOM 21980 O O . LYS A 1 107 ? 44.459 52.588 35.855 1.00 0.00 107 LYS A O 7
ATOM 21999 N N . VAL A 1 108 ? 43.175 54.065 34.819 1.00 0.00 108 VAL A N 7
ATOM 22000 C CA . VAL A 1 108 ? 44.011 54.013 33.595 1.00 0.00 108 VAL A CA 7
ATOM 22001 C C . VAL A 1 108 ? 45.453 54.378 33.915 1.00 0.00 108 VAL A C 7
ATOM 22002 O O . VAL A 1 108 ? 46.330 53.538 33.889 1.00 0.00 108 VAL A O 7
ATOM 22015 N N . LYS A 1 109 ? 45.670 55.627 34.210 1.00 0.00 109 LYS A N 7
ATOM 22016 C CA . LYS A 1 109 ? 47.044 56.071 34.537 1.00 0.00 109 LYS A CA 7
ATOM 22017 C C . LYS A 1 109 ? 47.355 55.827 36.008 1.00 0.00 109 LYS A C 7
ATOM 22018 O O . LYS A 1 109 ? 47.718 54.733 36.395 1.00 0.00 109 LYS A O 7
ATOM 22037 N N . GLY A 1 110 ? 47.201 56.853 36.805 1.00 0.00 110 GLY A N 7
ATOM 22038 C CA . GLY A 1 110 ? 47.483 56.704 38.262 1.00 0.00 110 GLY A CA 7
ATOM 22039 C C . GLY A 1 110 ? 48.156 57.967 38.808 1.00 0.00 110 GLY A C 7
ATOM 22040 O O . GLY A 1 110 ? 49.316 58.214 38.545 1.00 0.00 110 GLY A O 7
ATOM 22044 N N . VAL A 1 111 ? 47.408 58.737 39.558 1.00 0.00 111 VAL A N 7
ATOM 22045 C CA . VAL A 1 111 ? 47.977 59.986 40.132 1.00 0.00 111 VAL A CA 7
ATOM 22046 C C . VAL A 1 111 ? 47.499 60.188 41.564 1.00 0.00 111 VAL A C 7
ATOM 22047 O O . VAL A 1 111 ? 46.515 59.609 41.981 1.00 0.00 111 VAL A O 7
ATOM 22060 N N . GLY A 1 112 ? 48.206 61.006 42.296 1.00 0.00 112 GLY A N 7
ATOM 22061 C CA . GLY A 1 112 ? 47.804 61.255 43.710 1.00 0.00 112 GLY A CA 7
ATOM 22062 C C . GLY A 1 112 ? 46.510 62.073 43.758 1.00 0.00 112 GLY A C 7
ATOM 22063 O O . GLY A 1 112 ? 46.371 62.972 44.564 1.00 0.00 112 GLY A O 7
ATOM 22067 N N . GLU A 1 113 ? 45.591 61.743 42.892 1.00 0.00 113 GLU A N 7
ATOM 22068 C CA . GLU A 1 113 ? 44.309 62.484 42.873 1.00 0.00 113 GLU A CA 7
ATOM 22069 C C . GLU A 1 113 ? 44.554 63.986 42.807 1.00 0.00 113 GLU A C 7
ATOM 22070 O O . GLU A 1 113 ? 44.610 64.653 43.819 1.00 0.00 113 GLU A O 7
ATOM 22082 N N . GLU A 1 114 ? 44.698 64.491 41.613 1.00 0.00 114 GLU A N 7
ATOM 22083 C CA . GLU A 1 114 ? 44.941 65.944 41.462 1.00 0.00 114 GLU A CA 7
ATOM 22084 C C . GLU A 1 114 ? 43.634 66.723 41.547 1.00 0.00 114 GLU A C 7
ATOM 22085 O O . GLU A 1 114 ? 42.769 66.406 42.339 1.00 0.00 114 GLU A O 7
ATOM 22097 N N . ASP A 1 115 ? 43.516 67.733 40.730 1.00 0.00 115 ASP A N 7
ATOM 22098 C CA . ASP A 1 115 ? 42.277 68.546 40.746 1.00 0.00 115 ASP A CA 7
ATOM 22099 C C . ASP A 1 115 ? 41.949 69.051 39.348 1.00 0.00 115 ASP A C 7
ATOM 22100 O O . ASP A 1 115 ? 40.824 68.958 38.899 1.00 0.00 115 ASP A O 7
ATOM 22109 N N . LEU A 1 116 ? 42.940 69.574 38.684 1.00 0.00 116 LEU A N 7
ATOM 22110 C CA . LEU A 1 116 ? 42.709 70.090 37.313 1.00 0.00 116 LEU A CA 7
ATOM 22111 C C . LEU A 1 116 ? 42.527 68.942 36.333 1.00 0.00 116 LEU A C 7
ATOM 22112 O O . LEU A 1 116 ? 42.055 67.885 36.698 1.00 0.00 116 LEU A O 7
ATOM 22128 N N . VAL A 1 117 ? 42.907 69.174 35.103 1.00 0.00 117 VAL A N 7
ATOM 22129 C CA . VAL A 1 117 ? 42.766 68.110 34.073 1.00 0.00 117 VAL A CA 7
ATOM 22130 C C . VAL A 1 117 ? 44.007 68.049 33.190 1.00 0.00 117 VAL A C 7
ATOM 22131 O O . VAL A 1 117 ? 44.710 69.029 33.039 1.00 0.00 117 VAL A O 7
ATOM 22144 N N . GLU A 1 118 ? 44.251 66.894 32.627 1.00 0.00 118 GLU A N 7
ATOM 22145 C CA . GLU A 1 118 ? 45.439 66.737 31.749 1.00 0.00 118 GLU A CA 7
ATOM 22146 C C . GLU A 1 118 ? 45.104 65.879 30.535 1.00 0.00 118 GLU A C 7
ATOM 22147 O O . GLU A 1 118 ? 43.980 65.456 30.364 1.00 0.00 118 GLU A O 7
ATOM 22159 N N . PHE A 1 119 ? 46.089 65.639 29.716 1.00 0.00 119 PHE A N 7
ATOM 22160 C CA . PHE A 1 119 ? 45.851 64.811 28.506 1.00 0.00 119 PHE A CA 7
ATOM 22161 C C . PHE A 1 119 ? 45.026 63.568 28.834 1.00 0.00 119 PHE A C 7
ATOM 22162 O O . PHE A 1 119 ? 44.028 63.297 28.198 1.00 0.00 119 PHE A O 7
ATOM 22179 N N . LEU A 1 120 ? 45.460 62.837 29.823 1.00 0.00 120 LEU A N 7
ATOM 22180 C CA . LEU A 1 120 ? 44.716 61.609 30.206 1.00 0.00 120 LEU A CA 7
ATOM 22181 C C . LEU A 1 120 ? 43.234 61.903 30.437 1.00 0.00 120 LEU A C 7
ATOM 22182 O O . LEU A 1 120 ? 42.389 61.506 29.655 1.00 0.00 120 LEU A O 7
ATOM 22198 N N . GLU A 1 121 ? 42.943 62.599 31.500 1.00 0.00 121 GLU A N 7
ATOM 22199 C CA . GLU A 1 121 ? 41.525 62.921 31.790 1.00 0.00 121 GLU A CA 7
ATOM 22200 C C . GLU A 1 121 ? 40.902 63.724 30.651 1.00 0.00 121 GLU A C 7
ATOM 22201 O O . GLU A 1 121 ? 39.744 63.546 30.328 1.00 0.00 121 GLU A O 7
ATOM 22213 N N . PHE A 1 122 ? 41.678 64.593 30.063 1.00 0.00 122 PHE A N 7
ATOM 22214 C CA . PHE A 1 122 ? 41.135 65.407 28.947 1.00 0.00 122 PHE A CA 7
ATOM 22215 C C . PHE A 1 122 ? 40.521 64.507 27.886 1.00 0.00 122 PHE A C 7
ATOM 22216 O O . PHE A 1 122 ? 39.476 64.804 27.344 1.00 0.00 122 PHE A O 7
ATOM 22233 N N . ARG A 1 123 ? 41.184 63.418 27.609 1.00 0.00 123 ARG A N 7
ATOM 22234 C CA . ARG A 1 123 ? 40.657 62.485 26.586 1.00 0.00 123 ARG A CA 7
ATOM 22235 C C . ARG A 1 123 ? 39.363 61.845 27.066 1.00 0.00 123 ARG A C 7
ATOM 22236 O O . ARG A 1 123 ? 38.365 61.851 26.369 1.00 0.00 123 ARG A O 7
ATOM 22257 N N . LEU A 1 124 ? 39.401 61.300 28.253 1.00 0.00 124 LEU A N 7
ATOM 22258 C CA . LEU A 1 124 ? 38.183 60.656 28.794 1.00 0.00 124 LEU A CA 7
ATOM 22259 C C . LEU A 1 124 ? 37.058 61.673 28.937 1.00 0.00 124 LEU A C 7
ATOM 22260 O O . LEU A 1 124 ? 35.896 61.320 28.962 1.00 0.00 124 LEU A O 7
ATOM 22276 N N . MET A 1 125 ? 37.425 62.923 29.032 1.00 0.00 125 MET A N 7
ATOM 22277 C CA . MET A 1 125 ? 36.390 63.975 29.174 1.00 0.00 125 MET A CA 7
ATOM 22278 C C . MET A 1 125 ? 35.609 64.131 27.877 1.00 0.00 125 MET A C 7
ATOM 22279 O O . MET A 1 125 ? 34.430 63.827 27.814 1.00 0.00 125 MET A O 7
ATOM 22293 N N . LEU A 1 126 ? 36.278 64.604 26.861 1.00 0.00 126 LEU A N 7
ATOM 22294 C CA . LEU A 1 126 ? 35.590 64.783 25.567 1.00 0.00 126 LEU A CA 7
ATOM 22295 C C . LEU A 1 126 ? 34.770 63.545 25.232 1.00 0.00 126 LEU A C 7
ATOM 22296 O O . LEU A 1 126 ? 33.740 63.633 24.594 1.00 0.00 126 LEU A O 7
ATOM 22312 N N . CYS A 1 127 ? 35.245 62.407 25.671 1.00 0.00 127 CYS A N 7
ATOM 22313 C CA . CYS A 1 127 ? 34.505 61.154 25.389 1.00 0.00 127 CYS A CA 7
ATOM 22314 C C . CYS A 1 127 ? 33.149 61.170 26.085 1.00 0.00 127 CYS A C 7
ATOM 22315 O O . CYS A 1 127 ? 32.124 61.014 25.451 1.00 0.00 127 CYS A O 7
ATOM 22323 N N . TYR A 1 128 ? 33.171 61.355 27.380 1.00 0.00 128 TYR A N 7
ATOM 22324 C CA . TYR A 1 128 ? 31.890 61.386 28.134 1.00 0.00 128 TYR A CA 7
ATOM 22325 C C . TYR A 1 128 ? 30.864 62.224 27.386 1.00 0.00 128 TYR A C 7
ATOM 22326 O O . TYR A 1 128 ? 29.693 61.898 27.353 1.00 0.00 128 TYR A O 7
ATOM 22344 N N . ILE A 1 129 ? 31.326 63.295 26.793 1.00 0.00 129 ILE A N 7
ATOM 22345 C CA . ILE A 1 129 ? 30.395 64.172 26.038 1.00 0.00 129 ILE A CA 7
ATOM 22346 C C . ILE A 1 129 ? 30.018 63.534 24.700 1.00 0.00 129 ILE A C 7
ATOM 22347 O O . ILE A 1 129 ? 28.882 63.156 24.488 1.00 0.00 129 ILE A O 7
ATOM 22363 N N . TYR A 1 130 ? 30.986 63.440 23.822 1.00 0.00 130 TYR A N 7
ATOM 22364 C CA . TYR A 1 130 ? 30.733 62.834 22.481 1.00 0.00 130 TYR A CA 7
ATOM 22365 C C . TYR A 1 130 ? 29.764 61.658 22.567 1.00 0.00 130 TYR A C 7
ATOM 22366 O O . TYR A 1 130 ? 28.868 61.527 21.757 1.00 0.00 130 TYR A O 7
ATOM 22384 N N . ASP A 1 131 ? 29.962 60.826 23.547 1.00 0.00 131 ASP A N 7
ATOM 22385 C CA . ASP A 1 131 ? 29.067 59.653 23.702 1.00 0.00 131 ASP A CA 7
ATOM 22386 C C . ASP A 1 131 ? 27.652 60.074 24.089 1.00 0.00 131 ASP A C 7
ATOM 22387 O O . ASP A 1 131 ? 26.706 59.793 23.380 1.00 0.00 131 ASP A O 7
ATOM 22396 N N . ILE A 1 132 ? 27.531 60.741 25.204 1.00 0.00 132 ILE A N 7
ATOM 22397 C CA . ILE A 1 132 ? 26.183 61.182 25.646 1.00 0.00 132 ILE A CA 7
ATOM 22398 C C . ILE A 1 132 ? 25.386 61.778 24.489 1.00 0.00 132 ILE A C 7
ATOM 22399 O O . ILE A 1 132 ? 24.174 61.650 24.443 1.00 0.00 132 ILE A O 7
ATOM 22415 N N . PHE A 1 133 ? 26.065 62.415 23.572 1.00 0.00 133 PHE A N 7
ATOM 22416 C CA . PHE A 1 133 ? 25.337 63.009 22.432 1.00 0.00 133 PHE A CA 7
ATOM 22417 C C . PHE A 1 133 ? 24.808 61.910 21.535 1.00 0.00 133 PHE A C 7
ATOM 22418 O O . PHE A 1 133 ? 23.628 61.858 21.243 1.00 0.00 133 PHE A O 7
ATOM 22435 N N . GLU A 1 134 ? 25.689 61.046 21.105 1.00 0.00 134 GLU A N 7
ATOM 22436 C CA . GLU A 1 134 ? 25.246 59.944 20.228 1.00 0.00 134 GLU A CA 7
ATOM 22437 C C . GLU A 1 134 ? 23.967 59.321 20.775 1.00 0.00 134 GLU A C 7
ATOM 22438 O O . GLU A 1 134 ? 22.987 59.183 20.070 1.00 0.00 134 GLU A O 7
ATOM 22450 N N . LEU A 1 135 ? 24.002 58.962 22.031 1.00 0.00 135 LEU A N 7
ATOM 22451 C CA . LEU A 1 135 ? 22.805 58.348 22.654 1.00 0.00 135 LEU A CA 7
ATOM 22452 C C . LEU A 1 135 ? 21.551 59.171 22.373 1.00 0.00 135 LEU A C 7
ATOM 22453 O O . LEU A 1 135 ? 20.620 58.704 21.747 1.00 0.00 135 LEU A O 7
ATOM 22469 N N . THR A 1 136 ? 21.552 60.385 22.845 1.00 0.00 136 THR A N 7
ATOM 22470 C CA . THR A 1 136 ? 20.372 61.261 22.624 1.00 0.00 136 THR A CA 7
ATOM 22471 C C . THR A 1 136 ? 19.864 61.195 21.183 1.00 0.00 136 THR A C 7
ATOM 22472 O O . THR A 1 136 ? 18.746 60.790 20.935 1.00 0.00 136 THR A O 7
ATOM 22483 N N . VAL A 1 137 ? 20.695 61.593 20.264 1.00 0.00 137 VAL A N 7
ATOM 22484 C CA . VAL A 1 137 ? 20.283 61.567 18.833 1.00 0.00 137 VAL A CA 7
ATOM 22485 C C . VAL A 1 137 ? 19.929 60.159 18.342 1.00 0.00 137 VAL A C 7
ATOM 22486 O O . VAL A 1 137 ? 18.862 59.946 17.799 1.00 0.00 137 VAL A O 7
ATOM 22499 N N . MET A 1 138 ? 20.819 59.222 18.534 1.00 0.00 138 MET A N 7
ATOM 22500 C CA . MET A 1 138 ? 20.522 57.837 18.069 1.00 0.00 138 MET A CA 7
ATOM 22501 C C . MET A 1 138 ? 19.272 57.259 18.741 1.00 0.00 138 MET A C 7
ATOM 22502 O O . MET A 1 138 ? 18.772 56.232 18.326 1.00 0.00 138 MET A O 7
ATOM 22516 N N . PHE A 1 139 ? 18.783 57.920 19.763 1.00 0.00 139 PHE A N 7
ATOM 22517 C CA . PHE A 1 139 ? 17.565 57.389 20.443 1.00 0.00 139 PHE A CA 7
ATOM 22518 C C . PHE A 1 139 ? 16.299 57.962 19.812 1.00 0.00 139 PHE A C 7
ATOM 22519 O O . PHE A 1 139 ? 15.372 57.237 19.505 1.00 0.00 139 PHE A O 7
ATOM 22536 N N . ASP A 1 140 ? 16.281 59.255 19.630 1.00 0.00 140 ASP A N 7
ATOM 22537 C CA . ASP A 1 140 ? 15.084 59.893 19.021 1.00 0.00 140 ASP A CA 7
ATOM 22538 C C . ASP A 1 140 ? 14.733 59.259 17.679 1.00 0.00 140 ASP A C 7
ATOM 22539 O O . ASP A 1 140 ? 13.813 59.690 17.012 1.00 0.00 140 ASP A O 7
ATOM 22548 N N . THR A 1 141 ? 15.467 58.249 17.306 1.00 0.00 141 THR A N 7
ATOM 22549 C CA . THR A 1 141 ? 15.181 57.585 16.012 1.00 0.00 141 THR A CA 7
ATOM 22550 C C . THR A 1 141 ? 14.217 56.419 16.204 1.00 0.00 141 THR A C 7
ATOM 22551 O O . THR A 1 141 ? 13.412 56.131 15.340 1.00 0.00 141 THR A O 7
ATOM 22562 N N . MET A 1 142 ? 14.317 55.773 17.337 1.00 0.00 142 MET A N 7
ATOM 22563 C CA . MET A 1 142 ? 13.417 54.623 17.610 1.00 0.00 142 MET A CA 7
ATOM 22564 C C . MET A 1 142 ? 12.236 55.061 18.465 1.00 0.00 142 MET A C 7
ATOM 22565 O O . MET A 1 142 ? 11.930 54.446 19.469 1.00 0.00 142 MET A O 7
ATOM 22579 N N . ASP A 1 143 ? 11.591 56.119 18.054 1.00 0.00 143 ASP A N 7
ATOM 22580 C CA . ASP A 1 143 ? 10.428 56.612 18.831 1.00 0.00 143 ASP A CA 7
ATOM 22581 C C . ASP A 1 143 ? 9.382 57.225 17.909 1.00 0.00 143 ASP A C 7
ATOM 22582 O O . ASP A 1 143 ? 9.707 57.969 17.005 1.00 0.00 143 ASP A O 7
ATOM 22591 N N . LYS A 1 144 ? 8.143 56.901 18.155 1.00 0.00 144 LYS A N 7
ATOM 22592 C CA . LYS A 1 144 ? 7.064 57.456 17.304 1.00 0.00 144 LYS A CA 7
ATOM 22593 C C . LYS A 1 144 ? 7.016 58.974 17.420 1.00 0.00 144 LYS A C 7
ATOM 22594 O O . LYS A 1 144 ? 6.346 59.635 16.651 1.00 0.00 144 LYS A O 7
ATOM 22613 N N . ASP A 1 145 ? 7.726 59.501 18.379 1.00 0.00 145 ASP A N 7
ATOM 22614 C CA . ASP A 1 145 ? 7.731 60.971 18.558 1.00 0.00 145 ASP A CA 7
ATOM 22615 C C . ASP A 1 145 ? 8.838 61.397 19.514 1.00 0.00 145 ASP A C 7
ATOM 22616 O O . ASP A 1 145 ? 8.755 61.170 20.706 1.00 0.00 145 ASP A O 7
ATOM 22625 N N . GLY A 1 146 ? 9.858 62.009 18.976 1.00 0.00 146 GLY A N 7
ATOM 22626 C CA . GLY A 1 146 ? 10.983 62.458 19.844 1.00 0.00 146 GLY A CA 7
ATOM 22627 C C . GLY A 1 146 ? 10.443 63.187 21.076 1.00 0.00 146 GLY A C 7
ATOM 22628 O O . GLY A 1 146 ? 9.922 64.281 20.972 1.00 0.00 146 GLY A O 7
ATOM 22632 N N . SER A 1 147 ? 10.581 62.562 22.217 1.00 0.00 147 SER A N 7
ATOM 22633 C CA . SER A 1 147 ? 10.086 63.195 23.468 1.00 0.00 147 SER A CA 7
ATOM 22634 C C . SER A 1 147 ? 11.065 62.965 24.613 1.00 0.00 147 SER A C 7
ATOM 22635 O O . SER A 1 147 ? 10.740 63.177 25.763 1.00 0.00 147 SER A O 7
ATOM 22643 N N . LEU A 1 148 ? 12.249 62.534 24.276 1.00 0.00 148 LEU A N 7
ATOM 22644 C CA . LEU A 1 148 ? 13.262 62.285 25.332 1.00 0.00 148 LEU A CA 7
ATOM 22645 C C . LEU A 1 148 ? 12.664 61.492 26.485 1.00 0.00 148 LEU A C 7
ATOM 22646 O O . LEU A 1 148 ? 12.585 61.970 27.599 1.00 0.00 148 LEU A O 7
ATOM 22662 N N . LEU A 1 149 ? 12.249 60.291 26.198 1.00 0.00 149 LEU A N 7
ATOM 22663 C CA . LEU A 1 149 ? 11.655 59.449 27.262 1.00 0.00 149 LEU A CA 7
ATOM 22664 C C . LEU A 1 149 ? 11.453 58.023 26.765 1.00 0.00 149 LEU A C 7
ATOM 22665 O O . LEU A 1 149 ? 10.819 57.807 25.749 1.00 0.00 149 LEU A O 7
ATOM 22681 N N . LEU A 1 150 ? 11.994 57.075 27.493 1.00 0.00 150 LEU A N 7
ATOM 22682 C CA . LEU A 1 150 ? 11.848 55.650 27.081 1.00 0.00 150 LEU A CA 7
ATOM 22683 C C . LEU A 1 150 ? 10.895 54.903 28.004 1.00 0.00 150 LEU A C 7
ATOM 22684 O O . LEU A 1 150 ? 10.662 55.310 29.126 1.00 0.00 150 LEU A O 7
ATOM 22700 N N . GLU A 1 151 ? 10.361 53.816 27.514 1.00 0.00 151 GLU A N 7
ATOM 22701 C CA . GLU A 1 151 ? 9.421 53.026 28.344 1.00 0.00 151 GLU A CA 7
ATOM 22702 C C . GLU A 1 151 ? 9.541 51.536 28.038 1.00 0.00 151 GLU A C 7
ATOM 22703 O O . GLU A 1 151 ? 10.331 51.133 27.208 1.00 0.00 151 GLU A O 7
ATOM 22715 N N . LEU A 1 152 ? 8.756 50.747 28.728 1.00 0.00 152 LEU A N 7
ATOM 22716 C CA . LEU A 1 152 ? 8.798 49.277 28.504 1.00 0.00 152 LEU A CA 7
ATOM 22717 C C . LEU A 1 152 ? 8.949 48.948 27.022 1.00 0.00 152 LEU A C 7
ATOM 22718 O O . LEU A 1 152 ? 9.646 48.022 26.658 1.00 0.00 152 LEU A O 7
ATOM 22734 N N . GLN A 1 153 ? 8.293 49.713 26.193 1.00 0.00 153 GLN A N 7
ATOM 22735 C CA . GLN A 1 153 ? 8.391 49.454 24.734 1.00 0.00 153 GLN A CA 7
ATOM 22736 C C . GLN A 1 153 ? 9.777 49.788 24.228 1.00 0.00 153 GLN A C 7
ATOM 22737 O O . GLN A 1 153 ? 10.533 48.916 23.842 1.00 0.00 153 GLN A O 7
ATOM 22751 N N . GLU A 1 154 ? 10.090 51.048 24.240 1.00 0.00 154 GLU A N 7
ATOM 22752 C CA . GLU A 1 154 ? 11.417 51.461 23.764 1.00 0.00 154 GLU A CA 7
ATOM 22753 C C . GLU A 1 154 ? 12.506 50.671 24.477 1.00 0.00 154 GLU A C 7
ATOM 22754 O O . GLU A 1 154 ? 13.567 50.445 23.934 1.00 0.00 154 GLU A O 7
ATOM 22766 N N . PHE A 1 155 ? 12.222 50.262 25.686 1.00 0.00 155 PHE A N 7
ATOM 22767 C CA . PHE A 1 155 ? 13.231 49.487 26.443 1.00 0.00 155 PHE A CA 7
ATOM 22768 C C . PHE A 1 155 ? 13.598 48.218 25.687 1.00 0.00 155 PHE A C 7
ATOM 22769 O O . PHE A 1 155 ? 14.752 47.985 25.382 1.00 0.00 155 PHE A O 7
ATOM 22786 N N . LYS A 1 156 ? 12.608 47.417 25.395 1.00 0.00 156 LYS A N 7
ATOM 22787 C CA . LYS A 1 156 ? 12.884 46.162 24.658 1.00 0.00 156 LYS A CA 7
ATOM 22788 C C . LYS A 1 156 ? 13.614 46.462 23.356 1.00 0.00 156 LYS A C 7
ATOM 22789 O O . LYS A 1 156 ? 14.408 45.671 22.888 1.00 0.00 156 LYS A O 7
ATOM 22808 N N . GLU A 1 157 ? 13.329 47.606 22.792 1.00 0.00 157 GLU A N 7
ATOM 22809 C CA . GLU A 1 157 ? 13.995 47.981 21.520 1.00 0.00 157 GLU A CA 7
ATOM 22810 C C . GLU A 1 157 ? 15.329 48.676 21.798 1.00 0.00 157 GLU A C 7
ATOM 22811 O O . GLU A 1 157 ? 16.229 48.671 20.970 1.00 0.00 157 GLU A O 7
ATOM 22823 N N . ALA A 1 158 ? 15.438 49.248 22.969 1.00 0.00 158 ALA A N 7
ATOM 22824 C CA . ALA A 1 158 ? 16.695 49.951 23.331 1.00 0.00 158 ALA A CA 7
ATOM 22825 C C . ALA A 1 158 ? 17.784 48.973 23.769 1.00 0.00 158 ALA A C 7
ATOM 22826 O O . ALA A 1 158 ? 18.925 49.105 23.372 1.00 0.00 158 ALA A O 7
ATOM 22833 N N . LEU A 1 159 ? 17.421 48.009 24.582 1.00 0.00 159 LEU A N 7
ATOM 22834 C CA . LEU A 1 159 ? 18.441 47.033 25.038 1.00 0.00 159 LEU A CA 7
ATOM 22835 C C . LEU A 1 159 ? 19.333 46.581 23.864 1.00 0.00 159 LEU A C 7
ATOM 22836 O O . LEU A 1 159 ? 20.544 46.639 23.955 1.00 0.00 159 LEU A O 7
ATOM 22852 N N . PRO A 1 160 ? 18.718 46.136 22.772 1.00 0.00 160 PRO A N 7
ATOM 22853 C CA . PRO A 1 160 ? 19.481 45.691 21.611 1.00 0.00 160 PRO A CA 7
ATOM 22854 C C . PRO A 1 160 ? 20.214 46.864 20.963 1.00 0.00 160 PRO A C 7
ATOM 22855 O O . PRO A 1 160 ? 21.420 46.830 20.786 1.00 0.00 160 PRO A O 7
ATOM 22866 N N . LYS A 1 161 ? 19.469 47.888 20.625 1.00 0.00 161 LYS A N 7
ATOM 22867 C CA . LYS A 1 161 ? 20.100 49.070 19.991 1.00 0.00 161 LYS A CA 7
ATOM 22868 C C . LYS A 1 161 ? 21.245 49.604 20.840 1.00 0.00 161 LYS A C 7
ATOM 22869 O O . LYS A 1 161 ? 22.223 50.106 20.320 1.00 0.00 161 LYS A O 7
ATOM 22888 N N . LEU A 1 162 ? 21.110 49.491 22.131 1.00 0.00 162 LEU A N 7
ATOM 22889 C CA . LEU A 1 162 ? 22.188 49.992 23.018 1.00 0.00 162 LEU A CA 7
ATOM 22890 C C . LEU A 1 162 ? 23.380 49.046 23.006 1.00 0.00 162 LEU A C 7
ATOM 22891 O O . LEU A 1 162 ? 24.510 49.476 22.904 1.00 0.00 162 LEU A O 7
ATOM 22907 N N . LYS A 1 163 ? 23.111 47.771 23.112 1.00 0.00 163 LYS A N 7
ATOM 22908 C CA . LYS A 1 163 ? 24.230 46.799 23.107 1.00 0.00 163 LYS A CA 7
ATOM 22909 C C . LYS A 1 163 ? 25.197 47.112 21.971 1.00 0.00 163 LYS A C 7
ATOM 22910 O O . LYS A 1 163 ? 26.397 47.002 22.125 1.00 0.00 163 LYS A O 7
ATOM 22929 N N . GLU A 1 164 ? 24.656 47.500 20.844 1.00 0.00 164 GLU A N 7
ATOM 22930 C CA . GLU A 1 164 ? 25.530 47.826 19.688 1.00 0.00 164 GLU A CA 7
ATOM 22931 C C . GLU A 1 164 ? 26.218 49.175 19.891 1.00 0.00 164 GLU A C 7
ATOM 22932 O O . GLU A 1 164 ? 26.850 49.696 18.995 1.00 0.00 164 GLU A O 7
ATOM 22944 N N . TRP A 1 165 ? 26.078 49.715 21.074 1.00 0.00 165 TRP A N 7
ATOM 22945 C CA . TRP A 1 165 ? 26.711 51.029 21.366 1.00 0.00 165 TRP A CA 7
ATOM 22946 C C . TRP A 1 165 ? 28.061 50.836 22.044 1.00 0.00 165 TRP A C 7
ATOM 22947 O O . TRP A 1 165 ? 29.044 51.435 21.656 1.00 0.00 165 TRP A O 7
ATOM 22968 N N . GLY A 1 166 ? 28.086 50.000 23.047 1.00 0.00 166 GLY A N 7
ATOM 22969 C CA . GLY A 1 166 ? 29.371 49.759 23.760 1.00 0.00 166 GLY A CA 7
ATOM 22970 C C . GLY A 1 166 ? 29.128 49.012 25.072 1.00 0.00 166 GLY A C 7
ATOM 22971 O O . GLY A 1 166 ? 30.005 48.335 25.571 1.00 0.00 166 GLY A O 7
ATOM 22975 N N . VAL A 1 167 ? 27.939 49.150 25.603 1.00 0.00 167 VAL A N 7
ATOM 22976 C CA . VAL A 1 167 ? 27.624 48.453 26.885 1.00 0.00 167 VAL A CA 7
ATOM 22977 C C . VAL A 1 167 ? 26.861 47.160 26.630 1.00 0.00 167 VAL A C 7
ATOM 22978 O O . VAL A 1 167 ? 26.843 46.652 25.526 1.00 0.00 167 VAL A O 7
ATOM 22991 N N . ASP A 1 168 ? 26.241 46.649 27.661 1.00 0.00 168 ASP A N 7
ATOM 22992 C CA . ASP A 1 168 ? 25.473 45.390 27.500 1.00 0.00 168 ASP A CA 7
ATOM 22993 C C . ASP A 1 168 ? 24.299 45.342 28.471 1.00 0.00 168 ASP A C 7
ATOM 22994 O O . ASP A 1 168 ? 23.377 44.573 28.294 1.00 0.00 168 ASP A O 7
ATOM 23003 N N . ILE A 1 169 ? 24.359 46.168 29.483 1.00 0.00 169 ILE A N 7
ATOM 23004 C CA . ILE A 1 169 ? 23.256 46.193 30.483 1.00 0.00 169 ILE A CA 7
ATOM 23005 C C . ILE A 1 169 ? 22.949 44.796 31.004 1.00 0.00 169 ILE A C 7
ATOM 23006 O O . ILE A 1 169 ? 22.142 44.081 30.442 1.00 0.00 169 ILE A O 7
ATOM 23022 N N . THR A 1 170 ? 23.604 44.426 32.073 1.00 0.00 170 THR A N 7
ATOM 23023 C CA . THR A 1 170 ? 23.360 43.084 32.644 1.00 0.00 170 THR A CA 7
ATOM 23024 C C . THR A 1 170 ? 21.917 42.982 33.103 1.00 0.00 170 THR A C 7
ATOM 23025 O O . THR A 1 170 ? 21.403 43.891 33.724 1.00 0.00 170 THR A O 7
ATOM 23036 N N . ASP A 1 171 ? 21.280 41.887 32.799 1.00 0.00 171 ASP A N 7
ATOM 23037 C CA . ASP A 1 171 ? 19.868 41.740 33.223 1.00 0.00 171 ASP A CA 7
ATOM 23038 C C . ASP A 1 171 ? 19.081 42.991 32.836 1.00 0.00 171 ASP A C 7
ATOM 23039 O O . ASP A 1 171 ? 18.879 43.877 33.636 1.00 0.00 171 ASP A O 7
ATOM 23048 N N . ALA A 1 172 ? 18.658 43.036 31.606 1.00 0.00 172 ALA A N 7
ATOM 23049 C CA . ALA A 1 172 ? 17.885 44.212 31.127 1.00 0.00 172 ALA A CA 7
ATOM 23050 C C . ALA A 1 172 ? 16.772 44.621 32.099 1.00 0.00 172 ALA A C 7
ATOM 23051 O O . ALA A 1 172 ? 16.939 45.525 32.890 1.00 0.00 172 ALA A O 7
ATOM 23058 N N . THR A 1 173 ? 15.654 43.943 32.002 1.00 0.00 173 THR A N 7
ATOM 23059 C CA . THR A 1 173 ? 14.487 44.249 32.895 1.00 0.00 173 THR A CA 7
ATOM 23060 C C . THR A 1 173 ? 14.901 44.796 34.267 1.00 0.00 173 THR A C 7
ATOM 23061 O O . THR A 1 173 ? 14.409 45.822 34.696 1.00 0.00 173 THR A O 7
ATOM 23072 N N . THR A 1 174 ? 15.790 44.118 34.933 1.00 0.00 174 THR A N 7
ATOM 23073 C CA . THR A 1 174 ? 16.215 44.620 36.271 1.00 0.00 174 THR A CA 7
ATOM 23074 C C . THR A 1 174 ? 16.819 46.013 36.160 1.00 0.00 174 THR A C 7
ATOM 23075 O O . THR A 1 174 ? 16.392 46.936 36.832 1.00 0.00 174 THR A O 7
ATOM 23086 N N . VAL A 1 175 ? 17.800 46.150 35.313 1.00 0.00 175 VAL A N 7
ATOM 23087 C CA . VAL A 1 175 ? 18.432 47.478 35.155 1.00 0.00 175 VAL A CA 7
ATOM 23088 C C . VAL A 1 175 ? 17.376 48.553 34.928 1.00 0.00 175 VAL A C 7
ATOM 23089 O O . VAL A 1 175 ? 17.423 49.607 35.531 1.00 0.00 175 VAL A O 7
ATOM 23102 N N . PHE A 1 176 ? 16.436 48.272 34.060 1.00 0.00 176 PHE A N 7
ATOM 23103 C CA . PHE A 1 176 ? 15.378 49.278 33.800 1.00 0.00 176 PHE A CA 7
ATOM 23104 C C . PHE A 1 176 ? 14.768 49.729 35.115 1.00 0.00 176 PHE A C 7
ATOM 23105 O O . PHE A 1 176 ? 14.457 50.890 35.300 1.00 0.00 176 PHE A O 7
ATOM 23122 N N . ASN A 1 177 ? 14.606 48.793 36.012 1.00 0.00 177 ASN A N 7
ATOM 23123 C CA . ASN A 1 177 ? 14.020 49.138 37.325 1.00 0.00 177 ASN A CA 7
ATOM 23124 C C . ASN A 1 177 ? 15.069 49.796 38.216 1.00 0.00 177 ASN A C 7
ATOM 23125 O O . ASN A 1 177 ? 14.758 50.316 39.270 1.00 0.00 177 ASN A O 7
ATOM 23136 N N . GLU A 1 178 ? 16.303 49.750 37.777 1.00 0.00 178 GLU A N 7
ATOM 23137 C CA . GLU A 1 178 ? 17.389 50.367 38.581 1.00 0.00 178 GLU A CA 7
ATOM 23138 C C . GLU A 1 178 ? 17.556 51.839 38.229 1.00 0.00 178 GLU A C 7
ATOM 23139 O O . GLU A 1 178 ? 17.534 52.693 39.093 1.00 0.00 178 GLU A O 7
ATOM 23151 N N . ILE A 1 179 ? 17.720 52.110 36.965 1.00 0.00 179 ILE A N 7
ATOM 23152 C CA . ILE A 1 179 ? 17.891 53.523 36.538 1.00 0.00 179 ILE A CA 7
ATOM 23153 C C . ILE A 1 179 ? 16.634 54.340 36.820 1.00 0.00 179 ILE A C 7
ATOM 23154 O O . ILE A 1 179 ? 16.715 55.486 37.220 1.00 0.00 179 ILE A O 7
ATOM 23170 N N . ASP A 1 180 ? 15.493 53.742 36.607 1.00 0.00 180 ASP A N 7
ATOM 23171 C CA . ASP A 1 180 ? 14.229 54.477 36.860 1.00 0.00 180 ASP A CA 7
ATOM 23172 C C . ASP A 1 180 ? 14.033 54.722 38.354 1.00 0.00 180 ASP A C 7
ATOM 23173 O O . ASP A 1 180 ? 13.056 54.295 38.935 1.00 0.00 180 ASP A O 7
ATOM 23182 N N . THR A 1 181 ? 14.970 55.411 38.948 1.00 0.00 181 THR A N 7
ATOM 23183 C CA . THR A 1 181 ? 14.860 55.695 40.399 1.00 0.00 181 THR A CA 7
ATOM 23184 C C . THR A 1 181 ? 14.156 57.027 40.637 1.00 0.00 181 THR A C 7
ATOM 23185 O O . THR A 1 181 ? 14.087 57.504 41.753 1.00 0.00 181 THR A O 7
ATOM 23196 N N . ASN A 1 182 ? 13.650 57.602 39.577 1.00 0.00 182 ASN A N 7
ATOM 23197 C CA . ASN A 1 182 ? 12.945 58.902 39.709 1.00 0.00 182 ASN A CA 7
ATOM 23198 C C . ASN A 1 182 ? 11.719 58.943 38.806 1.00 0.00 182 ASN A C 7
ATOM 23199 O O . ASN A 1 182 ? 11.371 59.979 38.274 1.00 0.00 182 ASN A O 7
ATOM 23210 N N . GLY A 1 183 ? 11.086 57.811 38.648 1.00 0.00 183 GLY A N 7
ATOM 23211 C CA . GLY A 1 183 ? 9.876 57.764 37.780 1.00 0.00 183 GLY A CA 7
ATOM 23212 C C . GLY A 1 183 ? 8.923 56.664 38.252 1.00 0.00 183 GLY A C 7
ATOM 23213 O O . GLY A 1 183 ? 8.680 56.515 39.433 1.00 0.00 183 GLY A O 7
ATOM 23217 N N . SER A 1 184 ? 8.403 55.914 37.320 1.00 0.00 184 SER A N 7
ATOM 23218 C CA . SER A 1 184 ? 7.470 54.826 37.697 1.00 0.00 184 SER A CA 7
ATOM 23219 C C . SER A 1 184 ? 7.382 53.778 36.594 1.00 0.00 184 SER A C 7
ATOM 23220 O O . SER A 1 184 ? 6.897 52.686 36.812 1.00 0.00 184 SER A O 7
ATOM 23228 N N . GLY A 1 185 ? 7.855 54.126 35.427 1.00 0.00 185 GLY A N 7
ATOM 23229 C CA . GLY A 1 185 ? 7.803 53.153 34.300 1.00 0.00 185 GLY A CA 7
ATOM 23230 C C . GLY A 1 185 ? 8.473 53.733 33.054 1.00 0.00 185 GLY A C 7
ATOM 23231 O O . GLY A 1 185 ? 8.226 53.289 31.950 1.00 0.00 185 GLY A O 7
ATOM 23235 N N . VAL A 1 186 ? 9.307 54.717 33.255 1.00 0.00 186 VAL A N 7
ATOM 23236 C CA . VAL A 1 186 ? 10.000 55.335 32.097 1.00 0.00 186 VAL A CA 7
ATOM 23237 C C . VAL A 1 186 ? 11.370 55.860 32.506 1.00 0.00 186 VAL A C 7
ATOM 23238 O O . VAL A 1 186 ? 11.672 55.966 33.679 1.00 0.00 186 VAL A O 7
ATOM 23251 N N . VAL A 1 187 ? 12.175 56.182 31.530 1.00 0.00 187 VAL A N 7
ATOM 23252 C CA . VAL A 1 187 ? 13.530 56.704 31.842 1.00 0.00 187 VAL A CA 7
ATOM 23253 C C . VAL A 1 187 ? 13.961 57.740 30.810 1.00 0.00 187 VAL A C 7
ATOM 23254 O O . VAL A 1 187 ? 13.983 57.469 29.625 1.00 0.00 187 VAL A O 7
ATOM 23267 N N . THR A 1 188 ? 14.297 58.910 31.280 1.00 0.00 188 THR A N 7
ATOM 23268 C CA . THR A 1 188 ? 14.728 59.976 30.343 1.00 0.00 188 THR A CA 7
ATOM 23269 C C . THR A 1 188 ? 16.106 59.679 29.766 1.00 0.00 188 THR A C 7
ATOM 23270 O O . THR A 1 188 ? 16.768 58.744 30.169 1.00 0.00 188 THR A O 7
ATOM 23281 N N . PHE A 1 189 ? 16.510 60.489 28.827 1.00 0.00 189 PHE A N 7
ATOM 23282 C CA . PHE A 1 189 ? 17.841 60.284 28.199 1.00 0.00 189 PHE A CA 7
ATOM 23283 C C . PHE A 1 189 ? 18.966 60.472 29.214 1.00 0.00 189 PHE A C 7
ATOM 23284 O O . PHE A 1 189 ? 19.774 59.587 29.418 1.00 0.00 189 PHE A O 7
ATOM 23301 N N . ASP A 1 190 ? 18.997 61.625 29.829 1.00 0.00 190 ASP A N 7
ATOM 23302 C CA . ASP A 1 190 ? 20.059 61.897 30.835 1.00 0.00 190 ASP A CA 7
ATOM 23303 C C . ASP A 1 190 ? 20.318 60.681 31.716 1.00 0.00 190 ASP A C 7
ATOM 23304 O O . ASP A 1 190 ? 21.429 60.460 32.159 1.00 0.00 190 ASP A O 7
ATOM 23313 N N . GLU A 1 191 ? 19.295 59.911 31.954 1.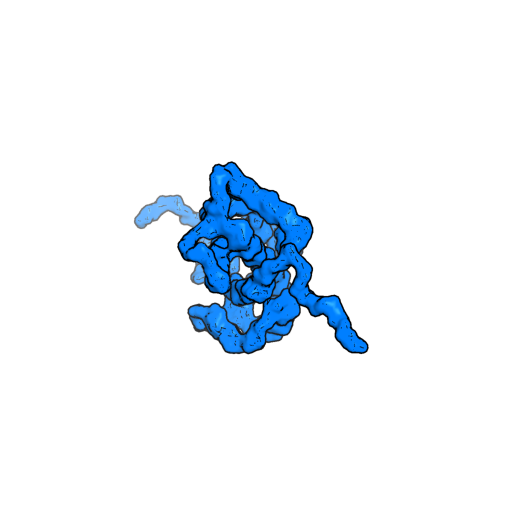00 0.00 191 GLU A N 7
ATOM 23314 C CA . GLU A 1 191 ? 19.477 58.709 32.805 1.00 0.00 191 GLU A CA 7
ATOM 23315 C C . GLU A 1 191 ? 20.037 57.550 31.991 1.00 0.00 191 GLU A C 7
ATOM 23316 O O . GLU A 1 191 ? 21.040 56.966 32.349 1.00 0.00 191 GLU A O 7
ATOM 23328 N N . PHE A 1 192 ? 19.379 57.241 30.910 1.00 0.00 192 PHE A N 7
ATOM 23329 C CA . PHE A 1 192 ? 19.856 56.125 30.058 1.00 0.00 192 PHE A CA 7
ATOM 23330 C C . PHE A 1 192 ? 21.309 56.345 29.652 1.00 0.00 192 PHE A C 7
ATOM 23331 O O . PHE A 1 192 ? 22.092 55.416 29.588 1.00 0.00 192 PHE A O 7
ATOM 23348 N N . SER A 1 193 ? 21.640 57.578 29.387 1.00 0.00 193 SER A N 7
ATOM 23349 C CA . SER A 1 193 ? 23.031 57.897 28.980 1.00 0.00 193 SER A CA 7
ATOM 23350 C C . SER A 1 193 ? 23.996 57.744 30.149 1.00 0.00 193 SER A C 7
ATOM 23351 O O . SER A 1 193 ? 24.869 56.902 30.122 1.00 0.00 193 SER A O 7
ATOM 23359 N N . CYS A 1 194 ? 23.812 58.569 31.155 1.00 0.00 194 CYS A N 7
ATOM 23360 C CA . CYS A 1 194 ? 24.705 58.507 32.353 1.00 0.00 194 CYS A CA 7
ATOM 23361 C C . CYS A 1 194 ? 25.129 57.073 32.669 1.00 0.00 194 CYS A C 7
ATOM 23362 O O . CYS A 1 194 ? 26.300 56.789 32.815 1.00 0.00 194 CYS A O 7
ATOM 23370 N N . TRP A 1 195 ? 24.170 56.196 32.767 1.00 0.00 195 TRP A N 7
ATOM 23371 C CA . TRP A 1 195 ? 24.509 54.783 33.072 1.00 0.00 195 TRP A CA 7
ATOM 23372 C C . TRP A 1 195 ? 25.350 54.169 31.952 1.00 0.00 195 TRP A C 7
ATOM 23373 O O . TRP A 1 195 ? 26.350 53.517 32.205 1.00 0.00 195 TRP A O 7
ATOM 23394 N N . ALA A 1 196 ? 24.938 54.398 30.733 1.00 0.00 196 ALA A N 7
ATOM 23395 C CA . ALA A 1 196 ? 25.696 53.837 29.586 1.00 0.00 196 ALA A CA 7
ATOM 23396 C C . ALA A 1 196 ? 27.075 54.486 29.447 1.00 0.00 196 ALA A C 7
ATOM 23397 O O . ALA A 1 196 ? 28.081 53.854 29.700 1.00 0.00 196 ALA A O 7
ATOM 23404 N N . VAL A 1 197 ? 27.098 55.737 29.033 1.00 0.00 197 VAL A N 7
ATOM 23405 C CA . VAL A 1 197 ? 28.406 56.439 28.872 1.00 0.00 197 VAL A CA 7
ATOM 23406 C C . VAL A 1 197 ? 29.388 56.061 29.976 1.00 0.00 197 VAL A C 7
ATOM 23407 O O . VAL A 1 197 ? 30.488 55.624 29.704 1.00 0.00 197 VAL A O 7
ATOM 23420 N N . THR A 1 198 ? 28.977 56.233 31.196 1.00 0.00 198 THR A N 7
ATOM 23421 C CA . THR A 1 198 ? 29.879 55.887 32.320 1.00 0.00 198 THR A CA 7
ATOM 23422 C C . THR A 1 198 ? 30.501 54.515 32.105 1.00 0.00 198 THR A C 7
ATOM 23423 O O . THR A 1 198 ? 31.701 54.392 31.939 1.00 0.00 198 THR A O 7
ATOM 23434 N N . LYS A 1 199 ? 29.675 53.504 32.111 1.00 0.00 199 LYS A N 7
ATOM 23435 C CA . LYS A 1 199 ? 30.206 52.137 31.907 1.00 0.00 199 LYS A CA 7
ATOM 23436 C C . LYS A 1 199 ? 31.081 52.083 30.661 1.00 0.00 199 LYS A C 7
ATOM 23437 O O . LYS A 1 199 ? 32.110 51.438 30.647 1.00 0.00 199 LYS A O 7
ATOM 23456 N N . LYS A 1 200 ? 30.653 52.767 29.637 1.00 0.00 200 LYS A N 7
ATOM 23457 C CA . LYS A 1 200 ? 31.436 52.775 28.379 1.00 0.00 200 LYS A CA 7
ATOM 23458 C C . LYS A 1 200 ? 32.766 53.501 28.564 1.00 0.00 200 LYS A C 7
ATOM 23459 O O . LYS A 1 200 ? 33.676 53.341 27.775 1.00 0.00 200 LYS A O 7
ATOM 23478 N N . LEU A 1 201 ? 32.856 54.282 29.604 1.00 0.00 201 LEU A N 7
ATOM 23479 C CA . LEU A 1 201 ? 34.117 55.024 29.851 1.00 0.00 201 LEU A CA 7
ATOM 23480 C C . LEU A 1 201 ? 35.176 54.129 30.491 1.00 0.00 201 LEU A C 7
ATOM 23481 O O . LEU A 1 201 ? 36.277 54.014 29.988 1.00 0.00 201 LEU A O 7
ATOM 23497 N N . GLN A 1 202 ? 34.828 53.512 31.587 1.00 0.00 202 GLN A N 7
ATOM 23498 C CA . GLN A 1 202 ? 35.810 52.626 32.265 1.00 0.00 202 GLN A CA 7
ATOM 23499 C C . GLN A 1 202 ? 35.931 51.276 31.562 1.00 0.00 202 GLN A C 7
ATOM 23500 O O . GLN A 1 202 ? 36.818 50.501 31.860 1.00 0.00 202 GLN A O 7
ATOM 23514 N N . VAL A 1 203 ? 35.043 51.014 30.642 1.00 0.00 203 VAL A N 7
ATOM 23515 C CA . VAL A 1 203 ? 35.108 49.718 29.925 1.00 0.00 203 VAL A CA 7
ATOM 23516 C C . VAL A 1 203 ? 35.966 49.830 28.670 1.00 0.00 203 VAL A C 7
ATOM 23517 O O . VAL A 1 203 ? 36.857 49.032 28.455 1.00 0.00 203 VAL A O 7
ATOM 23530 N N . CYS A 1 204 ? 35.684 50.826 27.866 1.00 0.00 204 CYS A N 7
ATOM 23531 C CA . CYS A 1 204 ? 36.473 51.009 26.617 1.00 0.00 204 CYS A CA 7
ATOM 23532 C C . CYS A 1 204 ? 37.547 52.079 26.790 1.00 0.00 204 CYS A C 7
ATOM 23533 O O . CYS A 1 204 ? 38.167 52.497 25.832 1.00 0.00 204 CYS A O 7
ATOM 23541 N N . GLY A 1 205 ? 37.750 52.503 28.005 1.00 0.00 205 GLY A N 7
ATOM 23542 C CA . GLY A 1 205 ? 38.785 53.549 28.249 1.00 0.00 205 GLY A CA 7
ATOM 23543 C C . GLY A 1 205 ? 40.189 52.939 28.201 1.00 0.00 205 GLY A C 7
ATOM 23544 O O . GLY A 1 205 ? 40.666 52.402 29.182 1.00 0.00 205 GLY A O 7
ATOM 23548 N N . ASP A 1 206 ? 40.823 53.036 27.062 1.00 0.00 206 ASP A N 7
ATOM 23549 C CA . ASP A 1 206 ? 42.190 52.468 26.941 1.00 0.00 206 ASP A CA 7
ATOM 23550 C C . ASP A 1 206 ? 43.018 53.237 25.915 1.00 0.00 206 ASP A C 7
ATOM 23551 O O . ASP A 1 206 ? 43.420 52.703 24.901 1.00 0.00 206 ASP A O 7
ATOM 23560 N N . PRO A 1 207 ? 43.257 54.491 26.214 1.00 0.00 207 PRO A N 7
ATOM 23561 C CA . PRO A 1 207 ? 44.036 55.358 25.335 1.00 0.00 207 PRO A CA 7
ATOM 23562 C C . PRO A 1 207 ? 45.478 54.871 25.213 1.00 0.00 207 PRO A C 7
ATOM 23563 O O . PRO A 1 207 ? 46.058 54.404 26.173 1.00 0.00 207 PRO A O 7
ATOM 23574 N N . ASP A 1 208 ? 46.028 54.990 24.036 1.00 0.00 208 ASP A N 7
ATOM 23575 C CA . ASP A 1 208 ? 47.427 54.537 23.839 1.00 0.00 208 ASP A CA 7
ATOM 23576 C C . ASP A 1 208 ? 47.886 54.790 22.408 1.00 0.00 208 ASP A C 7
ATOM 23577 O O . ASP A 1 208 ? 48.440 55.831 22.108 1.00 0.00 208 ASP A O 7
ATOM 23586 N N . GLY A 1 209 ? 47.644 53.824 21.554 1.00 0.00 209 GLY A N 7
ATOM 23587 C CA . GLY A 1 209 ? 48.054 53.970 20.122 1.00 0.00 209 GLY A CA 7
ATOM 23588 C C . GLY A 1 209 ? 48.962 52.810 19.714 1.00 0.00 209 GLY A C 7
ATOM 23589 O O . GLY A 1 209 ? 49.578 52.837 18.667 1.00 0.00 209 GLY A O 7
ATOM 23593 N N . GLU A 1 210 ? 49.025 51.811 20.553 1.00 0.00 210 GLU A N 7
ATOM 23594 C CA . GLU A 1 210 ? 49.882 50.644 20.236 1.00 0.00 210 GLU A CA 7
ATOM 23595 C C . GLU A 1 210 ? 49.097 49.592 19.464 1.00 0.00 210 GLU A C 7
ATOM 23596 O O . GLU A 1 210 ? 47.893 49.495 19.591 1.00 0.00 210 GLU A O 7
ATOM 23608 N N . GLU A 1 211 ? 49.794 48.819 18.677 1.00 0.00 211 GLU A N 7
ATOM 23609 C CA . GLU A 1 211 ? 49.102 47.769 17.891 1.00 0.00 211 GLU A CA 7
ATOM 23610 C C . GLU A 1 211 ? 50.089 46.722 17.397 1.00 0.00 211 GLU A C 7
ATOM 23611 O O . GLU A 1 211 ? 51.272 46.978 17.293 1.00 0.00 211 GLU A O 7
ATOM 23623 N N . ASN A 1 212 ? 49.584 45.557 17.101 1.00 0.00 212 ASN A N 7
ATOM 23624 C CA . ASN A 1 212 ? 50.476 44.480 16.610 1.00 0.00 212 ASN A CA 7
ATOM 23625 C C . ASN A 1 212 ? 49.665 43.350 15.996 1.00 0.00 212 ASN A C 7
ATOM 23626 O O . ASN A 1 212 ? 50.212 42.456 15.380 1.00 0.00 212 ASN A O 7
ATOM 23637 N N . GLY A 1 213 ? 48.367 43.414 16.181 1.00 0.00 213 GLY A N 7
ATOM 23638 C CA . GLY A 1 213 ? 47.478 42.351 15.618 1.00 0.00 213 GLY A CA 7
ATOM 23639 C C . GLY A 1 213 ? 46.793 41.577 16.745 1.00 0.00 213 GLY A C 7
ATOM 23640 O O . GLY A 1 213 ? 47.396 41.288 17.760 1.00 0.00 213 GLY A O 7
ATOM 23644 N N . ALA A 1 214 ? 45.543 41.260 16.542 1.00 0.00 214 ALA A N 7
ATOM 23645 C CA . ALA A 1 214 ? 44.798 40.508 17.582 1.00 0.00 214 ALA A CA 7
ATOM 23646 C C . ALA A 1 214 ? 43.827 39.527 16.938 1.00 0.00 214 ALA A C 7
ATOM 23647 O O . ALA A 1 214 ? 42.901 39.059 17.570 1.00 0.00 214 ALA A O 7
ATOM 23654 N N . ASN A 1 215 ? 44.063 39.239 15.682 1.00 0.00 215 ASN A N 7
ATOM 23655 C CA . ASN A 1 215 ? 43.175 38.291 14.958 1.00 0.00 215 ASN A CA 7
ATOM 23656 C C . ASN A 1 215 ? 43.999 37.308 14.137 1.00 0.00 215 ASN A C 7
ATOM 23657 O O . ASN A 1 215 ? 44.819 37.704 13.332 1.00 0.00 215 ASN A O 7
ATOM 23668 N N . GLU A 1 216 ? 43.767 3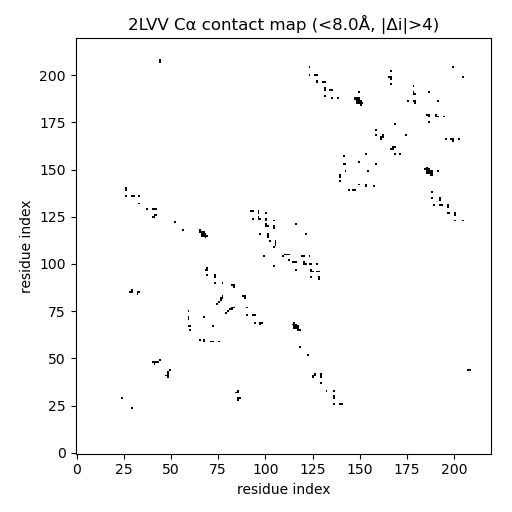6.040 14.362 1.00 0.00 216 GLU A N 7
ATOM 23669 C CA . GLU A 1 216 ? 44.526 35.010 13.606 1.00 0.00 216 GLU A CA 7
ATOM 23670 C C . GLU A 1 216 ? 43.631 33.827 13.257 1.00 0.00 216 GLU A C 7
ATOM 23671 O O . GLU A 1 216 ? 42.719 33.951 12.465 1.00 0.00 216 GLU A O 7
ATOM 23683 N N . GLY A 1 217 ? 43.905 32.699 13.856 1.00 0.00 217 GLY A N 7
ATOM 23684 C CA . GLY A 1 217 ? 43.073 31.496 13.566 1.00 0.00 217 GLY A CA 7
ATOM 23685 C C . GLY A 1 217 ? 43.926 30.228 13.640 1.00 0.00 217 GLY A C 7
ATOM 23686 O O . GLY A 1 217 ? 44.907 30.179 14.355 1.00 0.00 217 GLY A O 7
ATOM 23690 N N . ASN A 1 218 ? 43.533 29.229 12.900 1.00 0.00 218 ASN A N 7
ATOM 23691 C CA . ASN A 1 218 ? 44.308 27.965 12.916 1.00 0.00 218 ASN A CA 7
ATOM 23692 C C . ASN A 1 218 ? 45.540 28.078 12.029 1.00 0.00 218 ASN A C 7
ATOM 23693 O O . ASN A 1 218 ? 45.960 27.112 11.421 1.00 0.00 218 ASN A O 7
ATOM 23704 N N . LEU A 1 219 ? 46.097 29.260 11.975 1.00 0.00 219 LEU A N 7
ATOM 23705 C CA . LEU A 1 219 ? 47.307 29.466 11.135 1.00 0.00 219 LEU A CA 7
ATOM 23706 C C . LEU A 1 219 ? 47.066 29.002 9.703 1.00 0.00 219 LEU A C 7
ATOM 23707 O O . LEU A 1 219 ? 45.987 28.561 9.362 1.00 0.00 219 LEU A O 7
ATOM 23723 N N . GLU A 1 220 ? 48.079 29.118 8.887 1.00 0.00 220 GLU A N 7
ATOM 23724 C CA . GLU A 1 220 ? 47.932 28.690 7.474 1.00 0.00 220 GLU A CA 7
ATOM 23725 C C . GLU A 1 220 ? 46.604 29.169 6.896 1.00 0.00 220 GLU A C 7
ATOM 23726 O O . GLU A 1 220 ? 46.574 30.321 6.494 1.00 0.00 220 GLU A O 7
ATOM 23738 N N . MET A 1 1 ? 23.367 58.700 -7.984 1.00 0.00 1 MET A N 8
ATOM 23739 C CA . MET A 1 1 ? 22.895 59.810 -8.845 1.00 0.00 1 MET A CA 8
ATOM 23740 C C . MET A 1 1 ? 21.456 60.166 -8.499 1.00 0.00 1 MET A C 8
ATOM 23741 O O . MET A 1 1 ? 20.766 60.796 -9.275 1.00 0.00 1 MET A O 8
ATOM 23754 N N . GLY A 1 2 ? 21.026 59.752 -7.338 1.00 0.00 2 GLY A N 8
ATOM 23755 C CA . GLY A 1 2 ? 19.628 60.059 -6.924 1.00 0.00 2 GLY A CA 8
ATOM 23756 C C . GLY A 1 2 ? 19.583 61.374 -6.144 1.00 0.00 2 GLY A C 8
ATOM 23757 O O . GLY A 1 2 ? 18.549 62.003 -6.038 1.00 0.00 2 GLY A O 8
ATOM 23761 N N . CYS A 1 3 ? 20.711 61.762 -5.614 1.00 0.00 3 CYS A N 8
ATOM 23762 C CA . CYS A 1 3 ? 20.757 63.027 -4.842 1.00 0.00 3 CYS A CA 8
ATOM 23763 C C . CYS A 1 3 ? 19.620 63.089 -3.830 1.00 0.00 3 CYS A C 8
ATOM 23764 O O . CYS A 1 3 ? 19.490 62.225 -2.985 1.00 0.00 3 CYS A O 8
ATOM 23772 N N . SER A 1 4 ? 18.816 64.112 -3.932 1.00 0.00 4 SER A N 8
ATOM 23773 C CA . SER A 1 4 ? 17.683 64.245 -2.983 1.00 0.00 4 SER A CA 8
ATOM 23774 C C . SER A 1 4 ? 16.510 64.976 -3.626 1.00 0.00 4 SER A C 8
ATOM 23775 O O . SER A 1 4 ? 15.843 65.766 -2.987 1.00 0.00 4 SER A O 8
ATOM 23783 N N . GLY A 1 5 ? 16.278 64.701 -4.881 1.00 0.00 5 GLY A N 8
ATOM 23784 C CA . GLY A 1 5 ? 15.147 65.377 -5.580 1.00 0.00 5 GLY A CA 8
ATOM 23785 C C . GLY A 1 5 ? 15.596 66.721 -6.155 1.00 0.00 5 GLY A C 8
ATOM 23786 O O . GLY A 1 5 ? 16.323 66.770 -7.127 1.00 0.00 5 GLY A O 8
ATOM 23790 N N . SER A 1 6 ? 15.154 67.786 -5.541 1.00 0.00 6 SER A N 8
ATOM 23791 C CA . SER A 1 6 ? 15.546 69.128 -6.039 1.00 0.00 6 SER A CA 8
ATOM 23792 C C . SER A 1 6 ? 15.654 70.126 -4.893 1.00 0.00 6 SER A C 8
ATOM 23793 O O . SER A 1 6 ? 14.659 70.541 -4.332 1.00 0.00 6 SER A O 8
ATOM 23801 N N . LYS A 1 7 ? 16.862 70.493 -4.566 1.00 0.00 7 LYS A N 8
ATOM 23802 C CA . LYS A 1 7 ? 17.054 71.463 -3.460 1.00 0.00 7 LYS A CA 8
ATOM 23803 C C . LYS A 1 7 ? 17.089 72.892 -3.989 1.00 0.00 7 LYS A C 8
ATOM 23804 O O . LYS A 1 7 ? 16.914 73.835 -3.243 1.00 0.00 7 LYS A O 8
ATOM 23823 N N . ASP A 1 8 ? 17.315 73.028 -5.267 1.00 0.00 8 ASP A N 8
ATOM 23824 C CA . ASP A 1 8 ? 17.365 74.390 -5.854 1.00 0.00 8 ASP A CA 8
ATOM 23825 C C . ASP A 1 8 ? 15.966 74.986 -5.960 1.00 0.00 8 ASP A C 8
ATOM 23826 O O . ASP A 1 8 ? 15.809 76.180 -6.109 1.00 0.00 8 ASP A O 8
ATOM 23835 N N . THR A 1 9 ? 14.974 74.141 -5.880 1.00 0.00 9 THR A N 8
ATOM 23836 C CA . THR A 1 9 ? 13.583 74.645 -5.973 1.00 0.00 9 THR A CA 8
ATOM 23837 C C . THR A 1 9 ? 13.203 75.421 -4.719 1.00 0.00 9 THR A C 8
ATOM 23838 O O . THR A 1 9 ? 13.942 76.273 -4.266 1.00 0.00 9 THR A O 8
ATOM 23849 N N . THR A 1 10 ? 12.057 75.113 -4.175 1.00 0.00 10 THR A N 8
ATOM 23850 C CA . THR A 1 10 ? 11.618 75.825 -2.952 1.00 0.00 10 THR A CA 8
ATOM 23851 C C . THR A 1 10 ? 12.409 75.358 -1.736 1.00 0.00 10 THR A C 8
ATOM 23852 O O . THR A 1 10 ? 12.872 74.235 -1.686 1.00 0.00 10 THR A O 8
ATOM 23863 N N . ASN A 1 11 ? 12.552 76.238 -0.778 1.00 0.00 11 ASN A N 8
ATOM 23864 C CA . ASN A 1 11 ? 13.306 75.877 0.450 1.00 0.00 11 ASN A CA 8
ATOM 23865 C C . ASN A 1 11 ? 12.621 76.453 1.679 1.00 0.00 11 ASN A C 8
ATOM 23866 O O . ASN A 1 11 ? 11.854 77.391 1.581 1.00 0.00 11 ASN A O 8
ATOM 23877 N N . SER A 1 12 ? 12.907 75.888 2.818 1.00 0.00 12 SER A N 8
ATOM 23878 C CA . SER A 1 12 ? 12.274 76.399 4.055 1.00 0.00 12 SER A CA 8
ATOM 23879 C C . SER A 1 12 ? 10.780 76.603 3.836 1.00 0.00 12 SER A C 8
ATOM 23880 O O . SER A 1 12 ? 10.306 77.719 3.752 1.00 0.00 12 SER A O 8
ATOM 23888 N N . LYS A 1 13 ? 10.067 75.513 3.743 1.00 0.00 13 LYS A N 8
ATOM 23889 C CA . LYS A 1 13 ? 8.602 75.612 3.528 1.00 0.00 13 LYS A CA 8
ATOM 23890 C C . LYS A 1 13 ? 7.989 76.700 4.399 1.00 0.00 13 LYS A C 8
ATOM 23891 O O . LYS A 1 13 ? 7.941 76.578 5.607 1.00 0.00 13 LYS A O 8
ATOM 23910 N N . ASP A 1 14 ? 7.528 77.747 3.765 1.00 0.00 14 ASP A N 8
ATOM 23911 C CA . ASP A 1 14 ? 6.912 78.856 4.533 1.00 0.00 14 ASP A CA 8
ATOM 23912 C C . ASP A 1 14 ? 5.396 78.708 4.567 1.00 0.00 14 ASP A C 8
ATOM 23913 O O . ASP A 1 14 ? 4.735 78.844 3.557 1.00 0.00 14 ASP A O 8
ATOM 23922 N N . GLY A 1 15 ? 4.873 78.434 5.731 1.00 0.00 15 GLY A N 8
ATOM 23923 C CA . GLY A 1 15 ? 3.394 78.272 5.853 1.00 0.00 15 GLY A CA 8
ATOM 23924 C C . GLY A 1 15 ? 2.664 79.372 5.077 1.00 0.00 15 GLY A C 8
ATOM 23925 O O . GLY A 1 15 ? 2.879 80.546 5.306 1.00 0.00 15 GLY A O 8
ATOM 23929 N N . ALA A 1 16 ? 1.812 78.966 4.174 1.00 0.00 16 ALA A N 8
ATOM 23930 C CA . ALA A 1 16 ? 1.060 79.967 3.377 1.00 0.00 16 ALA A CA 8
ATOM 23931 C C . ALA A 1 16 ? -0.207 80.395 4.107 1.00 0.00 16 ALA A C 8
ATOM 23932 O O . ALA A 1 16 ? -1.180 79.670 4.141 1.00 0.00 16 ALA A O 8
ATOM 23939 N N . ALA A 1 17 ? -0.171 81.567 4.679 1.00 0.00 17 ALA A N 8
ATOM 23940 C CA . ALA A 1 17 ? -1.366 82.054 5.408 1.00 0.00 17 ALA A CA 8
ATOM 23941 C C . ALA A 1 17 ? -1.918 80.969 6.325 1.00 0.00 17 ALA A C 8
ATOM 23942 O O . ALA A 1 17 ? -3.113 80.766 6.401 1.00 0.00 17 ALA A O 8
ATOM 23949 N N . SER A 1 18 ? -1.036 80.291 7.005 1.00 0.00 18 SER A N 8
ATOM 23950 C CA . SER A 1 18 ? -1.492 79.217 7.920 1.00 0.00 18 SER A CA 8
ATOM 23951 C C . SER A 1 18 ? -1.967 79.802 9.245 1.00 0.00 18 SER A C 8
ATOM 23952 O O . SER A 1 18 ? -2.116 81.000 9.378 1.00 0.00 18 SER A O 8
ATOM 23960 N N . LYS A 1 19 ? -2.195 78.942 10.203 1.00 0.00 19 LYS A N 8
ATOM 23961 C CA . LYS A 1 19 ? -2.661 79.427 11.528 1.00 0.00 19 LYS A CA 8
ATOM 23962 C C . LYS A 1 19 ? -1.494 79.575 12.501 1.00 0.00 19 LYS A C 8
ATOM 23963 O O . LYS A 1 19 ? -0.911 80.636 12.620 1.00 0.00 19 LYS A O 8
ATOM 23982 N N . GLY A 1 20 ? -1.176 78.506 13.179 1.00 0.00 20 GLY A N 8
ATOM 23983 C CA . GLY A 1 20 ? -0.047 78.558 14.154 1.00 0.00 20 GLY A CA 8
ATOM 23984 C C . GLY A 1 20 ? -0.141 77.383 15.130 1.00 0.00 20 GLY A C 8
ATOM 23985 O O . GLY A 1 20 ? -1.221 76.937 15.460 1.00 0.00 20 GLY A O 8
ATOM 23989 N N . GLY A 1 21 ? 0.990 76.903 15.573 1.00 0.00 21 GLY A N 8
ATOM 23990 C CA . GLY A 1 21 ? 0.964 75.756 16.528 1.00 0.00 21 GLY A CA 8
ATOM 23991 C C . GLY A 1 21 ? 2.303 75.611 17.258 1.00 0.00 21 GLY A C 8
ATOM 23992 O O . GLY A 1 21 ? 2.805 76.559 17.832 1.00 0.00 21 GLY A O 8
ATOM 23996 N N . LYS A 1 22 ? 2.847 74.414 17.220 1.00 0.00 22 LYS A N 8
ATOM 23997 C CA . LYS A 1 22 ? 4.152 74.161 17.898 1.00 0.00 22 LYS A CA 8
ATOM 23998 C C . LYS A 1 22 ? 5.152 73.518 16.938 1.00 0.00 22 LYS A C 8
ATOM 23999 O O . LYS A 1 22 ? 4.776 72.937 15.940 1.00 0.00 22 LYS A O 8
ATOM 24018 N N . ASP A 1 23 ? 6.413 73.635 17.264 1.00 0.00 23 ASP A N 8
ATOM 24019 C CA . ASP A 1 23 ? 7.458 73.041 16.391 1.00 0.00 23 ASP A CA 8
ATOM 24020 C C . ASP A 1 23 ? 8.826 73.138 17.060 1.00 0.00 23 ASP A C 8
ATOM 24021 O O . ASP A 1 23 ? 9.409 72.142 17.442 1.00 0.00 23 ASP A O 8
ATOM 24030 N N . GLY A 1 24 ? 9.308 74.341 17.184 1.00 0.00 24 GLY A N 8
ATOM 24031 C CA . GLY A 1 24 ? 10.638 74.549 17.826 1.00 0.00 24 GLY A CA 8
ATOM 24032 C C . GLY A 1 24 ? 11.667 73.527 17.335 1.00 0.00 24 GLY A C 8
ATOM 24033 O O . GLY A 1 24 ? 11.848 73.337 16.150 1.00 0.00 24 GLY A O 8
ATOM 24037 N N . LYS A 1 25 ? 12.319 72.895 18.272 1.00 0.00 25 LYS A N 8
ATOM 24038 C CA . LYS A 1 25 ? 13.347 71.880 17.918 1.00 0.00 25 LYS A CA 8
ATOM 24039 C C . LYS A 1 25 ? 12.859 70.893 16.863 1.00 0.00 25 LYS A C 8
ATOM 24040 O O . LYS A 1 25 ? 11.684 70.822 16.558 1.00 0.00 25 LYS A O 8
ATOM 24059 N N . THR A 1 26 ? 13.795 70.144 16.333 1.00 0.00 26 THR A N 8
ATOM 24060 C CA . THR A 1 26 ? 13.459 69.140 15.293 1.00 0.00 26 THR A CA 8
ATOM 24061 C C . THR A 1 26 ? 14.620 68.157 15.130 1.00 0.00 26 THR A C 8
ATOM 24062 O O . THR A 1 26 ? 15.666 68.509 14.622 1.00 0.00 26 THR A O 8
ATOM 24073 N N . THR A 1 27 ? 14.409 66.942 15.571 1.00 0.00 27 THR A N 8
ATOM 24074 C CA . THR A 1 27 ? 15.483 65.913 15.458 1.00 0.00 27 THR A CA 8
ATOM 24075 C C . THR A 1 27 ? 16.226 66.016 14.132 1.00 0.00 27 THR A C 8
ATOM 24076 O O . THR A 1 27 ? 17.391 65.683 14.046 1.00 0.00 27 THR A O 8
ATOM 24087 N N . ALA A 1 28 ? 15.546 66.471 13.125 1.00 0.00 28 ALA A N 8
ATOM 24088 C CA . ALA A 1 28 ? 16.204 66.598 11.804 1.00 0.00 28 ALA A CA 8
ATOM 24089 C C . ALA A 1 28 ? 17.414 67.525 11.874 1.00 0.00 28 ALA A C 8
ATOM 24090 O O . ALA A 1 28 ? 18.545 67.092 11.744 1.00 0.00 28 ALA A O 8
ATOM 24097 N N . ASP A 1 29 ? 17.157 68.783 12.081 1.00 0.00 29 ASP A N 8
ATOM 24098 C CA . ASP A 1 29 ? 18.280 69.752 12.163 1.00 0.00 29 ASP A CA 8
ATOM 24099 C C . ASP A 1 29 ? 19.256 69.373 13.273 1.00 0.00 29 ASP A C 8
ATOM 24100 O O . ASP A 1 29 ? 20.454 69.459 13.105 1.00 0.00 29 ASP A O 8
ATOM 24109 N N . ARG A 1 30 ? 18.726 68.964 14.389 1.00 0.00 30 ARG A N 8
ATOM 24110 C CA . ARG A 1 30 ? 19.611 68.577 15.516 1.00 0.00 30 ARG A CA 8
ATOM 24111 C C . ARG A 1 30 ? 20.623 67.528 15.076 1.00 0.00 30 ARG A C 8
ATOM 24112 O O . ARG A 1 30 ? 21.807 67.662 15.315 1.00 0.00 30 ARG A O 8
ATOM 24133 N N . LYS A 1 31 ? 20.139 66.498 14.438 1.00 0.00 31 LYS A N 8
ATOM 24134 C CA . LYS A 1 31 ? 21.057 65.430 13.976 1.00 0.00 31 LYS A CA 8
ATOM 24135 C C . LYS A 1 31 ? 22.154 65.997 13.081 1.00 0.00 31 LYS A C 8
ATOM 24136 O O . LYS A 1 31 ? 23.294 65.582 13.157 1.00 0.00 31 LYS A O 8
ATOM 24155 N N . VAL A 1 32 ? 21.792 66.934 12.246 1.00 0.00 32 VAL A N 8
ATOM 24156 C CA . VAL A 1 32 ? 22.808 67.533 11.342 1.00 0.00 32 VAL A CA 8
ATOM 24157 C C . VAL A 1 32 ? 23.936 68.191 12.134 1.00 0.00 32 VAL A C 8
ATOM 24158 O O . VAL A 1 32 ? 25.097 67.905 11.918 1.00 0.00 32 VAL A O 8
ATOM 24171 N N . ALA A 1 33 ? 23.574 69.061 13.035 1.00 0.00 33 ALA A N 8
ATOM 24172 C CA . ALA A 1 33 ? 24.610 69.746 13.848 1.00 0.00 33 ALA A CA 8
ATOM 24173 C C . ALA A 1 33 ? 25.388 68.753 14.701 1.00 0.00 33 ALA A C 8
ATOM 24174 O O . ALA A 1 33 ? 26.595 68.843 14.813 1.00 0.00 33 ALA A O 8
ATOM 24181 N N . TRP A 1 34 ? 24.690 67.823 15.291 1.00 0.00 34 TRP A N 8
ATOM 24182 C CA . TRP A 1 34 ? 25.388 66.827 16.137 1.00 0.00 34 TRP A CA 8
ATOM 24183 C C . TRP A 1 34 ? 26.173 65.850 15.277 1.00 0.00 34 TRP A C 8
ATOM 24184 O O . TRP A 1 34 ? 27.135 65.262 15.725 1.00 0.00 34 TRP A O 8
ATOM 24205 N N . GLU A 1 35 ? 25.752 65.692 14.053 1.00 0.00 35 GLU A N 8
ATOM 24206 C CA . GLU A 1 35 ? 26.469 64.756 13.157 1.00 0.00 35 GLU A CA 8
ATOM 24207 C C . GLU A 1 35 ? 27.838 65.322 12.812 1.00 0.00 35 GLU A C 8
ATOM 24208 O O . GLU A 1 35 ? 28.820 64.602 12.742 1.00 0.00 35 GLU A O 8
ATOM 24220 N N . ARG A 1 36 ? 27.881 66.611 12.618 1.00 0.00 36 ARG A N 8
ATOM 24221 C CA . ARG A 1 36 ? 29.163 67.252 12.280 1.00 0.00 36 ARG A CA 8
ATOM 24222 C C . ARG A 1 36 ? 30.010 67.351 13.525 1.00 0.00 36 ARG A C 8
ATOM 24223 O O . ARG A 1 36 ? 31.193 67.070 13.507 1.00 0.00 36 ARG A O 8
ATOM 24244 N N . ILE A 1 37 ? 29.385 67.748 14.593 1.00 0.00 37 ILE A N 8
ATOM 24245 C CA . ILE A 1 37 ? 30.125 67.874 15.854 1.00 0.00 37 ILE A CA 8
ATOM 24246 C C . ILE A 1 37 ? 30.623 66.504 16.284 1.00 0.00 37 ILE A C 8
ATOM 24247 O O . ILE A 1 37 ? 31.790 66.320 16.563 1.00 0.00 37 ILE A O 8
ATOM 24263 N N . ARG A 1 38 ? 29.717 65.561 16.332 1.00 0.00 38 ARG A N 8
ATOM 24264 C CA . ARG A 1 38 ? 30.108 64.195 16.736 1.00 0.00 38 ARG A CA 8
ATOM 24265 C C . ARG A 1 38 ? 31.386 63.791 16.028 1.00 0.00 38 ARG A C 8
ATOM 24266 O O . ARG A 1 38 ? 32.327 63.334 16.644 1.00 0.00 38 ARG A O 8
ATOM 24287 N N . CYS A 1 39 ? 31.396 63.968 14.736 1.00 0.00 39 CYS A N 8
ATOM 24288 C CA . CYS A 1 39 ? 32.607 63.600 13.966 1.00 0.00 39 CYS A CA 8
ATOM 24289 C C . CYS A 1 39 ? 33.813 64.364 14.485 1.00 0.00 39 CYS A C 8
ATOM 24290 O O . CYS A 1 39 ? 34.918 63.859 14.495 1.00 0.00 39 CYS A O 8
ATOM 24298 N N . ALA A 1 40 ? 33.579 65.576 14.911 1.00 0.00 40 ALA A N 8
ATOM 24299 C CA . ALA A 1 40 ? 34.696 66.395 15.435 1.00 0.00 40 ALA A CA 8
ATOM 24300 C C . ALA A 1 40 ? 35.244 65.799 16.726 1.00 0.00 40 ALA A C 8
ATOM 24301 O O . ALA A 1 40 ? 36.410 65.467 16.813 1.00 0.00 40 ALA A O 8
ATOM 24308 N N . ILE A 1 41 ? 34.392 65.672 17.709 1.00 0.00 41 ILE A N 8
ATOM 24309 C CA . ILE A 1 41 ? 34.850 65.102 18.997 1.00 0.00 41 ILE A CA 8
ATOM 24310 C C . ILE A 1 41 ? 35.386 63.661 18.791 1.00 0.00 41 ILE A C 8
ATOM 24311 O O . ILE A 1 41 ? 34.709 62.830 18.220 1.00 0.00 41 ILE A O 8
ATOM 24327 N N . PRO A 1 42 ? 36.607 63.393 19.266 1.00 0.00 42 PRO A N 8
ATOM 24328 C CA . PRO A 1 42 ? 37.209 62.063 19.123 1.00 0.00 42 PRO A CA 8
ATOM 24329 C C . PRO A 1 42 ? 36.394 60.967 19.814 1.00 0.00 42 PRO A C 8
ATOM 24330 O O . PRO A 1 42 ? 35.725 61.208 20.800 1.00 0.00 42 PRO A O 8
ATOM 24341 N N . ARG A 1 43 ? 36.475 59.777 19.271 1.00 0.00 43 ARG A N 8
ATOM 24342 C CA . ARG A 1 43 ? 35.727 58.636 19.859 1.00 0.00 43 ARG A CA 8
ATOM 24343 C C . ARG A 1 43 ? 36.494 57.334 19.646 1.00 0.00 43 ARG A C 8
ATOM 24344 O O . ARG A 1 43 ? 36.385 56.409 20.427 1.00 0.00 43 ARG A O 8
ATOM 24365 N N . ASP A 1 44 ? 37.258 57.287 18.583 1.00 0.00 44 ASP A N 8
ATOM 24366 C CA . ASP A 1 44 ? 38.044 56.059 18.293 1.00 0.00 44 ASP A CA 8
ATOM 24367 C C . ASP A 1 44 ? 39.463 56.180 18.836 1.00 0.00 44 ASP A C 8
ATOM 24368 O O . ASP A 1 44 ? 39.697 56.849 19.823 1.00 0.00 44 ASP A O 8
ATOM 24377 N N . LYS A 1 45 ? 40.385 55.525 18.176 1.00 0.00 45 LYS A N 8
ATOM 24378 C CA . LYS A 1 45 ? 41.800 55.585 18.632 1.00 0.00 45 LYS A CA 8
ATOM 24379 C C . LYS A 1 45 ? 42.759 55.666 17.445 1.00 0.00 45 LYS A C 8
ATOM 24380 O O . LYS A 1 45 ? 43.711 54.914 17.361 1.00 0.00 45 LYS A O 8
ATOM 24399 N N . ASP A 1 46 ? 42.494 56.586 16.551 1.00 0.00 46 ASP A N 8
ATOM 24400 C CA . ASP A 1 46 ? 43.378 56.733 15.363 1.00 0.00 46 ASP A CA 8
ATOM 24401 C C . ASP A 1 46 ? 44.371 57.871 15.562 1.00 0.00 46 ASP A C 8
ATOM 24402 O O . ASP A 1 46 ? 44.410 58.490 16.607 1.00 0.00 46 ASP A O 8
ATOM 24411 N N . ALA A 1 47 ? 45.156 58.129 14.552 1.00 0.00 47 ALA A N 8
ATOM 24412 C CA . ALA A 1 47 ? 46.151 59.223 14.665 1.00 0.00 47 ALA A CA 8
ATOM 24413 C C . ALA A 1 47 ? 45.490 60.580 14.464 1.00 0.00 47 ALA A C 8
ATOM 24414 O O . ALA A 1 47 ? 45.884 61.562 15.060 1.00 0.00 47 ALA A O 8
ATOM 24421 N N . GLU A 1 48 ? 44.493 60.610 13.625 1.00 0.00 48 GLU A N 8
ATOM 24422 C CA . GLU A 1 48 ? 43.794 61.892 13.372 1.00 0.00 48 GLU A CA 8
ATOM 24423 C C . GLU A 1 48 ? 43.277 62.491 14.674 1.00 0.00 48 GLU A C 8
ATOM 24424 O O . GLU A 1 48 ? 43.586 63.618 15.009 1.00 0.00 48 GLU A O 8
ATOM 24436 N N . SER A 1 49 ? 42.498 61.725 15.384 1.00 0.00 49 SER A N 8
ATOM 24437 C CA . SER A 1 49 ? 41.948 62.227 16.667 1.00 0.00 49 SER A CA 8
ATOM 24438 C C . SER A 1 49 ? 43.065 62.618 17.628 1.00 0.00 49 SER A C 8
ATOM 24439 O O . SER A 1 49 ? 43.043 63.686 18.207 1.00 0.00 49 SER A O 8
ATOM 24447 N N . LYS A 1 50 ? 44.021 61.745 17.782 1.00 0.00 50 LYS A N 8
ATOM 24448 C CA . LYS A 1 50 ? 45.145 62.051 18.701 1.00 0.00 50 LYS A CA 8
ATOM 24449 C C . LYS A 1 50 ? 45.681 63.455 18.448 1.00 0.00 50 LYS A C 8
ATOM 24450 O O . LYS A 1 50 ? 45.965 64.191 19.371 1.00 0.00 50 LYS A O 8
ATOM 24469 N N . SER A 1 51 ? 45.805 63.803 17.199 1.00 0.00 51 SER A N 8
ATOM 24470 C CA . SER A 1 51 ? 46.320 65.152 16.870 1.00 0.00 51 SER A CA 8
ATOM 24471 C C . SER A 1 51 ? 45.295 66.223 17.225 1.00 0.00 51 SER A C 8
ATOM 24472 O O . SER A 1 51 ? 45.651 67.323 17.596 1.00 0.00 51 SER A O 8
ATOM 24480 N N . ARG A 1 52 ? 44.041 65.880 17.107 1.00 0.00 52 ARG A N 8
ATOM 24481 C CA . ARG A 1 52 ? 42.985 66.869 17.436 1.00 0.00 52 ARG A CA 8
ATOM 24482 C C . ARG A 1 52 ? 42.973 67.180 18.926 1.00 0.00 52 ARG A C 8
ATOM 24483 O O . ARG A 1 52 ? 43.292 68.278 19.337 1.00 0.00 52 ARG A O 8
ATOM 24504 N N . ARG A 1 53 ? 42.602 66.208 19.712 1.00 0.00 53 ARG A N 8
ATOM 24505 C CA . ARG A 1 53 ? 42.564 66.433 21.177 1.00 0.00 53 ARG A CA 8
ATOM 24506 C C . ARG A 1 53 ? 43.820 67.159 21.640 1.00 0.00 53 ARG A C 8
ATOM 24507 O O . ARG A 1 53 ? 43.758 68.045 22.468 1.00 0.00 53 ARG A O 8
ATOM 24528 N N . ILE A 1 54 ? 44.943 66.771 21.095 1.00 0.00 54 ILE A N 8
ATOM 24529 C CA . ILE A 1 54 ? 46.210 67.430 21.495 1.00 0.00 54 ILE A CA 8
ATOM 24530 C C . ILE A 1 54 ? 46.144 68.930 21.236 1.00 0.00 54 ILE A C 8
ATOM 24531 O O . ILE A 1 54 ? 46.535 69.724 22.069 1.00 0.00 54 ILE A O 8
ATOM 24547 N N . GLU A 1 55 ? 45.647 69.293 20.086 1.00 0.00 55 GLU A N 8
ATOM 24548 C CA . GLU A 1 55 ? 45.548 70.735 19.755 1.00 0.00 55 GLU A CA 8
ATOM 24549 C C . GLU A 1 55 ? 44.396 71.394 20.510 1.00 0.00 55 GLU A C 8
ATOM 24550 O O . GLU A 1 55 ? 44.592 72.358 21.227 1.00 0.00 55 GLU A O 8
ATOM 24562 N N . LEU A 1 56 ? 43.213 70.863 20.336 1.00 0.00 56 LEU A N 8
ATOM 24563 C CA . LEU A 1 56 ? 42.043 71.450 21.038 1.00 0.00 56 LEU A CA 8
ATOM 24564 C C . LEU A 1 56 ? 42.389 71.767 22.484 1.00 0.00 56 LEU A C 8
ATOM 24565 O O . LEU A 1 56 ? 41.810 72.650 23.086 1.00 0.00 56 LEU A O 8
ATOM 24581 N N . PHE A 1 57 ? 43.326 71.035 23.024 1.00 0.00 57 PHE A N 8
ATOM 24582 C CA . PHE A 1 57 ? 43.718 71.287 24.426 1.00 0.00 57 PHE A CA 8
ATOM 24583 C C . PHE A 1 57 ? 44.665 72.473 24.490 1.00 0.00 57 PHE A C 8
ATOM 24584 O O . PHE A 1 57 ? 44.449 73.407 25.236 1.00 0.00 57 PHE A O 8
ATOM 24601 N N . LYS A 1 58 ? 45.705 72.416 23.699 1.00 0.00 58 LYS A N 8
ATOM 24602 C CA . LYS A 1 58 ? 46.675 73.533 23.700 1.00 0.00 58 LYS A CA 8
ATOM 24603 C C . LYS A 1 58 ? 45.933 74.855 23.614 1.00 0.00 58 LYS A C 8
ATOM 24604 O O . LYS A 1 58 ? 46.473 75.901 23.914 1.00 0.00 58 LYS A O 8
ATOM 24623 N N . GLN A 1 59 ? 44.698 74.778 23.197 1.00 0.00 59 GLN A N 8
ATOM 24624 C CA . GLN A 1 59 ? 43.886 76.011 23.078 1.00 0.00 59 GLN A CA 8
ATOM 24625 C C . GLN A 1 59 ? 43.392 76.470 24.448 1.00 0.00 59 GLN A C 8
ATOM 24626 O O . GLN A 1 59 ? 43.649 77.583 24.861 1.00 0.00 59 GLN A O 8
ATOM 24640 N N . PHE A 1 60 ? 42.690 75.600 25.130 1.00 0.00 60 PHE A N 8
ATOM 24641 C CA . PHE A 1 60 ? 42.175 75.973 26.473 1.00 0.00 60 PHE A CA 8
ATOM 24642 C C . PHE A 1 60 ? 43.307 76.427 27.385 1.00 0.00 60 PHE A C 8
ATOM 24643 O O . PHE A 1 60 ? 43.069 76.982 28.440 1.00 0.00 60 PHE A O 8
ATOM 24660 N N . ASP A 1 61 ? 44.518 76.185 26.968 1.00 0.00 61 ASP A N 8
ATOM 24661 C CA . ASP A 1 61 ? 45.672 76.598 27.804 1.00 0.00 61 ASP A CA 8
ATOM 24662 C C . ASP A 1 61 ? 45.749 78.118 27.921 1.00 0.00 61 ASP A C 8
ATOM 24663 O O . ASP A 1 61 ? 46.819 78.679 28.046 1.00 0.00 61 ASP A O 8
ATOM 24672 N N . THR A 1 62 ? 44.612 78.756 27.880 1.00 0.00 62 THR A N 8
ATOM 24673 C CA . THR A 1 62 ? 44.607 80.234 27.988 1.00 0.00 62 THR A CA 8
ATOM 24674 C C . THR A 1 62 ? 45.304 80.680 29.268 1.00 0.00 62 THR A C 8
ATOM 24675 O O . THR A 1 62 ? 45.645 81.837 29.420 1.00 0.00 62 THR A O 8
ATOM 24686 N N . ASN A 1 63 ? 45.502 79.746 30.166 1.00 0.00 63 ASN A N 8
ATOM 24687 C CA . ASN A 1 63 ? 46.175 80.084 31.448 1.00 0.00 63 ASN A CA 8
ATOM 24688 C C . ASN A 1 63 ? 47.643 79.673 31.418 1.00 0.00 63 ASN A C 8
ATOM 24689 O O . ASN A 1 63 ? 48.493 80.361 31.946 1.00 0.00 63 ASN A O 8
ATOM 24700 N N . GLY A 1 64 ? 47.913 78.556 30.801 1.00 0.00 64 GLY A N 8
ATOM 24701 C CA . GLY A 1 64 ? 49.325 78.085 30.730 1.00 0.00 64 GLY A CA 8
ATOM 24702 C C . GLY A 1 64 ? 49.709 77.369 32.026 1.00 0.00 64 GLY A C 8
ATOM 24703 O O . GLY A 1 64 ? 50.390 77.923 32.867 1.00 0.00 64 GLY A O 8
ATOM 24707 N N . THR A 1 65 ? 49.263 76.148 32.159 1.00 0.00 65 THR A N 8
ATOM 24708 C CA . THR A 1 65 ? 49.589 75.382 33.387 1.00 0.00 65 THR A CA 8
ATOM 24709 C C . THR A 1 65 ? 49.749 73.900 33.075 1.00 0.00 65 THR A C 8
ATOM 24710 O O . THR A 1 65 ? 50.674 73.264 33.545 1.00 0.00 65 THR A O 8
ATOM 24721 N N . GLY A 1 66 ? 48.841 73.378 32.285 1.00 0.00 66 GLY A N 8
ATOM 24722 C CA . GLY A 1 66 ? 48.912 71.928 31.920 1.00 0.00 66 GLY A CA 8
ATOM 24723 C C . GLY A 1 66 ? 47.725 71.170 32.522 1.00 0.00 66 GLY A C 8
ATOM 24724 O O . GLY A 1 66 ? 47.605 69.971 32.362 1.00 0.00 66 GLY A O 8
ATOM 24728 N N . LYS A 1 67 ? 46.874 71.888 33.203 1.00 0.00 67 LYS A N 8
ATOM 24729 C CA . LYS A 1 67 ? 45.692 71.234 33.822 1.00 0.00 67 LYS A CA 8
ATOM 24730 C C . LYS A 1 67 ? 44.735 72.278 34.389 1.00 0.00 67 LYS A C 8
ATOM 24731 O O . LYS A 1 67 ? 44.946 72.801 35.466 1.00 0.00 67 LYS A O 8
ATOM 24750 N N . LEU A 1 68 ? 43.694 72.561 33.649 1.00 0.00 68 LEU A N 8
ATOM 24751 C CA . LEU A 1 68 ? 42.709 73.568 34.123 1.00 0.00 68 LEU A CA 8
ATOM 24752 C C . LEU A 1 68 ? 41.560 72.902 34.875 1.00 0.00 68 LEU A C 8
ATOM 24753 O O . LEU A 1 68 ? 41.475 71.692 34.939 1.00 0.00 68 LEU A O 8
ATOM 24769 N N . GLY A 1 69 ? 40.695 73.710 35.432 1.00 0.00 69 GLY A N 8
ATOM 24770 C CA . GLY A 1 69 ? 39.541 73.143 36.186 1.00 0.00 69 GLY A CA 8
ATOM 24771 C C . GLY A 1 69 ? 38.307 73.045 35.283 1.00 0.00 69 GLY A C 8
ATOM 24772 O O . GLY A 1 69 ? 38.411 73.116 34.075 1.00 0.00 69 GLY A O 8
ATOM 24776 N N . PHE A 1 70 ? 37.162 72.883 35.892 1.00 0.00 70 PHE A N 8
ATOM 24777 C CA . PHE A 1 70 ? 35.917 72.778 35.094 1.00 0.00 70 PHE A CA 8
ATOM 24778 C C . PHE A 1 70 ? 35.517 74.130 34.503 1.00 0.00 70 PHE A C 8
ATOM 24779 O O . PHE A 1 70 ? 35.469 74.294 33.300 1.00 0.00 70 PHE A O 8
ATOM 24796 N N . ARG A 1 71 ? 35.236 75.074 35.362 1.00 0.00 71 ARG A N 8
ATOM 24797 C CA . ARG A 1 71 ? 34.836 76.419 34.867 1.00 0.00 71 ARG A CA 8
ATOM 24798 C C . ARG A 1 71 ? 35.742 76.886 33.729 1.00 0.00 71 ARG A C 8
ATOM 24799 O O . ARG A 1 71 ? 35.277 77.463 32.760 1.00 0.00 71 ARG A O 8
ATOM 24820 N N . GLU A 1 72 ? 37.015 76.623 33.856 1.00 0.00 72 GLU A N 8
ATOM 24821 C CA . GLU A 1 72 ? 37.948 77.047 32.787 1.00 0.00 72 GLU A CA 8
ATOM 24822 C C . GLU A 1 72 ? 37.550 76.421 31.460 1.00 0.00 72 GLU A C 8
ATOM 24823 O O . GLU A 1 72 ? 37.300 77.114 30.493 1.00 0.00 72 GLU A O 8
ATOM 24835 N N . VAL A 1 73 ? 37.497 75.119 31.436 1.00 0.00 73 VAL A N 8
ATOM 24836 C CA . VAL A 1 73 ? 37.116 74.431 30.182 1.00 0.00 73 VAL A CA 8
ATOM 24837 C C . VAL A 1 73 ? 35.746 74.908 29.709 1.00 0.00 73 VAL A C 8
ATOM 24838 O O . VAL A 1 73 ? 35.523 75.091 28.529 1.00 0.00 73 VAL A O 8
ATOM 24851 N N . LEU A 1 74 ? 34.849 75.099 30.643 1.00 0.00 74 LEU A N 8
ATOM 24852 C CA . LEU A 1 74 ? 33.490 75.565 30.265 1.00 0.00 74 LEU A CA 8
ATOM 24853 C C . LEU A 1 74 ? 33.582 76.689 29.243 1.00 0.00 74 LEU A C 8
ATOM 24854 O O . LEU A 1 74 ? 33.191 76.535 28.103 1.00 0.00 74 LEU A O 8
ATOM 24870 N N . ASP A 1 75 ? 34.099 77.805 29.677 1.00 0.00 75 ASP A N 8
ATOM 24871 C CA . ASP A 1 75 ? 34.234 78.960 28.757 1.00 0.00 75 ASP A CA 8
ATOM 24872 C C . ASP A 1 75 ? 34.935 78.549 27.466 1.00 0.00 75 ASP A C 8
ATOM 24873 O O . ASP A 1 75 ? 34.568 78.983 26.392 1.00 0.00 75 ASP A O 8
ATOM 24882 N N . GLY A 1 76 ? 35.935 77.720 27.593 1.00 0.00 76 GLY A N 8
ATOM 24883 C CA . GLY A 1 76 ? 36.671 77.272 26.376 1.00 0.00 76 GLY A CA 8
ATOM 24884 C C . GLY A 1 76 ? 35.683 76.801 25.305 1.00 0.00 76 GLY A C 8
ATOM 24885 O O . GLY A 1 76 ? 35.516 77.441 24.287 1.00 0.00 76 GLY A O 8
ATOM 24889 N N . CYS A 1 77 ? 35.043 75.694 25.564 1.00 0.00 77 CYS A N 8
ATOM 24890 C CA . CYS A 1 77 ? 34.065 75.166 24.578 1.00 0.00 77 CYS A CA 8
ATOM 24891 C C . CYS A 1 77 ? 32.874 76.104 24.452 1.00 0.00 77 CYS A C 8
ATOM 24892 O O . CYS A 1 77 ? 32.523 76.532 23.371 1.00 0.00 77 CYS A O 8
ATOM 24900 N N . TYR A 1 78 ? 32.278 76.401 25.566 1.00 0.00 78 TYR A N 8
ATOM 24901 C CA . TYR A 1 78 ? 31.109 77.306 25.560 1.00 0.00 78 TYR A CA 8
ATOM 24902 C C . TYR A 1 78 ? 31.354 78.531 24.678 1.00 0.00 78 TYR A C 8
ATOM 24903 O O . TYR A 1 78 ? 30.420 79.145 24.198 1.00 0.00 78 TYR A O 8
ATOM 24921 N N . GLY A 1 79 ? 32.610 78.857 24.476 1.00 0.00 79 GLY A N 8
ATOM 24922 C CA . GLY A 1 79 ? 32.944 80.045 23.623 1.00 0.00 79 GLY A CA 8
ATOM 24923 C C . GLY A 1 79 ? 33.555 79.610 22.286 1.00 0.00 79 GLY A C 8
ATOM 24924 O O . GLY A 1 79 ? 33.206 80.133 21.245 1.00 0.00 79 GLY A O 8
ATOM 24928 N N . ILE A 1 80 ? 34.454 78.668 22.340 1.00 0.00 80 ILE A N 8
ATOM 24929 C CA . ILE A 1 80 ? 35.089 78.198 21.083 1.00 0.00 80 ILE A CA 8
ATOM 24930 C C . ILE A 1 80 ? 34.221 77.167 20.379 1.00 0.00 80 ILE A C 8
ATOM 24931 O O . ILE A 1 80 ? 33.759 77.387 19.277 1.00 0.00 80 ILE A O 8
ATOM 24947 N N . LEU A 1 81 ? 34.019 76.059 21.025 1.00 0.00 81 LEU A N 8
ATOM 24948 C CA . LEU A 1 81 ? 33.186 74.999 20.409 1.00 0.00 81 LEU A CA 8
ATOM 24949 C C . LEU A 1 81 ? 31.737 75.452 20.263 1.00 0.00 81 LEU A C 8
ATOM 24950 O O . LEU A 1 81 ? 31.055 75.065 19.335 1.00 0.00 81 LEU A O 8
ATOM 24966 N N . LYS A 1 82 ? 31.292 76.264 21.181 1.00 0.00 82 LYS A N 8
ATOM 24967 C CA . LYS A 1 82 ? 29.893 76.748 21.105 1.00 0.00 82 LYS A CA 8
ATOM 24968 C C . LYS A 1 82 ? 28.925 75.581 20.938 1.00 0.00 82 LYS A C 8
ATOM 24969 O O . LYS A 1 82 ? 28.385 75.364 19.870 1.00 0.00 82 LYS A O 8
ATOM 24988 N N . LEU A 1 83 ? 28.724 74.847 21.997 1.00 0.00 83 LEU A N 8
ATOM 24989 C CA . LEU A 1 83 ? 27.795 73.693 21.919 1.00 0.00 83 LEU A CA 8
ATOM 24990 C C . LEU A 1 83 ? 26.339 74.160 21.962 1.00 0.00 83 LEU A C 8
ATOM 24991 O O . LEU A 1 83 ? 25.431 73.393 21.708 1.00 0.00 83 LEU A O 8
ATOM 25007 N N . ASP A 1 84 ? 26.147 75.413 22.285 1.00 0.00 84 ASP A N 8
ATOM 25008 C CA . ASP A 1 84 ? 24.759 75.954 22.353 1.00 0.00 84 ASP A CA 8
ATOM 25009 C C . ASP A 1 84 ? 24.037 75.825 21.010 1.00 0.00 84 ASP A C 8
ATOM 25010 O O . ASP A 1 84 ? 22.849 75.575 20.962 1.00 0.00 84 ASP A O 8
ATOM 25019 N N . GLU A 1 85 ? 24.772 75.999 19.946 1.00 0.00 85 GLU A N 8
ATOM 25020 C CA . GLU A 1 85 ? 24.156 75.897 18.593 1.00 0.00 85 GLU A CA 8
ATOM 25021 C C . GLU A 1 85 ? 23.214 74.698 18.476 1.00 0.00 85 GLU A C 8
ATOM 25022 O O . GLU A 1 85 ? 22.040 74.853 18.204 1.00 0.00 85 GLU A O 8
ATOM 25034 N N . PHE A 1 86 ? 23.746 73.528 18.679 1.00 0.00 86 PHE A N 8
ATOM 25035 C CA . PHE A 1 86 ? 22.900 72.309 18.581 1.00 0.00 86 PHE A CA 8
ATOM 25036 C C . PHE A 1 86 ? 21.935 72.191 19.758 1.00 0.00 86 PHE A C 8
ATOM 25037 O O . PHE A 1 86 ? 20.739 72.339 19.599 1.00 0.00 86 PHE A O 8
ATOM 25054 N N . THR A 1 87 ? 22.473 71.933 20.913 1.00 0.00 87 THR A N 8
ATOM 25055 C CA . THR A 1 87 ? 21.608 71.798 22.117 1.00 0.00 87 THR A CA 8
ATOM 25056 C C . THR A 1 87 ? 21.547 73.094 22.920 1.00 0.00 87 THR A C 8
ATOM 25057 O O . THR A 1 87 ? 22.561 73.703 23.200 1.00 0.00 87 THR A O 8
ATOM 25068 N N . THR A 1 88 ? 20.344 73.501 23.273 1.00 0.00 88 THR A N 8
ATOM 25069 C CA . THR A 1 88 ? 20.207 74.752 24.059 1.00 0.00 88 THR A CA 8
ATOM 25070 C C . THR A 1 88 ? 20.220 74.422 25.546 1.00 0.00 88 THR A C 8
ATOM 25071 O O . THR A 1 88 ? 19.206 74.471 26.202 1.00 0.00 88 THR A O 8
ATOM 25082 N N . HIS A 1 89 ? 21.400 74.137 26.030 1.00 0.00 89 HIS A N 8
ATOM 25083 C CA . HIS A 1 89 ? 21.610 73.786 27.473 1.00 0.00 89 HIS A CA 8
ATOM 25084 C C . HIS A 1 89 ? 22.849 72.914 27.566 1.00 0.00 89 HIS A C 8
ATOM 25085 O O . HIS A 1 89 ? 22.758 71.719 27.771 1.00 0.00 89 HIS A O 8
ATOM 25099 N N . LEU A 1 90 ? 23.993 73.538 27.420 1.00 0.00 90 LEU A N 8
ATOM 25100 C CA . LEU A 1 90 ? 25.262 72.780 27.489 1.00 0.00 90 LEU A CA 8
ATOM 25101 C C . LEU A 1 90 ? 26.023 72.896 28.843 1.00 0.00 90 LEU A C 8
ATOM 25102 O O . LEU A 1 90 ? 26.986 72.185 29.048 1.00 0.00 90 LEU A O 8
ATOM 25118 N N . PRO A 1 91 ? 25.593 73.781 29.750 1.00 0.00 91 PRO A N 8
ATOM 25119 C CA . PRO A 1 91 ? 26.281 73.924 31.040 1.00 0.00 91 PRO A CA 8
ATOM 25120 C C . PRO A 1 91 ? 26.085 72.698 31.944 1.00 0.00 91 PRO A C 8
ATOM 25121 O O . PRO A 1 91 ? 26.940 72.373 32.748 1.00 0.00 91 PRO A O 8
ATOM 25132 N N . ASP A 1 92 ? 24.971 72.039 31.795 1.00 0.00 92 ASP A N 8
ATOM 25133 C CA . ASP A 1 92 ? 24.712 70.843 32.639 1.00 0.00 92 ASP A CA 8
ATOM 25134 C C . ASP A 1 92 ? 25.438 69.599 32.125 1.00 0.00 92 ASP A C 8
ATOM 25135 O O . ASP A 1 92 ? 26.074 68.895 32.884 1.00 0.00 92 ASP A O 8
ATOM 25144 N N . ILE A 1 93 ? 25.332 69.346 30.851 1.00 0.00 93 ILE A N 8
ATOM 25145 C CA . ILE A 1 93 ? 26.014 68.148 30.286 1.00 0.00 93 ILE A CA 8
ATOM 25146 C C . ILE A 1 93 ? 27.535 68.258 30.396 1.00 0.00 93 ILE A C 8
ATOM 25147 O O . ILE A 1 93 ? 28.204 67.292 30.705 1.00 0.00 93 ILE A O 8
ATOM 25163 N N . VAL A 1 94 ? 28.061 69.430 30.146 1.00 0.00 94 VAL A N 8
ATOM 25164 C CA . VAL A 1 94 ? 29.527 69.595 30.235 1.00 0.00 94 VAL A CA 8
ATOM 25165 C C . VAL A 1 94 ? 29.992 69.434 31.674 1.00 0.00 94 VAL A C 8
ATOM 25166 O O . VAL A 1 94 ? 30.978 68.775 31.936 1.00 0.00 94 VAL A O 8
ATOM 25179 N N . GLN A 1 95 ? 29.276 70.037 32.589 1.00 0.00 95 GLN A N 8
ATOM 25180 C CA . GLN A 1 95 ? 29.678 69.915 34.010 1.00 0.00 95 GLN A CA 8
ATOM 25181 C C . GLN A 1 95 ? 29.684 68.449 34.433 1.00 0.00 95 GLN A C 8
ATOM 25182 O O . GLN A 1 95 ? 30.573 68.004 35.132 1.00 0.00 95 GLN A O 8
ATOM 25196 N N . ARG A 1 96 ? 28.688 67.725 33.998 1.00 0.00 96 ARG A N 8
ATOM 25197 C CA . ARG A 1 96 ? 28.613 66.287 34.358 1.00 0.00 96 ARG A CA 8
ATOM 25198 C C . ARG A 1 96 ? 29.867 65.560 33.894 1.00 0.00 96 ARG A C 8
ATOM 25199 O O . ARG A 1 96 ? 30.543 64.918 34.674 1.00 0.00 96 ARG A O 8
ATOM 25220 N N . ALA A 1 97 ? 30.152 65.676 32.631 1.00 0.00 97 ALA A N 8
ATOM 25221 C CA . ALA A 1 97 ? 31.355 65.003 32.085 1.00 0.00 97 ALA A CA 8
ATOM 25222 C C . ALA A 1 97 ? 32.590 65.313 32.925 1.00 0.00 97 ALA A C 8
ATOM 25223 O O . ALA A 1 97 ? 33.241 64.416 33.425 1.00 0.00 97 ALA A O 8
ATOM 25230 N N . PHE A 1 98 ? 32.891 66.577 33.063 1.00 0.00 98 PHE A N 8
ATOM 25231 C CA . PHE A 1 98 ? 34.081 66.960 33.867 1.00 0.00 98 PHE A CA 8
ATOM 25232 C C . PHE A 1 98 ? 34.157 66.145 35.155 1.00 0.00 98 PHE A C 8
ATOM 25233 O O . PHE A 1 98 ? 35.112 65.431 35.384 1.00 0.00 98 PHE A O 8
ATOM 25250 N N . ASP A 1 99 ? 33.145 66.262 35.967 1.00 0.00 99 ASP A N 8
ATOM 25251 C CA . ASP A 1 99 ? 33.137 65.505 37.246 1.00 0.00 99 ASP A CA 8
ATOM 25252 C C . ASP A 1 99 ? 33.447 64.021 37.034 1.00 0.00 99 ASP A C 8
ATOM 25253 O O . ASP A 1 99 ? 34.502 63.548 37.405 1.00 0.00 99 ASP A O 8
ATOM 25262 N N . LYS A 1 100 ? 32.523 63.314 36.442 1.00 0.00 100 LYS A N 8
ATOM 25263 C CA . LYS A 1 100 ? 32.755 61.862 36.205 1.00 0.00 100 LYS A CA 8
ATOM 25264 C C . LYS A 1 100 ? 34.130 61.610 35.594 1.00 0.00 100 LYS A C 8
ATOM 25265 O O . LYS A 1 100 ? 34.885 60.791 36.081 1.00 0.00 100 LYS A O 8
ATOM 25284 N N . ALA A 1 101 ? 34.431 62.314 34.538 1.00 0.00 101 ALA A N 8
ATOM 25285 C CA . ALA A 1 101 ? 35.752 62.125 33.885 1.00 0.00 101 ALA A CA 8
ATOM 25286 C C . ALA A 1 101 ? 36.871 62.022 34.918 1.00 0.00 101 ALA A C 8
ATOM 25287 O O . ALA A 1 101 ? 37.795 61.250 34.758 1.00 0.00 101 ALA A O 8
ATOM 25294 N N . LYS A 1 102 ? 36.771 62.805 35.958 1.00 0.00 102 LYS A N 8
ATOM 25295 C CA . LYS A 1 102 ? 37.823 62.761 37.006 1.00 0.00 102 LYS A CA 8
ATOM 25296 C C . LYS A 1 102 ? 37.728 61.482 37.834 1.00 0.00 102 LYS A C 8
ATOM 25297 O O . LYS A 1 102 ? 38.722 60.844 38.108 1.00 0.00 102 LYS A O 8
ATOM 25316 N N . ASP A 1 103 ? 36.534 61.134 38.218 1.00 0.00 103 ASP A N 8
ATOM 25317 C CA . ASP A 1 103 ? 36.360 59.901 39.029 1.00 0.00 103 ASP A CA 8
ATOM 25318 C C . ASP A 1 103 ? 36.760 58.651 38.247 1.00 0.00 103 ASP A C 8
ATOM 25319 O O . ASP A 1 103 ? 37.419 57.774 38.772 1.00 0.00 103 ASP A O 8
ATOM 25328 N N . LEU A 1 104 ? 36.358 58.590 37.009 1.00 0.00 104 LEU A N 8
ATOM 25329 C CA . LEU A 1 104 ? 36.707 57.403 36.184 1.00 0.00 104 LEU A CA 8
ATOM 25330 C C . LEU A 1 104 ? 38.050 57.587 35.481 1.00 0.00 104 LEU A C 8
ATOM 25331 O O . LEU A 1 104 ? 38.660 56.632 35.042 1.00 0.00 104 LEU A O 8
ATOM 25347 N N . GLY A 1 105 ? 38.489 58.811 35.385 1.00 0.00 105 GLY A N 8
ATOM 25348 C CA . GLY A 1 105 ? 39.793 59.071 34.710 1.00 0.00 105 GLY A CA 8
ATOM 25349 C C . GLY A 1 105 ? 40.968 58.677 35.614 1.00 0.00 105 GLY A C 8
ATOM 25350 O O . GLY A 1 105 ? 42.105 58.995 35.318 1.00 0.00 105 GLY A O 8
ATOM 25354 N N . ASN A 1 106 ? 40.668 57.995 36.699 1.00 0.00 106 ASN A N 8
ATOM 25355 C CA . ASN A 1 106 ? 41.756 57.573 37.634 1.00 0.00 106 ASN A CA 8
ATOM 25356 C C . ASN A 1 106 ? 41.677 56.081 37.947 1.00 0.00 106 ASN A C 8
ATOM 25357 O O . ASN A 1 106 ? 42.618 55.505 38.459 1.00 0.00 106 ASN A O 8
ATOM 25368 N N . LYS A 1 107 ? 40.564 55.474 37.637 1.00 0.00 107 LYS A N 8
ATOM 25369 C CA . LYS A 1 107 ? 40.431 54.027 37.918 1.00 0.00 107 LYS A CA 8
ATOM 25370 C C . LYS A 1 107 ? 41.410 53.215 37.080 1.00 0.00 107 LYS A C 8
ATOM 25371 O O . LYS A 1 107 ? 41.752 52.105 37.434 1.00 0.00 107 LYS A O 8
ATOM 25390 N N . VAL A 1 108 ? 41.839 53.780 35.976 1.00 0.00 108 VAL A N 8
ATOM 25391 C CA . VAL A 1 108 ? 42.798 53.044 35.110 1.00 0.00 108 VAL A CA 8
ATOM 25392 C C . VAL A 1 108 ? 43.867 52.387 35.962 1.00 0.00 108 VAL A C 8
ATOM 25393 O O . VAL A 1 108 ? 44.145 51.212 35.825 1.00 0.00 108 VAL A O 8
ATOM 25406 N N . LYS A 1 109 ? 44.444 53.162 36.833 1.00 0.00 109 LYS A N 8
ATOM 25407 C CA . LYS A 1 109 ? 45.497 52.615 37.713 1.00 0.00 109 LYS A CA 8
ATOM 25408 C C . LYS A 1 109 ? 44.884 52.161 39.032 1.00 0.00 109 LYS A C 8
ATOM 25409 O O . LYS A 1 109 ? 45.548 51.575 39.863 1.00 0.00 109 LYS A O 8
ATOM 25428 N N . GLY A 1 110 ? 43.617 52.447 39.196 1.00 0.00 110 GLY A N 8
ATOM 25429 C CA . GLY A 1 110 ? 42.925 52.045 40.454 1.00 0.00 110 GLY A CA 8
ATOM 25430 C C . GLY A 1 110 ? 43.377 52.928 41.617 1.00 0.00 110 GLY A C 8
ATOM 25431 O O . GLY A 1 110 ? 44.104 52.490 42.487 1.00 0.00 110 GLY A O 8
ATOM 25435 N N . VAL A 1 111 ? 42.931 54.153 41.611 1.00 0.00 111 VAL A N 8
ATOM 25436 C CA . VAL A 1 111 ? 43.320 55.079 42.703 1.00 0.00 111 VAL A CA 8
ATOM 25437 C C . VAL A 1 111 ? 42.279 56.180 42.869 1.00 0.00 111 VAL A C 8
ATOM 25438 O O . VAL A 1 111 ? 41.373 56.305 42.071 1.00 0.00 111 VAL A O 8
ATOM 25451 N N . GLY A 1 112 ? 42.425 56.959 43.906 1.00 0.00 112 GLY A N 8
ATOM 25452 C CA . GLY A 1 112 ? 41.447 58.059 44.134 1.00 0.00 112 GLY A CA 8
ATOM 25453 C C . GLY A 1 112 ? 41.524 59.081 42.999 1.00 0.00 112 GLY A C 8
ATOM 25454 O O . GLY A 1 112 ? 41.933 58.761 41.901 1.00 0.00 112 GLY A O 8
ATOM 25458 N N . GLU A 1 113 ? 41.128 60.290 43.285 1.00 0.00 113 GLU A N 8
ATOM 25459 C CA . GLU A 1 113 ? 41.171 61.338 42.236 1.00 0.00 113 GLU A CA 8
ATOM 25460 C C . GLU A 1 113 ? 41.466 62.702 42.848 1.00 0.00 113 GLU A C 8
ATOM 25461 O O . GLU A 1 113 ? 41.240 62.918 44.022 1.00 0.00 113 GLU A O 8
ATOM 25473 N N . GLU A 1 114 ? 41.967 63.599 42.038 1.00 0.00 114 GLU A N 8
ATOM 25474 C CA . GLU A 1 114 ? 42.283 64.956 42.554 1.00 0.00 114 GLU A CA 8
ATOM 25475 C C . GLU A 1 114 ? 41.143 65.927 42.271 1.00 0.00 114 GLU A C 8
ATOM 25476 O O . GLU A 1 114 ? 40.124 65.899 42.929 1.00 0.00 114 GLU A O 8
ATOM 25488 N N . ASP A 1 115 ? 41.337 66.771 41.292 1.00 0.00 115 ASP A N 8
ATOM 25489 C CA . ASP A 1 115 ? 40.274 67.750 40.953 1.00 0.00 115 ASP A CA 8
ATOM 25490 C C . ASP A 1 115 ? 40.519 68.367 39.582 1.00 0.00 115 ASP A C 8
ATOM 25491 O O . ASP A 1 115 ? 39.704 68.249 38.689 1.00 0.00 115 ASP A O 8
ATOM 25500 N N . LEU A 1 116 ? 41.639 69.015 39.443 1.00 0.00 116 LEU A N 8
ATOM 25501 C CA . LEU A 1 116 ? 41.960 69.649 38.140 1.00 0.00 116 LEU A CA 8
ATOM 25502 C C . LEU A 1 116 ? 42.064 68.600 37.038 1.00 0.00 116 LEU A C 8
ATOM 25503 O O . LEU A 1 116 ? 42.594 67.527 37.249 1.00 0.00 116 LEU A O 8
ATOM 25519 N N . VAL A 1 117 ? 41.555 68.929 35.880 1.00 0.00 117 VAL A N 8
ATOM 25520 C CA . VAL A 1 117 ? 41.618 67.961 34.758 1.00 0.00 117 VAL A CA 8
ATOM 25521 C C . VAL A 1 117 ? 42.972 68.025 34.063 1.00 0.00 117 VAL A C 8
ATOM 25522 O O . VAL A 1 117 ? 43.673 69.013 34.154 1.00 0.00 117 VAL A O 8
ATOM 25535 N N . GLU A 1 118 ? 43.315 66.966 33.380 1.00 0.00 118 GLU A N 8
ATOM 25536 C CA . GLU A 1 118 ? 44.619 66.942 32.673 1.00 0.00 118 GLU A CA 8
ATOM 25537 C C . GLU A 1 118 ? 44.505 66.187 31.351 1.00 0.00 118 GLU A C 8
ATOM 25538 O O . GLU A 1 118 ? 43.449 65.694 31.005 1.00 0.00 118 GLU A O 8
ATOM 25550 N N . PHE A 1 119 ? 45.595 66.111 30.638 1.00 0.00 119 PHE A N 8
ATOM 25551 C CA . PHE A 1 119 ? 45.569 65.394 29.339 1.00 0.00 119 PHE A CA 8
ATOM 25552 C C . PHE A 1 119 ? 44.817 64.071 29.458 1.00 0.00 119 PHE A C 8
ATOM 25553 O O . PHE A 1 119 ? 44.037 63.718 28.596 1.00 0.00 119 PHE A O 8
ATOM 25570 N N . LEU A 1 120 ? 45.067 63.364 30.526 1.00 0.00 120 LEU A N 8
ATOM 25571 C CA . LEU A 1 120 ? 44.376 62.062 30.717 1.00 0.00 120 LEU A CA 8
ATOM 25572 C C . LEU A 1 120 ? 42.881 62.265 30.942 1.00 0.00 120 LEU A C 8
ATOM 25573 O O . LEU A 1 120 ? 42.070 61.937 30.094 1.00 0.00 120 LEU A O 8
ATOM 25589 N N . GLU A 1 121 ? 42.544 62.804 32.081 1.00 0.00 121 GLU A N 8
ATOM 25590 C CA . GLU A 1 121 ? 41.111 63.037 32.383 1.00 0.00 121 GLU A CA 8
ATOM 25591 C C . GLU A 1 121 ? 40.439 63.800 31.250 1.00 0.00 121 GLU A C 8
ATOM 25592 O O . GLU A 1 121 ? 39.252 63.664 31.025 1.00 0.00 121 GLU A O 8
ATOM 25604 N N . PHE A 1 122 ? 41.211 64.591 30.555 1.00 0.00 122 PHE A N 8
ATOM 25605 C CA . PHE A 1 122 ? 40.634 65.369 29.433 1.00 0.00 122 PHE A CA 8
ATOM 25606 C C . PHE A 1 122 ? 40.078 64.435 28.367 1.00 0.00 122 PHE A C 8
ATOM 25607 O O . PHE A 1 122 ? 38.937 64.550 27.966 1.00 0.00 122 PHE A O 8
ATOM 25624 N N . ARG A 1 123 ? 40.898 63.521 27.928 1.00 0.00 123 ARG A N 8
ATOM 25625 C CA . ARG A 1 123 ? 40.444 62.566 26.890 1.00 0.00 123 ARG A CA 8
ATOM 25626 C C . ARG A 1 123 ? 39.182 61.843 27.338 1.00 0.00 123 ARG A C 8
ATOM 25627 O O . ARG A 1 123 ? 38.233 61.716 26.588 1.00 0.00 123 ARG A O 8
ATOM 25648 N N . LEU A 1 124 ? 39.193 61.380 28.559 1.00 0.00 124 LEU A N 8
ATOM 25649 C CA . LEU A 1 124 ? 38.004 60.663 29.078 1.00 0.00 124 LEU A CA 8
ATOM 25650 C C . LEU A 1 124 ? 36.778 61.569 29.061 1.00 0.00 124 LEU A C 8
ATOM 25651 O O . LEU A 1 124 ? 35.672 61.116 28.838 1.00 0.00 124 LEU A O 8
ATOM 25667 N N . MET A 1 125 ? 36.995 62.834 29.294 1.00 0.00 125 MET A N 8
ATOM 25668 C CA . MET A 1 125 ? 35.853 63.782 29.295 1.00 0.00 125 MET A CA 8
ATOM 25669 C C . MET A 1 125 ? 35.244 63.896 27.903 1.00 0.00 125 MET A C 8
ATOM 25670 O O . MET A 1 125 ? 34.076 63.624 27.712 1.00 0.00 125 MET A O 8
ATOM 25684 N N . LEU A 1 126 ? 36.048 64.297 26.953 1.00 0.00 126 LEU A N 8
ATOM 25685 C CA . LEU A 1 126 ? 35.529 64.433 25.570 1.00 0.00 126 LEU A CA 8
ATOM 25686 C C . LEU A 1 126 ? 34.659 63.242 25.196 1.00 0.00 126 LEU A C 8
ATOM 25687 O O . LEU A 1 126 ? 33.560 63.404 24.703 1.00 0.00 126 LEU A O 8
ATOM 25703 N N . CYS A 1 127 ? 35.163 62.065 25.436 1.00 0.00 127 CYS A N 8
ATOM 25704 C CA . CYS A 1 127 ? 34.375 60.857 25.100 1.00 0.00 127 CYS A CA 8
ATOM 25705 C C . CYS A 1 127 ? 33.026 60.877 25.815 1.00 0.00 127 CYS A C 8
ATOM 25706 O O . CYS A 1 127 ? 32.014 60.516 25.247 1.00 0.00 127 CYS A O 8
ATOM 25714 N N . TYR A 1 128 ? 33.039 61.301 27.049 1.00 0.00 128 TYR A N 8
ATOM 25715 C CA . TYR A 1 128 ? 31.771 61.353 27.822 1.00 0.00 128 TYR A CA 8
ATOM 25716 C C . TYR A 1 128 ? 30.709 62.154 27.072 1.00 0.00 128 TYR A C 8
ATOM 25717 O O . TYR A 1 128 ? 29.580 61.727 26.945 1.00 0.00 128 TYR A O 8
ATOM 25735 N N . ILE A 1 129 ? 31.096 63.302 26.589 1.00 0.00 129 ILE A N 8
ATOM 25736 C CA . ILE A 1 129 ? 30.130 64.149 25.846 1.00 0.00 129 ILE A CA 8
ATOM 25737 C C . ILE A 1 129 ? 29.768 63.513 24.502 1.00 0.00 129 ILE A C 8
ATOM 25738 O O . ILE A 1 129 ? 28.607 63.403 24.159 1.00 0.00 129 ILE A O 8
ATOM 25754 N N . TYR A 1 130 ? 30.768 63.108 23.766 1.00 0.00 130 TYR A N 8
ATOM 25755 C CA . TYR A 1 130 ? 30.501 62.480 22.446 1.00 0.00 130 TYR A CA 8
ATOM 25756 C C . TYR A 1 130 ? 29.420 61.416 22.564 1.00 0.00 130 TYR A C 8
ATOM 25757 O O . TYR A 1 130 ? 28.515 61.347 21.755 1.00 0.00 130 TYR A O 8
ATOM 25775 N N . ASP A 1 131 ? 29.536 60.608 23.576 1.00 0.00 131 ASP A N 8
ATOM 25776 C CA . ASP A 1 131 ? 28.536 59.534 23.778 1.00 0.00 131 ASP A CA 8
ATOM 25777 C C . ASP A 1 131 ? 27.176 60.092 24.195 1.00 0.00 131 ASP A C 8
ATOM 25778 O O . ASP A 1 131 ? 26.205 59.964 23.476 1.00 0.00 131 ASP A O 8
ATOM 25787 N N . ILE A 1 132 ? 27.129 60.698 25.348 1.00 0.00 132 ILE A N 8
ATOM 25788 C CA . ILE A 1 132 ? 25.840 61.262 25.819 1.00 0.00 132 ILE A CA 8
ATOM 25789 C C . ILE A 1 132 ? 25.112 62.015 24.700 1.00 0.00 132 ILE A C 8
ATOM 25790 O O . ILE A 1 132 ? 23.898 62.029 24.653 1.00 0.00 132 ILE A O 8
ATOM 25806 N N . PHE A 1 133 ? 25.859 62.632 23.820 1.00 0.00 133 PHE A N 8
ATOM 25807 C CA . PHE A 1 133 ? 25.202 63.376 22.714 1.00 0.00 133 PHE A CA 8
ATOM 25808 C C . PHE A 1 133 ? 24.544 62.391 21.764 1.00 0.00 133 PHE A C 8
ATOM 25809 O O . PHE A 1 133 ? 23.398 62.551 21.392 1.00 0.00 133 PHE A O 8
ATOM 25826 N N . GLU A 1 134 ? 25.284 61.377 21.396 1.00 0.00 134 GLU A N 8
ATOM 25827 C CA . GLU A 1 134 ? 24.732 60.359 20.470 1.00 0.00 134 GLU A CA 8
ATOM 25828 C C . GLU A 1 134 ? 23.488 59.699 21.058 1.00 0.00 134 GLU A C 8
ATOM 25829 O O . GLU A 1 134 ? 22.463 59.612 20.412 1.00 0.00 134 GLU A O 8
ATOM 25841 N N . LEU A 1 135 ? 23.602 59.238 22.274 1.00 0.00 135 LEU A N 8
ATOM 25842 C CA . LEU A 1 135 ? 22.437 58.581 22.916 1.00 0.00 135 LEU A CA 8
ATOM 25843 C C . LEU A 1 135 ? 21.175 59.440 22.822 1.00 0.00 135 LEU A C 8
ATOM 25844 O O . LEU A 1 135 ? 20.164 59.010 22.305 1.00 0.00 135 LEU A O 8
ATOM 25860 N N . THR A 1 136 ? 21.258 60.641 23.329 1.00 0.00 136 THR A N 8
ATOM 25861 C CA . THR A 1 136 ? 20.075 61.542 23.282 1.00 0.00 136 THR A CA 8
ATOM 25862 C C . THR A 1 136 ? 19.428 61.572 21.899 1.00 0.00 136 THR A C 8
ATOM 25863 O O . THR A 1 136 ? 18.240 61.358 21.768 1.00 0.00 136 THR A O 8
ATOM 25874 N N . VAL A 1 137 ? 20.212 61.836 20.889 1.00 0.00 137 VAL A N 8
ATOM 25875 C CA . VAL A 1 137 ? 19.633 61.879 19.520 1.00 0.00 137 VAL A CA 8
ATOM 25876 C C . VAL A 1 137 ? 19.271 60.480 19.021 1.00 0.00 137 VAL A C 8
ATOM 25877 O O . VAL A 1 137 ? 18.570 60.337 18.037 1.00 0.00 137 VAL A O 8
ATOM 25890 N N . MET A 1 138 ? 19.748 59.471 19.706 1.00 0.00 138 MET A N 8
ATOM 25891 C CA . MET A 1 138 ? 19.430 58.085 19.267 1.00 0.00 138 MET A CA 8
ATOM 25892 C C . MET A 1 138 ? 18.100 57.624 19.854 1.00 0.00 138 MET A C 8
ATOM 25893 O O . MET A 1 138 ? 17.453 56.762 19.306 1.00 0.00 138 MET A O 8
ATOM 25907 N N . PHE A 1 139 ? 17.725 58.194 20.971 1.00 0.00 139 PHE A N 8
ATOM 25908 C CA . PHE A 1 139 ? 16.434 57.788 21.596 1.00 0.00 139 PHE A CA 8
ATOM 25909 C C . PHE A 1 139 ? 15.297 58.664 21.089 1.00 0.00 139 PHE A C 8
ATOM 25910 O O . PHE A 1 139 ? 14.237 58.176 20.757 1.00 0.00 139 PHE A O 8
ATOM 25927 N N . ASP A 1 140 ? 15.531 59.945 21.044 1.00 0.00 140 ASP A N 8
ATOM 25928 C CA . ASP A 1 140 ? 14.467 60.854 20.560 1.00 0.00 140 ASP A CA 8
ATOM 25929 C C . ASP A 1 140 ? 13.877 60.342 19.249 1.00 0.00 140 ASP A C 8
ATOM 25930 O O . ASP A 1 140 ? 12.869 60.836 18.785 1.00 0.00 140 ASP A O 8
ATOM 25939 N N . THR A 1 141 ? 14.519 59.355 18.671 1.00 0.00 141 THR A N 8
ATOM 25940 C CA . THR A 1 141 ? 14.003 58.802 17.391 1.00 0.00 141 THR A CA 8
ATOM 25941 C C . THR A 1 141 ? 12.953 57.717 17.643 1.00 0.00 141 THR A C 8
ATOM 25942 O O . THR A 1 141 ? 11.978 57.620 16.926 1.00 0.00 141 THR A O 8
ATOM 25953 N N . MET A 1 142 ? 13.172 56.918 18.659 1.00 0.00 142 MET A N 8
ATOM 25954 C CA . MET A 1 142 ? 12.192 55.839 18.965 1.00 0.00 142 MET A CA 8
ATOM 25955 C C . MET A 1 142 ? 11.170 56.314 19.993 1.00 0.00 142 MET A C 8
ATOM 25956 O O . MET A 1 142 ? 11.057 55.756 21.067 1.00 0.00 142 MET A O 8
ATOM 25970 N N . ASP A 1 143 ? 10.438 57.339 19.644 1.00 0.00 143 ASP A N 8
ATOM 25971 C CA . ASP A 1 143 ? 9.420 57.861 20.592 1.00 0.00 143 ASP A CA 8
ATOM 25972 C C . ASP A 1 143 ? 8.510 58.882 19.911 1.00 0.00 143 ASP A C 8
ATOM 25973 O O . ASP A 1 143 ? 8.767 59.302 18.800 1.00 0.00 143 ASP A O 8
ATOM 25982 N N . LYS A 1 144 ? 7.463 59.259 20.593 1.00 0.00 144 LYS A N 8
ATOM 25983 C CA . LYS A 1 144 ? 6.527 60.247 20.003 1.00 0.00 144 LYS A CA 8
ATOM 25984 C C . LYS A 1 144 ? 7.277 61.491 19.547 1.00 0.00 144 LYS A C 8
ATOM 25985 O O . LYS A 1 144 ? 7.711 61.582 18.416 1.00 0.00 144 LYS A O 8
ATOM 26004 N N . ASP A 1 145 ? 7.418 62.428 20.444 1.00 0.00 145 ASP A N 8
ATOM 26005 C CA . ASP A 1 145 ? 8.134 63.675 20.092 1.00 0.00 145 ASP A CA 8
ATOM 26006 C C . ASP A 1 145 ? 8.208 64.609 21.292 1.00 0.00 145 ASP A C 8
ATOM 26007 O O . ASP A 1 145 ? 7.492 64.439 22.260 1.00 0.00 145 ASP A O 8
ATOM 26016 N N . GLY A 1 146 ? 9.073 65.581 21.209 1.00 0.00 146 GLY A N 8
ATOM 26017 C CA . GLY A 1 146 ? 9.209 66.541 22.340 1.00 0.00 146 GLY A CA 8
ATOM 26018 C C . GLY A 1 146 ? 9.207 65.801 23.680 1.00 0.00 146 GLY A C 8
ATOM 26019 O O . GLY A 1 146 ? 8.228 65.819 24.401 1.00 0.00 146 GLY A O 8
ATOM 26023 N N . SER A 1 147 ? 10.306 65.167 23.989 1.00 0.00 147 SER A N 8
ATOM 26024 C CA . SER A 1 147 ? 10.385 64.424 25.272 1.00 0.00 147 SER A CA 8
ATOM 26025 C C . SER A 1 147 ? 11.836 64.260 25.714 1.00 0.00 147 SER A C 8
ATOM 26026 O O . SER A 1 147 ? 12.742 64.753 25.073 1.00 0.00 147 SER A O 8
ATOM 26034 N N . LEU A 1 148 ? 12.030 63.566 26.806 1.00 0.00 148 LEU A N 8
ATOM 26035 C CA . LEU A 1 148 ? 13.416 63.360 27.303 1.00 0.00 148 LEU A CA 8
ATOM 26036 C C . LEU A 1 148 ? 13.464 62.219 28.315 1.00 0.00 148 LEU A C 8
ATOM 26037 O O . LEU A 1 148 ? 14.500 61.926 28.877 1.00 0.00 148 LEU A O 8
ATOM 26053 N N . LEU A 1 149 ? 12.335 61.601 28.530 1.00 0.00 149 LEU A N 8
ATOM 26054 C CA . LEU A 1 149 ? 12.280 60.477 29.497 1.00 0.00 149 LEU A CA 8
ATOM 26055 C C . LEU A 1 149 ? 12.368 59.142 28.769 1.00 0.00 149 LEU A C 8
ATOM 26056 O O . LEU A 1 149 ? 12.461 59.099 27.559 1.00 0.00 149 LEU A O 8
ATOM 26072 N N . LEU A 1 150 ? 12.334 58.072 29.519 1.00 0.00 150 LEU A N 8
ATOM 26073 C CA . LEU A 1 150 ? 12.415 56.732 28.884 1.00 0.00 150 LEU A CA 8
ATOM 26074 C C . LEU A 1 150 ? 11.553 55.721 29.633 1.00 0.00 150 LEU A C 8
ATOM 26075 O O . LEU A 1 150 ? 11.616 55.628 30.844 1.00 0.00 150 LEU A O 8
ATOM 26091 N N . GLU A 1 151 ? 10.760 54.980 28.889 1.00 0.00 151 GLU A N 8
ATOM 26092 C CA . GLU A 1 151 ? 9.874 53.962 29.526 1.00 0.00 151 GLU A CA 8
ATOM 26093 C C . GLU A 1 151 ? 10.315 52.550 29.163 1.00 0.00 151 GLU A C 8
ATOM 26094 O O . GLU A 1 151 ? 11.032 52.347 28.204 1.00 0.00 151 GLU A O 8
ATOM 26106 N N . LEU A 1 152 ? 9.876 51.597 29.944 1.00 0.00 152 LEU A N 8
ATOM 26107 C CA . LEU A 1 152 ? 10.254 50.189 29.665 1.00 0.00 152 LEU A CA 8
ATOM 26108 C C . LEU A 1 152 ? 10.171 49.885 28.174 1.00 0.00 152 LEU A C 8
ATOM 26109 O O . LEU A 1 152 ? 10.867 49.024 27.674 1.00 0.00 152 LEU A O 8
ATOM 26125 N N . GLN A 1 153 ? 9.317 50.595 27.487 1.00 0.00 153 GLN A N 8
ATOM 26126 C CA . GLN A 1 153 ? 9.181 50.355 26.030 1.00 0.00 153 GLN A CA 8
ATOM 26127 C C . GLN A 1 153 ? 10.476 50.687 25.305 1.00 0.00 153 GLN A C 8
ATOM 26128 O O . GLN A 1 153 ? 11.121 49.819 24.753 1.00 0.00 153 GLN A O 8
ATOM 26142 N N . GLU A 1 154 ? 10.835 51.940 25.318 1.00 0.00 154 GLU A N 8
ATOM 26143 C CA . GLU A 1 154 ? 12.087 52.338 24.632 1.00 0.00 154 GLU A CA 8
ATOM 26144 C C . GLU A 1 154 ? 13.263 51.560 25.198 1.00 0.00 154 GLU A C 8
ATOM 26145 O O . GLU A 1 154 ? 14.188 51.223 24.489 1.00 0.00 154 GLU A O 8
ATOM 26157 N N . PHE A 1 155 ? 13.197 51.286 26.472 1.00 0.00 155 PHE A N 8
ATOM 26158 C CA . PHE A 1 155 ? 14.296 50.531 27.117 1.00 0.00 155 PHE A CA 8
ATOM 26159 C C . PHE A 1 155 ? 14.534 49.208 26.403 1.00 0.00 155 PHE A C 8
ATOM 26160 O O . PHE A 1 155 ? 15.652 48.872 26.066 1.00 0.00 155 PHE A O 8
ATOM 26177 N N . LYS A 1 156 ? 13.476 48.476 26.185 1.00 0.00 156 LYS A N 8
ATOM 26178 C CA . LYS A 1 156 ? 13.626 47.175 25.494 1.00 0.00 156 LYS A CA 8
ATOM 26179 C C . LYS A 1 156 ? 14.201 47.374 24.095 1.00 0.00 156 LYS A C 8
ATOM 26180 O O . LYS A 1 156 ? 15.063 46.635 23.665 1.00 0.00 156 LYS A O 8
ATOM 26199 N N . GLU A 1 157 ? 13.714 48.375 23.411 1.00 0.00 157 GLU A N 8
ATOM 26200 C CA . GLU A 1 157 ? 14.221 48.637 22.040 1.00 0.00 157 GLU A CA 8
ATOM 26201 C C . GLU A 1 157 ? 15.590 49.302 22.095 1.00 0.00 157 GLU A C 8
ATOM 26202 O O . GLU A 1 157 ? 16.327 49.309 21.122 1.00 0.00 157 GLU A O 8
ATOM 26214 N N . ALA A 1 158 ? 15.915 49.839 23.238 1.00 0.00 158 ALA A N 8
ATOM 26215 C CA . ALA A 1 158 ? 17.228 50.505 23.378 1.00 0.00 158 ALA A CA 8
ATOM 26216 C C . ALA A 1 158 ? 18.356 49.481 23.405 1.00 0.00 158 ALA A C 8
ATOM 26217 O O . ALA A 1 158 ? 19.368 49.665 22.760 1.00 0.00 158 ALA A O 8
ATOM 26224 N N . LEU A 1 159 ? 18.162 48.415 24.152 1.00 0.00 159 LEU A N 8
ATOM 26225 C CA . LEU A 1 159 ? 19.222 47.375 24.225 1.00 0.00 159 LEU A CA 8
ATOM 26226 C C . LEU A 1 159 ? 19.826 47.111 22.841 1.00 0.00 159 LEU A C 8
ATOM 26227 O O . LEU A 1 159 ? 21.020 47.234 22.656 1.00 0.00 159 LEU A O 8
ATOM 26243 N N . PRO A 1 160 ? 18.989 46.743 21.881 1.00 0.00 160 PRO A N 8
ATOM 26244 C CA . PRO A 1 160 ? 19.472 46.477 20.537 1.00 0.00 160 PRO A CA 8
ATOM 26245 C C . PRO A 1 160 ? 20.155 47.716 19.983 1.00 0.00 160 PRO A C 8
ATOM 26246 O O . PRO A 1 160 ? 21.293 47.666 19.548 1.00 0.00 160 PRO A O 8
ATOM 26257 N N . LYS A 1 161 ? 19.448 48.818 20.019 1.00 0.00 161 LYS A N 8
ATOM 26258 C CA . LYS A 1 161 ? 20.039 50.071 19.504 1.00 0.00 161 LYS A CA 8
ATOM 26259 C C . LYS A 1 161 ? 21.308 50.402 20.278 1.00 0.00 161 LYS A C 8
ATOM 26260 O O . LYS A 1 161 ? 22.150 51.143 19.813 1.00 0.00 161 LYS A O 8
ATOM 26279 N N . LEU A 1 162 ? 21.417 49.838 21.458 1.00 0.00 162 LEU A N 8
ATOM 26280 C CA . LEU A 1 162 ? 22.619 50.100 22.285 1.00 0.00 162 LEU A CA 8
ATOM 26281 C C . LEU A 1 162 ? 23.737 49.136 21.913 1.00 0.00 162 LEU A C 8
ATOM 26282 O O . LEU A 1 162 ? 24.869 49.534 21.737 1.00 0.00 162 LEU A O 8
ATOM 26298 N N . LYS A 1 163 ? 23.403 47.880 21.802 1.00 0.00 163 LYS A N 8
ATOM 26299 C CA . LYS A 1 163 ? 24.443 46.892 21.443 1.00 0.00 163 LYS A CA 8
ATOM 26300 C C . LYS A 1 163 ? 25.265 47.405 20.268 1.00 0.00 163 LYS A C 8
ATOM 26301 O O . LYS A 1 163 ? 26.473 47.288 20.253 1.00 0.00 163 LYS A O 8
ATOM 26320 N N . GLU A 1 164 ? 24.591 47.967 19.299 1.00 0.00 164 GLU A N 8
ATOM 26321 C CA . GLU A 1 164 ? 25.320 48.494 18.120 1.00 0.00 164 GLU A CA 8
ATOM 26322 C C . GLU A 1 164 ? 26.156 49.706 18.515 1.00 0.00 164 GLU A C 8
ATOM 26323 O O . GLU A 1 164 ? 27.250 49.901 18.025 1.00 0.00 164 GLU A O 8
ATOM 26335 N N . TRP A 1 165 ? 25.616 50.498 19.398 1.00 0.00 165 TRP A N 8
ATOM 26336 C CA . TRP A 1 165 ? 26.346 51.708 19.854 1.00 0.00 165 TRP A CA 8
ATOM 26337 C C . TRP A 1 165 ? 27.751 51.346 20.321 1.00 0.00 165 TRP A C 8
ATOM 26338 O O . TRP A 1 165 ? 28.731 51.738 19.719 1.00 0.00 165 TRP A O 8
ATOM 26359 N N . GLY A 1 166 ? 27.818 50.602 21.389 1.00 0.00 166 GLY A N 8
ATOM 26360 C CA . GLY A 1 166 ? 29.147 50.194 21.926 1.00 0.00 166 GLY A CA 8
ATOM 26361 C C . GLY A 1 166 ? 28.959 49.374 23.205 1.00 0.00 166 GLY A C 8
ATOM 26362 O O . GLY A 1 166 ? 29.784 48.552 23.550 1.00 0.00 166 GLY A O 8
ATOM 26366 N N . VAL A 1 167 ? 27.867 49.620 23.879 1.00 0.00 167 VAL A N 8
ATOM 26367 C CA . VAL A 1 167 ? 27.593 48.874 25.136 1.00 0.00 167 VAL A CA 8
ATOM 26368 C C . VAL A 1 167 ? 27.227 47.425 24.827 1.00 0.00 167 VAL A C 8
ATOM 26369 O O . VAL A 1 167 ? 27.318 46.993 23.696 1.00 0.00 167 VAL A O 8
ATOM 26382 N N . ASP A 1 168 ? 26.817 46.691 25.835 1.00 0.00 168 ASP A N 8
ATOM 26383 C CA . ASP A 1 168 ? 26.449 45.272 25.584 1.00 0.00 168 ASP A CA 8
ATOM 26384 C C . ASP A 1 168 ? 25.475 44.754 26.637 1.00 0.00 168 ASP A C 8
ATOM 26385 O O . ASP A 1 168 ? 24.563 44.025 26.324 1.00 0.00 168 ASP A O 8
ATOM 26394 N N . ILE A 1 169 ? 25.703 45.144 27.866 1.00 0.00 169 ILE A N 8
ATOM 26395 C CA . ILE A 1 169 ? 24.811 44.699 28.984 1.00 0.00 169 ILE A CA 8
ATOM 26396 C C . ILE A 1 169 ? 24.598 43.180 28.986 1.00 0.00 169 ILE A C 8
ATOM 26397 O O . ILE A 1 169 ? 25.149 42.465 28.174 1.00 0.00 169 ILE A O 8
ATOM 26413 N N . THR A 1 170 ? 23.815 42.723 29.925 1.00 0.00 170 THR A N 8
ATOM 26414 C CA . THR A 1 170 ? 23.536 41.267 30.021 1.00 0.00 170 THR A CA 8
ATOM 26415 C C . THR A 1 170 ? 22.076 41.054 30.376 1.00 0.00 170 THR A C 8
ATOM 26416 O O . THR A 1 170 ? 21.419 40.181 29.842 1.00 0.00 170 THR A O 8
ATOM 26427 N N . ASP A 1 171 ? 21.603 41.872 31.280 1.00 0.00 171 ASP A N 8
ATOM 26428 C CA . ASP A 1 171 ? 20.189 41.778 31.719 1.00 0.00 171 ASP A CA 8
ATOM 26429 C C . ASP A 1 171 ? 19.508 43.123 31.509 1.00 0.00 171 ASP A C 8
ATOM 26430 O O . ASP A 1 171 ? 20.060 44.154 31.838 1.00 0.00 171 ASP A O 8
ATOM 26439 N N . ALA A 1 172 ? 18.325 43.098 30.969 1.00 0.00 172 ALA A N 8
ATOM 26440 C CA . ALA A 1 172 ? 17.615 44.379 30.737 1.00 0.00 172 ALA A CA 8
ATOM 26441 C C . ALA A 1 172 ? 16.800 44.810 31.954 1.00 0.00 172 ALA A C 8
ATOM 26442 O O . ALA A 1 172 ? 17.241 45.622 32.743 1.00 0.00 172 ALA A O 8
ATOM 26449 N N . THR A 1 173 ? 15.628 44.253 32.079 1.00 0.00 173 THR A N 8
ATOM 26450 C CA . THR A 1 173 ? 14.749 44.609 33.233 1.00 0.00 173 THR A CA 8
ATOM 26451 C C . THR A 1 173 ? 15.549 44.809 34.518 1.00 0.00 173 THR A C 8
ATOM 26452 O O . THR A 1 173 ? 15.307 45.740 35.266 1.00 0.00 173 THR A O 8
ATOM 26463 N N . THR A 1 174 ? 16.494 43.948 34.746 1.00 0.00 174 THR A N 8
ATOM 26464 C CA . THR A 1 174 ? 17.312 44.078 35.976 1.00 0.00 174 THR A CA 8
ATOM 26465 C C . THR A 1 174 ? 18.061 45.409 35.993 1.00 0.00 174 THR A C 8
ATOM 26466 O O . THR A 1 174 ? 17.933 46.181 36.922 1.00 0.00 174 THR A O 8
ATOM 26477 N N . VAL A 1 175 ? 18.826 45.658 34.965 1.00 0.00 175 VAL A N 8
ATOM 26478 C CA . VAL A 1 175 ? 19.580 46.933 34.921 1.00 0.00 175 VAL A CA 8
ATOM 26479 C C . VAL A 1 175 ? 18.635 48.124 34.992 1.00 0.00 175 VAL A C 8
ATOM 26480 O O . VAL A 1 175 ? 18.877 49.066 35.719 1.00 0.00 175 VAL A O 8
ATOM 26493 N N . PHE A 1 176 ? 17.571 48.067 34.233 1.00 0.00 176 PHE A N 8
ATOM 26494 C CA . PHE A 1 176 ? 16.607 49.196 34.254 1.00 0.00 176 PHE A CA 8
ATOM 26495 C C . PHE A 1 176 ? 16.330 49.625 35.684 1.00 0.00 176 PHE A C 8
ATOM 26496 O O . PHE A 1 176 ? 16.278 50.800 35.986 1.00 0.00 176 PHE A O 8
ATOM 26513 N N . ASN A 1 177 ? 16.159 48.658 36.543 1.00 0.00 177 ASN A N 8
ATOM 26514 C CA . ASN A 1 177 ? 15.885 48.987 37.962 1.00 0.00 177 ASN A CA 8
ATOM 26515 C C . ASN A 1 177 ? 17.150 49.473 38.662 1.00 0.00 177 ASN A C 8
ATOM 26516 O O . ASN A 1 177 ? 17.083 50.237 39.605 1.00 0.00 177 ASN A O 8
ATOM 26527 N N . GLU A 1 178 ? 18.282 49.023 38.192 1.00 0.00 178 GLU A N 8
ATOM 26528 C CA . GLU A 1 178 ? 19.555 49.453 38.824 1.00 0.00 178 GLU A CA 8
ATOM 26529 C C . GLU A 1 178 ? 19.798 50.940 38.598 1.00 0.00 178 GLU A C 8
ATOM 26530 O O . GLU A 1 178 ? 20.353 51.615 39.441 1.00 0.00 178 GLU A O 8
ATOM 26542 N N . ILE A 1 179 ? 19.380 51.425 37.463 1.00 0.00 179 ILE A N 8
ATOM 26543 C CA . ILE A 1 179 ? 19.580 52.865 37.171 1.00 0.00 179 ILE A CA 8
ATOM 26544 C C . ILE A 1 179 ? 18.469 53.702 37.794 1.00 0.00 179 ILE A C 8
ATOM 26545 O O . ILE A 1 179 ? 18.703 54.802 38.255 1.00 0.00 179 ILE A O 8
ATOM 26561 N N . ASP A 1 180 ? 17.279 53.166 37.798 1.00 0.00 180 ASP A N 8
ATOM 26562 C CA . ASP A 1 180 ? 16.144 53.919 38.388 1.00 0.00 180 ASP A CA 8
ATOM 26563 C C . ASP A 1 180 ? 16.140 53.773 39.904 1.00 0.00 180 ASP A C 8
ATOM 26564 O O . ASP A 1 180 ? 16.498 54.691 40.615 1.00 0.00 180 ASP A O 8
ATOM 26573 N N . THR A 1 181 ? 15.730 52.615 40.365 1.00 0.00 181 THR A N 8
ATOM 26574 C CA . THR A 1 181 ? 15.686 52.366 41.834 1.00 0.00 181 THR A CA 8
ATOM 26575 C C . THR A 1 181 ? 15.260 53.615 42.601 1.00 0.00 181 THR A C 8
ATOM 26576 O O . THR A 1 181 ? 15.666 53.822 43.728 1.00 0.00 181 THR A O 8
ATOM 26587 N N . ASN A 1 182 ? 14.443 54.423 41.976 1.00 0.00 182 ASN A N 8
ATOM 26588 C CA . ASN A 1 182 ? 13.980 55.660 42.653 1.00 0.00 182 ASN A CA 8
ATOM 26589 C C . ASN A 1 182 ? 12.539 55.980 42.276 1.00 0.00 182 ASN A C 8
ATOM 26590 O O . ASN A 1 182 ? 11.683 56.095 43.130 1.00 0.00 182 ASN A O 8
ATOM 26601 N N . GLY A 1 183 ? 12.297 56.116 41.004 1.00 0.00 183 GLY A N 8
ATOM 26602 C CA . GLY A 1 183 ? 10.912 56.430 40.551 1.00 0.00 183 GLY A CA 8
ATOM 26603 C C . GLY A 1 183 ? 10.163 55.145 40.185 1.00 0.00 183 GLY A C 8
ATOM 26604 O O . GLY A 1 183 ? 8.963 55.054 40.353 1.00 0.00 183 GLY A O 8
ATOM 26608 N N . SER A 1 184 ? 10.890 54.180 39.692 1.00 0.00 184 SER A N 8
ATOM 26609 C CA . SER A 1 184 ? 10.243 52.901 39.312 1.00 0.00 184 SER A CA 8
ATOM 26610 C C . SER A 1 184 ? 9.159 53.129 38.263 1.00 0.00 184 SER A C 8
ATOM 26611 O O . SER A 1 184 ? 8.021 53.401 38.590 1.00 0.00 184 SER A O 8
ATOM 26619 N N . GLY A 1 185 ? 9.534 53.016 37.017 1.00 0.00 185 GLY A N 8
ATOM 26620 C CA . GLY A 1 185 ? 8.535 53.223 35.932 1.00 0.00 185 GLY A CA 8
ATOM 26621 C C . GLY A 1 185 ? 9.199 53.837 34.698 1.00 0.00 185 GLY A C 8
ATOM 26622 O O . GLY A 1 185 ? 8.995 53.381 33.591 1.00 0.00 185 GLY A O 8
ATOM 26626 N N . VAL A 1 186 ? 9.981 54.860 34.914 1.00 0.00 186 VAL A N 8
ATOM 26627 C CA . VAL A 1 186 ? 10.660 55.509 33.768 1.00 0.00 186 VAL A CA 8
ATOM 26628 C C . VAL A 1 186 ? 12.020 56.058 34.179 1.00 0.00 186 VAL A C 8
ATOM 26629 O O . VAL A 1 186 ? 12.418 55.949 35.322 1.00 0.00 186 VAL A O 8
ATOM 26642 N N . VAL A 1 187 ? 12.712 56.637 33.235 1.00 0.00 187 VAL A N 8
ATOM 26643 C CA . VAL A 1 187 ? 14.048 57.200 33.547 1.00 0.00 187 VAL A CA 8
ATOM 26644 C C . VAL A 1 187 ? 14.351 58.393 32.647 1.00 0.00 187 VAL A C 8
ATOM 26645 O O . VAL A 1 187 ? 13.778 58.531 31.585 1.00 0.00 187 VAL A O 8
ATOM 26658 N N . THR A 1 188 ? 15.253 59.230 33.089 1.00 0.00 188 THR A N 8
ATOM 26659 C CA . THR A 1 188 ? 15.608 60.421 32.276 1.00 0.00 188 THR A CA 8
ATOM 26660 C C . THR A 1 188 ? 16.862 60.171 31.450 1.00 0.00 188 THR A C 8
ATOM 26661 O O . THR A 1 188 ? 17.710 59.390 31.825 1.00 0.00 188 THR A O 8
ATOM 26672 N N . PHE A 1 189 ? 16.952 60.831 30.333 1.00 0.00 189 PHE A N 8
ATOM 26673 C CA . PHE A 1 189 ? 18.148 60.640 29.476 1.00 0.00 189 PHE A CA 8
ATOM 26674 C C . PHE A 1 189 ? 19.422 60.723 30.311 1.00 0.00 189 PHE A C 8
ATOM 26675 O O . PHE A 1 189 ? 20.165 59.769 30.417 1.00 0.00 189 PHE A O 8
ATOM 26692 N N . ASP A 1 190 ? 19.644 61.873 30.892 1.00 0.00 190 ASP A N 8
ATOM 26693 C CA . ASP A 1 190 ? 20.857 62.060 31.728 1.00 0.00 190 ASP A CA 8
ATOM 26694 C C . ASP A 1 190 ? 21.131 60.838 32.595 1.00 0.00 190 ASP A C 8
ATOM 26695 O O . ASP A 1 190 ? 22.267 60.514 32.866 1.00 0.00 190 ASP A O 8
ATOM 26704 N N . GLU A 1 191 ? 20.090 60.179 33.019 1.00 0.00 191 GLU A N 8
ATOM 26705 C CA . GLU A 1 191 ? 20.297 58.980 33.869 1.00 0.00 191 GLU A CA 8
ATOM 26706 C C . GLU A 1 191 ? 20.626 57.769 33.006 1.00 0.00 191 GLU A C 8
ATOM 26707 O O . GLU A 1 191 ? 21.726 57.243 33.059 1.00 0.00 191 GLU A O 8
ATOM 26719 N N . PHE A 1 192 ? 19.672 57.346 32.225 1.00 0.00 192 PHE A N 8
ATOM 26720 C CA . PHE A 1 192 ? 19.915 56.175 31.355 1.00 0.00 192 PHE A CA 8
ATOM 26721 C C . PHE A 1 192 ? 21.201 56.373 30.554 1.00 0.00 192 PHE A C 8
ATOM 26722 O O . PHE A 1 192 ? 21.993 55.458 30.393 1.00 0.00 192 PHE A O 8
ATOM 26739 N N . SER A 1 193 ? 21.387 57.573 30.071 1.00 0.00 193 SER A N 8
ATOM 26740 C CA . SER A 1 193 ? 22.607 57.865 29.280 1.00 0.00 193 SER A CA 8
ATOM 26741 C C . SER A 1 193 ? 23.861 57.663 30.122 1.00 0.00 193 SER A C 8
ATOM 26742 O O . SER A 1 193 ? 24.802 57.028 29.693 1.00 0.00 193 SER A O 8
ATOM 26750 N N . CYS A 1 194 ? 23.854 58.208 31.309 1.00 0.00 194 CYS A N 8
ATOM 26751 C CA . CYS A 1 194 ? 25.041 58.052 32.181 1.00 0.00 194 CYS A CA 8
ATOM 26752 C C . CYS A 1 194 ? 25.513 56.605 32.209 1.00 0.00 194 CYS A C 8
ATOM 26753 O O . CYS A 1 194 ? 26.647 56.316 31.884 1.00 0.00 194 CYS A O 8
ATOM 26761 N N . TRP A 1 195 ? 24.637 55.715 32.591 1.00 0.00 195 TRP A N 8
ATOM 26762 C CA . TRP A 1 195 ? 25.039 54.285 32.638 1.00 0.00 195 TRP A CA 8
ATOM 26763 C C . TRP A 1 195 ? 25.705 53.862 31.337 1.00 0.00 195 TRP A C 8
ATOM 26764 O O . TRP A 1 195 ? 26.763 53.264 31.347 1.00 0.00 195 TRP A O 8
ATOM 26785 N N . ALA A 1 196 ? 25.079 54.176 30.235 1.00 0.00 196 ALA A N 8
ATOM 26786 C CA . ALA A 1 196 ? 25.678 53.791 28.932 1.00 0.00 196 ALA A CA 8
ATOM 26787 C C . ALA A 1 196 ? 27.064 54.411 28.764 1.00 0.00 196 ALA A C 8
ATOM 26788 O O . ALA A 1 196 ? 28.061 53.716 28.800 1.00 0.00 196 ALA A O 8
ATOM 26795 N N . VAL A 1 197 ? 27.096 55.712 28.573 1.00 0.00 197 VAL A N 8
ATOM 26796 C CA . VAL A 1 197 ? 28.406 56.409 28.401 1.00 0.00 197 VAL A CA 8
ATOM 26797 C C . VAL A 1 197 ? 29.484 55.799 29.293 1.00 0.00 197 VAL A C 8
ATOM 26798 O O . VAL A 1 197 ? 30.456 55.252 28.811 1.00 0.00 197 VAL A O 8
ATOM 26811 N N . THR A 1 198 ? 29.292 55.907 30.582 1.00 0.00 198 THR A N 8
ATOM 26812 C CA . THR A 1 198 ? 30.292 55.340 31.520 1.00 0.00 198 THR A CA 8
ATOM 26813 C C . THR A 1 198 ? 30.753 53.963 31.061 1.00 0.00 198 THR A C 8
ATOM 26814 O O . THR A 1 198 ? 31.902 53.777 30.711 1.00 0.00 198 THR A O 8
ATOM 26825 N N . LYS A 1 199 ? 29.850 53.016 31.072 1.00 0.00 199 LYS A N 8
ATOM 26826 C CA . LYS A 1 199 ? 30.230 51.647 30.636 1.00 0.00 199 LYS A CA 8
ATOM 26827 C C . LYS A 1 199 ? 31.065 51.705 29.367 1.00 0.00 199 LYS A C 8
ATOM 26828 O O . LYS A 1 199 ? 32.177 51.216 29.328 1.00 0.00 199 LYS A O 8
ATOM 26847 N N . LYS A 1 200 ? 30.514 52.303 28.346 1.00 0.00 200 LYS A N 8
ATOM 26848 C CA . LYS A 1 200 ? 31.262 52.403 27.074 1.00 0.00 200 LYS A CA 8
ATOM 26849 C C . LYS A 1 200 ? 32.629 53.026 27.315 1.00 0.00 200 LYS A C 8
ATOM 26850 O O . LYS A 1 200 ? 33.630 52.553 26.811 1.00 0.00 200 LYS A O 8
ATOM 26869 N N . LEU A 1 201 ? 32.645 54.076 28.086 1.00 0.00 201 LEU A N 8
ATOM 26870 C CA . LEU A 1 201 ? 33.932 54.750 28.377 1.00 0.00 201 LEU A CA 8
ATOM 26871 C C . LEU A 1 201 ? 34.867 53.821 29.141 1.00 0.00 201 LEU A C 8
ATOM 26872 O O . LEU A 1 201 ? 36.072 53.902 29.004 1.00 0.00 201 LEU A O 8
ATOM 26888 N N . GLN A 1 202 ? 34.298 52.954 29.934 1.00 0.00 202 GLN A N 8
ATOM 26889 C CA . GLN A 1 202 ? 35.145 52.015 30.712 1.00 0.00 202 GLN A CA 8
ATOM 26890 C C . GLN A 1 202 ? 35.539 50.819 29.860 1.00 0.00 202 GLN A C 8
ATOM 26891 O O . GLN A 1 202 ? 36.514 50.150 30.139 1.00 0.00 202 GLN A O 8
ATOM 26905 N N . VAL A 1 203 ? 34.774 50.566 28.834 1.00 0.00 203 VAL A N 8
ATOM 26906 C CA . VAL A 1 203 ? 35.092 49.420 27.958 1.00 0.00 203 VAL A CA 8
ATOM 26907 C C . VAL A 1 203 ? 36.222 49.792 27.019 1.00 0.00 203 VAL A C 8
ATOM 26908 O O . VAL A 1 203 ? 36.938 48.939 26.530 1.00 0.00 203 VAL A O 8
ATOM 26921 N N . CYS A 1 204 ? 36.358 51.075 26.789 1.00 0.00 204 CYS A N 8
ATOM 26922 C CA . CYS A 1 204 ? 37.430 51.556 25.889 1.00 0.00 204 CYS A CA 8
ATOM 26923 C C . CYS A 1 204 ? 38.563 52.186 26.693 1.00 0.00 204 CYS A C 8
ATOM 26924 O O . CYS A 1 204 ? 39.447 52.809 26.140 1.00 0.00 204 CYS A O 8
ATOM 26932 N N . GLY A 1 205 ? 38.509 52.014 27.989 1.00 0.00 205 GLY A N 8
ATOM 26933 C CA . GLY A 1 205 ? 39.578 52.597 28.850 1.00 0.00 205 GLY A CA 8
ATOM 26934 C C . GLY A 1 205 ? 40.941 52.015 28.475 1.00 0.00 205 GLY A C 8
ATOM 26935 O O . GLY A 1 205 ? 41.089 51.398 27.438 1.00 0.00 205 GLY A O 8
ATOM 26939 N N . ASP A 1 206 ? 41.910 52.216 29.325 1.00 0.00 206 ASP A N 8
ATOM 26940 C CA . ASP A 1 206 ? 43.257 51.679 29.022 1.00 0.00 206 ASP A CA 8
ATOM 26941 C C . ASP A 1 206 ? 43.674 52.058 27.600 1.00 0.00 206 ASP A C 8
ATOM 26942 O O . ASP A 1 206 ? 43.703 51.229 26.713 1.00 0.00 206 ASP A O 8
ATOM 26951 N N . PRO A 1 207 ? 43.988 53.321 27.420 1.00 0.00 207 PRO A N 8
ATOM 26952 C CA . PRO A 1 207 ? 44.404 53.835 26.116 1.00 0.00 207 PRO A CA 8
ATOM 26953 C C . PRO A 1 207 ? 45.672 53.151 25.615 1.00 0.00 207 PRO A C 8
ATOM 26954 O O . PRO A 1 207 ? 46.347 52.462 26.355 1.00 0.00 207 PRO A O 8
ATOM 26965 N N . ASP A 1 208 ? 45.972 53.357 24.361 1.00 0.00 208 ASP A N 8
ATOM 26966 C CA . ASP A 1 208 ? 47.189 52.731 23.787 1.00 0.00 208 ASP A CA 8
ATOM 26967 C C . ASP A 1 208 ? 48.450 53.309 24.415 1.00 0.00 208 ASP A C 8
ATOM 26968 O O . ASP A 1 208 ? 49.265 52.587 24.955 1.00 0.00 208 ASP A O 8
ATOM 26977 N N . GLY A 1 209 ? 48.592 54.604 24.334 1.00 0.00 209 GLY A N 8
ATOM 26978 C CA . GLY A 1 209 ? 49.801 55.246 24.925 1.00 0.00 209 GLY A CA 8
ATOM 26979 C C . GLY A 1 209 ? 51.062 54.758 24.210 1.00 0.00 209 GLY A C 8
ATOM 26980 O O . GLY A 1 209 ? 51.516 55.369 23.263 1.00 0.00 209 GLY A O 8
ATOM 26984 N N . GLU A 1 210 ? 51.604 53.667 24.679 1.00 0.00 210 GLU A N 8
ATOM 26985 C CA . GLU A 1 210 ? 52.828 53.129 24.040 1.00 0.00 210 GLU A CA 8
ATOM 26986 C C . GLU A 1 210 ? 52.470 52.228 22.866 1.00 0.00 210 GLU A C 8
ATOM 26987 O O . GLU A 1 210 ? 51.454 51.563 22.880 1.00 0.00 210 GLU A O 8
ATOM 26999 N N . GLU A 1 211 ? 53.311 52.221 21.867 1.00 0.00 211 GLU A N 8
ATOM 27000 C CA . GLU A 1 211 ? 53.028 51.368 20.688 1.00 0.00 211 GLU A CA 8
ATOM 27001 C C . GLU A 1 211 ? 54.270 51.205 19.821 1.00 0.00 211 GLU A C 8
ATOM 27002 O O . GLU A 1 211 ? 55.377 51.432 20.272 1.00 0.00 211 GLU A O 8
ATOM 27014 N N . ASN A 1 212 ? 54.055 50.812 18.588 1.00 0.00 212 ASN A N 8
ATOM 27015 C CA . ASN A 1 212 ? 55.200 50.623 17.654 1.00 0.00 212 ASN A CA 8
ATOM 27016 C C . ASN A 1 212 ? 54.984 51.424 16.378 1.00 0.00 212 ASN A C 8
ATOM 27017 O O . ASN A 1 212 ? 55.580 51.146 15.356 1.00 0.00 212 ASN A O 8
ATOM 27028 N N . GLY A 1 213 ? 54.129 52.408 16.459 1.00 0.00 213 GLY A N 8
ATOM 27029 C CA . GLY A 1 213 ? 53.856 53.246 15.258 1.00 0.00 213 GLY A CA 8
ATOM 27030 C C . GLY A 1 213 ? 54.865 54.393 15.174 1.00 0.00 213 GLY A C 8
ATOM 27031 O O . GLY A 1 213 ? 54.511 55.546 15.313 1.00 0.00 213 GLY A O 8
ATOM 27035 N N . ALA A 1 214 ? 56.101 54.049 14.948 1.00 0.00 214 ALA A N 8
ATOM 27036 C CA . ALA A 1 214 ? 57.145 55.097 14.853 1.00 0.00 214 ALA A CA 8
ATOM 27037 C C . ALA A 1 214 ? 57.204 55.681 13.446 1.00 0.00 214 ALA A C 8
ATOM 27038 O O . ALA A 1 214 ? 57.958 56.596 13.183 1.00 0.00 214 ALA A O 8
ATOM 27045 N N . ASN A 1 215 ? 56.406 55.141 12.565 1.00 0.00 215 ASN A N 8
ATOM 27046 C CA . ASN A 1 215 ? 56.405 55.654 11.173 1.00 0.00 215 ASN A CA 8
ATOM 27047 C C . ASN A 1 215 ? 55.403 56.791 11.007 1.00 0.00 215 ASN A C 8
ATOM 27048 O O . ASN A 1 215 ? 55.325 57.680 11.833 1.00 0.00 215 ASN A O 8
ATOM 27059 N N . GLU A 1 216 ? 54.653 56.740 9.940 1.00 0.00 216 GLU A N 8
ATOM 27060 C CA . GLU A 1 216 ? 53.650 57.807 9.699 1.00 0.00 216 GLU A CA 8
ATOM 27061 C C . GLU A 1 216 ? 54.336 59.127 9.367 1.00 0.00 216 GLU A C 8
ATOM 27062 O O . GLU A 1 216 ? 55.537 59.256 9.501 1.00 0.00 216 GLU A O 8
ATOM 27074 N N . GLY A 1 217 ? 53.560 60.088 8.940 1.00 0.00 217 GLY A N 8
ATOM 27075 C CA . GLY A 1 217 ? 54.154 61.410 8.594 1.00 0.00 217 GLY A CA 8
ATOM 27076 C C . GLY A 1 217 ? 54.644 61.401 7.145 1.00 0.00 217 GLY A C 8
ATOM 27077 O O . GLY A 1 217 ? 55.830 61.464 6.885 1.00 0.00 217 GLY A O 8
ATOM 27081 N N . ASN A 1 218 ? 53.716 61.321 6.229 1.00 0.00 218 ASN A N 8
ATOM 27082 C CA . ASN A 1 218 ? 54.101 61.304 4.796 1.00 0.00 218 ASN A CA 8
ATOM 27083 C C . ASN A 1 218 ? 54.524 62.690 4.324 1.00 0.00 218 ASN A C 8
ATOM 27084 O O . ASN A 1 218 ? 54.995 62.852 3.215 1.00 0.00 218 ASN A O 8
ATOM 27095 N N . LEU A 1 219 ? 54.347 63.666 5.168 1.00 0.00 219 LEU A N 8
ATOM 27096 C CA . LEU A 1 219 ? 54.735 65.043 4.778 1.00 0.00 219 LEU A CA 8
ATOM 27097 C C . LEU A 1 219 ? 54.966 65.905 6.010 1.00 0.00 219 LEU A C 8
ATOM 27098 O O . LEU A 1 219 ? 55.528 66.980 5.925 1.00 0.00 219 LEU A O 8
ATOM 27114 N N . GLU A 1 220 ? 54.528 65.417 7.135 1.00 0.00 220 GLU A N 8
ATOM 27115 C CA . GLU A 1 220 ? 54.710 66.187 8.387 1.00 0.00 220 GLU A CA 8
ATOM 27116 C C . GLU A 1 220 ? 56.016 65.795 9.071 1.00 0.00 220 GLU A C 8
ATOM 27117 O O . GLU A 1 220 ? 56.898 66.640 9.081 1.00 0.00 220 GLU A O 8
ATOM 27129 N N . MET A 1 1 ? -6.327 117.977 29.521 1.00 0.00 1 MET A N 9
ATOM 27130 C CA . MET A 1 1 ? -7.099 116.744 29.803 1.00 0.00 1 MET A CA 9
ATOM 27131 C C . MET A 1 1 ? -8.185 116.557 28.751 1.00 0.00 1 MET A C 9
ATOM 27132 O O . MET A 1 1 ? -8.657 117.511 28.166 1.00 0.00 1 MET A O 9
ATOM 27145 N N . GLY A 1 2 ? -8.563 115.327 28.528 1.00 0.00 2 GLY A N 9
ATOM 27146 C CA . GLY A 1 2 ? -9.623 115.063 27.514 1.00 0.00 2 GLY A CA 9
ATOM 27147 C C . GLY A 1 2 ? -9.864 113.559 27.373 1.00 0.00 2 GLY A C 9
ATOM 27148 O O . GLY A 1 2 ? -9.764 112.818 28.331 1.00 0.00 2 GLY A O 9
ATOM 27152 N N . CYS A 1 3 ? -10.175 113.139 26.177 1.00 0.00 3 CYS A N 9
ATOM 27153 C CA . CYS A 1 3 ? -10.425 111.694 25.953 1.00 0.00 3 CYS A CA 9
ATOM 27154 C C . CYS A 1 3 ? -9.142 110.981 25.544 1.00 0.00 3 CYS A C 9
ATOM 27155 O O . CYS A 1 3 ? -8.138 111.610 25.275 1.00 0.00 3 CYS A O 9
ATOM 27163 N N . SER A 1 4 ? -9.199 109.677 25.500 1.00 0.00 4 SER A N 9
ATOM 27164 C CA . SER A 1 4 ? -7.990 108.909 25.110 1.00 0.00 4 SER A CA 9
ATOM 27165 C C . SER A 1 4 ? -7.510 109.326 23.725 1.00 0.00 4 SER A C 9
ATOM 27166 O O . SER A 1 4 ? -8.039 108.888 22.723 1.00 0.00 4 SER A O 9
ATOM 27174 N N . GLY A 1 5 ? -6.512 110.167 23.694 1.00 0.00 5 GLY A N 9
ATOM 27175 C CA . GLY A 1 5 ? -5.982 110.627 22.380 1.00 0.00 5 GLY A CA 9
ATOM 27176 C C . GLY A 1 5 ? -5.621 109.428 21.502 1.00 0.00 5 GLY A C 9
ATOM 27177 O O . GLY A 1 5 ? -5.426 109.565 20.311 1.00 0.00 5 GLY A O 9
ATOM 27181 N N . SER A 1 6 ? -5.539 108.277 22.108 1.00 0.00 6 SER A N 9
ATOM 27182 C CA . SER A 1 6 ? -5.193 107.067 21.324 1.00 0.00 6 SER A CA 9
ATOM 27183 C C . SER A 1 6 ? -5.476 105.804 22.123 1.00 0.00 6 SER A C 9
ATOM 27184 O O . SER A 1 6 ? -6.501 105.687 22.764 1.00 0.00 6 SER A O 9
ATOM 27192 N N . LYS A 1 7 ? -4.560 104.877 22.070 1.00 0.00 7 LYS A N 9
ATOM 27193 C CA . LYS A 1 7 ? -4.755 103.614 22.820 1.00 0.00 7 LYS A CA 9
ATOM 27194 C C . LYS A 1 7 ? -3.423 103.069 23.312 1.00 0.00 7 LYS A C 9
ATOM 27195 O O . LYS A 1 7 ? -2.452 103.053 22.580 1.00 0.00 7 LYS A O 9
ATOM 27214 N N . ASP A 1 8 ? -3.404 102.634 24.550 1.00 0.00 8 ASP A N 9
ATOM 27215 C CA . ASP A 1 8 ? -2.146 102.081 25.129 1.00 0.00 8 ASP A CA 9
ATOM 27216 C C . ASP A 1 8 ? -2.316 100.611 25.495 1.00 0.00 8 ASP A C 9
ATOM 27217 O O . ASP A 1 8 ? -3.002 99.874 24.814 1.00 0.00 8 ASP A O 9
ATOM 27226 N N . THR A 1 9 ? -1.686 100.211 26.566 1.00 0.00 9 THR A N 9
ATOM 27227 C CA . THR A 1 9 ? -1.799 98.795 26.992 1.00 0.00 9 THR A CA 9
ATOM 27228 C C . THR A 1 9 ? -1.339 97.854 25.884 1.00 0.00 9 THR A C 9
ATOM 27229 O O . THR A 1 9 ? -0.925 98.293 24.828 1.00 0.00 9 THR A O 9
ATOM 27240 N N . THR A 1 10 ? -1.418 96.575 26.148 1.00 0.00 10 THR A N 9
ATOM 27241 C CA . THR A 1 10 ? -0.992 95.583 25.126 1.00 0.00 10 THR A CA 9
ATOM 27242 C C . THR A 1 10 ? 0.292 96.023 24.436 1.00 0.00 10 THR A C 9
ATOM 27243 O O . THR A 1 10 ? 0.505 95.739 23.275 1.00 0.00 10 THR A O 9
ATOM 27254 N N . ASN A 1 11 ? 1.128 96.711 25.163 1.00 0.00 11 ASN A N 9
ATOM 27255 C CA . ASN A 1 11 ? 2.400 97.174 24.559 1.00 0.00 11 ASN A CA 9
ATOM 27256 C C . ASN A 1 11 ? 3.393 96.024 24.451 1.00 0.00 11 ASN A C 9
ATOM 27257 O O . ASN A 1 11 ? 3.184 94.967 25.016 1.00 0.00 11 ASN A O 9
ATOM 27268 N N . SER A 1 12 ? 4.456 96.254 23.720 1.00 0.00 12 SER A N 9
ATOM 27269 C CA . SER A 1 12 ? 5.485 95.193 23.553 1.00 0.00 12 SER A CA 9
ATOM 27270 C C . SER A 1 12 ? 6.714 95.499 24.399 1.00 0.00 12 SER A C 9
ATOM 27271 O O . SER A 1 12 ? 7.817 95.125 24.054 1.00 0.00 12 SER A O 9
ATOM 27279 N N . LYS A 1 13 ? 6.502 96.176 25.495 1.00 0.00 13 LYS A N 9
ATOM 27280 C CA . LYS A 1 13 ? 7.646 96.516 26.377 1.00 0.00 13 LYS A CA 9
ATOM 27281 C C . LYS A 1 13 ? 8.760 97.183 25.581 1.00 0.00 13 LYS A C 9
ATOM 27282 O O . LYS A 1 13 ? 8.572 97.561 24.441 1.00 0.00 13 LYS A O 9
ATOM 27301 N N . ASP A 1 14 ? 9.903 97.315 26.194 1.00 0.00 14 ASP A N 9
ATOM 27302 C CA . ASP A 1 14 ? 11.038 97.955 25.485 1.00 0.00 14 ASP A CA 9
ATOM 27303 C C . ASP A 1 14 ? 12.368 97.454 26.032 1.00 0.00 14 ASP A C 9
ATOM 27304 O O . ASP A 1 14 ? 13.070 98.168 26.718 1.00 0.00 14 ASP A O 9
ATOM 27313 N N . GLY A 1 15 ? 12.691 96.228 25.717 1.00 0.00 15 GLY A N 9
ATOM 27314 C CA . GLY A 1 15 ? 13.975 95.658 26.210 1.00 0.00 15 GLY A CA 9
ATOM 27315 C C . GLY A 1 15 ? 14.386 94.457 25.358 1.00 0.00 15 GLY A C 9
ATOM 27316 O O . GLY A 1 15 ? 15.078 94.605 24.368 1.00 0.00 15 GLY A O 9
ATOM 27320 N N . ALA A 1 16 ? 13.947 93.289 25.766 1.00 0.00 16 ALA A N 9
ATOM 27321 C CA . ALA A 1 16 ? 14.290 92.054 25.006 1.00 0.00 16 ALA A CA 9
ATOM 27322 C C . ALA A 1 16 ? 13.040 91.434 24.403 1.00 0.00 16 ALA A C 9
ATOM 27323 O O . ALA A 1 16 ? 11.934 91.789 24.758 1.00 0.00 16 ALA A O 9
ATOM 27330 N N . ALA A 1 17 ? 13.234 90.515 23.498 1.00 0.00 17 ALA A N 9
ATOM 27331 C CA . ALA A 1 17 ? 12.063 89.866 22.865 1.00 0.00 17 ALA A CA 9
ATOM 27332 C C . ALA A 1 17 ? 11.304 90.861 21.996 1.00 0.00 17 ALA A C 9
ATOM 27333 O O . ALA A 1 17 ? 11.094 91.993 22.384 1.00 0.00 17 ALA A O 9
ATOM 27340 N N . SER A 1 18 ? 10.903 90.422 20.836 1.00 0.00 18 SER A N 9
ATOM 27341 C CA . SER A 1 18 ? 10.156 91.329 19.932 1.00 0.00 18 SER A CA 9
ATOM 27342 C C . SER A 1 18 ? 9.149 90.552 19.099 1.00 0.00 18 SER A C 9
ATOM 27343 O O . SER A 1 18 ? 8.306 91.127 18.442 1.00 0.00 18 SER A O 9
ATOM 27351 N N . LYS A 1 19 ? 9.253 89.253 19.143 1.00 0.00 19 LYS A N 9
ATOM 27352 C CA . LYS A 1 19 ? 8.308 88.423 18.359 1.00 0.00 19 LYS A CA 9
ATOM 27353 C C . LYS A 1 19 ? 8.488 86.945 18.682 1.00 0.00 19 LYS A C 9
ATOM 27354 O O . LYS A 1 19 ? 9.424 86.564 19.358 1.00 0.00 19 LYS A O 9
ATOM 27373 N N . GLY A 1 20 ? 7.585 86.138 18.197 1.00 0.00 20 GLY A N 9
ATOM 27374 C CA . GLY A 1 20 ? 7.690 84.677 18.469 1.00 0.00 20 GLY A CA 9
ATOM 27375 C C . GLY A 1 20 ? 7.462 84.397 19.956 1.00 0.00 20 GLY A C 9
ATOM 27376 O O . GLY A 1 20 ? 6.895 85.209 20.662 1.00 0.00 20 GLY A O 9
ATOM 27380 N N . GLY A 1 21 ? 7.907 83.255 20.403 1.00 0.00 21 GLY A N 9
ATOM 27381 C CA . GLY A 1 21 ? 7.723 82.910 21.841 1.00 0.00 21 GLY A CA 9
ATOM 27382 C C . GLY A 1 21 ? 7.965 81.417 22.070 1.00 0.00 21 GLY A C 9
ATOM 27383 O O . GLY A 1 21 ? 7.045 80.627 22.040 1.00 0.00 21 GLY A O 9
ATOM 27387 N N . LYS A 1 22 ? 9.207 81.069 22.296 1.00 0.00 22 LYS A N 9
ATOM 27388 C CA . LYS A 1 22 ? 9.548 79.638 22.532 1.00 0.00 22 LYS A CA 9
ATOM 27389 C C . LYS A 1 22 ? 9.080 78.752 21.379 1.00 0.00 22 LYS A C 9
ATOM 27390 O O . LYS A 1 22 ? 8.398 79.200 20.478 1.00 0.00 22 LYS A O 9
ATOM 27409 N N . ASP A 1 23 ? 9.468 77.502 21.430 1.00 0.00 23 ASP A N 9
ATOM 27410 C CA . ASP A 1 23 ? 9.065 76.560 20.357 1.00 0.00 23 ASP A CA 9
ATOM 27411 C C . ASP A 1 23 ? 9.792 75.228 20.512 1.00 0.00 23 ASP A C 9
ATOM 27412 O O . ASP A 1 23 ? 11.005 75.178 20.520 1.00 0.00 23 ASP A O 9
ATOM 27421 N N . GLY A 1 24 ? 9.034 74.170 20.636 1.00 0.00 24 GLY A N 9
ATOM 27422 C CA . GLY A 1 24 ? 9.671 72.830 20.792 1.00 0.00 24 GLY A CA 9
ATOM 27423 C C . GLY A 1 24 ? 10.721 72.612 19.702 1.00 0.00 24 GLY A C 9
ATOM 27424 O O . GLY A 1 24 ? 10.449 72.780 18.531 1.00 0.00 24 GLY A O 9
ATOM 27428 N N . LYS A 1 25 ? 11.900 72.239 20.112 1.00 0.00 25 LYS A N 9
ATOM 27429 C CA . LYS A 1 25 ? 12.978 72.005 19.120 1.00 0.00 25 LYS A CA 9
ATOM 27430 C C . LYS A 1 25 ? 12.676 70.783 18.260 1.00 0.00 25 LYS A C 9
ATOM 27431 O O . LYS A 1 25 ? 12.014 69.863 18.699 1.00 0.00 25 LYS A O 9
ATOM 27450 N N . THR A 1 26 ? 13.172 70.802 17.042 1.00 0.00 26 THR A N 9
ATOM 27451 C CA . THR A 1 26 ? 12.930 69.653 16.122 1.00 0.00 26 THR A CA 9
ATOM 27452 C C . THR A 1 26 ? 14.201 68.830 15.937 1.00 0.00 26 THR A C 9
ATOM 27453 O O . THR A 1 26 ? 15.257 69.367 15.671 1.00 0.00 26 THR A O 9
ATOM 27464 N N . THR A 1 27 ? 14.074 67.537 16.079 1.00 0.00 27 THR A N 9
ATOM 27465 C CA . THR A 1 27 ? 15.262 66.661 15.916 1.00 0.00 27 THR A CA 9
ATOM 27466 C C . THR A 1 27 ? 16.030 67.011 14.647 1.00 0.00 27 THR A C 9
ATOM 27467 O O . THR A 1 27 ? 17.217 66.772 14.553 1.00 0.00 27 THR A O 9
ATOM 27478 N N . ALA A 1 28 ? 15.340 67.570 13.695 1.00 0.00 28 ALA A N 9
ATOM 27479 C CA . ALA A 1 28 ? 16.015 67.941 12.426 1.00 0.00 28 ALA A CA 9
ATOM 27480 C C . ALA A 1 28 ? 17.221 68.832 12.683 1.00 0.00 28 ALA A C 9
ATOM 27481 O O . ALA A 1 28 ? 18.332 68.494 12.328 1.00 0.00 28 ALA A O 9
ATOM 27488 N N . ASP A 1 29 ? 16.983 69.952 13.296 1.00 0.00 29 ASP A N 9
ATOM 27489 C CA . ASP A 1 29 ? 18.107 70.879 13.585 1.00 0.00 29 ASP A CA 9
ATOM 27490 C C . ASP A 1 29 ? 19.114 70.246 14.542 1.00 0.00 29 ASP A C 9
ATOM 27491 O O . ASP A 1 29 ? 20.293 70.549 14.499 1.00 0.00 29 ASP A O 9
ATOM 27500 N N . ARG A 1 30 ? 18.634 69.374 15.383 1.00 0.00 30 ARG A N 9
ATOM 27501 C CA . ARG A 1 30 ? 19.549 68.714 16.347 1.00 0.00 30 ARG A CA 9
ATOM 27502 C C . ARG A 1 30 ? 20.422 67.673 15.655 1.00 0.00 30 ARG A C 9
ATOM 27503 O O . ARG A 1 30 ? 21.597 67.560 15.938 1.00 0.00 30 ARG A O 9
ATOM 27524 N N . LYS A 1 31 ? 19.829 66.930 14.763 1.00 0.00 31 LYS A N 9
ATOM 27525 C CA . LYS A 1 31 ? 20.609 65.889 14.043 1.00 0.00 31 LYS A CA 9
ATOM 27526 C C . LYS A 1 31 ? 21.726 66.509 13.206 1.00 0.00 31 LYS A C 9
ATOM 27527 O O . LYS A 1 31 ? 22.884 66.178 13.369 1.00 0.00 31 LYS A O 9
ATOM 27546 N N . VAL A 1 32 ? 21.357 67.398 12.324 1.00 0.00 32 VAL A N 9
ATOM 27547 C CA . VAL A 1 32 ? 22.381 68.050 11.465 1.00 0.00 32 VAL A CA 9
ATOM 27548 C C . VAL A 1 32 ? 23.510 68.657 12.294 1.00 0.00 32 VAL A C 9
ATOM 27549 O O . VAL A 1 32 ? 24.667 68.345 12.094 1.00 0.00 32 VAL A O 9
ATOM 27562 N N . ALA A 1 33 ? 23.157 69.516 13.209 1.00 0.00 33 ALA A N 9
ATOM 27563 C CA . ALA A 1 33 ? 24.200 70.149 14.052 1.00 0.00 33 ALA A CA 9
ATOM 27564 C C . ALA A 1 33 ? 25.022 69.106 14.820 1.00 0.00 33 ALA A C 9
ATOM 27565 O O . ALA A 1 33 ? 26.177 69.332 15.121 1.00 0.00 33 ALA A O 9
ATOM 27572 N N . TRP A 1 34 ? 24.418 67.982 15.122 1.00 0.00 34 TRP A N 9
ATOM 27573 C CA . TRP A 1 34 ? 25.173 66.935 15.868 1.00 0.00 34 TRP A CA 9
ATOM 27574 C C . TRP A 1 34 ? 25.996 66.087 14.912 1.00 0.00 34 TRP A C 9
ATOM 27575 O O . TRP A 1 34 ? 26.859 65.337 15.326 1.00 0.00 34 TRP A O 9
ATOM 27596 N N . GLU A 1 35 ? 25.711 66.222 13.645 1.00 0.00 35 GLU A N 9
ATOM 27597 C CA . GLU A 1 35 ? 26.464 65.437 12.643 1.00 0.00 35 GLU A CA 9
ATOM 27598 C C . GLU A 1 35 ? 27.793 66.123 12.367 1.00 0.00 35 GLU A C 9
ATOM 27599 O O . GLU A 1 35 ? 28.817 65.480 12.216 1.00 0.00 35 GLU A O 9
ATOM 27611 N N . ARG A 1 36 ? 27.751 67.429 12.322 1.00 0.00 36 ARG A N 9
ATOM 27612 C CA . ARG A 1 36 ? 28.986 68.192 12.062 1.00 0.00 36 ARG A CA 9
ATOM 27613 C C . ARG A 1 36 ? 29.828 68.200 13.316 1.00 0.00 36 ARG A C 9
ATOM 27614 O O . ARG A 1 36 ? 31.041 68.122 13.265 1.00 0.00 36 ARG A O 9
ATOM 27635 N N . ILE A 1 37 ? 29.160 68.292 14.432 1.00 0.00 37 ILE A N 9
ATOM 27636 C CA . ILE A 1 37 ? 29.885 68.304 15.710 1.00 0.00 37 ILE A CA 9
ATOM 27637 C C . ILE A 1 37 ? 30.504 66.937 15.945 1.00 0.00 37 ILE A C 9
ATOM 27638 O O . ILE A 1 37 ? 31.698 66.813 16.132 1.00 0.00 37 ILE A O 9
ATOM 27654 N N . ARG A 1 38 ? 29.663 65.930 15.937 1.00 0.00 38 ARG A N 9
ATOM 27655 C CA . ARG A 1 38 ? 30.162 64.554 16.153 1.00 0.00 38 ARG A CA 9
ATOM 27656 C C . ARG A 1 38 ? 31.447 64.342 15.371 1.00 0.00 38 ARG A C 9
ATOM 27657 O O . ARG A 1 38 ? 32.424 63.843 15.894 1.00 0.00 38 ARG A O 9
ATOM 27678 N N . CYS A 1 39 ? 31.424 64.732 14.128 1.00 0.00 39 CYS A N 9
ATOM 27679 C CA . CYS A 1 39 ? 32.633 64.566 13.291 1.00 0.00 39 CYS A CA 9
ATOM 27680 C C . CYS A 1 39 ? 33.774 65.434 13.814 1.00 0.00 39 CYS A C 9
ATOM 27681 O O . CYS A 1 39 ? 34.932 65.095 13.670 1.00 0.00 39 CYS A O 9
ATOM 27689 N N . ALA A 1 40 ? 33.426 66.545 14.414 1.00 0.00 40 ALA A N 9
ATOM 27690 C CA . ALA A 1 40 ? 34.479 67.447 14.953 1.00 0.00 40 ALA A CA 9
ATOM 27691 C C . ALA A 1 40 ? 35.057 66.896 16.253 1.00 0.00 40 ALA A C 9
ATOM 27692 O O . ALA A 1 40 ? 36.075 67.365 16.726 1.00 0.00 40 ALA A O 9
ATOM 27699 N N . ILE A 1 41 ? 34.385 65.914 16.808 1.00 0.00 41 ILE A N 9
ATOM 27700 C CA . ILE A 1 41 ? 34.864 65.302 18.081 1.00 0.00 41 ILE A CA 9
ATOM 27701 C C . ILE A 1 41 ? 35.184 63.813 17.865 1.00 0.00 41 ILE A C 9
ATOM 27702 O O . ILE A 1 41 ? 34.324 62.970 17.992 1.00 0.00 41 ILE A O 9
ATOM 27718 N N . PRO A 1 42 ? 36.427 63.519 17.523 1.00 0.00 42 PRO A N 9
ATOM 27719 C CA . PRO A 1 42 ? 36.845 62.138 17.289 1.00 0.00 42 PRO A CA 9
ATOM 27720 C C . PRO A 1 42 ? 36.752 61.302 18.563 1.00 0.00 42 PRO A C 9
ATOM 27721 O O . PRO A 1 42 ? 36.638 61.833 19.650 1.00 0.00 42 PRO A O 9
ATOM 27732 N N . ARG A 1 43 ? 36.800 60.003 18.401 1.00 0.00 43 ARG A N 9
ATOM 27733 C CA . ARG A 1 43 ? 36.716 59.114 19.586 1.00 0.00 43 ARG A CA 9
ATOM 27734 C C . ARG A 1 43 ? 37.579 57.867 19.404 1.00 0.00 43 ARG A C 9
ATOM 27735 O O . ARG A 1 43 ? 38.220 57.412 20.332 1.00 0.00 43 ARG A O 9
ATOM 27756 N N . ASP A 1 44 ? 37.579 57.334 18.212 1.00 0.00 44 ASP A N 9
ATOM 27757 C CA . ASP A 1 44 ? 38.395 56.116 17.956 1.00 0.00 44 ASP A CA 9
ATOM 27758 C C . ASP A 1 44 ? 39.853 56.344 18.335 1.00 0.00 44 ASP A C 9
ATOM 27759 O O . ASP A 1 44 ? 40.250 57.451 18.647 1.00 0.00 44 ASP A O 9
ATOM 27768 N N . LYS A 1 45 ? 40.626 55.285 18.299 1.00 0.00 45 LYS A N 9
ATOM 27769 C CA . LYS A 1 45 ? 42.066 55.407 18.651 1.00 0.00 45 LYS A CA 9
ATOM 27770 C C . LYS A 1 45 ? 42.933 55.421 17.397 1.00 0.00 45 LYS A C 9
ATOM 27771 O O . LYS A 1 45 ? 43.740 54.536 17.190 1.00 0.00 45 LYS A O 9
ATOM 27790 N N . ASP A 1 46 ? 42.748 56.435 16.582 1.00 0.00 46 ASP A N 9
ATOM 27791 C CA . ASP A 1 46 ? 43.547 56.540 15.328 1.00 0.00 46 ASP A CA 9
ATOM 27792 C C . ASP A 1 46 ? 44.489 57.736 15.385 1.00 0.00 46 ASP A C 9
ATOM 27793 O O . ASP A 1 46 ? 44.589 58.405 16.394 1.00 0.00 46 ASP A O 9
ATOM 27802 N N . ALA A 1 47 ? 45.164 57.985 14.295 1.00 0.00 47 ALA A N 9
ATOM 27803 C CA . ALA A 1 47 ? 46.104 59.132 14.265 1.00 0.00 47 ALA A CA 9
ATOM 27804 C C . ALA A 1 47 ? 45.349 60.455 14.289 1.00 0.00 47 ALA A C 9
ATOM 27805 O O . ALA A 1 47 ? 45.792 61.416 14.887 1.00 0.00 47 ALA A O 9
ATOM 27812 N N . GLU A 1 48 ? 44.219 60.483 13.637 1.00 0.00 48 GLU A N 9
ATOM 27813 C CA . GLU A 1 48 ? 43.422 61.733 13.611 1.00 0.00 48 GLU A CA 9
ATOM 27814 C C . GLU A 1 48 ? 42.898 62.066 15.001 1.00 0.00 48 GLU A C 9
ATOM 27815 O O . GLU A 1 48 ? 42.889 63.211 15.408 1.00 0.00 48 GLU A O 9
ATOM 27827 N N . SER A 1 49 ? 42.470 61.057 15.705 1.00 0.00 49 SER A N 9
ATOM 27828 C CA . SER A 1 49 ? 41.942 61.293 17.069 1.00 0.00 49 SER A CA 9
ATOM 27829 C C . SER A 1 49 ? 42.992 61.954 17.953 1.00 0.00 49 SER A C 9
ATOM 27830 O O . SER A 1 49 ? 42.688 62.851 18.715 1.00 0.00 49 SER A O 9
ATOM 27838 N N . LYS A 1 50 ? 44.209 61.502 17.836 1.00 0.00 50 LYS A N 9
ATOM 27839 C CA . LYS A 1 50 ? 45.286 62.096 18.665 1.00 0.00 50 LYS A CA 9
ATOM 27840 C C . LYS A 1 50 ? 45.579 63.527 18.235 1.00 0.00 50 LYS A C 9
ATOM 27841 O O . LYS A 1 50 ? 45.287 64.459 18.954 1.00 0.00 50 LYS A O 9
ATOM 27860 N N . SER A 1 51 ? 46.151 63.672 17.065 1.00 0.00 51 SER A N 9
ATOM 27861 C CA . SER A 1 51 ? 46.479 65.039 16.558 1.00 0.00 51 SER A CA 9
ATOM 27862 C C . SER A 1 51 ? 45.404 66.053 16.953 1.00 0.00 51 SER A C 9
ATOM 27863 O O . SER A 1 51 ? 45.698 67.209 17.209 1.00 0.00 51 SER A O 9
ATOM 27871 N N . ARG A 1 52 ? 44.182 65.601 17.005 1.00 0.00 52 ARG A N 9
ATOM 27872 C CA . ARG A 1 52 ? 43.081 66.521 17.381 1.00 0.00 52 ARG A CA 9
ATOM 27873 C C . ARG A 1 52 ? 43.137 66.865 18.867 1.00 0.00 52 ARG A C 9
ATOM 27874 O O . ARG A 1 52 ? 43.080 68.020 19.239 1.00 0.00 52 ARG A O 9
ATOM 27895 N N . ARG A 1 53 ? 43.250 65.856 19.690 1.00 0.00 53 ARG A N 9
ATOM 27896 C CA . ARG A 1 53 ? 43.309 66.113 21.151 1.00 0.00 53 ARG A CA 9
ATOM 27897 C C . ARG A 1 53 ? 44.476 67.040 21.495 1.00 0.00 53 ARG A C 9
ATOM 27898 O O . ARG A 1 53 ? 44.411 67.788 22.447 1.00 0.00 53 ARG A O 9
ATOM 27919 N N . ILE A 1 54 ? 45.524 66.976 20.716 1.00 0.00 54 ILE A N 9
ATOM 27920 C CA . ILE A 1 54 ? 46.690 67.855 20.998 1.00 0.00 54 ILE A CA 9
ATOM 27921 C C . ILE A 1 54 ? 46.335 69.310 20.730 1.00 0.00 54 ILE A C 9
ATOM 27922 O O . ILE A 1 54 ? 46.579 70.175 21.547 1.00 0.00 54 ILE A O 9
ATOM 27938 N N . GLU A 1 55 ? 45.762 69.554 19.580 1.00 0.00 55 GLU A N 9
ATOM 27939 C CA . GLU A 1 55 ? 45.381 70.947 19.233 1.00 0.00 55 GLU A CA 9
ATOM 27940 C C . GLU A 1 55 ? 44.317 71.493 20.186 1.00 0.00 55 GLU A C 9
ATOM 27941 O O . GLU A 1 55 ? 44.575 72.402 20.950 1.00 0.00 55 GLU A O 9
ATOM 27953 N N . LEU A 1 56 ? 43.138 70.930 20.124 1.00 0.00 56 LEU A N 9
ATOM 27954 C CA . LEU A 1 56 ? 42.048 71.409 21.020 1.00 0.00 56 LEU A CA 9
ATOM 27955 C C . LEU A 1 56 ? 42.553 71.646 22.441 1.00 0.00 56 LEU A C 9
ATOM 27956 O O . LEU A 1 56 ? 42.251 72.655 23.044 1.00 0.00 56 LEU A O 9
ATOM 27972 N N . PHE A 1 57 ? 43.304 70.714 22.961 1.00 0.00 57 PHE A N 9
ATOM 27973 C CA . PHE A 1 57 ? 43.821 70.898 24.340 1.00 0.00 57 PHE A CA 9
ATOM 27974 C C . PHE A 1 57 ? 44.718 72.125 24.411 1.00 0.00 57 PHE A C 9
ATOM 27975 O O . PHE A 1 57 ? 44.459 73.041 25.166 1.00 0.00 57 PHE A O 9
ATOM 27992 N N . LYS A 1 58 ? 45.758 72.125 23.624 1.00 0.00 58 LYS A N 9
ATOM 27993 C CA . LYS A 1 58 ? 46.673 73.289 23.640 1.00 0.00 58 LYS A CA 9
ATOM 27994 C C . LYS A 1 58 ? 45.879 74.584 23.537 1.00 0.00 58 LYS A C 9
ATOM 27995 O O . LYS A 1 58 ? 46.365 75.646 23.876 1.00 0.00 58 LYS A O 9
ATOM 28014 N N . GLN A 1 59 ? 44.665 74.470 23.067 1.00 0.00 59 GLN A N 9
ATOM 28015 C CA . GLN A 1 59 ? 43.816 75.676 22.932 1.00 0.00 59 GLN A CA 9
ATOM 28016 C C . GLN A 1 59 ? 43.495 76.261 24.301 1.00 0.00 59 GLN A C 9
ATOM 28017 O O . GLN A 1 59 ? 44.069 77.254 24.702 1.00 0.00 59 GLN A O 9
ATOM 28031 N N . PHE A 1 60 ? 42.581 75.637 25.000 1.00 0.00 60 PHE A N 9
ATOM 28032 C CA . PHE A 1 60 ? 42.222 76.153 26.344 1.00 0.00 60 PHE A CA 9
ATOM 28033 C C . PHE A 1 60 ? 43.480 76.492 27.133 1.00 0.00 60 PHE A C 9
ATOM 28034 O O . PHE A 1 60 ? 43.523 77.473 27.849 1.00 0.00 60 PHE A O 9
ATOM 28051 N N . ASP A 1 61 ? 44.484 75.670 26.985 1.00 0.00 61 ASP A N 9
ATOM 28052 C CA . ASP A 1 61 ? 45.747 75.923 27.716 1.00 0.00 61 ASP A CA 9
ATOM 28053 C C . ASP A 1 61 ? 46.453 77.157 27.169 1.00 0.00 61 ASP A C 9
ATOM 28054 O O . ASP A 1 61 ? 46.478 77.384 25.976 1.00 0.00 61 ASP A O 9
ATOM 28063 N N . THR A 1 62 ? 47.014 77.931 28.053 1.00 0.00 62 THR A N 9
ATOM 28064 C CA . THR A 1 62 ? 47.723 79.154 27.609 1.00 0.00 62 THR A CA 9
ATOM 28065 C C . THR A 1 62 ? 49.135 78.825 27.142 1.00 0.00 62 THR A C 9
ATOM 28066 O O . THR A 1 62 ? 49.875 79.697 26.734 1.00 0.00 62 THR A O 9
ATOM 28077 N N . ASN A 1 63 ? 49.483 77.570 27.207 1.00 0.00 63 ASN A N 9
ATOM 28078 C CA . ASN A 1 63 ? 50.841 77.168 26.770 1.00 0.00 63 ASN A CA 9
ATOM 28079 C C . ASN A 1 63 ? 50.978 75.655 26.759 1.00 0.00 63 ASN A C 9
ATOM 28080 O O . ASN A 1 63 ? 51.319 75.066 25.753 1.00 0.00 63 ASN A O 9
ATOM 28091 N N . GLY A 1 64 ? 50.708 75.052 27.879 1.00 0.00 64 GLY A N 9
ATOM 28092 C CA . GLY A 1 64 ? 50.818 73.570 27.955 1.00 0.00 64 GLY A CA 9
ATOM 28093 C C . GLY A 1 64 ? 51.112 73.130 29.391 1.00 0.00 64 GLY A C 9
ATOM 28094 O O . GLY A 1 64 ? 51.640 72.061 29.620 1.00 0.00 64 GLY A O 9
ATOM 28098 N N . THR A 1 65 ? 50.762 73.967 30.333 1.00 0.00 65 THR A N 9
ATOM 28099 C CA . THR A 1 65 ? 51.013 73.615 31.752 1.00 0.00 65 THR A CA 9
ATOM 28100 C C . THR A 1 65 ? 50.139 72.445 32.182 1.00 0.00 65 THR A C 9
ATOM 28101 O O . THR A 1 65 ? 50.628 71.462 32.703 1.00 0.00 65 THR A O 9
ATOM 28112 N N . GLY A 1 66 ? 48.855 72.577 31.957 1.00 0.00 66 GLY A N 9
ATOM 28113 C CA . GLY A 1 66 ? 47.917 71.479 32.346 1.00 0.00 66 GLY A CA 9
ATOM 28114 C C . GLY A 1 66 ? 47.136 71.863 33.602 1.00 0.00 66 GLY A C 9
ATOM 28115 O O . GLY A 1 66 ? 46.930 71.048 34.477 1.00 0.00 66 GLY A O 9
ATOM 28119 N N . LYS A 1 67 ? 46.719 73.106 33.660 1.00 0.00 67 LYS A N 9
ATOM 28120 C CA . LYS A 1 67 ? 45.949 73.576 34.845 1.00 0.00 67 LYS A CA 9
ATOM 28121 C C . LYS A 1 67 ? 44.743 74.391 34.405 1.00 0.00 67 LYS A C 9
ATOM 28122 O O . LYS A 1 67 ? 44.634 75.561 34.716 1.00 0.00 67 LYS A O 9
ATOM 28141 N N . LEU A 1 68 ? 43.856 73.760 33.688 1.00 0.00 68 LEU A N 9
ATOM 28142 C CA . LEU A 1 68 ? 42.650 74.484 33.219 1.00 0.00 68 LEU A CA 9
ATOM 28143 C C . LEU A 1 68 ? 41.598 74.559 34.319 1.00 0.00 68 LEU A C 9
ATOM 28144 O O . LEU A 1 68 ? 41.836 75.112 35.375 1.00 0.00 68 LEU A O 9
ATOM 28160 N N . GLY A 1 69 ? 40.451 73.997 34.048 1.00 0.00 69 GLY A N 9
ATOM 28161 C CA . GLY A 1 69 ? 39.361 74.020 35.065 1.00 0.00 69 GLY A CA 9
ATOM 28162 C C . GLY A 1 69 ? 37.998 74.011 34.370 1.00 0.00 69 GLY A C 9
ATOM 28163 O O . GLY A 1 69 ? 37.832 74.599 33.320 1.00 0.00 69 GLY A O 9
ATOM 28167 N N . PHE A 1 70 ? 37.050 73.343 34.965 1.00 0.00 70 PHE A N 9
ATOM 28168 C CA . PHE A 1 70 ? 35.702 73.290 34.348 1.00 0.00 70 PHE A CA 9
ATOM 28169 C C . PHE A 1 70 ? 35.270 74.672 33.867 1.00 0.00 70 PHE A C 9
ATOM 28170 O O . PHE A 1 70 ? 34.934 74.853 32.714 1.00 0.00 70 PHE A O 9
ATOM 28187 N N . ARG A 1 71 ? 35.286 75.624 34.765 1.00 0.00 71 ARG A N 9
ATOM 28188 C CA . ARG A 1 71 ? 34.880 77.001 34.380 1.00 0.00 71 ARG A CA 9
ATOM 28189 C C . ARG A 1 71 ? 35.474 77.380 33.029 1.00 0.00 71 ARG A C 9
ATOM 28190 O O . ARG A 1 71 ? 34.763 77.758 32.116 1.00 0.00 71 ARG A O 9
ATOM 28211 N N . GLU A 1 72 ? 36.768 77.267 32.922 1.00 0.00 72 GLU A N 9
ATOM 28212 C CA . GLU A 1 72 ? 37.425 77.617 31.640 1.00 0.00 72 GLU A CA 9
ATOM 28213 C C . GLU A 1 72 ? 36.998 76.655 30.539 1.00 0.00 72 GLU A C 9
ATOM 28214 O O . GLU A 1 72 ? 36.471 77.066 29.524 1.00 0.00 72 GLU A O 9
ATOM 28226 N N . VAL A 1 73 ? 37.231 75.387 30.758 1.00 0.00 73 VAL A N 9
ATOM 28227 C CA . VAL A 1 73 ? 36.841 74.391 29.730 1.00 0.00 73 VAL A CA 9
ATOM 28228 C C . VAL A 1 73 ? 35.430 74.673 29.220 1.00 0.00 73 VAL A C 9
ATOM 28229 O O . VAL A 1 73 ? 35.210 74.796 28.031 1.00 0.00 73 VAL A O 9
ATOM 28242 N N . LEU A 1 74 ? 34.497 74.771 30.131 1.00 0.00 74 LEU A N 9
ATOM 28243 C CA . LEU A 1 74 ? 33.098 75.044 29.716 1.00 0.00 74 LEU A CA 9
ATOM 28244 C C . LEU A 1 74 ? 33.062 76.174 28.692 1.00 0.00 74 LEU A C 9
ATOM 28245 O O . LEU A 1 74 ? 32.723 75.969 27.543 1.00 0.00 74 LEU A O 9
ATOM 28261 N N . ASP A 1 75 ? 33.415 77.347 29.136 1.00 0.00 75 ASP A N 9
ATOM 28262 C CA . ASP A 1 75 ? 33.414 78.511 28.223 1.00 0.00 75 ASP A CA 9
ATOM 28263 C C . ASP A 1 75 ? 34.232 78.222 26.961 1.00 0.00 75 ASP A C 9
ATOM 28264 O O . ASP A 1 75 ? 33.948 78.746 25.902 1.00 0.00 75 ASP A O 9
ATOM 28273 N N . GLY A 1 76 ? 35.234 77.396 27.100 1.00 0.00 76 GLY A N 9
ATOM 28274 C CA . GLY A 1 76 ? 36.083 77.061 25.915 1.00 0.00 76 GLY A CA 9
ATOM 28275 C C . GLY A 1 76 ? 35.228 76.501 24.774 1.00 0.00 76 GLY A C 9
ATOM 28276 O O . GLY A 1 76 ? 35.098 77.116 23.733 1.00 0.00 76 GLY A O 9
ATOM 28280 N N . CYS A 1 77 ? 34.662 75.346 24.993 1.00 0.00 77 CYS A N 9
ATOM 28281 C CA . CYS A 1 77 ? 33.816 74.733 23.933 1.00 0.00 77 CYS A CA 9
ATOM 28282 C C . CYS A 1 77 ? 32.532 75.527 23.735 1.00 0.00 77 CYS A C 9
ATOM 28283 O O . CYS A 1 77 ? 31.813 75.326 22.776 1.00 0.00 77 CYS A O 9
ATOM 28291 N N . TYR A 1 78 ? 32.267 76.415 24.648 1.00 0.00 78 TYR A N 9
ATOM 28292 C CA . TYR A 1 78 ? 31.039 77.236 24.541 1.00 0.00 78 TYR A CA 9
ATOM 28293 C C . TYR A 1 78 ? 31.157 78.257 23.417 1.00 0.00 78 TYR A C 9
ATOM 28294 O O . TYR A 1 78 ? 30.183 78.571 22.762 1.00 0.00 78 TYR A O 9
ATOM 28312 N N . GLY A 1 79 ? 32.351 78.760 23.218 1.00 0.00 79 GLY A N 9
ATOM 28313 C CA . GLY A 1 79 ? 32.560 79.772 22.136 1.00 0.00 79 GLY A CA 9
ATOM 28314 C C . GLY A 1 79 ? 33.313 79.152 20.957 1.00 0.00 79 GLY A C 9
ATOM 28315 O O . GLY A 1 79 ? 32.934 79.325 19.819 1.00 0.00 79 GLY A O 9
ATOM 28319 N N . ILE A 1 80 ? 34.364 78.446 21.255 1.00 0.00 80 ILE A N 9
ATOM 28320 C CA . ILE A 1 80 ? 35.146 77.816 20.165 1.00 0.00 80 ILE A CA 9
ATOM 28321 C C . ILE A 1 80 ? 34.351 76.705 19.486 1.00 0.00 80 ILE A C 9
ATOM 28322 O O . ILE A 1 80 ? 34.107 76.752 18.297 1.00 0.00 80 ILE A O 9
ATOM 28338 N N . LEU A 1 81 ? 33.957 75.730 20.253 1.00 0.00 81 LEU A N 9
ATOM 28339 C CA . LEU A 1 81 ? 33.177 74.610 19.666 1.00 0.00 81 LEU A CA 9
ATOM 28340 C C . LEU A 1 81 ? 31.704 74.978 19.533 1.00 0.00 81 LEU A C 9
ATOM 28341 O O . LEU A 1 81 ? 30.944 74.265 18.908 1.00 0.00 81 LEU A O 9
ATOM 28357 N N . LYS A 1 82 ? 31.335 76.094 20.123 1.00 0.00 82 LYS A N 9
ATOM 28358 C CA . LYS A 1 82 ? 29.915 76.548 20.056 1.00 0.00 82 LYS A CA 9
ATOM 28359 C C . LYS A 1 82 ? 28.951 75.363 20.091 1.00 0.00 82 LYS A C 9
ATOM 28360 O O . LYS A 1 82 ? 28.367 74.996 19.089 1.00 0.00 82 LYS A O 9
ATOM 28379 N N . LEU A 1 83 ? 28.809 74.779 21.253 1.00 0.00 83 LEU A N 9
ATOM 28380 C CA . LEU A 1 83 ? 27.890 73.619 21.377 1.00 0.00 83 LEU A CA 9
ATOM 28381 C C . LEU A 1 83 ? 26.446 74.085 21.494 1.00 0.00 83 LEU A C 9
ATOM 28382 O O . LEU A 1 83 ? 25.549 73.292 21.699 1.00 0.00 83 LEU A O 9
ATOM 28398 N N . ASP A 1 84 ? 26.247 75.368 21.360 1.00 0.00 84 ASP A N 9
ATOM 28399 C CA . ASP A 1 84 ? 24.866 75.906 21.459 1.00 0.00 84 ASP A CA 9
ATOM 28400 C C . ASP A 1 84 ? 24.125 75.765 20.132 1.00 0.00 84 ASP A C 9
ATOM 28401 O O . ASP A 1 84 ? 23.023 76.257 19.980 1.00 0.00 84 ASP A O 9
ATOM 28410 N N . GLU A 1 85 ? 24.743 75.092 19.195 1.00 0.00 85 GLU A N 9
ATOM 28411 C CA . GLU A 1 85 ? 24.090 74.908 17.869 1.00 0.00 85 GLU A CA 9
ATOM 28412 C C . GLU A 1 85 ? 23.426 73.536 17.774 1.00 0.00 85 GLU A C 9
ATOM 28413 O O . GLU A 1 85 ? 22.778 73.229 16.791 1.00 0.00 85 GLU A O 9
ATOM 28425 N N . PHE A 1 86 ? 23.600 72.732 18.800 1.00 0.00 86 PHE A N 9
ATOM 28426 C CA . PHE A 1 86 ? 22.984 71.372 18.785 1.00 0.00 86 PHE A CA 9
ATOM 28427 C C . PHE A 1 86 ? 22.387 71.018 20.137 1.00 0.00 86 PHE A C 9
ATOM 28428 O O . PHE A 1 86 ? 21.184 70.982 20.302 1.00 0.00 86 PHE A O 9
ATOM 28445 N N . THR A 1 87 ? 23.243 70.758 21.074 1.00 0.00 87 THR A N 9
ATOM 28446 C CA . THR A 1 87 ? 22.768 70.396 22.428 1.00 0.00 87 THR A CA 9
ATOM 28447 C C . THR A 1 87 ? 22.144 71.569 23.158 1.00 0.00 87 THR A C 9
ATOM 28448 O O . THR A 1 87 ? 22.463 72.713 22.905 1.00 0.00 87 THR A O 9
ATOM 28459 N N . THR A 1 88 ? 21.256 71.244 24.059 1.00 0.00 88 THR A N 9
ATOM 28460 C CA . THR A 1 88 ? 20.578 72.293 24.842 1.00 0.00 88 THR A CA 9
ATOM 28461 C C . THR A 1 88 ? 21.236 72.380 26.213 1.00 0.00 88 THR A C 9
ATOM 28462 O O . THR A 1 88 ? 21.362 71.387 26.898 1.00 0.00 88 THR A O 9
ATOM 28473 N N . HIS A 1 89 ? 21.653 73.556 26.587 1.00 0.00 89 HIS A N 9
ATOM 28474 C CA . HIS A 1 89 ? 22.310 73.708 27.914 1.00 0.00 89 HIS A CA 9
ATOM 28475 C C . HIS A 1 89 ? 23.691 73.067 27.855 1.00 0.00 89 HIS A C 9
ATOM 28476 O O . HIS A 1 89 ? 23.833 71.866 27.984 1.00 0.00 89 HIS A O 9
ATOM 28490 N N . LEU A 1 90 ? 24.686 73.884 27.654 1.00 0.00 90 LEU A N 9
ATOM 28491 C CA . LEU A 1 90 ? 26.062 73.353 27.576 1.00 0.00 90 LEU A CA 9
ATOM 28492 C C . LEU A 1 90 ? 26.691 73.069 28.947 1.00 0.00 90 LEU A C 9
ATOM 28493 O O . LEU A 1 90 ? 27.477 72.163 29.076 1.00 0.00 90 LEU A O 9
ATOM 28509 N N . PRO A 1 91 ? 26.336 73.833 29.952 1.00 0.00 91 PRO A N 9
ATOM 28510 C CA . PRO A 1 91 ? 26.900 73.614 31.273 1.00 0.00 91 PRO A CA 9
ATOM 28511 C C . PRO A 1 91 ? 26.535 72.236 31.810 1.00 0.00 91 PRO A C 9
ATOM 28512 O O . PRO A 1 91 ? 27.391 71.413 32.038 1.00 0.00 91 PRO A O 9
ATOM 28523 N N . ASP A 1 92 ? 25.263 72.015 31.973 1.00 0.00 92 ASP A N 9
ATOM 28524 C CA . ASP A 1 92 ? 24.784 70.703 32.495 1.00 0.00 92 ASP A CA 9
ATOM 28525 C C . ASP A 1 92 ? 25.615 69.511 32.008 1.00 0.00 92 ASP A C 9
ATOM 28526 O O . ASP A 1 92 ? 26.342 68.911 32.776 1.00 0.00 92 ASP A O 9
ATOM 28535 N N . ILE A 1 93 ? 25.500 69.187 30.747 1.00 0.00 93 ILE A N 9
ATOM 28536 C CA . ILE A 1 93 ? 26.281 68.031 30.223 1.00 0.00 93 ILE A CA 9
ATOM 28537 C C . ILE A 1 93 ? 27.780 68.145 30.523 1.00 0.00 93 ILE A C 9
ATOM 28538 O O . ILE A 1 93 ? 28.350 67.263 31.135 1.00 0.00 93 ILE A O 9
ATOM 28554 N N . VAL A 1 94 ? 28.400 69.214 30.097 1.00 0.00 94 VAL A N 9
ATOM 28555 C CA . VAL A 1 94 ? 29.855 69.350 30.372 1.00 0.00 94 VAL A CA 9
ATOM 28556 C C . VAL A 1 94 ? 30.132 69.173 31.864 1.00 0.00 94 VAL A C 9
ATOM 28557 O O . VAL A 1 94 ? 31.126 68.589 32.248 1.00 0.00 94 VAL A O 9
ATOM 28570 N N . GLN A 1 95 ? 29.239 69.667 32.681 1.00 0.00 95 GLN A N 9
ATOM 28571 C CA . GLN A 1 95 ? 29.445 69.530 34.145 1.00 0.00 95 GLN A CA 9
ATOM 28572 C C . GLN A 1 95 ? 29.669 68.070 34.515 1.00 0.00 95 GLN A C 9
ATOM 28573 O O . GLN A 1 95 ? 30.680 67.719 35.090 1.00 0.00 95 GLN A O 9
ATOM 28587 N N . ARG A 1 96 ? 28.717 67.241 34.178 1.00 0.00 96 ARG A N 9
ATOM 28588 C CA . ARG A 1 96 ? 28.857 65.801 34.503 1.00 0.00 96 ARG A CA 9
ATOM 28589 C C . ARG A 1 96 ? 30.124 65.230 33.884 1.00 0.00 96 ARG A C 9
ATOM 28590 O O . ARG A 1 96 ? 30.879 64.535 34.534 1.00 0.00 96 ARG A O 9
ATOM 28611 N N . ALA A 1 97 ? 30.336 65.534 32.636 1.00 0.00 97 ALA A N 9
ATOM 28612 C CA . ALA A 1 97 ? 31.548 65.019 31.956 1.00 0.00 97 ALA A CA 9
ATOM 28613 C C . ALA A 1 97 ? 32.807 65.425 32.712 1.00 0.00 97 ALA A C 9
ATOM 28614 O O . ALA A 1 97 ? 33.679 64.614 32.952 1.00 0.00 97 ALA A O 9
ATOM 28621 N N . PHE A 1 98 ? 32.880 66.676 33.076 1.00 0.00 98 PHE A N 9
ATOM 28622 C CA . PHE A 1 98 ? 34.075 67.152 33.816 1.00 0.00 98 PHE A CA 9
ATOM 28623 C C . PHE A 1 98 ? 34.194 66.452 35.165 1.00 0.00 98 PHE A C 9
ATOM 28624 O O . PHE A 1 98 ? 35.187 65.812 35.451 1.00 0.00 98 PHE A O 9
ATOM 28641 N N . ASP A 1 99 ? 33.176 66.584 35.970 1.00 0.00 99 ASP A N 9
ATOM 28642 C CA . ASP A 1 99 ? 33.208 65.936 37.304 1.00 0.00 99 ASP A CA 9
ATOM 28643 C C . ASP A 1 99 ? 33.478 64.437 37.183 1.00 0.00 99 ASP A C 9
ATOM 28644 O O . ASP A 1 99 ? 34.504 63.951 37.617 1.00 0.00 99 ASP A O 9
ATOM 28653 N N . LYS A 1 100 ? 32.553 63.734 36.592 1.00 0.00 100 LYS A N 9
ATOM 28654 C CA . LYS A 1 100 ? 32.730 62.265 36.431 1.00 0.00 100 LYS A CA 9
ATOM 28655 C C . LYS A 1 100 ? 34.139 61.920 35.950 1.00 0.00 100 LYS A C 9
ATOM 28656 O O . LYS A 1 100 ? 34.858 61.190 36.603 1.00 0.00 100 LYS A O 9
ATOM 28675 N N . ALA A 1 101 ? 34.503 62.448 34.815 1.00 0.00 101 ALA A N 9
ATOM 28676 C CA . ALA A 1 101 ? 35.857 62.164 34.271 1.00 0.00 101 ALA A CA 9
ATOM 28677 C C . ALA A 1 101 ? 36.918 62.202 35.366 1.00 0.00 101 ALA A C 9
ATOM 28678 O O . ALA A 1 101 ? 37.795 61.363 35.411 1.00 0.00 101 ALA A O 9
ATOM 28685 N N . LYS A 1 102 ? 36.822 63.171 36.228 1.00 0.00 102 LYS A N 9
ATOM 28686 C CA . LYS A 1 102 ? 37.822 63.272 37.322 1.00 0.00 102 LYS A CA 9
ATOM 28687 C C . LYS A 1 102 ? 37.687 62.113 38.310 1.00 0.00 102 LYS A C 9
ATOM 28688 O O . LYS A 1 102 ? 38.670 61.607 38.812 1.00 0.00 102 LYS A O 9
ATOM 28707 N N . ASP A 1 103 ? 36.475 61.707 38.565 1.00 0.00 103 ASP A N 9
ATOM 28708 C CA . ASP A 1 103 ? 36.274 60.587 39.518 1.00 0.00 103 ASP A CA 9
ATOM 28709 C C . ASP A 1 103 ? 36.680 59.248 38.905 1.00 0.00 103 ASP A C 9
ATOM 28710 O O . ASP A 1 103 ? 37.196 58.387 39.586 1.00 0.00 103 ASP A O 9
ATOM 28719 N N . LEU A 1 104 ? 36.441 59.096 37.632 1.00 0.00 104 LEU A N 9
ATOM 28720 C CA . LEU A 1 104 ? 36.811 57.817 36.971 1.00 0.00 104 LEU A CA 9
ATOM 28721 C C . LEU A 1 104 ? 38.285 57.808 36.577 1.00 0.00 104 LEU A C 9
ATOM 28722 O O . LEU A 1 104 ? 38.895 56.764 36.471 1.00 0.00 104 LEU A O 9
ATOM 28738 N N . GLY A 1 105 ? 38.831 58.973 36.374 1.00 0.00 105 GLY A N 9
ATOM 28739 C CA . GLY A 1 105 ? 40.266 59.050 35.986 1.00 0.00 105 GLY A CA 9
ATOM 28740 C C . GLY A 1 105 ? 41.149 58.326 37.010 1.00 0.00 105 GLY A C 9
ATOM 28741 O O . GLY A 1 105 ? 42.175 57.774 36.660 1.00 0.00 105 GLY A O 9
ATOM 28745 N N . ASN A 1 106 ? 40.727 58.339 38.253 1.00 0.00 106 ASN A N 9
ATOM 28746 C CA . ASN A 1 106 ? 41.530 57.658 39.312 1.00 0.00 106 ASN A CA 9
ATOM 28747 C C . ASN A 1 106 ? 40.900 56.331 39.726 1.00 0.00 106 ASN A C 9
ATOM 28748 O O . ASN A 1 106 ? 41.559 55.486 40.300 1.00 0.00 106 ASN A O 9
ATOM 28759 N N . LYS A 1 107 ? 39.640 56.167 39.432 1.00 0.00 107 LYS A N 9
ATOM 28760 C CA . LYS A 1 107 ? 38.968 54.897 39.809 1.00 0.00 107 LYS A CA 9
ATOM 28761 C C . LYS A 1 107 ? 39.417 53.751 38.911 1.00 0.00 107 LYS A C 9
ATOM 28762 O O . LYS A 1 107 ? 39.652 52.653 39.374 1.00 0.00 107 LYS A O 9
ATOM 28781 N N . VAL A 1 108 ? 39.527 54.025 37.643 1.00 0.00 108 VAL A N 9
ATOM 28782 C CA . VAL A 1 108 ? 39.960 52.958 36.705 1.00 0.00 108 VAL A CA 9
ATOM 28783 C C . VAL A 1 108 ? 41.429 52.605 36.916 1.00 0.00 108 VAL A C 9
ATOM 28784 O O . VAL A 1 108 ? 41.888 51.568 36.479 1.00 0.00 108 VAL A O 9
ATOM 28797 N N . LYS A 1 109 ? 42.141 53.472 37.584 1.00 0.00 109 LYS A N 9
ATOM 28798 C CA . LYS A 1 109 ? 43.580 53.197 37.830 1.00 0.00 109 LYS A CA 9
ATOM 28799 C C . LYS A 1 109 ? 44.040 53.831 39.139 1.00 0.00 109 LYS A C 9
ATOM 28800 O O . LYS A 1 109 ? 43.966 53.219 40.187 1.00 0.00 109 LYS A O 9
ATOM 28819 N N . GLY A 1 110 ? 44.512 55.049 39.054 1.00 0.00 110 GLY A N 9
ATOM 28820 C CA . GLY A 1 110 ? 44.983 55.741 40.290 1.00 0.00 110 GLY A CA 9
ATOM 28821 C C . GLY A 1 110 ? 46.196 56.621 39.980 1.00 0.00 110 GLY A C 9
ATOM 28822 O O . GLY A 1 110 ? 47.288 56.368 40.452 1.00 0.00 110 GLY A O 9
ATOM 28826 N N . VAL A 1 111 ? 45.979 57.638 39.190 1.00 0.00 111 VAL A N 9
ATOM 28827 C CA . VAL A 1 111 ? 47.100 58.545 38.836 1.00 0.00 111 VAL A CA 9
ATOM 28828 C C . VAL A 1 111 ? 47.277 59.634 39.887 1.00 0.00 111 VAL A C 9
ATOM 28829 O O . VAL A 1 111 ? 48.333 60.223 40.001 1.00 0.00 111 VAL A O 9
ATOM 28842 N N . GLY A 1 112 ? 46.239 59.885 40.637 1.00 0.00 112 GLY A N 9
ATOM 28843 C CA . GLY A 1 112 ? 46.336 60.938 41.687 1.00 0.00 112 GLY A CA 9
ATOM 28844 C C . GLY A 1 112 ? 45.957 62.302 41.106 1.00 0.00 112 GLY A C 9
ATOM 28845 O O . GLY A 1 112 ? 46.786 62.995 40.552 1.00 0.00 112 GLY A O 9
ATOM 28849 N N . GLU A 1 113 ? 44.710 62.657 41.249 1.00 0.00 113 GLU A N 9
ATOM 28850 C CA . GLU A 1 113 ? 44.253 63.966 40.713 1.00 0.00 113 GLU A CA 9
ATOM 28851 C C . GLU A 1 113 ? 44.282 65.044 41.791 1.00 0.00 113 GLU A C 9
ATOM 28852 O O . GLU A 1 113 ? 44.936 64.899 42.806 1.00 0.00 113 GLU A O 9
ATOM 28864 N N . GLU A 1 114 ? 43.569 66.114 41.545 1.00 0.00 114 GLU A N 9
ATOM 28865 C CA . GLU A 1 114 ? 43.535 67.219 42.538 1.00 0.00 114 GLU A CA 9
ATOM 28866 C C . GLU A 1 114 ? 42.284 68.064 42.357 1.00 0.00 114 GLU A C 9
ATOM 28867 O O . GLU A 1 114 ? 41.491 68.209 43.265 1.00 0.00 114 GLU A O 9
ATOM 28879 N N . ASP A 1 115 ? 42.133 68.609 41.182 1.00 0.00 115 ASP A N 9
ATOM 28880 C CA . ASP A 1 115 ? 40.942 69.451 40.914 1.00 0.00 115 ASP A CA 9
ATOM 28881 C C . ASP A 1 115 ? 40.925 69.929 39.462 1.00 0.00 115 ASP A C 9
ATOM 28882 O O . ASP A 1 115 ? 39.874 70.083 38.870 1.00 0.00 115 ASP A O 9
ATOM 28891 N N . LEU A 1 116 ? 42.095 70.159 38.915 1.00 0.00 116 LEU A N 9
ATOM 28892 C CA . LEU A 1 116 ? 42.168 70.625 37.502 1.00 0.00 116 LEU A CA 9
ATOM 28893 C C . LEU A 1 116 ? 42.358 69.442 36.557 1.00 0.00 116 LEU A C 9
ATOM 28894 O O . LEU A 1 116 ? 43.279 68.666 36.711 1.00 0.00 116 LEU A O 9
ATOM 28910 N N . VAL A 1 117 ? 41.484 69.322 35.592 1.00 0.00 117 VAL A N 9
ATOM 28911 C CA . VAL A 1 117 ? 41.608 68.191 34.634 1.00 0.00 117 VAL A CA 9
ATOM 28912 C C . VAL A 1 117 ? 42.983 68.174 33.985 1.00 0.00 117 VAL A C 9
ATOM 28913 O O . VAL A 1 117 ? 43.716 69.142 34.048 1.00 0.00 117 VAL A O 9
ATOM 28926 N N . GLU A 1 118 ? 43.306 67.066 33.371 1.00 0.00 118 GLU A N 9
ATOM 28927 C CA . GLU A 1 118 ? 44.627 66.946 32.703 1.00 0.00 118 GLU A CA 9
ATOM 28928 C C . GLU A 1 118 ? 44.480 66.250 31.359 1.00 0.00 118 GLU A C 9
ATOM 28929 O O . GLU A 1 118 ? 43.410 65.792 31.010 1.00 0.00 118 GLU A O 9
ATOM 28941 N N . PHE A 1 119 ? 45.553 66.184 30.623 1.00 0.00 119 PHE A N 9
ATOM 28942 C CA . PHE A 1 119 ? 45.481 65.520 29.300 1.00 0.00 119 PHE A CA 9
ATOM 28943 C C . PHE A 1 119 ? 44.765 64.175 29.412 1.00 0.00 119 PHE A C 9
ATOM 28944 O O . PHE A 1 119 ? 44.016 63.793 28.534 1.00 0.00 119 PHE A O 9
ATOM 28961 N N . LEU A 1 120 ? 45.005 63.484 30.494 1.00 0.00 120 LEU A N 9
ATOM 28962 C CA . LEU A 1 120 ? 44.346 62.167 30.677 1.00 0.00 120 LEU A CA 9
ATOM 28963 C C . LEU A 1 120 ? 42.846 62.338 30.870 1.00 0.00 120 LEU A C 9
ATOM 28964 O O . LEU A 1 120 ? 42.057 61.932 30.035 1.00 0.00 120 LEU A O 9
ATOM 28980 N N . GLU A 1 121 ? 42.473 62.935 31.969 1.00 0.00 121 GLU A N 9
ATOM 28981 C CA . GLU A 1 121 ? 41.033 63.136 32.223 1.00 0.00 121 GLU A CA 9
ATOM 28982 C C . GLU A 1 121 ? 40.404 63.905 31.074 1.00 0.00 121 GLU A C 9
ATOM 28983 O O . GLU A 1 121 ? 39.242 63.730 30.767 1.00 0.00 121 GLU A O 9
ATOM 28995 N N . PHE A 1 122 ? 41.189 64.747 30.455 1.00 0.00 122 PHE A N 9
ATOM 28996 C CA . PHE A 1 122 ? 40.655 65.535 29.322 1.00 0.00 122 PHE A CA 9
ATOM 28997 C C . PHE A 1 122 ? 40.092 64.602 28.264 1.00 0.00 122 PHE A C 9
ATOM 28998 O O . PHE A 1 122 ? 39.010 64.815 27.753 1.00 0.00 122 PHE A O 9
ATOM 29015 N N . ARG A 1 123 ? 40.841 63.577 27.949 1.00 0.00 123 ARG A N 9
ATOM 29016 C CA . ARG A 1 123 ? 40.364 62.618 26.928 1.00 0.00 123 ARG A CA 9
ATOM 29017 C C . ARG A 1 123 ? 39.090 61.947 27.410 1.00 0.00 123 ARG A C 9
ATOM 29018 O O . ARG A 1 123 ? 38.058 62.033 26.774 1.00 0.00 123 ARG A O 9
ATOM 29039 N N . LEU A 1 124 ? 39.180 61.292 28.538 1.00 0.00 124 LEU A N 9
ATOM 29040 C CA . LEU A 1 124 ? 37.980 60.612 29.075 1.00 0.00 124 LEU A CA 9
ATOM 29041 C C . LEU A 1 124 ? 36.793 61.565 29.082 1.00 0.00 124 LEU A C 9
ATOM 29042 O O . LEU A 1 124 ? 35.701 61.207 28.689 1.00 0.00 124 LEU A O 9
ATOM 29058 N N . MET A 1 125 ? 37.033 62.765 29.533 1.00 0.00 125 MET A N 9
ATOM 29059 C CA . MET A 1 125 ? 35.938 63.764 29.579 1.00 0.00 125 MET A CA 9
ATOM 29060 C C . MET A 1 125 ? 35.365 63.990 28.185 1.00 0.00 125 MET A C 9
ATOM 29061 O O . MET A 1 125 ? 34.200 63.737 27.940 1.00 0.00 125 MET A O 9
ATOM 29075 N N . LEU A 1 126 ? 36.196 64.464 27.296 1.00 0.00 126 LEU A N 9
ATOM 29076 C CA . LEU A 1 126 ? 35.718 64.712 25.917 1.00 0.00 126 LEU A CA 9
ATOM 29077 C C . LEU A 1 126 ? 34.900 63.525 25.433 1.00 0.00 126 LEU A C 9
ATOM 29078 O O . LEU A 1 126 ? 33.864 63.687 24.821 1.00 0.00 126 LEU A O 9
ATOM 29094 N N . CYS A 1 127 ? 35.379 62.346 25.721 1.00 0.00 127 CYS A N 9
ATOM 29095 C CA . CYS A 1 127 ? 34.643 61.139 25.288 1.00 0.00 127 CYS A CA 9
ATOM 29096 C C . CYS A 1 127 ? 33.260 61.106 25.931 1.00 0.00 127 CYS A C 9
ATOM 29097 O O . CYS A 1 127 ? 32.279 60.795 25.283 1.00 0.00 127 CYS A O 9
ATOM 29105 N N . TYR A 1 128 ? 33.207 61.426 27.201 1.00 0.00 128 TYR A N 9
ATOM 29106 C CA . TYR A 1 128 ? 31.897 61.419 27.895 1.00 0.00 128 TYR A CA 9
ATOM 29107 C C . TYR A 1 128 ? 30.880 62.208 27.085 1.00 0.00 128 TYR A C 9
ATOM 29108 O O . TYR A 1 128 ? 29.737 61.820 26.967 1.00 0.00 128 TYR A O 9
ATOM 29126 N N . ILE A 1 129 ? 31.321 63.311 26.537 1.00 0.00 129 ILE A N 9
ATOM 29127 C CA . ILE A 1 129 ? 30.398 64.143 25.727 1.00 0.00 129 ILE A CA 9
ATOM 29128 C C . ILE A 1 129 ? 29.993 63.395 24.460 1.00 0.00 129 ILE A C 9
ATOM 29129 O O . ILE A 1 129 ? 28.858 62.988 24.312 1.00 0.00 129 ILE A O 9
ATOM 29145 N N . TYR A 1 130 ? 30.938 63.235 23.569 1.00 0.00 130 TYR A N 9
ATOM 29146 C CA . TYR A 1 130 ? 30.651 62.519 22.300 1.00 0.00 130 TYR A CA 9
ATOM 29147 C C . TYR A 1 130 ? 29.753 61.308 22.538 1.00 0.00 130 TYR A C 9
ATOM 29148 O O . TYR A 1 130 ? 28.921 60.972 21.714 1.00 0.00 130 TYR A O 9
ATOM 29166 N N . ASP A 1 131 ? 29.930 60.682 23.666 1.00 0.00 131 ASP A N 9
ATOM 29167 C CA . ASP A 1 131 ? 29.101 59.495 23.977 1.00 0.00 131 ASP A CA 9
ATOM 29168 C C . ASP A 1 131 ? 27.662 59.886 24.312 1.00 0.00 131 ASP A C 9
ATOM 29169 O O . ASP A 1 131 ? 26.738 59.509 23.620 1.00 0.00 131 ASP A O 9
ATOM 29178 N N . ILE A 1 132 ? 27.495 60.643 25.364 1.00 0.00 132 ILE A N 9
ATOM 29179 C CA . ILE A 1 132 ? 26.125 61.058 25.748 1.00 0.00 132 ILE A CA 9
ATOM 29180 C C . ILE A 1 132 ? 25.438 61.835 24.627 1.00 0.00 132 ILE A C 9
ATOM 29181 O O . ILE A 1 132 ? 24.231 61.789 24.497 1.00 0.00 132 ILE A O 9
ATOM 29197 N N . PHE A 1 133 ? 26.206 62.521 23.820 1.00 0.00 133 PHE A N 9
ATOM 29198 C CA . PHE A 1 133 ? 25.575 63.283 22.723 1.00 0.00 133 PHE A CA 9
ATOM 29199 C C . PHE A 1 133 ? 24.918 62.301 21.771 1.00 0.00 133 PHE A C 9
ATOM 29200 O O . PHE A 1 133 ? 23.791 62.488 21.352 1.00 0.00 133 PHE A O 9
ATOM 29217 N N . GLU A 1 134 ? 25.644 61.259 21.446 1.00 0.00 134 GLU A N 9
ATOM 29218 C CA . GLU A 1 134 ? 25.091 60.243 20.527 1.00 0.00 134 GLU A CA 9
ATOM 29219 C C . GLU A 1 134 ? 23.904 59.532 21.176 1.00 0.00 134 GLU A C 9
ATOM 29220 O O . GLU A 1 134 ? 22.904 59.278 20.537 1.00 0.00 134 GLU A O 9
ATOM 29232 N N . LEU A 1 135 ? 24.041 59.228 22.444 1.00 0.00 135 LEU A N 9
ATOM 29233 C CA . LEU A 1 135 ? 22.934 58.533 23.156 1.00 0.00 135 LEU A CA 9
ATOM 29234 C C . LEU A 1 135 ? 21.637 59.309 23.055 1.00 0.00 135 LEU A C 9
ATOM 29235 O O . LEU A 1 135 ? 20.691 58.866 22.438 1.00 0.00 135 LEU A O 9
ATOM 29251 N N . THR A 1 136 ? 21.610 60.457 23.674 1.00 0.00 136 THR A N 9
ATOM 29252 C CA . THR A 1 136 ? 20.376 61.272 23.627 1.00 0.00 136 THR A CA 9
ATOM 29253 C C . THR A 1 136 ? 19.797 61.302 22.221 1.00 0.00 136 THR A C 9
ATOM 29254 O O . THR A 1 136 ? 18.612 61.107 22.036 1.00 0.00 136 THR A O 9
ATOM 29265 N N . VAL A 1 137 ? 20.634 61.535 21.253 1.00 0.00 137 VAL A N 9
ATOM 29266 C CA . VAL A 1 137 ? 20.127 61.576 19.863 1.00 0.00 137 VAL A CA 9
ATOM 29267 C C . VAL A 1 137 ? 19.514 60.240 19.471 1.00 0.00 137 VAL A C 9
ATOM 29268 O O . VAL A 1 137 ? 18.481 60.194 18.834 1.00 0.00 137 VAL A O 9
ATOM 29281 N N . MET A 1 138 ? 20.159 59.173 19.855 1.00 0.00 138 MET A N 9
ATOM 29282 C CA . MET A 1 138 ? 19.617 57.838 19.507 1.00 0.00 138 MET A CA 9
ATOM 29283 C C . MET A 1 138 ? 18.269 57.619 20.171 1.00 0.00 138 MET A C 9
ATOM 29284 O O . MET A 1 138 ? 17.508 56.765 19.765 1.00 0.00 138 MET A O 9
ATOM 29298 N N . PHE A 1 139 ? 18.007 58.375 21.205 1.00 0.00 139 PHE A N 9
ATOM 29299 C CA . PHE A 1 139 ? 16.708 58.221 21.909 1.00 0.00 139 PHE A CA 9
ATOM 29300 C C . PHE A 1 139 ? 15.660 59.176 21.334 1.00 0.00 139 PHE A C 9
ATOM 29301 O O . PHE A 1 139 ? 14.572 58.769 20.979 1.00 0.00 139 PHE A O 9
ATOM 29318 N N . ASP A 1 140 ? 16.015 60.431 21.256 1.00 0.00 140 ASP A N 9
ATOM 29319 C CA . ASP A 1 140 ? 15.064 61.445 20.709 1.00 0.00 140 ASP A CA 9
ATOM 29320 C C . ASP A 1 140 ? 14.293 60.914 19.506 1.00 0.00 140 ASP A C 9
ATOM 29321 O O . ASP A 1 140 ? 13.140 61.247 19.312 1.00 0.00 140 ASP A O 9
ATOM 29330 N N . THR A 1 141 ? 14.934 60.104 18.717 1.00 0.00 141 THR A N 9
ATOM 29331 C CA . THR A 1 141 ? 14.235 59.557 17.530 1.00 0.00 141 THR A CA 9
ATOM 29332 C C . THR A 1 141 ? 13.207 58.503 17.934 1.00 0.00 141 THR A C 9
ATOM 29333 O O . THR A 1 141 ? 12.226 58.302 17.247 1.00 0.00 141 THR A O 9
ATOM 29344 N N . MET A 1 142 ? 13.444 57.844 19.044 1.00 0.00 142 MET A N 9
ATOM 29345 C CA . MET A 1 142 ? 12.478 56.805 19.490 1.00 0.00 142 MET A CA 9
ATOM 29346 C C . MET A 1 142 ? 11.056 57.318 19.360 1.00 0.00 142 MET A C 9
ATOM 29347 O O . MET A 1 142 ? 10.294 56.861 18.532 1.00 0.00 142 MET A O 9
ATOM 29361 N N . ASP A 1 143 ? 10.728 58.265 20.189 1.00 0.00 143 ASP A N 9
ATOM 29362 C CA . ASP A 1 143 ? 9.366 58.840 20.150 1.00 0.00 143 ASP A CA 9
ATOM 29363 C C . ASP A 1 143 ? 9.134 59.593 18.846 1.00 0.00 143 ASP A C 9
ATOM 29364 O O . ASP A 1 143 ? 10.039 59.757 18.052 1.00 0.00 143 ASP A O 9
ATOM 29373 N N . LYS A 1 144 ? 7.922 60.037 18.646 1.00 0.00 144 LYS A N 9
ATOM 29374 C CA . LYS A 1 144 ? 7.617 60.782 17.399 1.00 0.00 144 LYS A CA 9
ATOM 29375 C C . LYS A 1 144 ? 8.272 62.157 17.422 1.00 0.00 144 LYS A C 9
ATOM 29376 O O . LYS A 1 144 ? 9.364 62.337 16.918 1.00 0.00 144 LYS A O 9
ATOM 29395 N N . ASP A 1 145 ? 7.593 63.103 18.007 1.00 0.00 145 ASP A N 9
ATOM 29396 C CA . ASP A 1 145 ? 8.158 64.471 18.073 1.00 0.00 145 ASP A CA 9
ATOM 29397 C C . ASP A 1 145 ? 9.523 64.461 18.747 1.00 0.00 145 ASP A C 9
ATOM 29398 O O . ASP A 1 145 ? 10.540 64.611 18.100 1.00 0.00 145 ASP A O 9
ATOM 29407 N N . GLY A 1 146 ? 9.521 64.284 20.036 1.00 0.00 146 GLY A N 9
ATOM 29408 C CA . GLY A 1 146 ? 10.815 64.259 20.774 1.00 0.00 146 GLY A CA 9
ATOM 29409 C C . GLY A 1 146 ? 10.569 64.240 22.283 1.00 0.00 146 GLY A C 9
ATOM 29410 O O . GLY A 1 146 ? 10.265 65.255 22.879 1.00 0.00 146 GLY A O 9
ATOM 29414 N N . SER A 1 147 ? 10.707 63.083 22.871 1.00 0.00 147 SER A N 9
ATOM 29415 C CA . SER A 1 147 ? 10.486 62.980 24.333 1.00 0.00 147 SER A CA 9
ATOM 29416 C C . SER A 1 147 ? 11.731 63.408 25.098 1.00 0.00 147 SER A C 9
ATOM 29417 O O . SER A 1 147 ? 12.484 64.245 24.643 1.00 0.00 147 SER A O 9
ATOM 29425 N N . LEU A 1 148 ? 11.926 62.821 26.244 1.00 0.00 148 LEU A N 9
ATOM 29426 C CA . LEU A 1 148 ? 13.115 63.179 27.055 1.00 0.00 148 LEU A CA 9
ATOM 29427 C C . LEU A 1 148 ? 13.355 62.144 28.147 1.00 0.00 148 LEU A C 9
ATOM 29428 O O . LEU A 1 148 ? 14.204 62.326 29.000 1.00 0.00 148 LEU A O 9
ATOM 29444 N N . LEU A 1 149 ? 12.597 61.074 28.099 1.00 0.00 149 LEU A N 9
ATOM 29445 C CA . LEU A 1 149 ? 12.757 60.005 29.122 1.00 0.00 149 LEU A CA 9
ATOM 29446 C C . LEU A 1 149 ? 12.807 58.632 28.467 1.00 0.00 149 LEU A C 9
ATOM 29447 O O . LEU A 1 149 ? 12.702 58.516 27.261 1.00 0.00 149 LEU A O 9
ATOM 29463 N N . LEU A 1 150 ? 12.963 57.614 29.280 1.00 0.00 150 LEU A N 9
ATOM 29464 C CA . LEU A 1 150 ? 13.026 56.233 28.730 1.00 0.00 150 LEU A CA 9
ATOM 29465 C C . LEU A 1 150 ? 12.150 55.277 29.529 1.00 0.00 150 LEU A C 9
ATOM 29466 O O . LEU A 1 150 ? 12.269 55.187 30.734 1.00 0.00 150 LEU A O 9
ATOM 29482 N N . GLU A 1 151 ? 11.287 54.574 28.830 1.00 0.00 151 GLU A N 9
ATOM 29483 C CA . GLU A 1 151 ? 10.380 53.607 29.509 1.00 0.00 151 GLU A CA 9
ATOM 29484 C C . GLU A 1 151 ? 10.673 52.183 29.053 1.00 0.00 151 GLU A C 9
ATOM 29485 O O . GLU A 1 151 ? 11.503 51.963 28.194 1.00 0.00 151 GLU A O 9
ATOM 29497 N N . LEU A 1 152 ? 9.984 51.237 29.636 1.00 0.00 152 LEU A N 9
ATOM 29498 C CA . LEU A 1 152 ? 10.216 49.827 29.242 1.00 0.00 152 LEU A CA 9
ATOM 29499 C C . LEU A 1 152 ? 10.201 49.688 27.725 1.00 0.00 152 LEU A C 9
ATOM 29500 O O . LEU A 1 152 ? 11.016 48.988 27.158 1.00 0.00 152 LEU A O 9
ATOM 29516 N N . GLN A 1 153 ? 9.272 50.356 27.095 1.00 0.00 153 GLN A N 9
ATOM 29517 C CA . GLN A 1 153 ? 9.196 50.270 25.616 1.00 0.00 153 GLN A CA 9
ATOM 29518 C C . GLN A 1 153 ? 10.449 50.860 24.990 1.00 0.00 153 GLN A C 9
ATOM 29519 O O . GLN A 1 153 ? 11.216 50.165 24.353 1.00 0.00 153 GLN A O 9
ATOM 29533 N N . GLU A 1 154 ? 10.634 52.134 25.179 1.00 0.00 154 GLU A N 9
ATOM 29534 C CA . GLU A 1 154 ? 11.831 52.781 24.600 1.00 0.00 154 GLU A CA 9
ATOM 29535 C C . GLU A 1 154 ? 13.077 52.010 25.008 1.00 0.00 154 GLU A C 9
ATOM 29536 O O . GLU A 1 154 ? 14.038 51.927 24.268 1.00 0.00 154 GLU A O 9
ATOM 29548 N N . PHE A 1 155 ? 13.028 51.459 26.186 1.00 0.00 155 PHE A N 9
ATOM 29549 C CA . PHE A 1 155 ? 14.181 50.682 26.688 1.00 0.00 155 PHE A CA 9
ATOM 29550 C C . PHE A 1 155 ? 14.340 49.395 25.889 1.00 0.00 155 PHE A C 9
ATOM 29551 O O . PHE A 1 155 ? 15.426 48.858 25.775 1.00 0.00 155 PHE A O 9
ATOM 29568 N N . LYS A 1 156 ? 13.248 48.920 25.345 1.00 0.00 156 LYS A N 9
ATOM 29569 C CA . LYS A 1 156 ? 13.315 47.672 24.549 1.00 0.00 156 LYS A CA 9
ATOM 29570 C C . LYS A 1 156 ? 13.971 47.946 23.204 1.00 0.00 156 LYS A C 9
ATOM 29571 O O . LYS A 1 156 ? 14.667 47.111 22.668 1.00 0.00 156 LYS A O 9
ATOM 29590 N N . GLU A 1 157 ? 13.730 49.118 22.678 1.00 0.00 157 GLU A N 9
ATOM 29591 C CA . GLU A 1 157 ? 14.333 49.467 21.368 1.00 0.00 157 GLU A CA 9
ATOM 29592 C C . GLU A 1 157 ? 15.777 49.914 21.555 1.00 0.00 157 GLU A C 9
ATOM 29593 O O . GLU A 1 157 ? 16.627 49.690 20.705 1.00 0.00 157 GLU A O 9
ATOM 29605 N N . ALA A 1 158 ? 16.034 50.524 22.679 1.00 0.00 158 ALA A N 9
ATOM 29606 C CA . ALA A 1 158 ? 17.406 50.997 22.957 1.00 0.00 158 ALA A CA 9
ATOM 29607 C C . ALA A 1 158 ? 18.328 49.832 23.299 1.00 0.00 158 ALA A C 9
ATOM 29608 O O . ALA A 1 158 ? 19.472 49.810 22.896 1.00 0.00 158 ALA A O 9
ATOM 29615 N N . LEU A 1 159 ? 17.817 48.877 24.038 1.00 0.00 159 LEU A N 9
ATOM 29616 C CA . LEU A 1 159 ? 18.669 47.719 24.401 1.00 0.00 159 LEU A CA 9
ATOM 29617 C C . LEU A 1 159 ? 19.444 47.209 23.164 1.00 0.00 159 LEU A C 9
ATOM 29618 O O . LEU A 1 159 ? 20.657 47.123 23.190 1.00 0.00 159 LEU A O 9
ATOM 29634 N N . PRO A 1 160 ? 18.733 46.877 22.089 1.00 0.00 160 PRO A N 9
ATOM 29635 C CA . PRO A 1 160 ? 19.389 46.392 20.879 1.00 0.00 160 PRO A CA 9
ATOM 29636 C C . PRO A 1 160 ? 20.296 47.472 20.292 1.00 0.00 160 PRO A C 9
ATOM 29637 O O . PRO A 1 160 ? 21.499 47.295 20.188 1.00 0.00 160 PRO A O 9
ATOM 29648 N N . LYS A 1 161 ? 19.700 48.582 19.919 1.00 0.00 161 LYS A N 9
ATOM 29649 C CA . LYS A 1 161 ? 20.514 49.680 19.339 1.00 0.00 161 LYS A CA 9
ATOM 29650 C C . LYS A 1 161 ? 21.694 49.997 20.247 1.00 0.00 161 LYS A C 9
ATOM 29651 O O . LYS A 1 161 ? 22.758 50.365 19.787 1.00 0.00 161 LYS A O 9
ATOM 29670 N N . LEU A 1 162 ? 21.479 49.850 21.526 1.00 0.00 162 LEU A N 9
ATOM 29671 C CA . LEU A 1 162 ? 22.566 50.134 22.490 1.00 0.00 162 LEU A CA 9
ATOM 29672 C C . LEU A 1 162 ? 23.664 49.085 22.359 1.00 0.00 162 LEU A C 9
ATOM 29673 O O . LEU A 1 162 ? 24.813 49.413 22.145 1.00 0.00 162 LEU A O 9
ATOM 29689 N N . LYS A 1 163 ? 23.285 47.838 22.489 1.00 0.00 163 LYS A N 9
ATOM 29690 C CA . LYS A 1 163 ? 24.287 46.748 22.374 1.00 0.00 163 LYS A CA 9
ATOM 29691 C C . LYS A 1 163 ? 25.275 47.042 21.249 1.00 0.00 163 LYS A C 9
ATOM 29692 O O . LYS A 1 163 ? 26.445 46.725 21.346 1.00 0.00 163 LYS A O 9
ATOM 29711 N N . GLU A 1 164 ? 24.783 47.646 20.197 1.00 0.00 164 GLU A N 9
ATOM 29712 C CA . GLU A 1 164 ? 25.677 47.972 19.050 1.00 0.00 164 GLU A CA 9
ATOM 29713 C C . GLU A 1 164 ? 26.556 49.181 19.367 1.00 0.00 164 GLU A C 9
ATOM 29714 O O . GLU A 1 164 ? 27.667 49.287 18.886 1.00 0.00 164 GLU A O 9
ATOM 29726 N N . TRP A 1 165 ? 26.035 50.072 20.167 1.00 0.00 165 TRP A N 9
ATOM 29727 C CA . TRP A 1 165 ? 26.813 51.285 20.533 1.00 0.00 165 TRP A CA 9
ATOM 29728 C C . TRP A 1 165 ? 28.269 50.935 20.812 1.00 0.00 165 TRP A C 9
ATOM 29729 O O . TRP A 1 165 ? 29.167 51.439 20.166 1.00 0.00 165 TRP A O 9
ATOM 29750 N N . GLY A 1 166 ? 28.479 50.077 21.765 1.00 0.00 166 GLY A N 9
ATOM 29751 C CA . GLY A 1 166 ? 29.874 49.683 22.100 1.00 0.00 166 GLY A CA 9
ATOM 29752 C C . GLY A 1 166 ? 29.879 48.764 23.317 1.00 0.00 166 GLY A C 9
ATOM 29753 O O . GLY A 1 166 ? 30.722 47.896 23.442 1.00 0.00 166 GLY A O 9
ATOM 29757 N N . VAL A 1 167 ? 28.936 48.973 24.193 1.00 0.00 167 VAL A N 9
ATOM 29758 C CA . VAL A 1 167 ? 28.873 48.120 25.405 1.00 0.00 167 VAL A CA 9
ATOM 29759 C C . VAL A 1 167 ? 28.118 46.827 25.090 1.00 0.00 167 VAL A C 9
ATOM 29760 O O . VAL A 1 167 ? 28.086 46.396 23.954 1.00 0.00 167 VAL A O 9
ATOM 29773 N N . ASP A 1 168 ? 27.524 46.230 26.084 1.00 0.00 168 ASP A N 9
ATOM 29774 C CA . ASP A 1 168 ? 26.781 44.970 25.828 1.00 0.00 168 ASP A CA 9
ATOM 29775 C C . ASP A 1 168 ? 25.987 44.556 27.055 1.00 0.00 168 ASP A C 9
ATOM 29776 O O . ASP A 1 168 ? 26.366 43.647 27.767 1.00 0.00 168 ASP A O 9
ATOM 29785 N N . ILE A 1 169 ? 24.901 45.231 27.283 1.00 0.00 169 ILE A N 9
ATOM 29786 C CA . ILE A 1 169 ? 24.072 44.893 28.454 1.00 0.00 169 ILE A CA 9
ATOM 29787 C C . ILE A 1 169 ? 23.366 43.553 28.250 1.00 0.00 169 ILE A C 9
ATOM 29788 O O . ILE A 1 169 ? 22.666 43.358 27.277 1.00 0.00 169 ILE A O 9
ATOM 29804 N N . THR A 1 170 ? 23.578 42.643 29.160 1.00 0.00 170 THR A N 9
ATOM 29805 C CA . THR A 1 170 ? 22.922 41.322 29.021 1.00 0.00 170 THR A CA 9
ATOM 29806 C C . THR A 1 170 ? 21.523 41.373 29.611 1.00 0.00 170 THR A C 9
ATOM 29807 O O . THR A 1 170 ? 20.546 41.453 28.892 1.00 0.00 170 THR A O 9
ATOM 29818 N N . ASP A 1 171 ? 21.448 41.323 30.909 1.00 0.00 171 ASP A N 9
ATOM 29819 C CA . ASP A 1 171 ? 20.121 41.370 31.557 1.00 0.00 171 ASP A CA 9
ATOM 29820 C C . ASP A 1 171 ? 19.554 42.782 31.463 1.00 0.00 171 ASP A C 9
ATOM 29821 O O . ASP A 1 171 ? 19.971 43.671 32.178 1.00 0.00 171 ASP A O 9
ATOM 29830 N N . ALA A 1 172 ? 18.612 42.961 30.581 1.00 0.00 172 ALA A N 9
ATOM 29831 C CA . ALA A 1 172 ? 18.007 44.306 30.421 1.00 0.00 172 ALA A CA 9
ATOM 29832 C C . ALA A 1 172 ? 17.026 44.639 31.550 1.00 0.00 172 ALA A C 9
ATOM 29833 O O . ALA A 1 172 ? 17.363 45.355 32.471 1.00 0.00 172 ALA A O 9
ATOM 29840 N N . THR A 1 173 ? 15.833 44.113 31.441 1.00 0.00 173 THR A N 9
ATOM 29841 C CA . THR A 1 173 ? 14.787 44.370 32.482 1.00 0.00 173 THR A CA 9
ATOM 29842 C C . THR A 1 173 ? 15.380 44.540 33.887 1.00 0.00 173 THR A C 9
ATOM 29843 O O . THR A 1 173 ? 14.969 45.408 34.636 1.00 0.00 173 THR A O 9
ATOM 29854 N N . THR A 1 174 ? 16.328 43.719 34.219 1.00 0.00 174 THR A N 9
ATOM 29855 C CA . THR A 1 174 ? 16.939 43.837 35.570 1.00 0.00 174 THR A CA 9
ATOM 29856 C C . THR A 1 174 ? 17.639 45.177 35.723 1.00 0.00 174 THR A C 9
ATOM 29857 O O . THR A 1 174 ? 17.258 45.991 36.544 1.00 0.00 174 THR A O 9
ATOM 29868 N N . VAL A 1 175 ? 18.651 45.388 34.928 1.00 0.00 175 VAL A N 9
ATOM 29869 C CA . VAL A 1 175 ? 19.383 46.669 35.017 1.00 0.00 175 VAL A CA 9
ATOM 29870 C C . VAL A 1 175 ? 18.414 47.837 34.932 1.00 0.00 175 VAL A C 9
ATOM 29871 O O . VAL A 1 175 ? 18.511 48.781 35.690 1.00 0.00 175 VAL A O 9
ATOM 29884 N N . PHE A 1 176 ? 17.495 47.756 34.001 1.00 0.00 176 PHE A N 9
ATOM 29885 C CA . PHE A 1 176 ? 16.511 48.855 33.855 1.00 0.00 176 PHE A CA 9
ATOM 29886 C C . PHE A 1 176 ? 15.995 49.272 35.222 1.00 0.00 176 PHE A C 9
ATOM 29887 O O . PHE A 1 176 ? 15.879 50.446 35.515 1.00 0.00 176 PHE A O 9
ATOM 29904 N N . ASN A 1 177 ? 15.688 48.298 36.039 1.00 0.00 177 ASN A N 9
ATOM 29905 C CA . ASN A 1 177 ? 15.180 48.619 37.393 1.00 0.00 177 ASN A CA 9
ATOM 29906 C C . ASN A 1 177 ? 16.322 49.095 38.285 1.00 0.00 177 ASN A C 9
ATOM 29907 O O . ASN A 1 177 ? 16.103 49.746 39.287 1.00 0.00 177 ASN A O 9
ATOM 29918 N N . GLU A 1 178 ? 17.527 48.755 37.900 1.00 0.00 178 GLU A N 9
ATOM 29919 C CA . GLU A 1 178 ? 18.700 49.176 38.708 1.00 0.00 178 GLU A CA 9
ATOM 29920 C C . GLU A 1 178 ? 18.979 50.660 38.517 1.00 0.00 178 GLU A C 9
ATOM 29921 O O . GLU A 1 178 ? 19.345 51.351 39.448 1.00 0.00 178 GLU A O 9
ATOM 29933 N N . ILE A 1 179 ? 18.802 51.126 37.312 1.00 0.00 179 ILE A N 9
ATOM 29934 C CA . ILE A 1 179 ? 19.054 52.563 37.042 1.00 0.00 179 ILE A CA 9
ATOM 29935 C C . ILE A 1 179 ? 18.079 53.439 37.823 1.00 0.00 179 ILE A C 9
ATOM 29936 O O . ILE A 1 179 ? 18.360 54.589 38.099 1.00 0.00 179 ILE A O 9
ATOM 29952 N N . ASP A 1 180 ? 16.949 52.880 38.168 1.00 0.00 180 ASP A N 9
ATOM 29953 C CA . ASP A 1 180 ? 15.946 53.669 38.930 1.00 0.00 180 ASP A CA 9
ATOM 29954 C C . ASP A 1 180 ? 16.322 53.744 40.404 1.00 0.00 180 ASP A C 9
ATOM 29955 O O . ASP A 1 180 ? 16.996 52.875 40.921 1.00 0.00 180 ASP A O 9
ATOM 29964 N N . THR A 1 181 ? 15.876 54.785 41.054 1.00 0.00 181 THR A N 9
ATOM 29965 C CA . THR A 1 181 ? 16.194 54.939 42.495 1.00 0.00 181 THR A CA 9
ATOM 29966 C C . THR A 1 181 ? 15.029 55.575 43.237 1.00 0.00 181 THR A C 9
ATOM 29967 O O . THR A 1 181 ? 14.451 54.974 44.121 1.00 0.00 181 THR A O 9
ATOM 29978 N N . ASN A 1 182 ? 14.705 56.782 42.852 1.00 0.00 182 ASN A N 9
ATOM 29979 C CA . ASN A 1 182 ? 13.579 57.497 43.511 1.00 0.00 182 ASN A CA 9
ATOM 29980 C C . ASN A 1 182 ? 12.369 57.570 42.588 1.00 0.00 182 ASN A C 9
ATOM 29981 O O . ASN A 1 182 ? 11.368 58.172 42.921 1.00 0.00 182 ASN A O 9
ATOM 29992 N N . GLY A 1 183 ? 12.481 56.953 41.445 1.00 0.00 183 GLY A N 9
ATOM 29993 C CA . GLY A 1 183 ? 11.340 56.979 40.486 1.00 0.00 183 GLY A CA 9
ATOM 29994 C C . GLY A 1 183 ? 10.329 55.881 40.823 1.00 0.00 183 GLY A C 9
ATOM 29995 O O . GLY A 1 183 ? 9.869 55.776 41.943 1.00 0.00 183 GLY A O 9
ATOM 29999 N N . SER A 1 184 ? 10.005 55.082 39.843 1.00 0.00 184 SER A N 9
ATOM 30000 C CA . SER A 1 184 ? 9.031 53.991 40.084 1.00 0.00 184 SER A CA 9
ATOM 30001 C C . SER A 1 184 ? 9.093 52.955 38.969 1.00 0.00 184 SER A C 9
ATOM 30002 O O . SER A 1 184 ? 8.429 51.939 39.025 1.00 0.00 184 SER A O 9
ATOM 30010 N N . GLY A 1 185 ? 9.892 53.230 37.975 1.00 0.00 185 GLY A N 9
ATOM 30011 C CA . GLY A 1 185 ? 10.009 52.269 36.849 1.00 0.00 185 GLY A CA 9
ATOM 30012 C C . GLY A 1 185 ? 10.838 52.870 35.715 1.00 0.00 185 GLY A C 9
ATOM 30013 O O . GLY A 1 185 ? 11.987 52.520 35.529 1.00 0.00 185 GLY A O 9
ATOM 30017 N N . VAL A 1 186 ? 10.245 53.781 34.992 1.00 0.00 186 VAL A N 9
ATOM 30018 C CA . VAL A 1 186 ? 10.978 54.415 33.869 1.00 0.00 186 VAL A CA 9
ATOM 30019 C C . VAL A 1 186 ? 12.104 55.303 34.378 1.00 0.00 186 VAL A C 9
ATOM 30020 O O . VAL A 1 186 ? 12.111 55.703 35.526 1.00 0.00 186 VAL A O 9
ATOM 30033 N N . VAL A 1 187 ? 13.039 55.593 33.504 1.00 0.00 187 VAL A N 9
ATOM 30034 C CA . VAL A 1 187 ? 14.187 56.456 33.899 1.00 0.00 187 VAL A CA 9
ATOM 30035 C C . VAL A 1 187 ? 14.433 57.531 32.851 1.00 0.00 187 VAL A C 9
ATOM 30036 O O . VAL A 1 187 ? 14.007 57.407 31.720 1.00 0.00 187 VAL A O 9
ATOM 30049 N N . THR A 1 188 ? 15.122 58.568 33.245 1.00 0.00 188 THR A N 9
ATOM 30050 C CA . THR A 1 188 ? 15.406 59.664 32.286 1.00 0.00 188 THR A CA 9
ATOM 30051 C C . THR A 1 188 ? 16.775 59.500 31.625 1.00 0.00 188 THR A C 9
ATOM 30052 O O . THR A 1 188 ? 17.650 58.840 32.150 1.00 0.00 188 THR A O 9
ATOM 30063 N N . PHE A 1 189 ? 16.922 60.107 30.472 1.00 0.00 189 PHE A N 9
ATOM 30064 C CA . PHE A 1 189 ? 18.218 60.016 29.737 1.00 0.00 189 PHE A CA 9
ATOM 30065 C C . PHE A 1 189 ? 19.405 60.091 30.687 1.00 0.00 189 PHE A C 9
ATOM 30066 O O . PHE A 1 189 ? 20.173 59.155 30.799 1.00 0.00 189 PHE A O 9
ATOM 30083 N N . ASP A 1 190 ? 19.532 61.217 31.344 1.00 0.00 190 ASP A N 9
ATOM 30084 C CA . ASP A 1 190 ? 20.659 61.402 32.301 1.00 0.00 190 ASP A CA 9
ATOM 30085 C C . ASP A 1 190 ? 20.975 60.114 33.047 1.00 0.00 190 ASP A C 9
ATOM 30086 O O . ASP A 1 190 ? 22.122 59.823 33.325 1.00 0.00 190 ASP A O 9
ATOM 30095 N N . GLU A 1 191 ? 19.959 59.361 33.353 1.00 0.00 191 GLU A N 9
ATOM 30096 C CA . GLU A 1 191 ? 20.196 58.092 34.081 1.00 0.00 191 GLU A CA 9
ATOM 30097 C C . GLU A 1 191 ? 20.648 56.999 33.121 1.00 0.00 191 GLU A C 9
ATOM 30098 O O . GLU A 1 191 ? 21.766 56.528 33.194 1.00 0.00 191 GLU A O 9
ATOM 30110 N N . PHE A 1 192 ? 19.772 56.618 32.237 1.00 0.00 192 PHE A N 9
ATOM 30111 C CA . PHE A 1 192 ? 20.128 55.559 31.263 1.00 0.00 192 PHE A CA 9
ATOM 30112 C C . PHE A 1 192 ? 21.453 55.878 30.577 1.00 0.00 192 PHE A C 9
ATOM 30113 O O . PHE A 1 192 ? 22.278 55.005 30.363 1.00 0.00 192 PHE A O 9
ATOM 30130 N N . SER A 1 193 ? 21.636 57.126 30.250 1.00 0.00 193 SER A N 9
ATOM 30131 C CA . SER A 1 193 ? 22.893 57.532 29.578 1.00 0.00 193 SER A CA 9
ATOM 30132 C C . SER A 1 193 ? 24.104 57.271 30.462 1.00 0.00 193 SER A C 9
ATOM 30133 O O . SER A 1 193 ? 24.997 56.545 30.085 1.00 0.00 193 SER A O 9
ATOM 30141 N N . CYS A 1 194 ? 24.109 57.867 31.626 1.00 0.00 194 CYS A N 9
ATOM 30142 C CA . CYS A 1 194 ? 25.258 57.665 32.549 1.00 0.00 194 CYS A CA 9
ATOM 30143 C C . CYS A 1 194 ? 25.700 56.202 32.564 1.00 0.00 194 CYS A C 9
ATOM 30144 O O . CYS A 1 194 ? 26.880 55.909 32.530 1.00 0.00 194 CYS A O 9
ATOM 30152 N N . TRP A 1 195 ? 24.745 55.311 32.611 1.00 0.00 195 TRP A N 9
ATOM 30153 C CA . TRP A 1 195 ? 25.097 53.866 32.629 1.00 0.00 195 TRP A CA 9
ATOM 30154 C C . TRP A 1 195 ? 25.842 53.459 31.359 1.00 0.00 195 TRP A C 9
ATOM 30155 O O . TRP A 1 195 ? 26.822 52.748 31.419 1.00 0.00 195 TRP A O 9
ATOM 30176 N N . ALA A 1 196 ? 25.374 53.928 30.232 1.00 0.00 196 ALA A N 9
ATOM 30177 C CA . ALA A 1 196 ? 26.054 53.565 28.957 1.00 0.00 196 ALA A CA 9
ATOM 30178 C C . ALA A 1 196 ? 27.427 54.227 28.833 1.00 0.00 196 ALA A C 9
ATOM 30179 O O . ALA A 1 196 ? 28.442 53.564 28.914 1.00 0.00 196 ALA A O 9
ATOM 30186 N N . VAL A 1 197 ? 27.431 55.522 28.631 1.00 0.00 197 VAL A N 9
ATOM 30187 C CA . VAL A 1 197 ? 28.728 56.244 28.498 1.00 0.00 197 VAL A CA 9
ATOM 30188 C C . VAL A 1 197 ? 29.764 55.717 29.486 1.00 0.00 197 VAL A C 9
ATOM 30189 O O . VAL A 1 197 ? 30.786 55.189 29.095 1.00 0.00 197 VAL A O 9
ATOM 30202 N N . THR A 1 198 ? 29.483 55.870 30.747 1.00 0.00 198 THR A N 9
ATOM 30203 C CA . THR A 1 198 ? 30.441 55.383 31.771 1.00 0.00 198 THR A CA 9
ATOM 30204 C C . THR A 1 198 ? 30.887 53.957 31.472 1.00 0.00 198 THR A C 9
ATOM 30205 O O . THR A 1 198 ? 32.064 53.687 31.344 1.00 0.00 198 THR A O 9
ATOM 30216 N N . LYS A 1 199 ? 29.940 53.068 31.364 1.00 0.00 199 LYS A N 9
ATOM 30217 C CA . LYS A 1 199 ? 30.299 51.659 31.075 1.00 0.00 199 LYS A CA 9
ATOM 30218 C C . LYS A 1 199 ? 31.146 51.566 29.809 1.00 0.00 199 LYS A C 9
ATOM 30219 O O . LYS A 1 199 ? 32.307 51.212 29.864 1.00 0.00 199 LYS A O 9
ATOM 30238 N N . LYS A 1 200 ? 30.555 51.890 28.688 1.00 0.00 200 LYS A N 9
ATOM 30239 C CA . LYS A 1 200 ? 31.325 51.821 27.420 1.00 0.00 200 LYS A CA 9
ATOM 30240 C C . LYS A 1 200 ? 32.697 52.462 27.592 1.00 0.00 200 LYS A C 9
ATOM 30241 O O . LYS A 1 200 ? 33.655 52.063 26.962 1.00 0.00 200 LYS A O 9
ATOM 30260 N N . LEU A 1 201 ? 32.768 53.446 28.449 1.00 0.00 201 LEU A N 9
ATOM 30261 C CA . LEU A 1 201 ? 34.068 54.124 28.673 1.00 0.00 201 LEU A CA 9
ATOM 30262 C C . LEU A 1 201 ? 34.938 53.322 29.636 1.00 0.00 201 LEU A C 9
ATOM 30263 O O . LEU A 1 201 ? 36.134 53.214 29.452 1.00 0.00 201 LEU A O 9
ATOM 30279 N N . GLN A 1 202 ? 34.322 52.774 30.647 1.00 0.00 202 GLN A N 9
ATOM 30280 C CA . GLN A 1 202 ? 35.098 51.977 31.629 1.00 0.00 202 GLN A CA 9
ATOM 30281 C C . GLN A 1 202 ? 35.540 50.647 31.024 1.00 0.00 202 GLN A C 9
ATOM 30282 O O . GLN A 1 202 ? 36.480 50.034 31.489 1.00 0.00 202 GLN A O 9
ATOM 30296 N N . VAL A 1 203 ? 34.850 50.222 29.998 1.00 0.00 203 VAL A N 9
ATOM 30297 C CA . VAL A 1 203 ? 35.219 48.936 29.355 1.00 0.00 203 VAL A CA 9
ATOM 30298 C C . VAL A 1 203 ? 36.225 49.167 28.238 1.00 0.00 203 VAL A C 9
ATOM 30299 O O . VAL A 1 203 ? 37.185 48.435 28.100 1.00 0.00 203 VAL A O 9
ATOM 30312 N N . CYS A 1 204 ? 35.985 50.183 27.455 1.00 0.00 204 CYS A N 9
ATOM 30313 C CA . CYS A 1 204 ? 36.914 50.479 26.341 1.00 0.00 204 CYS A CA 9
ATOM 30314 C C . CYS A 1 204 ? 38.095 51.307 26.835 1.00 0.00 204 CYS A C 9
ATOM 30315 O O . CYS A 1 204 ? 38.874 51.812 26.052 1.00 0.00 204 CYS A O 9
ATOM 30323 N N . GLY A 1 205 ? 38.202 51.433 28.132 1.00 0.00 205 GLY A N 9
ATOM 30324 C CA . GLY A 1 205 ? 39.327 52.226 28.703 1.00 0.00 205 GLY A CA 9
ATOM 30325 C C . GLY A 1 205 ? 40.636 51.910 27.975 1.00 0.00 205 GLY A C 9
ATOM 30326 O O . GLY A 1 205 ? 41.266 50.904 28.234 1.00 0.00 205 GLY A O 9
ATOM 30330 N N . ASP A 1 206 ? 41.015 52.780 27.081 1.00 0.00 206 ASP A N 9
ATOM 30331 C CA . ASP A 1 206 ? 42.272 52.554 26.326 1.00 0.00 206 ASP A CA 9
ATOM 30332 C C . ASP A 1 206 ? 42.938 53.884 25.983 1.00 0.00 206 ASP A C 9
ATOM 30333 O O . ASP A 1 206 ? 42.999 54.283 24.837 1.00 0.00 206 ASP A O 9
ATOM 30342 N N . PRO A 1 207 ? 43.427 54.544 27.008 1.00 0.00 207 PRO A N 9
ATOM 30343 C CA . PRO A 1 207 ? 44.094 55.833 26.851 1.00 0.00 207 PRO A CA 9
ATOM 30344 C C . PRO A 1 207 ? 45.351 55.716 25.993 1.00 0.00 207 PRO A C 9
ATOM 30345 O O . PRO A 1 207 ? 45.442 54.861 25.137 1.00 0.00 207 PRO A O 9
ATOM 30356 N N . ASP A 1 208 ? 46.297 56.579 26.243 1.00 0.00 208 ASP A N 9
ATOM 30357 C CA . ASP A 1 208 ? 47.554 56.536 25.455 1.00 0.00 208 ASP A CA 9
ATOM 30358 C C . ASP A 1 208 ? 48.138 55.128 25.427 1.00 0.00 208 ASP A C 9
ATOM 30359 O O . ASP A 1 208 ? 48.952 54.777 26.258 1.00 0.00 208 ASP A O 9
ATOM 30368 N N . GLY A 1 209 ? 47.708 54.351 24.463 1.00 0.00 209 GLY A N 9
ATOM 30369 C CA . GLY A 1 209 ? 48.221 52.952 24.349 1.00 0.00 209 GLY A CA 9
ATOM 30370 C C . GLY A 1 209 ? 49.187 52.839 23.170 1.00 0.00 209 GLY A C 9
ATOM 30371 O O . GLY A 1 209 ? 50.386 52.957 23.331 1.00 0.00 209 GLY A O 9
ATOM 30375 N N . GLU A 1 210 ? 48.645 52.612 22.004 1.00 0.00 210 GLU A N 9
ATOM 30376 C CA . GLU A 1 210 ? 49.516 52.491 20.812 1.00 0.00 210 GLU A CA 9
ATOM 30377 C C . GLU A 1 210 ? 50.077 53.850 20.419 1.00 0.00 210 GLU A C 9
ATOM 30378 O O . GLU A 1 210 ? 49.735 54.858 21.005 1.00 0.00 210 GLU A O 9
ATOM 30390 N N . GLU A 1 211 ? 50.928 53.855 19.434 1.00 0.00 211 GLU A N 9
ATOM 30391 C CA . GLU A 1 211 ? 51.520 55.140 18.991 1.00 0.00 211 GLU A CA 9
ATOM 30392 C C . GLU A 1 211 ? 51.940 55.065 17.528 1.00 0.00 211 GLU A C 9
ATOM 30393 O O . GLU A 1 211 ? 51.642 55.949 16.749 1.00 0.00 211 GLU A O 9
ATOM 30405 N N . ASN A 1 212 ? 52.625 54.011 17.181 1.00 0.00 212 ASN A N 9
ATOM 30406 C CA . ASN A 1 212 ? 53.071 53.862 15.774 1.00 0.00 212 ASN A CA 9
ATOM 30407 C C . ASN A 1 212 ? 53.345 52.400 15.443 1.00 0.00 212 ASN A C 9
ATOM 30408 O O . ASN A 1 212 ? 52.436 51.600 15.354 1.00 0.00 212 ASN A O 9
ATOM 30419 N N . GLY A 1 213 ? 54.597 52.076 15.265 1.00 0.00 213 GLY A N 9
ATOM 30420 C CA . GLY A 1 213 ? 54.947 50.664 14.938 1.00 0.00 213 GLY A CA 9
ATOM 30421 C C . GLY A 1 213 ? 54.012 50.120 13.854 1.00 0.00 213 GLY A C 9
ATOM 30422 O O . GLY A 1 213 ? 53.473 50.868 13.063 1.00 0.00 213 GLY A O 9
ATOM 30426 N N . ALA A 1 214 ? 53.838 48.826 13.841 1.00 0.00 214 ALA A N 9
ATOM 30427 C CA . ALA A 1 214 ? 52.945 48.221 12.820 1.00 0.00 214 ALA A CA 9
ATOM 30428 C C . ALA A 1 214 ? 52.640 46.767 13.158 1.00 0.00 214 ALA A C 9
ATOM 30429 O O . ALA A 1 214 ? 53.518 46.015 13.533 1.00 0.00 214 ALA A O 9
ATOM 30436 N N . ASN A 1 215 ? 51.396 46.395 13.017 1.00 0.00 215 ASN A N 9
ATOM 30437 C CA . ASN A 1 215 ? 51.013 44.995 13.325 1.00 0.00 215 ASN A CA 9
ATOM 30438 C C . ASN A 1 215 ? 51.089 44.121 12.077 1.00 0.00 215 ASN A C 9
ATOM 30439 O O . ASN A 1 215 ? 50.233 43.292 11.844 1.00 0.00 215 ASN A O 9
ATOM 30450 N N . GLU A 1 216 ? 52.115 44.323 11.296 1.00 0.00 216 GLU A N 9
ATOM 30451 C CA . GLU A 1 216 ? 52.261 43.512 10.063 1.00 0.00 216 GLU A CA 9
ATOM 30452 C C . GLU A 1 216 ? 50.987 43.560 9.229 1.00 0.00 216 GLU A C 9
ATOM 30453 O O . GLU A 1 216 ? 50.128 44.391 9.449 1.00 0.00 216 GLU A O 9
ATOM 30465 N N . GLY A 1 217 ? 50.885 42.667 8.284 1.00 0.00 217 GLY A N 9
ATOM 30466 C CA . GLY A 1 217 ? 49.669 42.648 7.424 1.00 0.00 217 GLY A CA 9
ATOM 30467 C C . GLY A 1 217 ? 49.482 43.996 6.724 1.00 0.00 217 GLY A C 9
ATOM 30468 O O . GLY A 1 217 ? 50.259 44.365 5.864 1.00 0.00 217 GLY A O 9
ATOM 30472 N N . ASN A 1 218 ? 48.450 44.704 7.106 1.00 0.00 218 ASN A N 9
ATOM 30473 C CA . ASN A 1 218 ? 48.192 46.026 6.479 1.00 0.00 218 ASN A CA 9
ATOM 30474 C C . ASN A 1 218 ? 48.153 45.913 4.961 1.00 0.00 218 ASN A C 9
ATOM 30475 O O . ASN A 1 218 ? 48.246 44.831 4.414 1.00 0.00 218 ASN A O 9
ATOM 30486 N N . LEU A 1 219 ? 48.014 47.039 4.310 1.00 0.00 219 LEU A N 9
ATOM 30487 C CA . LEU A 1 219 ? 47.967 47.033 2.825 1.00 0.00 219 LEU A CA 9
ATOM 30488 C C . LEU A 1 219 ? 49.310 47.448 2.246 1.00 0.00 219 LEU A C 9
ATOM 30489 O O . LEU A 1 219 ? 50.060 48.174 2.870 1.00 0.00 219 LEU A O 9
ATOM 30505 N N . GLU A 1 220 ? 49.595 46.979 1.064 1.00 0.00 220 GLU A N 9
ATOM 30506 C CA . GLU A 1 220 ? 50.886 47.339 0.433 1.00 0.00 220 GLU A CA 9
ATOM 30507 C C . GLU A 1 220 ? 50.738 48.593 -0.425 1.00 0.00 220 GLU A C 9
ATOM 30508 O O . GLU A 1 220 ? 51.765 49.050 -0.897 1.00 0.00 220 GLU A O 9
ATOM 30520 N N . MET A 1 1 ? 24.825 85.717 -10.689 1.00 0.00 1 MET A N 10
ATOM 30521 C CA . MET A 1 1 ? 23.991 86.892 -10.342 1.00 0.00 1 MET A CA 10
ATOM 30522 C C . MET A 1 1 ? 23.314 86.672 -8.995 1.00 0.00 1 MET A C 10
ATOM 30523 O O . MET A 1 1 ? 22.357 85.931 -8.896 1.00 0.00 1 MET A O 10
ATOM 30536 N N . GLY A 1 2 ? 23.830 87.327 -7.981 1.00 0.00 2 GLY A N 10
ATOM 30537 C CA . GLY A 1 2 ? 23.234 87.177 -6.616 1.00 0.00 2 GLY A CA 10
ATOM 30538 C C . GLY A 1 2 ? 24.317 86.807 -5.602 1.00 0.00 2 GLY A C 10
ATOM 30539 O O . GLY A 1 2 ? 24.859 85.719 -5.640 1.00 0.00 2 GLY A O 10
ATOM 30543 N N . CYS A 1 3 ? 24.614 87.719 -4.718 1.00 0.00 3 CYS A N 10
ATOM 30544 C CA . CYS A 1 3 ? 25.655 87.433 -3.703 1.00 0.00 3 CYS A CA 10
ATOM 30545 C C . CYS A 1 3 ? 25.254 86.243 -2.839 1.00 0.00 3 CYS A C 10
ATOM 30546 O O . CYS A 1 3 ? 26.096 85.515 -2.351 1.00 0.00 3 CYS A O 10
ATOM 30554 N N . SER A 1 4 ? 23.972 86.065 -2.669 1.00 0.00 4 SER A N 10
ATOM 30555 C CA . SER A 1 4 ? 23.497 84.927 -1.841 1.00 0.00 4 SER A CA 10
ATOM 30556 C C . SER A 1 4 ? 24.106 83.616 -2.318 1.00 0.00 4 SER A C 10
ATOM 30557 O O . SER A 1 4 ? 24.329 82.712 -1.538 1.00 0.00 4 SER A O 10
ATOM 30565 N N . GLY A 1 5 ? 24.366 83.536 -3.596 1.00 0.00 5 GLY A N 10
ATOM 30566 C CA . GLY A 1 5 ? 24.963 82.285 -4.144 1.00 0.00 5 GLY A CA 10
ATOM 30567 C C . GLY A 1 5 ? 23.886 81.216 -4.329 1.00 0.00 5 GLY A C 10
ATOM 30568 O O . GLY A 1 5 ? 24.189 80.052 -4.509 1.00 0.00 5 GLY A O 10
ATOM 30572 N N . SER A 1 6 ? 22.649 81.635 -4.280 1.00 0.00 6 SER A N 10
ATOM 30573 C CA . SER A 1 6 ? 21.538 80.664 -4.451 1.00 0.00 6 SER A CA 10
ATOM 30574 C C . SER A 1 6 ? 21.041 80.654 -5.893 1.00 0.00 6 SER A C 10
ATOM 30575 O O . SER A 1 6 ? 20.875 81.693 -6.500 1.00 0.00 6 SER A O 10
ATOM 30583 N N . LYS A 1 7 ? 20.811 79.477 -6.413 1.00 0.00 7 LYS A N 10
ATOM 30584 C CA . LYS A 1 7 ? 20.323 79.375 -7.813 1.00 0.00 7 LYS A CA 10
ATOM 30585 C C . LYS A 1 7 ? 18.804 79.248 -7.853 1.00 0.00 7 LYS A C 10
ATOM 30586 O O . LYS A 1 7 ? 18.101 80.220 -8.040 1.00 0.00 7 LYS A O 10
ATOM 30605 N N . ASP A 1 8 ? 18.324 78.046 -7.676 1.00 0.00 8 ASP A N 10
ATOM 30606 C CA . ASP A 1 8 ? 16.856 77.838 -7.701 1.00 0.00 8 ASP A CA 10
ATOM 30607 C C . ASP A 1 8 ? 16.243 78.141 -6.339 1.00 0.00 8 ASP A C 10
ATOM 30608 O O . ASP A 1 8 ? 16.755 77.727 -5.318 1.00 0.00 8 ASP A O 10
ATOM 30617 N N . THR A 1 9 ? 15.151 78.860 -6.348 1.00 0.00 9 THR A N 10
ATOM 30618 C CA . THR A 1 9 ? 14.487 79.202 -5.067 1.00 0.00 9 THR A CA 10
ATOM 30619 C C . THR A 1 9 ? 15.400 80.059 -4.199 1.00 0.00 9 THR A C 10
ATOM 30620 O O . THR A 1 9 ? 16.363 79.575 -3.636 1.00 0.00 9 THR A O 10
ATOM 30631 N N . THR A 1 10 ? 15.079 81.319 -4.106 1.00 0.00 10 THR A N 10
ATOM 30632 C CA . THR A 1 10 ? 15.912 82.227 -3.282 1.00 0.00 10 THR A CA 10
ATOM 30633 C C . THR A 1 10 ? 15.725 81.938 -1.798 1.00 0.00 10 THR A C 10
ATOM 30634 O O . THR A 1 10 ? 16.637 81.495 -1.128 1.00 0.00 10 THR A O 10
ATOM 30645 N N . ASN A 1 11 ? 14.543 82.194 -1.310 1.00 0.00 11 ASN A N 10
ATOM 30646 C CA . ASN A 1 11 ? 14.276 81.942 0.126 1.00 0.00 11 ASN A CA 10
ATOM 30647 C C . ASN A 1 11 ? 14.560 80.489 0.488 1.00 0.00 11 ASN A C 10
ATOM 30648 O O . ASN A 1 11 ? 15.430 80.205 1.287 1.00 0.00 11 ASN A O 10
ATOM 30659 N N . SER A 1 12 ? 13.822 79.593 -0.108 1.00 0.00 12 SER A N 10
ATOM 30660 C CA . SER A 1 12 ? 14.039 78.157 0.193 1.00 0.00 12 SER A CA 10
ATOM 30661 C C . SER A 1 12 ? 13.633 77.843 1.628 1.00 0.00 12 SER A C 10
ATOM 30662 O O . SER A 1 12 ? 12.650 77.169 1.864 1.00 0.00 12 SER A O 10
ATOM 30670 N N . LYS A 1 13 ? 14.400 78.337 2.563 1.00 0.00 13 LYS A N 10
ATOM 30671 C CA . LYS A 1 13 ? 14.073 78.077 3.987 1.00 0.00 13 LYS A CA 10
ATOM 30672 C C . LYS A 1 13 ? 13.049 79.083 4.498 1.00 0.00 13 LYS A C 10
ATOM 30673 O O . LYS A 1 13 ? 12.908 80.159 3.952 1.00 0.00 13 LYS A O 10
ATOM 30692 N N . ASP A 1 14 ? 12.351 78.714 5.537 1.00 0.00 14 ASP A N 10
ATOM 30693 C CA . ASP A 1 14 ? 11.335 79.641 6.092 1.00 0.00 14 ASP A CA 10
ATOM 30694 C C . ASP A 1 14 ? 11.995 80.924 6.582 1.00 0.00 14 ASP A C 10
ATOM 30695 O O . ASP A 1 14 ? 13.139 81.192 6.271 1.00 0.00 14 ASP A O 10
ATOM 30704 N N . GLY A 1 15 ? 11.266 81.694 7.342 1.00 0.00 15 GLY A N 10
ATOM 30705 C CA . GLY A 1 15 ? 11.847 82.965 7.859 1.00 0.00 15 GLY A CA 10
ATOM 30706 C C . GLY A 1 15 ? 10.782 83.788 8.588 1.00 0.00 15 GLY A C 10
ATOM 30707 O O . GLY A 1 15 ? 11.083 84.800 9.190 1.00 0.00 15 GLY A O 10
ATOM 30711 N N . ALA A 1 16 ? 9.558 83.336 8.519 1.00 0.00 16 ALA A N 10
ATOM 30712 C CA . ALA A 1 16 ? 8.465 84.077 9.200 1.00 0.00 16 ALA A CA 10
ATOM 30713 C C . ALA A 1 16 ? 8.187 83.496 10.582 1.00 0.00 16 ALA A C 10
ATOM 30714 O O . ALA A 1 16 ? 8.436 82.333 10.830 1.00 0.00 16 ALA A O 10
ATOM 30721 N N . ALA A 1 17 ? 7.673 84.322 11.457 1.00 0.00 17 ALA A N 10
ATOM 30722 C CA . ALA A 1 17 ? 7.367 83.844 12.832 1.00 0.00 17 ALA A CA 10
ATOM 30723 C C . ALA A 1 17 ? 5.891 83.492 12.964 1.00 0.00 17 ALA A C 10
ATOM 30724 O O . ALA A 1 17 ? 5.068 83.966 12.205 1.00 0.00 17 ALA A O 10
ATOM 30731 N N . SER A 1 18 ? 5.578 82.667 13.927 1.00 0.00 18 SER A N 10
ATOM 30732 C CA . SER A 1 18 ? 4.159 82.276 14.119 1.00 0.00 18 SER A CA 10
ATOM 30733 C C . SER A 1 18 ? 4.003 81.358 15.325 1.00 0.00 18 SER A C 10
ATOM 30734 O O . SER A 1 18 ? 3.775 81.812 16.429 1.00 0.00 18 SER A O 10
ATOM 30742 N N . LYS A 1 19 ? 4.130 80.080 15.091 1.00 0.00 19 LYS A N 10
ATOM 30743 C CA . LYS A 1 19 ? 3.992 79.113 16.210 1.00 0.00 19 LYS A CA 10
ATOM 30744 C C . LYS A 1 19 ? 4.780 79.572 17.432 1.00 0.00 19 LYS A C 10
ATOM 30745 O O . LYS A 1 19 ? 5.980 79.753 17.370 1.00 0.00 19 LYS A O 10
ATOM 30764 N N . GLY A 1 20 ? 4.089 79.749 18.525 1.00 0.00 20 GLY A N 10
ATOM 30765 C CA . GLY A 1 20 ? 4.783 80.198 19.767 1.00 0.00 20 GLY A CA 10
ATOM 30766 C C . GLY A 1 20 ? 5.502 79.020 20.433 1.00 0.00 20 GLY A C 10
ATOM 30767 O O . GLY A 1 20 ? 5.878 78.068 19.777 1.00 0.00 20 GLY A O 10
ATOM 30771 N N . GLY A 1 21 ? 5.676 79.109 21.724 1.00 0.00 21 GLY A N 10
ATOM 30772 C CA . GLY A 1 21 ? 6.367 78.004 22.448 1.00 0.00 21 GLY A CA 10
ATOM 30773 C C . GLY A 1 21 ? 7.834 77.919 22.021 1.00 0.00 21 GLY A C 10
ATOM 30774 O O . GLY A 1 21 ? 8.137 77.573 20.896 1.00 0.00 21 GLY A O 10
ATOM 30778 N N . LYS A 1 22 ? 8.715 78.236 22.931 1.00 0.00 22 LYS A N 10
ATOM 30779 C CA . LYS A 1 22 ? 10.160 78.181 22.599 1.00 0.00 22 LYS A CA 10
ATOM 30780 C C . LYS A 1 22 ? 10.627 76.739 22.438 1.00 0.00 22 LYS A C 10
ATOM 30781 O O . LYS A 1 22 ? 11.679 76.483 21.888 1.00 0.00 22 LYS A O 10
ATOM 30800 N N . ASP A 1 23 ? 9.835 75.821 22.920 1.00 0.00 23 ASP A N 10
ATOM 30801 C CA . ASP A 1 23 ? 10.219 74.393 22.804 1.00 0.00 23 ASP A CA 10
ATOM 30802 C C . ASP A 1 23 ? 9.774 73.819 21.462 1.00 0.00 23 ASP A C 10
ATOM 30803 O O . ASP A 1 23 ? 8.717 74.149 20.963 1.00 0.00 23 ASP A O 10
ATOM 30812 N N . GLY A 1 24 ? 10.595 72.965 20.902 1.00 0.00 24 GLY A N 10
ATOM 30813 C CA . GLY A 1 24 ? 10.239 72.354 19.587 1.00 0.00 24 GLY A CA 10
ATOM 30814 C C . GLY A 1 24 ? 11.484 72.223 18.703 1.00 0.00 24 GLY A C 10
ATOM 30815 O O . GLY A 1 24 ? 12.091 73.209 18.335 1.00 0.00 24 GLY A O 10
ATOM 30819 N N . LYS A 1 25 ? 11.839 71.002 18.385 1.00 0.00 25 LYS A N 10
ATOM 30820 C CA . LYS A 1 25 ? 13.036 70.785 17.528 1.00 0.00 25 LYS A CA 10
ATOM 30821 C C . LYS A 1 25 ? 12.811 69.631 16.557 1.00 0.00 25 LYS A C 10
ATOM 30822 O O . LYS A 1 25 ? 11.721 69.101 16.458 1.00 0.00 25 LYS A O 10
ATOM 30841 N N . THR A 1 26 ? 13.852 69.265 15.855 1.00 0.00 26 THR A N 10
ATOM 30842 C CA . THR A 1 26 ? 13.730 68.148 14.881 1.00 0.00 26 THR A CA 10
ATOM 30843 C C . THR A 1 26 ? 15.001 67.305 14.865 1.00 0.00 26 THR A C 10
ATOM 30844 O O . THR A 1 26 ? 16.089 67.818 15.035 1.00 0.00 26 THR A O 10
ATOM 30855 N N . THR A 1 27 ? 14.842 66.027 14.657 1.00 0.00 27 THR A N 10
ATOM 30856 C CA . THR A 1 27 ? 16.034 65.142 14.627 1.00 0.00 27 THR A CA 10
ATOM 30857 C C . THR A 1 27 ? 17.095 65.696 13.682 1.00 0.00 27 THR A C 10
ATOM 30858 O O . THR A 1 27 ? 18.278 65.537 13.909 1.00 0.00 27 THR A O 10
ATOM 30869 N N . ALA A 1 28 ? 16.651 66.339 12.635 1.00 0.00 28 ALA A N 10
ATOM 30870 C CA . ALA A 1 28 ? 17.621 66.908 11.665 1.00 0.00 28 ALA A CA 10
ATOM 30871 C C . ALA A 1 28 ? 18.449 68.008 12.313 1.00 0.00 28 ALA A C 10
ATOM 30872 O O . ALA A 1 28 ? 19.648 67.886 12.455 1.00 0.00 28 ALA A O 10
ATOM 30879 N N . ASP A 1 29 ? 17.791 69.066 12.692 1.00 0.00 29 ASP A N 10
ATOM 30880 C CA . ASP A 1 29 ? 18.520 70.187 13.334 1.00 0.00 29 ASP A CA 10
ATOM 30881 C C . ASP A 1 29 ? 19.494 69.668 14.386 1.00 0.00 29 ASP A C 10
ATOM 30882 O O . ASP A 1 29 ? 20.624 70.109 14.460 1.00 0.00 29 ASP A O 10
ATOM 30891 N N . ARG A 1 30 ? 19.037 68.739 15.180 1.00 0.00 30 ARG A N 10
ATOM 30892 C CA . ARG A 1 30 ? 19.922 68.181 16.232 1.00 0.00 30 ARG A CA 10
ATOM 30893 C C . ARG A 1 30 ? 21.106 67.450 15.611 1.00 0.00 30 ARG A C 10
ATOM 30894 O O . ARG A 1 30 ? 22.238 67.666 15.988 1.00 0.00 30 ARG A O 10
ATOM 30915 N N . LYS A 1 31 ? 20.820 66.595 14.665 1.00 0.00 31 LYS A N 10
ATOM 30916 C CA . LYS A 1 31 ? 21.914 65.838 14.007 1.00 0.00 31 LYS A CA 10
ATOM 30917 C C . LYS A 1 31 ? 22.923 66.781 13.359 1.00 0.00 31 LYS A C 10
ATOM 30918 O O . LYS A 1 31 ? 24.114 66.651 13.561 1.00 0.00 31 LYS A O 10
ATOM 30937 N N . VAL A 1 32 ? 22.429 67.712 12.592 1.00 0.00 32 VAL A N 10
ATOM 30938 C CA . VAL A 1 32 ? 23.347 68.668 11.925 1.00 0.00 32 VAL A CA 10
ATOM 30939 C C . VAL A 1 32 ? 24.356 69.243 12.914 1.00 0.00 32 VAL A C 10
ATOM 30940 O O . VAL A 1 32 ? 25.550 69.088 12.749 1.00 0.00 32 VAL A O 10
ATOM 30953 N N . ALA A 1 33 ? 23.859 69.896 13.926 1.00 0.00 33 ALA A N 10
ATOM 30954 C CA . ALA A 1 33 ? 24.777 70.484 14.927 1.00 0.00 33 ALA A CA 10
ATOM 30955 C C . ALA A 1 33 ? 25.607 69.402 15.614 1.00 0.00 33 ALA A C 10
ATOM 30956 O O . ALA A 1 33 ? 26.762 69.616 15.926 1.00 0.00 33 ALA A O 10
ATOM 30963 N N . TRP A 1 34 ? 25.010 68.260 15.838 1.00 0.00 34 TRP A N 10
ATOM 30964 C CA . TRP A 1 34 ? 25.770 67.170 16.503 1.00 0.00 34 TRP A CA 10
ATOM 30965 C C . TRP A 1 34 ? 26.719 66.515 15.515 1.00 0.00 34 TRP A C 10
ATOM 30966 O O . TRP A 1 34 ? 27.606 65.777 15.896 1.00 0.00 34 TRP A O 10
ATOM 30987 N N . GLU A 1 35 ? 26.514 66.799 14.256 1.00 0.00 35 GLU A N 10
ATOM 30988 C CA . GLU A 1 35 ? 27.395 66.206 13.229 1.00 0.00 35 GLU A CA 10
ATOM 30989 C C . GLU A 1 35 ? 28.698 66.983 13.180 1.00 0.00 35 GLU A C 10
ATOM 30990 O O . GLU A 1 35 ? 29.760 66.422 12.973 1.00 0.00 35 GLU A O 10
ATOM 31002 N N . ARG A 1 36 ? 28.592 68.270 13.388 1.00 0.00 36 ARG A N 10
ATOM 31003 C CA . ARG A 1 36 ? 29.802 69.113 13.364 1.00 0.00 36 ARG A CA 10
ATOM 31004 C C . ARG A 1 36 ? 30.537 68.951 14.671 1.00 0.00 36 ARG A C 10
ATOM 31005 O O . ARG A 1 36 ? 31.750 68.903 14.713 1.00 0.00 36 ARG A O 10
ATOM 31026 N N . ILE A 1 37 ? 29.777 68.870 15.725 1.00 0.00 37 ILE A N 10
ATOM 31027 C CA . ILE A 1 37 ? 30.390 68.707 17.047 1.00 0.00 37 ILE A CA 10
ATOM 31028 C C . ILE A 1 37 ? 31.078 67.357 17.117 1.00 0.00 37 ILE A C 10
ATOM 31029 O O . ILE A 1 37 ? 32.269 67.272 17.343 1.00 0.00 37 ILE A O 10
ATOM 31045 N N . ARG A 1 38 ? 30.306 66.317 16.924 1.00 0.00 38 ARG A N 10
ATOM 31046 C CA . ARG A 1 38 ? 30.885 64.959 16.968 1.00 0.00 38 ARG A CA 10
ATOM 31047 C C . ARG A 1 38 ? 32.199 64.934 16.200 1.00 0.00 38 ARG A C 10
ATOM 31048 O O . ARG A 1 38 ? 33.200 64.452 16.691 1.00 0.00 38 ARG A O 10
ATOM 31069 N N . CYS A 1 39 ? 32.170 65.454 15.003 1.00 0.00 39 CYS A N 10
ATOM 31070 C CA . CYS A 1 39 ? 33.408 65.471 14.190 1.00 0.00 39 CYS A CA 10
ATOM 31071 C C . CYS A 1 39 ? 34.533 66.149 14.955 1.00 0.00 39 CYS A C 10
ATOM 31072 O O . CYS A 1 39 ? 35.677 65.748 14.874 1.00 0.00 39 CYS A O 10
ATOM 31080 N N . ALA A 1 40 ? 34.184 67.171 15.687 1.00 0.00 40 ALA A N 10
ATOM 31081 C CA . ALA A 1 40 ? 35.213 67.894 16.469 1.00 0.00 40 ALA A CA 10
ATOM 31082 C C . ALA A 1 40 ? 35.723 67.027 17.614 1.00 0.00 40 ALA A C 10
ATOM 31083 O O . ALA A 1 40 ? 36.912 66.827 17.763 1.00 0.00 40 ALA A O 10
ATOM 31090 N N . ILE A 1 41 ? 34.810 66.528 18.406 1.00 0.00 41 ILE A N 10
ATOM 31091 C CA . ILE A 1 41 ? 35.223 65.674 19.544 1.00 0.00 41 ILE A CA 10
ATOM 31092 C C . ILE A 1 41 ? 35.627 64.264 19.047 1.00 0.00 41 ILE A C 10
ATOM 31093 O O . ILE A 1 41 ? 34.832 63.580 18.436 1.00 0.00 41 ILE A O 10
ATOM 31109 N N . PRO A 1 42 ? 36.868 63.856 19.310 1.00 0.00 42 PRO A N 10
ATOM 31110 C CA . PRO A 1 42 ? 37.338 62.538 18.880 1.00 0.00 42 PRO A CA 10
ATOM 31111 C C . PRO A 1 42 ? 36.573 61.412 19.575 1.00 0.00 42 PRO A C 10
ATOM 31112 O O . PRO A 1 42 ? 35.698 61.655 20.382 1.00 0.00 42 PRO A O 10
ATOM 31123 N N . ARG A 1 43 ? 36.921 60.196 19.244 1.00 0.00 43 ARG A N 10
ATOM 31124 C CA . ARG A 1 43 ? 36.232 59.040 19.870 1.00 0.00 43 ARG A CA 10
ATOM 31125 C C . ARG A 1 43 ? 36.912 57.733 19.483 1.00 0.00 43 ARG A C 10
ATOM 31126 O O . ARG A 1 43 ? 37.059 56.841 20.295 1.00 0.00 43 ARG A O 10
ATOM 31147 N N . ASP A 1 44 ? 37.313 57.643 18.246 1.00 0.00 44 ASP A N 10
ATOM 31148 C CA . ASP A 1 44 ? 37.984 56.405 17.786 1.00 0.00 44 ASP A CA 10
ATOM 31149 C C . ASP A 1 44 ? 39.447 56.402 18.194 1.00 0.00 44 ASP A C 10
ATOM 31150 O O . ASP A 1 44 ? 39.800 56.873 19.257 1.00 0.00 44 ASP A O 10
ATOM 31159 N N . LYS A 1 45 ? 40.273 55.873 17.344 1.00 0.00 45 LYS A N 10
ATOM 31160 C CA . LYS A 1 45 ? 41.715 55.829 17.662 1.00 0.00 45 LYS A CA 10
ATOM 31161 C C . LYS A 1 45 ? 42.535 55.758 16.378 1.00 0.00 45 LYS A C 10
ATOM 31162 O O . LYS A 1 45 ? 42.733 54.698 15.818 1.00 0.00 45 LYS A O 10
ATOM 31181 N N . ASP A 1 46 ? 42.975 56.894 15.925 1.00 0.00 46 ASP A N 10
ATOM 31182 C CA . ASP A 1 46 ? 43.782 56.921 14.682 1.00 0.00 46 ASP A CA 10
ATOM 31183 C C . ASP A 1 46 ? 44.740 58.107 14.693 1.00 0.00 46 ASP A C 10
ATOM 31184 O O . ASP A 1 46 ? 44.972 58.712 15.720 1.00 0.00 46 ASP A O 10
ATOM 31193 N N . ALA A 1 47 ? 45.281 58.418 13.548 1.00 0.00 47 ALA A N 10
ATOM 31194 C CA . ALA A 1 47 ? 46.225 59.560 13.477 1.00 0.00 47 ALA A CA 10
ATOM 31195 C C . ALA A 1 47 ? 45.496 60.881 13.707 1.00 0.00 47 ALA A C 10
ATOM 31196 O O . ALA A 1 47 ? 45.921 61.699 14.500 1.00 0.00 47 ALA A O 10
ATOM 31203 N N . GLU A 1 48 ? 44.408 61.064 13.009 1.00 0.00 48 GLU A N 10
ATOM 31204 C CA . GLU A 1 48 ? 43.639 62.322 13.173 1.00 0.00 48 GLU A CA 10
ATOM 31205 C C . GLU A 1 48 ? 43.005 62.394 14.557 1.00 0.00 48 GLU A C 10
ATOM 31206 O O . GLU A 1 48 ? 42.832 63.461 15.109 1.00 0.00 48 GLU A O 10
ATOM 31218 N N . SER A 1 49 ? 42.667 61.253 15.095 1.00 0.00 49 SER A N 10
ATOM 31219 C CA . SER A 1 49 ? 42.044 61.239 16.440 1.00 0.00 49 SER A CA 10
ATOM 31220 C C . SER A 1 49 ? 42.973 61.878 17.465 1.00 0.00 49 SER A C 10
ATOM 31221 O O . SER A 1 49 ? 42.573 62.744 18.218 1.00 0.00 49 SER A O 10
ATOM 31229 N N . LYS A 1 50 ? 44.202 61.439 17.475 1.00 0.00 50 LYS A N 10
ATOM 31230 C CA . LYS A 1 50 ? 45.169 62.011 18.442 1.00 0.00 50 LYS A CA 10
ATOM 31231 C C . LYS A 1 50 ? 45.362 63.500 18.189 1.00 0.00 50 LYS A C 10
ATOM 31232 O O . LYS A 1 50 ? 45.401 64.290 19.112 1.00 0.00 50 LYS A O 10
ATOM 31251 N N . SER A 1 51 ? 45.476 63.859 16.937 1.00 0.00 51 SER A N 10
ATOM 31252 C CA . SER A 1 51 ? 45.667 65.291 16.606 1.00 0.00 51 SER A CA 10
ATOM 31253 C C . SER A 1 51 ? 44.497 66.123 17.119 1.00 0.00 51 SER A C 10
ATOM 31254 O O . SER A 1 51 ? 44.682 67.206 17.636 1.00 0.00 51 SER A O 10
ATOM 31262 N N . ARG A 1 52 ? 43.310 65.600 16.965 1.00 0.00 52 ARG A N 10
ATOM 31263 C CA . ARG A 1 52 ? 42.119 66.347 17.437 1.00 0.00 52 ARG A CA 10
ATOM 31264 C C . ARG A 1 52 ? 42.244 66.683 18.919 1.00 0.00 52 ARG A C 10
ATOM 31265 O O . ARG A 1 52 ? 42.066 67.817 19.317 1.00 0.00 52 ARG A O 10
ATOM 31286 N N . ARG A 1 53 ? 42.547 65.689 19.710 1.00 0.00 53 ARG A N 10
ATOM 31287 C CA . ARG A 1 53 ? 42.685 65.938 21.166 1.00 0.00 53 ARG A CA 10
ATOM 31288 C C . ARG A 1 53 ? 43.652 67.085 21.425 1.00 0.00 53 ARG A C 10
ATOM 31289 O O . ARG A 1 53 ? 43.372 67.971 22.208 1.00 0.00 53 ARG A O 10
ATOM 31310 N N . ILE A 1 54 ? 44.774 67.047 20.762 1.00 0.00 54 ILE A N 10
ATOM 31311 C CA . ILE A 1 54 ? 45.770 68.127 20.957 1.00 0.00 54 ILE A CA 10
ATOM 31312 C C . ILE A 1 54 ? 45.249 69.449 20.408 1.00 0.00 54 ILE A C 10
ATOM 31313 O O . ILE A 1 54 ? 45.594 70.505 20.896 1.00 0.00 54 ILE A O 10
ATOM 31329 N N . GLU A 1 55 ? 44.422 69.367 19.402 1.00 0.00 55 GLU A N 10
ATOM 31330 C CA . GLU A 1 55 ? 43.872 70.610 18.810 1.00 0.00 55 GLU A CA 10
ATOM 31331 C C . GLU A 1 55 ? 42.821 71.230 19.725 1.00 0.00 55 GLU A C 10
ATOM 31332 O O . GLU A 1 55 ? 42.924 72.381 20.099 1.00 0.00 55 GLU A O 10
ATOM 31344 N N . LEU A 1 56 ? 41.827 70.456 20.066 1.00 0.00 56 LEU A N 10
ATOM 31345 C CA . LEU A 1 56 ? 40.764 70.990 20.955 1.00 0.00 56 LEU A CA 10
ATOM 31346 C C . LEU A 1 56 ? 41.354 71.459 22.280 1.00 0.00 56 LEU A C 10
ATOM 31347 O O . LEU A 1 56 ? 40.859 72.387 22.889 1.00 0.00 56 LEU A O 10
ATOM 31363 N N . PHE A 1 57 ? 42.405 70.811 22.704 1.00 0.00 57 PHE A N 10
ATOM 31364 C CA . PHE A 1 57 ? 43.038 71.206 23.984 1.00 0.00 57 PHE A CA 10
ATOM 31365 C C . PHE A 1 57 ? 43.606 72.616 23.889 1.00 0.00 57 PHE A C 10
ATOM 31366 O O . PHE A 1 57 ? 43.222 73.496 24.634 1.00 0.00 57 PHE A O 10
ATOM 31383 N N . LYS A 1 58 ? 44.516 72.805 22.972 1.00 0.00 58 LYS A N 10
ATOM 31384 C CA . LYS A 1 58 ? 45.120 74.150 22.812 1.00 0.00 58 LYS A CA 10
ATOM 31385 C C . LYS A 1 58 ? 44.042 75.229 22.775 1.00 0.00 58 LYS A C 10
ATOM 31386 O O . LYS A 1 58 ? 44.141 76.232 23.452 1.00 0.00 58 LYS A O 10
ATOM 31405 N N . GLN A 1 59 ? 43.028 75.002 21.981 1.00 0.00 59 GLN A N 10
ATOM 31406 C CA . GLN A 1 59 ? 41.937 76.004 21.888 1.00 0.00 59 GLN A CA 10
ATOM 31407 C C . GLN A 1 59 ? 41.489 76.437 23.277 1.00 0.00 59 GLN A C 10
ATOM 31408 O O . GLN A 1 59 ? 41.615 77.589 23.644 1.00 0.00 59 GLN A O 10
ATOM 31422 N N . PHE A 1 60 ? 40.970 75.505 24.023 1.00 0.00 60 PHE A N 10
ATOM 31423 C CA . PHE A 1 60 ? 40.506 75.835 25.391 1.00 0.00 60 PHE A CA 10
ATOM 31424 C C . PHE A 1 60 ? 41.638 76.445 26.214 1.00 0.00 60 PHE A C 10
ATOM 31425 O O . PHE A 1 60 ? 41.447 77.432 26.895 1.00 0.00 60 PHE A O 10
ATOM 31442 N N . ASP A 1 61 ? 42.800 75.840 26.131 1.00 0.00 61 ASP A N 10
ATOM 31443 C CA . ASP A 1 61 ? 43.963 76.367 26.901 1.00 0.00 61 ASP A CA 10
ATOM 31444 C C . ASP A 1 61 ? 44.888 77.177 26.009 1.00 0.00 61 ASP A C 10
ATOM 31445 O O . ASP A 1 61 ? 46.066 76.895 25.910 1.00 0.00 61 ASP A O 10
ATOM 31454 N N . THR A 1 62 ? 44.337 78.170 25.371 1.00 0.00 62 THR A N 10
ATOM 31455 C CA . THR A 1 62 ? 45.167 79.012 24.482 1.00 0.00 62 THR A CA 10
ATOM 31456 C C . THR A 1 62 ? 46.383 79.536 25.233 1.00 0.00 62 THR A C 10
ATOM 31457 O O . THR A 1 62 ? 47.334 80.005 24.636 1.00 0.00 62 THR A O 10
ATOM 31468 N N . ASN A 1 63 ? 46.328 79.447 26.535 1.00 0.00 63 ASN A N 10
ATOM 31469 C CA . ASN A 1 63 ? 47.466 79.931 27.355 1.00 0.00 63 ASN A CA 10
ATOM 31470 C C . ASN A 1 63 ? 47.243 79.603 28.829 1.00 0.00 63 ASN A C 10
ATOM 31471 O O . ASN A 1 63 ? 47.806 80.236 29.701 1.00 0.00 63 ASN A O 10
ATOM 31482 N N . GLY A 1 64 ? 46.421 78.616 29.081 1.00 0.00 64 GLY A N 10
ATOM 31483 C CA . GLY A 1 64 ? 46.145 78.229 30.496 1.00 0.00 64 GLY A CA 10
ATOM 31484 C C . GLY A 1 64 ? 47.158 77.185 30.977 1.00 0.00 64 GLY A C 10
ATOM 31485 O O . GLY A 1 64 ? 46.852 76.357 31.812 1.00 0.00 64 GLY A O 10
ATOM 31489 N N . THR A 1 65 ? 48.346 77.249 30.437 1.00 0.00 65 THR A N 10
ATOM 31490 C CA . THR A 1 65 ? 49.390 76.275 30.847 1.00 0.00 65 THR A CA 10
ATOM 31491 C C . THR A 1 65 ? 48.866 74.847 30.765 1.00 0.00 65 THR A C 10
ATOM 31492 O O . THR A 1 65 ? 49.535 73.914 31.168 1.00 0.00 65 THR A O 10
ATOM 31503 N N . GLY A 1 66 ? 47.677 74.700 30.249 1.00 0.00 66 GLY A N 10
ATOM 31504 C CA . GLY A 1 66 ? 47.093 73.336 30.133 1.00 0.00 66 GLY A CA 10
ATOM 31505 C C . GLY A 1 66 ? 46.196 73.049 31.336 1.00 0.00 66 GLY A C 10
ATOM 31506 O O . GLY A 1 66 ? 45.133 72.479 31.202 1.00 0.00 66 GLY A O 10
ATOM 31510 N N . LYS A 1 67 ? 46.648 73.456 32.491 1.00 0.00 67 LYS A N 10
ATOM 31511 C CA . LYS A 1 67 ? 45.844 73.221 33.712 1.00 0.00 67 LYS A CA 10
ATOM 31512 C C . LYS A 1 67 ? 44.562 74.043 33.675 1.00 0.00 67 LYS A C 10
ATOM 31513 O O . LYS A 1 67 ? 44.462 75.075 34.308 1.00 0.00 67 LYS A O 10
ATOM 31532 N N . LEU A 1 68 ? 43.604 73.568 32.928 1.00 0.00 68 LEU A N 10
ATOM 31533 C CA . LEU A 1 68 ? 42.319 74.303 32.830 1.00 0.00 68 LEU A CA 10
ATOM 31534 C C . LEU A 1 68 ? 41.466 74.126 34.080 1.00 0.00 68 LEU A C 10
ATOM 31535 O O . LEU A 1 68 ? 41.793 74.617 35.144 1.00 0.00 68 LEU A O 10
ATOM 31551 N N . GLY A 1 69 ? 40.382 73.421 33.915 1.00 0.00 69 GLY A N 10
ATOM 31552 C CA . GLY A 1 69 ? 39.460 73.175 35.055 1.00 0.00 69 GLY A CA 10
ATOM 31553 C C . GLY A 1 69 ? 38.025 73.102 34.527 1.00 0.00 69 GLY A C 10
ATOM 31554 O O . GLY A 1 69 ? 37.807 73.138 33.333 1.00 0.00 69 GLY A O 10
ATOM 31558 N N . PHE A 1 70 ? 37.073 73.003 35.409 1.00 0.00 70 PHE A N 10
ATOM 31559 C CA . PHE A 1 70 ? 35.670 72.929 34.932 1.00 0.00 70 PHE A CA 10
ATOM 31560 C C . PHE A 1 70 ? 35.231 74.260 34.332 1.00 0.00 70 PHE A C 10
ATOM 31561 O O . PHE A 1 70 ? 35.013 74.365 33.141 1.00 0.00 70 PHE A O 10
ATOM 31578 N N . ARG A 1 71 ? 35.109 75.254 35.169 1.00 0.00 71 ARG A N 10
ATOM 31579 C CA . ARG A 1 71 ? 34.685 76.589 34.669 1.00 0.00 71 ARG A CA 10
ATOM 31580 C C . ARG A 1 71 ? 35.430 76.960 33.391 1.00 0.00 71 ARG A C 10
ATOM 31581 O O . ARG A 1 71 ? 34.826 77.181 32.355 1.00 0.00 71 ARG A O 10
ATOM 31602 N N . GLU A 1 72 ? 36.728 77.029 33.486 1.00 0.00 72 GLU A N 10
ATOM 31603 C CA . GLU A 1 72 ? 37.529 77.384 32.290 1.00 0.00 72 GLU A CA 10
ATOM 31604 C C . GLU A 1 72 ? 37.033 76.634 31.062 1.00 0.00 72 GLU A C 10
ATOM 31605 O O . GLU A 1 72 ? 36.736 77.229 30.041 1.00 0.00 72 GLU A O 10
ATOM 31617 N N . VAL A 1 73 ? 36.946 75.340 31.183 1.00 0.00 73 VAL A N 10
ATOM 31618 C CA . VAL A 1 73 ? 36.472 74.530 30.038 1.00 0.00 73 VAL A CA 10
ATOM 31619 C C . VAL A 1 73 ? 35.016 74.846 29.705 1.00 0.00 73 VAL A C 10
ATOM 31620 O O . VAL A 1 73 ? 34.645 74.902 28.550 1.00 0.00 73 VAL A O 10
ATOM 31633 N N . LEU A 1 74 ? 34.212 75.045 30.721 1.00 0.00 74 LEU A N 10
ATOM 31634 C CA . LEU A 1 74 ? 32.783 75.359 30.457 1.00 0.00 74 LEU A CA 10
ATOM 31635 C C . LEU A 1 74 ? 32.680 76.415 29.361 1.00 0.00 74 LEU A C 10
ATOM 31636 O O . LEU A 1 74 ? 32.262 76.134 28.256 1.00 0.00 74 LEU A O 10
ATOM 31652 N N . ASP A 1 75 ? 33.067 77.616 29.696 1.00 0.00 75 ASP A N 10
ATOM 31653 C CA . ASP A 1 75 ? 33.010 78.710 28.707 1.00 0.00 75 ASP A CA 10
ATOM 31654 C C . ASP A 1 75 ? 33.650 78.276 27.393 1.00 0.00 75 ASP A C 10
ATOM 31655 O O . ASP A 1 75 ? 33.176 78.609 26.326 1.00 0.00 75 ASP A O 10
ATOM 31664 N N . GLY A 1 76 ? 34.726 77.533 27.500 1.00 0.00 76 GLY A N 10
ATOM 31665 C CA . GLY A 1 76 ? 35.420 77.060 26.266 1.00 0.00 76 GLY A CA 10
ATOM 31666 C C . GLY A 1 76 ? 34.408 76.510 25.260 1.00 0.00 76 GLY A C 10
ATOM 31667 O O . GLY A 1 76 ? 34.187 77.092 24.217 1.00 0.00 76 GLY A O 10
ATOM 31671 N N . CYS A 1 77 ? 33.815 75.394 25.591 1.00 0.00 77 CYS A N 10
ATOM 31672 C CA . CYS A 1 77 ? 32.819 74.801 24.661 1.00 0.00 77 CYS A CA 10
ATOM 31673 C C . CYS A 1 77 ? 31.662 75.761 24.459 1.00 0.00 77 CYS A C 10
ATOM 31674 O O . CYS A 1 77 ? 31.344 76.141 23.352 1.00 0.00 77 CYS A O 10
ATOM 31682 N N . TYR A 1 78 ? 31.059 76.134 25.542 1.00 0.00 78 TYR A N 10
ATOM 31683 C CA . TYR A 1 78 ? 29.921 77.069 25.465 1.00 0.00 78 TYR A CA 10
ATOM 31684 C C . TYR A 1 78 ? 30.248 78.258 24.562 1.00 0.00 78 TYR A C 10
ATOM 31685 O O . TYR A 1 78 ? 29.373 78.815 23.928 1.00 0.00 78 TYR A O 10
ATOM 31703 N N . GLY A 1 79 ? 31.506 78.621 24.519 1.00 0.00 79 GLY A N 10
ATOM 31704 C CA . GLY A 1 79 ? 31.911 79.779 23.661 1.00 0.00 79 GLY A CA 10
ATOM 31705 C C . GLY A 1 79 ? 32.468 79.305 22.315 1.00 0.00 79 GLY A C 10
ATOM 31706 O O . GLY A 1 79 ? 32.902 80.106 21.508 1.00 0.00 79 GLY A O 10
ATOM 31710 N N . ILE A 1 80 ? 32.448 78.019 22.099 1.00 0.00 80 ILE A N 10
ATOM 31711 C CA . ILE A 1 80 ? 32.971 77.482 20.814 1.00 0.00 80 ILE A CA 10
ATOM 31712 C C . ILE A 1 80 ? 32.132 76.306 20.346 1.00 0.00 80 ILE A C 10
ATOM 31713 O O . ILE A 1 80 ? 31.429 76.394 19.358 1.00 0.00 80 ILE A O 10
ATOM 31729 N N . LEU A 1 81 ? 32.221 75.226 21.058 1.00 0.00 81 LEU A N 10
ATOM 31730 C CA . LEU A 1 81 ? 31.434 74.035 20.669 1.00 0.00 81 LEU A CA 10
ATOM 31731 C C . LEU A 1 81 ? 29.961 74.410 20.513 1.00 0.00 81 LEU A C 10
ATOM 31732 O O . LEU A 1 81 ? 29.197 73.713 19.875 1.00 0.00 81 LEU A O 10
ATOM 31748 N N . LYS A 1 82 ? 29.599 75.518 21.106 1.00 0.00 82 LYS A N 10
ATOM 31749 C CA . LYS A 1 82 ? 28.189 75.986 21.024 1.00 0.00 82 LYS A CA 10
ATOM 31750 C C . LYS A 1 82 ? 27.206 74.864 21.309 1.00 0.00 82 LYS A C 10
ATOM 31751 O O . LYS A 1 82 ? 26.344 74.572 20.503 1.00 0.00 82 LYS A O 10
ATOM 31770 N N . LEU A 1 83 ? 27.343 74.255 22.447 1.00 0.00 83 LEU A N 10
ATOM 31771 C CA . LEU A 1 83 ? 26.418 73.154 22.791 1.00 0.00 83 LEU A CA 10
ATOM 31772 C C . LEU A 1 83 ? 25.015 73.695 23.023 1.00 0.00 83 LEU A C 10
ATOM 31773 O O . LEU A 1 83 ? 24.090 72.948 23.268 1.00 0.00 83 LEU A O 10
ATOM 31789 N N . ASP A 1 84 ? 24.886 74.992 22.945 1.00 0.00 84 ASP A N 10
ATOM 31790 C CA . ASP A 1 84 ? 23.556 75.605 23.158 1.00 0.00 84 ASP A CA 10
ATOM 31791 C C . ASP A 1 84 ? 22.660 75.447 21.930 1.00 0.00 84 ASP A C 10
ATOM 31792 O O . ASP A 1 84 ? 21.458 75.601 22.017 1.00 0.00 84 ASP A O 10
ATOM 31801 N N . GLU A 1 85 ? 23.252 75.144 20.805 1.00 0.00 85 GLU A N 10
ATOM 31802 C CA . GLU A 1 85 ? 22.425 74.980 19.576 1.00 0.00 85 GLU A CA 10
ATOM 31803 C C . GLU A 1 85 ? 21.823 73.582 19.476 1.00 0.00 85 GLU A C 10
ATOM 31804 O O . GLU A 1 85 ? 20.700 73.424 19.040 1.00 0.00 85 GLU A O 10
ATOM 31816 N N . PHE A 1 86 ? 22.576 72.595 19.882 1.00 0.00 86 PHE A N 10
ATOM 31817 C CA . PHE A 1 86 ? 22.052 71.204 19.808 1.00 0.00 86 PHE A CA 10
ATOM 31818 C C . PHE A 1 86 ? 21.467 70.737 21.137 1.00 0.00 86 PHE A C 10
ATOM 31819 O O . PHE A 1 86 ? 20.266 70.697 21.311 1.00 0.00 86 PHE A O 10
ATOM 31836 N N . THR A 1 87 ? 22.328 70.395 22.048 1.00 0.00 87 THR A N 10
ATOM 31837 C CA . THR A 1 87 ? 21.850 69.924 23.374 1.00 0.00 87 THR A CA 10
ATOM 31838 C C . THR A 1 87 ? 21.220 71.037 24.197 1.00 0.00 87 THR A C 10
ATOM 31839 O O . THR A 1 87 ? 21.346 72.204 23.882 1.00 0.00 87 THR A O 10
ATOM 31850 N N . THR A 1 88 ? 20.547 70.629 25.247 1.00 0.00 88 THR A N 10
ATOM 31851 C CA . THR A 1 88 ? 19.883 71.605 26.143 1.00 0.00 88 THR A CA 10
ATOM 31852 C C . THR A 1 88 ? 20.584 71.601 27.493 1.00 0.00 88 THR A C 10
ATOM 31853 O O . THR A 1 88 ? 20.814 70.556 28.067 1.00 0.00 88 THR A O 10
ATOM 31864 N N . HIS A 1 89 ? 20.927 72.764 27.967 1.00 0.00 89 HIS A N 10
ATOM 31865 C CA . HIS A 1 89 ? 21.620 72.849 29.282 1.00 0.00 89 HIS A CA 10
ATOM 31866 C C . HIS A 1 89 ? 23.068 72.419 29.120 1.00 0.00 89 HIS A C 10
ATOM 31867 O O . HIS A 1 89 ? 23.355 71.254 28.917 1.00 0.00 89 HIS A O 10
ATOM 31881 N N . LEU A 1 90 ? 23.956 73.368 29.213 1.00 0.00 90 LEU A N 10
ATOM 31882 C CA . LEU A 1 90 ? 25.390 73.045 29.065 1.00 0.00 90 LEU A CA 10
ATOM 31883 C C . LEU A 1 90 ? 26.121 72.798 30.402 1.00 0.00 90 LEU A C 10
ATOM 31884 O O . LEU A 1 90 ? 27.128 72.130 30.428 1.00 0.00 90 LEU A O 10
ATOM 31900 N N . PRO A 1 91 ? 25.606 73.328 31.492 1.00 0.00 91 PRO A N 10
ATOM 31901 C CA . PRO A 1 91 ? 26.249 73.137 32.789 1.00 0.00 91 PRO A CA 10
ATOM 31902 C C . PRO A 1 91 ? 26.237 71.676 33.240 1.00 0.00 91 PRO A C 10
ATOM 31903 O O . PRO A 1 91 ? 27.235 71.163 33.694 1.00 0.00 91 PRO A O 10
ATOM 31914 N N . ASP A 1 92 ? 25.116 71.033 33.095 1.00 0.00 92 ASP A N 10
ATOM 31915 C CA . ASP A 1 92 ? 25.031 69.607 33.517 1.00 0.00 92 ASP A CA 10
ATOM 31916 C C . ASP A 1 92 ? 25.886 68.681 32.642 1.00 0.00 92 ASP A C 10
ATOM 31917 O O . ASP A 1 92 ? 26.689 67.923 33.147 1.00 0.00 92 ASP A O 10
ATOM 31926 N N . ILE A 1 93 ? 25.701 68.750 31.352 1.00 0.00 93 ILE A N 10
ATOM 31927 C CA . ILE A 1 93 ? 26.506 67.868 30.461 1.00 0.00 93 ILE A CA 10
ATOM 31928 C C . ILE A 1 93 ? 27.997 67.929 30.802 1.00 0.00 93 ILE A C 10
ATOM 31929 O O . ILE A 1 93 ? 28.617 66.910 31.046 1.00 0.00 93 ILE A O 10
ATOM 31945 N N . VAL A 1 94 ? 28.548 69.113 30.818 1.00 0.00 94 VAL A N 10
ATOM 31946 C CA . VAL A 1 94 ? 29.995 69.226 31.143 1.00 0.00 94 VAL A CA 10
ATOM 31947 C C . VAL A 1 94 ? 30.250 68.915 32.615 1.00 0.00 94 VAL A C 10
ATOM 31948 O O . VAL A 1 94 ? 31.244 68.309 32.960 1.00 0.00 94 VAL A O 10
ATOM 31961 N N . GLN A 1 95 ? 29.346 69.340 33.457 1.00 0.00 95 GLN A N 10
ATOM 31962 C CA . GLN A 1 95 ? 29.522 69.076 34.908 1.00 0.00 95 GLN A CA 10
ATOM 31963 C C . GLN A 1 95 ? 29.796 67.599 35.147 1.00 0.00 95 GLN A C 10
ATOM 31964 O O . GLN A 1 95 ? 30.871 67.219 35.564 1.00 0.00 95 GLN A O 10
ATOM 31978 N N . ARG A 1 96 ? 28.808 66.793 34.874 1.00 0.00 96 ARG A N 10
ATOM 31979 C CA . ARG A 1 96 ? 28.974 65.334 35.071 1.00 0.00 96 ARG A CA 10
ATOM 31980 C C . ARG A 1 96 ? 30.254 64.842 34.418 1.00 0.00 96 ARG A C 10
ATOM 31981 O O . ARG A 1 96 ? 31.000 64.080 35.002 1.00 0.00 96 ARG A O 10
ATOM 32002 N N . ALA A 1 97 ? 30.486 65.283 33.216 1.00 0.00 97 ALA A N 10
ATOM 32003 C CA . ALA A 1 97 ? 31.712 64.851 32.507 1.00 0.00 97 ALA A CA 10
ATOM 32004 C C . ALA A 1 97 ? 32.963 65.194 33.310 1.00 0.00 97 ALA A C 10
ATOM 32005 O O . ALA A 1 97 ? 33.629 64.320 33.823 1.00 0.00 97 ALA A O 10
ATOM 32012 N N . PHE A 1 98 ? 33.254 66.466 33.409 1.00 0.00 98 PHE A N 10
ATOM 32013 C CA . PHE A 1 98 ? 34.457 66.892 34.173 1.00 0.00 98 PHE A CA 10
ATOM 32014 C C . PHE A 1 98 ? 34.624 66.081 35.457 1.00 0.00 98 PHE A C 10
ATOM 32015 O O . PHE A 1 98 ? 35.665 65.496 35.695 1.00 0.00 98 PHE A O 10
ATOM 32032 N N . ASP A 1 99 ? 33.601 66.061 36.262 1.00 0.00 99 ASP A N 10
ATOM 32033 C CA . ASP A 1 99 ? 33.690 65.294 37.531 1.00 0.00 99 ASP A CA 10
ATOM 32034 C C . ASP A 1 99 ? 34.049 63.834 37.272 1.00 0.00 99 ASP A C 10
ATOM 32035 O O . ASP A 1 99 ? 35.118 63.382 37.634 1.00 0.00 99 ASP A O 10
ATOM 32044 N N . LYS A 1 100 ? 33.151 63.126 36.647 1.00 0.00 100 LYS A N 10
ATOM 32045 C CA . LYS A 1 100 ? 33.418 61.693 36.356 1.00 0.00 100 LYS A CA 10
ATOM 32046 C C . LYS A 1 100 ? 34.732 61.504 35.601 1.00 0.00 100 LYS A C 10
ATOM 32047 O O . LYS A 1 100 ? 35.300 60.430 35.607 1.00 0.00 100 LYS A O 10
ATOM 32066 N N . ALA A 1 101 ? 35.194 62.546 34.964 1.00 0.00 101 ALA A N 10
ATOM 32067 C CA . ALA A 1 101 ? 36.470 62.422 34.211 1.00 0.00 101 ALA A CA 10
ATOM 32068 C C . ALA A 1 101 ? 37.637 62.173 35.156 1.00 0.00 101 ALA A C 10
ATOM 32069 O O . ALA A 1 101 ? 38.214 61.104 35.164 1.00 0.00 101 ALA A O 10
ATOM 32076 N N . LYS A 1 102 ? 37.964 63.161 35.942 1.00 0.00 102 LYS A N 10
ATOM 32077 C CA . LYS A 1 102 ? 39.092 62.986 36.889 1.00 0.00 102 LYS A CA 10
ATOM 32078 C C . LYS A 1 102 ? 38.766 61.916 37.922 1.00 0.00 102 LYS A C 10
ATOM 32079 O O . LYS A 1 102 ? 39.621 61.496 38.679 1.00 0.00 102 LYS A O 10
ATOM 32098 N N . ASP A 1 103 ? 37.532 61.494 37.937 1.00 0.00 103 ASP A N 10
ATOM 32099 C CA . ASP A 1 103 ? 37.127 60.451 38.912 1.00 0.00 103 ASP A CA 10
ATOM 32100 C C . ASP A 1 103 ? 37.392 59.051 38.365 1.00 0.00 103 ASP A C 10
ATOM 32101 O O . ASP A 1 103 ? 38.116 58.278 38.958 1.00 0.00 103 ASP A O 10
ATOM 32110 N N . LEU A 1 104 ? 36.798 58.751 37.241 1.00 0.00 104 LEU A N 10
ATOM 32111 C CA . LEU A 1 104 ? 37.004 57.407 36.643 1.00 0.00 104 LEU A CA 10
ATOM 32112 C C . LEU A 1 104 ? 38.454 57.209 36.216 1.00 0.00 104 LEU A C 10
ATOM 32113 O O . LEU A 1 104 ? 38.897 56.095 36.017 1.00 0.00 104 LEU A O 10
ATOM 32129 N N . GLY A 1 105 ? 39.170 58.291 36.081 1.00 0.00 105 GLY A N 10
ATOM 32130 C CA . GLY A 1 105 ? 40.597 58.172 35.667 1.00 0.00 105 GLY A CA 10
ATOM 32131 C C . GLY A 1 105 ? 41.390 57.373 36.705 1.00 0.00 105 GLY A C 10
ATOM 32132 O O . GLY A 1 105 ? 42.600 57.279 36.625 1.00 0.00 105 GLY A O 10
ATOM 32136 N N . ASN A 1 106 ? 40.689 56.811 37.657 1.00 0.00 106 ASN A N 10
ATOM 32137 C CA . ASN A 1 106 ? 41.375 56.015 38.710 1.00 0.00 106 ASN A CA 10
ATOM 32138 C C . ASN A 1 106 ? 41.274 54.520 38.424 1.00 0.00 106 ASN A C 10
ATOM 32139 O O . ASN A 1 106 ? 42.191 53.771 38.696 1.00 0.00 106 ASN A O 10
ATOM 32150 N N . LYS A 1 107 ? 40.160 54.113 37.880 1.00 0.00 107 LYS A N 10
ATOM 32151 C CA . LYS A 1 107 ? 39.986 52.670 37.571 1.00 0.00 107 LYS A CA 10
ATOM 32152 C C . LYS A 1 107 ? 40.816 52.261 36.360 1.00 0.00 107 LYS A C 10
ATOM 32153 O O . LYS A 1 107 ? 41.053 51.091 36.135 1.00 0.00 107 LYS A O 10
ATOM 32172 N N . VAL A 1 108 ? 41.245 53.231 35.600 1.00 0.00 108 VAL A N 10
ATOM 32173 C CA . VAL A 1 108 ? 42.059 52.909 34.402 1.00 0.00 108 VAL A CA 10
ATOM 32174 C C . VAL A 1 108 ? 43.445 52.420 34.801 1.00 0.00 108 VAL A C 10
ATOM 32175 O O . VAL A 1 108 ? 43.964 51.482 34.229 1.00 0.00 108 VAL A O 10
ATOM 32188 N N . LYS A 1 109 ? 44.021 53.064 35.776 1.00 0.00 109 LYS A N 10
ATOM 32189 C CA . LYS A 1 109 ? 45.373 52.649 36.224 1.00 0.00 109 LYS A CA 10
ATOM 32190 C C . LYS A 1 109 ? 45.546 52.899 37.713 1.00 0.00 109 LYS A C 10
ATOM 32191 O O . LYS A 1 109 ? 46.117 52.093 38.420 1.00 0.00 109 LYS A O 10
ATOM 32210 N N . GLY A 1 110 ? 45.050 54.015 38.164 1.00 0.00 110 GLY A N 10
ATOM 32211 C CA . GLY A 1 110 ? 45.174 54.340 39.612 1.00 0.00 110 GLY A CA 10
ATOM 32212 C C . GLY A 1 110 ? 46.432 55.172 39.867 1.00 0.00 110 GLY A C 10
ATOM 32213 O O . GLY A 1 110 ? 47.529 54.649 39.908 1.00 0.00 110 GLY A O 10
ATOM 32217 N N . VAL A 1 111 ? 46.247 56.453 40.031 1.00 0.00 111 VAL A N 10
ATOM 32218 C CA . VAL A 1 111 ? 47.412 57.334 40.283 1.00 0.00 111 VAL A CA 10
ATOM 32219 C C . VAL A 1 111 ? 47.026 58.484 41.203 1.00 0.00 111 VAL A C 10
ATOM 32220 O O . VAL A 1 111 ? 47.868 59.088 41.835 1.00 0.00 111 VAL A O 10
ATOM 32233 N N . GLY A 1 112 ? 45.753 58.766 41.259 1.00 0.00 112 GLY A N 10
ATOM 32234 C CA . GLY A 1 112 ? 45.288 59.879 42.135 1.00 0.00 112 GLY A CA 10
ATOM 32235 C C . GLY A 1 112 ? 45.631 61.233 41.512 1.00 0.00 112 GLY A C 10
ATOM 32236 O O . GLY A 1 112 ? 46.638 61.831 41.834 1.00 0.00 112 GLY A O 10
ATOM 32240 N N . GLU A 1 113 ? 44.784 61.690 40.630 1.00 0.00 113 GLU A N 10
ATOM 32241 C CA . GLU A 1 113 ? 45.046 62.998 39.980 1.00 0.00 113 GLU A CA 10
ATOM 32242 C C . GLU A 1 113 ? 44.922 64.136 40.988 1.00 0.00 113 GLU A C 10
ATOM 32243 O O . GLU A 1 113 ? 44.846 63.906 42.180 1.00 0.00 113 GLU A O 10
ATOM 32255 N N . GLU A 1 114 ? 44.904 65.345 40.490 1.00 0.00 114 GLU A N 10
ATOM 32256 C CA . GLU A 1 114 ? 44.786 66.515 41.399 1.00 0.00 114 GLU A CA 10
ATOM 32257 C C . GLU A 1 114 ? 43.338 66.992 41.488 1.00 0.00 114 GLU A C 10
ATOM 32258 O O . GLU A 1 114 ? 42.526 66.394 42.165 1.00 0.00 114 GLU A O 10
ATOM 32270 N N . ASP A 1 115 ? 43.043 68.065 40.803 1.00 0.00 115 ASP A N 10
ATOM 32271 C CA . ASP A 1 115 ? 41.659 68.596 40.834 1.00 0.00 115 ASP A CA 10
ATOM 32272 C C . ASP A 1 115 ? 41.296 69.215 39.487 1.00 0.00 115 ASP A C 10
ATOM 32273 O O . ASP A 1 115 ? 40.155 69.550 39.242 1.00 0.00 115 ASP A O 10
ATOM 32282 N N . LEU A 1 116 ? 42.281 69.354 38.639 1.00 0.00 116 LEU A N 10
ATOM 32283 C CA . LEU A 1 116 ? 42.027 69.946 37.299 1.00 0.00 116 LEU A CA 10
ATOM 32284 C C . LEU A 1 116 ? 41.879 68.853 36.250 1.00 0.00 116 LEU A C 10
ATOM 32285 O O . LEU A 1 116 ? 41.371 67.787 36.532 1.00 0.00 116 LEU A O 10
ATOM 32301 N N . VAL A 1 117 ? 42.325 69.142 35.058 1.00 0.00 117 VAL A N 10
ATOM 32302 C CA . VAL A 1 117 ? 42.222 68.132 33.970 1.00 0.00 117 VAL A CA 10
ATOM 32303 C C . VAL A 1 117 ? 43.471 68.140 33.102 1.00 0.00 117 VAL A C 10
ATOM 32304 O O . VAL A 1 117 ? 44.052 69.180 32.858 1.00 0.00 117 VAL A O 10
ATOM 32317 N N . GLU A 1 118 ? 43.860 66.972 32.653 1.00 0.00 118 GLU A N 10
ATOM 32318 C CA . GLU A 1 118 ? 45.071 66.872 31.797 1.00 0.00 118 GLU A CA 10
ATOM 32319 C C . GLU A 1 118 ? 44.807 65.976 30.587 1.00 0.00 118 GLU A C 10
ATOM 32320 O O . GLU A 1 118 ? 43.758 65.374 30.476 1.00 0.00 118 GLU A O 10
ATOM 32332 N N . PHE A 1 119 ? 45.766 65.908 29.705 1.00 0.00 119 PHE A N 10
ATOM 32333 C CA . PHE A 1 119 ? 45.593 65.060 28.496 1.00 0.00 119 PHE A CA 10
ATOM 32334 C C . PHE A 1 119 ? 44.948 63.719 28.839 1.00 0.00 119 PHE A C 10
ATOM 32335 O O . PHE A 1 119 ? 44.185 63.182 28.060 1.00 0.00 119 PHE A O 10
ATOM 32352 N N . LEU A 1 120 ? 45.260 63.200 29.996 1.00 0.00 120 LEU A N 10
ATOM 32353 C CA . LEU A 1 120 ? 44.666 61.896 30.387 1.00 0.00 120 LEU A CA 10
ATOM 32354 C C . LEU A 1 120 ? 43.176 62.042 30.694 1.00 0.00 120 LEU A C 10
ATOM 32355 O O . LEU A 1 120 ? 42.331 61.576 29.943 1.00 0.00 120 LEU A O 10
ATOM 32371 N N . GLU A 1 121 ? 42.873 62.688 31.787 1.00 0.00 121 GLU A N 10
ATOM 32372 C CA . GLU A 1 121 ? 41.446 62.866 32.144 1.00 0.00 121 GLU A CA 10
ATOM 32373 C C . GLU A 1 121 ? 40.716 63.622 31.045 1.00 0.00 121 GLU A C 10
ATOM 32374 O O . GLU A 1 121 ? 39.555 63.377 30.784 1.00 0.00 121 GLU A O 10
ATOM 32386 N N . PHE A 1 122 ? 41.411 64.531 30.417 1.00 0.00 122 PHE A N 10
ATOM 32387 C CA . PHE A 1 122 ? 40.771 65.309 29.333 1.00 0.00 122 PHE A CA 10
ATOM 32388 C C . PHE A 1 122 ? 40.223 64.369 28.271 1.00 0.00 122 PHE A C 10
ATOM 32389 O O . PHE A 1 122 ? 39.126 64.551 27.783 1.00 0.00 122 PHE A O 10
ATOM 32406 N N . ARG A 1 123 ? 41.004 63.375 27.929 1.00 0.00 123 ARG A N 10
ATOM 32407 C CA . ARG A 1 123 ? 40.542 62.415 26.902 1.00 0.00 123 ARG A CA 10
ATOM 32408 C C . ARG A 1 123 ? 39.284 61.709 27.375 1.00 0.00 123 ARG A C 10
ATOM 32409 O O . ARG A 1 123 ? 38.353 61.514 26.619 1.00 0.00 123 ARG A O 10
ATOM 32430 N N . LEU A 1 124 ? 39.274 61.335 28.628 1.00 0.00 124 LEU A N 10
ATOM 32431 C CA . LEU A 1 124 ? 38.082 60.641 29.169 1.00 0.00 124 LEU A CA 10
ATOM 32432 C C . LEU A 1 124 ? 36.885 61.586 29.200 1.00 0.00 124 LEU A C 10
ATOM 32433 O O . LEU A 1 124 ? 35.774 61.198 28.900 1.00 0.00 124 LEU A O 10
ATOM 32449 N N . MET A 1 125 ? 37.138 62.813 29.564 1.00 0.00 125 MET A N 10
ATOM 32450 C CA . MET A 1 125 ? 36.031 63.801 29.623 1.00 0.00 125 MET A CA 10
ATOM 32451 C C . MET A 1 125 ? 35.343 63.914 28.273 1.00 0.00 125 MET A C 10
ATOM 32452 O O . MET A 1 125 ? 34.147 63.721 28.159 1.00 0.00 125 MET A O 10
ATOM 32466 N N . LEU A 1 126 ? 36.109 64.227 27.270 1.00 0.00 126 LEU A N 10
ATOM 32467 C CA . LEU A 1 126 ? 35.519 64.355 25.923 1.00 0.00 126 LEU A CA 10
ATOM 32468 C C . LEU A 1 126 ? 34.729 63.104 25.569 1.00 0.00 126 LEU A C 10
ATOM 32469 O O . LEU A 1 126 ? 33.603 63.181 25.120 1.00 0.00 126 LEU A O 10
ATOM 32485 N N . CYS A 1 127 ? 35.339 61.970 25.782 1.00 0.00 127 CYS A N 10
ATOM 32486 C CA . CYS A 1 127 ? 34.646 60.698 25.467 1.00 0.00 127 CYS A CA 10
ATOM 32487 C C . CYS A 1 127 ? 33.278 60.653 26.134 1.00 0.00 127 CYS A C 10
ATOM 32488 O O . CYS A 1 127 ? 32.331 60.131 25.581 1.00 0.00 127 CYS A O 10
ATOM 32496 N N . TYR A 1 128 ? 33.201 61.205 27.312 1.00 0.00 128 TYR A N 10
ATOM 32497 C CA . TYR A 1 128 ? 31.907 61.206 28.034 1.00 0.00 128 TYR A CA 10
ATOM 32498 C C . TYR A 1 128 ? 30.854 61.989 27.257 1.00 0.00 128 TYR A C 10
ATOM 32499 O O . TYR A 1 128 ? 29.749 61.525 27.069 1.00 0.00 128 TYR A O 10
ATOM 32517 N N . ILE A 1 129 ? 31.218 63.162 26.815 1.00 0.00 129 ILE A N 10
ATOM 32518 C CA . ILE A 1 129 ? 30.244 63.981 26.049 1.00 0.00 129 ILE A CA 10
ATOM 32519 C C . ILE A 1 129 ? 30.002 63.381 24.667 1.00 0.00 129 ILE A C 10
ATOM 32520 O O . ILE A 1 129 ? 28.887 63.325 24.199 1.00 0.00 129 ILE A O 10
ATOM 32536 N N . TYR A 1 130 ? 31.052 62.951 24.029 1.00 0.00 130 TYR A N 10
ATOM 32537 C CA . TYR A 1 130 ? 30.884 62.356 22.685 1.00 0.00 130 TYR A CA 10
ATOM 32538 C C . TYR A 1 130 ? 29.961 61.156 22.754 1.00 0.00 130 TYR A C 10
ATOM 32539 O O . TYR A 1 130 ? 29.090 60.983 21.925 1.00 0.00 130 TYR A O 10
ATOM 32557 N N . ASP A 1 131 ? 30.175 60.343 23.748 1.00 0.00 131 ASP A N 10
ATOM 32558 C CA . ASP A 1 131 ? 29.334 59.137 23.908 1.00 0.00 131 ASP A CA 10
ATOM 32559 C C . ASP A 1 131 ? 27.911 59.490 24.331 1.00 0.00 131 ASP A C 10
ATOM 32560 O O . ASP A 1 131 ? 26.958 59.019 23.743 1.00 0.00 131 ASP A O 10
ATOM 32569 N N . ILE A 1 132 ? 27.786 60.311 25.338 1.00 0.00 132 ILE A N 10
ATOM 32570 C CA . ILE A 1 132 ? 26.426 60.687 25.795 1.00 0.00 132 ILE A CA 10
ATOM 32571 C C . ILE A 1 132 ? 25.653 61.433 24.696 1.00 0.00 132 ILE A C 10
ATOM 32572 O O . ILE A 1 132 ? 24.434 61.460 24.704 1.00 0.00 132 ILE A O 10
ATOM 32588 N N . PHE A 1 133 ? 26.368 62.014 23.756 1.00 0.00 133 PHE A N 10
ATOM 32589 C CA . PHE A 1 133 ? 25.666 62.746 22.669 1.00 0.00 133 PHE A CA 10
ATOM 32590 C C . PHE A 1 133 ? 25.219 61.767 21.598 1.00 0.00 133 PHE A C 10
ATOM 32591 O O . PHE A 1 133 ? 24.140 61.891 21.055 1.00 0.00 133 PHE A O 10
ATOM 32608 N N . GLU A 1 134 ? 26.057 60.800 21.305 1.00 0.00 134 GLU A N 10
ATOM 32609 C CA . GLU A 1 134 ? 25.677 59.816 20.273 1.00 0.00 134 GLU A CA 10
ATOM 32610 C C . GLU A 1 134 ? 24.421 59.075 20.712 1.00 0.00 134 GLU A C 10
ATOM 32611 O O . GLU A 1 134 ? 23.555 58.790 19.914 1.00 0.00 134 GLU A O 10
ATOM 32623 N N . LEU A 1 135 ? 24.347 58.775 21.986 1.00 0.00 135 LEU A N 10
ATOM 32624 C CA . LEU A 1 135 ? 23.154 58.055 22.498 1.00 0.00 135 LEU A CA 10
ATOM 32625 C C . LEU A 1 135 ? 21.916 58.926 22.375 1.00 0.00 135 LEU A C 10
ATOM 32626 O O . LEU A 1 135 ? 20.883 58.488 21.908 1.00 0.00 135 LEU A O 10
ATOM 32642 N N . THR A 1 136 ? 22.042 60.154 22.803 1.00 0.00 136 THR A N 10
ATOM 32643 C CA . THR A 1 136 ? 20.887 61.079 22.723 1.00 0.00 136 THR A CA 10
ATOM 32644 C C . THR A 1 136 ? 20.285 61.105 21.322 1.00 0.00 136 THR A C 10
ATOM 32645 O O . THR A 1 136 ? 19.154 60.721 21.125 1.00 0.00 136 THR A O 10
ATOM 32656 N N . VAL A 1 137 ? 21.059 61.554 20.373 1.00 0.00 137 VAL A N 10
ATOM 32657 C CA . VAL A 1 137 ? 20.546 61.616 18.980 1.00 0.00 137 VAL A CA 10
ATOM 32658 C C . VAL A 1 137 ? 20.264 60.220 18.407 1.00 0.00 137 VAL A C 10
ATOM 32659 O O . VAL A 1 137 ? 19.586 60.090 17.406 1.00 0.00 137 VAL A O 10
ATOM 32672 N N . MET A 1 138 ? 20.784 59.205 19.044 1.00 0.00 138 MET A N 10
ATOM 32673 C CA . MET A 1 138 ? 20.540 57.829 18.528 1.00 0.00 138 MET A CA 10
ATOM 32674 C C . MET A 1 138 ? 19.136 57.353 18.910 1.00 0.00 138 MET A C 10
ATOM 32675 O O . MET A 1 138 ? 18.568 56.501 18.254 1.00 0.00 138 MET A O 10
ATOM 32689 N N . PHE A 1 139 ? 18.604 57.910 19.971 1.00 0.00 139 PHE A N 10
ATOM 32690 C CA . PHE A 1 139 ? 17.236 57.500 20.409 1.00 0.00 139 PHE A CA 10
ATOM 32691 C C . PHE A 1 139 ? 16.164 58.392 19.777 1.00 0.00 139 PHE A C 10
ATOM 32692 O O . PHE A 1 139 ? 15.111 57.922 19.406 1.00 0.00 139 PHE A O 10
ATOM 32709 N N . ASP A 1 140 ? 16.451 59.661 19.683 1.00 0.00 140 ASP A N 10
ATOM 32710 C CA . ASP A 1 140 ? 15.462 60.608 19.079 1.00 0.00 140 ASP A CA 10
ATOM 32711 C C . ASP A 1 140 ? 14.731 59.987 17.888 1.00 0.00 140 ASP A C 10
ATOM 32712 O O . ASP A 1 140 ? 13.637 60.399 17.551 1.00 0.00 140 ASP A O 10
ATOM 32721 N N . THR A 1 141 ? 15.339 59.013 17.272 1.00 0.00 141 THR A N 10
ATOM 32722 C CA . THR A 1 141 ? 14.678 58.372 16.110 1.00 0.00 141 THR A CA 10
ATOM 32723 C C . THR A 1 141 ? 13.739 57.253 16.557 1.00 0.00 141 THR A C 10
ATOM 32724 O O . THR A 1 141 ? 12.607 57.182 16.121 1.00 0.00 141 THR A O 10
ATOM 32735 N N . MET A 1 142 ? 14.221 56.398 17.419 1.00 0.00 142 MET A N 10
ATOM 32736 C CA . MET A 1 142 ? 13.359 55.284 17.895 1.00 0.00 142 MET A CA 10
ATOM 32737 C C . MET A 1 142 ? 12.305 55.790 18.878 1.00 0.00 142 MET A C 10
ATOM 32738 O O . MET A 1 142 ? 12.128 55.234 19.945 1.00 0.00 142 MET A O 10
ATOM 32752 N N . ASP A 1 143 ? 11.621 56.838 18.497 1.00 0.00 143 ASP A N 10
ATOM 32753 C CA . ASP A 1 143 ? 10.577 57.394 19.393 1.00 0.00 143 ASP A CA 10
ATOM 32754 C C . ASP A 1 143 ? 9.620 58.296 18.618 1.00 0.00 143 ASP A C 10
ATOM 32755 O O . ASP A 1 143 ? 9.822 58.561 17.450 1.00 0.00 143 ASP A O 10
ATOM 32764 N N . LYS A 1 144 ? 8.594 58.749 19.285 1.00 0.00 144 LYS A N 10
ATOM 32765 C CA . LYS A 1 144 ? 7.614 59.633 18.604 1.00 0.00 144 LYS A CA 10
ATOM 32766 C C . LYS A 1 144 ? 7.983 61.100 18.793 1.00 0.00 144 LYS A C 10
ATOM 32767 O O . LYS A 1 144 ? 9.020 61.417 19.340 1.00 0.00 144 LYS A O 10
ATOM 32786 N N . ASP A 1 145 ? 7.123 61.971 18.336 1.00 0.00 145 ASP A N 10
ATOM 32787 C CA . ASP A 1 145 ? 7.407 63.420 18.481 1.00 0.00 145 ASP A CA 10
ATOM 32788 C C . ASP A 1 145 ? 7.679 63.775 19.936 1.00 0.00 145 ASP A C 10
ATOM 32789 O O . ASP A 1 145 ? 7.361 63.020 20.833 1.00 0.00 145 ASP A O 10
ATOM 32798 N N . GLY A 1 146 ? 8.263 64.923 20.144 1.00 0.00 146 GLY A N 10
ATOM 32799 C CA . GLY A 1 146 ? 8.565 65.347 21.539 1.00 0.00 146 GLY A CA 10
ATOM 32800 C C . GLY A 1 146 ? 9.541 64.368 22.194 1.00 0.00 146 GLY A C 10
ATOM 32801 O O . GLY A 1 146 ? 9.440 64.080 23.370 1.00 0.00 146 GLY A O 10
ATOM 32805 N N . SER A 1 147 ? 10.467 63.875 21.418 1.00 0.00 147 SER A N 10
ATOM 32806 C CA . SER A 1 147 ? 11.452 62.920 21.977 1.00 0.00 147 SER A CA 10
ATOM 32807 C C . SER A 1 147 ? 12.331 63.604 23.019 1.00 0.00 147 SER A C 10
ATOM 32808 O O . SER A 1 147 ? 12.752 64.729 22.835 1.00 0.00 147 SER A O 10
ATOM 32816 N N . LEU A 1 148 ? 12.592 62.912 24.097 1.00 0.00 148 LEU A N 10
ATOM 32817 C CA . LEU A 1 148 ? 13.443 63.510 25.160 1.00 0.00 148 LEU A CA 10
ATOM 32818 C C . LEU A 1 148 ? 13.487 62.604 26.390 1.00 0.00 148 LEU A C 10
ATOM 32819 O O . LEU A 1 148 ? 14.097 62.933 27.387 1.00 0.00 148 LEU A O 10
ATOM 32835 N N . LEU A 1 149 ? 12.835 61.477 26.292 1.00 0.00 149 LEU A N 10
ATOM 32836 C CA . LEU A 1 149 ? 12.823 60.535 27.437 1.00 0.00 149 LEU A CA 10
ATOM 32837 C C . LEU A 1 149 ? 12.572 59.108 26.959 1.00 0.00 149 LEU A C 10
ATOM 32838 O O . LEU A 1 149 ? 12.200 58.893 25.820 1.00 0.00 149 LEU A O 10
ATOM 32854 N N . LEU A 1 150 ? 12.776 58.158 27.847 1.00 0.00 150 LEU A N 10
ATOM 32855 C CA . LEU A 1 150 ? 12.559 56.729 27.475 1.00 0.00 150 LEU A CA 10
ATOM 32856 C C . LEU A 1 150 ? 11.585 56.055 28.427 1.00 0.00 150 LEU A C 10
ATOM 32857 O O . LEU A 1 150 ? 11.505 56.407 29.584 1.00 0.00 150 LEU A O 10
ATOM 32873 N N . GLU A 1 151 ? 10.866 55.086 27.910 1.00 0.00 151 GLU A N 10
ATOM 32874 C CA . GLU A 1 151 ? 9.878 54.357 28.751 1.00 0.00 151 GLU A CA 10
ATOM 32875 C C . GLU A 1 151 ? 10.079 52.850 28.644 1.00 0.00 151 GLU A C 10
ATOM 32876 O O . GLU A 1 151 ? 10.797 52.378 27.785 1.00 0.00 151 GLU A O 10
ATOM 32888 N N . LEU A 1 152 ? 9.439 52.126 29.527 1.00 0.00 152 LEU A N 10
ATOM 32889 C CA . LEU A 1 152 ? 9.568 50.644 29.507 1.00 0.00 152 LEU A CA 10
ATOM 32890 C C . LEU A 1 152 ? 9.586 50.105 28.078 1.00 0.00 152 LEU A C 10
ATOM 32891 O O . LEU A 1 152 ? 10.249 49.128 27.790 1.00 0.00 152 LEU A O 10
ATOM 32907 N N . GLN A 1 153 ? 8.862 50.754 27.207 1.00 0.00 153 GLN A N 10
ATOM 32908 C CA . GLN A 1 153 ? 8.831 50.286 25.798 1.00 0.00 153 GLN A CA 10
ATOM 32909 C C . GLN A 1 153 ? 10.165 50.535 25.119 1.00 0.00 153 GLN A C 10
ATOM 32910 O O . GLN A 1 153 ? 10.866 49.609 24.766 1.00 0.00 153 GLN A O 10
ATOM 32924 N N . GLU A 1 154 ? 10.495 51.782 24.948 1.00 0.00 154 GLU A N 10
ATOM 32925 C CA . GLU A 1 154 ? 11.784 52.101 24.292 1.00 0.00 154 GLU A CA 10
ATOM 32926 C C . GLU A 1 154 ? 12.936 51.493 25.072 1.00 0.00 154 GLU A C 10
ATOM 32927 O O . GLU A 1 154 ? 14.004 51.271 24.537 1.00 0.00 154 GLU A O 10
ATOM 32939 N N . PHE A 1 155 ? 12.699 51.232 26.327 1.00 0.00 155 PHE A N 10
ATOM 32940 C CA . PHE A 1 155 ? 13.765 50.639 27.161 1.00 0.00 155 PHE A CA 10
ATOM 32941 C C . PHE A 1 155 ? 14.127 49.250 26.649 1.00 0.00 155 PHE A C 10
ATOM 32942 O O . PHE A 1 155 ? 15.286 48.944 26.440 1.00 0.00 155 PHE A O 10
ATOM 32959 N N . LYS A 1 156 ? 13.126 48.432 26.453 1.00 0.00 156 LYS A N 10
ATOM 32960 C CA . LYS A 1 156 ? 13.392 47.062 25.954 1.00 0.00 156 LYS A CA 10
ATOM 32961 C C . LYS A 1 156 ? 13.937 47.115 24.531 1.00 0.00 156 LYS A C 10
ATOM 32962 O O . LYS A 1 156 ? 14.698 46.261 24.120 1.00 0.00 156 LYS A O 10
ATOM 32981 N N . GLU A 1 157 ? 13.531 48.124 23.802 1.00 0.00 157 GLU A N 10
ATOM 32982 C CA . GLU A 1 157 ? 14.010 48.260 22.403 1.00 0.00 157 GLU A CA 10
ATOM 32983 C C . GLU A 1 157 ? 15.434 48.792 22.393 1.00 0.00 157 GLU A C 10
ATOM 32984 O O . GLU A 1 157 ? 16.194 48.566 21.459 1.00 0.00 157 GLU A O 10
ATOM 32996 N N . ALA A 1 158 ? 15.774 49.490 23.441 1.00 0.00 158 ALA A N 10
ATOM 32997 C CA . ALA A 1 158 ? 17.135 50.052 23.533 1.00 0.00 158 ALA A CA 10
ATOM 32998 C C . ALA A 1 158 ? 18.146 48.955 23.848 1.00 0.00 158 ALA A C 10
ATOM 32999 O O . ALA A 1 158 ? 19.262 48.996 23.385 1.00 0.00 158 ALA A O 10
ATOM 33006 N N . LEU A 1 159 ? 17.739 47.987 24.633 1.00 0.00 159 LEU A N 10
ATOM 33007 C CA . LEU A 1 159 ? 18.688 46.897 24.968 1.00 0.00 159 LEU A CA 10
ATOM 33008 C C . LEU A 1 159 ? 19.420 46.414 23.706 1.00 0.00 159 LEU A C 10
ATOM 33009 O O . LEU A 1 159 ? 20.633 46.438 23.649 1.00 0.00 159 LEU A O 10
ATOM 33025 N N . PRO A 1 160 ? 18.661 45.975 22.706 1.00 0.00 160 PRO A N 10
ATOM 33026 C CA . PRO A 1 160 ? 19.254 45.497 21.460 1.00 0.00 160 PRO A CA 10
ATOM 33027 C C . PRO A 1 160 ? 19.993 46.620 20.736 1.00 0.00 160 PRO A C 10
ATOM 33028 O O . PRO A 1 160 ? 21.178 46.526 20.479 1.00 0.00 160 PRO A O 10
ATOM 33039 N N . LYS A 1 161 ? 19.272 47.670 20.423 1.00 0.00 161 LYS A N 10
ATOM 33040 C CA . LYS A 1 161 ? 19.914 48.806 19.716 1.00 0.00 161 LYS A CA 10
ATOM 33041 C C . LYS A 1 161 ? 21.141 49.305 20.472 1.00 0.00 161 LYS A C 10
ATOM 33042 O O . LYS A 1 161 ? 22.183 49.530 19.891 1.00 0.00 161 LYS A O 10
ATOM 33061 N N . LEU A 1 162 ? 20.994 49.466 21.754 1.00 0.00 162 LEU A N 10
ATOM 33062 C CA . LEU A 1 162 ? 22.139 49.948 22.566 1.00 0.00 162 LEU A CA 10
ATOM 33063 C C . LEU A 1 162 ? 23.279 48.932 22.555 1.00 0.00 162 LEU A C 10
ATOM 33064 O O . LEU A 1 162 ? 24.405 49.272 22.269 1.00 0.00 162 LEU A O 10
ATOM 33080 N N . LYS A 1 163 ? 22.961 47.698 22.861 1.00 0.00 163 LYS A N 10
ATOM 33081 C CA . LYS A 1 163 ? 24.017 46.648 22.871 1.00 0.00 163 LYS A CA 10
ATOM 33082 C C . LYS A 1 163 ? 24.980 46.819 21.694 1.00 0.00 163 LYS A C 10
ATOM 33083 O O . LYS A 1 163 ? 26.182 46.763 21.864 1.00 0.00 163 LYS A O 10
ATOM 33102 N N . GLU A 1 164 ? 24.435 47.027 20.521 1.00 0.00 164 GLU A N 10
ATOM 33103 C CA . GLU A 1 164 ? 25.314 47.203 19.331 1.00 0.00 164 GLU A CA 10
ATOM 33104 C C . GLU A 1 164 ? 26.198 48.438 19.491 1.00 0.00 164 GLU A C 10
ATOM 33105 O O . GLU A 1 164 ? 27.341 48.447 19.075 1.00 0.00 164 GLU A O 10
ATOM 33117 N N . TRP A 1 165 ? 25.644 49.460 20.088 1.00 0.00 165 TRP A N 10
ATOM 33118 C CA . TRP A 1 165 ? 26.418 50.718 20.297 1.00 0.00 165 TRP A CA 10
ATOM 33119 C C . TRP A 1 165 ? 27.863 50.418 20.687 1.00 0.00 165 TRP A C 10
ATOM 33120 O O . TRP A 1 165 ? 28.783 50.716 19.950 1.00 0.00 165 TRP A O 10
ATOM 33141 N N . GLY A 1 166 ? 28.036 49.834 21.843 1.00 0.00 166 GLY A N 10
ATOM 33142 C CA . GLY A 1 166 ? 29.419 49.504 22.300 1.00 0.00 166 GLY A CA 10
ATOM 33143 C C . GLY A 1 166 ? 29.390 48.943 23.725 1.00 0.00 166 GLY A C 10
ATOM 33144 O O . GLY A 1 166 ? 30.422 48.732 24.332 1.00 0.00 166 GLY A O 10
ATOM 33148 N N . VAL A 1 167 ? 28.196 48.718 24.222 1.00 0.00 167 VAL A N 10
ATOM 33149 C CA . VAL A 1 167 ? 28.049 48.172 25.602 1.00 0.00 167 VAL A CA 10
ATOM 33150 C C . VAL A 1 167 ? 27.203 46.897 25.587 1.00 0.00 167 VAL A C 10
ATOM 33151 O O . VAL A 1 167 ? 26.802 46.430 24.541 1.00 0.00 167 VAL A O 10
ATOM 33164 N N . ASP A 1 168 ? 26.949 46.356 26.752 1.00 0.00 168 ASP A N 10
ATOM 33165 C CA . ASP A 1 168 ? 26.132 45.115 26.816 1.00 0.00 168 ASP A CA 10
ATOM 33166 C C . ASP A 1 168 ? 25.301 45.085 28.093 1.00 0.00 168 ASP A C 10
ATOM 33167 O O . ASP A 1 168 ? 25.594 44.346 29.012 1.00 0.00 168 ASP A O 10
ATOM 33176 N N . ILE A 1 169 ? 24.280 45.895 28.121 1.00 0.00 169 ILE A N 10
ATOM 33177 C CA . ILE A 1 169 ? 23.405 45.945 29.317 1.00 0.00 169 ILE A CA 10
ATOM 33178 C C . ILE A 1 169 ? 23.138 44.551 29.875 1.00 0.00 169 ILE A C 10
ATOM 33179 O O . ILE A 1 169 ? 23.172 43.572 29.154 1.00 0.00 169 ILE A O 10
ATOM 33195 N N . THR A 1 170 ? 22.882 44.498 31.160 1.00 0.00 170 THR A N 10
ATOM 33196 C CA . THR A 1 170 ? 22.605 43.194 31.821 1.00 0.00 170 THR A CA 10
ATOM 33197 C C . THR A 1 170 ? 21.256 43.246 32.531 1.00 0.00 170 THR A C 10
ATOM 33198 O O . THR A 1 170 ? 21.072 44.005 33.461 1.00 0.00 170 THR A O 10
ATOM 33209 N N . ASP A 1 171 ? 20.333 42.437 32.082 1.00 0.00 171 ASP A N 10
ATOM 33210 C CA . ASP A 1 171 ? 18.995 42.436 32.728 1.00 0.00 171 ASP A CA 10
ATOM 33211 C C . ASP A 1 171 ? 18.274 43.746 32.451 1.00 0.00 171 ASP A C 10
ATOM 33212 O O . ASP A 1 171 ? 18.746 44.807 32.807 1.00 0.00 171 ASP A O 10
ATOM 33221 N N . ALA A 1 172 ? 17.139 43.646 31.823 1.00 0.00 172 ALA A N 10
ATOM 33222 C CA . ALA A 1 172 ? 16.370 44.871 31.510 1.00 0.00 172 ALA A CA 10
ATOM 33223 C C . ALA A 1 172 ? 15.707 45.451 32.756 1.00 0.00 172 ALA A C 10
ATOM 33224 O O . ALA A 1 172 ? 16.286 46.259 33.454 1.00 0.00 172 ALA A O 10
ATOM 33231 N N . THR A 1 173 ? 14.504 45.010 33.008 1.00 0.00 173 THR A N 10
ATOM 33232 C CA . THR A 1 173 ? 13.752 45.506 34.198 1.00 0.00 173 THR A CA 10
ATOM 33233 C C . THR A 1 173 ? 14.670 45.757 35.395 1.00 0.00 173 THR A C 10
ATOM 33234 O O . THR A 1 173 ? 14.565 46.774 36.059 1.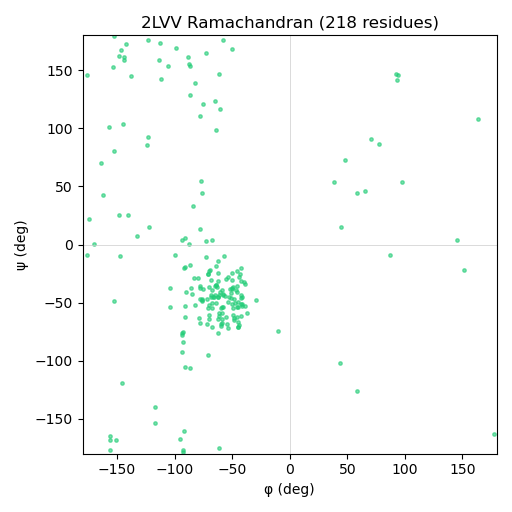00 0.00 173 THR A O 10
ATOM 33245 N N . THR A 1 174 ? 15.556 44.837 35.646 1.00 0.00 174 THR A N 10
ATOM 33246 C CA . THR A 1 174 ? 16.478 45.017 36.796 1.00 0.00 174 THR A CA 10
ATOM 33247 C C . THR A 1 174 ? 17.270 46.312 36.646 1.00 0.00 174 THR A C 10
ATOM 33248 O O . THR A 1 174 ? 17.414 47.070 37.588 1.00 0.00 174 THR A O 10
ATOM 33259 N N . VAL A 1 175 ? 17.769 46.544 35.465 1.00 0.00 175 VAL A N 10
ATOM 33260 C CA . VAL A 1 175 ? 18.550 47.782 35.241 1.00 0.00 175 VAL A CA 10
ATOM 33261 C C . VAL A 1 175 ? 17.638 49.003 35.253 1.00 0.00 175 VAL A C 10
ATOM 33262 O O . VAL A 1 175 ? 17.982 50.028 35.807 1.00 0.00 175 VAL A O 10
ATOM 33275 N N . PHE A 1 176 ? 16.487 48.874 34.638 1.00 0.00 176 PHE A N 10
ATOM 33276 C CA . PHE A 1 176 ? 15.549 50.026 34.612 1.00 0.00 176 PHE A CA 10
ATOM 33277 C C . PHE A 1 176 ? 15.458 50.654 35.990 1.00 0.00 176 PHE A C 10
ATOM 33278 O O . PHE A 1 176 ? 15.404 51.860 36.125 1.00 0.00 176 PHE A O 10
ATOM 33295 N N . ASN A 1 177 ? 15.438 49.821 36.992 1.00 0.00 177 ASN A N 10
ATOM 33296 C CA . ASN A 1 177 ? 15.352 50.349 38.372 1.00 0.00 177 ASN A CA 10
ATOM 33297 C C . ASN A 1 177 ? 16.713 50.852 38.833 1.00 0.00 177 ASN A C 10
ATOM 33298 O O . ASN A 1 177 ? 16.807 51.809 39.575 1.00 0.00 177 ASN A O 10
ATOM 33309 N N . GLU A 1 178 ? 17.747 50.194 38.381 1.00 0.00 178 GLU A N 10
ATOM 33310 C CA . GLU A 1 178 ? 19.112 50.617 38.779 1.00 0.00 178 GLU A CA 10
ATOM 33311 C C . GLU A 1 178 ? 19.405 52.034 38.302 1.00 0.00 178 GLU A C 10
ATOM 33312 O O . GLU A 1 178 ? 19.605 52.932 39.096 1.00 0.00 178 GLU A O 10
ATOM 33324 N N . ILE A 1 179 ? 19.426 52.207 37.010 1.00 0.00 179 ILE A N 10
ATOM 33325 C CA . ILE A 1 179 ? 19.705 53.556 36.456 1.00 0.00 179 ILE A CA 10
ATOM 33326 C C . ILE A 1 179 ? 18.945 54.628 37.226 1.00 0.00 179 ILE A C 10
ATOM 33327 O O . ILE A 1 179 ? 19.488 55.667 37.549 1.00 0.00 179 ILE A O 10
ATOM 33343 N N . ASP A 1 180 ? 17.701 54.357 37.506 1.00 0.00 180 ASP A N 10
ATOM 33344 C CA . ASP A 1 180 ? 16.889 55.347 38.253 1.00 0.00 180 ASP A CA 10
ATOM 33345 C C . ASP A 1 180 ? 17.093 55.200 39.759 1.00 0.00 180 ASP A C 10
ATOM 33346 O O . ASP A 1 180 ? 16.537 54.317 40.383 1.00 0.00 180 ASP A O 10
ATOM 33355 N N . THR A 1 181 ? 17.888 56.072 40.315 1.00 0.00 181 THR A N 10
ATOM 33356 C CA . THR A 1 181 ? 18.143 56.004 41.777 1.00 0.00 181 THR A CA 10
ATOM 33357 C C . THR A 1 181 ? 16.853 55.753 42.544 1.00 0.00 181 THR A C 10
ATOM 33358 O O . THR A 1 181 ? 16.550 54.633 42.905 1.00 0.00 181 THR A O 10
ATOM 33369 N N . ASN A 1 182 ? 16.118 56.803 42.784 1.00 0.00 182 ASN A N 10
ATOM 33370 C CA . ASN A 1 182 ? 14.844 56.650 43.528 1.00 0.00 182 ASN A CA 10
ATOM 33371 C C . ASN A 1 182 ? 13.835 55.835 42.726 1.00 0.00 182 ASN A C 10
ATOM 33372 O O . ASN A 1 182 ? 13.151 54.989 43.266 1.00 0.00 182 ASN A O 10
ATOM 33383 N N . GLY A 1 183 ? 13.761 56.107 41.451 1.00 0.00 183 GLY A N 10
ATOM 33384 C CA . GLY A 1 183 ? 12.798 55.352 40.592 1.00 0.00 183 GLY A CA 10
ATOM 33385 C C . GLY A 1 183 ? 11.506 56.153 40.397 1.00 0.00 183 GLY A C 10
ATOM 33386 O O . GLY A 1 183 ? 11.198 57.038 41.170 1.00 0.00 183 GLY A O 10
ATOM 33390 N N . SER A 1 184 ? 10.776 55.821 39.362 1.00 0.00 184 SER A N 10
ATOM 33391 C CA . SER A 1 184 ? 9.506 56.547 39.099 1.00 0.00 184 SER A CA 10
ATOM 33392 C C . SER A 1 184 ? 8.626 55.773 38.121 1.00 0.00 184 SER A C 10
ATOM 33393 O O . SER A 1 184 ? 7.708 55.083 38.520 1.00 0.00 184 SER A O 10
ATOM 33401 N N . GLY A 1 185 ? 8.923 55.902 36.855 1.00 0.00 185 GLY A N 10
ATOM 33402 C CA . GLY A 1 185 ? 8.111 55.177 35.834 1.00 0.00 185 GLY A CA 10
ATOM 33403 C C . GLY A 1 185 ? 8.808 55.214 34.470 1.00 0.00 185 GLY A C 10
ATOM 33404 O O . GLY A 1 185 ? 8.552 54.386 33.617 1.00 0.00 185 GLY A O 10
ATOM 33408 N N . VAL A 1 186 ? 9.674 56.180 34.292 1.00 0.00 186 VAL A N 10
ATOM 33409 C CA . VAL A 1 186 ? 10.395 56.289 32.996 1.00 0.00 186 VAL A CA 10
ATOM 33410 C C . VAL A 1 186 ? 11.825 56.771 33.217 1.00 0.00 186 VAL A C 10
ATOM 33411 O O . VAL A 1 186 ? 12.228 57.029 34.335 1.00 0.00 186 VAL A O 10
ATOM 33424 N N . VAL A 1 187 ? 12.566 56.877 32.140 1.00 0.00 187 VAL A N 10
ATOM 33425 C CA . VAL A 1 187 ? 13.979 57.338 32.251 1.00 0.00 187 VAL A CA 10
ATOM 33426 C C . VAL A 1 187 ? 14.263 58.444 31.243 1.00 0.00 187 VAL A C 10
ATOM 33427 O O . VAL A 1 187 ? 13.785 58.406 30.129 1.00 0.00 187 VAL A O 10
ATOM 33440 N N . THR A 1 188 ? 15.039 59.411 31.654 1.00 0.00 188 THR A N 10
ATOM 33441 C CA . THR A 1 188 ? 15.364 60.527 30.732 1.00 0.00 188 THR A CA 10
ATOM 33442 C C . THR A 1 188 ? 16.676 60.271 29.998 1.00 0.00 188 THR A C 10
ATOM 33443 O O . THR A 1 188 ? 17.439 59.402 30.363 1.00 0.00 188 THR A O 10
ATOM 33454 N N . PHE A 1 189 ? 16.908 61.031 28.969 1.00 0.00 189 PHE A N 10
ATOM 33455 C CA . PHE A 1 189 ? 18.161 60.857 28.192 1.00 0.00 189 PHE A CA 10
ATOM 33456 C C . PHE A 1 189 ? 19.386 60.864 29.104 1.00 0.00 189 PHE A C 10
ATOM 33457 O O . PHE A 1 189 ? 20.029 59.852 29.300 1.00 0.00 189 PHE A O 10
ATOM 33474 N N . ASP A 1 190 ? 19.681 62.016 29.640 1.00 0.00 190 ASP A N 10
ATOM 33475 C CA . ASP A 1 190 ? 20.855 62.140 30.544 1.00 0.00 190 ASP A CA 10
ATOM 33476 C C . ASP A 1 190 ? 21.003 60.933 31.469 1.00 0.00 190 ASP A C 10
ATOM 33477 O O . ASP A 1 190 ? 22.101 60.567 31.831 1.00 0.00 190 ASP A O 10
ATOM 33486 N N . GLU A 1 191 ? 19.904 60.337 31.838 1.00 0.00 191 GLU A N 10
ATOM 33487 C CA . GLU A 1 191 ? 19.993 59.155 32.742 1.00 0.00 191 GLU A CA 10
ATOM 33488 C C . GLU A 1 191 ? 20.407 57.900 31.975 1.00 0.00 191 GLU A C 10
ATOM 33489 O O . GLU A 1 191 ? 21.429 57.304 32.259 1.00 0.00 191 GLU A O 10
ATOM 33501 N N . PHE A 1 192 ? 19.608 57.522 31.020 1.00 0.00 192 PHE A N 10
ATOM 33502 C CA . PHE A 1 192 ? 19.940 56.313 30.229 1.00 0.00 192 PHE A CA 10
ATOM 33503 C C . PHE A 1 192 ? 21.299 56.465 29.562 1.00 0.00 192 PHE A C 10
ATOM 33504 O O . PHE A 1 192 ? 22.132 55.576 29.617 1.00 0.00 192 PHE A O 10
ATOM 33521 N N . SER A 1 193 ? 21.498 57.593 28.947 1.00 0.00 193 SER A N 10
ATOM 33522 C CA . SER A 1 193 ? 22.787 57.836 28.266 1.00 0.00 193 SER A CA 10
ATOM 33523 C C . SER A 1 193 ? 23.951 57.763 29.247 1.00 0.00 193 SER A C 10
ATOM 33524 O O . SER A 1 193 ? 24.981 57.196 28.949 1.00 0.00 193 SER A O 10
ATOM 33532 N N . CYS A 1 194 ? 23.766 58.336 30.402 1.00 0.00 194 CYS A N 10
ATOM 33533 C CA . CYS A 1 194 ? 24.855 58.310 31.409 1.00 0.00 194 CYS A CA 10
ATOM 33534 C C . CYS A 1 194 ? 25.357 56.890 31.648 1.00 0.00 194 CYS A C 10
ATOM 33535 O O . CYS A 1 194 ? 26.513 56.594 31.418 1.00 0.00 194 CYS A O 10
ATOM 33543 N N . TRP A 1 195 ? 24.484 56.034 32.108 1.00 0.00 195 TRP A N 10
ATOM 33544 C CA . TRP A 1 195 ? 24.911 54.636 32.364 1.00 0.00 195 TRP A CA 10
ATOM 33545 C C . TRP A 1 195 ? 25.698 54.081 31.187 1.00 0.00 195 TRP A C 10
ATOM 33546 O O . TRP A 1 195 ? 26.828 53.656 31.334 1.00 0.00 195 TRP A O 10
ATOM 33567 N N . ALA A 1 196 ? 25.093 54.104 30.039 1.00 0.00 196 ALA A N 10
ATOM 33568 C CA . ALA A 1 196 ? 25.785 53.583 28.838 1.00 0.00 196 ALA A CA 10
ATOM 33569 C C . ALA A 1 196 ? 27.205 54.154 28.723 1.00 0.00 196 ALA A C 10
ATOM 33570 O O . ALA A 1 196 ? 28.172 53.445 28.919 1.00 0.00 196 ALA A O 10
ATOM 33577 N N . VAL A 1 197 ? 27.295 55.423 28.398 1.00 0.00 197 VAL A N 10
ATOM 33578 C CA . VAL A 1 197 ? 28.638 56.078 28.261 1.00 0.00 197 VAL A CA 10
ATOM 33579 C C . VAL A 1 197 ? 29.663 55.517 29.247 1.00 0.00 197 VAL A C 10
ATOM 33580 O O . VAL A 1 197 ? 30.688 55.002 28.850 1.00 0.00 197 VAL A O 10
ATOM 33593 N N . THR A 1 198 ? 29.370 55.636 30.512 1.00 0.00 198 THR A N 10
ATOM 33594 C CA . THR A 1 198 ? 30.317 55.117 31.533 1.00 0.00 198 THR A CA 10
ATOM 33595 C C . THR A 1 198 ? 30.882 53.758 31.134 1.00 0.00 198 THR A C 10
ATOM 33596 O O . THR A 1 198 ? 32.079 53.593 31.017 1.00 0.00 198 THR A O 10
ATOM 33607 N N . LYS A 1 199 ? 30.012 52.806 30.929 1.00 0.00 199 LYS A N 10
ATOM 33608 C CA . LYS A 1 199 ? 30.493 51.455 30.538 1.00 0.00 199 LYS A CA 10
ATOM 33609 C C . LYS A 1 199 ? 31.296 51.509 29.238 1.00 0.00 199 LYS A C 10
ATOM 33610 O O . LYS A 1 199 ? 32.408 51.024 29.171 1.00 0.00 199 LYS A O 10
ATOM 33629 N N . LYS A 1 200 ? 30.715 52.101 28.230 1.00 0.00 200 LYS A N 10
ATOM 33630 C CA . LYS A 1 200 ? 31.422 52.200 26.922 1.00 0.00 200 LYS A CA 10
ATOM 33631 C C . LYS A 1 200 ? 32.780 52.884 27.060 1.00 0.00 200 LYS A C 10
ATOM 33632 O O . LYS A 1 200 ? 33.711 52.551 26.363 1.00 0.00 200 LYS A O 10
ATOM 33651 N N . LEU A 1 201 ? 32.872 53.826 27.953 1.00 0.00 201 LEU A N 10
ATOM 33652 C CA . LEU A 1 201 ? 34.170 54.531 28.132 1.00 0.00 201 LEU A CA 10
ATOM 33653 C C . LEU A 1 201 ? 35.207 53.629 28.792 1.00 0.00 201 LEU A C 10
ATOM 33654 O O . LEU A 1 201 ? 36.345 53.578 28.371 1.00 0.00 201 LEU A O 10
ATOM 33670 N N . GLN A 1 202 ? 34.793 52.927 29.808 1.00 0.00 202 GLN A N 10
ATOM 33671 C CA . GLN A 1 202 ? 35.743 52.027 30.506 1.00 0.00 202 GLN A CA 10
ATOM 33672 C C . GLN A 1 202 ? 36.180 50.861 29.619 1.00 0.00 202 GLN A C 10
ATOM 33673 O O . GLN A 1 202 ? 37.309 50.418 29.694 1.00 0.00 202 GLN A O 10
ATOM 33687 N N . VAL A 1 203 ? 35.286 50.381 28.795 1.00 0.00 203 VAL A N 10
ATOM 33688 C CA . VAL A 1 203 ? 35.662 49.245 27.910 1.00 0.00 203 VAL A CA 10
ATOM 33689 C C . VAL A 1 203 ? 36.258 49.735 26.593 1.00 0.00 203 VAL A C 10
ATOM 33690 O O . VAL A 1 203 ? 36.796 48.957 25.831 1.00 0.00 203 VAL A O 10
ATOM 33703 N N . CYS A 1 204 ? 36.155 51.014 26.347 1.00 0.00 204 CYS A N 10
ATOM 33704 C CA . CYS A 1 204 ? 36.717 51.552 25.080 1.00 0.00 204 CYS A CA 10
ATOM 33705 C C . CYS A 1 204 ? 38.153 52.022 25.286 1.00 0.00 204 CYS A C 10
ATOM 33706 O O . CYS A 1 204 ? 38.835 52.366 24.341 1.00 0.00 204 CYS A O 10
ATOM 33714 N N . GLY A 1 205 ? 38.586 52.030 26.519 1.00 0.00 205 GLY A N 10
ATOM 33715 C CA . GLY A 1 205 ? 39.982 52.479 26.800 1.00 0.00 205 GLY A CA 10
ATOM 33716 C C . GLY A 1 205 ? 40.987 51.553 26.107 1.00 0.00 205 GLY A C 10
ATOM 33717 O O . GLY A 1 205 ? 40.994 50.359 26.334 1.00 0.00 205 GLY A O 10
ATOM 33721 N N . ASP A 1 206 ? 41.819 52.125 25.276 1.00 0.00 206 ASP A N 10
ATOM 33722 C CA . ASP A 1 206 ? 42.825 51.295 24.564 1.00 0.00 206 ASP A CA 10
ATOM 33723 C C . ASP A 1 206 ? 43.979 52.156 24.052 1.00 0.00 206 ASP A C 10
ATOM 33724 O O . ASP A 1 206 ? 44.170 52.311 22.862 1.00 0.00 206 ASP A O 10
ATOM 33733 N N . PRO A 1 207 ? 44.727 52.702 24.982 1.00 0.00 207 PRO A N 10
ATOM 33734 C CA . PRO A 1 207 ? 45.868 53.552 24.655 1.00 0.00 207 PRO A CA 10
ATOM 33735 C C . PRO A 1 207 ? 46.930 52.785 23.869 1.00 0.00 207 PRO A C 10
ATOM 33736 O O . PRO A 1 207 ? 47.236 51.652 24.181 1.00 0.00 207 PRO A O 10
ATOM 33747 N N . ASP A 1 208 ? 47.468 53.419 22.864 1.00 0.00 208 ASP A N 10
ATOM 33748 C CA . ASP A 1 208 ? 48.509 52.741 22.052 1.00 0.00 208 ASP A CA 10
ATOM 33749 C C . ASP A 1 208 ? 49.465 53.755 21.440 1.00 0.00 208 ASP A C 10
ATOM 33750 O O . ASP A 1 208 ? 50.547 53.974 21.948 1.00 0.00 208 ASP A O 10
ATOM 33759 N N . GLY A 1 209 ? 49.051 54.357 20.359 1.00 0.00 209 GLY A N 10
ATOM 33760 C CA . GLY A 1 209 ? 49.930 55.363 19.699 1.00 0.00 209 GLY A CA 10
ATOM 33761 C C . GLY A 1 209 ? 51.306 54.761 19.408 1.00 0.00 209 GLY A C 10
ATOM 33762 O O . GLY A 1 209 ? 51.539 53.594 19.652 1.00 0.00 209 GLY A O 10
ATOM 33766 N N . GLU A 1 210 ? 52.190 55.571 18.890 1.00 0.00 210 GLU A N 10
ATOM 33767 C CA . GLU A 1 210 ? 53.547 55.061 18.579 1.00 0.00 210 GLU A CA 10
ATOM 33768 C C . GLU A 1 210 ? 54.414 55.029 19.832 1.00 0.00 210 GLU A C 10
ATOM 33769 O O . GLU A 1 210 ? 53.967 55.373 20.908 1.00 0.00 210 GLU A O 10
ATOM 33781 N N . GLU A 1 211 ? 55.641 54.613 19.670 1.00 0.00 211 GLU A N 10
ATOM 33782 C CA . GLU A 1 211 ? 56.550 54.551 20.841 1.00 0.00 211 GLU A CA 10
ATOM 33783 C C . GLU A 1 211 ? 55.884 53.840 22.012 1.00 0.00 211 GLU A C 10
ATOM 33784 O O . GLU A 1 211 ? 55.553 52.673 21.927 1.00 0.00 211 GLU A O 10
ATOM 33796 N N . ASN A 1 212 ? 55.699 54.557 23.089 1.00 0.00 212 ASN A N 10
ATOM 33797 C CA . ASN A 1 212 ? 55.056 53.939 24.277 1.00 0.00 212 ASN A CA 10
ATOM 33798 C C . ASN A 1 212 ? 54.219 54.962 25.037 1.00 0.00 212 ASN A C 10
ATOM 33799 O O . ASN A 1 212 ? 53.005 54.940 24.979 1.00 0.00 212 ASN A O 10
ATOM 33810 N N . GLY A 1 213 ? 54.882 55.840 25.740 1.00 0.00 213 GLY A N 10
ATOM 33811 C CA . GLY A 1 213 ? 54.136 56.873 26.512 1.00 0.00 213 GLY A CA 10
ATOM 33812 C C . GLY A 1 213 ? 54.999 57.405 27.657 1.00 0.00 213 GLY A C 10
ATOM 33813 O O . GLY A 1 213 ? 56.207 57.283 27.636 1.00 0.00 213 GLY A O 10
ATOM 33817 N N . ALA A 1 214 ? 54.360 57.988 28.633 1.00 0.00 214 ALA A N 10
ATOM 33818 C CA . ALA A 1 214 ? 55.125 58.531 29.781 1.00 0.00 214 ALA A CA 10
ATOM 33819 C C . ALA A 1 214 ? 54.224 58.695 30.997 1.00 0.00 214 ALA A C 10
ATOM 33820 O O . ALA A 1 214 ? 54.304 59.679 31.704 1.00 0.00 214 ALA A O 10
ATOM 33827 N N . ASN A 1 215 ? 53.378 57.723 31.217 1.00 0.00 215 ASN A N 10
ATOM 33828 C CA . ASN A 1 215 ? 52.462 57.801 32.381 1.00 0.00 215 ASN A CA 10
ATOM 33829 C C . ASN A 1 215 ? 53.060 57.082 33.585 1.00 0.00 215 ASN A C 10
ATOM 33830 O O . ASN A 1 215 ? 52.748 57.395 34.717 1.00 0.00 215 ASN A O 10
ATOM 33841 N N . GLU A 1 216 ? 53.915 56.126 33.318 1.00 0.00 216 GLU A N 10
ATOM 33842 C CA . GLU A 1 216 ? 54.546 55.373 34.433 1.00 0.00 216 GLU A CA 10
ATOM 33843 C C . GLU A 1 216 ? 55.906 55.967 34.781 1.00 0.00 216 GLU A C 10
ATOM 33844 O O . GLU A 1 216 ? 56.845 55.252 35.075 1.00 0.00 216 GLU A O 10
ATOM 33856 N N . GLY A 1 217 ? 55.986 57.271 34.733 1.00 0.00 217 GLY A N 10
ATOM 33857 C CA . GLY A 1 217 ? 57.275 57.953 35.056 1.00 0.00 217 GLY A CA 10
ATOM 33858 C C . GLY A 1 217 ? 57.018 59.124 36.002 1.00 0.00 217 GLY A C 10
ATOM 33859 O O . GLY A 1 217 ? 57.420 60.239 35.738 1.00 0.00 217 GLY A O 10
ATOM 33863 N N . ASN A 1 218 ? 56.353 58.843 37.087 1.00 0.00 218 ASN A N 10
ATOM 33864 C CA . ASN A 1 218 ? 56.058 59.918 38.062 1.00 0.00 218 ASN A CA 10
ATOM 33865 C C . ASN A 1 218 ? 57.341 60.570 38.559 1.00 0.00 218 ASN A C 10
ATOM 33866 O O . ASN A 1 218 ? 57.319 61.665 39.085 1.00 0.00 218 ASN A O 10
ATOM 33877 N N . LEU A 1 219 ? 58.440 59.889 38.382 1.00 0.00 219 LEU A N 10
ATOM 33878 C CA . LEU A 1 219 ? 59.730 60.459 38.840 1.00 0.00 219 LEU A CA 10
ATOM 33879 C C . LEU A 1 219 ? 60.387 61.281 37.738 1.00 0.00 219 LEU A C 10
ATOM 33880 O O . LEU A 1 219 ? 60.313 60.939 36.575 1.00 0.00 219 LEU A O 10
ATOM 33896 N N . GLU A 1 220 ? 61.021 62.354 38.128 1.00 0.00 220 GLU A N 10
ATOM 33897 C CA . GLU A 1 220 ? 61.690 63.213 37.123 1.00 0.00 220 GLU A CA 10
ATOM 33898 C C . GLU A 1 220 ? 62.536 62.377 36.170 1.00 0.00 220 GLU A C 10
ATOM 33899 O O . GLU A 1 220 ? 63.609 61.986 36.600 1.00 0.00 220 GLU A O 10
#

Nearest PDB structures (foldseek):
  2lvv-assembly1_A  TM=8.228E-01  e=1.573E-27  Trypanosoma brucei brucei
  3cs1-assembly1_A  TM=9.246E-01  e=7.163E-16  unclassified
  4yga-assembly3_E  TM=3.162E-01  e=1.043E-03  Toxoplasma gondii
  8tid-assembly1_Q  TM=3.343E-01  e=5.326E-01  Tetrahymena thermophila
  7q93-assembly1_B  TM=2.341E-01  e=1.308E+00  Agrobacterium fabrum str. C58

Foldseek 3Di:
DDPQPDDPDDCPDDDDDDDDDPDDDDLVQQCVLLVVLLVLQAAADDDVRVVSLVVLQCQLPVPVVSQAAQVSVQCSCVVPSVCVRHDPDSCVLLVVLRVVLLVVLCVLPHDRDDHTDHSRSSSSSSLLNSQLSCQQSVCSVVDDGPDWWFFLVVQVVCQVVVCVVQHHDDDRVVVQVVLPPVDDTTGGSCSVSNVSSVRSSSVNDDDDDPDRDCPPPPDD

Radius of gyration: 20.44 Å; Cα contacts (8 Å, |Δi|>4): 157; chains: 1; bounding box: 52×72×38 Å

InterPro domains:
  IPR002048 EF-hand domain [PF13499] (135-195)
  IPR002048 EF-hand domain [PS50222] (48-83)
  IPR002048 EF-hand domain [PS50222] (130-165)
  IPR002048 EF-hand domain [PS50222] (167-202)
  IPR002048 EF-hand domain [SM00054] (52-80)
  IPR002048 EF-hand domain [SM00054] (134-162)
  IPR002048 EF-hand domain [SM00054] (171-199)
  IPR002048 EF-hand domain [cd00051] (134-195)
  IPR003299 Flagellar calcium-binding protein calflagin [PR01362] (22-43)
  IPR003299 Flagellar calcium-binding protein calflagin [PR01362] (72-89)
  IPR003299 Flagellar calcium-binding protein calflagin [PR01362] (93-108)
  IPR003299 Flagellar calcium-binding protein calflagin [PR01362] (112-131)
  IPR003299 Flagellar calcium-binding protein calflagin [PR01362] (133-151)
  IPR003299 Flagellar calcium-binding protein calflagin [PR01362] (158-171)
  IPR003299 Flagellar calcium-binding protein calflagin [PR01362] (176-192)
  IPR003299 Flagellar calcium-binding protein calflagin [PR01362] (192-209)
  IPR011992 EF-hand domain pair [SSF47473] (42-196)
  IPR018247 EF-Hand 1, calcium-binding site [PS00018] (61-73)
  IPR018247 EF-Hand 1, calcium-binding site [PS00018] (180-192)
  IPR054322 Flagellar calcium-binding protein, EF-hand domain [PF22592] (37-129)

CATH classification: 1.10.238.10

Secondary structure (DSSP, 8-state):
------------S------SSS----HHHHHHHHHHHHHHS-SS--HHHHHHHHHHHHHHGGGS-S-B-SHHHHHHHHHTT--TTTSSS-HHHHHHHHHHHHHHHHHHS-----S-B-HHHHHHHHHHHHHHHHHHHHHHHHS-SS--EE-HHHHHHHHHHHHHHT----S-HHHHHHH--S-SS-EEHHHHHHHHHHHHHHHH----SSS-SS-S----

Sequence (220 aa):
MGCSGSKDTTNSKDGAASKGGKDGKTTADRKVAWERIRCAIPRDKDAESKSRRIELFKQFDTNGTGKLGFREVLDGCYGILKLDEFTTHLPDIVQRAFDKAKDLGNKVKGVGEEDLVEFLEFRLMLCYIYDIFELTVMFDTMDKDGSLLLELQEFKEALPKLKEWGVDITDATTVFNEIDTNGSGVVTFDEFSCWAVTKKLQVCGDPDGEENGANEGNLEMGCSGSKDTTNSKDGAASKGGKDGKTTADRKVAWERIRCAIPRDKDAESKSRRIELFKQFDTNGTGKLGFREVLDGCYGILKLDEFTTHLPDIVQRAFDKAKDLGNKVKGVGEEDLVEFLEFRLMLCYIYDIFELTVMFDTMDKDGSLLLELQEFKEALPKLKEWGVDITDATTVFNEIDTNGSGVVTFDEFSCWAVTKKLQVCGDPDGEENGANEGNLEMGCSGSKDTTNSKDGAASKGGKDGKTTADRKVAWERIRCAIPRDKDAESKSRRIELFKQFDTNGTGKLGFREVLDGCYGILKLDEFTTHLPDIVQRAFDKAKDLGNKVKGVGEEDLVEFLEFRLMLCYIYDIFELTVMFDTMDKDGSLLLELQEFKEALPKLKEWGVDITDATTVFNEIDTNGSGVVTFDEFSCWAVTKKLQVCGDPDGEENGANEGNLEMGCSGSKDTTNSKDGAASKGGKDGKTTADRKVAWERIRCAIPRDKDAESKSRRIELFKQFDTNGTGKLGFREVLDGCYGILKLDEFTTHLPDIVQRAFDKAKDLGNKVKGVGEEDLVEFLEFRLMLCYIYDIFELTVMFDTMDKDGSLLLELQEFKEALPKLKEWGVDITDATTVFNEIDTNGSGVVTFDEFSCWAVTKKLQVCGDPDGEENGANEGNLEMGCSGSKDTTNSKDGAASKGGKDGKTTADRKVAWERIRCAIPRDKDAESKSRRIELFKQFDTNGTGKLGFREVLDGCYGILKLDEFTTHLPDIVQRAFDKAKDLGNKVKGVGEEDLVEFLEFRLMLCYIYDIFELTVMFDTMDKDGSLLLELQEFKEALPKLKEWGVDITDATTVFNEIDTNGSGVVTFDEFSCWAVTKKLQVCGDPDGEENGANEGNLEMGCSGSKDTTNSKDGAASKGGKDGKTTADRKVAWERIRCAIPRDKDAESKSRRIELFKQFDTNGTGKLGFREVLDGCYGILKLDEFTTHLPDIVQRAFDKAKDLGNKVKGVGEEDLVEFLEFRLMLCYIYDIFELTVMFDTMDKDGSLLLELQEFKEALPKLKEWGVDITDATTVFNEIDTNGSGVVTFDEFSCWAVTKKLQVCGDPDGEENGANEGNLEMGCSGSKDTTNSKDGAASKGGKDGKTTADRKVAWERIRCAIPRDKDAESKSRRIELFKQFDTNGTGKLGFREVLDGCYGILKLDEFTTHLPDIVQRAFDKAKDLGNKVKGVGEEDLVEFLEFRLMLCYIYDIFELTVMFDTMDKDGSLLLELQEFKEALPKLKEWGVDITDATTVFNEIDTNGSGVVTFDEFSCWAVTKKLQVCGDPDGEENGANEGNLEMGCSGSKDTTNSKDGAASKGGKDGKTTADRKVAWERIRCAIPRDKDAESKSRRIELFKQFDTNGTGKLGFREVLDGCYGILKLDEFTTHLPDIVQRAFDKAKDLGNKVKGVGEEDLVEFLEFRLMLCYIYDIFELTVMFDTMDKDGSLLLELQEFKEALPKLKEWGVDITDATTVFNEIDTNGSGVVTFDEFSCWAVTKKLQVCGDPDGEENGANEGNLEMGCSGSKDTTNSKDGAASKGGKDGKTTADRKVAWERIRCAIPRDKDAESKSRRIELFKQFDTNGTGKLGFREVLDGCYGILKLDEFTTHLPDIVQRAFDKAKDLGNKVKGVGEEDLVEFLEFRLMLCYIYDIFELTVMFDTMDKDGSLLLELQEFKEALPKLKEWGVDITDATTVFNEIDTNGSGVVTFDEFSCWAVTKKLQVCGDPDGEENGANEGNLEMGCSGSKDTTNSKDGAASKGGKDGKTTADRKVAWERIRCAIPRDKDAESKSRRIELFKQFDTNGTGKLGFREVLDGCYGILKLDEFTTHLPDIVQRAFDKAKDLGNKVKGVGEEDLVEFLEFRLMLCYIYDIFELTVMFDTMDKDGSLLLELQEFKEALPKLKEWGVDITDATTVFNEIDTNGSGVVTFDEFSCWAVTKKLQVCGDPDGEENGANEGNLE

Organism: Trypanosoma brucei brucei (NCBI:txid5702)